Protein AF-A0A8M9PYA5-F1 (afdb_monomer_lite)

Foldseek 3Di:
DVVVLVVLVVLLVVLVVVLVVLVVPDDDDDDDDDDDDDDDDDDDDDDDDDDDDDDDDPPPDLAADALDPPDPDALVNSVVSLVVVVVRPPDDQLVSLVSNLVSYHHPLNVQCVVDDPVLSRGVVSSSVSCCVSRVDADALVNLVVCLLPQAADVVHDLVRSLVSNVVSLVSNCVNPPPPDPPSQLSSLVSSLVHYPDPVLSVVLVVVCVVPVPDGNVVSSVVSVVVVVVVVVVVPDDDDDDDDDDDDDDDDDDDDDDDDDDDPVVVVSVVVSVVSVVVSVVSVVVSVVPDDDDDDDDDDDDYDDDDDDAAPAPRHDDDHVVPDPDDHDDDDDDDDDDDDDDDDDDDDDDDDADDDDPPPPPDDDPDDDDDDDDPVVVVVVDDRFDWDWKAWAPRRIATAGEDAPDQAKEFEPVVCCVPVCVCPLVNFAADPPDWDADPVGHTFDFSHWFFHWMGDLNDIRGRGIYTHTYDDPDPVPVPDDDDRGIYDYCSVLVVVLVVQCVVQPPCSCVDPSLVVDDVSSVVSSVVNVVVVPDDPAQFQWFWWFADPAWDKAFAQKKFFTKTFAPPPADQQFKKWFDFDDCVPQVADPQKDFDTDTFGQHPRITGTIIGRNDNGMDIHHHGGTGGIIGGDDCPDDDDDDDDDQDPDDDSRMGRNDPDDDDDPDDDDPVLADPPPDDPVLVVLVVVLCNVLVLQAQPDLLRWFAFPPDADEFAFQDFAFQADDADDDDPVCVVLVVVVVSSCVVSQQKDADPANHAWYWDWDQDPVRRIDIDTRCVVSQVGTDADPADFDDPLLQQLLQPLFQWKKKWFFSQQQSNHAHDPQCFSVQWYDDPVHIMTGRGRDPPHRCSQVRQQVVVCVQQVVPDSPQWHDGRRIIMGTDNDSVVSSVSVSSVSVSCVVRRTHTHPSPMHGTDQWDDDPQWIRHSFAIGGRVVLLVCLLVPDDDFFLVSLVVNLVSLVVCQFQFQLSCVLCVLSVVLNVVVVVFFFDFDDGDTCVVPCDPSNVSSSVVSSVSNNVGDGAGHQDQVFAWEKQWAADLFWTWIFIWTDDPNDTGTNGTDIDTDDLVCNPCVVAPRVNRRLVNVLCCCQPNCVVRFQVHAYEYEYQDPVVQVLVPDPDDPVSVVSVVSCPRGNYRYDYDHLVRSVSHVVSHDDDDDDDDDDDDDPDFQFPDPDDDDDDDDDDDPRPDPADQDPVVNQLVLLCPAPQSVVLVVCVVVVHQDDPVRVVVDDPQNVVVSVQVVQWDQDPSFIWGFDDPPQDPDTQTAGAGGPVCLVVLCCFLAQLLLRDDLVFSVVVNVSHHDGPPSSVVSVVVSQQPVLNVWQDAPDWDPDDDFDQDDDQAWLQEKEWEKAFAPQALVRFGIWIKIATSQLRQIDIATDNDLALVRVLVCCVVPPCVPQNHHQEYEYAPDCSCVDPSVVVSCVVRNYHYYYDDPPPRSNSVSRVVVVLQLLSSLLSDDPVCNSVCNVCSVSNSVSQQQTQDQQQRHRSVCRRPVDHDDGSVCSRSVVPPDPPDPDDPVVVSVVSNVSSSVSSNVSNVVSVVVCVVPNPDDDDDDADDAQFKKWFADPVDDDSHRNHTGTDPFIWGFHAQDDPVRQWTWIATPVGDDIDIDGPSGIDTDDDDPPPDDDDDDDDDDDDDDDDDDDDDDDHDDDDDDDDDDDDDDDDDDDDDDDDDDDDDDDDDDDDDYDDDDDDDDDDDDDDDDDDDDDDPPPDDDDDDDDDDRTRDDDDDDPGGPRDDPDDDDDDDDD

InterPro domains:
  IPR000477 Reverse transcriptase domain [PF00078] (761-920)
  IPR000477 Reverse transcriptase domain [PS50878] (742-921)
  IPR001584 Integrase, catalytic core [PF00665] (1333-1430)
  IPR001584 Integrase, catalytic core [PS50994] (1331-1489)
  IPR001878 Zinc finger, CCHC-type [PS50158] (308-325)
  IPR001878 Zinc finger, CCHC-type [SM00343] (309-325)
  IPR012337 Ribonuclease H-like superfamily [SSF53098] (1330-1483)
  IPR021109 Aspartic peptidase domain superfamily [G3DSA:2.40.70.10] (374-501)
  IPR021109 Aspartic peptidase domain superfamily [SSF50630] (377-495)
  IPR036397 Ribonuclease H superfamily [G3DSA:3.30.420.10] (1329-1536)
  IPR041577 Reverse transcriptase/retrotransposon-derived protein, RNase H-like domain [PF17919] (996-1096)
  IPR041588 Integrase zinc-binding domain [PF17921] (1263-1317)
  IPR043128 Reverse transcriptase/Diguanylate cyclase domain [G3DSA:3.30.70.270] (786-921)
  IPR043128 Reverse transcriptase/Diguanylate cyclase domain [G3DSA:3.30.70.270] (930-1023)
  IPR043502 DNA/RNA polymerase superfamily [SSF56672] (686-1134)
  IPR048270 Paraneoplastic antigen Ma-like, C-terminal domain [PF14893] (73-217)

Secondary structure (DSSP, 8-state):
-HHHHHHHHHHHHHHHHHHHHHHHTPPP-----------------------------TT-PPPPB---TTSS--HHHHHHHHHHHHHTTT--HHHHHHHHHHHB-HHHHHHHHHS-GGGGSSHHHHHHHHHHHH-----HHHHHHHHHH--PPTT--HHHHHHHHHHHHHHHHHHSTTSSTTHHHHHHHHHHHH-S-HHHHHHHHHHHHH-TT--HHHHHHHHHHHHHHHHHHTT---------------------------HHHHHHHHHHHHHHHHHHHHHHHHHTT---------------------TTT--SSS-GGG--SPPP---------------------------S-SSSSSS--S-------HHHHHHHS----EEEEEETTTEEEEEEE-TT-SSEEEEHHHHHHHHTTT-GGGSBP-TTPPPB-TTS-B--EEEEEEEEEEETTEEEEEEEEEEEPPP--TTGGGTS----EEE-HHHHHHHHHHHHHHHGGGGGGSHHHHTS-HHHHHHHHHHHHHHSS--TTEEEEEEE--SS-EEE-TTEEEEEEEEPPTTSPTT-EEEEEEPPHHHH-PPTTEEE--EEEE-BTTEEEEEEEE-SSS-EEEPTT-EEEEEEE---SS----------SSS-TTEEE--SS---------GGG---BTB-HHHHHHHHHHHHHTGGGB-SSTT-----SS--B---BSS-S--BPPPP---GGGHHHHHHHHHHHHHTTSEEE---S-BEEEEEEE-TTS-EEEEE-THHHHTTBPP-------HHHHHHTTTT--EEEEEEBTTGGGGSBBPGGGGGGG-EEETTEEEEESB--TT-TTHHHHHHHHHHHHHTTTBTTTEEEETTEEEEEESSHHHHHHHHHHHHHHHHHTT--B-GGG-EEEESEEEETTEEEETTEEEE-HHHHHHHHTPPPP-BHHHHHHHHHHHHHTTTT-TTHHHHTHHHHHHHHHHHHH--SS----BGGGT--HHHHHHHHHHHHHHHT---BPPP-TTS-EEEEEEE-SSEEEEEEEEESSSSEEEEEEEEEEPPGGGG-TTT--HHHHHHHHHHHIIIIISHHHHTTS-EEEEES-GGGGGTTTS---HHHHHHHHHHTTS-EEEEE--TTT-HHHHHHH----------------TTS--S--------------SS-PPPHHHHHHHHHHSTTHHHHHHHHHTT----TTHHHHS-HHHHHHHHTGGGEEEETTEEEEEE--TT-SS-EEEEE--HHHHHHHHIIIIITTT---HHHHHHHHHTTEE-TTHHHHHHHHHHH-HHHHHHS---------------SSTTSEEEEEEEE-PPPTTS--EEEEEEETTT--EEEEEES---HHHHHHHHIIIIIHHH---SEEEE-S-TTTTSHHHHHHHHHTTPEEEEPPTT-GGGGHHHHHHHHHHHHHHTTS-HHHHTTHHHHHHHHHHHHHHS--TTTSS-TTHHHHSSPPPPHHHHHTT-------SS-HHHHHHHHHHHHHHHHHHHHHHHHHHHHHTTS-----PPPPTT-EEEEE-TT--SS-SSS-SEEEEEEEEEEE-STTS-EEEEEETT----EEEEGGGEEEPP---S-S-----------------------------------------------------------------------------------TT-PPPP--------------------------------

Radius of gyration: 47.09 Å; chains: 1; bounding box: 128×116×137 Å

Organism: Danio rerio (NCBI:txid7955)

Structure (mmCIF, N/CA/C/O backbone):
data_AF-A0A8M9PYA5-F1
#
_entry.id   AF-A0A8M9PYA5-F1
#
loop_
_atom_site.group_PDB
_atom_site.id
_atom_site.type_symbol
_atom_site.label_atom_id
_atom_site.label_alt_id
_atom_site.label_comp_id
_atom_site.label_asym_id
_atom_site.label_entity_id
_atom_site.label_seq_id
_atom_site.pdbx_PDB_ins_code
_atom_site.Cartn_x
_atom_site.Cartn_y
_atom_site.Cartn_z
_atom_site.occupancy
_atom_site.B_iso_or_equiv
_atom_site.auth_seq_id
_atom_site.auth_comp_id
_atom_site.auth_asym_id
_atom_site.auth_atom_id
_atom_site.pdbx_PDB_model_num
ATOM 1 N N . MET A 1 1 ? 59.463 -16.649 19.599 1.00 53.25 1 MET A N 1
ATOM 2 C CA . MET A 1 1 ? 58.040 -16.692 19.213 1.00 53.25 1 MET A CA 1
ATOM 3 C C . MET A 1 1 ? 57.135 -16.545 20.429 1.00 53.25 1 MET A C 1
ATOM 5 O O . MET A 1 1 ? 56.667 -15.442 20.633 1.00 53.25 1 MET A O 1
ATOM 9 N N . GLU A 1 2 ? 56.928 -17.559 21.285 1.00 64.25 2 GLU A N 1
ATOM 10 C CA . GLU A 1 2 ? 56.068 -17.398 22.484 1.00 64.25 2 GLU A CA 1
ATOM 11 C C . GLU A 1 2 ? 56.536 -16.262 23.406 1.00 64.25 2 GLU A C 1
ATOM 13 O O . GLU A 1 2 ? 55.723 -15.456 23.843 1.00 64.25 2 GLU A O 1
ATOM 18 N N . GLN A 1 3 ? 57.850 -16.139 23.613 1.00 70.94 3 GLN A N 1
ATOM 19 C CA . GLN A 1 3 ? 58.447 -15.059 24.404 1.00 70.94 3 GLN A CA 1
ATOM 20 C C . GLN A 1 3 ? 58.247 -13.672 23.758 1.00 70.94 3 GLN A C 1
ATOM 22 O O . GLN A 1 3 ? 57.854 -12.739 24.440 1.00 70.94 3 GLN A O 1
ATOM 27 N N . GLU A 1 4 ? 58.363 -13.554 22.428 1.00 71.25 4 GLU A N 1
ATOM 28 C CA . GLU A 1 4 ? 58.006 -12.322 21.691 1.00 71.25 4 GLU A CA 1
ATOM 29 C C . GLU A 1 4 ? 56.500 -12.014 21.772 1.00 71.25 4 GLU A C 1
ATOM 31 O O . GLU A 1 4 ? 56.096 -10.857 21.734 1.00 71.25 4 GLU A O 1
ATOM 36 N N . LEU A 1 5 ? 55.651 -13.041 21.877 1.00 75.00 5 LEU A N 1
ATOM 37 C CA . LEU A 1 5 ? 54.196 -12.910 21.979 1.00 75.00 5 LEU A CA 1
ATOM 38 C C . LEU A 1 5 ? 53.767 -12.532 23.413 1.00 75.00 5 LEU A C 1
ATOM 40 O O . LEU A 1 5 ? 52.750 -11.863 23.584 1.00 75.00 5 LEU A O 1
ATOM 44 N N . MET A 1 6 ? 54.568 -12.878 24.429 1.00 77.25 6 MET A N 1
ATOM 45 C CA . MET A 1 6 ? 54.513 -12.271 25.766 1.00 77.25 6 MET A CA 1
ATOM 46 C C . MET A 1 6 ? 54.970 -10.808 25.730 1.00 77.25 6 MET A C 1
ATOM 48 O O . MET A 1 6 ? 54.170 -9.941 26.075 1.00 77.25 6 MET A O 1
ATOM 52 N N . ASP A 1 7 ? 56.176 -10.519 25.225 1.00 78.12 7 ASP A N 1
ATOM 53 C CA . ASP A 1 7 ? 56.724 -9.156 25.139 1.00 78.12 7 ASP A CA 1
ATOM 54 C C . ASP A 1 7 ? 55.764 -8.197 24.411 1.00 78.12 7 ASP A C 1
ATOM 56 O O . ASP A 1 7 ? 55.517 -7.085 24.876 1.00 78.12 7 ASP A O 1
ATOM 60 N N . LEU A 1 8 ? 55.170 -8.624 23.287 1.00 78.62 8 LEU A N 1
ATOM 61 C CA . LEU A 1 8 ? 54.181 -7.838 22.540 1.00 78.62 8 LEU A CA 1
ATOM 62 C C . LEU A 1 8 ? 52.887 -7.605 23.335 1.00 78.62 8 LEU A C 1
ATOM 64 O O . LEU A 1 8 ? 52.313 -6.521 23.235 1.00 78.62 8 LEU A O 1
ATOM 68 N N . ARG A 1 9 ? 52.428 -8.577 24.135 1.00 79.69 9 ARG A N 1
ATOM 69 C CA . ARG A 1 9 ? 51.242 -8.414 24.995 1.00 79.69 9 ARG A CA 1
ATOM 70 C C . ARG A 1 9 ? 51.509 -7.452 26.149 1.00 79.69 9 ARG A C 1
ATOM 72 O O . ARG A 1 9 ? 50.686 -6.566 26.371 1.00 79.69 9 ARG A O 1
ATOM 79 N N . GLU A 1 10 ? 52.661 -7.553 26.811 1.00 84.44 10 GLU A N 1
ATOM 80 C CA . GLU A 1 10 ? 53.071 -6.575 27.827 1.00 84.44 10 GLU A CA 1
ATOM 81 C C . GLU A 1 10 ? 53.230 -5.174 27.221 1.00 84.44 10 GLU A C 1
ATOM 83 O O . GLU A 1 10 ? 52.773 -4.194 27.808 1.00 84.44 10 GLU A O 1
ATOM 88 N N . ARG A 1 11 ? 53.795 -5.053 26.008 1.00 81.81 11 ARG A N 1
ATOM 89 C CA . ARG A 1 11 ? 53.926 -3.757 25.316 1.00 81.81 11 ARG A CA 1
ATOM 90 C C . ARG A 1 11 ? 52.575 -3.122 24.989 1.00 81.81 11 ARG A C 1
ATOM 92 O O . ARG A 1 11 ? 52.420 -1.914 25.161 1.00 81.81 11 ARG A O 1
ATOM 99 N N . VAL A 1 12 ? 51.606 -3.923 24.542 1.00 82.94 12 VAL A N 1
ATOM 100 C CA . VAL A 1 12 ? 50.230 -3.479 24.266 1.00 82.94 12 VAL A CA 1
ATOM 101 C C . VAL A 1 12 ? 49.531 -3.036 25.555 1.00 82.94 12 VAL A C 1
ATOM 103 O O . VAL A 1 12 ? 48.982 -1.936 25.584 1.00 82.94 12 VAL A O 1
ATOM 106 N N . GLN A 1 13 ? 49.614 -3.818 26.637 1.00 79.81 13 GLN A N 1
ATOM 107 C CA . GLN A 1 13 ? 49.028 -3.448 27.933 1.00 79.81 13 GLN A CA 1
ATOM 108 C C . GLN A 1 13 ? 49.683 -2.193 28.536 1.00 79.81 13 GLN A C 1
ATOM 110 O O . GLN A 1 13 ? 48.985 -1.313 29.034 1.00 79.81 13 GLN A O 1
ATOM 115 N N . SER A 1 14 ? 51.009 -2.064 28.431 1.00 82.69 14 SER A N 1
ATOM 116 C CA . SER A 1 14 ? 51.759 -0.892 28.900 1.00 82.69 14 SER A CA 1
ATOM 117 C C . SER A 1 14 ? 51.347 0.396 28.174 1.00 82.69 14 SER A C 1
ATOM 119 O O . SER A 1 14 ? 51.109 1.412 28.826 1.00 82.69 14 SER A O 1
ATOM 121 N N . LEU A 1 15 ? 51.186 0.356 26.845 1.00 81.06 15 LEU A N 1
ATOM 122 C CA . LEU A 1 15 ? 50.718 1.510 26.065 1.00 81.06 15 LEU A CA 1
ATOM 123 C C . LEU A 1 15 ? 49.231 1.822 26.288 1.00 81.06 15 LEU A C 1
ATOM 125 O O . LEU A 1 15 ? 48.847 2.989 26.258 1.00 81.06 15 LEU A O 1
ATOM 129 N N . GLN A 1 16 ? 48.393 0.815 26.549 1.00 78.00 16 GLN A N 1
ATOM 130 C CA . GLN A 1 16 ? 46.995 1.033 26.939 1.00 78.00 16 GLN A CA 1
ATOM 131 C C . GLN A 1 16 ? 46.897 1.751 28.293 1.00 78.00 16 GLN A C 1
ATOM 133 O O . GLN A 1 16 ? 46.173 2.740 28.396 1.00 78.00 16 GLN A O 1
ATOM 138 N N . ALA A 1 17 ? 47.679 1.329 29.292 1.00 81.44 17 ALA A N 1
ATOM 139 C CA . ALA A 1 17 ? 47.738 1.992 30.595 1.00 81.44 17 ALA A CA 1
ATOM 140 C C . ALA A 1 17 ? 48.242 3.446 30.494 1.00 81.44 17 ALA A C 1
ATOM 142 O O . ALA A 1 17 ? 47.641 4.343 31.082 1.00 81.44 17 ALA A O 1
ATOM 143 N N . GLN A 1 18 ? 49.288 3.706 29.697 1.00 77.75 18 GLN A N 1
ATOM 144 C CA . GLN A 1 18 ? 49.803 5.067 29.482 1.00 77.75 18 GLN A CA 1
ATOM 145 C C . GLN A 1 18 ? 48.784 5.986 28.787 1.00 77.75 18 GLN A C 1
ATOM 147 O O . GLN A 1 18 ? 48.634 7.141 29.191 1.00 77.75 18 GLN A O 1
ATOM 152 N N . ASN A 1 19 ? 48.029 5.476 27.806 1.00 75.75 19 ASN A N 1
ATOM 153 C CA . ASN A 1 19 ? 46.940 6.228 27.178 1.00 75.75 19 ASN A CA 1
ATOM 154 C C . ASN A 1 19 ? 45.782 6.515 28.157 1.00 75.75 19 ASN A C 1
ATOM 156 O O . ASN A 1 19 ? 45.226 7.614 28.120 1.00 75.75 19 ASN A O 1
ATOM 160 N N . GLU A 1 20 ? 45.419 5.583 29.051 1.00 72.62 20 GLU A N 1
ATOM 161 C CA . GLU A 1 20 ? 44.433 5.865 30.110 1.00 72.62 20 GLU A CA 1
ATOM 162 C C . GLU A 1 20 ? 44.923 6.943 31.084 1.00 72.62 20 GLU A C 1
ATOM 164 O O . GLU A 1 20 ? 44.161 7.832 31.464 1.00 72.62 20 GLU A O 1
ATOM 169 N N . GLU A 1 21 ? 46.189 6.885 31.496 1.00 74.50 21 GLU A N 1
ATOM 170 C CA . GLU A 1 21 ? 46.758 7.825 32.461 1.00 74.50 21 GLU A CA 1
ATOM 171 C C . GLU A 1 21 ? 46.882 9.240 31.868 1.00 74.50 21 GLU A C 1
ATOM 173 O O . GLU A 1 21 ? 46.480 10.213 32.508 1.00 74.50 21 GLU A O 1
ATOM 178 N N . LEU A 1 22 ? 47.273 9.364 30.594 1.00 70.62 22 LEU A N 1
ATOM 179 C CA . LEU A 1 22 ? 47.239 10.635 29.856 1.00 70.62 22 LEU A CA 1
ATOM 180 C C . LEU A 1 22 ? 45.820 11.189 29.650 1.00 70.62 22 LEU A C 1
ATOM 182 O O . LEU A 1 22 ? 45.637 12.407 29.628 1.00 70.62 22 LEU A O 1
ATOM 186 N N . MET A 1 23 ? 44.800 10.332 29.550 1.00 65.25 23 MET A N 1
ATOM 187 C CA . MET A 1 23 ? 43.398 10.770 29.522 1.00 65.25 23 MET A CA 1
ATOM 188 C C . MET A 1 23 ? 42.895 11.261 30.891 1.00 65.25 23 MET A C 1
ATOM 190 O O . MET A 1 23 ? 42.013 12.121 30.936 1.00 65.25 23 MET A O 1
ATOM 194 N N . ARG A 1 24 ? 43.458 10.765 32.005 1.00 65.81 24 ARG A N 1
ATOM 195 C CA . ARG A 1 24 ? 43.106 11.188 33.378 1.00 65.81 24 ARG A CA 1
ATOM 196 C C . ARG A 1 24 ? 43.706 12.544 33.776 1.00 65.81 24 ARG A C 1
ATOM 198 O O . ARG A 1 24 ? 43.166 13.194 34.664 1.00 65.81 24 ARG A O 1
ATOM 205 N N . LEU A 1 25 ? 44.765 13.009 33.109 1.00 58.66 25 LEU A N 1
ATOM 206 C CA . LEU A 1 25 ? 45.502 14.242 33.443 1.00 58.66 25 LEU A CA 1
ATOM 207 C C . LEU A 1 25 ? 44.872 15.557 32.917 1.00 58.66 25 LEU A C 1
ATOM 209 O O . LEU A 1 25 ? 45.546 16.584 32.840 1.00 58.66 25 LEU A O 1
ATOM 213 N N . ARG A 1 26 ? 43.580 15.574 32.558 1.00 47.19 26 ARG A N 1
ATOM 214 C CA . ARG A 1 26 ? 42.886 16.807 32.128 1.00 47.19 26 ARG A CA 1
ATOM 215 C C . ARG A 1 26 ? 42.440 17.673 33.325 1.00 47.19 26 ARG A C 1
ATOM 217 O O . ARG A 1 26 ? 41.714 17.166 34.179 1.00 47.19 26 ARG A O 1
ATOM 224 N N . PRO A 1 27 ? 42.791 18.975 33.379 1.00 32.88 27 PRO A N 1
ATOM 225 C CA . PRO A 1 27 ? 42.443 19.847 34.504 1.00 32.88 27 PRO A CA 1
ATOM 226 C C . PRO A 1 27 ? 40.974 20.335 34.470 1.00 32.88 27 PRO A C 1
ATOM 228 O O . PRO A 1 27 ? 40.420 20.515 33.382 1.00 32.88 27 PRO A O 1
ATOM 231 N N . PRO A 1 28 ? 40.345 20.598 35.635 1.00 32.97 28 PRO A N 1
ATOM 232 C CA . PRO A 1 28 ? 38.976 21.117 35.732 1.00 32.97 28 PRO A CA 1
ATOM 233 C C . PRO A 1 28 ? 38.890 22.659 35.826 1.00 32.97 28 PRO A C 1
ATOM 235 O O . PRO A 1 28 ? 39.666 23.291 36.539 1.00 32.97 28 PRO A O 1
ATOM 238 N N . SER A 1 29 ? 37.880 23.254 35.180 1.00 32.00 29 SER A N 1
ATOM 239 C CA . SER A 1 29 ? 37.492 24.680 35.288 1.00 32.00 29 SER A CA 1
ATOM 240 C C . SER A 1 29 ? 35.992 24.827 34.945 1.00 32.00 29 SER A C 1
ATOM 242 O O . SER A 1 29 ? 35.605 24.470 33.835 1.00 32.00 29 SER A O 1
ATOM 244 N N . SER A 1 30 ? 35.082 25.107 35.894 1.00 27.50 30 SER A N 1
ATOM 245 C CA . SER A 1 30 ? 34.699 26.440 36.438 1.00 27.50 30 SER A CA 1
ATOM 246 C C . SER A 1 30 ? 33.971 27.351 35.424 1.00 27.50 30 SER A C 1
ATOM 248 O O . SER A 1 30 ? 34.506 27.548 34.337 1.00 27.50 30 SER A O 1
ATOM 250 N N . SER A 1 31 ? 32.835 28.007 35.712 1.00 26.12 31 SER A N 1
ATOM 251 C CA . SER A 1 31 ? 31.976 28.049 36.924 1.00 26.12 31 SER A CA 1
ATOM 252 C C . SER A 1 31 ? 30.607 28.718 36.627 1.00 26.12 31 SER A C 1
ATOM 254 O O . SER A 1 31 ? 30.425 29.294 35.557 1.00 26.12 31 SER A O 1
ATOM 256 N N . ASP A 1 32 ? 29.661 28.659 37.571 1.00 34.31 32 ASP A N 1
ATOM 257 C CA . ASP A 1 32 ? 28.237 29.035 37.435 1.00 34.31 32 ASP A CA 1
ATOM 258 C C . ASP A 1 32 ? 27.853 30.541 37.465 1.00 34.31 32 ASP A C 1
ATOM 260 O O . ASP A 1 32 ? 28.464 31.334 38.178 1.00 34.31 32 ASP A O 1
ATOM 264 N N . ALA A 1 33 ? 26.681 30.844 36.862 1.00 44.41 33 ALA A N 1
ATOM 265 C CA . ALA A 1 33 ? 25.664 31.828 37.325 1.00 44.41 33 ALA A CA 1
ATOM 266 C C . ALA A 1 33 ? 26.091 33.340 37.361 1.00 44.41 33 ALA A C 1
ATOM 268 O O . ALA A 1 33 ? 27.141 33.658 36.803 1.00 44.41 33 ALA A O 1
ATOM 269 N N . PRO A 1 34 ? 25.327 34.324 37.935 1.00 40.44 34 PRO A N 1
ATOM 270 C CA . PRO A 1 34 ? 23.993 34.270 38.579 1.00 40.44 34 PRO A CA 1
ATOM 271 C C . PRO A 1 34 ? 23.004 35.468 38.369 1.00 40.44 34 PRO A C 1
ATOM 273 O O . PRO A 1 34 ? 23.355 36.521 37.844 1.00 40.44 34 PRO A O 1
ATOM 276 N N . SER A 1 35 ? 21.822 35.360 39.017 1.00 33.59 35 SER A N 1
ATOM 277 C CA . SER A 1 35 ? 20.989 36.457 39.608 1.00 33.59 35 SER A CA 1
ATOM 278 C C . SER A 1 35 ? 20.074 37.293 38.659 1.00 33.59 35 SER A C 1
ATOM 280 O O . SER A 1 35 ? 20.223 37.190 37.449 1.00 33.59 35 SER A O 1
ATOM 282 N N . GLN A 1 36 ? 19.025 38.043 39.077 1.00 34.44 36 GLN A N 1
ATOM 283 C CA . GLN A 1 36 ? 18.753 38.836 40.309 1.00 34.44 36 GLN A CA 1
ATOM 284 C C . GLN A 1 36 ? 17.268 38.815 40.840 1.00 34.44 36 GLN A C 1
ATOM 286 O O . GLN A 1 36 ? 16.419 38.222 40.177 1.00 34.44 36 GLN A O 1
ATOM 291 N N . PRO A 1 37 ? 16.957 39.344 42.066 1.00 39.22 37 PRO A N 1
ATOM 292 C CA . PRO A 1 37 ? 16.018 38.673 43.007 1.00 39.22 37 PRO A CA 1
ATOM 293 C C . PRO A 1 37 ? 15.058 39.570 43.877 1.00 39.22 37 PRO A C 1
ATOM 295 O O . PRO A 1 37 ? 14.881 40.752 43.600 1.00 39.22 37 PRO A O 1
ATOM 298 N N . HIS A 1 38 ? 14.532 38.995 44.989 1.00 34.94 38 HIS A N 1
ATOM 299 C CA . HIS A 1 38 ? 13.952 39.612 46.229 1.00 34.94 38 HIS A CA 1
ATOM 300 C C . HIS A 1 38 ? 12.446 40.011 46.261 1.00 34.94 38 HIS A C 1
ATOM 302 O O . HIS A 1 38 ? 11.857 40.132 45.189 1.00 34.94 38 HIS A O 1
ATOM 308 N N . PRO A 1 39 ? 11.789 40.204 47.453 1.00 40.38 39 PRO A N 1
ATOM 309 C CA . PRO A 1 39 ? 12.310 40.251 48.849 1.00 40.38 39 PRO A CA 1
ATOM 310 C C . PRO A 1 39 ? 11.555 39.450 49.964 1.00 40.38 39 PRO A C 1
ATOM 312 O O . PRO A 1 39 ? 10.375 39.138 49.837 1.00 40.38 39 PRO A O 1
ATOM 315 N N . SER A 1 40 ? 12.205 39.242 51.129 1.00 28.19 40 SER A N 1
ATOM 316 C CA . SER A 1 40 ? 11.592 39.056 52.478 1.00 28.19 40 SER A CA 1
ATOM 317 C C . SER A 1 40 ? 12.643 39.244 53.608 1.00 28.19 40 SER A C 1
ATOM 319 O O . SER A 1 40 ? 13.829 39.340 53.299 1.00 28.19 40 SER A O 1
ATOM 321 N N . VAL A 1 41 ? 12.252 39.352 54.894 1.00 31.95 41 VAL A N 1
ATOM 322 C CA . VAL A 1 41 ? 12.995 40.140 55.923 1.00 31.95 41 VAL A CA 1
ATOM 323 C C . VAL A 1 41 ? 13.477 39.376 57.195 1.00 31.95 41 VAL A C 1
ATOM 325 O O . VAL A 1 41 ? 12.711 38.633 57.794 1.00 31.95 41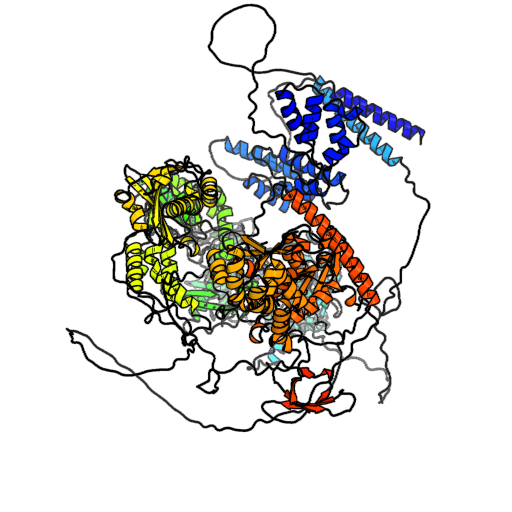 VAL A O 1
ATOM 328 N N . SER A 1 42 ? 14.732 39.673 57.599 1.00 30.12 42 SER A N 1
ATOM 329 C CA . SER A 1 42 ? 15.426 39.646 58.927 1.00 30.12 42 SER A CA 1
ATOM 330 C C . SER A 1 42 ? 15.629 38.387 59.821 1.00 30.12 42 SER A C 1
ATOM 332 O O . SER A 1 42 ? 14.686 37.882 60.418 1.00 30.12 42 SER A O 1
ATOM 334 N N . ASN A 1 43 ? 16.927 38.116 60.069 1.00 32.66 43 ASN A N 1
ATOM 335 C CA . ASN A 1 43 ? 17.664 37.892 61.345 1.00 32.66 43 ASN A CA 1
ATOM 336 C C . ASN A 1 43 ? 17.468 36.664 62.279 1.00 32.66 43 ASN A C 1
ATOM 338 O O . ASN A 1 43 ? 16.393 36.454 62.824 1.00 32.66 43 ASN A O 1
ATOM 342 N N . ASP A 1 44 ? 18.629 36.048 62.596 1.00 34.62 44 ASP A N 1
ATOM 343 C CA . ASP A 1 44 ? 19.062 35.303 63.811 1.00 34.62 44 ASP A CA 1
ATOM 344 C C . ASP A 1 44 ? 18.280 34.062 64.322 1.00 34.62 44 ASP A C 1
ATOM 346 O O . ASP A 1 44 ? 17.071 33.960 64.129 1.00 34.62 44 ASP A O 1
ATOM 350 N N . PRO A 1 45 ? 18.917 33.126 65.078 1.00 32.59 45 PRO A N 1
ATOM 351 C CA . PRO A 1 45 ? 20.349 32.885 65.314 1.00 32.59 45 PRO A CA 1
ATOM 352 C C . PRO A 1 45 ? 20.765 31.450 64.873 1.00 32.59 45 PRO A C 1
ATOM 354 O O . PRO A 1 45 ? 20.187 30.854 63.968 1.00 32.59 45 PRO A O 1
ATOM 357 N N . SER A 1 46 ? 21.782 30.864 65.513 1.00 33.75 46 SER A N 1
ATOM 358 C CA . SER A 1 46 ? 22.267 29.495 65.291 1.00 33.75 46 SER A CA 1
ATOM 359 C C . SER A 1 46 ? 21.299 28.387 65.751 1.00 33.75 46 SER A C 1
ATOM 361 O O . SER A 1 46 ? 20.848 28.399 66.893 1.00 33.75 46 SER A O 1
ATOM 363 N N . SER A 1 47 ? 21.050 27.366 64.911 1.00 24.25 47 SER A N 1
ATOM 364 C CA . SER A 1 47 ? 20.930 25.935 65.302 1.00 24.25 47 SER A CA 1
ATOM 365 C C . SER A 1 47 ? 20.468 24.990 64.168 1.00 24.25 47 SER A C 1
ATOM 367 O O . SER A 1 47 ? 19.769 25.380 63.243 1.00 24.25 47 SER A O 1
ATOM 369 N N . VAL A 1 48 ? 20.925 23.735 64.276 1.00 25.20 48 VAL A N 1
ATOM 370 C CA . VAL A 1 48 ? 20.257 22.435 64.016 1.00 25.20 48 VAL A CA 1
ATOM 371 C C . VAL A 1 48 ? 19.065 22.349 63.027 1.00 25.20 48 VAL A C 1
ATOM 373 O O . VAL A 1 48 ? 18.037 22.993 63.175 1.00 25.20 48 VAL A O 1
ATOM 376 N N . SER A 1 49 ? 19.193 21.394 62.095 1.00 30.77 49 SER A N 1
ATOM 377 C CA . SER A 1 49 ? 18.212 20.814 61.148 1.00 30.77 49 SER A CA 1
ATOM 378 C C . SER A 1 49 ? 16.697 20.956 61.412 1.00 30.77 49 SER A C 1
ATOM 380 O O . SER A 1 49 ? 16.242 20.570 62.485 1.00 30.77 49 SER A O 1
ATOM 382 N N . PHE A 1 50 ? 15.906 21.216 60.350 1.00 25.66 50 PHE A N 1
ATOM 383 C CA . PHE A 1 50 ? 14.849 20.286 59.877 1.00 25.66 50 PHE A CA 1
ATOM 384 C C . PHE A 1 50 ? 14.297 20.614 58.458 1.00 25.66 50 PHE A C 1
ATOM 386 O O . PHE A 1 50 ? 14.377 21.740 57.978 1.00 25.66 50 PHE A O 1
ATOM 393 N N . ASN A 1 51 ? 13.739 19.584 57.806 1.00 33.31 51 ASN A N 1
ATOM 394 C CA . ASN A 1 51 ? 13.121 19.486 56.464 1.00 33.31 51 ASN A CA 1
ATOM 395 C C . ASN A 1 51 ? 12.358 20.696 55.871 1.00 33.31 51 ASN A C 1
ATOM 397 O O . ASN A 1 51 ? 11.547 21.321 56.555 1.00 33.31 51 ASN A O 1
ATOM 401 N N . ARG A 1 52 ? 12.383 20.833 54.525 1.00 27.11 52 ARG A N 1
ATOM 402 C CA . ARG A 1 52 ? 11.268 21.457 53.770 1.00 27.11 52 ARG A CA 1
ATOM 403 C C . ARG A 1 52 ? 11.028 20.905 52.344 1.00 27.11 52 ARG A C 1
ATOM 405 O O . ARG A 1 52 ? 11.618 21.362 51.379 1.00 27.11 52 ARG A O 1
ATOM 412 N N . MET A 1 53 ? 10.104 19.941 52.263 1.00 25.53 53 MET A N 1
ATOM 413 C CA . MET A 1 53 ? 9.269 19.512 51.114 1.00 25.53 53 MET A CA 1
ATOM 414 C C . MET A 1 53 ? 9.775 19.680 49.661 1.00 25.53 53 MET A C 1
ATOM 416 O O . MET A 1 53 ? 9.637 20.737 49.052 1.00 25.53 53 MET A O 1
ATOM 420 N N . LEU A 1 54 ? 10.118 18.545 49.044 1.00 28.03 54 LEU A N 1
ATOM 421 C CA . LEU A 1 54 ? 10.014 18.314 47.596 1.00 28.03 54 LEU A CA 1
ATOM 422 C C . LEU A 1 54 ? 8.557 17.953 47.236 1.00 28.03 54 LEU A C 1
ATOM 424 O O . LEU A 1 54 ? 7.995 17.018 47.808 1.00 28.03 54 LEU A O 1
ATOM 428 N N . TYR A 1 55 ? 7.933 18.665 46.290 1.00 32.19 55 TYR A N 1
ATOM 429 C CA . TYR A 1 55 ? 6.597 18.316 45.786 1.00 32.19 55 TYR A CA 1
ATOM 430 C C . TYR A 1 55 ? 6.707 17.289 44.651 1.00 32.19 55 TYR A C 1
ATOM 432 O O . TYR A 1 55 ? 6.990 17.638 43.507 1.00 32.19 55 TYR A O 1
ATOM 440 N N . VAL A 1 56 ? 6.460 16.017 44.968 1.00 31.31 56 VAL A N 1
ATOM 441 C CA . VAL A 1 56 ? 6.308 14.946 43.972 1.00 31.31 56 VAL A CA 1
ATOM 442 C C . VAL A 1 56 ? 4.810 14.670 43.778 1.00 31.31 56 VAL A C 1
ATOM 444 O O . VAL A 1 56 ? 4.145 14.290 44.747 1.00 31.31 56 VAL A O 1
ATOM 447 N N . PRO A 1 57 ? 4.246 14.832 42.564 1.00 34.78 57 PRO A N 1
ATOM 448 C CA . PRO A 1 57 ? 2.852 14.488 42.295 1.00 34.78 57 PRO A CA 1
ATOM 449 C C . PRO A 1 57 ? 2.557 13.021 42.632 1.00 34.78 57 PRO A C 1
ATOM 451 O O . PRO A 1 57 ? 3.328 12.131 42.271 1.00 34.78 57 PRO A O 1
ATOM 454 N N . ARG A 1 58 ? 1.399 12.747 43.253 1.00 37.97 58 ARG A N 1
ATOM 455 C CA . ARG A 1 58 ? 0.958 11.388 43.649 1.00 37.97 58 ARG A CA 1
ATOM 456 C C . ARG A 1 58 ? 0.800 10.392 42.485 1.00 37.97 58 ARG A C 1
ATOM 458 O O . ARG A 1 58 ? 0.543 9.217 42.728 1.00 37.97 58 ARG A O 1
ATOM 465 N N . GLU A 1 59 ? 0.934 10.856 41.247 1.00 47.00 59 GLU A N 1
ATOM 466 C CA . GLU A 1 59 ? 0.523 10.151 40.030 1.00 47.00 59 GLU A CA 1
ATOM 467 C C . GLU A 1 59 ? 1.692 9.734 39.121 1.00 47.00 59 GLU A C 1
ATOM 469 O O . GLU A 1 59 ? 1.485 8.920 38.219 1.00 47.00 59 GLU A O 1
ATOM 474 N N . ARG A 1 60 ? 2.937 10.169 39.395 1.00 45.53 60 ARG A N 1
ATOM 475 C CA . ARG A 1 60 ? 4.125 9.527 38.800 1.00 45.53 60 ARG A CA 1
ATOM 476 C C . ARG A 1 60 ? 4.322 8.143 39.427 1.00 45.53 60 ARG A C 1
ATOM 478 O O . ARG A 1 60 ? 4.987 7.985 40.450 1.00 45.53 60 ARG A O 1
ATOM 485 N N . LYS A 1 61 ? 3.711 7.133 38.806 1.00 58.34 61 LYS A N 1
ATOM 486 C CA . LYS A 1 61 ? 4.028 5.721 39.037 1.00 58.34 61 LYS A CA 1
ATOM 487 C C . LYS A 1 61 ? 5.383 5.421 38.399 1.00 58.34 61 LYS A C 1
ATOM 489 O O . LYS A 1 61 ? 5.534 5.638 37.203 1.00 58.34 61 LYS A O 1
ATOM 494 N N . CYS A 1 62 ? 6.314 4.865 39.172 1.00 71.62 62 CYS A N 1
ATOM 495 C CA . CYS A 1 62 ? 7.462 4.169 38.595 1.00 71.62 62 CYS A CA 1
ATOM 496 C C . CYS A 1 62 ? 6.925 3.043 37.682 1.00 71.62 62 CYS A C 1
ATOM 498 O O . CYS A 1 62 ? 6.018 2.313 38.108 1.00 71.62 62 CYS A O 1
ATOM 500 N N . PRO A 1 63 ? 7.386 2.915 36.427 1.00 73.06 63 PRO A N 1
ATOM 501 C CA . PRO A 1 63 ? 6.926 1.855 35.539 1.00 73.06 63 PRO A CA 1
ATOM 502 C C . PRO A 1 63 ? 7.365 0.479 36.053 1.00 73.06 63 PRO A C 1
ATOM 504 O O . PRO A 1 63 ? 8.384 0.339 36.730 1.00 73.06 63 PRO A O 1
ATOM 507 N N . ARG A 1 64 ? 6.595 -0.567 35.728 1.00 83.19 64 ARG A N 1
ATOM 508 C CA . ARG A 1 64 ? 6.988 -1.940 36.066 1.00 83.19 64 ARG A CA 1
ATOM 509 C C . ARG A 1 64 ? 7.977 -2.493 35.047 1.00 83.19 64 ARG A C 1
ATOM 511 O O . ARG A 1 64 ? 7.644 -2.574 33.867 1.00 83.19 64 ARG A O 1
ATOM 518 N N . PHE A 1 65 ? 9.139 -2.941 35.511 1.00 84.00 65 PHE A N 1
ATOM 519 C CA . PHE A 1 65 ? 10.128 -3.621 34.677 1.00 84.00 65 PHE A CA 1
ATOM 520 C C . PHE A 1 65 ? 9.886 -5.135 34.691 1.00 84.00 65 PHE A C 1
ATOM 522 O O . PHE A 1 65 ? 9.904 -5.763 35.750 1.00 84.00 65 PHE A O 1
ATOM 529 N N . TYR A 1 66 ? 9.626 -5.722 33.519 1.00 80.31 66 TYR A N 1
ATOM 530 C CA . TYR A 1 66 ? 9.250 -7.138 33.377 1.00 80.31 66 TYR A CA 1
ATOM 531 C C . TYR A 1 66 ? 10.390 -8.055 32.899 1.00 80.31 66 TYR A C 1
ATOM 533 O O . TYR A 1 66 ? 10.229 -9.274 32.954 1.00 80.31 66 TYR A O 1
ATOM 541 N N . GLY A 1 67 ? 11.513 -7.489 32.441 1.00 66.81 67 GLY A N 1
ATOM 542 C CA . GLY A 1 67 ? 12.658 -8.224 31.883 1.00 66.81 67 GLY A CA 1
ATOM 543 C C . GLY A 1 67 ? 12.569 -8.568 30.388 1.00 66.81 67 GLY A C 1
ATOM 544 O O . GLY A 1 67 ? 13.525 -9.095 29.832 1.00 66.81 67 GLY A O 1
ATOM 545 N N . ASN A 1 68 ? 11.454 -8.261 29.717 1.00 58.81 68 ASN A N 1
ATOM 546 C CA . ASN A 1 68 ? 11.216 -8.676 28.331 1.00 58.81 68 ASN A CA 1
ATOM 547 C C . ASN A 1 68 ? 11.585 -7.581 27.302 1.00 58.81 68 ASN A C 1
ATOM 549 O O . ASN A 1 68 ? 11.329 -6.401 27.529 1.00 58.81 68 ASN A O 1
ATOM 553 N N . MET A 1 69 ? 12.127 -7.983 26.146 1.00 49.41 69 MET A N 1
ATOM 554 C CA . MET A 1 69 ? 12.726 -7.112 25.109 1.00 49.41 69 MET A CA 1
ATOM 555 C C . MET A 1 69 ? 11.752 -6.159 24.379 1.00 49.41 69 MET A C 1
ATOM 557 O O . MET A 1 69 ? 12.201 -5.322 23.595 1.00 49.41 69 MET A O 1
ATOM 561 N N . ASP A 1 70 ? 10.444 -6.276 24.624 1.00 46.03 70 ASP A N 1
ATOM 562 C CA . ASP A 1 70 ? 9.378 -5.556 23.906 1.00 46.03 70 ASP A CA 1
ATOM 563 C C . ASP A 1 70 ? 8.923 -4.241 24.587 1.00 46.03 70 ASP A C 1
ATOM 565 O O . ASP A 1 70 ? 7.992 -3.588 24.112 1.00 46.03 70 ASP A O 1
ATOM 569 N N . SER A 1 71 ? 9.531 -3.835 25.711 1.00 47.81 71 SER A N 1
ATOM 570 C CA . SER A 1 71 ? 9.199 -2.574 26.400 1.00 47.81 71 SER A CA 1
ATOM 571 C C . SER A 1 71 ? 10.155 -1.429 26.051 1.00 47.81 71 SER A C 1
ATOM 573 O O . SER A 1 71 ? 11.365 -1.578 26.172 1.00 47.81 71 SER A O 1
ATOM 575 N N . ASN A 1 72 ? 9.613 -0.248 25.730 1.00 52.66 72 ASN A N 1
ATOM 576 C CA . ASN A 1 72 ? 10.365 0.951 25.312 1.00 52.66 72 ASN A CA 1
ATOM 577 C C . ASN A 1 72 ? 11.254 1.624 26.393 1.00 52.66 72 ASN A C 1
ATOM 579 O O . ASN A 1 72 ? 11.778 2.704 26.134 1.00 52.66 72 ASN A O 1
ATOM 583 N N . LEU A 1 73 ? 11.421 1.030 27.580 1.00 62.88 73 LEU A N 1
ATOM 584 C CA . LEU A 1 73 ? 12.411 1.455 28.582 1.00 62.88 73 LEU A CA 1
ATOM 585 C C . LEU A 1 73 ? 13.594 0.486 28.561 1.00 62.88 73 LEU A C 1
ATOM 587 O O . LEU A 1 73 ? 13.389 -0.727 28.642 1.00 62.88 73 LEU A O 1
ATOM 591 N N . SER A 1 74 ? 14.821 1.006 28.534 1.00 71.38 74 SER A N 1
ATOM 592 C CA . SER A 1 74 ? 15.993 0.195 28.867 1.00 71.38 74 SER A CA 1
ATOM 593 C C . SER A 1 74 ? 16.081 -0.045 30.380 1.00 71.38 74 SER A C 1
ATOM 595 O O . SER A 1 74 ? 15.435 0.635 31.183 1.00 71.38 74 SER A O 1
ATOM 597 N N . ILE A 1 75 ? 16.922 -1.000 30.791 1.00 79.81 75 ILE A N 1
ATOM 598 C CA . ILE A 1 75 ? 17.248 -1.182 32.211 1.00 79.81 75 ILE A CA 1
ATOM 599 C C . ILE A 1 75 ? 17.965 0.050 32.796 1.00 79.81 75 ILE A C 1
ATOM 601 O O . ILE A 1 75 ? 17.843 0.326 33.985 1.00 79.81 75 ILE A O 1
ATOM 605 N N . GLU A 1 76 ? 18.670 0.822 31.967 1.00 77.94 76 GLU A N 1
ATOM 606 C CA . GLU A 1 76 ? 19.375 2.039 32.376 1.00 77.94 76 GLU A CA 1
ATOM 607 C C . GLU A 1 76 ? 18.365 3.157 32.694 1.00 77.94 76 GLU A C 1
ATOM 609 O O . GLU A 1 76 ? 18.383 3.687 33.805 1.00 77.94 76 GLU A O 1
ATOM 614 N N . ASP A 1 77 ? 17.401 3.400 31.793 1.00 75.88 77 ASP A N 1
ATOM 615 C CA . ASP A 1 77 ? 16.288 4.344 32.009 1.00 75.88 77 ASP A CA 1
ATOM 616 C C . ASP A 1 77 ? 15.480 3.984 33.271 1.00 75.88 77 ASP A C 1
ATOM 618 O O . ASP A 1 77 ? 15.140 4.850 34.081 1.00 75.88 77 ASP A O 1
ATOM 622 N N . TRP A 1 78 ? 15.185 2.690 33.462 1.00 87.88 78 TRP A N 1
ATOM 623 C CA . TRP A 1 78 ? 14.406 2.220 34.610 1.00 87.88 78 TRP A CA 1
ATOM 624 C C . TRP A 1 78 ? 15.139 2.399 35.942 1.00 87.88 78 TRP A C 1
ATOM 626 O O . TRP A 1 78 ? 14.514 2.758 36.940 1.00 87.88 78 TRP A O 1
ATOM 636 N N . ILE A 1 79 ? 16.456 2.167 35.979 1.00 87.50 79 ILE A N 1
ATOM 637 C CA . ILE A 1 79 ? 17.257 2.347 37.196 1.00 87.50 79 ILE A CA 1
ATOM 638 C C . ILE A 1 79 ? 17.249 3.813 37.637 1.00 87.50 79 ILE A C 1
ATOM 640 O O . ILE A 1 79 ? 17.091 4.082 38.830 1.00 87.50 79 ILE A O 1
ATOM 644 N N . ASP A 1 80 ? 17.366 4.762 36.710 1.00 81.56 80 ASP A N 1
ATOM 645 C CA . ASP A 1 80 ? 17.358 6.183 37.062 1.00 81.56 80 ASP A CA 1
ATOM 646 C C . ASP A 1 80 ? 15.954 6.675 37.461 1.00 81.56 80 ASP A C 1
ATOM 648 O O . ASP A 1 80 ? 15.817 7.379 38.466 1.00 81.56 80 ASP A O 1
ATOM 652 N N . GLU A 1 81 ? 14.883 6.222 36.796 1.00 80.94 81 GLU A N 1
ATOM 653 C CA . GLU A 1 81 ? 13.510 6.541 37.223 1.00 80.94 81 GLU A CA 1
ATOM 654 C C . GLU A 1 81 ? 13.146 5.893 38.580 1.00 80.94 81 GLU A C 1
ATOM 656 O O . GLU A 1 81 ? 12.444 6.498 39.401 1.00 80.94 81 GLU A O 1
ATOM 661 N N . ALA A 1 82 ? 13.696 4.711 38.886 1.00 84.75 82 ALA A N 1
ATOM 662 C CA . ALA A 1 82 ? 13.574 4.069 40.194 1.00 84.75 82 ALA A CA 1
ATOM 663 C C . ALA A 1 82 ? 14.336 4.823 41.302 1.00 84.75 82 ALA A C 1
ATOM 665 O O . ALA A 1 82 ? 13.774 5.010 42.386 1.00 84.75 82 ALA A O 1
ATOM 666 N N . LYS A 1 83 ? 15.564 5.306 41.046 1.00 85.88 83 LYS A N 1
ATOM 667 C CA . LYS A 1 83 ? 16.325 6.153 41.993 1.00 85.88 83 LYS A CA 1
ATOM 668 C C . LYS A 1 83 ? 15.571 7.435 42.332 1.00 85.88 83 LYS A C 1
ATOM 670 O O . LYS A 1 83 ? 15.361 7.712 43.511 1.00 85.88 83 LYS A O 1
ATOM 675 N N . VAL A 1 84 ? 15.074 8.158 41.323 1.00 79.81 84 VAL A N 1
ATOM 676 C CA . VAL A 1 84 ? 14.282 9.391 41.508 1.00 79.81 84 VAL A CA 1
ATOM 677 C C . VAL A 1 84 ? 13.056 9.143 42.400 1.00 79.81 84 VAL A C 1
ATOM 679 O O . VAL A 1 84 ? 12.706 9.977 43.238 1.00 79.81 84 VAL A O 1
ATOM 682 N N . CYS A 1 85 ? 12.422 7.971 42.284 1.00 78.50 85 CYS A N 1
ATOM 683 C CA . CYS A 1 85 ? 11.300 7.589 43.145 1.00 78.50 85 CYS A CA 1
ATOM 684 C C . CYS A 1 85 ? 11.698 7.226 44.590 1.00 78.50 85 CYS A C 1
ATOM 686 O O . CYS A 1 85 ? 10.847 7.318 45.478 1.00 78.50 85 CYS A O 1
ATOM 688 N N . ILE A 1 86 ? 12.947 6.817 44.828 1.00 83.62 86 ILE A N 1
ATOM 689 C CA . ILE A 1 86 ? 13.497 6.439 46.140 1.00 83.62 86 ILE A CA 1
ATOM 690 C C . ILE A 1 86 ? 14.032 7.666 46.892 1.00 83.62 86 ILE A C 1
ATOM 692 O O . ILE A 1 86 ? 13.682 7.879 48.055 1.00 83.62 86 ILE A O 1
ATOM 696 N N . GLU A 1 87 ? 14.850 8.489 46.233 1.00 71.06 87 GLU A N 1
ATOM 697 C CA . GLU A 1 87 ? 15.526 9.647 46.835 1.00 71.06 87 GLU A CA 1
ATOM 698 C C . GLU A 1 87 ? 14.525 10.686 47.361 1.00 71.06 87 GLU A C 1
ATOM 700 O O . GLU A 1 87 ? 14.698 11.229 48.451 1.00 71.06 87 GLU A O 1
ATOM 705 N N . GLY A 1 88 ? 13.402 10.876 46.661 1.00 62.88 88 GLY A N 1
ATOM 706 C CA . GLY A 1 88 ? 12.320 11.767 47.090 1.00 62.88 88 GLY A CA 1
ATOM 707 C C . GLY A 1 88 ? 11.477 11.281 48.282 1.00 62.88 88 GLY A C 1
ATOM 708 O O . GLY A 1 88 ? 10.477 11.931 48.590 1.00 62.88 88 GLY A O 1
ATOM 709 N N . ARG A 1 89 ? 11.795 10.139 48.919 1.00 68.50 89 ARG A N 1
ATOM 710 C CA . ARG A 1 89 ? 10.922 9.498 49.933 1.00 68.50 89 ARG A CA 1
ATOM 711 C C . ARG A 1 89 ? 11.568 9.159 51.280 1.00 68.50 89 ARG A C 1
ATOM 713 O O . ARG A 1 89 ? 10.832 8.833 52.206 1.00 68.50 89 ARG A O 1
ATOM 720 N N . GLY A 1 90 ? 12.892 9.261 51.424 1.00 69.69 90 GLY A N 1
ATOM 721 C CA . GLY A 1 90 ? 13.575 9.101 52.723 1.00 69.69 90 GLY A CA 1
ATOM 722 C C . GLY A 1 90 ? 13.487 7.701 53.354 1.00 69.69 90 GLY A C 1
ATOM 723 O O . GLY A 1 90 ? 13.625 7.565 54.566 1.00 69.69 90 GLY A O 1
ATOM 724 N N . TRP A 1 91 ? 13.232 6.676 52.541 1.00 80.00 91 TRP A N 1
ATOM 725 C CA . TRP A 1 91 ? 13.033 5.287 52.961 1.00 80.00 91 TRP A CA 1
ATOM 726 C C . TRP A 1 91 ? 14.296 4.606 53.511 1.00 80.00 91 TRP A C 1
ATOM 728 O O . TRP A 1 91 ? 15.400 4.824 53.009 1.00 80.00 91 TRP A O 1
ATOM 738 N N . ALA A 1 92 ? 14.121 3.700 54.477 1.00 80.12 92 ALA A N 1
ATOM 739 C CA . ALA A 1 92 ? 15.167 2.781 54.933 1.00 80.12 92 ALA A CA 1
ATOM 740 C C . ALA A 1 92 ? 15.457 1.696 53.877 1.00 80.12 92 ALA A C 1
ATOM 742 O O . ALA A 1 92 ? 14.582 1.349 53.088 1.00 80.12 92 ALA A O 1
ATOM 743 N N . ASP A 1 93 ? 16.649 1.087 53.867 1.00 82.06 93 ASP A N 1
ATOM 744 C CA . ASP A 1 93 ? 17.053 0.181 52.770 1.00 82.06 93 ASP A CA 1
ATOM 745 C C . ASP A 1 93 ? 16.124 -1.029 52.573 1.00 82.06 93 ASP A C 1
ATOM 747 O O . ASP A 1 93 ? 15.854 -1.417 51.437 1.00 82.06 93 ASP A O 1
ATOM 751 N N . LYS A 1 94 ? 15.521 -1.554 53.650 1.00 80.75 94 LYS A N 1
ATOM 752 C CA . LYS A 1 94 ? 14.445 -2.560 53.553 1.00 80.75 94 LYS A CA 1
ATOM 753 C C . LYS A 1 94 ? 13.233 -2.060 52.762 1.00 80.75 94 LYS A C 1
ATOM 755 O O . LYS A 1 94 ? 12.675 -2.809 51.968 1.00 80.75 94 LYS A O 1
ATOM 760 N N . GLU A 1 95 ? 12.819 -0.817 52.979 1.00 79.75 95 GLU A N 1
ATOM 761 C CA . GLU A 1 95 ? 11.678 -0.198 52.299 1.00 79.75 95 GLU A CA 1
ATOM 762 C C . GLU A 1 95 ? 12.021 0.115 50.835 1.00 79.75 95 GLU A C 1
ATOM 764 O O . GLU A 1 95 ? 11.204 -0.151 49.955 1.00 79.75 95 GLU A O 1
ATOM 769 N N . LYS A 1 96 ? 13.257 0.563 50.554 1.00 87.50 96 LYS A N 1
ATOM 770 C CA . LYS A 1 96 ? 13.783 0.715 49.184 1.00 87.50 96 LYS A CA 1
ATOM 771 C C . LYS A 1 96 ? 13.751 -0.619 48.424 1.00 87.50 96 LYS A C 1
ATOM 773 O O . LYS A 1 96 ? 13.259 -0.674 47.300 1.00 87.50 96 LYS A O 1
ATOM 778 N N . VAL A 1 97 ? 14.218 -1.708 49.043 1.00 87.69 97 VAL A N 1
ATOM 779 C CA . VAL A 1 97 ? 14.202 -3.058 48.449 1.00 87.69 97 VAL A CA 1
ATOM 780 C C . VAL A 1 97 ? 12.770 -3.574 48.250 1.00 87.69 97 VAL A C 1
ATOM 782 O O . VAL A 1 97 ? 12.477 -4.139 47.198 1.00 87.69 97 VAL A O 1
ATOM 785 N N . VAL A 1 98 ? 11.849 -3.344 49.195 1.00 85.31 98 VAL A N 1
ATOM 786 C CA . VAL A 1 98 ? 10.420 -3.681 49.020 1.00 85.31 98 VAL A CA 1
ATOM 787 C C . VAL A 1 98 ? 9.804 -2.899 47.855 1.00 85.31 98 VAL A C 1
ATOM 789 O O . VAL A 1 98 ? 9.140 -3.499 47.008 1.00 85.31 98 VAL A O 1
ATOM 792 N N . PHE A 1 99 ? 10.077 -1.595 47.751 1.00 88.94 99 PHE A N 1
ATOM 793 C CA . PHE A 1 99 ? 9.628 -0.764 46.633 1.00 88.94 99 PHE A CA 1
ATOM 794 C C . PHE A 1 99 ? 10.137 -1.290 45.285 1.00 88.94 99 PHE A C 1
ATOM 796 O O . PHE A 1 99 ? 9.332 -1.462 44.368 1.00 88.94 99 PHE A O 1
ATOM 803 N N . LEU A 1 100 ? 11.434 -1.600 45.168 1.00 89.31 100 LEU A N 1
ATOM 804 C CA . LEU A 1 100 ? 12.009 -2.186 43.952 1.00 89.31 100 LEU A CA 1
ATOM 805 C C . LEU A 1 100 ? 11.330 -3.519 43.608 1.00 89.31 100 LEU A C 1
ATOM 807 O O . LEU A 1 100 ? 10.898 -3.714 42.475 1.00 89.31 100 LEU A O 1
ATOM 811 N N . LEU A 1 101 ? 11.148 -4.409 44.589 1.00 87.31 101 LEU A N 1
ATOM 812 C CA . LEU A 1 101 ? 10.512 -5.710 44.376 1.00 87.31 101 LEU A CA 1
ATOM 813 C C . LEU A 1 101 ? 9.063 -5.611 43.873 1.00 87.31 101 LEU A C 1
ATOM 815 O O . LEU A 1 101 ? 8.653 -6.495 43.126 1.00 87.31 101 LEU A O 1
ATOM 819 N N . ASP A 1 102 ? 8.293 -4.577 44.231 1.00 84.31 102 ASP A N 1
ATOM 820 C CA . ASP A 1 102 ? 6.915 -4.386 43.738 1.00 84.31 102 ASP A CA 1
ATOM 821 C C . ASP A 1 102 ? 6.794 -3.676 42.380 1.00 84.31 102 ASP A C 1
ATOM 823 O O . ASP A 1 102 ? 5.766 -3.822 41.695 1.00 84.31 102 ASP A O 1
ATOM 827 N N . HIS A 1 103 ? 7.860 -2.989 41.961 1.00 87.69 103 HIS A N 1
ATOM 828 C CA . HIS A 1 103 ? 8.014 -2.423 40.618 1.00 87.69 103 HIS A CA 1
ATOM 829 C C . HIS A 1 103 ? 8.758 -3.364 39.654 1.00 87.69 103 HIS A C 1
ATOM 831 O O . HIS A 1 103 ? 8.778 -3.120 38.451 1.00 87.69 103 HIS A O 1
ATOM 837 N N . LEU A 1 104 ? 9.263 -4.500 40.135 1.00 86.94 104 LEU A N 1
ATOM 838 C CA . LEU A 1 104 ? 9.618 -5.637 39.290 1.00 86.94 104 LEU A CA 1
ATOM 839 C C . LEU A 1 104 ? 8.382 -6.495 38.976 1.00 86.94 104 LEU A C 1
ATOM 841 O O . LEU A 1 104 ? 7.531 -6.760 39.831 1.00 86.94 104 LEU A O 1
ATOM 845 N N . GLY A 1 105 ? 8.298 -6.961 37.734 1.00 80.00 105 GLY A N 1
ATOM 846 C CA . GLY A 1 105 ? 7.301 -7.905 37.235 1.00 80.00 105 GLY A CA 1
ATOM 847 C C . GLY A 1 105 ? 7.953 -9.099 36.537 1.00 80.00 105 GLY A C 1
ATOM 848 O O . GLY A 1 105 ? 9.164 -9.125 36.336 1.00 80.00 105 GLY A O 1
ATOM 849 N N . GLY A 1 106 ? 7.133 -10.088 36.168 1.00 79.75 106 GLY A N 1
ATOM 850 C CA . GLY A 1 106 ? 7.535 -11.195 35.294 1.00 79.75 106 GLY A CA 1
ATOM 851 C C . GLY A 1 106 ? 8.838 -11.896 35.695 1.00 79.75 106 GLY A C 1
ATOM 852 O O . GLY A 1 106 ? 9.034 -12.265 36.854 1.00 79.75 106 GLY A O 1
ATOM 853 N N . GLU A 1 107 ? 9.706 -12.068 34.703 1.00 76.88 107 GLU A N 1
ATOM 854 C CA . GLU A 1 107 ? 10.994 -12.762 34.779 1.00 76.88 107 GLU A CA 1
ATOM 855 C C . GLU A 1 107 ? 11.986 -12.004 35.677 1.00 76.88 107 GLU A C 1
ATOM 857 O O . GLU A 1 107 ? 12.599 -12.590 36.570 1.00 76.88 107 GLU A O 1
ATOM 862 N N . ALA A 1 108 ? 12.016 -10.670 35.581 1.00 80.38 108 ALA A N 1
ATOM 863 C CA . ALA A 1 108 ? 12.877 -9.827 36.410 1.00 80.38 108 ALA A CA 1
ATOM 864 C C . ALA A 1 108 ? 12.569 -9.929 37.919 1.00 80.38 108 ALA A C 1
ATOM 866 O O . ALA A 1 108 ? 13.485 -9.891 38.744 1.00 80.38 108 ALA A O 1
ATOM 867 N N . ARG A 1 109 ? 11.299 -10.134 38.313 1.00 87.81 109 ARG A N 1
ATOM 868 C CA . ARG A 1 109 ? 10.941 -10.403 39.724 1.00 87.81 109 ARG A CA 1
ATOM 869 C C . ARG A 1 109 ? 11.282 -11.833 40.168 1.00 87.81 109 ARG A C 1
ATOM 871 O O . ARG A 1 109 ? 11.407 -12.071 41.371 1.00 87.81 109 ARG A O 1
ATOM 878 N N . MET A 1 110 ? 11.399 -12.782 39.239 1.00 79.94 110 MET A N 1
ATOM 879 C CA . MET A 1 110 ? 11.769 -14.168 39.541 1.00 79.94 110 MET A CA 1
ATOM 880 C C . MET A 1 110 ? 13.277 -14.305 39.757 1.00 79.94 110 MET A C 1
ATOM 882 O O . MET A 1 110 ? 13.678 -14.831 40.791 1.00 79.94 110 MET A O 1
ATOM 886 N N . GLU A 1 111 ? 14.106 -13.750 38.875 1.00 78.88 111 GLU A N 1
ATOM 887 C CA . GLU A 1 111 ? 15.569 -13.847 38.998 1.00 78.88 111 GLU A CA 1
ATOM 888 C C . GLU A 1 111 ? 16.111 -13.191 40.280 1.00 78.88 111 GLU A C 1
ATOM 890 O O . GLU A 1 111 ? 16.839 -13.814 41.057 1.00 78.88 111 GLU A O 1
ATOM 895 N N . VAL A 1 112 ? 15.644 -11.980 40.611 1.00 83.62 112 VAL A N 1
ATOM 896 C CA . VAL A 1 112 ? 16.003 -11.300 41.875 1.00 83.62 112 VAL A CA 1
ATOM 897 C C . VAL A 1 112 ? 15.532 -12.093 43.113 1.00 83.62 112 VAL A C 1
ATOM 899 O O . VAL A 1 112 ? 16.096 -11.954 44.199 1.00 83.62 112 VAL A O 1
ATOM 902 N N . LYS A 1 113 ? 14.526 -12.974 42.980 1.00 83.44 113 LYS A N 1
ATOM 903 C CA . LYS A 1 113 ? 14.115 -13.915 44.040 1.00 83.44 113 LYS A CA 1
ATOM 904 C C . LYS A 1 113 ? 14.946 -15.204 44.086 1.00 83.44 113 LYS A C 1
ATOM 906 O O . LYS A 1 113 ? 14.966 -15.824 45.154 1.00 83.44 113 LYS A O 1
ATOM 911 N N . LEU A 1 114 ? 15.588 -15.601 42.988 1.00 79.50 114 LEU A N 1
ATOM 912 C CA . LEU A 1 114 ? 16.429 -16.799 42.881 1.00 79.50 114 LEU A CA 1
ATOM 913 C C . LEU A 1 114 ? 17.863 -16.549 43.377 1.00 79.50 114 LEU A C 1
ATOM 915 O O . LEU A 1 114 ? 18.445 -17.431 44.007 1.00 79.50 114 LEU A O 1
ATOM 919 N N . HIS A 1 115 ? 18.400 -15.339 43.188 1.00 79.94 115 HIS A N 1
ATOM 920 C CA . HIS A 1 115 ? 19.707 -14.948 43.732 1.00 79.94 115 HIS A CA 1
ATOM 921 C C . HIS A 1 115 ? 19.778 -15.024 45.281 1.00 79.94 115 HIS A C 1
ATOM 923 O O . HIS A 1 115 ? 18.752 -14.874 45.954 1.00 79.94 115 HIS A O 1
ATOM 929 N N . PRO A 1 116 ? 20.965 -15.229 45.895 1.00 79.19 116 PRO A N 1
ATOM 930 C CA . PRO A 1 116 ? 21.106 -15.435 47.343 1.00 79.19 116 PRO A CA 1
ATOM 931 C C . PRO A 1 116 ? 20.529 -14.302 48.220 1.00 79.19 116 PRO A C 1
ATOM 933 O O . PRO A 1 116 ? 20.522 -13.147 47.802 1.00 79.19 116 PRO A O 1
ATOM 936 N N . PRO A 1 117 ? 20.119 -14.560 49.481 1.00 74.44 117 PRO A N 1
ATOM 937 C CA . PRO A 1 117 ? 19.542 -13.531 50.364 1.00 74.44 117 PRO A CA 1
ATOM 938 C C . PRO A 1 117 ? 20.427 -12.296 50.619 1.00 74.44 117 PRO A C 1
ATOM 940 O O . PRO A 1 117 ? 19.921 -11.256 51.033 1.00 74.44 117 PRO A O 1
ATOM 943 N N . VAL A 1 118 ? 21.738 -12.400 50.377 1.00 75.06 118 VAL A N 1
ATOM 944 C CA . VAL A 1 118 ? 22.701 -11.293 50.493 1.00 75.06 118 VAL A CA 1
ATOM 945 C C . VAL A 1 118 ? 22.467 -10.220 49.419 1.00 75.06 118 VAL A C 1
ATOM 947 O O . VAL A 1 118 ? 22.558 -9.036 49.724 1.00 75.06 118 VAL A O 1
ATOM 950 N N . THR A 1 119 ? 22.053 -10.592 48.202 1.00 68.62 119 THR A N 1
ATOM 951 C CA . THR A 1 119 ? 21.809 -9.652 47.082 1.00 68.62 119 THR A CA 1
ATOM 952 C C . THR A 1 119 ? 20.451 -8.936 47.167 1.00 68.62 119 THR A C 1
ATOM 954 O O . THR A 1 119 ? 19.920 -8.444 46.173 1.00 68.62 119 THR A O 1
ATOM 957 N N . ARG A 1 120 ? 19.825 -8.963 48.347 1.00 79.81 120 ARG A N 1
ATOM 958 C CA . ARG A 1 120 ? 18.530 -8.339 48.657 1.00 79.81 120 ARG A CA 1
ATOM 959 C C . ARG A 1 120 ? 18.602 -7.512 49.947 1.00 79.81 120 ARG A C 1
ATOM 961 O O . ARG A 1 120 ? 17.585 -7.298 50.602 1.00 79.81 120 ARG A O 1
ATOM 968 N N . GLN A 1 121 ? 19.807 -7.085 50.332 1.00 78.38 121 GLN A N 1
ATOM 969 C CA . GLN A 1 121 ? 20.047 -6.291 51.543 1.00 78.38 121 GLN A CA 1
ATOM 970 C C . GLN A 1 121 ? 20.074 -4.782 51.268 1.00 78.38 121 GLN A C 1
ATOM 972 O O . GLN A 1 121 ? 19.586 -4.018 52.096 1.00 78.38 121 GLN A O 1
ATOM 977 N N . THR A 1 122 ? 20.579 -4.362 50.105 1.00 86.25 122 THR A N 1
ATOM 978 C CA . THR A 1 122 ? 20.644 -2.952 49.680 1.00 86.25 122 THR A CA 1
ATOM 979 C C . THR A 1 122 ? 20.024 -2.771 48.289 1.00 86.25 122 THR A C 1
ATOM 981 O O . THR A 1 122 ? 20.038 -3.722 47.497 1.00 86.25 122 THR A O 1
ATOM 984 N N . PRO A 1 123 ? 19.477 -1.591 47.940 1.00 87.31 123 PRO A N 1
ATOM 985 C CA . PRO A 1 123 ? 18.977 -1.344 46.585 1.00 87.31 123 PRO A CA 1
ATOM 986 C C . PRO A 1 123 ? 20.088 -1.444 45.526 1.00 87.31 123 PRO A C 1
ATOM 988 O O . PRO A 1 123 ? 19.830 -1.939 44.433 1.00 87.31 123 PRO A O 1
ATOM 991 N N . GLU A 1 124 ? 21.332 -1.092 45.862 1.00 86.56 124 GLU A N 1
ATOM 992 C CA . GLU A 1 124 ? 22.504 -1.256 44.991 1.00 86.56 124 GLU A CA 1
ATOM 993 C C . GLU A 1 124 ? 22.699 -2.727 44.602 1.00 86.56 124 GLU A C 1
ATOM 995 O O . GLU A 1 124 ? 22.879 -3.030 43.425 1.00 86.56 124 GLU A O 1
ATOM 1000 N N . SER A 1 125 ? 22.557 -3.657 45.557 1.00 87.06 125 SER A N 1
ATOM 1001 C CA . SER A 1 125 ? 22.667 -5.099 45.286 1.00 87.06 125 SER A CA 1
ATOM 1002 C C . SER A 1 125 ? 21.552 -5.649 44.381 1.00 87.06 125 SER A C 1
ATOM 1004 O O . SER A 1 125 ? 21.751 -6.659 43.707 1.00 87.06 125 SER A O 1
ATOM 1006 N N . VAL A 1 126 ? 20.403 -4.966 44.312 1.00 88.25 126 VAL A N 1
ATOM 1007 C CA . VAL A 1 126 ? 19.314 -5.283 43.372 1.00 88.25 126 VAL A CA 1
ATOM 1008 C C . VAL A 1 126 ? 19.591 -4.678 41.990 1.00 88.25 126 VAL A C 1
ATOM 1010 O O . VAL A 1 126 ? 19.344 -5.335 40.980 1.00 88.25 126 VAL A O 1
ATOM 1013 N N . PHE A 1 127 ? 20.138 -3.459 41.923 1.00 91.31 127 PHE A N 1
ATOM 1014 C CA . PHE A 1 127 ? 20.528 -2.825 40.660 1.00 91.31 127 PHE A CA 1
ATOM 1015 C C . PHE A 1 127 ? 21.683 -3.558 39.957 1.00 91.31 127 PHE A C 1
ATOM 1017 O O . PHE A 1 127 ? 21.636 -3.695 38.737 1.00 91.31 127 PHE A O 1
ATOM 1024 N N . GLU A 1 128 ? 22.668 -4.071 40.703 1.00 84.56 128 GLU A N 1
ATOM 1025 C CA . GLU A 1 128 ? 23.738 -4.945 40.188 1.00 84.56 128 GLU A CA 1
ATOM 1026 C C . GLU A 1 128 ? 23.156 -6.175 39.472 1.00 84.56 128 GLU A C 1
ATOM 1028 O O . GLU A 1 128 ? 23.396 -6.376 38.283 1.00 84.56 128 GLU A O 1
ATOM 1033 N N . VAL A 1 129 ? 22.311 -6.953 40.162 1.00 84.56 129 VAL A N 1
ATOM 1034 C CA . VAL A 1 129 ? 21.691 -8.173 39.611 1.00 84.56 129 VAL A CA 1
ATOM 1035 C C . VAL A 1 129 ? 20.847 -7.867 38.369 1.00 84.56 129 VAL A C 1
ATOM 1037 O O . VAL A 1 129 ? 20.912 -8.595 37.383 1.00 84.56 129 VAL A O 1
ATOM 1040 N N . LEU A 1 130 ? 20.083 -6.770 38.365 1.00 85.12 130 LEU A N 1
ATOM 1041 C CA . LEU A 1 130 ? 19.291 -6.389 37.191 1.00 85.12 130 LEU A CA 1
ATOM 1042 C C . LEU A 1 130 ? 20.155 -5.932 36.004 1.00 85.12 130 LEU A C 1
ATOM 1044 O O . LEU A 1 130 ? 19.783 -6.196 34.860 1.00 85.12 130 LEU A O 1
ATOM 1048 N N . LYS A 1 131 ? 21.302 -5.285 36.247 1.00 82.12 131 LYS A N 1
ATOM 1049 C CA . LYS A 1 131 ? 22.266 -4.942 35.191 1.00 82.12 131 LYS A CA 1
ATOM 1050 C C . LYS A 1 131 ? 22.946 -6.176 34.606 1.00 82.12 131 LYS A C 1
ATOM 1052 O O . LYS A 1 131 ? 23.085 -6.237 33.391 1.00 82.12 131 LYS A O 1
ATOM 1057 N N . ASP A 1 132 ? 23.324 -7.149 35.428 1.00 76.81 132 ASP A N 1
ATOM 1058 C CA . ASP A 1 132 ? 23.996 -8.369 34.961 1.00 76.81 132 ASP A CA 1
ATOM 1059 C C . ASP A 1 132 ? 23.054 -9.253 34.114 1.00 76.81 132 ASP A C 1
ATOM 1061 O O . ASP A 1 132 ? 23.434 -9.771 33.066 1.00 76.81 132 ASP A O 1
ATOM 1065 N N . LEU A 1 133 ? 21.777 -9.338 34.510 1.00 73.38 133 LEU A N 1
ATOM 1066 C CA . LEU A 1 133 ? 20.751 -10.121 33.807 1.00 73.38 133 LEU A CA 1
ATOM 1067 C C . LEU A 1 133 ? 20.183 -9.433 32.553 1.00 73.38 133 LEU A C 1
ATOM 1069 O O . LEU A 1 133 ? 19.938 -10.100 31.548 1.00 73.38 133 LEU A O 1
ATOM 1073 N N . TYR A 1 134 ? 19.931 -8.118 32.609 1.00 73.56 134 TYR A N 1
ATOM 1074 C CA . TYR A 1 134 ? 19.178 -7.391 31.571 1.00 73.56 134 TYR A CA 1
ATOM 1075 C C . TYR A 1 134 ? 19.978 -6.284 30.862 1.00 73.56 134 TYR A C 1
ATOM 1077 O O . TYR A 1 134 ? 19.526 -5.759 29.845 1.00 73.56 134 TYR A O 1
ATOM 1085 N N . GLY A 1 135 ? 21.197 -5.967 31.310 1.00 53.88 135 GLY A N 1
ATOM 1086 C CA . GLY A 1 135 ? 22.167 -5.109 30.608 1.00 53.88 135 GLY A CA 1
ATOM 1087 C C . GLY A 1 135 ? 22.857 -5.822 29.437 1.00 53.88 135 GLY A C 1
ATOM 1088 O O . GLY A 1 135 ? 24.067 -5.721 29.252 1.00 53.88 135 GLY A O 1
ATOM 1089 N N . GLY A 1 136 ? 22.095 -6.592 28.655 1.00 46.72 136 GLY A N 1
ATOM 1090 C CA . GLY A 1 136 ? 22.606 -7.657 27.792 1.00 46.72 136 GLY A CA 1
ATOM 1091 C C . GLY A 1 136 ? 22.335 -7.471 26.300 1.00 46.72 136 GLY A C 1
ATOM 1092 O O . GLY A 1 136 ? 21.546 -8.218 25.734 1.00 46.72 136 GLY A O 1
ATOM 1093 N N . LYS A 1 137 ? 23.069 -6.553 25.652 1.00 50.50 137 LYS A N 1
ATOM 1094 C CA . LYS A 1 137 ? 23.193 -6.387 24.181 1.00 50.50 137 LYS A CA 1
ATOM 1095 C C . LYS A 1 137 ? 21.883 -6.104 23.419 1.00 50.50 137 LYS A C 1
ATOM 1097 O O . LYS A 1 137 ? 21.067 -6.990 23.184 1.00 50.50 137 LYS A O 1
ATOM 1102 N N . GLN A 1 138 ? 21.773 -4.889 22.869 1.00 52.31 138 GLN A N 1
ATOM 1103 C CA . GLN A 1 138 ? 20.808 -4.589 21.801 1.00 52.31 138 GLN A CA 1
ATOM 1104 C C . GLN A 1 138 ? 20.967 -5.622 20.673 1.00 52.31 138 GLN A C 1
ATOM 1106 O O . GLN A 1 138 ? 22.066 -5.813 20.148 1.00 52.31 138 GLN A O 1
ATOM 1111 N N . THR A 1 139 ? 19.886 -6.315 20.323 1.00 58.22 139 THR A N 1
ATOM 1112 C CA . THR A 1 139 ? 19.920 -7.369 19.302 1.00 58.22 139 THR A CA 1
ATOM 1113 C C . THR A 1 139 ? 20.258 -6.788 17.929 1.00 58.22 139 THR A C 1
ATOM 1115 O O . THR A 1 139 ? 19.941 -5.634 17.638 1.00 58.22 139 THR A O 1
ATOM 1118 N N . PHE A 1 140 ? 20.827 -7.606 17.035 1.00 68.69 140 PHE A N 1
ATOM 1119 C CA . PHE A 1 140 ? 21.069 -7.223 15.636 1.00 68.69 140 PHE A CA 1
ATOM 1120 C C . PHE A 1 140 ? 19.827 -6.587 14.975 1.00 68.69 140 PHE A C 1
ATOM 1122 O O . PHE A 1 140 ? 19.955 -5.625 14.223 1.00 68.69 140 PHE A O 1
ATOM 1129 N N . VAL A 1 141 ? 18.623 -7.078 15.301 1.00 68.19 141 VAL A N 1
ATOM 1130 C CA . VAL A 1 141 ? 17.349 -6.551 14.788 1.00 68.19 141 VAL A CA 1
ATOM 1131 C C . VAL A 1 141 ? 17.036 -5.164 15.361 1.00 68.19 141 VAL A C 1
ATOM 1133 O O . VAL A 1 141 ? 16.761 -4.251 14.588 1.00 68.19 141 VAL A O 1
ATOM 1136 N N . GLN A 1 142 ? 17.138 -4.964 16.681 1.00 66.75 142 GLN A N 1
ATOM 1137 C CA . GLN A 1 142 ? 16.934 -3.649 17.315 1.00 66.75 142 GLN A CA 1
ATOM 1138 C C . GLN A 1 142 ? 17.963 -2.611 16.834 1.00 66.75 142 GLN A C 1
ATOM 1140 O O . GLN A 1 142 ? 17.618 -1.450 16.620 1.00 66.75 142 GLN A O 1
ATOM 1145 N N . LEU A 1 143 ? 19.215 -3.026 16.614 1.00 75.75 143 LEU A N 1
ATOM 1146 C CA . LEU A 1 143 ? 20.275 -2.181 16.058 1.00 75.75 143 LEU A CA 1
ATOM 1147 C C . LEU A 1 143 ? 19.992 -1.798 14.599 1.00 75.75 143 LEU A C 1
ATOM 1149 O O . LEU A 1 143 ? 20.070 -0.623 14.240 1.00 75.75 143 LEU A O 1
ATOM 1153 N N . GLN A 1 144 ? 19.598 -2.771 13.771 1.00 79.50 144 GLN A N 1
ATOM 1154 C CA . GLN A 1 144 ? 19.200 -2.546 12.382 1.00 79.50 144 GLN A CA 1
ATOM 1155 C C . GLN A 1 144 ? 17.966 -1.635 12.278 1.00 79.50 144 GLN A C 1
ATOM 1157 O O . GLN A 1 144 ? 17.931 -0.749 11.422 1.00 79.50 144 GLN A O 1
ATOM 1162 N N . GLN A 1 145 ? 16.987 -1.800 13.170 1.00 75.81 145 GLN A N 1
ATOM 1163 C CA . GLN A 1 145 ? 15.813 -0.934 13.257 1.00 75.81 145 GLN A CA 1
ATOM 1164 C C . GLN A 1 145 ? 16.202 0.496 13.659 1.00 75.81 145 GLN A C 1
ATOM 1166 O O . GLN A 1 145 ? 15.896 1.431 12.918 1.00 75.81 145 GLN A O 1
ATOM 1171 N N . ARG A 1 146 ? 16.971 0.670 14.747 1.00 82.06 146 ARG A N 1
ATOM 1172 C CA . ARG A 1 146 ? 17.485 1.985 15.174 1.00 82.06 146 ARG A CA 1
ATOM 1173 C C . ARG A 1 146 ? 18.265 2.695 14.067 1.00 82.06 146 ARG A C 1
ATOM 1175 O O . ARG A 1 146 ? 18.112 3.903 13.921 1.00 82.06 146 ARG A O 1
ATOM 1182 N N . PHE A 1 147 ? 19.064 1.977 13.274 1.00 91.44 147 PHE A N 1
ATOM 1183 C CA . PHE A 1 147 ? 19.779 2.555 12.132 1.00 91.44 147 PHE A CA 1
ATOM 1184 C C . PHE A 1 147 ? 18.827 3.101 11.056 1.00 91.44 147 PHE A C 1
ATOM 1186 O O . PHE A 1 147 ? 18.965 4.257 10.658 1.00 91.44 147 PHE A O 1
ATOM 1193 N N . TYR A 1 148 ? 17.846 2.312 10.602 1.00 87.50 148 TYR A N 1
ATOM 1194 C CA . TYR A 1 148 ? 16.936 2.745 9.532 1.00 87.50 148 TYR A CA 1
ATOM 1195 C C . TYR A 1 148 ? 15.906 3.793 9.982 1.00 87.50 148 TYR A C 1
ATOM 1197 O O . TYR A 1 148 ? 15.487 4.620 9.170 1.00 87.50 148 TYR A O 1
ATOM 1205 N N . GLU A 1 149 ? 15.534 3.810 11.263 1.00 83.56 149 GLU A N 1
ATOM 1206 C CA . GLU A 1 149 ? 14.658 4.831 11.851 1.00 83.56 149 GLU A CA 1
ATOM 1207 C C . GLU A 1 149 ? 15.385 6.156 12.147 1.00 83.56 149 GLU A C 1
ATOM 1209 O O . GLU A 1 149 ? 14.731 7.187 12.336 1.00 83.56 149 GLU A O 1
ATOM 1214 N N . ARG A 1 150 ? 16.728 6.171 12.157 1.00 90.44 150 ARG A N 1
ATOM 1215 C CA . ARG A 1 150 ? 17.526 7.357 12.491 1.00 90.44 150 ARG A CA 1
ATOM 1216 C C . ARG A 1 150 ? 17.488 8.411 11.382 1.00 90.44 150 ARG A C 1
ATOM 1218 O O . ARG A 1 150 ? 18.090 8.250 10.322 1.00 90.44 150 ARG A O 1
ATOM 1225 N N . LYS A 1 151 ? 16.844 9.535 11.699 1.00 91.69 151 LYS A N 1
ATOM 1226 C CA . LYS A 1 151 ? 16.795 10.781 10.912 1.00 91.69 151 LYS A CA 1
ATOM 1227 C C . LYS A 1 151 ? 17.502 11.904 11.671 1.00 91.69 151 LYS A C 1
ATOM 1229 O O . LYS A 1 151 ? 17.673 11.765 12.886 1.00 91.69 151 LYS A O 1
ATOM 1234 N N . GLN A 1 152 ? 17.889 12.988 10.998 1.00 92.31 152 GLN A N 1
ATOM 1235 C CA . GLN A 1 152 ? 18.376 14.197 11.674 1.00 92.31 152 GLN A CA 1
ATOM 1236 C C . GLN A 1 152 ? 17.278 14.743 12.602 1.00 92.31 152 GLN A C 1
ATOM 1238 O O . GLN A 1 152 ? 16.114 14.830 12.200 1.00 92.31 152 GLN A O 1
ATOM 1243 N N . LYS A 1 153 ? 17.629 15.057 13.852 1.00 84.94 153 LYS A N 1
ATOM 1244 C CA . LYS A 1 153 ? 16.711 15.684 14.814 1.00 84.94 153 LYS A CA 1
ATOM 1245 C C . LYS A 1 153 ? 16.661 17.198 14.606 1.00 84.94 153 LYS A C 1
ATOM 1247 O O . LYS A 1 153 ? 17.612 17.806 14.126 1.00 84.94 153 LYS A O 1
ATOM 1252 N N . GLU A 1 154 ? 15.566 17.811 15.029 1.00 73.56 154 GLU A N 1
ATOM 1253 C CA . GLU A 1 154 ? 15.444 19.267 15.049 1.00 73.56 154 GLU A CA 1
ATOM 1254 C C . GLU A 1 154 ? 16.473 19.875 16.021 1.00 73.56 154 GLU A C 1
ATOM 1256 O O . GLU A 1 154 ? 16.589 19.434 17.164 1.00 73.56 154 GLU A O 1
ATOM 1261 N N . GLY A 1 155 ? 17.267 20.834 15.535 1.00 76.31 155 GLY A N 1
ATOM 1262 C CA . GLY A 1 155 ? 18.388 21.433 16.274 1.00 76.31 155 GLY A CA 1
ATOM 1263 C C . GLY A 1 155 ? 19.703 20.634 16.265 1.00 76.31 155 GLY A C 1
ATOM 1264 O O . GLY A 1 155 ? 20.693 21.110 16.810 1.00 76.31 155 GLY A O 1
ATOM 1265 N N . GLU A 1 156 ? 19.752 19.451 15.645 1.00 86.50 156 GLU A N 1
ATOM 1266 C CA . GLU A 1 156 ? 20.950 18.599 15.600 1.00 86.50 156 GLU A CA 1
ATOM 1267 C C . GLU A 1 156 ? 21.848 18.922 14.398 1.00 86.50 156 GLU A C 1
ATOM 1269 O O . GLU A 1 156 ? 21.376 19.044 13.263 1.00 86.50 156 GLU A O 1
ATOM 1274 N N . SER A 1 157 ? 23.162 19.013 14.615 1.00 85.56 157 SER A N 1
ATOM 1275 C CA . SER A 1 157 ? 24.116 19.293 13.541 1.00 85.56 157 SER A CA 1
ATOM 1276 C C . SER A 1 157 ? 24.313 18.101 12.594 1.00 85.56 157 SER A C 1
ATOM 1278 O O . SER A 1 157 ? 24.192 16.930 12.966 1.00 85.56 157 SER A O 1
ATOM 1280 N N . LEU A 1 158 ? 24.733 18.391 11.356 1.00 89.25 158 LEU A N 1
ATOM 1281 C CA . LEU A 1 158 ? 25.148 17.368 10.383 1.00 89.25 158 LEU A CA 1
ATOM 1282 C C . LEU A 1 158 ? 26.264 16.459 10.932 1.00 89.25 158 LEU A C 1
ATOM 1284 O O . LEU A 1 158 ? 26.353 15.282 10.574 1.00 89.25 158 LEU A O 1
ATOM 1288 N N . THR A 1 159 ? 27.111 16.999 11.811 1.00 86.19 159 THR A N 1
ATOM 1289 C CA . THR A 1 159 ? 28.202 16.276 12.467 1.00 86.19 159 THR A CA 1
ATOM 1290 C C . THR A 1 159 ? 27.655 15.232 13.440 1.00 86.19 159 THR A C 1
ATOM 1292 O O . THR A 1 159 ? 28.003 14.056 13.322 1.00 86.19 159 THR A O 1
ATOM 1295 N N . GLU A 1 160 ? 26.742 15.618 14.333 1.00 86.31 160 GLU A N 1
ATOM 1296 C CA . GLU A 1 160 ? 26.098 14.722 15.306 1.00 86.31 160 GLU A CA 1
ATOM 1297 C C . GLU A 1 160 ? 25.242 13.653 14.620 1.00 86.31 160 GLU A C 1
ATOM 1299 O O . GLU A 1 160 ? 25.369 12.466 14.935 1.00 86.31 160 GLU A O 1
ATOM 1304 N N . PHE A 1 161 ? 24.448 14.039 13.614 1.00 93.75 161 PHE A N 1
ATOM 1305 C CA . PHE A 1 161 ? 23.670 13.093 12.811 1.00 93.75 161 PHE A CA 1
ATOM 1306 C C . PHE A 1 161 ? 24.577 12.051 12.129 1.00 93.75 161 PHE A C 1
ATOM 1308 O O . PHE A 1 161 ? 24.297 10.851 12.192 1.00 93.75 161 PHE A O 1
ATOM 1315 N N . SER A 1 162 ? 25.716 12.474 11.561 1.00 91.75 162 SER A N 1
ATOM 1316 C CA . SER A 1 162 ? 26.682 11.542 10.958 1.00 91.75 162 SER A CA 1
ATOM 1317 C C . SER A 1 162 ? 27.323 10.588 11.976 1.00 91.75 162 SER A C 1
ATOM 1319 O O . SER A 1 162 ? 27.456 9.399 11.691 1.00 91.75 162 SER A O 1
ATOM 1321 N N . HIS A 1 163 ? 27.675 11.071 13.175 1.00 87.06 163 HIS A N 1
ATOM 1322 C CA . HIS A 1 163 ? 28.279 10.240 14.221 1.00 87.06 163 HIS A CA 1
ATOM 1323 C C . HIS A 1 163 ? 27.283 9.214 14.771 1.00 87.06 163 HIS A C 1
ATOM 1325 O O . HIS A 1 163 ? 27.657 8.067 15.006 1.00 87.06 163 HIS A O 1
ATOM 1331 N N . ALA A 1 164 ? 26.006 9.582 14.910 1.00 87.56 164 ALA A N 1
ATOM 1332 C CA . ALA A 1 164 ? 24.972 8.650 15.344 1.00 87.56 164 ALA A CA 1
ATOM 1333 C C . ALA A 1 164 ? 24.706 7.533 14.319 1.00 87.56 164 ALA A C 1
ATOM 1335 O O . ALA A 1 164 ? 24.495 6.388 14.715 1.00 87.56 164 ALA A O 1
ATOM 1336 N N . LEU A 1 165 ? 24.754 7.832 13.014 1.00 92.88 165 LEU A N 1
ATOM 1337 C CA . LEU A 1 165 ? 24.658 6.803 11.971 1.00 92.88 165 LEU A CA 1
ATOM 1338 C C . LEU A 1 165 ? 25.868 5.857 11.976 1.00 92.88 165 LEU A C 1
ATOM 1340 O O . LEU A 1 165 ? 25.679 4.645 11.887 1.00 92.88 165 LEU A O 1
ATOM 1344 N N . MET A 1 166 ? 27.089 6.389 12.121 1.00 90.31 166 MET A N 1
ATOM 1345 C CA . MET A 1 166 ? 28.311 5.576 12.222 1.00 90.31 166 MET A CA 1
ATOM 1346 C C . MET A 1 166 ? 28.276 4.660 13.449 1.00 90.31 166 MET A C 1
ATOM 1348 O O . MET A 1 166 ? 28.405 3.450 13.301 1.00 90.31 166 MET A O 1
ATOM 1352 N N . SER A 1 167 ? 27.974 5.211 14.629 1.00 86.88 167 SER A N 1
ATOM 1353 C CA . SER A 1 167 ? 27.860 4.453 15.882 1.00 86.88 167 SER A CA 1
ATOM 1354 C C . SER A 1 167 ? 26.853 3.297 15.793 1.00 86.88 167 SER A C 1
ATOM 1356 O O . SER A 1 167 ? 27.130 2.192 16.260 1.00 86.88 167 SER A O 1
ATOM 1358 N N . LEU A 1 168 ? 25.705 3.511 15.138 1.00 88.06 168 LEU A N 1
ATOM 1359 C CA . LEU A 1 168 ? 24.718 2.453 14.910 1.00 88.06 168 LEU A CA 1
ATOM 1360 C C . LEU A 1 168 ? 25.208 1.388 13.914 1.00 88.06 168 LEU A C 1
ATOM 1362 O O . LEU A 1 168 ? 24.955 0.205 14.137 1.00 88.06 168 LEU A O 1
ATOM 1366 N N . MET A 1 169 ? 25.935 1.760 12.855 1.00 91.19 169 MET A N 1
ATOM 1367 C CA . MET A 1 169 ? 26.520 0.783 11.924 1.00 91.19 169 MET A CA 1
ATOM 1368 C C . MET A 1 169 ? 27.644 -0.037 12.575 1.00 91.19 169 MET A C 1
ATOM 1370 O O . MET A 1 169 ? 27.692 -1.248 12.369 1.00 91.19 169 MET A O 1
ATOM 1374 N N . ASP A 1 170 ? 28.494 0.571 13.405 1.00 83.50 170 ASP A N 1
ATOM 1375 C CA . ASP A 1 170 ? 29.537 -0.149 14.147 1.00 83.50 170 ASP A CA 1
ATOM 1376 C C . ASP A 1 170 ? 28.921 -1.180 15.102 1.00 83.50 170 ASP A C 1
ATOM 1378 O O . ASP A 1 170 ? 29.366 -2.326 15.157 1.00 83.50 170 ASP A O 1
ATOM 1382 N N . LEU A 1 171 ? 27.841 -0.824 15.807 1.00 82.75 171 LEU A N 1
ATOM 1383 C CA . LEU A 1 171 ? 27.090 -1.775 16.633 1.00 82.75 171 LEU A CA 1
ATOM 1384 C C . LEU A 1 171 ? 26.490 -2.917 15.791 1.00 82.75 171 LEU A C 1
ATOM 1386 O O . LEU A 1 171 ? 26.597 -4.080 16.183 1.00 82.75 171 LEU A O 1
ATOM 1390 N N . ILE A 1 172 ? 25.914 -2.624 14.617 1.00 83.25 172 ILE A N 1
ATOM 1391 C CA . ILE A 1 172 ? 25.401 -3.650 13.688 1.00 83.25 172 ILE A CA 1
ATOM 1392 C C . ILE A 1 172 ? 26.522 -4.609 13.262 1.00 83.25 172 ILE A C 1
ATOM 1394 O O . ILE A 1 172 ? 26.365 -5.825 13.404 1.00 83.25 172 ILE A O 1
ATOM 1398 N N . LEU A 1 173 ? 27.651 -4.082 12.782 1.00 82.69 173 LEU A N 1
ATOM 1399 C CA . LEU A 1 173 ? 28.778 -4.875 12.282 1.00 82.69 173 LEU A CA 1
ATOM 1400 C C . LEU A 1 173 ? 29.423 -5.723 13.386 1.00 82.69 173 LEU A C 1
ATOM 1402 O O . LEU A 1 173 ? 29.704 -6.897 13.149 1.00 82.69 173 LEU A O 1
ATOM 1406 N N . ASN A 1 174 ? 29.570 -5.177 14.596 1.00 76.06 174 ASN A N 1
ATOM 1407 C CA . ASN A 1 174 ? 30.058 -5.913 15.764 1.00 76.06 174 ASN A CA 1
ATOM 1408 C C . ASN A 1 174 ? 29.063 -6.982 16.255 1.00 76.06 174 ASN A C 1
ATOM 1410 O O . ASN A 1 174 ? 29.481 -8.016 16.773 1.00 76.06 174 ASN A O 1
ATOM 1414 N N . SER A 1 175 ? 27.751 -6.770 16.084 1.00 70.75 175 SER A N 1
ATOM 1415 C CA . SER A 1 175 ? 26.730 -7.754 16.475 1.00 70.75 175 SER A CA 1
ATOM 1416 C C . SER A 1 175 ? 26.604 -8.935 15.502 1.00 70.75 175 SER A C 1
ATOM 1418 O O . SER A 1 175 ? 26.236 -10.031 15.924 1.00 70.75 175 SER A O 1
ATOM 1420 N N . ASN A 1 176 ? 26.889 -8.731 14.208 1.00 73.88 176 ASN A N 1
ATOM 1421 C CA . ASN A 1 176 ? 26.780 -9.767 13.177 1.00 73.88 176 ASN A CA 1
ATOM 1422 C C . ASN A 1 176 ? 27.657 -9.445 11.940 1.00 73.88 176 ASN A C 1
ATOM 1424 O O . ASN A 1 176 ? 27.164 -8.845 10.973 1.00 73.88 176 ASN A O 1
ATOM 1428 N N . PRO A 1 177 ? 28.950 -9.824 11.935 1.00 71.62 177 PRO A N 1
ATOM 1429 C CA . PRO A 1 177 ? 29.870 -9.523 10.837 1.00 71.62 177 PRO A CA 1
ATOM 1430 C C . PRO A 1 177 ? 29.406 -10.079 9.480 1.00 71.62 177 PRO A C 1
ATOM 1432 O O . PRO A 1 177 ? 29.049 -11.248 9.352 1.00 71.62 177 PRO A O 1
ATOM 1435 N N . GLY A 1 178 ? 29.424 -9.239 8.440 1.00 69.75 178 GLY A N 1
ATOM 1436 C CA . GLY A 1 178 ? 29.016 -9.616 7.075 1.00 69.75 178 GLY A CA 1
ATOM 1437 C C . GLY A 1 178 ? 27.502 -9.602 6.804 1.00 69.75 178 GLY A C 1
ATOM 1438 O O . GLY A 1 178 ? 27.076 -9.919 5.694 1.00 69.75 178 GLY A O 1
ATOM 1439 N N . SER A 1 179 ? 26.684 -9.201 7.780 1.00 70.88 179 SER A N 1
ATOM 1440 C CA . SER A 1 179 ? 25.222 -9.079 7.649 1.00 70.88 179 SER A CA 1
ATOM 1441 C C . SER A 1 179 ? 24.751 -7.985 6.677 1.00 70.88 179 SER A C 1
ATOM 1443 O O . SER A 1 179 ? 23.724 -8.157 6.016 1.00 70.88 179 SER A O 1
ATOM 1445 N N . VAL A 1 180 ? 25.496 -6.878 6.565 1.00 74.69 180 VAL A N 1
ATOM 1446 C CA . VAL A 1 180 ? 25.186 -5.726 5.699 1.00 74.69 180 VAL A CA 1
ATOM 1447 C C . VAL A 1 180 ? 26.231 -5.615 4.577 1.00 74.69 180 VAL A C 1
ATOM 1449 O O . VAL A 1 180 ? 27.289 -5.018 4.781 1.00 74.69 180 VAL A O 1
ATOM 1452 N N . PRO A 1 181 ? 25.981 -6.176 3.378 1.00 74.62 181 PRO A N 1
ATOM 1453 C CA . PRO A 1 181 ? 26.887 -6.012 2.244 1.00 74.62 181 PRO A CA 1
ATOM 1454 C C . PRO A 1 181 ? 26.891 -4.556 1.750 1.00 74.62 181 PRO A C 1
ATOM 1456 O O . PRO A 1 181 ? 25.836 -3.982 1.483 1.00 74.62 181 PRO A O 1
ATOM 1459 N N . ASN A 1 182 ? 28.088 -3.986 1.566 1.00 82.38 182 ASN A N 1
ATOM 1460 C CA . ASN A 1 182 ? 28.328 -2.567 1.256 1.00 82.38 182 ASN A CA 1
ATOM 1461 C C . ASN A 1 182 ? 27.860 -1.596 2.365 1.00 82.38 182 ASN A C 1
ATOM 1463 O O . ASN A 1 182 ? 27.159 -0.621 2.084 1.00 82.38 182 ASN A O 1
ATOM 1467 N N . SER A 1 183 ? 28.264 -1.843 3.615 1.00 82.38 183 SER A N 1
ATOM 1468 C CA . SER A 1 183 ? 27.998 -0.985 4.786 1.00 82.38 183 SER A CA 1
ATOM 1469 C C . SER A 1 183 ? 28.250 0.509 4.538 1.00 82.38 183 SER A C 1
ATOM 1471 O O . SER A 1 183 ? 27.374 1.315 4.840 1.00 82.38 183 SER A O 1
ATOM 1473 N N . ASP A 1 184 ? 29.373 0.887 3.914 1.00 82.50 184 ASP A N 1
ATOM 1474 C CA . ASP A 1 184 ? 29.711 2.291 3.597 1.00 82.50 184 ASP A CA 1
ATOM 1475 C C . ASP A 1 184 ? 28.666 2.975 2.711 1.00 82.50 184 ASP A C 1
ATOM 1477 O O . ASP A 1 184 ? 28.320 4.145 2.901 1.00 82.50 184 ASP A O 1
ATOM 1481 N N . ARG A 1 185 ? 28.126 2.227 1.742 1.00 87.12 185 ARG A N 1
ATOM 1482 C CA . ARG A 1 185 ? 27.061 2.709 0.865 1.00 87.12 185 ARG A CA 1
ATOM 1483 C C . ARG A 1 185 ? 25.756 2.868 1.637 1.00 87.12 185 ARG A C 1
ATOM 1485 O O . ARG A 1 185 ? 25.076 3.867 1.446 1.00 87.12 185 ARG A O 1
ATOM 1492 N N . VAL A 1 186 ? 25.417 1.915 2.505 1.00 89.19 186 VAL A N 1
ATOM 1493 C CA . VAL A 1 186 ? 24.204 1.976 3.337 1.00 89.19 186 VAL A CA 1
ATOM 1494 C C . VAL A 1 186 ? 24.271 3.161 4.312 1.00 89.19 186 VAL A C 1
ATOM 1496 O O . VAL A 1 186 ? 23.309 3.916 4.410 1.00 89.19 186 VAL A O 1
ATOM 1499 N N . LEU A 1 187 ? 25.427 3.393 4.945 1.00 90.38 187 LEU A N 1
ATOM 1500 C CA . LEU A 1 187 ? 25.723 4.571 5.773 1.00 90.38 187 LEU A CA 1
ATOM 1501 C C . LEU A 1 187 ? 25.495 5.890 5.022 1.00 90.38 187 LEU A C 1
ATOM 1503 O O . LEU A 1 187 ? 24.780 6.774 5.497 1.00 90.38 187 LEU A O 1
ATOM 1507 N N . ARG A 1 188 ? 26.097 6.018 3.837 1.00 93.12 188 ARG A N 1
ATOM 1508 C CA . ARG A 1 188 ? 25.993 7.214 2.995 1.00 93.12 188 ARG A CA 1
ATOM 1509 C C . ARG A 1 188 ? 24.571 7.448 2.491 1.00 93.12 188 ARG A C 1
ATOM 1511 O O . ARG A 1 188 ? 24.071 8.566 2.590 1.00 93.12 188 ARG A O 1
ATOM 1518 N N . ASP A 1 189 ? 23.936 6.418 1.940 1.00 90.88 189 ASP A N 1
ATOM 1519 C CA . ASP A 1 189 ? 22.612 6.532 1.328 1.00 90.88 189 ASP A CA 1
ATOM 1520 C C . ASP A 1 189 ? 21.550 6.865 2.416 1.00 90.88 189 ASP A C 1
ATOM 1522 O O . ASP A 1 189 ? 20.659 7.675 2.159 1.00 90.88 189 ASP A O 1
ATOM 1526 N N . GLN A 1 190 ? 21.708 6.376 3.661 1.00 93.25 190 GLN A N 1
ATOM 1527 C CA . GLN A 1 190 ? 20.882 6.756 4.827 1.00 93.25 190 GLN A CA 1
ATOM 1528 C C . GLN A 1 190 ? 21.096 8.222 5.264 1.00 93.25 190 GLN A C 1
ATOM 1530 O O . GLN A 1 190 ? 20.118 8.923 5.529 1.00 93.25 190 GLN A O 1
ATOM 1535 N N . PHE A 1 191 ? 22.341 8.720 5.302 1.00 94.94 191 PHE A N 1
ATOM 1536 C CA . PHE A 1 191 ? 22.627 10.136 5.601 1.00 94.94 191 PHE A CA 1
ATOM 1537 C C . PHE A 1 191 ? 21.961 11.065 4.574 1.00 94.94 191 PHE A C 1
ATOM 1539 O O . PHE A 1 191 ? 21.245 11.994 4.942 1.00 94.94 191 PHE A O 1
ATOM 1546 N N . VAL A 1 192 ? 22.124 10.775 3.279 1.00 93.19 192 VAL A N 1
ATOM 1547 C CA . VAL A 1 192 ? 21.572 11.595 2.185 1.00 93.19 192 VAL A CA 1
ATOM 1548 C C . VAL A 1 192 ? 20.037 11.562 2.129 1.00 93.19 192 VAL A C 1
ATOM 1550 O O . VAL A 1 192 ? 19.417 12.529 1.683 1.00 93.19 192 VAL A O 1
ATOM 1553 N N . GLU A 1 193 ? 19.385 10.488 2.581 1.00 91.12 193 GLU A N 1
ATOM 1554 C CA . GLU A 1 193 ? 17.919 10.417 2.590 1.00 91.12 193 GLU A CA 1
ATOM 1555 C C . GLU A 1 193 ? 17.273 11.125 3.796 1.00 91.12 193 GLU A C 1
ATOM 1557 O O . GLU A 1 193 ? 16.110 11.514 3.693 1.00 91.12 193 GLU A O 1
ATOM 1562 N N . TYR A 1 194 ? 17.985 11.363 4.904 1.00 93.38 194 TYR A N 1
ATOM 1563 C CA . TYR A 1 194 ? 17.362 11.859 6.145 1.00 93.38 194 TYR A CA 1
ATOM 1564 C C . TYR A 1 194 ? 18.016 13.090 6.803 1.00 93.38 194 TYR A C 1
ATOM 1566 O O . TYR A 1 194 ? 17.766 13.359 7.980 1.00 93.38 194 TYR A O 1
ATOM 1574 N N . VAL A 1 195 ? 18.770 13.877 6.030 1.00 91.44 195 VAL A N 1
ATOM 1575 C CA . VAL A 1 195 ? 19.030 15.300 6.328 1.00 91.44 195 VAL A CA 1
ATOM 1576 C C . VAL A 1 195 ? 17.717 16.106 6.329 1.00 91.44 195 VAL A C 1
ATOM 1578 O O . VAL A 1 195 ? 16.833 15.855 5.505 1.00 91.44 195 VAL A O 1
ATOM 1581 N N . GLN A 1 196 ? 17.605 17.072 7.249 1.00 85.81 196 GLN A N 1
ATOM 1582 C CA . GLN A 1 196 ? 16.413 17.901 7.476 1.00 85.81 196 GLN A CA 1
ATOM 1583 C C . GLN A 1 196 ? 16.219 18.993 6.404 1.00 85.81 196 GLN A C 1
ATOM 1585 O O . GLN A 1 196 ? 15.089 19.222 5.974 1.00 85.81 196 GLN A O 1
ATOM 1590 N N . ASP A 1 197 ? 17.294 19.641 5.936 1.00 84.00 197 ASP A N 1
ATOM 1591 C CA . ASP A 1 197 ? 17.210 20.633 4.853 1.00 84.00 197 ASP A CA 1
ATOM 1592 C C . ASP A 1 197 ? 16.975 19.957 3.490 1.00 84.00 197 ASP A C 1
ATOM 1594 O O . ASP A 1 197 ? 17.790 19.178 2.987 1.00 84.00 197 ASP A O 1
ATOM 1598 N N . VAL A 1 198 ? 15.845 20.302 2.871 1.00 79.81 198 VAL A N 1
ATOM 1599 C CA . VAL A 1 198 ? 15.399 19.810 1.561 1.00 79.81 198 VAL A CA 1
ATOM 1600 C C . VAL A 1 198 ? 16.336 20.257 0.429 1.00 79.81 198 VAL A C 1
ATOM 1602 O O . VAL A 1 198 ? 16.474 19.536 -0.563 1.00 79.81 198 VAL A O 1
ATOM 1605 N N . THR A 1 199 ? 16.989 21.410 0.572 1.00 79.81 199 THR A N 1
ATOM 1606 C CA . THR A 1 199 ? 17.896 22.014 -0.417 1.00 79.81 199 THR A CA 1
ATOM 1607 C C . THR A 1 199 ? 19.216 21.256 -0.444 1.00 79.81 199 THR A C 1
ATOM 1609 O O . THR A 1 199 ? 19.548 20.625 -1.451 1.00 79.81 199 THR A O 1
ATOM 1612 N N . LEU A 1 200 ? 19.890 21.189 0.708 1.00 87.81 200 LEU A N 1
ATOM 1613 C CA . LEU A 1 200 ? 21.046 20.334 0.963 1.00 87.81 200 LEU A CA 1
ATOM 1614 C C . LEU A 1 200 ? 20.786 18.882 0.526 1.00 87.81 200 LEU A C 1
ATOM 1616 O O . LEU A 1 200 ? 21.584 18.290 -0.200 1.00 87.81 200 LEU A O 1
ATOM 1620 N N . LYS A 1 201 ? 19.623 18.316 0.868 1.00 91.94 201 LYS A N 1
ATOM 1621 C CA . LYS A 1 201 ? 19.222 16.964 0.451 1.00 91.94 201 LYS A CA 1
ATOM 1622 C C . LYS A 1 201 ? 19.113 16.784 -1.074 1.00 91.94 201 LYS A C 1
ATOM 1624 O O . LYS A 1 201 ? 19.416 15.692 -1.564 1.00 91.94 201 LYS A O 1
ATOM 1629 N N . ARG A 1 202 ? 18.699 17.798 -1.850 1.00 82.31 202 ARG A N 1
ATOM 1630 C CA . ARG A 1 202 ? 18.701 17.721 -3.329 1.00 82.31 202 ARG A CA 1
ATOM 1631 C C . ARG A 1 202 ? 20.126 17.656 -3.869 1.00 82.31 202 ARG A C 1
ATOM 1633 O O . ARG A 1 202 ? 20.444 16.725 -4.612 1.00 82.31 202 ARG A O 1
ATOM 1640 N N . GLU A 1 203 ? 20.984 18.586 -3.460 1.00 86.25 203 GLU A N 1
ATOM 1641 C CA . GLU A 1 203 ? 22.340 18.667 -4.003 1.00 86.25 203 GLU A CA 1
ATOM 1642 C C . GLU A 1 203 ? 23.228 17.501 -3.526 1.00 86.25 203 GLU A C 1
ATOM 1644 O O . GLU A 1 203 ? 24.032 16.997 -4.306 1.00 86.25 203 GLU A O 1
ATOM 1649 N N . LEU A 1 204 ? 23.011 16.933 -2.330 1.00 90.44 204 LEU A N 1
ATOM 1650 C CA . LEU A 1 204 ? 23.709 15.702 -1.916 1.00 90.44 204 LEU A CA 1
ATOM 1651 C C . LEU A 1 204 ? 23.290 14.480 -2.757 1.00 90.44 204 LEU A C 1
ATOM 1653 O O . LEU A 1 204 ? 24.132 13.648 -3.103 1.00 90.44 204 LEU A O 1
ATOM 1657 N N . LYS A 1 205 ? 22.014 14.378 -3.162 1.00 90.31 205 LYS A N 1
ATOM 1658 C CA . LYS A 1 205 ? 21.559 13.330 -4.101 1.00 90.31 205 LYS A CA 1
ATOM 1659 C C . LYS A 1 205 ? 22.127 13.512 -5.507 1.00 90.31 205 LYS A C 1
ATOM 1661 O O . LYS A 1 205 ? 22.352 12.521 -6.204 1.00 90.31 205 LYS A O 1
ATOM 1666 N N . ARG A 1 206 ? 22.370 14.754 -5.926 1.00 85.00 206 ARG A N 1
ATOM 1667 C CA . ARG A 1 206 ? 23.070 15.078 -7.173 1.00 85.00 206 ARG A CA 1
ATOM 1668 C C . ARG A 1 206 ? 24.551 14.699 -7.089 1.00 85.00 206 ARG A C 1
ATOM 1670 O O . ARG A 1 206 ? 25.020 13.948 -7.937 1.00 85.00 206 ARG A O 1
ATOM 1677 N N . LEU A 1 207 ? 25.245 15.107 -6.029 1.00 88.62 207 LEU A N 1
ATOM 1678 C CA . LEU A 1 207 ? 26.647 14.777 -5.759 1.00 88.62 207 LEU A CA 1
ATOM 1679 C C . LEU A 1 207 ? 26.907 13.259 -5.795 1.00 88.62 207 LEU A C 1
ATOM 1681 O O . LEU A 1 207 ? 27.850 12.808 -6.442 1.00 88.62 207 LEU A O 1
ATOM 1685 N N . VAL A 1 208 ? 26.039 12.455 -5.167 1.00 88.88 208 VAL A N 1
ATOM 1686 C CA . VAL A 1 208 ? 26.146 10.981 -5.175 1.00 88.88 208 VAL A CA 1
ATOM 1687 C C . VAL A 1 208 ? 25.773 10.358 -6.533 1.00 88.88 208 VAL A C 1
ATOM 1689 O O . VAL A 1 208 ? 26.262 9.275 -6.856 1.00 88.88 208 VAL A O 1
ATOM 1692 N N . ARG A 1 209 ? 24.966 11.028 -7.371 1.00 84.75 209 ARG A N 1
ATOM 1693 C CA . ARG A 1 209 ? 24.745 10.624 -8.776 1.00 84.75 209 ARG A CA 1
ATOM 1694 C C . ARG A 1 209 ? 25.959 10.913 -9.660 1.00 84.75 209 ARG A C 1
ATOM 1696 O O . ARG A 1 209 ? 26.311 10.070 -10.477 1.00 84.75 209 ARG A O 1
ATOM 1703 N N . GLU A 1 210 ? 26.577 12.082 -9.505 1.00 82.19 210 GLU A N 1
ATOM 1704 C CA . GLU A 1 210 ? 27.748 12.504 -10.285 1.00 82.19 210 GLU A CA 1
ATOM 1705 C C . GLU A 1 210 ? 29.018 11.734 -9.878 1.00 82.19 210 GLU A C 1
ATOM 1707 O O . GLU A 1 210 ? 29.853 11.421 -10.725 1.00 82.19 210 GLU A O 1
ATOM 1712 N N . LYS A 1 211 ? 29.158 11.389 -8.590 1.00 85.44 211 LYS A N 1
ATOM 1713 C CA . LYS A 1 211 ? 30.309 10.667 -8.026 1.00 85.44 211 LYS A CA 1
ATOM 1714 C C . LYS A 1 211 ? 29.839 9.492 -7.142 1.00 85.44 211 LYS A C 1
ATOM 1716 O O . LYS A 1 211 ? 29.899 9.572 -5.912 1.00 85.44 211 LYS A O 1
ATOM 1721 N N . PRO A 1 212 ? 29.398 8.362 -7.729 1.00 83.75 212 PRO A N 1
ATOM 1722 C CA . PRO A 1 212 ? 28.847 7.227 -6.975 1.00 83.75 212 PRO A CA 1
ATOM 1723 C C . PRO A 1 212 ? 29.859 6.496 -6.076 1.00 83.75 212 PRO A C 1
ATOM 1725 O O . PRO A 1 212 ? 29.449 5.681 -5.247 1.00 83.75 212 PRO A O 1
ATOM 1728 N N . SER A 1 213 ? 31.156 6.792 -6.214 1.00 84.25 213 SER A N 1
ATOM 1729 C CA . SER A 1 213 ? 32.257 6.272 -5.393 1.00 84.25 213 SER A CA 1
ATOM 1730 C C . SER A 1 213 ? 32.471 7.005 -4.063 1.00 84.25 213 SER A C 1
ATOM 1732 O O . SER A 1 213 ? 33.292 6.550 -3.274 1.00 84.25 213 SER A O 1
ATOM 1734 N N . LEU A 1 214 ? 31.784 8.127 -3.807 1.00 85.94 214 LEU A N 1
ATOM 1735 C CA . LEU A 1 214 ? 31.988 8.911 -2.582 1.00 85.94 214 LEU A CA 1
ATOM 1736 C C . LEU A 1 214 ? 31.607 8.135 -1.317 1.00 85.94 214 LEU A C 1
ATOM 1738 O O . LEU A 1 214 ? 30.588 7.438 -1.284 1.00 85.94 214 LEU A O 1
ATOM 1742 N N . THR A 1 215 ? 32.391 8.352 -0.265 1.00 87.56 215 THR A N 1
ATOM 1743 C CA . THR A 1 215 ? 32.182 7.882 1.110 1.00 87.56 215 THR A CA 1
ATOM 1744 C C . THR A 1 215 ? 31.316 8.851 1.927 1.00 87.56 215 THR A C 1
ATOM 1746 O O . THR A 1 215 ? 31.162 10.028 1.583 1.00 87.56 215 THR A O 1
ATOM 1749 N N . LEU A 1 216 ? 30.796 8.396 3.076 1.00 88.88 216 LEU A N 1
ATOM 1750 C CA . LEU A 1 216 ? 30.085 9.257 4.034 1.00 88.88 216 LEU A CA 1
ATOM 1751 C C . LEU A 1 216 ? 30.930 10.473 4.478 1.00 88.88 216 LEU A C 1
ATOM 1753 O O . LEU A 1 216 ? 30.397 11.570 4.614 1.00 88.88 216 LEU A O 1
ATOM 1757 N N . LEU A 1 217 ? 32.248 10.308 4.655 1.00 84.12 217 LEU A N 1
ATOM 1758 C CA . LEU A 1 217 ? 33.168 11.368 5.104 1.00 84.12 217 LEU A CA 1
ATOM 1759 C C . LEU A 1 217 ? 33.504 12.418 4.031 1.00 84.12 217 LEU A C 1
ATOM 1761 O O . LEU A 1 217 ? 34.096 13.454 4.350 1.00 84.12 217 LEU A O 1
ATOM 1765 N N . GLU A 1 218 ? 33.167 12.166 2.769 1.00 89.88 218 GLU A N 1
ATOM 1766 C CA . GLU A 1 218 ? 33.264 13.147 1.683 1.00 89.88 218 GLU A CA 1
ATOM 1767 C C . GLU A 1 218 ? 31.916 13.837 1.471 1.00 89.88 218 GLU A C 1
ATOM 1769 O O . GLU A 1 218 ? 31.860 15.063 1.430 1.00 89.88 218 GLU A O 1
ATOM 1774 N N . VAL A 1 219 ? 30.818 13.071 1.468 1.00 90.44 219 VAL A N 1
ATOM 1775 C CA . VAL A 1 219 ? 29.448 13.610 1.405 1.00 90.44 219 VAL A CA 1
ATOM 1776 C C . VAL A 1 219 ? 29.161 14.541 2.591 1.00 90.44 219 VAL A C 1
ATOM 1778 O O . VAL A 1 219 ? 28.629 15.628 2.389 1.00 90.44 219 VAL A O 1
ATOM 1781 N N . ARG A 1 220 ? 29.596 14.197 3.814 1.00 91.62 220 ARG A N 1
ATOM 1782 C CA . ARG A 1 220 ? 29.525 15.095 4.984 1.00 91.62 220 ARG A CA 1
ATOM 1783 C C . ARG A 1 220 ? 30.342 16.378 4.794 1.00 91.62 220 ARG A C 1
ATOM 1785 O O . ARG A 1 220 ? 29.986 17.409 5.352 1.00 91.62 220 ARG A O 1
ATOM 1792 N N . ARG A 1 221 ? 31.444 16.319 4.042 1.00 87.69 221 ARG A N 1
ATOM 1793 C CA . ARG A 1 221 ? 32.364 17.450 3.851 1.00 87.69 221 ARG A CA 1
ATOM 1794 C C . ARG A 1 221 ? 31.759 18.500 2.929 1.00 87.69 221 ARG A C 1
ATOM 1796 O O . ARG A 1 221 ? 31.731 19.662 3.304 1.00 87.69 221 ARG A O 1
ATOM 1803 N N . GLU A 1 222 ? 31.204 18.077 1.793 1.00 88.00 222 GLU A N 1
ATOM 1804 C CA . GLU A 1 222 ? 30.437 18.970 0.912 1.00 88.00 222 GLU A CA 1
ATOM 1805 C C . GLU A 1 222 ? 29.141 19.446 1.603 1.00 88.00 222 GLU A C 1
ATOM 1807 O O . GLU A 1 222 ? 28.754 20.598 1.448 1.00 88.00 222 GLU A O 1
ATOM 1812 N N . ALA A 1 223 ? 28.513 18.617 2.452 1.00 87.56 223 ALA A N 1
ATOM 1813 C CA . ALA A 1 223 ? 27.335 19.025 3.222 1.00 87.56 223 ALA A CA 1
ATOM 1814 C C . ALA A 1 223 ? 27.624 20.154 4.231 1.00 87.56 223 ALA A C 1
ATOM 1816 O O . ALA A 1 223 ? 26.899 21.143 4.273 1.00 87.56 223 ALA A O 1
ATOM 1817 N N . LEU A 1 224 ? 28.693 20.022 5.028 1.00 85.06 224 LEU A N 1
ATOM 1818 C CA . LEU A 1 224 ? 29.154 21.082 5.934 1.00 85.06 224 LEU A CA 1
ATOM 1819 C C . LEU A 1 224 ? 29.572 22.329 5.150 1.00 85.06 224 LEU A C 1
ATOM 1821 O O . LEU A 1 224 ? 29.213 23.440 5.527 1.00 85.06 224 LEU A O 1
ATOM 1825 N N . ARG A 1 225 ? 30.262 22.139 4.021 1.00 83.81 225 ARG A N 1
ATOM 1826 C CA . ARG A 1 225 ? 30.685 23.223 3.139 1.00 83.81 225 ARG A CA 1
ATOM 1827 C C . ARG A 1 225 ? 29.505 24.036 2.599 1.00 83.81 225 ARG A C 1
ATOM 1829 O O . ARG A 1 225 ? 29.568 25.254 2.672 1.00 83.81 225 ARG A O 1
ATOM 1836 N N . TRP A 1 226 ? 28.423 23.412 2.130 1.00 81.38 226 TRP A N 1
ATOM 1837 C CA . TRP A 1 226 ? 27.237 24.160 1.683 1.00 81.38 226 TRP A CA 1
ATOM 1838 C C . TRP A 1 226 ? 26.495 24.864 2.825 1.00 81.38 226 TRP A C 1
ATOM 1840 O O . TRP A 1 226 ? 25.912 25.920 2.596 1.00 81.38 226 TRP A O 1
ATOM 1850 N N . VAL A 1 227 ? 26.553 24.349 4.059 1.00 74.56 227 VAL A N 1
ATOM 1851 C CA . VAL A 1 227 ? 26.049 25.080 5.237 1.00 74.56 227 VAL A CA 1
ATOM 1852 C C . VAL A 1 227 ? 26.925 26.299 5.548 1.00 74.56 227 VAL A C 1
ATOM 1854 O O . VAL A 1 227 ? 26.389 27.363 5.854 1.00 74.56 227 VAL A O 1
ATOM 1857 N N . GLU A 1 228 ? 28.251 26.201 5.418 1.00 68.75 228 GLU A N 1
ATOM 1858 C CA . GLU A 1 228 ? 29.166 27.343 5.571 1.00 68.75 228 GLU A CA 1
ATOM 1859 C C . GLU A 1 228 ? 29.048 28.368 4.428 1.00 68.75 228 GLU A C 1
ATOM 1861 O O . GLU A 1 228 ? 29.077 29.572 4.682 1.00 68.75 228 GLU A O 1
ATOM 1866 N N . GLU A 1 229 ? 28.894 27.919 3.179 1.00 65.44 229 GLU A N 1
ATOM 1867 C CA . GLU A 1 229 ? 28.703 28.775 2.002 1.00 65.44 229 GLU A CA 1
ATOM 1868 C C . GLU A 1 229 ? 27.331 29.483 2.067 1.00 65.44 229 GLU A C 1
ATOM 1870 O O . GLU A 1 229 ? 27.283 30.713 2.026 1.00 65.44 229 GLU A O 1
ATOM 1875 N N . GLY A 1 230 ? 26.235 28.759 2.325 1.00 52.09 230 GLY A N 1
ATOM 1876 C CA . GLY A 1 230 ? 24.891 29.342 2.462 1.00 52.09 230 GLY A CA 1
ATOM 1877 C C . GLY A 1 230 ? 24.729 30.277 3.671 1.00 52.09 230 GLY A C 1
ATOM 1878 O O . GLY A 1 230 ? 24.057 31.304 3.577 1.00 52.09 230 GLY A O 1
ATOM 1879 N N . SER A 1 231 ? 25.403 29.994 4.794 1.00 42.12 231 SER A N 1
ATOM 1880 C CA . SER A 1 231 ? 25.424 30.909 5.954 1.00 42.12 231 SER A CA 1
ATOM 1881 C C . SER A 1 231 ? 26.197 32.205 5.673 1.00 42.12 231 SER A C 1
ATOM 1883 O O . SER A 1 231 ? 25.890 33.251 6.249 1.00 42.12 231 SER A O 1
ATOM 1885 N N . ARG A 1 232 ? 27.189 32.164 4.773 1.00 38.12 232 ARG A N 1
ATOM 1886 C CA . ARG A 1 232 ? 27.927 33.357 4.324 1.00 38.12 232 ARG A CA 1
ATOM 1887 C C . ARG A 1 232 ? 27.111 34.198 3.344 1.00 38.12 232 ARG A C 1
ATOM 1889 O O . ARG A 1 232 ? 27.096 35.419 3.490 1.00 38.12 232 ARG A O 1
ATOM 1896 N N . GLU A 1 233 ? 26.383 33.575 2.418 1.00 34.75 233 GLU A N 1
ATOM 1897 C CA . GLU A 1 233 ? 25.481 34.287 1.496 1.00 34.75 233 GLU A CA 1
ATOM 1898 C C . GLU A 1 233 ? 24.329 34.997 2.229 1.00 34.75 233 GLU A C 1
ATOM 1900 O O . GLU A 1 233 ? 23.962 36.111 1.862 1.00 34.75 233 GLU A O 1
ATOM 1905 N N . ALA A 1 234 ? 23.819 34.429 3.328 1.00 30.77 234 ALA A N 1
ATOM 1906 C CA . ALA A 1 234 ? 22.762 35.043 4.140 1.00 30.77 234 ALA A CA 1
ATOM 1907 C C . ALA A 1 234 ? 23.172 36.334 4.889 1.00 30.77 234 ALA A C 1
ATOM 1909 O O . ALA A 1 234 ? 22.307 37.018 5.436 1.00 30.77 234 ALA A O 1
ATOM 1910 N N . THR A 1 235 ? 24.469 36.673 4.932 1.00 30.98 235 THR A N 1
ATOM 1911 C CA . THR A 1 235 ? 25.006 37.777 5.757 1.00 30.98 235 THR A CA 1
ATOM 1912 C C . THR A 1 235 ? 25.571 38.944 4.927 1.00 30.98 235 THR A C 1
ATOM 1914 O O . THR A 1 235 ? 25.951 39.970 5.490 1.00 30.98 235 THR A O 1
ATOM 1917 N N . LEU A 1 236 ? 25.620 38.833 3.592 1.00 28.30 236 LEU A N 1
ATOM 1918 C CA . LEU A 1 236 ? 26.201 39.856 2.713 1.00 28.30 236 LEU A CA 1
ATOM 1919 C C . LEU A 1 236 ? 25.154 40.565 1.850 1.00 28.30 236 LEU A C 1
ATOM 1921 O O . LEU A 1 236 ? 24.374 39.959 1.121 1.00 28.30 236 LEU A O 1
ATOM 1925 N N . SER A 1 237 ? 25.164 41.891 1.932 1.00 26.48 237 SER A N 1
ATOM 1926 C CA . SER A 1 237 ? 24.296 42.778 1.171 1.00 26.48 237 SER A CA 1
ATOM 1927 C C . SER A 1 237 ? 24.915 43.185 -0.175 1.00 26.48 237 SER A C 1
ATOM 1929 O O . SER A 1 237 ? 26.126 43.333 -0.298 1.00 26.48 237 SER A O 1
ATOM 1931 N N . TYR A 1 238 ? 24.034 43.491 -1.138 1.00 27.81 238 TYR A N 1
ATOM 1932 C CA . TYR A 1 238 ? 24.293 44.241 -2.381 1.00 27.81 238 TYR A CA 1
ATOM 1933 C C . TYR A 1 238 ? 25.056 43.574 -3.558 1.00 27.81 238 TYR A C 1
ATOM 1935 O O . TYR A 1 238 ? 25.981 42.788 -3.411 1.00 27.81 238 TYR A O 1
ATOM 1943 N N . SER A 1 239 ? 24.649 44.002 -4.766 1.00 26.56 239 SER A N 1
ATOM 1944 C CA . SER A 1 239 ? 25.374 43.986 -6.060 1.00 26.56 239 SER A CA 1
ATOM 1945 C C . SER A 1 239 ? 25.914 42.665 -6.657 1.00 26.56 239 SER A C 1
ATOM 1947 O O . SER A 1 239 ? 27.106 42.408 -6.602 1.00 26.56 239 SER A O 1
ATOM 1949 N N . GLN A 1 240 ? 25.020 41.962 -7.371 1.00 31.19 240 GLN A N 1
ATOM 1950 C CA . GLN A 1 240 ? 25.107 41.449 -8.768 1.00 31.19 240 GLN A CA 1
ATOM 1951 C C . GLN A 1 240 ? 26.341 40.670 -9.341 1.00 31.19 240 GLN A C 1
ATOM 1953 O O . GLN A 1 240 ? 27.445 40.745 -8.820 1.00 31.19 240 GLN A O 1
ATOM 1958 N N . PRO A 1 241 ? 26.158 39.884 -10.438 1.00 36.75 241 PRO A N 1
ATOM 1959 C CA . PRO A 1 241 ? 27.048 38.759 -10.784 1.00 36.75 241 PRO A CA 1
ATOM 1960 C C . PRO A 1 241 ? 27.762 38.860 -12.153 1.00 36.75 241 PRO A C 1
ATOM 1962 O O . PRO A 1 241 ? 27.286 39.571 -13.033 1.00 36.75 241 PRO A O 1
ATOM 1965 N N . TRP A 1 242 ? 28.780 38.011 -12.395 1.00 26.50 242 TRP A N 1
ATOM 1966 C CA . TRP A 1 242 ? 28.759 37.012 -13.493 1.00 26.50 242 TRP A CA 1
ATOM 1967 C C . TRP A 1 242 ? 29.903 35.975 -13.412 1.00 26.50 242 TRP A C 1
ATOM 1969 O O . TRP A 1 242 ? 30.723 36.003 -12.499 1.00 26.50 242 TRP A O 1
ATOM 1979 N N . CYS A 1 243 ? 29.908 35.010 -14.337 1.00 30.09 243 CYS A N 1
ATOM 1980 C CA . CYS A 1 243 ? 30.836 33.872 -14.390 1.00 30.09 243 CYS A CA 1
ATOM 1981 C C . CYS A 1 243 ? 32.235 34.243 -14.921 1.00 30.09 243 CYS A C 1
ATOM 1983 O O . CYS A 1 243 ? 32.327 35.116 -15.781 1.00 30.09 243 CYS A O 1
ATOM 1985 N N . ASN A 1 244 ? 33.279 33.466 -14.574 1.00 28.02 244 ASN A N 1
ATOM 1986 C CA . ASN A 1 244 ? 34.156 32.884 -15.608 1.00 28.02 244 ASN A CA 1
ATOM 1987 C C . ASN A 1 244 ? 35.102 31.749 -15.157 1.00 28.02 244 ASN A C 1
ATOM 1989 O O . ASN A 1 244 ? 35.225 31.417 -13.982 1.00 28.02 244 ASN A O 1
ATOM 1993 N N . ALA A 1 245 ? 35.698 31.118 -16.168 1.00 28.70 245 ALA A N 1
ATOM 1994 C CA . ALA A 1 245 ? 36.358 29.819 -16.173 1.00 28.70 245 ALA A CA 1
ATOM 1995 C C . ALA A 1 245 ? 37.819 29.762 -15.646 1.00 28.70 245 ALA A C 1
ATOM 1997 O O . ALA A 1 245 ? 38.613 30.647 -15.927 1.00 28.70 245 ALA A O 1
ATOM 1998 N N . THR A 1 246 ? 38.155 28.616 -15.029 1.00 31.48 246 THR A N 1
ATOM 1999 C CA . THR A 1 246 ? 39.426 27.838 -15.093 1.00 31.48 246 THR A CA 1
ATOM 2000 C C . THR A 1 246 ? 40.799 28.456 -14.715 1.00 31.48 246 THR A C 1
ATOM 2002 O O . THR A 1 246 ? 41.159 29.550 -15.114 1.00 31.48 246 THR A O 1
ATOM 2005 N N . GLN A 1 247 ? 41.640 27.584 -14.126 1.00 29.33 247 GLN A N 1
ATOM 2006 C CA . GLN A 1 247 ? 43.123 27.563 -14.061 1.00 29.33 247 GLN A CA 1
ATOM 2007 C C . GLN A 1 247 ? 43.854 27.991 -12.762 1.00 29.33 247 GLN A C 1
ATOM 2009 O O . GLN A 1 247 ? 44.105 29.158 -12.502 1.00 29.33 247 GLN A O 1
ATOM 2014 N N . THR A 1 248 ? 44.406 26.952 -12.112 1.00 27.31 248 THR A N 1
ATOM 2015 C CA . THR A 1 248 ? 45.779 26.884 -11.556 1.00 27.31 248 THR A CA 1
ATOM 2016 C C . THR A 1 248 ? 46.064 27.470 -10.155 1.00 27.31 248 THR A C 1
ATOM 2018 O O . THR A 1 248 ? 45.423 28.386 -9.662 1.00 27.31 248 THR A O 1
ATOM 2021 N N . ARG A 1 249 ? 47.020 26.818 -9.470 1.00 33.69 249 ARG A N 1
ATOM 2022 C CA . ARG A 1 249 ? 47.462 27.011 -8.071 1.00 33.69 249 ARG A CA 1
ATOM 2023 C C . ARG A 1 249 ? 48.202 28.344 -7.849 1.00 33.69 249 ARG A C 1
ATOM 2025 O O . ARG A 1 249 ? 48.947 28.731 -8.742 1.00 33.69 249 ARG A O 1
ATOM 2032 N N . VAL A 1 250 ? 48.194 28.866 -6.608 1.00 26.97 250 VAL A N 1
ATOM 2033 C CA . VAL A 1 250 ? 49.380 28.942 -5.700 1.00 26.97 250 VAL A CA 1
ATOM 2034 C C . VAL A 1 250 ? 49.037 29.569 -4.319 1.00 26.97 250 VAL A C 1
ATOM 2036 O O . VAL A 1 250 ? 48.496 30.660 -4.258 1.00 26.97 250 VAL A O 1
ATOM 2039 N N . VAL A 1 251 ? 49.348 28.812 -3.252 1.00 28.33 251 VAL A N 1
ATOM 2040 C CA . VAL A 1 251 ? 49.887 29.146 -1.897 1.00 28.33 251 VAL A CA 1
ATOM 2041 C C . VAL A 1 251 ? 49.569 30.500 -1.206 1.00 28.33 251 VAL A C 1
ATOM 2043 O O . VAL A 1 251 ? 49.924 31.539 -1.740 1.00 28.33 251 VAL A O 1
ATOM 2046 N N . ASP A 1 252 ? 49.050 30.397 0.037 1.00 28.33 252 ASP A N 1
ATOM 2047 C CA . ASP A 1 252 ? 49.150 31.214 1.288 1.00 28.33 252 ASP A CA 1
ATOM 2048 C C . ASP A 1 252 ? 49.218 32.777 1.228 1.00 28.33 252 ASP A C 1
ATOM 2050 O O . ASP A 1 252 ? 49.781 33.363 0.317 1.00 28.33 252 ASP A O 1
ATOM 2054 N N . GLN A 1 253 ? 48.730 33.577 2.196 1.00 26.38 253 GLN A N 1
ATOM 2055 C CA . GLN A 1 253 ? 48.794 33.463 3.671 1.00 26.38 253 GLN A CA 1
ATOM 2056 C C . GLN A 1 253 ? 47.625 34.182 4.400 1.00 26.38 253 GLN A C 1
ATOM 2058 O O . GLN A 1 253 ? 47.018 35.112 3.874 1.00 26.38 253 GLN A O 1
ATOM 2063 N N . GLU A 1 254 ? 47.348 33.788 5.651 1.00 35.06 254 GLU A N 1
ATOM 2064 C CA . GLU A 1 254 ? 46.394 34.451 6.571 1.00 35.06 254 GLU A CA 1
ATOM 2065 C C . GLU A 1 254 ? 46.996 35.675 7.299 1.00 35.06 254 GLU A C 1
ATOM 2067 O O . GLU A 1 254 ? 48.213 35.753 7.482 1.00 35.06 254 GLU A O 1
ATOM 2072 N N . PRO A 1 255 ? 46.144 36.494 7.945 1.00 32.59 255 PRO A N 1
ATOM 2073 C CA . PRO A 1 255 ? 46.419 36.927 9.319 1.00 32.59 255 PRO A CA 1
ATOM 2074 C C . PRO A 1 255 ? 45.348 36.450 10.323 1.00 32.59 255 PRO A C 1
ATOM 2076 O O . PRO A 1 255 ? 44.147 36.511 10.071 1.00 32.59 255 PRO A O 1
ATOM 2079 N N . LYS A 1 256 ? 45.798 35.986 11.498 1.00 33.50 256 LYS A N 1
ATOM 2080 C CA . LYS A 1 256 ? 44.964 35.411 12.574 1.00 33.50 256 LYS A CA 1
ATOM 2081 C C . LYS A 1 256 ? 44.629 36.429 13.673 1.00 33.50 256 LYS A C 1
ATOM 2083 O O . LYS A 1 256 ? 45.460 37.272 13.999 1.00 33.50 256 LYS A O 1
ATOM 2088 N N . VAL A 1 257 ? 43.524 36.201 14.388 1.00 27.14 257 VAL A N 1
ATOM 2089 C CA . VAL A 1 257 ? 43.346 36.632 15.792 1.00 27.14 257 VAL A CA 1
ATOM 2090 C C . VAL A 1 257 ? 43.246 35.378 16.674 1.00 27.14 257 VAL A C 1
ATOM 2092 O O . VAL A 1 257 ? 42.727 34.353 16.237 1.00 27.14 257 VAL A O 1
ATOM 2095 N N . ARG A 1 258 ? 43.832 35.411 17.878 1.00 29.86 258 ARG A N 1
ATOM 2096 C CA . ARG A 1 258 ? 44.055 34.232 18.738 1.00 29.86 258 ARG A CA 1
ATOM 2097 C C . ARG A 1 258 ? 43.110 34.188 19.940 1.00 29.86 258 ARG A C 1
ATOM 2099 O O . ARG A 1 258 ? 42.913 35.209 20.583 1.00 29.86 258 ARG A O 1
ATOM 2106 N N . PHE A 1 259 ? 42.757 32.973 20.354 1.00 27.70 259 PHE A N 1
ATOM 2107 C CA . PHE A 1 259 ? 42.799 32.572 21.766 1.00 27.70 259 PHE A CA 1
ATOM 2108 C C . PHE A 1 259 ? 43.672 31.311 21.894 1.00 27.70 259 PHE A C 1
ATOM 2110 O O . PHE A 1 259 ? 43.862 30.585 20.916 1.00 27.70 259 PHE A O 1
ATOM 2117 N N . GLN A 1 260 ? 44.298 31.108 23.054 1.00 29.72 260 GLN A N 1
ATOM 2118 C CA . GLN A 1 260 ? 45.391 30.144 23.231 1.00 29.72 260 GLN A CA 1
ATOM 2119 C C . GLN A 1 260 ? 44.935 28.898 24.004 1.00 29.72 260 GLN A C 1
ATOM 2121 O O . GLN A 1 260 ? 44.770 28.959 25.217 1.00 29.72 260 GLN A O 1
ATOM 2126 N N . GLU A 1 261 ? 44.827 27.746 23.331 1.00 34.25 261 GLU A N 1
ATOM 2127 C CA . GLU A 1 261 ? 45.095 26.469 24.015 1.00 34.25 261 GLU A CA 1
ATOM 2128 C C . GLU A 1 261 ? 46.587 26.425 24.397 1.00 34.25 261 GLU A C 1
ATOM 2130 O O . GLU A 1 261 ? 47.431 26.872 23.611 1.00 34.25 261 GLU A O 1
ATOM 2135 N N . SER A 1 262 ? 46.918 25.904 25.584 1.00 40.28 262 SER A N 1
ATOM 2136 C CA . SER A 1 262 ? 48.304 25.852 26.069 1.00 40.28 262 SER A CA 1
ATOM 2137 C C . SER A 1 262 ? 49.189 24.927 25.222 1.00 40.28 262 SER A C 1
ATOM 2139 O O . SER A 1 262 ? 48.712 24.002 24.555 1.00 40.28 262 SER A O 1
ATOM 2141 N N . THR A 1 263 ? 50.502 25.174 25.254 1.00 51.66 263 THR A N 1
ATOM 2142 C CA . THR A 1 263 ? 51.521 24.293 24.654 1.00 51.66 263 THR A CA 1
ATOM 2143 C C . THR A 1 263 ? 51.396 22.869 25.181 1.00 51.66 263 THR A C 1
ATOM 2145 O O . THR A 1 263 ? 51.318 21.940 24.382 1.00 51.66 263 THR A O 1
ATOM 2148 N N . GLU A 1 264 ? 51.225 22.717 26.494 1.00 55.19 264 GLU A N 1
ATOM 2149 C CA . GLU A 1 264 ? 51.024 21.436 27.181 1.00 55.19 264 GLU A CA 1
ATOM 2150 C C . GLU A 1 264 ? 49.834 20.656 26.602 1.00 55.19 264 GLU A C 1
ATOM 2152 O O . GLU A 1 264 ? 49.940 19.463 26.331 1.00 55.19 264 GLU A O 1
ATOM 2157 N N . LEU A 1 265 ? 48.700 21.320 26.332 1.00 57.72 265 LEU A N 1
ATOM 2158 C CA . LEU A 1 265 ? 47.521 20.653 25.773 1.00 57.72 265 LEU A CA 1
ATOM 2159 C C . LEU A 1 265 ? 47.734 20.216 24.312 1.00 57.72 265 LEU A C 1
ATOM 2161 O O . LEU A 1 265 ? 47.141 19.228 23.877 1.00 57.72 265 LEU A O 1
ATOM 2165 N N . LYS A 1 266 ? 48.587 20.913 23.549 1.00 61.12 266 LYS A N 1
ATOM 2166 C CA . LYS A 1 266 ? 49.003 20.478 22.205 1.00 61.12 266 LYS A CA 1
ATOM 2167 C C . LYS A 1 266 ? 49.988 19.317 22.252 1.00 61.12 266 LYS A C 1
ATOM 2169 O O . LYS A 1 266 ? 49.803 18.354 21.514 1.00 61.12 266 LYS A O 1
ATOM 2174 N N . GLU A 1 267 ? 50.987 19.391 23.121 1.00 71.00 267 GLU A N 1
ATOM 2175 C CA . GLU A 1 267 ? 51.974 18.330 23.331 1.00 71.00 267 GLU A CA 1
ATOM 2176 C C . GLU A 1 267 ? 51.285 17.047 23.812 1.00 71.00 267 GLU A C 1
ATOM 2178 O O . GLU A 1 267 ? 51.496 15.987 23.230 1.00 71.00 267 GLU A O 1
ATOM 2183 N N . MET A 1 268 ? 50.346 17.147 24.758 1.00 66.88 268 MET A N 1
ATOM 2184 C CA . MET A 1 268 ? 49.559 16.010 25.240 1.00 66.88 268 MET A CA 1
ATOM 2185 C C . MET A 1 268 ? 48.652 15.413 24.149 1.00 66.88 268 MET A C 1
ATOM 2187 O O . MET A 1 268 ? 48.585 14.191 24.024 1.00 66.88 268 MET A O 1
ATOM 2191 N N . LYS A 1 269 ? 48.004 16.239 23.308 1.00 66.62 269 LYS A N 1
ATOM 2192 C CA . LYS A 1 269 ? 47.215 15.768 22.145 1.00 66.62 269 LYS A CA 1
ATOM 2193 C C . LYS A 1 269 ? 48.076 15.035 21.108 1.00 66.62 269 LYS A C 1
ATOM 2195 O O . LYS A 1 269 ? 47.622 14.043 20.539 1.00 66.62 269 LYS A O 1
ATOM 2200 N N . GLU A 1 270 ? 49.292 15.511 20.845 1.00 72.38 270 GLU A N 1
ATOM 2201 C CA . GLU A 1 270 ? 50.181 14.904 19.848 1.00 72.38 270 GLU A CA 1
ATOM 2202 C C . GLU A 1 270 ? 50.897 13.654 20.398 1.00 72.38 270 GLU A C 1
ATOM 2204 O O . GLU A 1 270 ? 51.076 12.675 19.674 1.00 72.38 270 GLU A O 1
ATOM 2209 N N . MET A 1 271 ? 51.203 13.615 21.698 1.00 74.56 271 MET A N 1
ATOM 2210 C CA . MET A 1 271 ? 51.764 12.443 22.377 1.00 74.56 271 MET A CA 1
ATOM 2211 C C . MET A 1 271 ? 50.765 11.273 22.436 1.00 74.56 271 MET A C 1
ATOM 2213 O O . MET A 1 271 ? 51.134 10.145 22.107 1.00 74.56 271 MET A O 1
ATOM 2217 N N . LEU A 1 272 ? 49.482 11.542 22.721 1.00 74.56 272 LEU A N 1
ATOM 2218 C CA . LEU A 1 272 ? 48.388 10.557 22.607 1.00 74.56 272 LEU A CA 1
ATOM 2219 C C . LEU A 1 272 ? 48.261 10.004 21.175 1.00 74.56 272 LEU A C 1
ATOM 2221 O O . LEU A 1 272 ? 48.036 8.812 20.970 1.00 74.56 272 LEU A O 1
ATOM 2225 N N . ARG A 1 273 ? 48.471 10.853 20.161 1.00 72.38 273 ARG A N 1
ATOM 2226 C CA . ARG A 1 273 ? 48.525 10.449 18.745 1.00 72.38 273 ARG A CA 1
ATOM 2227 C C . ARG A 1 273 ? 49.671 9.483 18.454 1.00 72.38 273 ARG A C 1
ATOM 2229 O O . ARG A 1 273 ? 49.462 8.487 17.763 1.00 72.38 273 ARG A O 1
ATOM 2236 N N . GLN A 1 274 ? 50.864 9.760 18.980 1.00 77.31 274 GLN A N 1
ATOM 2237 C CA . GLN A 1 274 ? 52.041 8.909 18.795 1.00 77.31 274 GLN A CA 1
ATOM 2238 C C . GLN A 1 274 ? 51.893 7.563 19.522 1.00 77.31 274 GLN A C 1
ATOM 2240 O O . GLN A 1 274 ? 52.173 6.522 18.925 1.00 77.31 274 GLN A O 1
ATOM 2245 N N . GLN A 1 275 ? 51.374 7.552 20.755 1.00 76.12 275 GLN A N 1
ATOM 2246 C CA . GLN A 1 275 ? 51.093 6.311 21.487 1.00 76.12 275 GLN A CA 1
ATOM 2247 C C . GLN A 1 275 ? 50.005 5.470 20.804 1.00 76.12 275 GLN A C 1
ATOM 2249 O O . GLN A 1 275 ? 50.182 4.263 20.632 1.00 76.12 275 GLN A O 1
ATOM 2254 N N . GLN A 1 276 ? 48.921 6.085 20.315 1.00 72.94 276 GLN A N 1
ATOM 2255 C CA . GLN A 1 276 ? 47.890 5.369 19.555 1.00 72.94 276 GLN A CA 1
ATOM 2256 C C . GLN A 1 276 ? 48.428 4.788 18.232 1.00 72.94 276 GLN A C 1
ATOM 2258 O O . GLN A 1 276 ? 48.030 3.693 17.834 1.00 72.94 276 GLN A O 1
ATOM 2263 N N . ALA A 1 277 ? 49.362 5.473 17.562 1.00 77.56 277 ALA A N 1
ATOM 2264 C CA . ALA A 1 277 ? 50.024 4.945 16.369 1.00 77.56 277 ALA A CA 1
ATOM 2265 C C . ALA A 1 277 ? 50.914 3.725 16.684 1.00 77.56 277 ALA A C 1
ATOM 2267 O O . ALA A 1 277 ? 50.859 2.731 15.958 1.00 77.56 277 ALA A O 1
ATOM 2268 N N . GLN A 1 278 ? 51.677 3.757 17.785 1.00 79.69 278 GLN A N 1
ATOM 2269 C CA . GLN A 1 278 ? 52.466 2.603 18.244 1.00 79.69 278 GLN A CA 1
ATOM 2270 C C . GLN A 1 278 ? 51.583 1.414 18.643 1.00 79.69 278 GLN A C 1
ATOM 2272 O O . GLN A 1 278 ? 51.886 0.277 18.280 1.00 79.69 278 GLN A O 1
ATOM 2277 N N . LEU A 1 279 ? 50.466 1.666 19.332 1.00 81.31 279 LEU A N 1
ATOM 2278 C CA . LEU A 1 279 ? 49.508 0.629 19.719 1.00 81.31 279 LEU A CA 1
ATOM 2279 C C . LEU A 1 279 ? 48.933 -0.101 18.490 1.00 81.31 279 LEU A C 1
ATOM 2281 O O . LEU A 1 279 ? 48.804 -1.327 18.500 1.00 81.31 279 LEU A O 1
ATOM 2285 N N . ASN A 1 280 ? 48.658 0.630 17.406 1.00 75.31 280 ASN A N 1
ATOM 2286 C CA . ASN A 1 280 ? 48.161 0.057 16.154 1.00 75.31 280 ASN A CA 1
ATOM 2287 C C . ASN A 1 280 ? 49.214 -0.824 15.435 1.00 75.31 280 ASN A C 1
ATOM 2289 O O . ASN A 1 280 ? 48.856 -1.888 14.927 1.00 75.31 280 ASN A O 1
ATOM 2293 N N . ASP A 1 281 ? 50.498 -0.434 15.412 1.00 79.88 281 ASP A N 1
ATOM 2294 C CA . ASP A 1 281 ? 51.587 -1.260 14.841 1.00 79.88 281 ASP A CA 1
ATOM 2295 C C . ASP A 1 281 ? 51.804 -2.554 15.640 1.00 79.88 281 ASP A C 1
ATOM 2297 O O . ASP A 1 281 ? 51.855 -3.648 15.073 1.00 79.88 281 ASP A O 1
ATOM 2301 N N . LEU A 1 282 ? 51.858 -2.445 16.971 1.00 79.75 282 LEU A N 1
ATOM 2302 C CA . LEU A 1 282 ? 52.030 -3.593 17.865 1.00 79.75 282 LEU A CA 1
ATOM 2303 C C . LEU A 1 282 ? 50.854 -4.574 17.770 1.00 79.75 282 LEU A C 1
ATOM 2305 O O . LEU A 1 282 ? 51.072 -5.784 17.758 1.00 79.75 282 LEU A O 1
ATOM 2309 N N . THR A 1 283 ? 49.625 -4.070 17.615 1.00 75.31 283 THR A N 1
ATOM 2310 C CA . THR A 1 283 ? 48.438 -4.917 17.406 1.00 75.31 283 THR A CA 1
ATOM 2311 C C . THR A 1 283 ? 48.508 -5.652 16.061 1.00 75.31 283 THR A C 1
ATOM 2313 O O . THR A 1 283 ? 48.331 -6.869 16.027 1.00 75.31 283 THR A O 1
ATOM 2316 N N . GLN A 1 284 ? 48.892 -4.979 14.963 1.00 73.19 284 GLN A N 1
ATOM 2317 C CA . GLN A 1 284 ? 49.115 -5.663 13.677 1.00 73.19 284 GLN A CA 1
ATOM 2318 C C . GLN A 1 284 ? 50.252 -6.693 13.723 1.00 73.19 284 GLN A C 1
ATOM 2320 O O . GLN A 1 284 ? 50.212 -7.681 12.988 1.00 73.19 284 GLN A O 1
ATOM 2325 N N . ARG A 1 285 ? 51.282 -6.478 14.549 1.00 76.75 285 ARG A N 1
ATOM 2326 C CA . ARG A 1 285 ? 52.351 -7.464 14.768 1.00 76.75 285 ARG A CA 1
ATOM 2327 C C . ARG A 1 285 ? 51.861 -8.676 15.555 1.00 76.75 285 ARG A C 1
ATOM 2329 O O . ARG A 1 285 ? 52.245 -9.791 15.211 1.00 76.75 285 ARG A O 1
ATOM 2336 N N . LEU A 1 286 ? 50.988 -8.476 16.543 1.00 75.88 286 LEU A N 1
ATOM 2337 C CA . LEU A 1 286 ? 50.381 -9.559 17.317 1.00 75.88 286 LEU A CA 1
ATOM 2338 C C . LEU A 1 286 ? 49.503 -10.463 16.431 1.00 75.88 286 LEU A C 1
ATOM 2340 O O . LEU A 1 286 ? 49.688 -11.679 16.439 1.00 75.88 286 LEU A O 1
ATOM 2344 N N . ASP A 1 287 ? 48.628 -9.880 15.602 1.00 65.19 287 ASP A N 1
ATOM 2345 C CA . ASP A 1 287 ? 47.755 -10.632 14.682 1.00 65.19 287 ASP A CA 1
ATOM 2346 C C . ASP A 1 287 ? 48.544 -11.478 13.667 1.00 65.19 287 ASP A C 1
ATOM 2348 O O . ASP A 1 287 ? 48.161 -12.604 13.350 1.00 65.19 287 ASP A O 1
ATOM 2352 N N . ARG A 1 288 ? 49.686 -10.973 13.178 1.00 69.50 288 ARG A N 1
ATOM 2353 C CA . ARG A 1 288 ? 50.548 -11.690 12.216 1.00 69.50 288 ARG A CA 1
ATOM 2354 C C . ARG A 1 288 ? 51.350 -12.844 12.831 1.00 69.50 288 ARG A C 1
ATOM 2356 O O . ARG A 1 288 ? 51.927 -13.627 12.079 1.00 69.50 288 ARG A O 1
ATOM 2363 N N . LEU A 1 289 ? 51.408 -12.948 14.160 1.00 68.81 289 LEU A N 1
ATOM 2364 C CA . LEU A 1 289 ? 52.169 -13.971 14.891 1.00 68.81 289 LEU A CA 1
ATOM 2365 C C . LEU A 1 289 ? 51.281 -15.038 15.559 1.00 68.81 289 LEU A C 1
ATOM 2367 O O . LEU A 1 289 ? 51.802 -15.925 16.230 1.00 68.81 289 LEU A O 1
ATOM 2371 N N . MET A 1 290 ? 49.960 -14.985 15.363 1.00 56.31 290 MET A N 1
ATOM 2372 C CA . MET A 1 290 ? 48.988 -15.943 15.908 1.00 56.31 290 MET A CA 1
ATOM 2373 C C . MET A 1 290 ? 48.786 -17.150 14.961 1.00 56.31 290 MET A C 1
ATOM 2375 O O . MET A 1 290 ? 48.186 -16.991 13.896 1.00 56.31 290 MET A O 1
ATOM 2379 N N . PRO A 1 291 ? 49.234 -18.376 15.308 1.00 41.62 291 PRO A N 1
ATOM 2380 C CA . PRO A 1 291 ? 49.081 -19.545 14.442 1.00 41.62 291 PRO A CA 1
ATOM 2381 C C . PRO A 1 291 ? 47.694 -20.195 14.585 1.00 41.62 291 PRO A C 1
ATOM 2383 O O . PRO A 1 291 ? 47.273 -20.576 15.678 1.00 41.62 291 PRO A O 1
ATOM 2386 N N . THR A 1 292 ? 46.993 -20.394 13.469 1.00 34.47 292 THR A N 1
ATOM 2387 C CA . THR A 1 292 ? 45.673 -21.048 13.439 1.00 34.47 292 THR A CA 1
ATOM 2388 C C . THR A 1 292 ? 45.762 -22.557 13.707 1.00 34.47 292 THR A C 1
ATOM 2390 O O . THR A 1 292 ? 46.511 -23.255 13.021 1.00 34.47 292 THR A O 1
ATOM 2393 N N . LYS A 1 293 ? 44.954 -23.080 14.644 1.00 34.22 293 LYS A N 1
ATOM 2394 C CA . LYS A 1 293 ? 44.844 -24.518 14.959 1.00 34.22 293 LYS A CA 1
ATOM 2395 C C . LYS A 1 293 ? 43.392 -25.016 15.006 1.00 34.22 293 LYS A C 1
ATOM 2397 O O . LYS A 1 293 ? 42.611 -24.560 15.829 1.00 34.22 293 LYS A O 1
ATOM 2402 N N . ASN A 1 294 ? 43.146 -26.045 14.201 1.00 33.19 294 ASN A N 1
ATOM 2403 C CA . ASN A 1 294 ? 42.049 -27.023 14.183 1.00 33.19 294 ASN A CA 1
ATOM 2404 C C . ASN A 1 294 ? 42.736 -28.375 13.851 1.00 33.19 294 ASN A C 1
ATOM 2406 O O . ASN A 1 294 ? 43.775 -28.350 13.188 1.00 33.19 294 ASN A O 1
ATOM 2410 N N . ASP A 1 295 ? 42.331 -29.585 14.246 1.00 34.88 295 ASP A N 1
ATOM 2411 C CA . ASP A 1 295 ? 41.201 -30.157 15.020 1.00 34.88 295 ASP A CA 1
ATOM 2412 C C . ASP A 1 295 ? 41.822 -31.141 16.086 1.00 34.88 295 ASP A C 1
ATOM 2414 O O . ASP A 1 295 ? 42.992 -30.903 16.413 1.00 34.88 295 ASP A O 1
ATOM 2418 N N . PRO A 1 296 ? 41.232 -32.255 16.626 1.00 34.44 296 PRO A N 1
ATOM 2419 C CA . PRO A 1 296 ? 39.883 -32.877 16.539 1.00 34.44 296 PRO A CA 1
ATOM 2420 C C . PRO A 1 296 ? 39.397 -33.430 17.931 1.00 34.44 296 PRO A C 1
ATOM 2422 O O . PRO A 1 296 ? 39.807 -32.851 18.935 1.00 34.44 296 PRO A O 1
ATOM 2425 N N . PRO A 1 297 ? 38.649 -34.562 18.105 1.00 33.03 297 PRO A N 1
ATOM 2426 C CA . PRO A 1 297 ? 37.640 -35.266 17.279 1.00 33.03 297 PRO A CA 1
ATOM 2427 C C . PRO A 1 297 ? 36.290 -35.615 17.991 1.00 33.03 297 PRO A C 1
ATOM 2429 O O . PRO A 1 297 ? 36.243 -35.804 19.202 1.00 33.03 297 PRO A O 1
ATOM 2432 N N . ALA A 1 298 ? 35.263 -35.939 17.175 1.00 30.83 298 ALA A N 1
ATOM 2433 C CA . ALA A 1 298 ? 34.054 -36.744 17.508 1.00 30.83 298 ALA A CA 1
ATOM 2434 C C . ALA A 1 298 ? 33.119 -36.184 18.621 1.00 30.83 298 ALA A C 1
ATOM 2436 O O . ALA A 1 298 ? 33.412 -35.153 19.207 1.00 30.83 298 ALA A O 1
ATOM 2437 N N . VAL A 1 299 ? 31.930 -36.724 18.949 1.00 32.66 299 VAL A N 1
ATOM 2438 C CA . VAL A 1 299 ? 30.995 -37.748 18.380 1.00 32.66 299 VAL A CA 1
ATOM 2439 C C . VAL A 1 299 ? 29.590 -37.063 18.296 1.00 32.66 299 VAL A C 1
ATOM 2441 O O . VAL A 1 299 ? 29.518 -35.877 18.590 1.00 32.66 299 VAL A O 1
ATOM 2444 N N . ALA A 1 300 ? 28.397 -37.578 17.949 1.00 32.56 300 ALA A N 1
ATOM 2445 C CA . ALA A 1 300 ? 27.710 -38.824 17.527 1.00 32.56 300 ALA A CA 1
ATOM 2446 C C . ALA A 1 300 ? 26.323 -38.356 16.949 1.00 32.56 300 ALA A C 1
ATOM 2448 O O . ALA A 1 300 ? 25.984 -37.193 17.137 1.00 32.56 300 ALA A O 1
ATOM 2449 N N . LEU A 1 301 ? 25.400 -39.071 16.278 1.00 30.03 301 LEU A N 1
ATOM 2450 C CA . LEU A 1 301 ? 25.187 -40.402 15.653 1.00 30.03 301 LEU A CA 1
ATOM 2451 C C . LEU A 1 301 ? 24.153 -40.162 14.473 1.00 30.03 301 LEU A C 1
ATOM 2453 O O . LEU A 1 301 ? 23.819 -39.001 14.237 1.00 30.03 301 LEU A O 1
ATOM 2457 N N . PRO A 1 302 ? 23.704 -41.117 13.611 1.00 32.22 302 PRO A N 1
ATOM 2458 C CA . PRO A 1 302 ? 23.888 -40.862 12.170 1.00 32.22 302 PRO A CA 1
ATOM 2459 C C . PRO A 1 302 ? 22.705 -41.135 11.195 1.00 32.22 302 PRO A C 1
ATOM 2461 O O . PRO A 1 302 ? 21.722 -41.786 11.533 1.00 32.22 302 PRO A O 1
ATOM 2464 N N . ARG A 1 303 ? 22.966 -40.815 9.906 1.00 26.84 303 ARG A N 1
ATOM 2465 C CA . ARG A 1 303 ? 22.304 -41.288 8.652 1.00 26.84 303 ARG A CA 1
ATOM 2466 C C . ARG A 1 303 ? 20.939 -40.634 8.311 1.00 26.84 303 ARG A C 1
ATOM 2468 O O . ARG A 1 303 ? 20.227 -40.177 9.185 1.00 26.84 303 ARG A O 1
ATOM 2475 N N . GLN A 1 304 ? 20.532 -40.516 7.036 1.00 32.12 304 GLN A N 1
ATOM 2476 C CA . GLN A 1 304 ? 21.078 -41.088 5.787 1.00 32.12 304 GLN A CA 1
ATOM 2477 C C . GLN A 1 304 ? 20.890 -40.141 4.576 1.00 32.12 304 GLN A C 1
ATOM 2479 O O . GLN A 1 304 ? 19.896 -39.426 4.494 1.00 32.12 304 GLN A O 1
ATOM 2484 N N . ASN A 1 305 ? 21.815 -40.162 3.606 1.00 29.89 305 ASN A N 1
ATOM 2485 C CA . ASN A 1 305 ? 21.809 -39.300 2.411 1.00 29.89 305 ASN A CA 1
ATOM 2486 C C . ASN A 1 305 ? 21.818 -40.158 1.126 1.00 29.89 305 ASN A C 1
ATOM 2488 O O . ASN A 1 305 ? 22.601 -41.102 1.041 1.00 29.89 305 ASN A O 1
ATOM 2492 N N . THR A 1 306 ? 20.965 -39.859 0.135 1.00 37.41 306 THR A N 1
ATOM 2493 C CA . THR A 1 306 ? 20.798 -40.676 -1.090 1.00 37.41 306 THR A CA 1
ATOM 2494 C C . THR A 1 306 ? 20.749 -39.858 -2.392 1.00 37.41 306 THR A C 1
ATOM 2496 O O . THR A 1 306 ? 19.702 -39.579 -2.973 1.00 37.41 306 THR A O 1
ATOM 2499 N N . LEU A 1 307 ? 21.949 -39.523 -2.875 1.00 35.06 307 LEU A N 1
ATOM 2500 C CA . LEU A 1 307 ? 22.388 -39.657 -4.277 1.00 35.06 307 LEU A CA 1
ATOM 2501 C C . LEU A 1 307 ? 21.307 -39.530 -5.377 1.00 35.06 307 LEU A C 1
ATOM 2503 O O . LEU A 1 307 ? 20.750 -40.525 -5.840 1.00 35.06 307 LEU A O 1
ATOM 2507 N N . ARG A 1 308 ? 21.122 -38.322 -5.927 1.00 44.50 308 ARG A N 1
ATOM 2508 C CA . ARG A 1 308 ? 20.447 -38.137 -7.226 1.00 44.50 308 ARG A CA 1
ATOM 2509 C C . ARG A 1 308 ? 21.468 -38.012 -8.357 1.00 44.50 308 ARG A C 1
ATOM 2511 O O . ARG A 1 308 ? 22.064 -36.955 -8.546 1.00 44.50 308 ARG A O 1
ATOM 2518 N N . ARG A 1 309 ? 21.640 -39.089 -9.132 1.00 57.38 309 ARG A N 1
ATOM 2519 C CA . ARG A 1 309 ? 22.307 -39.041 -10.445 1.00 57.38 309 ARG A CA 1
ATOM 2520 C C . ARG A 1 309 ? 21.476 -38.222 -11.438 1.00 57.38 309 ARG A C 1
ATOM 2522 O O . ARG A 1 309 ? 20.258 -38.096 -11.300 1.00 57.38 309 ARG A O 1
ATOM 2529 N N . CYS A 1 310 ? 22.117 -37.714 -12.484 1.00 66.00 310 CYS A N 1
ATOM 2530 C CA . CYS A 1 310 ? 21.416 -37.080 -13.587 1.00 66.00 310 CYS A CA 1
ATOM 2531 C C . CYS A 1 310 ? 20.587 -38.104 -14.384 1.00 66.00 310 CYS A C 1
ATOM 2533 O O . CYS A 1 310 ? 21.148 -38.953 -15.071 1.00 66.00 310 CYS A O 1
ATOM 2535 N N . LEU A 1 311 ? 19.255 -37.977 -14.379 1.00 63.59 311 LEU A N 1
ATOM 2536 C CA . LEU A 1 311 ? 18.331 -38.876 -15.099 1.00 63.59 311 LEU A CA 1
ATOM 2537 C C . LEU A 1 311 ? 18.476 -38.881 -16.638 1.00 63.59 311 LEU A C 1
ATOM 2539 O O . LEU A 1 311 ? 17.807 -39.666 -17.299 1.00 63.59 311 LEU A O 1
ATOM 2543 N N . ARG A 1 312 ? 19.318 -38.013 -17.217 1.00 67.38 312 ARG A N 1
ATOM 2544 C CA . ARG A 1 312 ? 19.539 -37.906 -18.672 1.00 67.38 312 ARG A CA 1
ATOM 2545 C C . ARG A 1 312 ? 20.860 -38.521 -19.142 1.00 67.38 312 ARG A C 1
ATOM 2547 O O . ARG A 1 312 ? 20.932 -39.028 -20.250 1.00 67.38 312 ARG A O 1
ATOM 2554 N N . CYS A 1 313 ? 21.900 -38.469 -18.308 1.00 83.31 313 CYS A N 1
ATOM 2555 C CA . CYS A 1 313 ? 23.250 -38.924 -18.664 1.00 83.31 313 CYS A CA 1
ATOM 2556 C C . CYS A 1 313 ? 23.968 -39.714 -17.556 1.00 83.31 313 CYS A C 1
ATOM 2558 O O . CYS A 1 313 ? 25.168 -39.951 -17.652 1.00 83.31 313 CYS A O 1
ATOM 2560 N N . ASN A 1 314 ? 23.253 -40.111 -16.497 1.00 63.31 314 ASN A N 1
ATOM 2561 C CA . ASN A 1 314 ? 23.683 -40.956 -15.368 1.00 63.31 314 ASN A CA 1
ATOM 2562 C C . ASN A 1 314 ? 24.896 -40.451 -14.541 1.00 63.31 314 ASN A C 1
ATOM 2564 O O . ASN A 1 314 ? 25.192 -41.000 -13.482 1.00 63.31 314 ASN A O 1
ATOM 2568 N N . LYS A 1 315 ? 25.572 -39.377 -14.967 1.00 72.75 315 LYS A N 1
ATOM 2569 C CA . LYS A 1 315 ? 26.664 -38.708 -14.242 1.00 72.75 315 LYS A CA 1
ATOM 2570 C C . LYS A 1 315 ? 26.149 -37.925 -13.025 1.00 72.75 315 LYS A C 1
ATOM 2572 O O . LYS A 1 315 ? 24.969 -37.580 -12.935 1.00 72.75 315 LYS A O 1
ATOM 2577 N N . MET A 1 316 ? 27.044 -37.653 -12.079 1.00 63.12 316 MET A N 1
ATOM 2578 C CA . MET A 1 316 ? 26.777 -36.838 -10.885 1.00 63.12 316 MET A CA 1
ATOM 2579 C C . MET A 1 316 ? 27.043 -35.340 -11.152 1.00 63.12 316 MET A C 1
ATOM 2581 O O . MET A 1 316 ? 27.393 -34.946 -12.266 1.00 63.12 316 MET A O 1
ATOM 2585 N N . GLY A 1 317 ? 26.825 -34.492 -10.143 1.00 55.00 317 GLY A N 1
ATOM 2586 C CA . GLY A 1 317 ? 27.134 -33.054 -10.182 1.00 55.00 317 GLY A CA 1
ATOM 2587 C C . GLY A 1 317 ? 26.079 -32.149 -10.832 1.00 55.00 317 GLY A C 1
ATOM 2588 O O . GLY A 1 317 ? 26.184 -30.934 -10.720 1.00 55.00 317 GLY A O 1
ATOM 2589 N N . HIS A 1 318 ? 25.046 -32.695 -11.481 1.00 77.06 318 HIS A N 1
ATOM 2590 C CA . HIS A 1 318 ? 23.968 -31.899 -12.079 1.00 77.06 318 HIS A CA 1
ATOM 2591 C C . HIS A 1 318 ? 22.660 -32.696 -12.226 1.00 77.06 318 HIS A C 1
ATOM 2593 O O . HIS A 1 318 ? 22.647 -33.926 -12.188 1.00 77.06 318 HIS A O 1
ATOM 2599 N N . ILE A 1 319 ? 21.543 -31.986 -12.417 1.00 63.50 319 ILE A N 1
ATOM 2600 C CA . ILE A 1 319 ? 20.215 -32.564 -12.690 1.00 63.50 319 ILE A CA 1
ATOM 2601 C C . ILE A 1 319 ? 19.891 -32.542 -14.191 1.00 63.50 319 ILE A C 1
ATOM 2603 O O . ILE A 1 319 ? 20.484 -31.775 -14.945 1.00 63.50 319 ILE A O 1
ATOM 2607 N N . ALA A 1 320 ? 18.901 -33.329 -14.629 1.00 68.81 320 ALA A N 1
ATOM 2608 C CA . ALA A 1 320 ? 18.566 -33.519 -16.050 1.00 68.81 320 ALA A CA 1
ATOM 2609 C C . ALA A 1 320 ? 18.309 -32.220 -16.846 1.00 68.81 320 ALA A C 1
ATOM 2611 O O . ALA A 1 320 ? 18.616 -32.178 -18.034 1.00 68.81 320 ALA A O 1
ATOM 2612 N N . ARG A 1 321 ? 17.830 -31.146 -16.194 1.00 53.69 321 ARG A N 1
ATOM 2613 C CA . ARG A 1 321 ? 17.651 -29.806 -16.795 1.00 53.69 321 ARG A CA 1
ATOM 2614 C C . ARG A 1 321 ? 18.965 -29.159 -17.270 1.00 53.69 321 ARG A C 1
ATOM 2616 O O . ARG A 1 321 ? 18.921 -28.293 -18.133 1.00 53.69 321 ARG A O 1
ATOM 2623 N N . PHE A 1 322 ? 20.107 -29.578 -16.725 1.00 65.06 322 PHE A N 1
ATOM 2624 C CA . PHE A 1 322 ? 21.438 -29.034 -17.019 1.00 65.06 322 PHE A CA 1
ATOM 2625 C C . PHE A 1 322 ? 22.383 -30.059 -17.682 1.00 65.06 322 PHE A C 1
ATOM 2627 O O . PHE A 1 322 ? 23.572 -29.792 -17.836 1.00 65.06 322 PHE A O 1
ATOM 2634 N N . CYS A 1 323 ? 21.884 -31.235 -18.087 1.00 74.06 323 CYS A N 1
ATOM 2635 C CA . CYS A 1 323 ? 22.691 -32.228 -18.801 1.00 74.06 323 CYS A CA 1
ATOM 2636 C C . CYS A 1 323 ? 22.800 -31.891 -20.292 1.00 74.06 323 CYS A C 1
ATOM 2638 O O . CYS A 1 323 ? 21.799 -31.913 -21.013 1.00 74.06 323 CYS A O 1
ATOM 2640 N N . ARG A 1 324 ? 24.034 -31.650 -20.754 1.00 70.19 324 ARG A N 1
ATOM 2641 C CA . ARG A 1 324 ? 24.354 -31.360 -22.164 1.00 70.19 324 ARG A CA 1
ATOM 2642 C C . ARG A 1 324 ? 24.258 -32.579 -23.101 1.00 70.19 324 ARG A C 1
ATOM 2644 O O . ARG A 1 324 ? 24.295 -32.395 -24.309 1.00 70.19 324 ARG A O 1
ATOM 2651 N N . SER A 1 325 ? 24.118 -33.803 -22.585 1.00 69.00 325 SER A N 1
ATOM 2652 C CA . SER A 1 325 ? 23.899 -35.001 -23.414 1.00 69.00 325 SER A CA 1
ATOM 2653 C C . SER A 1 325 ? 22.469 -35.067 -23.985 1.00 69.00 325 SER A C 1
ATOM 2655 O O . SER A 1 325 ? 21.539 -34.565 -23.341 1.00 69.00 325 SER A O 1
ATOM 2657 N N . PRO A 1 326 ? 22.264 -35.714 -25.150 1.00 60.53 326 PRO A N 1
ATOM 2658 C CA . PRO A 1 326 ? 20.934 -35.996 -25.695 1.00 60.53 326 PRO A CA 1
ATOM 2659 C C . PRO A 1 326 ? 20.139 -36.978 -24.816 1.00 60.53 326 PRO A C 1
ATOM 2661 O O . PRO A 1 326 ? 20.685 -37.630 -23.927 1.00 60.53 326 PRO A O 1
ATOM 2664 N N . TRP A 1 327 ? 18.831 -37.085 -25.068 1.00 52.41 327 TRP A N 1
ATOM 2665 C CA . TRP A 1 327 ? 18.012 -38.175 -24.524 1.00 52.41 327 TRP A CA 1
ATOM 2666 C C . TRP A 1 327 ? 18.274 -39.476 -25.304 1.00 52.41 327 TRP A C 1
ATOM 2668 O O . TRP A 1 327 ? 18.373 -39.409 -26.532 1.00 52.41 327 TRP A O 1
ATOM 2678 N N . PRO A 1 328 ? 18.302 -40.652 -24.648 1.00 43.06 328 PRO A N 1
ATOM 2679 C CA . PRO A 1 328 ? 18.174 -41.927 -25.346 1.00 43.06 328 PRO A CA 1
ATOM 2680 C C . PRO A 1 328 ? 16.844 -41.970 -26.104 1.00 43.06 328 PRO A C 1
ATOM 2682 O O . PRO A 1 328 ? 15.801 -41.619 -25.550 1.00 43.06 328 PRO A O 1
ATOM 2685 N N . THR A 1 329 ? 16.883 -42.381 -27.367 1.00 39.75 329 THR A N 1
ATOM 2686 C CA . THR A 1 329 ? 15.694 -42.604 -28.198 1.00 39.75 329 THR A CA 1
ATOM 2687 C C . THR A 1 329 ? 15.586 -44.097 -28.464 1.00 39.75 329 THR A C 1
ATOM 2689 O O . THR A 1 329 ? 16.386 -44.647 -29.214 1.00 39.75 329 THR A O 1
ATOM 2692 N N . GLU A 1 330 ? 14.617 -44.759 -27.831 1.00 34.53 330 GLU A N 1
ATOM 2693 C CA . GLU A 1 330 ? 14.276 -46.134 -28.193 1.00 34.53 330 GLU A CA 1
ATOM 2694 C C . GLU A 1 330 ? 13.572 -46.125 -29.550 1.00 34.53 330 GLU A C 1
ATOM 2696 O O . GLU A 1 330 ? 12.469 -45.599 -29.710 1.00 34.53 330 GLU A O 1
ATOM 2701 N N . SER A 1 331 ? 14.251 -46.686 -30.541 1.00 32.53 331 SER A N 1
ATOM 2702 C CA . SER A 1 331 ? 13.694 -47.037 -31.836 1.00 32.53 331 SER A CA 1
ATOM 2703 C C . SER A 1 331 ? 13.183 -48.478 -31.804 1.00 32.53 331 SER A C 1
ATOM 2705 O O . SER A 1 331 ? 13.756 -49.322 -31.116 1.00 32.53 331 SER A O 1
ATOM 2707 N N . ASN A 1 332 ? 12.183 -48.794 -32.635 1.00 34.22 332 ASN A N 1
ATOM 2708 C CA . ASN A 1 332 ? 12.372 -49.915 -33.558 1.00 34.22 332 ASN A CA 1
ATOM 2709 C C . ASN A 1 332 ? 11.411 -49.952 -34.759 1.00 34.22 332 ASN A C 1
ATOM 2711 O O . ASN A 1 332 ? 10.242 -49.599 -34.651 1.00 34.22 332 ASN A O 1
ATOM 2715 N N . SER A 1 333 ? 11.969 -50.451 -35.872 1.00 33.06 333 SER A N 1
ATOM 2716 C CA . SER A 1 333 ? 11.342 -51.098 -37.047 1.00 33.06 333 SER A CA 1
ATOM 2717 C C . SER A 1 333 ? 10.142 -50.442 -37.767 1.00 33.06 333 SER A C 1
ATOM 2719 O O . SER A 1 333 ? 9.039 -50.376 -37.231 1.00 33.06 333 SER A O 1
ATOM 2721 N N . GLY A 1 334 ? 10.329 -50.105 -39.056 1.00 31.31 334 GLY A N 1
ATOM 2722 C CA . GLY A 1 334 ? 9.249 -49.673 -39.966 1.00 31.31 334 GLY A CA 1
ATOM 2723 C C . GLY A 1 334 ? 9.685 -49.108 -41.335 1.00 31.31 334 GLY A C 1
ATOM 2724 O O . GLY A 1 334 ? 9.160 -48.076 -41.742 1.00 31.31 334 GLY A O 1
ATOM 2725 N N . SER A 1 335 ? 10.659 -49.720 -42.024 1.00 28.83 335 SER A N 1
ATOM 2726 C CA . SER A 1 335 ? 11.142 -49.343 -43.380 1.00 28.83 335 SER A CA 1
ATOM 2727 C C . SER A 1 335 ? 10.518 -50.239 -44.485 1.00 28.83 335 SER A C 1
ATOM 2729 O O . SER A 1 335 ? 9.863 -51.216 -44.112 1.00 28.83 335 SER A O 1
ATOM 2731 N N . PRO A 1 336 ? 10.596 -49.908 -45.807 1.00 34.03 336 PRO A N 1
ATOM 2732 C CA . PRO A 1 336 ? 11.818 -50.063 -46.644 1.00 34.03 336 PRO A CA 1
ATOM 2733 C C . PRO A 1 336 ? 12.060 -48.931 -47.702 1.00 34.03 336 PRO A C 1
ATOM 2735 O O . PRO A 1 336 ? 11.124 -48.292 -48.163 1.00 34.03 336 PRO A O 1
ATOM 2738 N N . GLN A 1 337 ? 13.302 -48.473 -47.938 1.00 29.78 337 GLN A N 1
ATOM 2739 C CA . GLN A 1 337 ? 14.293 -48.849 -48.991 1.00 29.78 337 GLN A CA 1
ATOM 2740 C C . GLN A 1 337 ? 14.032 -48.435 -50.466 1.00 29.78 337 GLN A C 1
ATOM 2742 O O . GLN A 1 337 ? 13.212 -49.035 -51.152 1.00 29.78 337 GLN A O 1
ATOM 2747 N N . ALA A 1 338 ? 14.883 -47.524 -50.968 1.00 32.72 338 ALA A N 1
ATOM 2748 C CA . ALA A 1 338 ? 15.482 -47.449 -52.320 1.00 32.72 338 ALA A CA 1
ATOM 2749 C C . ALA A 1 338 ? 16.677 -46.456 -52.214 1.00 32.72 338 ALA A C 1
ATOM 2751 O O . ALA A 1 338 ? 16.495 -45.383 -51.650 1.00 32.72 338 ALA A O 1
ATOM 2752 N N . ASN A 1 339 ? 17.942 -46.853 -52.413 1.00 32.81 339 ASN A N 1
ATOM 2753 C CA . ASN A 1 339 ? 18.690 -47.007 -53.682 1.00 32.81 339 ASN A CA 1
ATOM 2754 C C . ASN A 1 339 ? 19.013 -45.671 -54.406 1.00 32.81 339 ASN A C 1
ATOM 2756 O O . ASN A 1 339 ? 18.106 -44.872 -54.592 1.00 32.81 339 ASN A O 1
ATOM 2760 N N . VAL A 1 340 ? 20.235 -45.401 -54.909 1.00 28.58 340 VAL A N 1
ATOM 2761 C CA . VAL A 1 340 ? 21.560 -46.060 -54.735 1.00 28.58 340 VAL A CA 1
ATOM 2762 C C . VAL A 1 340 ? 22.700 -45.153 -55.290 1.00 28.58 340 VAL A C 1
ATOM 2764 O O . VAL A 1 340 ? 22.404 -44.155 -55.938 1.00 28.58 340 VAL A O 1
ATOM 2767 N N . ASN A 1 341 ? 23.965 -45.566 -55.106 1.00 31.52 341 ASN A N 1
ATOM 2768 C CA . ASN A 1 341 ? 25.220 -45.105 -55.747 1.00 31.52 341 ASN A CA 1
ATOM 2769 C C . ASN A 1 341 ? 25.923 -43.798 -55.320 1.00 31.52 341 ASN A C 1
ATOM 2771 O O . ASN A 1 341 ? 25.346 -42.724 -55.178 1.00 31.52 341 ASN A O 1
ATOM 2775 N N . GLU A 1 342 ? 27.247 -43.948 -55.230 1.00 25.31 342 GLU A N 1
ATOM 2776 C CA . GLU A 1 342 ? 28.293 -42.925 -55.276 1.00 25.31 342 GLU A CA 1
ATOM 2777 C C . GLU A 1 342 ? 28.595 -42.537 -56.740 1.00 25.31 342 GLU A C 1
ATOM 2779 O O . GLU A 1 342 ? 28.363 -43.343 -57.640 1.00 25.31 342 GLU A O 1
ATOM 2784 N N . ILE A 1 343 ? 29.183 -41.356 -56.971 1.00 29.98 343 ILE A N 1
ATOM 2785 C CA . ILE A 1 343 ? 30.183 -41.074 -58.026 1.00 29.98 343 ILE A CA 1
ATOM 2786 C C . ILE A 1 343 ? 30.811 -39.694 -57.753 1.00 29.98 343 ILE A C 1
ATOM 2788 O O . ILE A 1 343 ? 30.200 -38.840 -57.110 1.00 29.98 343 ILE A O 1
ATOM 2792 N N . SER A 1 344 ? 32.058 -39.503 -58.181 1.00 25.94 344 SER A N 1
ATOM 2793 C CA . SER A 1 344 ? 32.866 -38.292 -57.983 1.00 25.94 344 SER A CA 1
ATOM 2794 C C . SER A 1 344 ? 33.002 -37.452 -59.268 1.00 25.94 344 SER A C 1
ATOM 2796 O O . SER A 1 344 ? 32.574 -37.881 -60.335 1.00 25.94 344 SER A O 1
ATOM 2798 N N . VAL A 1 345 ? 33.688 -36.301 -59.159 1.00 25.98 345 VAL A N 1
ATOM 2799 C CA . VAL A 1 345 ? 34.059 -35.362 -60.248 1.00 25.98 345 VAL A CA 1
ATOM 2800 C C . VAL A 1 345 ? 32.910 -34.466 -60.748 1.00 25.98 345 VAL A C 1
ATOM 2802 O O . VAL A 1 345 ? 31.777 -34.906 -60.900 1.00 25.98 345 VAL A O 1
ATOM 2805 N N . GLY A 1 346 ? 33.219 -33.189 -61.015 1.00 27.62 346 GLY A N 1
ATOM 2806 C CA . GLY A 1 346 ? 32.294 -32.207 -61.598 1.00 27.62 346 GLY A CA 1
ATOM 2807 C C . GLY A 1 346 ? 32.498 -30.806 -61.018 1.00 27.62 346 GLY A C 1
ATOM 2808 O O . GLY A 1 346 ? 32.059 -30.525 -59.906 1.00 27.62 346 GLY A O 1
ATOM 2809 N N . GLU A 1 347 ? 33.206 -29.946 -61.747 1.00 25.58 347 GLU A N 1
ATOM 2810 C CA . GLU A 1 347 ? 33.561 -28.587 -61.321 1.00 25.58 347 GLU A CA 1
ATOM 2811 C C . GLU A 1 347 ? 32.391 -27.591 -61.423 1.00 25.58 347 GLU A C 1
ATOM 2813 O O . GLU A 1 347 ? 31.418 -27.823 -62.132 1.00 25.58 347 GLU A O 1
ATOM 2818 N N . SER A 1 348 ? 32.551 -26.455 -60.734 1.00 25.80 348 SER A N 1
ATOM 2819 C CA . SER A 1 348 ? 31.930 -25.149 -61.017 1.00 25.80 348 SER A CA 1
ATOM 2820 C C . SER A 1 348 ? 30.451 -25.098 -61.439 1.00 25.80 348 SER A C 1
ATOM 2822 O O . SER A 1 348 ? 30.128 -25.257 -62.612 1.00 25.80 348 SER A O 1
ATOM 2824 N N . ASP A 1 349 ? 29.610 -24.553 -60.554 1.00 29.92 349 ASP A N 1
ATOM 2825 C CA . ASP A 1 349 ? 29.012 -23.261 -60.914 1.00 29.92 349 ASP A CA 1
ATOM 2826 C C . ASP A 1 349 ? 28.757 -22.368 -59.687 1.00 29.92 349 ASP A C 1
ATOM 2828 O O . ASP A 1 349 ? 28.620 -22.843 -58.557 1.00 29.92 349 ASP A O 1
ATOM 2832 N N . THR A 1 350 ? 28.740 -21.053 -59.901 1.00 26.34 350 THR A N 1
ATOM 2833 C CA . THR A 1 350 ? 28.602 -20.036 -58.840 1.00 26.34 350 THR A CA 1
ATOM 2834 C C . THR A 1 350 ? 27.237 -19.351 -58.901 1.00 26.34 350 THR A C 1
ATOM 2836 O O . THR A 1 350 ? 26.752 -19.118 -59.999 1.00 26.34 350 THR A O 1
ATOM 2839 N N . VAL A 1 351 ? 26.644 -18.951 -57.757 1.00 28.42 351 VAL A N 1
ATOM 2840 C CA . VAL A 1 351 ? 25.862 -17.690 -57.626 1.00 28.42 351 VAL A CA 1
ATOM 2841 C C . VAL A 1 351 ? 25.377 -17.403 -56.183 1.00 28.42 351 VAL A C 1
ATOM 2843 O O . VAL A 1 351 ? 24.682 -18.196 -55.562 1.00 28.42 351 VAL A O 1
ATOM 2846 N N . ALA A 1 352 ? 25.736 -16.203 -55.707 1.00 27.78 352 ALA A N 1
ATOM 2847 C CA . ALA A 1 352 ? 25.129 -15.321 -54.687 1.00 27.78 352 ALA A CA 1
ATOM 2848 C C . ALA A 1 352 ? 24.352 -15.883 -53.453 1.00 27.78 352 ALA A C 1
ATOM 2850 O O . ALA A 1 352 ? 23.232 -16.381 -53.593 1.00 27.78 352 ALA A O 1
ATOM 2851 N N . PRO A 1 353 ? 24.805 -15.602 -52.208 1.00 26.95 353 PRO A N 1
ATOM 2852 C CA . PRO A 1 353 ? 24.006 -15.811 -50.997 1.00 26.95 353 PRO A CA 1
ATOM 2853 C C . PRO A 1 353 ? 22.970 -14.689 -50.777 1.00 26.95 353 PRO A C 1
ATOM 2855 O O . PRO A 1 353 ? 23.315 -13.520 -50.626 1.00 26.95 353 PRO A O 1
ATOM 2858 N N . THR A 1 354 ? 21.679 -15.024 -50.677 1.00 28.88 354 THR A N 1
ATOM 2859 C CA . THR A 1 354 ? 20.628 -14.051 -50.305 1.00 28.88 354 THR A CA 1
ATOM 2860 C C . THR A 1 354 ? 20.480 -13.984 -48.777 1.00 28.88 354 THR A C 1
ATOM 2862 O O . THR A 1 354 ? 20.117 -14.979 -48.143 1.00 28.88 354 THR A O 1
ATOM 2865 N N . ALA A 1 355 ? 20.808 -12.843 -48.150 1.00 28.77 355 ALA A N 1
ATOM 2866 C CA . ALA A 1 355 ? 21.045 -12.814 -46.698 1.00 28.77 355 ALA A CA 1
ATOM 2867 C C . ALA A 1 355 ? 20.549 -11.593 -45.890 1.00 28.77 355 ALA A C 1
ATOM 2869 O O . ALA A 1 355 ? 20.788 -11.586 -44.687 1.00 28.77 355 ALA A O 1
ATOM 2870 N N . ILE A 1 356 ? 19.820 -10.629 -46.471 1.00 28.84 356 ILE A N 1
ATOM 2871 C CA . ILE A 1 356 ? 19.364 -9.402 -45.767 1.00 28.84 356 ILE A CA 1
ATOM 2872 C C . ILE A 1 356 ? 17.824 -9.248 -45.829 1.00 28.84 356 ILE A C 1
ATOM 2874 O O . ILE A 1 356 ? 17.296 -8.220 -46.237 1.00 28.84 356 ILE A O 1
ATOM 2878 N N . LEU A 1 357 ? 17.069 -10.308 -45.498 1.00 28.48 357 LEU A N 1
ATOM 2879 C CA . LEU A 1 357 ? 15.609 -10.371 -45.729 1.00 28.48 357 LEU A CA 1
ATOM 2880 C C . LEU A 1 357 ? 14.810 -11.122 -44.633 1.00 28.48 357 LEU A C 1
ATOM 2882 O O . LEU A 1 357 ? 13.950 -11.945 -44.936 1.00 28.48 357 LEU A O 1
ATOM 2886 N N . SER A 1 358 ? 15.061 -10.849 -43.344 1.00 28.41 358 SER A N 1
ATOM 2887 C CA . SER A 1 358 ? 14.368 -11.543 -42.230 1.00 28.41 358 SER A CA 1
ATOM 2888 C C . SER A 1 358 ? 13.840 -10.659 -41.085 1.00 28.41 358 SER A C 1
ATOM 2890 O O . SER A 1 358 ? 13.677 -11.146 -39.972 1.00 28.41 358 SER A O 1
ATOM 2892 N N . GLN A 1 359 ? 13.525 -9.384 -41.344 1.00 30.33 359 GLN A N 1
ATOM 2893 C CA . GLN A 1 359 ? 12.669 -8.561 -40.459 1.00 30.33 359 GLN A CA 1
ATOM 2894 C C . GLN A 1 359 ? 11.486 -7.891 -41.193 1.00 30.33 359 GLN A C 1
ATOM 2896 O O . GLN A 1 359 ? 10.724 -7.141 -40.593 1.00 30.33 359 GLN A O 1
ATOM 2901 N N . ILE A 1 360 ? 11.292 -8.174 -42.489 1.00 31.89 360 ILE A N 1
ATOM 2902 C CA . ILE A 1 360 ? 10.301 -7.479 -43.337 1.00 31.89 360 ILE A CA 1
ATOM 2903 C C . ILE A 1 360 ? 8.970 -8.252 -43.478 1.00 31.89 360 ILE A C 1
ATOM 2905 O O . ILE A 1 360 ? 7.953 -7.649 -43.815 1.00 31.89 360 ILE A O 1
ATOM 2909 N N . VAL A 1 361 ? 8.923 -9.567 -43.198 1.00 28.66 361 VAL A N 1
ATOM 2910 C CA . VAL A 1 361 ? 7.711 -10.395 -43.414 1.00 28.66 361 VAL A CA 1
ATOM 2911 C C . VAL A 1 361 ? 7.468 -11.435 -42.306 1.00 28.66 361 VAL A C 1
ATOM 2913 O O . VAL A 1 361 ? 7.439 -12.632 -42.571 1.00 28.66 361 VAL A O 1
ATOM 2916 N N . GLU A 1 362 ? 7.225 -11.005 -41.061 1.00 27.25 362 GLU A N 1
ATOM 2917 C CA . GLU A 1 362 ? 6.640 -11.905 -40.042 1.00 27.25 362 GLU A CA 1
ATOM 2918 C C . GLU A 1 362 ? 5.742 -11.176 -39.015 1.00 27.25 362 GLU A C 1
ATOM 2920 O O . GLU A 1 362 ? 5.938 -11.243 -37.807 1.00 27.25 362 GLU A O 1
ATOM 2925 N N . GLY A 1 363 ? 4.723 -10.446 -39.503 1.00 28.41 363 GLY A N 1
ATOM 2926 C CA . GLY A 1 363 ? 3.810 -9.662 -38.644 1.00 28.41 363 GLY A CA 1
ATOM 2927 C C . GLY A 1 363 ? 2.354 -9.510 -39.117 1.00 28.41 363 GLY A C 1
ATOM 2928 O O . GLY A 1 363 ? 1.577 -8.792 -38.484 1.00 28.41 363 GLY A O 1
ATOM 2929 N N . THR A 1 364 ? 1.956 -10.151 -40.223 1.00 29.23 364 THR A N 1
ATOM 2930 C CA . THR A 1 364 ? 0.666 -9.901 -40.903 1.00 29.23 364 THR A CA 1
ATOM 2931 C C . THR A 1 364 ? -0.019 -11.180 -41.404 1.00 29.23 364 THR A C 1
ATOM 2933 O O . THR A 1 364 ? -0.056 -11.481 -42.596 1.00 29.23 364 THR A O 1
ATOM 2936 N N . ARG A 1 365 ? -0.664 -11.915 -40.489 1.00 30.59 365 ARG A N 1
ATOM 2937 C CA . ARG A 1 365 ? -1.680 -12.926 -40.837 1.00 30.59 365 ARG A CA 1
ATOM 2938 C C . ARG A 1 365 ? -3.002 -12.700 -40.103 1.00 30.59 365 ARG A C 1
ATOM 2940 O O . ARG A 1 365 ? -3.369 -13.476 -39.236 1.00 30.59 365 ARG A O 1
ATOM 2947 N N . GLU A 1 366 ? -3.733 -11.668 -40.526 1.00 31.22 366 GLU A N 1
ATOM 2948 C CA . GLU A 1 366 ? -5.205 -11.675 -40.581 1.00 31.22 366 GLU A CA 1
ATOM 2949 C C . GLU A 1 366 ? -5.736 -10.522 -41.468 1.00 31.22 366 GLU A C 1
ATOM 2951 O O . GLU A 1 366 ? -5.185 -9.426 -41.467 1.00 31.22 366 GLU A O 1
ATOM 2956 N N . ALA A 1 367 ? -6.819 -10.778 -42.217 1.00 31.53 367 ALA A N 1
ATOM 2957 C CA . ALA A 1 367 ? -7.672 -9.793 -42.915 1.00 31.53 367 ALA A CA 1
ATOM 2958 C C . ALA A 1 367 ? -7.123 -8.952 -44.114 1.00 31.53 367 ALA A C 1
ATOM 2960 O O . ALA A 1 367 ? -7.312 -7.742 -44.170 1.00 31.53 367 ALA A O 1
ATOM 2961 N N . SER A 1 368 ? -6.644 -9.639 -45.163 1.00 29.98 368 SER A N 1
ATOM 2962 C CA . SER A 1 368 ? -7.199 -9.582 -46.548 1.00 29.98 368 SER A CA 1
ATOM 2963 C C . SER A 1 368 ? -7.224 -8.301 -47.441 1.00 29.98 368 SER A C 1
ATOM 2965 O O . SER A 1 368 ? -7.792 -7.280 -47.072 1.00 29.98 368 SER A O 1
ATOM 2967 N N . LYS A 1 369 ? -6.878 -8.515 -48.733 1.00 28.92 369 LYS A N 1
ATOM 2968 C CA . LYS A 1 369 ? -7.288 -7.791 -49.977 1.00 28.92 369 LYS A CA 1
ATOM 2969 C C . LYS A 1 369 ? -6.571 -6.490 -50.423 1.00 28.92 369 LYS A C 1
ATOM 2971 O O . LYS A 1 369 ? -7.218 -5.471 -50.641 1.00 28.92 369 LYS A O 1
ATOM 2976 N N . SER A 1 370 ? -5.303 -6.608 -50.826 1.00 31.80 370 SER A N 1
ATOM 2977 C CA . SER A 1 370 ? -4.847 -6.208 -52.182 1.00 31.80 370 SER A CA 1
ATOM 2978 C C . SER A 1 370 ? -3.505 -6.895 -52.527 1.00 31.80 370 SER A C 1
ATOM 2980 O O . SER A 1 370 ? -2.747 -7.210 -51.607 1.00 31.80 370 SER A O 1
ATOM 2982 N N . PRO A 1 371 ? -3.202 -7.210 -53.805 1.00 33.59 371 PRO A N 1
ATOM 2983 C CA . PRO A 1 371 ? -1.951 -7.874 -54.178 1.00 33.59 371 PRO A CA 1
ATOM 2984 C C . PRO A 1 371 ? -0.862 -6.863 -54.576 1.00 33.59 371 PRO A C 1
ATOM 2986 O O . PRO A 1 371 ? -0.847 -6.363 -55.699 1.00 33.59 371 PRO A O 1
ATOM 2989 N N . VAL A 1 372 ? 0.094 -6.596 -53.682 1.00 32.16 372 VAL A N 1
ATOM 2990 C CA . VAL A 1 372 ? 1.353 -5.928 -54.066 1.00 32.16 372 VAL A CA 1
ATOM 2991 C C . VAL A 1 372 ? 2.225 -6.936 -54.821 1.00 32.16 372 VAL A C 1
ATOM 2993 O O . VAL A 1 372 ? 2.410 -8.064 -54.365 1.00 32.16 372 VAL A O 1
ATOM 2996 N N . CYS A 1 373 ? 2.731 -6.555 -55.996 1.00 29.05 373 CYS A N 1
ATOM 2997 C CA . CYS A 1 373 ? 3.391 -7.496 -56.900 1.00 29.05 373 CYS A CA 1
ATOM 2998 C C . CYS A 1 373 ? 4.775 -7.943 -56.365 1.00 29.05 373 CYS A C 1
ATOM 3000 O O . CYS A 1 373 ? 5.613 -7.075 -56.094 1.00 29.05 373 CYS A O 1
ATOM 3002 N N . PRO A 1 374 ? 5.071 -9.260 -56.261 1.00 35.38 374 PRO A N 1
ATOM 3003 C CA . PRO A 1 374 ? 6.342 -9.763 -55.715 1.00 35.38 374 PRO A CA 1
ATOM 3004 C C . PRO A 1 374 ? 7.603 -9.229 -56.413 1.00 35.38 374 PRO A C 1
ATOM 3006 O O . PRO A 1 374 ? 8.652 -9.083 -55.783 1.00 35.38 374 PRO A O 1
ATOM 3009 N N . THR A 1 375 ? 7.495 -8.875 -57.696 1.00 46.62 375 THR A N 1
ATOM 3010 C CA . THR A 1 375 ? 8.595 -8.334 -58.507 1.00 46.62 375 THR A CA 1
ATOM 3011 C C . THR A 1 375 ? 9.074 -6.947 -58.073 1.00 46.62 375 THR A C 1
ATOM 3013 O O . THR A 1 375 ? 10.152 -6.540 -58.494 1.00 46.62 375 THR A O 1
ATOM 3016 N N . ILE A 1 376 ? 8.316 -6.203 -57.255 1.00 44.62 376 ILE A N 1
ATOM 3017 C CA . ILE A 1 376 ? 8.769 -4.904 -56.725 1.00 44.62 376 ILE A CA 1
ATOM 3018 C C . ILE A 1 376 ? 9.777 -5.123 -55.589 1.00 44.62 376 ILE A C 1
ATOM 3020 O O . ILE A 1 376 ? 10.861 -4.548 -55.615 1.00 44.62 376 ILE A O 1
ATOM 3024 N N . LEU A 1 377 ? 9.486 -6.023 -54.643 1.00 37.72 377 LEU A N 1
ATOM 3025 C CA . LEU A 1 377 ? 10.421 -6.367 -53.562 1.00 37.72 377 LEU A CA 1
ATOM 3026 C C . LEU A 1 377 ? 11.714 -7.002 -54.100 1.00 37.72 377 LEU A C 1
ATOM 3028 O O . LEU A 1 377 ? 12.797 -6.662 -53.635 1.00 37.72 377 LEU A O 1
ATOM 3032 N N . GLN A 1 378 ? 11.622 -7.833 -55.144 1.00 42.44 378 GLN A N 1
ATOM 3033 C CA . GLN A 1 378 ? 12.794 -8.384 -55.845 1.00 42.44 378 GLN A CA 1
ATOM 3034 C C . GLN A 1 378 ? 13.603 -7.351 -56.656 1.00 42.44 37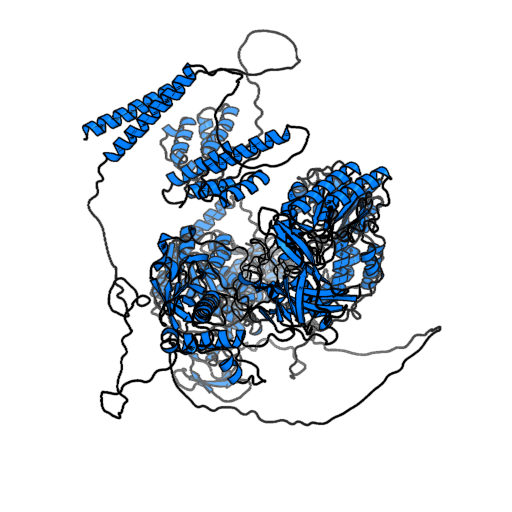8 GLN A C 1
ATOM 3036 O O . GLN A 1 378 ? 14.685 -7.682 -57.131 1.00 42.44 378 GLN A O 1
ATOM 3041 N N . ARG A 1 379 ? 13.102 -6.121 -56.838 1.00 43.91 379 ARG A N 1
ATOM 3042 C CA . ARG A 1 379 ? 13.837 -5.007 -57.470 1.00 43.91 379 ARG A CA 1
ATOM 3043 C C . ARG A 1 379 ? 14.406 -4.005 -56.464 1.00 43.91 379 ARG A C 1
ATOM 3045 O O . ARG A 1 379 ? 15.314 -3.267 -56.822 1.00 43.91 379 ARG A O 1
ATOM 3052 N N . LEU A 1 380 ? 13.886 -3.978 -55.236 1.00 40.31 380 LEU A N 1
ATOM 3053 C CA . LEU A 1 380 ? 14.357 -3.102 -54.155 1.00 40.31 380 LEU A CA 1
ATOM 3054 C C . LEU A 1 380 ? 15.500 -3.715 -53.330 1.00 40.31 380 LEU A C 1
ATOM 3056 O O . LEU A 1 380 ? 16.207 -2.986 -52.645 1.00 40.31 380 LEU A O 1
ATOM 3060 N N . VAL A 1 381 ? 15.698 -5.036 -53.399 1.00 45.75 381 VAL A N 1
ATOM 3061 C CA . VAL A 1 381 ? 16.840 -5.725 -52.780 1.00 45.75 381 VAL A CA 1
ATOM 3062 C C . VAL A 1 381 ? 17.787 -6.186 -53.882 1.00 45.75 381 VAL A C 1
ATOM 3064 O O . VAL A 1 381 ? 17.511 -7.161 -54.581 1.00 45.75 381 VAL A O 1
ATOM 3067 N N . GLY A 1 382 ? 18.895 -5.464 -54.053 1.00 53.78 382 GLY A N 1
ATOM 3068 C CA . GLY A 1 382 ? 19.945 -5.838 -54.998 1.00 53.78 382 GLY A CA 1
ATOM 3069 C C . GLY A 1 382 ? 20.660 -7.135 -54.604 1.00 53.78 382 GLY A C 1
ATOM 3070 O O . GLY A 1 382 ? 20.559 -7.618 -53.475 1.00 53.78 382 GLY A O 1
ATOM 3071 N N . LYS A 1 383 ? 21.455 -7.685 -55.530 1.00 58.81 383 LYS A N 1
ATOM 3072 C CA . LYS A 1 383 ? 22.551 -8.575 -55.126 1.00 58.81 383 LYS A CA 1
ATOM 3073 C C . LYS A 1 383 ? 23.532 -7.716 -54.326 1.00 58.81 383 LYS A C 1
ATOM 3075 O O . LYS A 1 383 ? 23.975 -6.703 -54.852 1.00 58.81 383 LYS A O 1
ATOM 3080 N N . CYS A 1 384 ? 23.875 -8.114 -53.105 1.00 62.53 384 CYS A N 1
ATOM 3081 C CA . CYS A 1 384 ? 24.915 -7.456 -52.314 1.00 62.53 384 CYS A CA 1
ATOM 3082 C C . CYS A 1 384 ? 26.226 -8.239 -52.496 1.00 62.53 384 CYS A C 1
ATOM 3084 O O . CYS A 1 384 ? 26.397 -9.268 -51.835 1.00 62.53 384 CYS A O 1
ATOM 3086 N N . PRO A 1 385 ? 27.118 -7.852 -53.428 1.00 76.31 385 PRO A N 1
ATOM 3087 C CA . PRO A 1 385 ? 28.400 -8.521 -53.578 1.00 76.31 385 PRO A CA 1
ATOM 3088 C C . PRO A 1 385 ? 29.266 -8.257 -52.345 1.00 76.31 385 PRO A C 1
ATOM 3090 O O . PRO A 1 385 ? 29.393 -7.123 -51.882 1.00 76.31 385 PRO A O 1
ATOM 3093 N N . VAL A 1 386 ? 29.863 -9.325 -51.824 1.00 82.69 386 VAL A N 1
ATOM 3094 C CA . VAL A 1 386 ? 30.912 -9.242 -50.811 1.00 82.69 386 VAL A CA 1
ATOM 3095 C C . VAL A 1 386 ? 32.248 -9.188 -51.543 1.00 82.69 386 VAL A C 1
ATOM 3097 O O . VAL A 1 386 ? 32.490 -10.013 -52.421 1.00 82.69 386 VAL A O 1
ATOM 3100 N N . VAL A 1 387 ? 33.076 -8.209 -51.195 1.00 86.12 387 VAL A N 1
ATOM 3101 C CA . VAL A 1 387 ? 34.388 -7.935 -51.795 1.00 86.12 387 VAL A CA 1
ATOM 3102 C C . VAL A 1 387 ? 35.442 -7.824 -50.697 1.00 86.12 387 VAL A C 1
ATOM 3104 O O . VAL A 1 387 ? 35.121 -7.499 -49.552 1.00 86.12 387 VAL A O 1
ATOM 3107 N N . ASN A 1 388 ? 36.709 -8.053 -51.032 1.00 87.44 388 ASN A N 1
ATOM 3108 C CA . ASN A 1 388 ? 37.810 -7.850 -50.087 1.00 87.44 388 ASN A CA 1
ATOM 3109 C C . ASN A 1 388 ? 38.441 -6.456 -50.250 1.00 87.44 388 ASN A C 1
ATOM 3111 O O . ASN A 1 388 ? 38.602 -5.957 -51.365 1.00 87.44 388 ASN A O 1
ATOM 3115 N N . ALA A 1 389 ? 38.822 -5.842 -49.131 1.00 88.44 389 ALA A N 1
ATOM 3116 C CA . ALA A 1 389 ? 39.569 -4.585 -49.067 1.00 88.44 389 ALA A CA 1
ATOM 3117 C C . ALA A 1 389 ? 40.633 -4.658 -47.962 1.00 88.44 389 ALA A C 1
ATOM 3119 O O . ALA A 1 389 ? 40.568 -5.539 -47.105 1.00 88.44 389 ALA A O 1
ATOM 3120 N N . GLN A 1 390 ? 41.593 -3.729 -47.951 1.00 90.88 390 GLN A N 1
ATOM 3121 C CA . GLN A 1 390 ? 42.537 -3.587 -46.832 1.00 90.88 390 GLN A CA 1
ATOM 3122 C C . GLN A 1 390 ? 42.329 -2.238 -46.142 1.00 90.88 390 GLN A C 1
ATOM 3124 O O . GLN A 1 390 ? 42.295 -1.209 -46.818 1.00 90.88 390 GLN A O 1
ATOM 3129 N N . ILE A 1 391 ? 42.200 -2.238 -44.814 1.00 88.56 391 ILE A N 1
ATOM 3130 C CA . ILE A 1 391 ? 42.013 -1.035 -43.988 1.00 88.56 391 ILE A CA 1
ATOM 3131 C C . ILE A 1 391 ? 43.265 -0.796 -43.131 1.00 88.56 391 ILE A C 1
ATOM 3133 O O . ILE A 1 391 ? 43.770 -1.705 -42.467 1.00 88.56 391 ILE A O 1
ATOM 3137 N N . GLY A 1 392 ? 43.756 0.443 -43.116 1.00 81.00 392 GLY A N 1
ATOM 3138 C CA . GLY A 1 392 ? 44.863 0.897 -42.278 1.00 81.00 392 GLY A CA 1
ATOM 3139 C C . GLY A 1 392 ? 46.176 0.168 -42.563 1.00 81.00 392 GLY A C 1
ATOM 3140 O O . GLY A 1 392 ? 46.656 0.144 -43.694 1.00 81.00 392 GLY A O 1
ATOM 3141 N N . MET A 1 393 ? 46.763 -0.444 -41.529 1.00 74.38 393 MET A N 1
ATOM 3142 C CA . MET A 1 393 ? 48.055 -1.155 -41.574 1.00 74.38 393 MET A CA 1
ATOM 3143 C C . MET A 1 393 ? 47.984 -2.518 -42.302 1.00 74.38 393 MET A C 1
ATOM 3145 O O . MET A 1 393 ? 48.585 -3.495 -41.865 1.00 74.38 393 MET A O 1
ATOM 3149 N N . GLY A 1 394 ? 47.234 -2.601 -43.405 1.00 80.62 394 GLY A N 1
ATOM 3150 C CA . GLY A 1 394 ? 47.067 -3.824 -44.194 1.00 80.62 394 GLY A CA 1
ATOM 3151 C C . GLY A 1 394 ? 46.117 -4.855 -43.578 1.00 80.62 394 GLY A C 1
ATOM 3152 O O . GLY A 1 394 ? 46.292 -6.044 -43.822 1.00 80.62 394 GLY A O 1
ATOM 3153 N N . VAL A 1 395 ? 45.127 -4.434 -42.780 1.00 87.94 395 VAL A N 1
ATOM 3154 C CA . VAL A 1 395 ? 44.121 -5.358 -42.230 1.00 87.94 395 VAL A CA 1
ATOM 3155 C C . VAL A 1 395 ? 43.149 -5.755 -43.339 1.00 87.94 395 VAL A C 1
ATOM 3157 O O . VAL A 1 395 ? 42.308 -4.948 -43.741 1.00 87.94 395 VAL A O 1
ATOM 3160 N N . ASP A 1 396 ? 43.252 -6.995 -43.819 1.00 89.50 396 ASP A N 1
ATOM 3161 C CA . ASP A 1 396 ? 42.276 -7.581 -44.738 1.00 89.50 396 ASP A CA 1
ATOM 3162 C C . ASP A 1 396 ? 40.884 -7.628 -44.086 1.00 89.50 396 ASP A C 1
ATOM 3164 O O . ASP A 1 396 ? 40.699 -8.152 -42.980 1.00 89.50 396 ASP A O 1
ATOM 3168 N N . ILE A 1 397 ? 39.890 -7.090 -44.789 1.00 89.62 397 ILE A N 1
ATOM 3169 C CA . ILE A 1 397 ? 38.490 -7.082 -44.380 1.00 89.62 397 ILE A CA 1
ATOM 3170 C C . ILE A 1 397 ? 37.600 -7.583 -45.521 1.00 89.62 397 ILE A C 1
ATOM 3172 O O . ILE A 1 397 ? 37.791 -7.246 -46.691 1.00 89.62 397 ILE A O 1
ATOM 3176 N N . SER A 1 398 ? 36.596 -8.378 -45.157 1.00 88.69 398 SER A N 1
ATOM 3177 C CA . SER A 1 398 ? 35.505 -8.758 -46.048 1.00 88.69 398 SER A CA 1
ATOM 3178 C C . SER A 1 398 ? 34.369 -7.747 -45.883 1.00 88.69 398 SER A C 1
ATOM 3180 O O . SER A 1 398 ? 33.866 -7.560 -44.770 1.00 88.69 398 SER A O 1
ATOM 3182 N N . CYS A 1 399 ? 33.990 -7.079 -46.971 1.00 88.81 399 CYS A N 1
ATOM 3183 C CA . CYS A 1 399 ? 33.027 -5.983 -46.970 1.00 88.81 399 CYS A CA 1
ATOM 3184 C C . CYS A 1 399 ? 31.850 -6.248 -47.908 1.00 88.81 399 CYS A C 1
ATOM 3186 O O . CYS A 1 399 ? 32.039 -6.674 -49.044 1.00 88.81 399 CYS A O 1
ATOM 3188 N N . LEU A 1 400 ? 30.638 -5.892 -47.484 1.00 88.25 400 LEU A N 1
ATOM 3189 C CA . LEU A 1 400 ? 29.515 -5.692 -48.401 1.00 88.25 400 LEU A CA 1
ATOM 3190 C C . LEU A 1 400 ? 29.771 -4.423 -49.227 1.00 88.25 400 LEU A C 1
ATOM 3192 O O . LEU A 1 400 ? 30.009 -3.363 -48.657 1.00 88.25 400 LEU A O 1
ATOM 3196 N N . LEU A 1 401 ? 29.737 -4.512 -50.554 1.00 88.12 401 LEU A N 1
ATOM 3197 C CA . LEU A 1 401 ? 29.832 -3.348 -51.436 1.00 88.12 401 LEU A CA 1
ATOM 3198 C C . LEU A 1 401 ? 28.415 -2.813 -51.695 1.00 88.12 401 LEU A C 1
ATOM 3200 O O . LEU A 1 401 ? 27.608 -3.500 -52.324 1.00 88.12 401 LEU A O 1
ATOM 3204 N N . ASP A 1 402 ? 28.107 -1.612 -51.200 1.00 85.81 402 ASP A N 1
ATOM 3205 C CA . ASP A 1 402 ? 26.757 -1.040 -51.245 1.00 85.81 402 ASP A CA 1
ATOM 3206 C C . ASP A 1 402 ? 26.757 0.390 -51.806 1.00 85.81 402 ASP A C 1
ATOM 3208 O O . ASP A 1 402 ? 27.072 1.363 -51.121 1.00 85.81 402 ASP A O 1
ATOM 3212 N N . THR A 1 403 ? 26.331 0.521 -53.065 1.00 84.31 403 THR A N 1
ATOM 3213 C CA . THR A 1 403 ? 26.142 1.811 -53.750 1.00 84.31 403 THR A CA 1
ATOM 3214 C C . THR A 1 403 ? 24.985 2.647 -53.186 1.00 84.31 403 THR A C 1
ATOM 3216 O O . THR A 1 403 ? 24.830 3.798 -53.584 1.00 84.31 403 THR A O 1
ATOM 3219 N N . GLY A 1 404 ? 24.132 2.075 -52.329 1.00 78.88 404 GLY A N 1
ATOM 3220 C CA . GLY A 1 404 ? 23.048 2.773 -51.634 1.00 78.88 404 GLY A CA 1
ATOM 3221 C C . GLY A 1 404 ? 23.463 3.388 -50.293 1.00 78.88 404 GLY A C 1
ATOM 3222 O O . GLY A 1 404 ? 22.775 4.282 -49.801 1.00 78.88 404 GLY A O 1
ATOM 3223 N N . SER A 1 405 ? 24.587 2.959 -49.710 1.00 84.00 405 SER A N 1
ATOM 3224 C CA . SER A 1 405 ? 25.160 3.602 -48.527 1.00 84.00 405 SER A CA 1
ATOM 3225 C C . SER A 1 405 ? 26.048 4.772 -48.932 1.00 84.00 405 SER A C 1
ATOM 3227 O O . SER A 1 405 ? 26.949 4.617 -49.751 1.00 84.00 405 SER A O 1
ATOM 3229 N N . MET A 1 406 ? 25.881 5.930 -48.293 1.00 85.81 406 MET A N 1
ATOM 3230 C CA . MET A 1 406 ? 26.799 7.062 -48.480 1.00 85.81 406 MET A CA 1
ATOM 3231 C C . MET A 1 406 ? 28.115 6.922 -47.700 1.00 85.81 406 MET A C 1
ATOM 3233 O O . MET A 1 406 ? 29.050 7.678 -47.955 1.00 85.81 406 MET A O 1
ATOM 3237 N N . VAL A 1 407 ? 28.209 5.975 -46.760 1.00 88.06 407 VAL A N 1
ATOM 3238 C CA . VAL A 1 407 ? 29.338 5.853 -45.825 1.00 88.06 407 VAL A CA 1
ATOM 3239 C C . VAL A 1 407 ? 29.883 4.432 -45.724 1.00 88.06 407 VAL A C 1
ATOM 3241 O O . VAL A 1 407 ? 29.155 3.450 -45.870 1.00 88.06 407 VAL A O 1
ATOM 3244 N N . THR A 1 408 ? 31.170 4.335 -45.407 1.00 92.00 408 THR A N 1
ATOM 3245 C CA . THR A 1 408 ? 31.851 3.079 -45.088 1.00 92.00 408 THR A CA 1
ATOM 3246 C C . THR A 1 408 ? 31.796 2.824 -43.583 1.00 92.00 408 THR A C 1
ATOM 3248 O O . THR A 1 408 ? 32.102 3.710 -42.780 1.00 92.00 408 THR A O 1
ATOM 3251 N N . THR A 1 409 ? 31.419 1.606 -43.195 1.00 91.50 409 THR A N 1
ATOM 3252 C CA . THR A 1 409 ? 31.229 1.210 -41.791 1.00 91.50 409 THR A CA 1
ATOM 3253 C C . THR A 1 409 ? 31.934 -0.101 -41.465 1.00 91.50 409 THR A C 1
ATOM 3255 O O . THR A 1 409 ? 31.993 -0.987 -42.316 1.00 91.50 409 THR A O 1
ATOM 3258 N N . ILE A 1 410 ? 32.373 -0.268 -40.216 1.00 91.19 410 ILE A N 1
ATOM 3259 C CA . ILE A 1 410 ? 32.804 -1.559 -39.651 1.00 91.19 410 ILE A CA 1
ATOM 3260 C C . ILE A 1 410 ? 32.107 -1.835 -38.314 1.00 91.19 410 ILE A C 1
ATOM 3262 O O . ILE A 1 410 ? 31.688 -0.892 -37.641 1.00 91.19 410 ILE A O 1
ATOM 3266 N N . THR A 1 411 ? 31.991 -3.102 -37.911 1.00 88.69 411 THR A N 1
ATOM 3267 C CA . THR A 1 411 ? 31.404 -3.467 -36.609 1.00 88.69 411 THR A CA 1
ATOM 3268 C C . THR A 1 411 ? 32.326 -3.149 -35.427 1.00 88.69 411 THR A C 1
ATOM 3270 O O . THR A 1 411 ? 33.553 -3.231 -35.529 1.00 88.69 411 THR A O 1
ATOM 3273 N N . GLU A 1 412 ? 31.721 -2.829 -34.281 1.00 87.31 412 GLU A N 1
ATOM 3274 C CA . GLU A 1 412 ? 32.365 -2.600 -32.978 1.00 87.31 412 GLU A CA 1
ATOM 3275 C C . GLU A 1 412 ? 33.315 -3.760 -32.617 1.00 87.31 412 GLU A C 1
ATOM 3277 O O . GLU A 1 412 ? 34.508 -3.533 -32.428 1.00 87.31 412 GLU A O 1
ATOM 3282 N N . SER A 1 413 ? 32.855 -5.009 -32.714 1.00 85.12 413 SER A N 1
ATOM 3283 C CA . SER A 1 413 ? 33.657 -6.235 -32.578 1.00 85.12 413 SER A CA 1
ATOM 3284 C C . SER A 1 413 ? 34.880 -6.336 -33.502 1.00 85.12 413 SER A C 1
ATOM 3286 O O . SER A 1 413 ? 35.914 -6.878 -33.100 1.00 85.12 413 SER A O 1
ATOM 3288 N N . PHE A 1 414 ? 34.806 -5.840 -34.742 1.00 88.19 414 PHE A N 1
ATOM 3289 C CA . PHE A 1 414 ? 35.945 -5.865 -35.667 1.00 88.19 414 PHE A CA 1
ATOM 3290 C C . PHE A 1 414 ? 36.936 -4.740 -35.360 1.00 88.19 414 PHE A C 1
ATOM 3292 O O . PHE A 1 414 ? 38.150 -4.962 -35.414 1.00 88.19 414 PHE A O 1
ATOM 3299 N N . PHE A 1 415 ? 36.424 -3.565 -34.982 1.00 89.25 415 PHE A N 1
ATOM 3300 C CA . PHE A 1 415 ? 37.229 -2.451 -34.494 1.00 89.25 415 PHE A CA 1
ATOM 3301 C C . PHE A 1 415 ? 37.991 -2.828 -33.216 1.00 89.25 415 PHE A C 1
ATOM 3303 O O . PHE A 1 415 ? 39.210 -2.682 -33.176 1.00 89.25 415 PHE A O 1
ATOM 3310 N N . GLU A 1 416 ? 37.323 -3.397 -32.210 1.00 85.44 416 GLU A N 1
ATOM 3311 C CA . GLU A 1 416 ? 37.986 -3.874 -30.991 1.00 85.44 416 GLU A CA 1
ATOM 3312 C C . GLU A 1 416 ? 39.030 -4.953 -31.295 1.00 85.44 416 GLU A C 1
ATOM 3314 O O . GLU A 1 416 ? 40.142 -4.900 -30.776 1.00 85.44 416 GLU A O 1
ATOM 3319 N N . LYS A 1 417 ? 38.736 -5.911 -32.181 1.00 86.19 417 LYS A N 1
ATOM 3320 C CA . LYS A 1 417 ? 39.689 -6.979 -32.508 1.00 86.19 417 LYS A CA 1
ATOM 3321 C C . LYS A 1 417 ? 40.968 -6.451 -33.174 1.00 86.19 417 LYS A C 1
ATOM 3323 O O . LYS A 1 417 ? 42.066 -6.809 -32.748 1.00 86.19 417 LYS A O 1
ATOM 3328 N N . HIS A 1 418 ? 40.840 -5.638 -34.224 1.00 86.31 418 HIS A N 1
ATOM 3329 C CA . HIS A 1 418 ? 41.971 -5.278 -35.096 1.00 86.31 418 HIS A CA 1
ATOM 3330 C C . HIS A 1 418 ? 42.556 -3.884 -34.846 1.00 86.31 418 HIS A C 1
ATOM 3332 O O . HIS A 1 418 ? 43.707 -3.643 -35.194 1.00 86.31 418 HIS A O 1
ATOM 3338 N N . PHE A 1 419 ? 41.808 -2.987 -34.201 1.00 86.06 419 PHE A N 1
ATOM 3339 C CA . PHE A 1 419 ? 42.182 -1.583 -33.990 1.00 86.06 419 PHE A CA 1
ATOM 3340 C C . PHE A 1 419 ? 42.165 -1.156 -32.505 1.00 86.06 419 PHE A C 1
ATOM 3342 O O . PHE A 1 419 ? 42.225 0.039 -32.214 1.00 86.06 419 PHE A O 1
ATOM 3349 N N . HIS A 1 420 ? 42.177 -2.106 -31.551 1.00 78.38 420 HIS A N 1
ATOM 3350 C CA . HIS A 1 420 ? 42.226 -1.844 -30.094 1.00 78.38 420 HIS A CA 1
ATOM 3351 C C . HIS A 1 420 ? 43.276 -0.811 -29.652 1.00 78.38 420 HIS A C 1
ATOM 3353 O O . HIS A 1 420 ? 43.084 -0.153 -28.634 1.00 78.38 420 HIS A O 1
ATOM 3359 N N . GLN A 1 421 ? 44.376 -0.663 -30.397 1.00 76.94 421 GLN A N 1
ATOM 3360 C CA . GLN A 1 421 ? 45.460 0.280 -30.100 1.00 76.94 421 GLN A CA 1
ATOM 3361 C C . GLN A 1 421 ? 45.025 1.753 -30.188 1.00 76.94 421 GLN A C 1
ATOM 3363 O O . GLN A 1 421 ? 45.597 2.590 -29.498 1.00 76.94 421 GLN A O 1
ATOM 3368 N N . LEU A 1 422 ? 43.997 2.068 -30.988 1.00 73.94 422 LEU A N 1
ATOM 3369 C CA . LEU A 1 422 ? 43.338 3.381 -30.977 1.00 73.94 422 LEU A CA 1
ATOM 3370 C C . LEU A 1 422 ? 42.428 3.535 -29.746 1.00 73.94 422 LEU A C 1
ATOM 3372 O O . LEU A 1 422 ? 42.307 4.620 -29.179 1.00 73.94 422 LEU A O 1
ATOM 3376 N N . GLY A 1 423 ? 41.797 2.433 -29.331 1.00 61.03 423 GLY A N 1
ATOM 3377 C CA . GLY A 1 423 ? 40.813 2.378 -28.256 1.00 61.03 423 GLY A CA 1
ATOM 3378 C C . GLY A 1 423 ? 39.513 3.125 -28.579 1.00 61.03 423 GLY A C 1
ATOM 3379 O O . GLY A 1 423 ? 39.443 3.971 -29.469 1.00 61.03 423 GLY A O 1
ATOM 3380 N N . VAL A 1 424 ? 38.461 2.861 -27.800 1.00 62.75 424 VAL A N 1
ATOM 3381 C CA . VAL A 1 424 ? 37.169 3.567 -27.940 1.00 62.75 424 VAL A CA 1
ATOM 3382 C C . VAL A 1 424 ? 37.318 5.082 -27.704 1.00 62.75 424 VAL A C 1
ATOM 3384 O O . VAL A 1 424 ? 36.594 5.880 -28.292 1.00 62.75 424 VAL A O 1
ATOM 3387 N N . ASN A 1 425 ? 38.309 5.492 -26.904 1.00 61.25 425 ASN A N 1
ATOM 3388 C CA . ASN A 1 425 ? 38.640 6.900 -26.657 1.00 61.25 425 ASN A CA 1
ATOM 3389 C C . ASN A 1 425 ? 39.375 7.587 -27.827 1.00 61.25 425 ASN A C 1
ATOM 3391 O O . ASN A 1 425 ? 39.413 8.814 -27.856 1.00 61.25 425 ASN A O 1
ATOM 3395 N N . GLY A 1 426 ? 39.960 6.832 -28.766 1.00 68.81 426 GLY A N 1
ATOM 3396 C CA . GLY A 1 426 ? 40.611 7.371 -29.966 1.00 68.81 426 GLY A CA 1
ATOM 3397 C C . GLY A 1 426 ? 39.652 7.633 -31.132 1.00 68.81 426 GLY A C 1
ATOM 3398 O O . GLY A 1 426 ? 40.043 8.261 -32.116 1.00 68.81 426 GLY A O 1
ATOM 3399 N N . LEU A 1 427 ? 38.396 7.182 -31.033 1.00 81.62 427 LEU A N 1
ATOM 3400 C CA . LEU A 1 427 ? 37.363 7.469 -32.026 1.00 81.62 427 LEU A CA 1
ATOM 3401 C C . LEU A 1 427 ? 36.910 8.932 -31.939 1.00 81.62 427 LEU A C 1
ATOM 3403 O O . LEU A 1 427 ? 36.473 9.415 -30.891 1.00 81.62 427 LEU A O 1
ATOM 3407 N N . LYS A 1 428 ? 36.942 9.627 -33.077 1.00 80.88 428 LYS A N 1
ATOM 3408 C CA . LYS A 1 428 ? 36.382 10.971 -33.223 1.00 80.88 428 LYS A CA 1
ATOM 3409 C C . LYS A 1 428 ? 34.852 10.897 -33.119 1.00 80.88 428 LYS A C 1
ATOM 3411 O O . LYS A 1 428 ? 34.219 10.001 -33.683 1.00 80.88 428 LYS A O 1
ATOM 3416 N N . LYS A 1 429 ? 34.234 11.848 -32.411 1.00 70.69 429 LYS A N 1
ATOM 3417 C CA . LYS A 1 429 ? 32.769 11.942 -32.262 1.00 70.69 429 LYS A CA 1
ATOM 3418 C C . LYS A 1 429 ? 32.201 13.029 -33.171 1.00 70.69 429 LYS A C 1
ATOM 3420 O O . LYS A 1 429 ? 32.606 14.182 -33.068 1.00 70.69 429 LYS A O 1
ATOM 3425 N N . CYS A 1 430 ? 31.219 12.678 -33.999 1.00 66.81 430 CYS A N 1
ATOM 3426 C CA . CYS A 1 430 ? 30.465 13.632 -34.820 1.00 66.81 430 CYS A CA 1
ATOM 3427 C C . CYS A 1 430 ? 29.058 13.844 -34.255 1.00 66.81 430 CYS A C 1
ATOM 3429 O O . CYS A 1 430 ? 28.106 13.268 -34.758 1.00 66.81 430 CYS A O 1
ATOM 3431 N N . ASN A 1 431 ? 28.905 14.698 -33.239 1.00 59.34 431 ASN A N 1
ATOM 3432 C CA . ASN A 1 431 ? 27.605 14.967 -32.594 1.00 59.34 431 ASN A CA 1
ATOM 3433 C C . ASN A 1 431 ? 26.526 15.563 -33.536 1.00 59.34 431 ASN A C 1
ATOM 3435 O O . ASN A 1 431 ? 25.388 15.747 -33.117 1.00 59.34 431 ASN A O 1
ATOM 3439 N N . TRP A 1 432 ? 26.887 15.896 -34.779 1.00 67.81 432 TRP A N 1
ATOM 3440 C CA . TRP A 1 432 ? 26.020 16.430 -35.833 1.00 67.81 432 TRP A CA 1
ATOM 3441 C C . TRP A 1 432 ? 25.605 15.387 -36.890 1.00 67.81 432 TRP A C 1
ATOM 3443 O O . TRP A 1 432 ? 24.752 15.682 -37.724 1.00 67.81 432 TRP A O 1
ATOM 3453 N N . LEU A 1 433 ? 26.194 14.185 -36.887 1.00 67.88 433 LEU A N 1
ATOM 3454 C CA . LEU A 1 433 ? 25.940 13.151 -37.894 1.00 67.88 433 LEU A CA 1
ATOM 3455 C C . LEU A 1 433 ? 24.870 12.163 -37.401 1.00 67.88 433 LEU A C 1
ATOM 3457 O O . LEU A 1 433 ? 25.093 11.427 -36.445 1.00 67.88 433 LEU A O 1
ATOM 3461 N N . GLN A 1 434 ? 23.730 12.092 -38.091 1.00 67.12 434 GLN A N 1
ATOM 3462 C CA . GLN A 1 434 ? 22.762 11.000 -37.926 1.00 67.12 434 GLN A CA 1
ATOM 3463 C C . GLN A 1 434 ? 22.932 9.976 -39.050 1.00 67.12 434 GLN A C 1
ATOM 3465 O O . GLN A 1 434 ? 22.748 10.309 -40.221 1.00 67.12 434 GLN A O 1
ATOM 3470 N N . LEU A 1 435 ? 23.220 8.721 -38.701 1.00 74.62 435 LEU A N 1
ATOM 3471 C CA . LEU A 1 435 ? 23.161 7.604 -39.643 1.00 74.62 435 LEU A CA 1
ATOM 3472 C C . LEU A 1 435 ? 21.758 7.003 -39.648 1.00 74.62 435 LEU A C 1
ATOM 3474 O O . LEU A 1 435 ? 21.225 6.662 -38.594 1.00 74.62 435 LEU A O 1
ATOM 3478 N N . LYS A 1 436 ? 21.172 6.835 -40.835 1.00 72.75 436 LYS A N 1
ATOM 3479 C CA . LYS A 1 436 ? 19.869 6.185 -41.022 1.00 72.75 436 LYS A CA 1
ATOM 3480 C C . LYS A 1 436 ? 19.952 5.167 -42.150 1.00 72.75 436 LYS A C 1
ATOM 3482 O O . LYS A 1 436 ? 20.532 5.444 -43.196 1.00 72.75 436 LYS A O 1
ATOM 3487 N N . ALA A 1 437 ? 19.356 4.000 -41.937 1.00 72.31 437 ALA A N 1
ATOM 3488 C CA . ALA A 1 437 ? 19.118 3.018 -42.984 1.00 72.31 437 ALA A CA 1
ATOM 3489 C C . ALA A 1 437 ? 18.057 3.533 -43.973 1.00 72.31 437 ALA A C 1
ATOM 3491 O O . ALA A 1 437 ? 17.265 4.421 -43.651 1.00 72.31 437 ALA A O 1
ATOM 3492 N N . ALA A 1 438 ? 17.972 2.921 -45.158 1.00 62.41 438 ALA A N 1
ATOM 3493 C CA . ALA A 1 438 ? 17.031 3.313 -46.216 1.00 62.41 438 ALA A CA 1
ATOM 3494 C C . ALA A 1 438 ? 15.533 3.220 -45.831 1.00 62.41 438 ALA A C 1
ATOM 3496 O O . ALA A 1 438 ? 14.679 3.717 -46.560 1.00 62.41 438 ALA A O 1
ATOM 3497 N N . ASN A 1 439 ? 15.199 2.601 -44.692 1.00 60.38 439 ASN A N 1
ATOM 3498 C CA . ASN A 1 439 ? 13.850 2.550 -44.116 1.00 60.38 439 ASN A CA 1
ATOM 3499 C C . ASN A 1 439 ? 13.633 3.535 -42.943 1.00 60.38 439 ASN A C 1
ATOM 3501 O O . ASN A 1 439 ? 12.640 3.414 -42.229 1.00 60.38 439 ASN A O 1
ATOM 3505 N N . GLY A 1 440 ? 14.564 4.464 -42.710 1.00 59.09 440 GLY A N 1
ATOM 3506 C CA . GLY A 1 440 ? 14.495 5.477 -41.652 1.00 59.09 440 GLY A CA 1
ATOM 3507 C C . GLY A 1 440 ? 15.013 5.043 -40.275 1.00 59.09 440 GLY A C 1
ATOM 3508 O O . GLY A 1 440 ? 15.140 5.903 -39.404 1.00 59.09 440 GLY A O 1
ATOM 3509 N N . LEU A 1 441 ? 15.348 3.761 -40.060 1.00 62.00 441 LEU A N 1
ATOM 3510 C CA . LEU A 1 441 ? 15.929 3.298 -38.791 1.00 62.00 441 LEU A CA 1
ATOM 3511 C C . LEU A 1 441 ? 17.286 3.961 -38.533 1.00 62.00 441 LEU A C 1
ATOM 3513 O O . LEU A 1 441 ? 18.174 3.907 -39.381 1.00 62.00 441 LEU A O 1
ATOM 3517 N N . GLU A 1 442 ? 17.462 4.539 -37.348 1.00 71.25 442 GLU A N 1
ATOM 3518 C CA . GLU A 1 442 ? 18.735 5.110 -36.906 1.00 71.25 442 GLU A CA 1
ATOM 3519 C C . GLU A 1 442 ? 19.770 3.997 -36.656 1.00 71.25 442 GLU A C 1
ATOM 3521 O O . GLU A 1 442 ? 19.480 3.008 -35.980 1.00 71.25 442 GLU A O 1
ATOM 3526 N N . ILE A 1 443 ? 20.970 4.139 -37.226 1.00 76.12 443 ILE A N 1
ATOM 3527 C CA . ILE A 1 443 ? 22.058 3.157 -37.113 1.00 76.12 443 ILE A CA 1
ATOM 3528 C C . ILE A 1 443 ? 23.008 3.618 -35.995 1.00 76.12 443 ILE A C 1
ATOM 3530 O O . ILE A 1 443 ? 23.722 4.609 -36.177 1.00 76.12 443 ILE A O 1
ATOM 3534 N N . PRO A 1 444 ? 23.053 2.935 -34.835 1.00 80.75 444 PRO A N 1
ATOM 3535 C CA . PRO A 1 444 ? 23.868 3.369 -33.708 1.00 80.75 444 PRO A CA 1
ATOM 3536 C C . PRO A 1 444 ? 25.359 3.136 -33.979 1.00 80.75 444 PRO A C 1
ATOM 3538 O O . PRO A 1 444 ? 25.798 2.007 -34.199 1.00 80.75 444 PRO A O 1
ATOM 3541 N N . TYR A 1 445 ? 26.152 4.202 -33.897 1.00 86.19 445 TYR A N 1
ATOM 3542 C CA . TYR A 1 445 ? 27.606 4.161 -34.047 1.00 86.19 445 TYR A CA 1
ATOM 3543 C C . TYR A 1 445 ? 28.315 4.714 -32.801 1.00 86.19 445 TYR A C 1
ATOM 3545 O O . TYR A 1 445 ? 27.736 5.449 -32.000 1.00 86.19 445 TYR A O 1
ATOM 3553 N N . VAL A 1 446 ? 29.566 4.303 -32.607 1.00 84.62 446 VAL A N 1
ATOM 3554 C CA . VAL A 1 446 ? 30.406 4.638 -31.443 1.00 84.62 446 VAL A CA 1
ATOM 3555 C C . VAL A 1 446 ? 31.201 5.924 -31.692 1.00 84.62 446 VAL A C 1
ATOM 3557 O O . VAL A 1 446 ? 31.369 6.761 -30.804 1.00 84.62 446 VAL A O 1
ATOM 3560 N N . GLY A 1 447 ? 31.669 6.078 -32.929 1.00 86.25 447 GLY A N 1
ATOM 3561 C CA . GLY A 1 447 ? 32.449 7.197 -33.442 1.00 86.25 447 GLY A CA 1
ATOM 3562 C C . GLY A 1 447 ? 33.011 6.846 -34.821 1.00 86.25 447 GLY A C 1
ATOM 3563 O O . GLY A 1 447 ? 32.579 5.870 -35.439 1.00 86.25 447 GLY A O 1
ATOM 3564 N N . TYR A 1 448 ? 33.973 7.626 -35.301 1.00 89.62 448 TYR A N 1
ATOM 3565 C CA . TYR A 1 448 ? 34.667 7.367 -36.561 1.00 89.62 448 TYR A CA 1
ATOM 3566 C C . TYR A 1 448 ? 36.183 7.531 -36.417 1.00 89.62 448 TYR A C 1
ATOM 3568 O O . TYR A 1 448 ? 36.672 8.145 -35.466 1.00 89.62 448 TYR A O 1
ATOM 3576 N N . PHE A 1 449 ? 36.929 6.987 -37.371 1.00 88.81 449 PHE A N 1
ATOM 3577 C CA . PHE A 1 449 ? 38.363 7.216 -37.520 1.00 88.81 449 PHE A CA 1
ATOM 3578 C C . PHE A 1 449 ? 38.711 7.411 -38.997 1.00 88.81 449 PHE A C 1
ATOM 3580 O O . PHE A 1 449 ? 37.968 6.984 -39.879 1.00 88.81 449 PHE A O 1
ATOM 3587 N N . GLU A 1 450 ? 39.819 8.096 -39.262 1.00 88.50 450 GLU A N 1
ATOM 3588 C CA . GLU A 1 450 ? 40.364 8.290 -40.608 1.00 88.50 450 GLU A CA 1
ATOM 3589 C C . GLU A 1 450 ? 41.534 7.327 -40.805 1.00 88.50 450 GLU A C 1
ATOM 3591 O O . GLU A 1 450 ? 42.397 7.208 -39.931 1.00 88.50 450 GLU A O 1
ATOM 3596 N N . THR A 1 451 ? 41.570 6.616 -41.930 1.00 89.25 451 THR A N 1
ATOM 3597 C CA . THR A 1 451 ? 42.655 5.677 -42.231 1.00 89.25 451 THR A CA 1
ATOM 3598 C C . THR A 1 451 ? 42.767 5.406 -43.730 1.00 89.25 451 THR A C 1
ATOM 3600 O O . THR A 1 451 ? 41.837 5.669 -44.488 1.00 89.25 451 THR A O 1
ATOM 3603 N N . ASP A 1 452 ? 43.905 4.886 -44.177 1.00 91.62 452 ASP A N 1
ATOM 3604 C CA . ASP A 1 452 ? 44.095 4.543 -45.587 1.00 91.62 452 ASP A CA 1
ATOM 3605 C C . ASP A 1 452 ? 43.312 3.265 -45.929 1.00 91.62 452 ASP A C 1
ATOM 3607 O O . ASP A 1 452 ? 43.340 2.289 -45.176 1.00 91.62 452 ASP A O 1
ATOM 3611 N N . VAL A 1 453 ? 42.615 3.250 -47.067 1.00 91.38 453 VAL A N 1
ATOM 3612 C CA . VAL A 1 453 ? 41.857 2.086 -47.548 1.00 91.38 453 VAL A CA 1
ATOM 3613 C C . VAL A 1 453 ? 42.309 1.712 -48.948 1.00 91.38 453 VAL A C 1
ATOM 3615 O O . VAL A 1 453 ? 42.325 2.534 -49.864 1.00 91.38 453 VAL A O 1
ATOM 3618 N N . LYS A 1 454 ? 42.674 0.444 -49.123 1.00 91.94 454 LYS A N 1
ATOM 3619 C CA . LYS A 1 454 ? 43.209 -0.078 -50.377 1.00 91.94 454 LYS A CA 1
ATOM 3620 C C . LYS A 1 454 ? 42.178 -0.949 -51.086 1.00 91.94 454 LYS A C 1
ATOM 3622 O O . LYS A 1 454 ? 41.748 -1.975 -50.554 1.00 91.94 454 LYS A O 1
ATOM 3627 N N . VAL A 1 455 ? 41.814 -0.537 -52.297 1.00 89.75 455 VAL A N 1
ATOM 3628 C CA . VAL A 1 455 ? 40.793 -1.156 -53.157 1.00 89.75 455 VAL A CA 1
ATOM 3629 C C . VAL A 1 455 ? 41.238 -1.082 -54.618 1.00 89.75 455 VAL A C 1
ATOM 3631 O O . VAL A 1 455 ? 41.851 -0.104 -55.036 1.00 89.75 455 VAL A O 1
ATOM 3634 N N . LEU A 1 456 ? 41.001 -2.145 -55.395 1.00 86.44 456 LEU A N 1
ATOM 3635 C CA . LEU A 1 456 ? 41.391 -2.257 -56.818 1.00 86.44 456 LEU A CA 1
ATOM 3636 C C . LEU A 1 456 ? 42.873 -1.937 -57.137 1.00 86.44 456 LEU A C 1
ATOM 3638 O O . LEU A 1 456 ? 43.225 -1.599 -58.265 1.00 86.44 456 LEU A O 1
ATOM 3642 N N . GLY A 1 457 ? 43.760 -2.063 -56.145 1.00 81.50 457 GLY A N 1
ATOM 3643 C CA . GLY A 1 457 ? 45.184 -1.728 -56.256 1.00 81.50 457 GLY A CA 1
ATOM 3644 C C . GLY A 1 457 ? 45.528 -0.252 -56.012 1.00 81.50 457 GLY A C 1
ATOM 3645 O O . GLY A 1 457 ? 46.712 0.064 -55.919 1.00 81.50 457 GLY A O 1
ATOM 3646 N N . GLN A 1 458 ? 44.532 0.622 -55.854 1.00 83.69 458 GLN A N 1
ATOM 3647 C CA . GLN A 1 458 ? 44.702 2.007 -55.410 1.00 83.69 458 GLN A CA 1
ATOM 3648 C C . GLN A 1 458 ? 44.700 2.078 -53.876 1.00 83.69 458 GLN A C 1
ATOM 3650 O O . GLN A 1 458 ? 44.047 1.265 -53.220 1.00 83.69 458 GLN A O 1
ATOM 3655 N N . THR A 1 459 ? 45.403 3.060 -53.304 1.00 89.44 459 THR A N 1
ATOM 3656 C CA . THR A 1 459 ? 45.388 3.354 -51.860 1.00 89.44 459 THR A CA 1
ATOM 3657 C C . THR A 1 459 ? 44.752 4.721 -51.640 1.00 89.44 459 THR A C 1
ATOM 3659 O O . THR A 1 459 ? 45.415 5.746 -51.793 1.00 89.44 459 THR A O 1
ATOM 3662 N N . LEU A 1 460 ? 43.474 4.724 -51.271 1.00 89.44 460 LEU A N 1
ATOM 3663 C CA . LEU A 1 460 ? 42.717 5.928 -50.944 1.00 89.44 460 LEU A CA 1
ATOM 3664 C C . LEU A 1 460 ? 43.126 6.383 -49.543 1.00 89.44 460 LEU A C 1
ATOM 3666 O O . LEU A 1 460 ? 42.959 5.637 -48.576 1.00 89.44 460 LEU A O 1
ATOM 3670 N N . ARG A 1 461 ? 43.693 7.582 -49.419 1.00 88.31 461 ARG A N 1
ATOM 3671 C CA . ARG A 1 461 ? 44.242 8.051 -48.140 1.00 88.31 461 ARG A CA 1
ATOM 3672 C C . ARG A 1 461 ? 43.188 8.681 -47.238 1.00 88.31 461 ARG A C 1
ATOM 3674 O O . ARG A 1 461 ? 42.229 9.270 -47.735 1.00 88.31 461 ARG A O 1
ATOM 3681 N N . GLY A 1 462 ? 43.394 8.580 -45.923 1.00 85.19 462 GLY A N 1
ATOM 3682 C CA . GLY A 1 462 ? 42.647 9.346 -44.911 1.00 85.19 462 GLY A CA 1
ATOM 3683 C C . GLY A 1 462 ? 41.121 9.177 -44.935 1.00 85.19 462 GLY A C 1
ATOM 3684 O O . GLY A 1 462 ? 40.396 10.099 -44.570 1.00 85.19 462 GLY A O 1
ATOM 3685 N N . GLN A 1 463 ? 40.618 8.026 -45.380 1.00 89.19 463 GLN A N 1
ATOM 3686 C CA . GLN A 1 463 ? 39.190 7.772 -45.545 1.00 89.19 463 GLN A CA 1
ATOM 3687 C C . GLN A 1 463 ? 38.487 7.619 -44.193 1.00 89.19 463 GLN A C 1
ATOM 3689 O O . GLN A 1 463 ? 38.942 6.879 -43.321 1.00 89.19 463 GLN A O 1
ATOM 3694 N N . GLY A 1 464 ? 37.355 8.308 -44.028 1.00 88.00 464 GLY A N 1
ATOM 3695 C CA . GLY A 1 464 ? 36.522 8.218 -42.830 1.00 88.00 464 GLY A CA 1
ATOM 3696 C C . GLY A 1 464 ? 35.737 6.905 -42.769 1.00 88.00 464 GLY A C 1
ATOM 3697 O O . GLY A 1 464 ? 34.966 6.595 -43.681 1.00 88.00 464 GLY A O 1
ATOM 3698 N N . ILE A 1 465 ? 35.905 6.159 -41.676 1.00 91.25 465 ILE A N 1
ATOM 3699 C CA . ILE A 1 465 ? 35.222 4.889 -41.398 1.00 91.25 465 ILE A CA 1
ATOM 3700 C C . ILE A 1 465 ? 34.479 4.991 -40.067 1.00 91.25 465 ILE A C 1
ATOM 3702 O O . ILE A 1 465 ? 35.059 5.344 -39.038 1.00 91.25 465 ILE A O 1
ATOM 3706 N N . LEU A 1 466 ? 33.188 4.664 -40.085 1.00 91.00 466 LEU A N 1
ATOM 3707 C CA . LEU A 1 466 ? 32.307 4.708 -38.917 1.00 91.00 466 LEU A CA 1
ATOM 3708 C C . LEU A 1 466 ? 32.234 3.343 -38.223 1.00 91.00 466 LEU A C 1
ATOM 3710 O O . LEU A 1 466 ? 32.002 2.319 -38.865 1.00 91.00 466 LEU A O 1
ATOM 3714 N N . VAL A 1 467 ? 32.403 3.329 -36.901 1.00 90.50 467 VAL A N 1
ATOM 3715 C CA . VAL A 1 467 ? 32.308 2.109 -36.086 1.00 90.50 467 VAL A CA 1
ATOM 3716 C C . VAL A 1 467 ? 30.869 1.944 -35.609 1.00 90.50 467 VAL A C 1
ATOM 3718 O O . VAL A 1 467 ? 30.424 2.658 -34.710 1.00 90.50 467 VAL A O 1
ATOM 3721 N N . VAL A 1 468 ? 30.130 1.032 -36.236 1.00 88.50 468 VAL A N 1
ATOM 3722 C CA . VAL A 1 468 ? 28.721 0.725 -35.946 1.00 88.50 468 VAL A CA 1
ATOM 3723 C C . VAL A 1 468 ? 28.636 -0.345 -34.860 1.00 88.50 468 VAL A C 1
ATOM 3725 O O . VAL A 1 468 ? 29.409 -1.302 -34.870 1.00 88.50 468 VAL A O 1
ATOM 3728 N N . LYS A 1 469 ? 27.699 -0.192 -33.920 1.00 82.88 469 LYS A N 1
ATOM 3729 C CA . LYS A 1 469 ? 27.532 -1.134 -32.807 1.00 82.88 469 LYS A CA 1
ATOM 3730 C C . LYS A 1 469 ? 27.137 -2.530 -33.269 1.00 82.88 469 LYS A C 1
ATOM 3732 O O . LYS A 1 469 ? 26.376 -2.678 -34.227 1.00 82.88 469 LYS A O 1
ATOM 3737 N N . ASP A 1 470 ? 27.605 -3.549 -32.553 1.00 78.75 470 ASP A N 1
ATOM 3738 C CA . ASP A 1 470 ? 27.178 -4.923 -32.820 1.00 78.75 470 ASP A CA 1
ATOM 3739 C C . ASP A 1 470 ? 25.670 -5.111 -32.547 1.00 78.75 470 ASP A C 1
ATOM 3741 O O . ASP A 1 470 ? 25.123 -4.535 -31.597 1.00 78.75 470 ASP A O 1
ATOM 3745 N N . PRO A 1 471 ? 24.963 -5.927 -33.352 1.00 64.88 471 PRO A N 1
ATOM 3746 C CA . PRO A 1 471 ? 23.548 -6.202 -33.139 1.00 64.88 471 PRO A CA 1
ATOM 3747 C C . PRO A 1 471 ? 23.331 -6.997 -31.843 1.00 64.88 471 PRO A C 1
ATOM 3749 O O . PRO A 1 471 ? 23.906 -8.061 -31.641 1.00 64.88 471 PRO A O 1
ATOM 3752 N N . VAL A 1 472 ? 22.434 -6.500 -30.986 1.00 56.47 472 VAL A N 1
ATOM 3753 C CA . VAL A 1 472 ? 22.221 -6.968 -29.598 1.00 56.47 472 VAL A CA 1
ATOM 3754 C C . VAL A 1 472 ? 21.630 -8.394 -29.497 1.00 56.47 472 VAL A C 1
ATOM 3756 O O . VAL A 1 472 ? 21.570 -8.973 -28.412 1.00 56.47 472 VAL A O 1
ATOM 3759 N N . ASP A 1 473 ? 21.176 -8.988 -30.605 1.00 48.31 473 ASP A N 1
ATOM 3760 C CA . ASP A 1 473 ? 20.439 -10.256 -30.594 1.00 48.31 473 ASP A CA 1
ATOM 3761 C C . ASP A 1 473 ? 21.353 -11.498 -30.610 1.00 48.31 473 ASP A C 1
ATOM 3763 O O . ASP A 1 473 ? 21.908 -11.914 -31.633 1.00 48.31 473 ASP A O 1
ATOM 3767 N N . VAL A 1 474 ? 21.428 -12.144 -29.443 1.00 41.56 474 VAL A N 1
ATOM 3768 C CA . VAL A 1 474 ? 22.236 -13.337 -29.141 1.00 41.56 474 VAL A CA 1
ATOM 3769 C C . VAL A 1 474 ? 21.958 -14.521 -30.088 1.00 41.56 474 VAL A C 1
ATOM 3771 O O . VAL A 1 474 ? 22.806 -15.407 -30.218 1.00 41.56 474 VAL A O 1
ATOM 3774 N N . PHE A 1 475 ? 20.816 -14.558 -30.789 1.00 43.00 475 PHE A N 1
ATOM 3775 C CA . PHE A 1 475 ? 20.514 -15.625 -31.752 1.00 43.00 475 PHE A CA 1
ATOM 3776 C C . PHE A 1 475 ? 21.326 -15.570 -33.060 1.00 43.00 475 PHE A C 1
ATOM 3778 O O . PHE A 1 475 ? 21.445 -16.603 -33.725 1.00 43.00 475 PHE A O 1
ATOM 3785 N N . PHE A 1 476 ? 21.920 -14.431 -33.437 1.00 43.94 476 PHE A N 1
ATOM 3786 C CA . PHE A 1 476 ? 22.631 -14.313 -34.722 1.00 43.94 476 PHE A CA 1
ATOM 3787 C C . PHE A 1 476 ? 24.045 -14.925 -34.734 1.00 43.94 476 PHE A C 1
ATOM 3789 O O . PHE A 1 476 ? 24.499 -15.389 -35.782 1.00 43.94 476 PHE A O 1
ATOM 3796 N N . HIS A 1 477 ? 24.724 -15.017 -33.586 1.00 43.34 477 HIS A N 1
ATOM 3797 C CA . HIS A 1 477 ? 26.140 -15.417 -33.485 1.00 43.34 477 HIS A CA 1
ATOM 3798 C C . HIS A 1 477 ? 26.484 -16.875 -33.868 1.00 43.34 477 HIS A C 1
ATOM 3800 O O . HIS A 1 477 ? 27.639 -17.274 -33.731 1.00 43.34 477 HIS A O 1
ATOM 3806 N N . GLN A 1 478 ? 25.532 -17.704 -34.316 1.00 40.81 478 GLN A N 1
ATOM 3807 C CA . GLN A 1 478 ? 25.771 -19.141 -34.538 1.00 40.81 478 GLN A CA 1
ATOM 3808 C C . GLN A 1 478 ? 25.537 -19.661 -35.966 1.00 40.81 478 GLN A C 1
ATOM 3810 O O . GLN A 1 478 ? 25.682 -20.870 -36.158 1.00 40.81 478 GLN A O 1
ATOM 3815 N N . LYS A 1 479 ? 25.146 -18.839 -36.963 1.00 34.97 479 LYS A N 1
ATOM 3816 C CA . LYS A 1 479 ? 24.698 -19.427 -38.251 1.00 34.97 479 LYS A CA 1
ATOM 3817 C C . LYS A 1 479 ? 24.912 -18.708 -39.589 1.00 34.97 479 LYS A C 1
ATOM 3819 O O . LYS A 1 479 ? 24.485 -19.270 -40.598 1.00 34.97 479 LYS A O 1
ATOM 3824 N N . LYS A 1 480 ? 25.580 -17.555 -39.652 1.00 34.62 480 LYS A N 1
ATOM 3825 C CA . LYS A 1 480 ? 26.141 -17.022 -40.910 1.00 34.62 480 LYS A CA 1
ATOM 3826 C C . LYS A 1 480 ? 27.502 -16.389 -40.649 1.00 34.62 480 LYS A C 1
ATOM 3828 O O . LYS A 1 480 ? 27.730 -15.849 -39.569 1.00 34.62 480 LYS A O 1
ATOM 3833 N N . GLU A 1 481 ? 28.389 -16.490 -41.631 1.00 47.84 481 GLU A N 1
ATOM 3834 C CA . GLU A 1 481 ? 29.699 -15.845 -41.610 1.00 47.84 481 GLU A CA 1
ATOM 3835 C C . GLU A 1 481 ? 29.497 -14.327 -41.554 1.00 47.84 481 GLU A C 1
ATOM 3837 O O . GLU A 1 481 ? 28.781 -13.754 -42.374 1.00 47.84 481 GLU A O 1
ATOM 3842 N N . PHE A 1 482 ? 30.057 -13.689 -40.527 1.00 57.75 482 PHE A N 1
ATOM 3843 C CA . PHE A 1 482 ? 29.928 -12.249 -40.325 1.00 57.75 482 PHE A CA 1
ATOM 3844 C C . PHE A 1 482 ? 30.774 -11.529 -41.380 1.00 57.75 482 PHE A C 1
ATOM 3846 O O . PHE A 1 482 ? 31.987 -11.726 -41.420 1.00 57.75 482 PHE A O 1
ATOM 3853 N N . THR A 1 483 ? 30.152 -10.687 -42.204 1.00 74.25 483 THR A N 1
ATOM 3854 C CA . THR A 1 483 ? 30.850 -9.718 -43.061 1.00 74.25 483 THR A CA 1
ATOM 3855 C C . THR A 1 483 ? 30.986 -8.420 -42.255 1.00 74.25 483 THR A C 1
ATOM 3857 O O . THR A 1 483 ? 29.994 -7.709 -42.106 1.00 74.25 483 THR A O 1
ATOM 3860 N N . PRO A 1 484 ? 32.149 -8.134 -41.638 1.00 84.44 484 PRO A N 1
ATOM 3861 C CA . PRO A 1 484 ? 32.269 -7.093 -40.613 1.00 84.44 484 PRO A CA 1
ATOM 3862 C C . PRO A 1 484 ? 32.327 -5.665 -41.164 1.00 84.44 484 PRO A C 1
ATOM 3864 O O . PRO A 1 484 ? 32.286 -4.722 -40.375 1.00 84.44 484 PRO A O 1
ATOM 3867 N N . GLY A 1 485 ? 32.476 -5.495 -42.480 1.00 87.50 485 GLY A N 1
ATOM 3868 C CA . GLY A 1 485 ? 32.534 -4.193 -43.133 1.00 87.50 485 GLY A CA 1
ATOM 3869 C C . GLY A 1 485 ? 31.433 -3.984 -44.168 1.00 87.50 485 GLY A C 1
ATOM 3870 O O . GLY A 1 485 ? 30.878 -4.930 -44.733 1.00 87.50 485 GLY A O 1
ATOM 3871 N N . LEU A 1 486 ? 31.164 -2.717 -44.460 1.00 90.69 486 LEU A N 1
ATOM 3872 C CA . LEU A 1 486 ? 30.382 -2.269 -45.606 1.00 90.69 486 LEU A CA 1
ATOM 3873 C C . LEU A 1 486 ? 31.114 -1.090 -46.248 1.00 90.69 486 LEU A C 1
ATOM 3875 O O . LEU A 1 486 ? 31.439 -0.123 -45.561 1.00 90.69 486 LEU A O 1
ATOM 3879 N N . LEU A 1 487 ? 31.384 -1.182 -47.550 1.00 92.12 487 LEU A N 1
ATOM 3880 C CA . LEU A 1 487 ? 31.964 -0.119 -48.368 1.00 92.12 487 LEU A CA 1
ATOM 3881 C C . LEU A 1 487 ? 30.833 0.697 -48.990 1.00 92.12 487 LEU A C 1
ATOM 3883 O O . LEU A 1 487 ? 30.060 0.168 -49.790 1.00 92.12 487 LEU A O 1
ATOM 3887 N N . GLY A 1 488 ? 30.761 1.971 -48.615 1.00 89.56 488 GLY A N 1
ATOM 3888 C CA . GLY A 1 488 ? 29.798 2.925 -49.153 1.00 89.56 488 GLY A CA 1
ATOM 3889 C C . GLY A 1 488 ? 30.392 3.846 -50.214 1.00 89.56 488 GLY A C 1
ATOM 3890 O O . GLY A 1 488 ? 31.581 3.801 -50.547 1.00 89.56 488 GLY A O 1
ATOM 3891 N N . MET A 1 489 ? 29.544 4.733 -50.725 1.00 89.81 489 MET A N 1
ATOM 3892 C CA . MET A 1 489 ? 29.839 5.615 -51.848 1.00 89.81 489 MET A CA 1
ATOM 3893 C C . MET A 1 489 ? 30.978 6.613 -51.579 1.00 89.81 489 MET A C 1
ATOM 3895 O O . MET A 1 489 ? 31.618 7.050 -52.530 1.00 89.81 489 MET A O 1
ATOM 3899 N N . ASN A 1 490 ? 31.321 6.898 -50.315 1.00 88.75 490 ASN A N 1
ATOM 3900 C CA . ASN A 1 490 ? 32.529 7.663 -49.984 1.00 88.75 490 ASN A CA 1
ATOM 3901 C C . ASN A 1 490 ? 33.827 6.996 -50.480 1.00 88.75 490 ASN A C 1
ATOM 3903 O O . ASN A 1 490 ? 34.752 7.696 -50.871 1.00 88.75 490 ASN A O 1
ATOM 3907 N N . ILE A 1 491 ? 33.884 5.659 -50.517 1.00 92.00 491 ILE A N 1
ATOM 3908 C CA . ILE A 1 491 ? 35.041 4.905 -51.023 1.00 92.00 491 ILE A CA 1
ATOM 3909 C C . ILE A 1 491 ? 34.835 4.453 -52.471 1.00 92.00 491 ILE A C 1
ATOM 3911 O O . ILE A 1 491 ? 35.771 4.515 -53.266 1.00 92.00 491 ILE A O 1
ATOM 3915 N N . ILE A 1 492 ? 33.619 4.039 -52.843 1.00 91.25 492 ILE A N 1
ATOM 3916 C CA . ILE A 1 492 ? 33.315 3.624 -54.224 1.00 91.25 492 ILE A CA 1
ATOM 3917 C C . ILE A 1 492 ? 33.482 4.810 -55.188 1.00 91.25 492 ILE A C 1
ATOM 3919 O O . ILE A 1 492 ? 34.127 4.665 -56.226 1.00 91.25 492 ILE A O 1
ATOM 3923 N N . GLY A 1 493 ? 32.962 5.986 -54.820 1.00 88.19 493 GLY A N 1
ATOM 3924 C CA . GLY A 1 493 ? 33.068 7.216 -55.602 1.00 88.19 493 GLY A CA 1
ATOM 3925 C C . GLY A 1 493 ? 34.504 7.711 -55.734 1.00 88.19 493 GLY A C 1
ATOM 3926 O O . GLY A 1 493 ? 34.947 7.962 -56.847 1.00 88.19 493 GLY A O 1
ATOM 3927 N N . GLN A 1 494 ? 35.270 7.763 -54.639 1.00 87.88 494 GLN A N 1
ATOM 3928 C CA . GLN A 1 494 ? 36.676 8.170 -54.716 1.00 87.88 494 GLN A CA 1
ATOM 3929 C C . GLN A 1 494 ? 37.505 7.186 -55.559 1.00 87.88 494 GLN A C 1
ATOM 3931 O O . GLN A 1 494 ? 38.283 7.609 -56.405 1.00 87.88 494 GLN A O 1
ATOM 3936 N N . CYS A 1 495 ? 37.288 5.873 -55.409 1.00 89.69 495 CYS A N 1
ATOM 3937 C CA . CYS A 1 495 ? 37.959 4.870 -56.240 1.00 89.69 495 CYS A CA 1
ATOM 3938 C C . CYS A 1 495 ? 37.631 5.039 -57.732 1.00 89.69 495 CYS A C 1
ATOM 3940 O O . CYS A 1 495 ? 38.524 4.921 -58.571 1.00 89.69 495 CYS A O 1
ATOM 3942 N N . TYR A 1 496 ? 36.372 5.343 -58.063 1.00 90.25 496 TYR A N 1
ATOM 3943 C CA . TYR A 1 496 ? 35.968 5.679 -59.424 1.00 90.25 496 TYR A CA 1
ATOM 3944 C C . TYR A 1 496 ? 36.668 6.954 -59.927 1.00 90.25 496 TYR A C 1
ATOM 3946 O O . TYR A 1 496 ? 37.279 6.902 -60.992 1.00 90.25 496 TYR A O 1
ATOM 3954 N N . ASN A 1 497 ? 36.652 8.046 -59.153 1.00 86.50 497 ASN A N 1
ATOM 3955 C CA . ASN A 1 497 ? 37.262 9.329 -59.519 1.00 86.50 497 ASN A CA 1
ATOM 3956 C C . ASN A 1 497 ? 38.770 9.181 -59.793 1.00 86.50 497 ASN A C 1
ATOM 3958 O O . ASN A 1 497 ? 39.223 9.505 -60.889 1.00 86.50 497 ASN A O 1
ATOM 3962 N N . ASP A 1 498 ? 39.527 8.611 -58.848 1.00 85.75 498 ASP A N 1
ATOM 3963 C CA . ASP A 1 498 ? 40.978 8.383 -58.952 1.00 85.75 498 ASP A CA 1
ATOM 3964 C C . ASP A 1 498 ? 41.353 7.529 -60.183 1.00 85.75 498 ASP A C 1
ATOM 3966 O O . ASP A 1 498 ? 42.420 7.687 -60.784 1.00 85.75 498 ASP A O 1
ATOM 3970 N N . LEU A 1 499 ? 40.493 6.574 -60.558 1.00 87.75 499 LEU A N 1
ATOM 3971 C CA . LEU A 1 499 ? 40.695 5.731 -61.736 1.00 87.75 499 LEU A CA 1
ATOM 3972 C C . LEU A 1 499 ? 40.269 6.435 -63.036 1.00 87.75 499 LEU A C 1
ATOM 3974 O O . LEU A 1 499 ? 40.926 6.241 -64.063 1.00 87.75 499 LEU A O 1
ATOM 3978 N N . PHE A 1 500 ? 39.206 7.242 -63.015 1.00 86.44 500 PHE A N 1
ATOM 3979 C CA . PHE A 1 500 ? 38.715 7.982 -64.178 1.00 86.44 500 PHE A CA 1
ATOM 3980 C C . PHE A 1 500 ? 39.607 9.182 -64.519 1.00 86.44 500 PHE A C 1
ATOM 3982 O O . PHE A 1 500 ? 39.900 9.387 -65.690 1.00 86.44 500 PHE A O 1
ATOM 3989 N N . GLU A 1 501 ? 40.153 9.907 -63.540 1.00 84.44 501 GLU A N 1
ATOM 3990 C CA . GLU A 1 501 ? 41.169 10.944 -63.787 1.00 84.44 501 GLU A CA 1
ATOM 3991 C C . GLU A 1 501 ? 42.405 10.347 -64.486 1.00 84.44 501 GLU A C 1
ATOM 3993 O O . GLU A 1 501 ? 42.926 10.892 -65.460 1.00 84.44 501 GLU A O 1
ATOM 3998 N N . LYS A 1 502 ? 42.838 9.165 -64.034 1.00 84.00 502 LYS A N 1
ATOM 3999 C CA . LYS A 1 502 ? 44.047 8.486 -64.516 1.00 84.00 502 LYS A CA 1
ATOM 4000 C C . LYS A 1 502 ? 43.907 7.828 -65.896 1.00 84.00 502 LYS A C 1
ATOM 4002 O O . LYS A 1 502 ? 44.918 7.600 -66.563 1.00 84.00 502 LYS A O 1
ATOM 4007 N N . HIS A 1 503 ? 42.688 7.476 -66.312 1.00 86.81 503 HIS A N 1
ATOM 4008 C CA . HIS A 1 503 ? 42.445 6.665 -67.516 1.00 86.81 503 HIS A CA 1
ATOM 4009 C C . HIS A 1 503 ? 41.350 7.202 -68.456 1.00 86.81 503 HIS A C 1
ATOM 4011 O O . HIS A 1 503 ? 41.200 6.693 -69.570 1.00 86.81 503 HIS A O 1
ATOM 4017 N N . GLY A 1 504 ? 40.603 8.227 -68.047 1.00 82.12 504 GLY A N 1
ATOM 4018 C CA . GLY A 1 504 ? 39.500 8.827 -68.794 1.00 82.12 504 GLY A CA 1
ATOM 4019 C C . GLY A 1 504 ? 38.445 7.804 -69.244 1.00 82.12 504 GLY A C 1
ATOM 4020 O O . GLY A 1 504 ? 38.263 6.764 -68.602 1.00 82.12 504 GLY A O 1
ATOM 4021 N N . PRO A 1 505 ? 37.805 8.019 -70.409 1.00 79.88 505 PRO A N 1
ATOM 4022 C CA . PRO A 1 505 ? 36.854 7.070 -70.998 1.00 79.88 505 PRO A CA 1
ATOM 4023 C C . PRO A 1 505 ? 37.411 5.654 -71.239 1.00 79.88 505 PRO A C 1
ATOM 4025 O O . PRO A 1 505 ? 36.643 4.711 -71.421 1.00 79.88 505 PRO A O 1
ATOM 4028 N N . ALA A 1 506 ? 38.737 5.464 -71.222 1.00 84.19 506 ALA A N 1
ATOM 4029 C CA . ALA A 1 506 ? 39.354 4.144 -71.345 1.00 84.19 506 ALA A CA 1
ATOM 4030 C C . ALA A 1 506 ? 39.328 3.325 -70.035 1.00 84.19 506 ALA A C 1
ATOM 4032 O O . ALA A 1 506 ? 39.744 2.164 -70.060 1.00 84.19 506 ALA A O 1
ATOM 4033 N N . LEU A 1 507 ? 38.815 3.874 -68.923 1.00 85.94 507 LEU A N 1
ATOM 4034 C CA . LEU A 1 507 ? 38.699 3.249 -67.596 1.00 85.94 507 LEU A CA 1
ATOM 4035 C C . LEU A 1 507 ? 38.334 1.752 -67.628 1.00 85.94 507 LEU A C 1
ATOM 4037 O O . LEU A 1 507 ? 39.048 0.915 -67.078 1.00 85.94 507 LEU A O 1
ATOM 4041 N N . PHE A 1 508 ? 37.253 1.387 -68.320 1.00 87.69 508 PHE A N 1
ATOM 4042 C CA . PHE A 1 508 ? 36.744 0.008 -68.346 1.00 87.69 508 PHE A CA 1
ATOM 4043 C C . PHE A 1 508 ? 37.592 -0.964 -69.192 1.00 87.69 508 PHE A C 1
ATOM 4045 O O . PHE A 1 508 ? 37.375 -2.176 -69.146 1.00 87.69 508 PHE A O 1
ATOM 4052 N N . SER A 1 509 ? 38.581 -0.458 -69.938 1.00 83.81 509 SER A N 1
ATOM 4053 C CA . SER A 1 509 ? 39.574 -1.273 -70.655 1.00 83.81 509 SER A CA 1
ATOM 4054 C C . SER A 1 509 ? 40.814 -1.607 -69.813 1.00 83.81 509 SER A C 1
ATOM 4056 O O . SER A 1 509 ? 41.523 -2.567 -70.130 1.00 83.81 509 SER A O 1
ATOM 4058 N N . VAL A 1 510 ? 41.061 -0.853 -68.732 1.00 84.94 510 VAL A N 1
ATOM 4059 C CA . VAL A 1 510 ? 42.245 -0.981 -67.869 1.00 84.94 510 VAL A CA 1
ATOM 4060 C C . VAL A 1 510 ? 42.267 -2.368 -67.211 1.00 84.94 510 VAL A C 1
ATOM 4062 O O . VAL A 1 510 ? 41.245 -2.778 -66.654 1.00 84.94 510 VAL A O 1
ATOM 4065 N N . PRO A 1 511 ? 43.408 -3.093 -67.194 1.00 82.38 511 PRO A N 1
ATOM 4066 C CA . PRO A 1 511 ? 43.485 -4.436 -66.612 1.00 82.38 511 PRO A CA 1
ATOM 4067 C C . PRO A 1 511 ? 42.950 -4.525 -65.178 1.00 82.38 511 PRO A C 1
ATOM 4069 O O . PRO A 1 511 ? 42.225 -5.463 -64.867 1.00 82.38 511 PRO A O 1
ATOM 4072 N N . GLN A 1 512 ? 43.229 -3.516 -64.346 1.00 82.88 512 GLN A N 1
ATOM 4073 C CA . GLN A 1 512 ? 42.793 -3.428 -62.946 1.00 82.88 512 GLN A CA 1
ATOM 4074 C C . GLN A 1 512 ? 41.263 -3.477 -62.796 1.00 82.88 512 GLN A C 1
ATOM 4076 O O . GLN A 1 512 ? 40.749 -4.246 -61.989 1.00 82.88 512 GLN A O 1
ATOM 4081 N N . VAL A 1 513 ? 40.526 -2.716 -63.613 1.00 84.69 513 VAL A N 1
ATOM 4082 C CA . VAL A 1 513 ? 39.051 -2.709 -63.609 1.00 84.69 513 VAL A CA 1
ATOM 4083 C C . VAL A 1 513 ? 38.497 -3.932 -64.336 1.00 84.69 513 VAL A C 1
ATOM 4085 O O . VAL A 1 513 ? 37.549 -4.561 -63.871 1.00 84.69 513 VAL A O 1
ATOM 4088 N N . ARG A 1 514 ? 39.111 -4.325 -65.457 1.00 83.62 514 ARG A N 1
ATOM 4089 C CA . ARG A 1 514 ? 38.676 -5.467 -66.274 1.00 83.62 514 ARG A CA 1
ATOM 4090 C C . ARG A 1 514 ? 38.799 -6.812 -65.544 1.00 83.62 514 ARG A C 1
ATOM 4092 O O . ARG A 1 514 ? 37.993 -7.704 -65.800 1.00 83.62 514 ARG A O 1
ATOM 4099 N N . GLN A 1 515 ? 39.778 -6.951 -64.650 1.00 83.31 515 GLN A N 1
ATOM 4100 C CA . GLN A 1 515 ? 40.009 -8.139 -63.817 1.00 83.31 515 GLN A CA 1
ATOM 4101 C C . GLN A 1 515 ? 39.300 -8.079 -62.452 1.00 83.31 515 GLN A C 1
ATOM 4103 O O . GLN A 1 515 ? 39.298 -9.076 -61.735 1.00 83.31 515 GLN A O 1
ATOM 4108 N N . ALA A 1 516 ? 38.684 -6.949 -62.088 1.00 82.38 516 ALA A N 1
ATOM 4109 C CA . ALA A 1 516 ? 38.011 -6.791 -60.802 1.00 82.38 516 ALA A CA 1
ATOM 4110 C C . ALA A 1 516 ? 36.810 -7.740 -60.634 1.00 82.38 516 ALA A C 1
ATOM 4112 O O . ALA A 1 516 ? 36.158 -8.143 -61.607 1.00 82.38 516 ALA A O 1
ATOM 4113 N N . GLU A 1 517 ? 36.469 -8.048 -59.381 1.00 82.38 517 GLU A N 1
ATOM 4114 C CA . GLU A 1 517 ? 35.241 -8.764 -59.021 1.00 82.38 517 GLU A CA 1
ATOM 4115 C C . GLU A 1 517 ? 34.007 -8.057 -59.605 1.00 82.38 517 GLU A C 1
ATOM 4117 O O . GLU A 1 517 ? 33.983 -6.832 -59.754 1.00 82.38 517 GLU A O 1
ATOM 4122 N N . GLN A 1 518 ? 32.968 -8.821 -59.958 1.00 83.12 518 GLN A N 1
ATOM 4123 C CA . GLN A 1 518 ? 31.834 -8.270 -60.707 1.00 83.12 518 GLN A CA 1
ATOM 4124 C C . GLN A 1 518 ? 31.140 -7.110 -59.973 1.00 83.12 518 GLN A C 1
ATOM 4126 O O . GLN A 1 518 ? 30.783 -6.130 -60.618 1.00 83.12 518 GLN A O 1
ATOM 4131 N N . GLY A 1 519 ? 31.038 -7.164 -58.639 1.00 83.75 519 GLY A N 1
ATOM 4132 C CA . GLY A 1 519 ? 30.465 -6.074 -57.845 1.00 83.75 519 GLY A CA 1
ATOM 4133 C C . GLY A 1 519 ? 31.164 -4.730 -58.059 1.00 83.75 519 GLY A C 1
ATOM 4134 O O . GLY A 1 519 ? 30.493 -3.719 -58.241 1.00 83.75 519 GLY A O 1
ATOM 4135 N N . TRP A 1 520 ? 32.499 -4.721 -58.124 1.00 89.75 520 TRP A N 1
ATOM 4136 C CA . TRP A 1 520 ? 33.266 -3.509 -58.416 1.00 89.75 520 TRP A CA 1
ATOM 4137 C C . TRP A 1 520 ? 33.001 -2.989 -59.830 1.00 89.75 520 TRP A C 1
ATOM 4139 O O . TRP A 1 520 ? 32.806 -1.791 -60.006 1.00 89.75 520 TRP A O 1
ATOM 4149 N N . ARG A 1 521 ? 32.938 -3.866 -60.841 1.00 87.31 521 ARG A N 1
ATOM 4150 C CA . ARG A 1 521 ? 32.619 -3.452 -62.220 1.00 87.31 521 ARG A CA 1
ATOM 4151 C C . ARG A 1 521 ? 31.201 -2.894 -62.350 1.00 87.31 521 ARG A C 1
ATOM 4153 O O . ARG A 1 521 ? 31.024 -1.863 -62.997 1.00 87.31 521 ARG A O 1
ATOM 4160 N N . ASP A 1 522 ? 30.223 -3.527 -61.707 1.00 86.31 522 ASP A N 1
ATOM 4161 C CA . ASP A 1 522 ? 28.829 -3.078 -61.700 1.00 86.31 522 ASP A CA 1
ATOM 4162 C C . ASP A 1 522 ? 28.693 -1.715 -60.985 1.00 86.31 522 ASP A C 1
ATOM 4164 O O . ASP A 1 522 ? 28.034 -0.811 -61.506 1.00 86.31 522 ASP A O 1
ATOM 4168 N N . ALA A 1 523 ? 29.387 -1.527 -59.853 1.00 86.62 523 ALA A N 1
ATOM 4169 C CA . ALA A 1 523 ? 29.417 -0.273 -59.099 1.00 86.62 523 ALA A CA 1
ATOM 4170 C C . ALA A 1 523 ? 30.105 0.869 -59.870 1.00 86.62 523 ALA A C 1
ATOM 4172 O O . ALA A 1 523 ? 29.486 1.909 -60.079 1.00 86.62 523 ALA A O 1
ATOM 4173 N N . LEU A 1 524 ? 31.327 0.668 -60.383 1.00 89.50 524 LEU A N 1
ATOM 4174 C CA . LEU A 1 524 ? 32.035 1.669 -61.199 1.00 89.50 524 LEU A CA 1
ATOM 4175 C C . LEU A 1 524 ? 31.235 2.043 -62.463 1.00 89.50 524 LEU A C 1
ATOM 4177 O O . LEU A 1 524 ? 31.184 3.208 -62.852 1.00 89.50 524 LEU A O 1
ATOM 4181 N N . SER A 1 525 ? 30.557 1.070 -63.085 1.00 86.69 525 SER A N 1
ATOM 4182 C CA . SER A 1 525 ? 29.642 1.316 -64.208 1.00 86.69 525 SER A CA 1
ATOM 4183 C C . SER A 1 525 ? 28.419 2.145 -63.803 1.00 86.69 525 SER A C 1
ATOM 4185 O O . SER A 1 525 ? 27.865 2.866 -64.634 1.00 86.69 525 SER A O 1
ATOM 4187 N N . GLN A 1 526 ? 27.955 2.040 -62.556 1.00 84.00 526 GLN A N 1
ATOM 4188 C CA . GLN A 1 526 ? 26.877 2.874 -62.032 1.00 84.00 526 GLN A CA 1
ATOM 4189 C C . GLN A 1 526 ? 27.358 4.301 -61.741 1.00 84.00 526 GLN A C 1
ATOM 4191 O O . GLN A 1 526 ? 26.646 5.229 -62.105 1.00 84.00 526 GLN A O 1
ATOM 4196 N N . CYS A 1 527 ? 28.565 4.486 -61.193 1.00 84.69 527 CYS A N 1
ATOM 4197 C CA . CYS A 1 527 ? 29.185 5.808 -61.029 1.00 84.69 527 CYS A CA 1
ATOM 4198 C C . CYS A 1 527 ? 29.298 6.539 -62.377 1.00 84.69 527 CYS A C 1
ATOM 4200 O O . CYS A 1 527 ? 28.758 7.630 -62.534 1.00 84.69 527 CYS A O 1
ATOM 4202 N N . HIS A 1 528 ? 29.883 5.881 -63.382 1.00 87.06 528 HIS A N 1
ATOM 4203 C CA . HIS A 1 528 ? 30.054 6.448 -64.723 1.00 87.06 528 HIS A CA 1
ATOM 4204 C C . HIS A 1 528 ? 28.723 6.856 -65.376 1.00 87.06 528 HIS A C 1
ATOM 4206 O O . HIS A 1 528 ? 28.594 7.954 -65.905 1.00 87.06 528 HIS A O 1
ATOM 4212 N N . ARG A 1 529 ? 27.684 6.012 -65.261 1.00 81.94 529 ARG A N 1
ATOM 4213 C CA . ARG A 1 529 ? 26.330 6.320 -65.764 1.00 81.94 529 ARG A CA 1
ATOM 4214 C C . ARG A 1 529 ? 25.618 7.447 -65.010 1.00 81.94 529 ARG A C 1
ATOM 4216 O O . ARG A 1 529 ? 24.621 7.946 -65.524 1.00 81.94 529 ARG A O 1
ATOM 4223 N N . VAL A 1 530 ? 26.068 7.808 -63.809 1.00 74.00 530 VAL A N 1
ATOM 4224 C CA . VAL A 1 530 ? 25.547 8.954 -63.046 1.00 74.00 530 VAL A CA 1
ATOM 4225 C C . VAL A 1 530 ? 26.274 10.246 -63.432 1.00 74.00 530 VAL A C 1
ATOM 4227 O O . VAL A 1 530 ? 25.629 11.287 -63.470 1.00 74.00 530 VAL A O 1
ATOM 4230 N N . GLU A 1 531 ? 27.561 10.190 -63.789 1.00 71.44 531 GLU A N 1
ATOM 4231 C CA . GLU A 1 531 ? 28.294 11.350 -64.325 1.00 71.44 531 GLU A CA 1
ATOM 4232 C C . GLU A 1 531 ? 27.920 11.700 -65.771 1.00 71.44 531 GLU A C 1
ATOM 4234 O O . GLU A 1 531 ? 27.677 12.866 -66.073 1.00 71.44 531 GLU A O 1
ATOM 4239 N N . ASP A 1 532 ? 27.823 10.702 -66.657 1.00 71.25 532 ASP A N 1
ATOM 4240 C CA . ASP A 1 532 ? 27.437 10.899 -68.065 1.00 71.25 532 ASP A CA 1
ATOM 4241 C C . ASP A 1 532 ? 25.961 11.326 -68.226 1.00 71.25 532 ASP A C 1
ATOM 4243 O O . ASP A 1 532 ? 25.526 11.706 -69.318 1.00 71.25 532 ASP A O 1
ATOM 4247 N N . ALA A 1 533 ? 25.156 11.256 -67.159 1.00 64.38 533 ALA A N 1
ATOM 4248 C CA . ALA A 1 533 ? 23.754 11.650 -67.192 1.00 64.38 533 ALA A CA 1
ATOM 4249 C C . ALA A 1 533 ? 23.614 13.188 -67.241 1.00 64.38 533 ALA A C 1
ATOM 4251 O O . ALA A 1 533 ? 24.004 13.873 -66.293 1.00 64.38 533 ALA A O 1
ATOM 4252 N N . PRO A 1 534 ? 22.999 13.772 -68.291 1.00 59.50 534 PRO A N 1
ATOM 4253 C CA . PRO A 1 534 ? 22.801 15.216 -68.359 1.00 59.50 534 PRO A CA 1
ATOM 4254 C C . PRO A 1 534 ? 21.851 15.669 -67.244 1.00 59.50 534 PRO A C 1
ATOM 4256 O O . PRO A 1 534 ? 20.670 15.319 -67.253 1.00 59.50 534 PRO A O 1
ATOM 4259 N N . VAL A 1 535 ? 22.374 16.449 -66.289 1.00 62.44 535 VAL A N 1
ATOM 4260 C CA . VAL A 1 535 ? 21.663 16.856 -65.064 1.00 62.44 535 VAL A CA 1
ATOM 4261 C C . VAL A 1 535 ? 20.330 17.543 -65.408 1.00 62.44 535 VAL A C 1
ATOM 4263 O O . VAL A 1 535 ? 20.341 18.649 -65.966 1.00 62.44 535 VAL A O 1
ATOM 4266 N N . PRO A 1 536 ? 19.170 16.929 -65.091 1.00 65.75 536 PRO A N 1
ATOM 4267 C CA . PRO A 1 536 ? 17.877 17.467 -65.495 1.00 65.75 536 PRO A CA 1
ATOM 4268 C C . PRO A 1 536 ? 17.625 18.859 -64.909 1.00 65.75 536 PRO A C 1
ATOM 4270 O O . PRO A 1 536 ? 17.840 19.104 -63.725 1.00 65.75 536 PRO A O 1
ATOM 4273 N N . GLY A 1 537 ? 17.155 19.781 -65.751 1.00 72.38 537 GLY A N 1
ATOM 4274 C CA . GLY A 1 537 ? 16.781 21.136 -65.338 1.00 72.38 537 GLY A CA 1
ATOM 4275 C C . GLY A 1 537 ? 17.927 22.148 -65.210 1.00 72.38 537 GLY A C 1
ATOM 4276 O O . GLY A 1 537 ? 17.645 23.296 -64.874 1.00 72.38 537 GLY A O 1
ATOM 4277 N N . PHE A 1 538 ? 19.191 21.799 -65.486 1.00 80.31 538 PHE A N 1
ATOM 4278 C CA . PHE A 1 538 ? 20.308 22.753 -65.388 1.00 80.31 538 PHE A CA 1
ATOM 4279 C C . PHE A 1 538 ? 20.108 24.010 -66.262 1.00 80.31 538 PHE A C 1
ATOM 4281 O O . PHE A 1 538 ? 20.026 23.930 -67.487 1.00 80.31 538 PHE A O 1
ATOM 4288 N N . VAL A 1 539 ? 20.064 25.186 -65.622 1.00 79.94 539 VAL A N 1
ATOM 4289 C CA . VAL A 1 539 ? 19.861 26.502 -66.268 1.00 79.94 539 VAL A CA 1
ATOM 4290 C C . VAL A 1 539 ? 21.117 27.380 -66.300 1.00 79.94 539 VAL A C 1
ATOM 4292 O O . VAL A 1 539 ? 21.154 28.344 -67.069 1.00 79.94 539 VAL A O 1
ATOM 4295 N N . GLY A 1 540 ? 22.155 27.056 -65.519 1.00 84.88 540 GLY A N 1
ATOM 4296 C CA . GLY A 1 540 ? 23.464 27.722 -65.542 1.00 84.88 540 GLY A CA 1
ATOM 4297 C C . GLY A 1 540 ? 24.106 27.852 -64.157 1.00 84.88 540 GLY A C 1
ATOM 4298 O O . GLY A 1 540 ? 23.890 27.011 -63.296 1.00 84.88 540 GLY A O 1
ATOM 4299 N N . TYR A 1 541 ? 24.905 28.902 -63.929 1.00 86.94 541 TYR A N 1
ATOM 4300 C CA . TYR A 1 541 ? 25.667 29.095 -62.682 1.00 86.94 541 TYR A CA 1
ATOM 4301 C C . TYR A 1 541 ? 25.305 30.397 -61.966 1.00 86.94 541 TYR A C 1
ATOM 4303 O O . TYR A 1 541 ? 25.230 31.446 -62.611 1.00 86.94 541 TYR A O 1
ATOM 4311 N N . ALA A 1 542 ? 25.205 30.347 -60.636 1.00 88.00 542 ALA A N 1
ATOM 4312 C CA . ALA A 1 542 ? 25.147 31.532 -59.782 1.00 88.00 542 ALA A CA 1
ATOM 4313 C C . ALA A 1 542 ? 26.555 32.129 -59.587 1.00 88.00 542 ALA A C 1
ATOM 4315 O O . ALA A 1 542 ? 27.508 31.395 -59.299 1.00 88.00 542 ALA A O 1
ATOM 4316 N N . ARG A 1 543 ? 26.703 33.455 -59.732 1.00 89.06 543 ARG A N 1
ATOM 4317 C CA . ARG A 1 543 ? 27.989 34.163 -59.546 1.00 89.06 543 ARG A CA 1
ATOM 4318 C C . ARG A 1 543 ? 27.848 35.417 -58.693 1.00 89.06 543 ARG A C 1
ATOM 4320 O O . ARG A 1 543 ? 26.931 36.191 -58.936 1.00 89.06 543 ARG A O 1
ATOM 4327 N N . VAL A 1 544 ? 28.774 35.665 -57.766 1.00 87.56 544 VAL A N 1
ATOM 4328 C CA . VAL A 1 544 ? 28.744 36.843 -56.870 1.00 87.56 544 VAL A CA 1
ATOM 4329 C C . VAL A 1 544 ? 28.568 38.149 -57.659 1.00 87.56 544 VAL A C 1
ATOM 4331 O O . VAL A 1 544 ? 29.348 38.439 -58.566 1.00 87.56 544 VAL A O 1
ATOM 4334 N N . GLN A 1 545 ? 27.546 38.940 -57.310 1.00 82.31 545 GLN A N 1
ATOM 4335 C CA . GLN A 1 545 ? 27.187 40.183 -58.011 1.00 82.31 545 GLN A CA 1
ATOM 4336 C C . GLN A 1 545 ? 28.248 41.286 -57.861 1.00 82.31 545 GLN A C 1
ATOM 4338 O O . GLN A 1 545 ? 28.440 42.090 -58.773 1.00 82.31 545 GLN A O 1
ATOM 4343 N N . SER A 1 546 ? 28.910 41.339 -56.703 1.00 74.50 546 SER A N 1
ATOM 4344 C CA . SER A 1 546 ? 29.810 42.428 -56.317 1.00 74.50 546 SER A CA 1
ATOM 4345 C C . SER A 1 546 ? 31.033 42.571 -57.232 1.00 74.50 546 SER A C 1
ATOM 4347 O O . SER A 1 546 ? 31.656 41.586 -57.633 1.00 74.50 546 SER A O 1
ATOM 4349 N N . CYS A 1 547 ? 31.426 43.824 -57.488 1.00 78.25 547 CYS A N 1
ATOM 4350 C CA . CYS A 1 547 ? 32.703 44.183 -58.113 1.00 78.25 547 CYS A CA 1
ATOM 4351 C C . CYS A 1 547 ? 33.875 44.254 -57.113 1.00 78.25 547 CYS A C 1
ATOM 4353 O O . CYS A 1 547 ? 35.021 44.343 -57.546 1.00 78.25 547 CYS A O 1
ATOM 4355 N N . GLN A 1 548 ? 33.610 44.209 -55.803 1.00 79.94 548 GLN A N 1
ATOM 4356 C CA . GLN A 1 548 ? 34.618 44.144 -54.734 1.00 79.94 548 GLN A CA 1
ATOM 4357 C C . GLN A 1 548 ? 34.509 42.827 -53.939 1.00 79.94 548 GLN A C 1
ATOM 4359 O O . GLN A 1 548 ? 33.428 42.230 -53.923 1.00 79.94 548 GLN A O 1
ATOM 4364 N N . PRO A 1 549 ? 35.589 42.352 -53.286 1.00 83.06 549 PRO A N 1
ATOM 4365 C CA . PRO A 1 549 ? 35.550 41.123 -52.496 1.00 83.06 549 PRO A CA 1
ATOM 4366 C C . PRO A 1 549 ? 34.487 41.166 -51.391 1.00 83.06 549 PRO A C 1
ATOM 4368 O O . PRO A 1 549 ? 34.377 42.154 -50.667 1.00 83.06 549 PRO A O 1
ATOM 4371 N N . VAL A 1 550 ? 33.712 40.090 -51.240 1.00 83.81 550 VAL A N 1
ATOM 4372 C CA . VAL A 1 550 ? 32.655 39.994 -50.221 1.00 83.81 550 VAL A CA 1
ATOM 4373 C C . VAL A 1 550 ? 33.196 39.257 -48.999 1.00 83.81 550 VAL A C 1
ATOM 4375 O O . VAL A 1 550 ? 33.460 38.059 -49.060 1.00 83.81 550 VAL A O 1
ATOM 4378 N N . GLN A 1 551 ? 33.363 39.976 -47.890 1.00 86.44 551 GLN A N 1
ATOM 4379 C CA . GLN A 1 551 ? 33.815 39.415 -46.614 1.00 86.44 551 GLN A CA 1
ATOM 4380 C C . GLN A 1 551 ? 32.711 38.579 -45.943 1.00 86.44 551 GLN A C 1
ATOM 4382 O O . GLN A 1 551 ? 31.551 38.991 -45.921 1.00 86.44 551 GLN A O 1
ATOM 4387 N N . ILE A 1 552 ? 33.064 37.446 -45.341 1.00 85.31 552 ILE A N 1
ATOM 4388 C CA . ILE A 1 552 ? 32.190 36.619 -44.499 1.00 85.31 552 ILE A CA 1
ATOM 4389 C C . ILE A 1 552 ? 32.893 36.443 -43.143 1.00 85.31 552 ILE A C 1
ATOM 4391 O O . ILE A 1 552 ? 33.894 35.723 -43.073 1.00 85.31 552 ILE A O 1
ATOM 4395 N N . PRO A 1 553 ? 32.438 37.121 -42.072 1.00 81.56 553 PRO A N 1
ATOM 4396 C CA . PRO A 1 553 ? 33.067 37.033 -40.754 1.00 81.56 553 PRO A CA 1
ATOM 4397 C C . PRO A 1 553 ? 33.130 35.605 -40.188 1.00 81.56 553 PRO A C 1
ATOM 4399 O O . PRO A 1 553 ? 32.315 34.749 -40.533 1.00 81.56 553 PRO A O 1
ATOM 4402 N N . ALA A 1 554 ? 34.105 35.356 -39.314 1.00 75.69 554 ALA A N 1
ATOM 4403 C CA . ALA A 1 554 ? 34.310 34.069 -38.646 1.00 75.69 554 ALA A CA 1
ATOM 4404 C C . ALA A 1 554 ? 33.058 33.605 -37.883 1.00 75.69 554 ALA A C 1
ATOM 4406 O O . ALA A 1 554 ? 32.462 34.395 -37.151 1.00 75.69 554 ALA A O 1
ATOM 4407 N N . GLY A 1 555 ? 32.659 32.339 -38.038 1.00 72.19 555 GLY A N 1
ATOM 4408 C CA . GLY A 1 555 ? 31.469 31.792 -37.374 1.00 72.19 555 GLY A CA 1
ATOM 4409 C C . GLY A 1 555 ? 30.148 32.468 -37.775 1.00 72.19 555 GLY A C 1
ATOM 4410 O O . GLY A 1 555 ? 29.213 32.513 -36.974 1.00 72.19 555 GLY A O 1
ATOM 4411 N N . THR A 1 556 ? 30.056 33.030 -38.986 1.00 76.50 556 THR A N 1
ATOM 4412 C CA . THR A 1 556 ? 28.835 33.688 -39.486 1.00 76.50 556 THR A CA 1
ATOM 4413 C C . THR A 1 556 ? 28.369 33.128 -40.824 1.00 76.50 556 THR A C 1
ATOM 4415 O O . THR A 1 556 ? 29.136 32.552 -41.596 1.00 76.50 556 THR A O 1
ATOM 4418 N N . MET A 1 557 ? 27.086 33.325 -41.101 1.00 80.88 557 MET A N 1
ATOM 4419 C CA . MET A 1 557 ? 26.451 33.120 -42.390 1.00 80.88 557 MET A CA 1
ATOM 4420 C C . MET A 1 557 ? 26.216 34.484 -43.033 1.00 80.88 557 MET A C 1
ATOM 4422 O O . MET A 1 557 ? 25.651 35.371 -42.395 1.00 80.88 557 MET A O 1
ATOM 4426 N N . ARG A 1 558 ? 26.596 34.651 -44.300 1.00 83.31 558 ARG A N 1
ATOM 4427 C CA . ARG A 1 558 ? 26.242 35.827 -45.098 1.00 83.31 558 ARG A CA 1
ATOM 4428 C C . ARG A 1 558 ? 25.333 35.426 -46.254 1.00 83.31 558 ARG A C 1
ATOM 4430 O O . ARG A 1 558 ? 25.639 34.486 -46.986 1.00 83.31 558 ARG A O 1
ATOM 4437 N N . LEU A 1 559 ? 24.236 36.156 -46.437 1.00 85.44 559 LEU A N 1
ATOM 4438 C CA . LEU A 1 559 ? 23.449 36.116 -47.668 1.00 85.44 559 LEU A CA 1
ATOM 4439 C C . LEU A 1 559 ? 24.206 36.909 -48.735 1.00 85.44 559 LEU A C 1
ATOM 4441 O O . LEU A 1 559 ? 24.339 38.128 -48.645 1.00 85.44 559 LEU A O 1
ATOM 4445 N N . VAL A 1 560 ? 24.746 36.213 -49.733 1.00 86.75 560 VAL A N 1
ATOM 4446 C CA . VAL A 1 560 ? 25.538 36.824 -50.804 1.00 86.75 560 VAL A CA 1
ATOM 4447 C C . VAL A 1 560 ? 24.693 36.896 -52.079 1.00 86.75 560 VAL A C 1
ATOM 4449 O O . VAL A 1 560 ? 24.280 35.851 -52.592 1.00 86.75 560 VAL A O 1
ATOM 4452 N N . PRO A 1 561 ? 24.414 38.099 -52.616 1.00 87.56 561 PRO A N 1
ATOM 4453 C CA . PRO A 1 561 ? 23.631 38.238 -53.835 1.00 87.56 561 PRO A CA 1
ATOM 4454 C C . PRO A 1 561 ? 24.439 37.761 -55.046 1.00 87.56 561 PRO A C 1
ATOM 4456 O O . PRO A 1 561 ? 25.594 38.152 -55.263 1.00 87.56 561 PRO A O 1
ATOM 4459 N N . ALA A 1 562 ? 23.818 36.900 -55.844 1.00 87.81 562 ALA A N 1
ATOM 4460 C CA . ALA A 1 562 ? 24.440 36.224 -56.966 1.00 87.81 562 ALA A CA 1
ATOM 4461 C C . ALA A 1 562 ? 23.616 36.381 -58.248 1.00 87.81 562 ALA A C 1
ATOM 4463 O O . ALA A 1 562 ? 22.423 36.085 -58.295 1.00 87.81 562 ALA A O 1
ATOM 4464 N N . LEU A 1 563 ? 24.283 36.828 -59.308 1.00 88.44 563 LEU A N 1
ATOM 4465 C CA . LEU A 1 563 ? 23.727 36.981 -60.644 1.00 88.44 563 LEU A CA 1
ATOM 4466 C C . LEU A 1 563 ? 23.371 35.617 -61.239 1.00 88.44 563 LEU A C 1
ATOM 4468 O O . LEU A 1 563 ? 24.206 34.708 -61.294 1.00 88.44 563 LEU A O 1
ATOM 4472 N N . CYS A 1 564 ? 22.143 35.526 -61.735 1.00 84.62 564 CYS A N 1
ATOM 4473 C CA . CYS A 1 564 ? 21.645 34.437 -62.560 1.00 84.62 564 CYS A CA 1
ATOM 4474 C C . CYS A 1 564 ? 21.979 34.667 -64.047 1.00 84.62 564 CYS A C 1
ATOM 4476 O O . CYS A 1 564 ? 22.174 35.807 -64.484 1.00 84.62 564 CYS A O 1
ATOM 4478 N N . PRO A 1 565 ? 22.013 33.605 -64.867 1.00 80.12 565 PRO A N 1
ATOM 4479 C CA . PRO A 1 565 ? 21.998 33.739 -66.320 1.00 80.12 565 PRO A CA 1
ATOM 4480 C C . PRO A 1 565 ? 20.641 34.287 -66.822 1.00 80.12 565 PRO A C 1
ATOM 4482 O O . PRO A 1 565 ? 19.601 34.125 -66.184 1.00 80.12 565 PRO A O 1
ATOM 4485 N N . LYS A 1 566 ? 20.652 34.967 -67.982 1.00 74.19 566 LYS A N 1
ATOM 4486 C CA . LYS A 1 566 ? 19.525 35.782 -68.506 1.00 74.19 566 LYS A CA 1
ATOM 4487 C C . LYS A 1 566 ? 18.244 35.005 -68.867 1.00 74.19 566 LYS A C 1
ATOM 4489 O O . LYS A 1 566 ? 17.240 35.620 -69.205 1.00 74.19 566 LYS A O 1
ATOM 4494 N N . ASN A 1 567 ? 18.299 33.678 -68.848 1.00 74.00 567 ASN A N 1
ATOM 4495 C CA . ASN A 1 567 ? 17.208 32.744 -69.130 1.00 74.00 567 ASN A CA 1
ATOM 4496 C C . ASN A 1 567 ? 16.306 32.461 -67.912 1.00 74.00 567 ASN A C 1
ATOM 4498 O O . ASN A 1 567 ? 15.289 31.795 -68.074 1.00 74.00 567 ASN A O 1
ATOM 4502 N N . ILE A 1 568 ? 16.650 32.944 -66.712 1.00 75.00 568 ILE A N 1
ATOM 4503 C CA . ILE A 1 568 ? 15.840 32.752 -65.500 1.00 75.00 568 ILE A CA 1
ATOM 4504 C C . ILE A 1 568 ? 14.966 33.993 -65.266 1.00 75.00 568 ILE A C 1
ATOM 4506 O O . ILE A 1 568 ? 15.474 35.099 -65.075 1.00 75.00 568 ILE A O 1
ATOM 4510 N N . HIS A 1 569 ? 13.642 33.822 -65.284 1.00 76.31 569 HIS A N 1
ATOM 4511 C CA . HIS A 1 569 ? 12.690 34.915 -65.065 1.00 76.31 569 HIS A CA 1
ATOM 4512 C C . HIS A 1 569 ? 12.521 35.239 -63.572 1.00 76.31 569 HIS A C 1
ATOM 4514 O O . HIS A 1 569 ? 12.607 34.356 -62.716 1.00 76.31 569 HIS A O 1
ATOM 4520 N N . SER A 1 570 ? 12.215 36.499 -63.250 1.00 77.00 570 SER A N 1
ATOM 4521 C CA . SER A 1 570 ? 11.884 36.899 -61.876 1.00 77.00 570 SER A CA 1
ATOM 4522 C C . SER A 1 570 ? 10.637 36.149 -61.391 1.00 77.00 570 SER A C 1
ATOM 4524 O O . SER A 1 570 ? 9.625 36.127 -62.085 1.00 77.00 570 SER A O 1
ATOM 4526 N N . GLY A 1 571 ? 10.717 35.538 -60.211 1.00 75.75 571 GLY A N 1
ATOM 4527 C CA . GLY A 1 571 ? 9.708 34.641 -59.645 1.00 75.75 571 GLY A CA 1
ATOM 4528 C C . GLY A 1 571 ? 10.027 33.148 -59.802 1.00 75.75 571 GLY A C 1
ATOM 4529 O O . GLY A 1 571 ? 9.499 32.355 -59.023 1.00 75.75 571 GLY A O 1
ATOM 4530 N N . THR A 1 572 ? 10.911 32.761 -60.734 1.00 81.88 572 THR A N 1
ATOM 4531 C CA . THR A 1 572 ? 11.315 31.353 -60.941 1.00 81.88 572 THR A CA 1
ATOM 4532 C C . THR A 1 572 ? 12.003 30.802 -59.694 1.00 81.88 572 THR A C 1
ATOM 4534 O O . THR A 1 572 ? 12.875 31.464 -59.125 1.00 81.88 572 THR A O 1
ATOM 4537 N N . VAL A 1 573 ? 11.643 29.583 -59.292 1.00 83.88 573 VAL A N 1
ATOM 4538 C CA . VAL A 1 573 ? 12.292 28.859 -58.194 1.00 83.88 573 VAL A CA 1
ATOM 4539 C C . VAL A 1 573 ? 13.316 27.884 -58.769 1.00 83.88 573 VAL A C 1
ATOM 4541 O O . VAL A 1 573 ? 13.019 27.136 -59.696 1.00 83.88 573 VAL A O 1
ATOM 4544 N N . VAL A 1 574 ? 14.530 27.912 -58.225 1.00 86.56 574 VAL A N 1
ATOM 4545 C CA . VAL A 1 574 ? 15.663 27.092 -58.663 1.00 86.56 574 VAL A CA 1
ATOM 4546 C C . VAL A 1 574 ? 16.364 26.475 -57.460 1.00 86.56 574 VAL A C 1
ATOM 4548 O O . VAL A 1 574 ? 16.490 27.114 -56.419 1.00 86.56 574 VAL A O 1
ATOM 4551 N N . VAL A 1 575 ? 16.857 25.248 -57.591 1.00 85.88 575 VAL A N 1
ATOM 4552 C CA . VAL A 1 575 ? 17.789 24.671 -56.616 1.00 85.88 575 VAL A CA 1
ATOM 4553 C C . VAL A 1 575 ? 19.205 25.084 -56.994 1.00 85.88 575 VAL A C 1
ATOM 4555 O O . VAL A 1 575 ? 19.652 24.852 -58.116 1.00 85.88 575 VAL A O 1
ATOM 4558 N N . LEU A 1 576 ? 19.905 25.709 -56.052 1.00 87.94 576 LEU A N 1
ATOM 4559 C CA . LEU A 1 576 ? 21.352 25.827 -56.079 1.00 87.94 576 LEU A CA 1
ATOM 4560 C C . LEU A 1 576 ? 21.951 24.499 -55.614 1.00 87.94 576 LEU A C 1
ATOM 4562 O O . LEU A 1 576 ? 21.702 24.095 -54.483 1.00 87.94 576 LEU A O 1
ATOM 4566 N N . GLU A 1 577 ? 22.770 23.878 -56.455 1.00 83.44 577 GLU A N 1
ATOM 4567 C CA . GLU A 1 577 ? 23.694 22.808 -56.075 1.00 83.44 577 GLU A CA 1
ATOM 4568 C C . GLU A 1 577 ? 25.109 23.401 -55.947 1.00 83.44 577 GLU A C 1
ATOM 4570 O O . GLU A 1 577 ? 25.609 23.981 -56.922 1.00 83.44 577 GLU A O 1
ATOM 4575 N N . PRO A 1 578 ? 25.770 23.320 -54.777 1.00 78.50 578 PRO A N 1
ATOM 4576 C CA . PRO A 1 578 ? 27.122 23.842 -54.600 1.00 78.50 578 PRO A CA 1
ATOM 4577 C C . PRO A 1 578 ? 28.116 23.064 -55.475 1.00 78.50 578 PRO A C 1
ATOM 4579 O O . PRO A 1 578 ? 28.022 21.847 -55.619 1.00 78.50 578 PRO A O 1
ATOM 4582 N N . GLN A 1 579 ? 29.097 23.749 -56.073 1.00 67.19 579 GLN A N 1
ATOM 4583 C CA . GLN A 1 579 ? 30.163 23.034 -56.786 1.00 67.19 579 GLN A CA 1
ATOM 4584 C C . GLN A 1 579 ? 31.121 22.379 -55.781 1.00 67.19 579 GLN A C 1
ATOM 4586 O O . GLN A 1 579 ? 31.496 23.011 -54.793 1.00 67.19 579 GLN A O 1
ATOM 4591 N N . ASN A 1 580 ? 31.555 21.145 -56.070 1.00 58.50 580 ASN A N 1
ATOM 4592 C CA . ASN A 1 580 ? 32.557 20.427 -55.273 1.00 58.50 580 ASN A CA 1
ATOM 4593 C C . ASN A 1 580 ? 33.784 21.331 -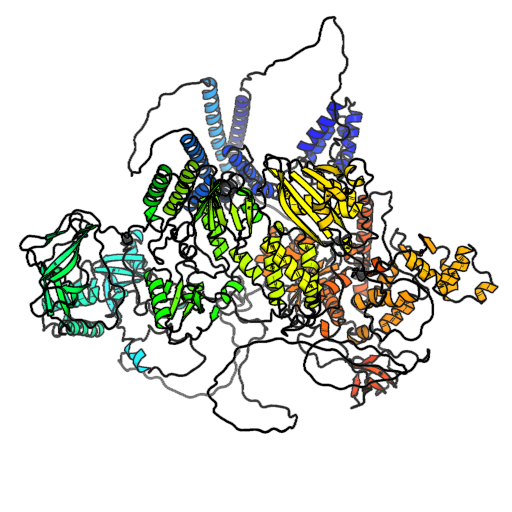55.022 1.00 58.50 580 ASN A C 1
ATOM 4595 O O . ASN A 1 580 ? 34.249 21.968 -55.976 1.00 58.50 580 ASN A O 1
ATOM 4599 N N . PRO A 1 581 ? 34.322 21.411 -53.788 1.00 53.38 581 PRO A N 1
ATOM 4600 C CA . PRO A 1 581 ? 35.282 22.452 -53.402 1.00 53.38 581 PRO A CA 1
ATOM 4601 C C . PRO A 1 581 ? 36.543 22.462 -54.277 1.00 53.38 581 PRO A C 1
ATOM 4603 O O . PRO A 1 581 ? 37.020 23.531 -54.655 1.00 53.38 581 PRO A O 1
ATOM 4606 N N . GLU A 1 582 ? 37.001 21.281 -54.693 1.00 52.47 582 GLU A N 1
ATOM 4607 C CA . GLU A 1 582 ? 38.161 21.062 -55.570 1.00 52.47 582 GLU A CA 1
ATOM 4608 C C . GLU A 1 582 ? 38.002 21.692 -56.969 1.00 52.47 582 GLU A C 1
ATOM 4610 O O . GLU A 1 582 ? 38.987 22.095 -57.580 1.00 52.47 582 GLU A O 1
ATOM 4615 N N . ASN A 1 583 ? 36.763 21.854 -57.450 1.00 54.19 583 ASN A N 1
ATOM 4616 C CA . ASN A 1 583 ? 36.431 22.464 -58.746 1.00 54.19 583 ASN A CA 1
ATOM 4617 C C . ASN A 1 583 ? 35.781 23.861 -58.628 1.00 54.19 583 ASN A C 1
ATOM 4619 O O . ASN A 1 583 ? 35.560 24.529 -59.641 1.00 54.19 583 ASN A O 1
ATOM 4623 N N . GLY A 1 584 ? 35.428 24.306 -57.416 1.00 54.88 584 GLY A N 1
ATOM 4624 C CA . GLY A 1 584 ? 34.682 25.549 -57.181 1.00 54.88 584 GLY A CA 1
ATOM 4625 C C . GLY A 1 584 ? 35.545 26.804 -57.002 1.00 54.88 584 GLY A C 1
ATOM 4626 O O . GLY A 1 584 ? 35.077 27.911 -57.267 1.00 54.88 584 GLY A O 1
ATOM 4627 N N . GLY A 1 585 ? 36.796 26.653 -56.547 1.00 64.81 585 GLY A N 1
ATOM 4628 C CA . GLY A 1 585 ? 37.688 27.779 -56.224 1.00 64.81 585 GLY A CA 1
ATOM 4629 C C . GLY A 1 585 ? 37.266 28.596 -54.991 1.00 64.81 585 GLY A C 1
ATOM 4630 O O . GLY A 1 585 ? 37.763 29.704 -54.788 1.00 64.81 585 GLY A O 1
ATOM 4631 N N . LEU A 1 586 ? 36.333 28.075 -54.187 1.00 74.38 586 LEU A N 1
ATOM 4632 C CA . LEU A 1 586 ? 35.858 28.699 -52.951 1.00 74.38 586 LEU A CA 1
ATOM 4633 C C . LEU A 1 586 ? 36.944 28.628 -51.854 1.00 74.38 586 LEU A C 1
ATOM 4635 O O . LEU A 1 586 ? 37.655 27.624 -51.778 1.00 74.38 586 LEU A O 1
ATOM 4639 N N . PRO A 1 587 ? 37.078 29.645 -50.979 1.00 74.69 587 PRO A N 1
ATOM 4640 C CA . PRO A 1 587 ? 38.016 29.595 -49.858 1.00 74.69 587 PRO A CA 1
ATOM 4641 C C . PRO A 1 587 ? 37.731 28.429 -48.899 1.00 74.69 587 PRO A C 1
ATOM 4643 O O . PRO A 1 587 ? 36.577 28.138 -48.583 1.00 74.69 587 PRO A O 1
ATOM 4646 N N . ALA A 1 588 ? 38.786 27.796 -48.379 1.00 70.19 588 ALA A N 1
ATOM 4647 C CA . ALA A 1 588 ? 38.654 26.759 -47.357 1.00 70.19 588 ALA A CA 1
ATOM 4648 C C . ALA A 1 588 ? 37.945 27.308 -46.103 1.00 70.19 588 ALA A C 1
ATOM 4650 O O . ALA A 1 588 ? 38.236 28.415 -45.657 1.00 70.19 588 ALA A O 1
ATOM 4651 N N . GLY A 1 589 ? 37.010 26.535 -45.544 1.00 71.31 589 GLY A N 1
ATOM 4652 C CA . GLY A 1 589 ? 36.139 26.979 -44.445 1.00 71.31 589 GLY A CA 1
ATOM 4653 C C . GLY A 1 589 ? 34.830 27.644 -44.891 1.00 71.31 589 GLY A C 1
ATOM 4654 O O . GLY A 1 589 ? 33.989 27.932 -44.040 1.00 71.31 589 GLY A O 1
ATOM 4655 N N . VAL A 1 590 ? 34.610 27.838 -46.198 1.00 78.88 590 VAL A N 1
ATOM 4656 C CA . VAL A 1 590 ? 33.289 28.177 -46.748 1.00 78.88 590 VAL A CA 1
ATOM 4657 C C . VAL A 1 590 ? 32.436 26.916 -46.911 1.00 78.88 590 VAL A C 1
ATOM 4659 O O . VAL A 1 590 ? 32.842 25.971 -47.584 1.00 78.88 590 VAL A O 1
ATOM 4662 N N . LEU A 1 591 ? 31.221 26.934 -46.360 1.00 79.44 591 LEU A N 1
ATOM 4663 C CA . LEU A 1 591 ? 30.153 25.983 -46.664 1.00 79.44 591 LEU A CA 1
ATOM 4664 C C . LEU A 1 591 ? 29.009 26.686 -47.402 1.00 79.44 591 LEU A C 1
ATOM 4666 O O . LEU A 1 591 ? 28.549 27.757 -47.003 1.00 79.44 591 LEU A O 1
ATOM 4670 N N . ILE A 1 592 ? 28.523 26.041 -48.460 1.00 84.88 592 ILE A N 1
ATOM 4671 C CA . ILE A 1 592 ? 27.298 26.395 -49.181 1.00 84.88 592 ILE A CA 1
ATOM 4672 C C . ILE A 1 592 ? 26.435 25.135 -49.187 1.00 84.88 592 ILE A C 1
ATOM 4674 O O . ILE A 1 592 ? 26.908 24.076 -49.594 1.00 84.88 592 ILE A O 1
ATOM 4678 N N . SER A 1 593 ? 25.194 25.239 -48.720 1.00 74.31 593 SER A N 1
ATOM 4679 C CA . SER A 1 593 ? 24.241 24.123 -48.730 1.00 74.31 593 SER A CA 1
ATOM 4680 C C . SER A 1 593 ? 23.421 24.124 -50.016 1.00 74.31 593 SER A C 1
ATOM 4682 O O . SER A 1 593 ? 23.101 25.197 -50.535 1.00 74.31 593 SER A O 1
ATOM 4684 N N . SER A 1 594 ? 23.003 22.944 -50.482 1.00 79.94 594 SER A N 1
ATOM 4685 C CA . SER A 1 594 ? 21.982 22.847 -51.528 1.00 79.94 594 SER A CA 1
ATOM 4686 C C . SER A 1 594 ? 20.700 23.543 -51.069 1.00 79.94 594 SER A C 1
ATOM 4688 O O . SER A 1 594 ? 20.179 23.247 -49.991 1.00 79.94 594 SER A O 1
ATOM 4690 N N . ALA A 1 595 ? 20.212 24.505 -51.851 1.00 79.62 595 ALA A N 1
ATOM 4691 C CA . ALA A 1 595 ? 19.183 25.441 -51.400 1.00 79.62 595 ALA A CA 1
ATOM 4692 C C . ALA A 1 595 ? 18.174 25.762 -52.504 1.00 79.62 595 ALA A C 1
ATOM 4694 O O . ALA A 1 595 ? 18.551 26.115 -53.618 1.00 79.62 595 ALA A O 1
ATOM 4695 N N . MET A 1 596 ? 16.881 25.701 -52.181 1.00 82.62 596 MET A N 1
ATOM 4696 C CA . MET A 1 596 ? 15.815 26.157 -53.072 1.00 82.62 596 MET A CA 1
ATOM 4697 C C . MET A 1 596 ? 15.670 27.682 -52.953 1.00 82.62 596 MET A C 1
ATOM 4699 O O . MET A 1 596 ? 15.205 28.190 -51.934 1.00 82.62 596 MET A O 1
ATOM 4703 N N . LEU A 1 597 ? 16.093 28.409 -53.986 1.00 85.19 597 LEU A N 1
ATOM 4704 C CA . LEU A 1 597 ? 16.157 29.869 -54.037 1.00 85.19 597 LEU A CA 1
ATOM 4705 C C . LEU A 1 597 ? 15.164 30.416 -55.070 1.00 85.19 597 LEU A C 1
ATOM 4707 O O . LEU A 1 597 ? 15.014 29.862 -56.158 1.00 85.19 597 LEU A O 1
ATOM 4711 N N . GLN A 1 598 ? 14.520 31.543 -54.767 1.00 84.94 598 GLN A N 1
ATOM 4712 C CA . GLN A 1 598 ? 13.710 32.268 -55.747 1.00 84.94 598 GLN A CA 1
ATOM 4713 C C . GLN A 1 598 ? 14.548 33.352 -56.433 1.00 84.94 598 GLN A C 1
ATOM 4715 O O . GLN A 1 598 ? 15.203 34.157 -55.770 1.00 84.94 598 GLN A O 1
ATOM 4720 N N . CYS A 1 599 ? 14.519 33.387 -57.765 1.00 84.62 599 CYS A N 1
ATOM 4721 C CA . CYS A 1 599 ? 15.167 34.436 -58.542 1.00 84.62 599 CYS A CA 1
ATOM 4722 C C . CYS A 1 599 ? 14.331 35.722 -58.499 1.00 84.62 599 CYS A C 1
ATOM 4724 O O . CYS A 1 599 ? 13.162 35.718 -58.883 1.00 84.62 599 CYS A O 1
ATOM 4726 N N . VAL A 1 600 ? 14.929 36.837 -58.084 1.00 81.62 600 VAL A N 1
ATOM 4727 C CA . VAL A 1 600 ? 14.302 38.166 -58.066 1.00 81.62 600 VAL A CA 1
ATOM 4728 C C . VAL A 1 600 ? 15.144 39.101 -58.926 1.00 81.62 600 VAL A C 1
ATOM 4730 O O . VAL A 1 600 ? 16.328 39.284 -58.668 1.00 81.62 600 VAL A O 1
ATOM 4733 N N . GLN A 1 601 ? 14.553 39.662 -59.985 1.00 80.19 601 GLN A N 1
ATOM 4734 C CA . GLN A 1 601 ? 15.223 40.573 -60.933 1.00 80.19 601 GLN A CA 1
ATOM 4735 C C . GLN A 1 601 ? 16.555 40.039 -61.523 1.00 80.19 601 GLN A C 1
ATOM 4737 O O . GLN A 1 601 ? 17.439 40.813 -61.884 1.00 80.19 601 GLN A O 1
ATOM 4742 N N . GLY A 1 602 ? 16.708 38.714 -61.650 1.00 82.12 602 GLY A N 1
ATOM 4743 C CA . GLY A 1 602 ? 17.943 38.082 -62.138 1.00 82.12 602 GLY A CA 1
ATOM 4744 C C . GLY A 1 602 ? 19.009 37.842 -61.059 1.00 82.12 602 GLY A C 1
ATOM 4745 O O . GLY A 1 602 ? 20.150 37.526 -61.396 1.00 82.12 602 GLY A O 1
ATOM 4746 N N . ILE A 1 603 ? 18.661 37.977 -59.777 1.00 86.44 603 ILE A N 1
ATOM 4747 C CA . ILE A 1 603 ? 19.531 37.737 -58.620 1.00 86.44 603 ILE A CA 1
ATOM 4748 C C . ILE A 1 603 ? 18.923 36.623 -57.752 1.00 86.44 603 ILE A C 1
ATOM 4750 O O . ILE A 1 603 ? 17.713 36.584 -57.539 1.00 86.44 603 ILE A O 1
ATOM 4754 N N . VAL A 1 604 ? 19.760 35.729 -57.224 1.00 87.75 604 VAL A N 1
ATOM 4755 C CA . VAL A 1 604 ? 19.427 34.839 -56.096 1.00 87.75 604 VAL A CA 1
ATOM 4756 C C . VAL A 1 604 ? 20.312 35.187 -54.903 1.00 87.75 604 VAL A C 1
ATOM 4758 O O . VAL A 1 604 ? 21.483 35.520 -55.076 1.00 87.75 604 VAL A O 1
ATOM 4761 N N . HIS A 1 605 ? 19.769 35.117 -53.690 1.00 87.88 605 HIS A N 1
ATOM 4762 C CA . HIS A 1 605 ? 20.530 35.351 -52.461 1.00 87.88 605 HIS A CA 1
ATOM 4763 C C . HIS A 1 605 ? 21.001 34.006 -51.914 1.00 87.88 605 HIS A C 1
ATOM 4765 O O . HIS A 1 605 ? 20.189 33.201 -51.464 1.00 87.88 605 HIS A O 1
ATOM 4771 N N . VAL A 1 606 ? 22.304 33.742 -52.002 1.00 87.69 606 VAL A N 1
ATOM 4772 C CA . VAL A 1 606 ? 22.892 32.461 -51.595 1.00 87.69 606 VAL A CA 1
ATOM 4773 C C . VAL A 1 606 ? 23.309 32.536 -50.122 1.00 87.69 606 VAL A C 1
ATOM 4775 O O . VAL A 1 606 ? 24.088 33.428 -49.784 1.00 87.69 606 VAL A O 1
ATOM 4778 N N . PRO A 1 607 ? 22.841 31.633 -49.240 1.00 85.94 607 PRO A N 1
ATOM 4779 C CA . PRO A 1 607 ? 23.357 31.529 -47.879 1.00 85.94 607 PRO A CA 1
ATOM 4780 C C . PRO A 1 607 ? 24.737 30.862 -47.893 1.00 85.94 607 PRO A C 1
ATOM 4782 O O . PRO A 1 607 ? 24.888 29.735 -48.366 1.00 85.94 607 PRO A O 1
ATOM 4785 N N . ILE A 1 608 ? 25.749 31.563 -47.380 1.00 86.81 608 ILE A N 1
ATOM 4786 C CA . ILE A 1 608 ? 27.138 31.092 -47.341 1.00 86.81 608 ILE A CA 1
ATOM 4787 C C . ILE A 1 608 ? 27.656 31.181 -45.908 1.00 86.81 608 ILE A C 1
ATOM 4789 O O . ILE A 1 608 ? 27.657 32.261 -45.323 1.00 86.81 608 ILE A O 1
ATOM 4793 N N . VAL A 1 609 ? 28.106 30.061 -45.345 1.00 84.62 609 VAL A N 1
ATOM 4794 C CA . VAL A 1 609 ? 28.598 29.965 -43.963 1.00 84.62 609 VAL A CA 1
ATOM 4795 C C . VAL A 1 609 ? 30.122 29.929 -43.946 1.00 84.62 609 VAL A C 1
ATOM 4797 O O . VAL A 1 609 ? 30.730 29.158 -44.682 1.00 84.62 609 VAL A O 1
ATOM 4800 N N . ASN A 1 610 ? 30.743 30.722 -43.077 1.00 85.25 610 ASN A N 1
ATOM 4801 C CA . ASN A 1 610 ? 32.152 30.595 -42.721 1.00 85.25 610 ASN A CA 1
ATOM 4802 C C . ASN A 1 610 ? 32.268 29.831 -41.393 1.00 85.25 610 ASN A C 1
ATOM 4804 O O . ASN A 1 610 ? 31.921 30.363 -40.337 1.00 85.25 610 ASN A O 1
ATOM 4808 N N . VAL A 1 611 ? 32.762 28.590 -41.447 1.00 77.12 611 VAL A N 1
ATOM 4809 C CA . VAL A 1 611 ? 33.019 27.751 -40.257 1.00 77.12 611 VAL A CA 1
ATOM 4810 C C . VAL A 1 611 ? 34.437 27.912 -39.691 1.00 77.12 611 VAL A C 1
ATOM 4812 O O . VAL A 1 611 ? 34.794 27.248 -38.720 1.00 77.12 611 VAL A O 1
ATOM 4815 N N . GLY A 1 612 ? 35.255 28.784 -40.286 1.00 70.25 612 GLY A N 1
ATOM 4816 C CA . GLY A 1 612 ? 36.580 29.144 -39.792 1.00 70.25 612 GLY A CA 1
ATOM 4817 C C . GLY A 1 612 ? 36.552 30.181 -38.664 1.00 70.25 612 GLY A C 1
ATOM 4818 O O . GLY A 1 612 ? 35.569 30.893 -38.451 1.00 70.25 612 GLY A O 1
ATOM 4819 N N . THR A 1 613 ? 37.680 30.288 -37.958 1.00 74.25 613 THR A N 1
ATOM 4820 C CA . THR A 1 613 ? 37.924 31.272 -36.887 1.00 74.25 613 THR A CA 1
ATOM 4821 C C . THR A 1 613 ? 38.379 32.644 -37.394 1.00 74.25 613 THR A C 1
ATOM 4823 O O . THR A 1 613 ? 38.497 33.572 -36.600 1.00 74.25 613 THR A O 1
ATOM 4826 N N . GLU A 1 614 ? 38.616 32.794 -38.700 1.00 76.94 614 GLU A N 1
ATOM 4827 C CA . GLU A 1 614 ? 39.035 34.045 -39.344 1.00 76.94 614 GLU A CA 1
ATOM 4828 C C . GLU A 1 614 ? 38.051 34.470 -40.453 1.00 76.94 614 GLU A C 1
ATOM 4830 O O . GLU A 1 614 ? 37.374 33.618 -41.035 1.00 76.94 614 GLU A O 1
ATOM 4835 N N . PRO A 1 615 ? 37.924 35.777 -40.756 1.00 81.75 615 PRO A N 1
ATOM 4836 C CA . PRO A 1 615 ? 37.041 36.263 -41.813 1.00 81.75 615 PRO A CA 1
ATOM 4837 C C . PRO A 1 615 ? 37.557 35.885 -43.211 1.00 81.75 615 PRO A C 1
ATOM 4839 O O . PRO A 1 615 ? 38.658 36.265 -43.604 1.00 81.75 615 PRO A O 1
ATOM 4842 N N . LEU A 1 616 ? 36.723 35.202 -43.994 1.00 84.44 616 LEU A N 1
ATOM 4843 C CA . LEU A 1 616 ? 37.029 34.806 -45.373 1.00 84.44 616 LEU A CA 1
ATOM 4844 C C . LEU A 1 616 ? 36.536 35.864 -46.372 1.00 84.44 616 LEU A C 1
ATOM 4846 O O . LEU A 1 616 ? 35.602 36.610 -46.083 1.00 84.44 616 LEU A O 1
ATOM 4850 N N . TYR A 1 617 ? 37.133 35.921 -47.565 1.00 87.62 617 TYR A N 1
ATOM 4851 C CA . TYR A 1 617 ? 36.745 36.855 -48.629 1.00 87.62 617 TYR A CA 1
ATOM 4852 C C . TYR A 1 617 ? 36.432 36.107 -49.928 1.00 87.62 617 TYR A C 1
ATOM 4854 O O . TYR A 1 617 ? 37.272 35.375 -50.447 1.00 87.62 617 TYR A O 1
ATOM 4862 N N . LEU A 1 618 ? 35.240 36.327 -50.484 1.00 86.00 618 LEU A N 1
ATOM 4863 C CA . LEU A 1 618 ? 34.851 35.819 -51.799 1.00 86.00 618 LEU A CA 1
ATOM 4864 C C . LEU A 1 618 ? 35.268 36.801 -52.908 1.00 86.00 618 LEU A C 1
ATOM 4866 O O . LEU A 1 618 ? 34.850 37.963 -52.860 1.00 86.00 618 LEU A O 1
ATOM 4870 N N . PRO A 1 619 ? 36.038 36.372 -53.926 1.00 82.50 619 PRO A N 1
ATOM 4871 C CA . PRO A 1 619 ? 36.401 37.222 -55.058 1.00 82.50 619 PRO A CA 1
ATOM 4872 C C . PRO A 1 619 ? 35.189 37.714 -55.877 1.00 82.50 619 PRO A C 1
ATOM 4874 O O . PRO A 1 619 ? 34.190 36.998 -55.996 1.00 82.50 619 PRO A O 1
ATOM 4877 N N . PRO A 1 620 ? 35.278 38.893 -56.523 1.00 82.19 620 PRO A N 1
ATOM 4878 C CA . PRO A 1 620 ? 34.277 39.357 -57.484 1.00 82.19 620 PRO A CA 1
ATOM 4879 C C . PRO A 1 620 ? 33.949 38.301 -58.549 1.00 82.19 620 PRO A C 1
ATOM 4881 O O . PRO A 1 620 ? 34.851 37.707 -59.141 1.00 82.19 620 PRO A O 1
ATOM 4884 N N . LYS A 1 621 ? 32.657 38.098 -58.840 1.00 82.62 621 LYS A N 1
ATOM 4885 C CA . LYS A 1 621 ? 32.149 37.178 -59.882 1.00 82.62 621 LYS A CA 1
ATOM 4886 C C . LYS A 1 621 ? 32.520 35.689 -59.725 1.00 82.62 621 LYS A C 1
ATOM 4888 O O . LYS A 1 621 ? 32.288 34.926 -60.670 1.00 82.62 621 LYS A O 1
ATOM 4893 N N . ILE A 1 622 ? 33.033 35.248 -58.569 1.00 86.38 622 ILE A N 1
ATOM 4894 C CA . ILE A 1 622 ? 33.261 33.818 -58.285 1.00 86.38 622 ILE A CA 1
ATOM 4895 C C . ILE A 1 622 ? 31.958 33.010 -58.428 1.00 86.38 622 ILE A C 1
ATOM 4897 O O . ILE A 1 622 ? 30.865 33.528 -58.173 1.00 86.38 622 ILE A O 1
ATOM 4901 N N . ARG A 1 623 ? 32.068 31.753 -58.877 1.00 86.81 623 ARG A N 1
ATOM 4902 C CA . ARG A 1 623 ? 30.938 30.816 -58.984 1.00 86.81 623 ARG A CA 1
ATOM 4903 C C . ARG A 1 623 ? 30.595 30.271 -57.598 1.00 86.81 623 ARG A C 1
ATOM 4905 O O . ARG A 1 623 ? 31.494 29.937 -56.839 1.00 86.81 623 ARG A O 1
ATOM 4912 N N . LEU A 1 624 ? 29.305 30.173 -57.292 1.00 86.69 624 LEU A N 1
ATOM 4913 C CA . LEU A 1 624 ? 28.819 29.648 -56.008 1.00 86.69 624 LEU A CA 1
ATOM 4914 C C . LEU A 1 624 ? 28.206 28.250 -56.140 1.00 86.69 624 LEU A C 1
ATOM 4916 O O . LEU A 1 624 ? 28.291 27.441 -55.224 1.00 86.69 624 LEU A O 1
ATOM 4920 N N . GLY A 1 625 ? 27.601 27.963 -57.291 1.00 85.31 625 GLY A N 1
ATOM 4921 C CA . GLY A 1 625 ? 26.930 26.698 -57.554 1.00 85.31 625 GLY A CA 1
ATOM 4922 C C . GLY A 1 625 ? 26.259 26.660 -58.924 1.00 85.31 625 GLY A C 1
ATOM 4923 O O . GLY A 1 625 ? 26.150 27.677 -59.623 1.00 85.31 625 GLY A O 1
ATOM 4924 N N . SER A 1 626 ? 25.819 25.464 -59.288 1.00 86.69 626 SER A N 1
ATOM 4925 C CA . SER A 1 626 ? 24.930 25.183 -60.413 1.00 86.69 626 SER A CA 1
ATOM 4926 C C . SER A 1 626 ? 23.488 25.524 -60.035 1.00 86.69 626 SER A C 1
ATOM 4928 O O . SER A 1 626 ? 23.084 25.310 -58.899 1.00 86.69 626 SER A O 1
ATOM 4930 N N . LEU A 1 627 ? 22.700 26.036 -60.978 1.00 87.12 627 LEU A N 1
ATOM 4931 C CA . LEU A 1 627 ? 21.271 26.299 -60.808 1.00 87.12 627 LEU A CA 1
ATOM 4932 C C . LEU A 1 627 ? 20.460 25.274 -61.604 1.00 87.12 627 LEU A C 1
ATOM 4934 O O . LEU A 1 627 ? 20.664 25.126 -62.813 1.00 87.12 627 LEU A O 1
ATOM 4938 N N . LEU A 1 628 ? 19.528 24.605 -60.929 1.00 85.06 628 LEU A N 1
ATOM 4939 C CA . LEU A 1 628 ? 18.596 23.625 -61.482 1.00 85.06 628 LEU A CA 1
ATOM 4940 C C . LEU A 1 628 ? 17.165 24.171 -61.393 1.00 85.06 628 LEU A C 1
ATOM 4942 O O . LEU A 1 628 ? 16.724 24.594 -60.327 1.00 85.06 628 LEU A O 1
ATOM 4946 N N . ASN A 1 629 ? 16.427 24.160 -62.498 1.00 81.44 629 ASN A N 1
ATOM 4947 C CA . ASN A 1 629 ? 14.998 24.464 -62.527 1.00 81.44 629 ASN A CA 1
ATOM 4948 C C . ASN A 1 629 ? 14.202 23.269 -61.976 1.00 81.44 629 ASN A C 1
ATOM 4950 O O . ASN A 1 629 ? 14.462 22.135 -62.380 1.00 81.44 629 ASN A O 1
ATOM 4954 N N . VAL A 1 630 ? 13.246 23.509 -61.072 1.00 74.38 630 VAL A N 1
ATOM 4955 C CA . VAL A 1 630 ? 12.545 22.445 -60.328 1.00 74.38 630 VAL A CA 1
ATOM 4956 C C . VAL A 1 630 ? 11.028 22.626 -60.307 1.00 74.38 630 VAL A C 1
ATOM 4958 O O . VAL A 1 630 ? 10.516 23.739 -60.206 1.00 74.38 630 VAL A O 1
ATOM 4961 N N . GLU A 1 631 ? 10.300 21.510 -60.352 1.00 69.88 631 GLU A N 1
ATOM 4962 C CA . GLU A 1 631 ? 8.846 21.472 -60.179 1.00 69.88 631 GLU A CA 1
ATOM 4963 C C . GLU A 1 631 ? 8.495 21.193 -58.708 1.00 69.88 631 GLU A C 1
ATOM 4965 O O . GLU A 1 631 ? 8.927 20.196 -58.125 1.00 69.88 631 GLU A O 1
ATOM 4970 N N . ILE A 1 632 ? 7.711 22.077 -58.082 1.00 65.38 632 ILE A N 1
ATOM 4971 C CA . ILE A 1 632 ? 7.365 21.975 -56.655 1.00 65.38 632 ILE A CA 1
ATOM 4972 C C . ILE A 1 632 ? 6.159 21.042 -56.482 1.00 65.38 632 ILE A C 1
ATOM 4974 O O . ILE A 1 632 ? 5.017 21.481 -56.369 1.00 65.38 632 ILE A O 1
ATOM 4978 N N . ILE A 1 633 ? 6.428 19.735 -56.429 1.00 63.22 633 ILE A N 1
ATOM 4979 C CA . ILE A 1 633 ? 5.410 18.679 -56.249 1.00 63.22 633 ILE A CA 1
ATOM 4980 C C . ILE A 1 633 ? 4.717 18.775 -54.869 1.00 63.22 633 ILE A C 1
ATOM 4982 O O . ILE A 1 633 ? 3.563 18.380 -54.712 1.00 63.22 633 ILE A O 1
ATOM 4986 N N . SER A 1 634 ? 5.404 19.311 -53.854 1.00 45.97 634 SER A N 1
ATOM 4987 C CA . SER A 1 634 ? 4.851 19.574 -52.520 1.00 45.97 634 SER A CA 1
ATOM 4988 C C . SER A 1 634 ? 5.603 20.721 -51.849 1.00 45.97 634 SER A C 1
ATOM 4990 O O . SER A 1 634 ? 6.831 20.725 -51.834 1.00 45.97 634 SER A O 1
ATOM 4992 N N . SER A 1 635 ? 4.878 21.662 -51.239 1.00 45.03 635 SER A N 1
ATOM 4993 C CA . SER A 1 635 ? 5.457 22.743 -50.433 1.00 45.03 635 SER A CA 1
ATOM 4994 C C . SER A 1 635 ? 5.371 22.417 -48.937 1.00 45.03 635 SER A C 1
ATOM 4996 O O . SER A 1 635 ? 4.304 22.084 -48.418 1.00 45.03 635 SER A O 1
ATOM 4998 N N . SER A 1 636 ? 6.507 22.525 -48.249 1.00 37.62 636 SER A N 1
ATOM 4999 C CA . SER A 1 636 ? 6.631 22.597 -46.788 1.00 37.62 636 SER A CA 1
ATOM 5000 C C . SER A 1 636 ? 7.177 23.972 -46.384 1.00 37.62 636 SER A C 1
ATOM 5002 O O . SER A 1 636 ? 7.635 24.730 -47.240 1.00 37.62 636 SER A O 1
ATOM 5004 N N . GLN A 1 637 ? 7.085 24.316 -45.095 1.00 37.16 637 GLN A N 1
ATOM 5005 C CA . GLN A 1 637 ? 7.322 25.677 -44.592 1.00 37.16 637 GLN A CA 1
ATOM 5006 C C . GLN A 1 637 ? 8.697 26.237 -45.012 1.00 37.16 637 GLN A C 1
ATOM 5008 O O . GLN A 1 637 ? 9.723 25.585 -44.825 1.00 37.16 637 GLN A O 1
ATOM 5013 N N . GLY A 1 638 ? 8.711 27.445 -45.584 1.00 38.75 638 GLY A N 1
ATOM 5014 C CA . GLY A 1 638 ? 9.936 28.126 -46.009 1.00 38.75 638 GLY A CA 1
ATOM 5015 C C . GLY A 1 638 ? 10.688 28.770 -44.841 1.00 38.75 638 GLY A C 1
ATOM 5016 O O . GLY A 1 638 ? 10.073 29.274 -43.903 1.00 38.75 638 GLY A O 1
ATOM 5017 N N . ILE A 1 639 ? 12.021 28.785 -44.915 1.00 36.97 639 ILE A N 1
ATOM 5018 C CA . ILE A 1 639 ? 12.880 29.440 -43.920 1.00 36.97 639 ILE A CA 1
ATOM 5019 C C . ILE A 1 639 ? 12.891 30.950 -44.190 1.00 36.97 639 ILE A C 1
ATOM 5021 O O . ILE A 1 639 ? 13.411 31.397 -45.212 1.00 36.97 639 ILE A O 1
ATOM 5025 N N . PHE A 1 640 ? 12.341 31.737 -43.264 1.00 36.03 640 PHE A N 1
ATOM 5026 C CA . PHE A 1 640 ? 12.389 33.201 -43.302 1.00 36.03 640 PHE A CA 1
ATOM 5027 C C . PHE A 1 640 ? 13.468 33.723 -42.347 1.00 36.03 640 PHE A C 1
ATOM 5029 O O . PHE A 1 640 ? 13.410 33.474 -41.144 1.00 36.03 640 PHE A O 1
ATOM 5036 N N . PHE A 1 641 ? 14.426 34.491 -42.867 1.00 40.41 641 PHE A N 1
ATOM 5037 C CA . PHE A 1 641 ? 15.423 35.182 -42.049 1.00 40.41 641 PHE A CA 1
ATOM 5038 C C . PHE A 1 641 ? 14.892 36.560 -41.627 1.00 40.41 641 PHE A C 1
ATOM 5040 O O . PHE A 1 641 ? 14.723 37.444 -42.466 1.00 40.41 641 PHE A O 1
ATOM 5047 N N . GLN A 1 642 ? 14.632 36.755 -40.331 1.00 35.03 642 GLN A N 1
ATOM 5048 C CA . GLN A 1 642 ? 14.456 38.092 -39.754 1.00 35.03 642 GLN A CA 1
ATOM 5049 C C . GLN A 1 642 ? 15.831 38.678 -39.415 1.00 35.03 642 GLN A C 1
ATOM 5051 O O . GLN A 1 642 ? 16.612 38.044 -38.708 1.00 35.03 642 GLN A O 1
ATOM 5056 N N . GLY A 1 643 ? 16.117 39.883 -39.911 1.00 35.16 643 GLY A N 1
ATOM 5057 C CA . GLY A 1 643 ? 17.334 40.616 -39.568 1.00 35.16 643 GLY A CA 1
ATOM 5058 C C . GLY A 1 643 ? 17.207 41.311 -38.213 1.00 35.16 643 GLY A C 1
ATOM 5059 O O . GLY A 1 643 ? 16.415 42.243 -38.072 1.00 35.16 643 GLY A O 1
ATOM 5060 N N . ASP A 1 644 ? 18.002 40.866 -37.242 1.00 33.72 644 ASP A N 1
ATOM 5061 C CA . ASP A 1 644 ? 18.226 41.568 -35.974 1.00 33.72 644 ASP A CA 1
ATOM 5062 C C . ASP A 1 644 ? 19.048 42.861 -36.206 1.00 33.72 644 ASP A C 1
ATOM 5064 O O . ASP A 1 644 ? 19.756 43.001 -37.208 1.00 33.72 644 ASP A O 1
ATOM 5068 N N . ARG A 1 645 ? 18.938 43.836 -35.297 1.00 36.75 645 ARG A N 1
ATOM 5069 C CA . ARG A 1 645 ? 19.394 45.234 -35.403 1.00 36.75 645 ARG A CA 1
ATOM 5070 C C . ARG A 1 645 ? 20.912 45.414 -35.237 1.00 36.75 645 ARG A C 1
ATOM 5072 O O . ARG A 1 645 ? 21.371 46.276 -34.489 1.00 36.75 645 ARG A O 1
ATOM 5079 N N . SER A 1 646 ? 21.691 44.637 -35.982 1.00 39.44 646 SER A N 1
ATOM 5080 C CA . SER A 1 646 ? 23.137 44.821 -36.159 1.00 39.44 646 SER A CA 1
ATOM 5081 C C . SER A 1 646 ? 23.463 45.440 -37.535 1.00 39.44 646 SER A C 1
ATOM 5083 O O . SER A 1 646 ? 22.585 45.620 -38.375 1.00 39.44 646 SER A O 1
ATOM 5085 N N . GLN A 1 647 ? 24.711 45.872 -37.750 1.00 49.22 647 GLN A N 1
ATOM 5086 C CA . GLN A 1 647 ? 25.038 46.915 -38.743 1.00 49.22 647 GLN A CA 1
ATOM 5087 C C . GLN A 1 647 ? 25.073 46.479 -40.228 1.00 49.22 647 GLN A C 1
ATOM 5089 O O . GLN A 1 647 ? 25.303 47.326 -41.088 1.00 49.22 647 GLN A O 1
ATOM 5094 N N . ASP A 1 648 ? 24.815 45.209 -40.555 1.00 56.84 648 ASP A N 1
ATOM 5095 C CA . ASP A 1 648 ? 24.621 44.745 -41.938 1.00 56.84 648 ASP A CA 1
ATOM 5096 C C . ASP A 1 648 ? 23.514 43.671 -41.991 1.00 56.84 648 ASP A C 1
ATOM 5098 O O . ASP A 1 648 ? 23.725 42.573 -41.471 1.00 56.84 648 ASP A O 1
ATOM 5102 N N . PRO A 1 649 ? 22.361 43.924 -42.648 1.00 54.31 649 PRO A N 1
ATOM 5103 C CA . PRO A 1 649 ? 21.243 42.976 -42.699 1.00 54.31 649 PRO A CA 1
ATOM 5104 C C . PRO A 1 649 ? 21.545 41.683 -43.477 1.00 54.31 649 PRO A C 1
ATOM 5106 O O . PRO A 1 649 ? 20.705 40.787 -43.517 1.00 54.31 649 PRO A O 1
ATOM 5109 N N . ASN A 1 650 ? 22.716 41.571 -44.113 1.00 60.53 650 ASN A N 1
ATOM 5110 C CA . ASN A 1 650 ? 23.125 40.378 -44.849 1.00 60.53 650 ASN A CA 1
ATOM 5111 C C . ASN A 1 650 ? 23.890 39.355 -43.990 1.00 60.53 650 ASN A C 1
ATOM 5113 O O . ASN A 1 650 ? 24.146 38.261 -44.491 1.00 60.53 650 ASN A O 1
ATOM 5117 N N . VAL A 1 651 ? 24.293 39.681 -42.752 1.00 54.56 651 VAL A N 1
ATOM 5118 C CA . VAL A 1 651 ? 25.163 38.836 -41.903 1.00 54.56 651 VAL A CA 1
ATOM 5119 C C . VAL A 1 651 ? 24.410 38.313 -40.674 1.00 54.56 651 VAL A C 1
ATOM 5121 O O . VAL A 1 651 ? 23.761 39.071 -39.962 1.00 54.56 651 VAL A O 1
ATOM 5124 N N . VAL A 1 652 ? 24.536 37.013 -40.397 1.00 55.06 652 VAL A N 1
ATOM 5125 C CA . VAL A 1 652 ? 23.897 36.304 -39.275 1.00 55.06 652 VAL A CA 1
ATOM 5126 C C . VAL A 1 652 ? 24.952 35.504 -38.508 1.00 55.06 652 VAL A C 1
ATOM 5128 O O . VAL A 1 652 ? 25.702 34.734 -39.106 1.00 55.06 652 VAL A O 1
ATOM 5131 N N . VAL A 1 653 ? 25.023 35.648 -37.183 1.00 44.41 653 VAL A N 1
ATOM 5132 C CA . VAL A 1 653 ? 25.973 34.887 -36.350 1.00 44.41 653 VAL A CA 1
ATOM 5133 C C . VAL A 1 653 ? 25.503 33.438 -36.195 1.00 44.41 653 VAL A C 1
ATOM 5135 O O . VAL A 1 653 ? 24.379 33.191 -35.763 1.00 44.41 653 VAL A O 1
ATOM 5138 N N . VAL A 1 654 ? 26.362 32.466 -36.515 1.00 40.66 654 VAL A N 1
ATOM 5139 C CA . VAL A 1 654 ? 26.037 31.031 -36.450 1.00 40.66 654 VAL A CA 1
ATOM 5140 C C . VAL A 1 654 ? 26.444 30.476 -35.086 1.00 40.66 654 VAL A C 1
ATOM 5142 O O . VAL A 1 654 ? 27.432 29.762 -34.932 1.00 40.66 654 VAL A O 1
ATOM 5145 N N . GLN A 1 655 ? 25.652 30.812 -34.069 1.00 33.59 655 GLN A N 1
ATOM 5146 C CA . GLN A 1 655 ? 25.624 30.050 -32.821 1.00 33.59 655 GLN A CA 1
ATOM 5147 C C . GLN A 1 655 ? 24.668 28.861 -32.971 1.00 33.59 655 GLN A C 1
ATOM 5149 O O . GLN A 1 655 ? 23.590 28.993 -33.547 1.00 33.59 655 GLN A O 1
ATOM 5154 N N . CYS A 1 656 ? 25.032 27.699 -32.419 1.00 29.50 656 CYS A N 1
ATOM 5155 C CA . CYS A 1 656 ? 24.166 26.513 -32.386 1.00 29.50 656 CYS A CA 1
ATOM 5156 C C . CYS A 1 656 ? 23.055 26.657 -31.331 1.00 29.50 656 CYS A C 1
ATOM 5158 O O . CYS A 1 656 ? 23.029 25.954 -30.317 1.00 29.50 656 CYS A O 1
ATOM 5160 N N . HIS A 1 657 ? 22.139 27.592 -31.569 1.00 27.95 657 HIS A N 1
ATOM 5161 C CA . HIS A 1 657 ? 20.952 27.861 -30.764 1.00 27.95 657 HIS A CA 1
ATOM 5162 C C . HIS A 1 657 ? 19.711 27.817 -31.664 1.00 27.95 657 HIS A C 1
ATOM 5164 O O . HIS A 1 657 ? 19.764 28.204 -32.830 1.00 27.95 657 HIS A O 1
ATOM 5170 N N . ALA A 1 658 ? 18.602 27.282 -31.149 1.00 27.78 658 ALA A N 1
ATOM 5171 C CA . ALA A 1 658 ? 17.382 27.122 -31.936 1.00 27.78 658 ALA A CA 1
ATOM 5172 C C . ALA A 1 658 ? 16.788 28.494 -32.293 1.00 27.78 658 ALA A C 1
ATOM 5174 O O . ALA A 1 658 ? 16.603 29.339 -31.418 1.00 27.78 658 ALA A O 1
ATOM 5175 N N . VAL A 1 659 ? 16.487 28.710 -33.576 1.00 29.33 659 VAL A N 1
ATOM 5176 C CA . VAL A 1 659 ? 15.990 29.995 -34.082 1.00 29.33 659 VAL A CA 1
ATOM 5177 C C . VAL A 1 659 ? 14.597 30.286 -33.517 1.00 29.33 659 VAL A C 1
ATOM 5179 O O . VAL A 1 659 ? 13.619 29.656 -33.913 1.00 29.33 659 VAL A O 1
ATOM 5182 N N . THR A 1 660 ? 14.492 31.281 -32.635 1.00 29.80 660 THR A N 1
ATOM 5183 C CA . THR A 1 660 ? 13.208 31.865 -32.219 1.00 29.80 660 THR A CA 1
ATOM 5184 C C . THR A 1 660 ? 13.072 33.273 -32.785 1.00 29.80 660 THR A C 1
ATOM 5186 O O . THR A 1 660 ? 13.737 34.192 -32.311 1.00 29.80 660 THR A O 1
ATOM 5189 N N . SER A 1 661 ? 12.184 33.447 -33.764 1.00 34.91 661 SER A N 1
ATOM 5190 C CA . SER A 1 661 ? 11.876 34.724 -34.425 1.00 34.91 661 SER A CA 1
ATOM 5191 C C . SER A 1 661 ? 11.661 35.882 -33.443 1.00 34.91 661 SER A C 1
ATOM 5193 O O . SER A 1 661 ? 10.933 35.742 -32.454 1.00 34.91 661 SER A O 1
ATOM 5195 N N . GLU A 1 662 ? 12.237 37.049 -33.727 1.00 33.28 662 GLU A N 1
ATOM 5196 C CA . GLU A 1 662 ? 12.053 38.286 -32.958 1.00 33.28 662 GLU A CA 1
ATOM 5197 C C . GLU A 1 662 ? 10.723 38.975 -33.309 1.00 33.28 662 GLU A C 1
ATOM 5199 O O . GLU A 1 662 ? 10.655 40.109 -33.781 1.00 33.28 662 GLU A O 1
ATOM 5204 N N . SER A 1 663 ? 9.613 38.282 -33.053 1.00 40.31 663 SER A N 1
ATOM 5205 C CA . SER A 1 663 ? 8.321 38.938 -32.884 1.00 40.31 663 SER A CA 1
ATOM 5206 C C . SER A 1 663 ? 8.296 39.620 -31.513 1.00 40.31 663 SER A C 1
ATOM 5208 O O . SER A 1 663 ? 8.244 38.944 -30.480 1.00 40.31 663 SER A O 1
ATOM 5210 N N . SER A 1 664 ? 8.331 40.952 -31.506 1.00 46.44 664 SER A N 1
ATOM 5211 C CA . SER A 1 664 ? 8.071 41.771 -30.319 1.00 46.44 664 SER A CA 1
ATOM 5212 C C . SER A 1 664 ? 6.726 41.393 -29.692 1.00 46.44 664 SER A C 1
ATOM 5214 O O . SER A 1 664 ? 5.739 41.259 -30.417 1.00 46.44 664 SER A O 1
ATOM 5216 N N . ILE A 1 665 ? 6.668 41.253 -28.365 1.00 52.66 665 ILE A N 1
ATOM 5217 C CA . ILE A 1 665 ? 5.414 40.965 -27.656 1.00 52.66 665 ILE A CA 1
ATOM 5218 C C . ILE A 1 665 ? 4.403 42.084 -27.897 1.00 52.66 665 ILE A C 1
ATOM 5220 O O . ILE A 1 665 ? 4.682 43.250 -27.612 1.00 52.66 665 ILE A O 1
ATOM 5224 N N . ASP A 1 666 ? 3.203 41.711 -28.338 1.00 56.97 666 ASP A N 1
ATOM 5225 C CA . ASP A 1 666 ? 2.064 42.618 -28.319 1.00 56.97 666 ASP A CA 1
ATOM 5226 C C . ASP A 1 666 ? 1.554 42.802 -26.881 1.00 56.97 666 ASP A C 1
ATOM 5228 O O . ASP A 1 666 ? 0.849 41.962 -26.318 1.00 56.97 666 ASP A O 1
ATOM 5232 N N . MET A 1 667 ? 1.952 43.920 -26.276 1.00 61.44 667 MET A N 1
ATOM 5233 C CA . MET A 1 667 ? 1.526 44.332 -24.939 1.00 61.44 667 MET A CA 1
ATOM 5234 C C . MET A 1 667 ? 0.092 44.892 -24.912 1.00 61.44 667 MET A C 1
ATOM 5236 O O . MET A 1 667 ? -0.447 45.079 -23.823 1.00 61.44 667 MET A O 1
ATOM 5240 N N . GLN A 1 668 ? -0.551 45.152 -26.063 1.00 55.62 668 GLN A N 1
ATOM 5241 C CA . GLN A 1 668 ? -1.867 45.815 -26.122 1.00 55.62 668 GLN A CA 1
ATOM 5242 C C . GLN A 1 668 ? -2.997 44.973 -25.506 1.00 55.62 668 GLN A C 1
ATOM 5244 O O . GLN A 1 668 ? -4.023 45.518 -25.107 1.00 55.62 668 GLN A O 1
ATOM 5249 N N . GLY A 1 669 ? -2.806 43.655 -25.376 1.00 59.84 669 GLY A N 1
ATOM 5250 C CA . GLY A 1 669 ? -3.748 42.755 -24.703 1.00 59.84 669 GLY A CA 1
ATOM 5251 C C . GLY A 1 669 ? -3.652 42.713 -23.170 1.00 59.84 669 GLY A C 1
ATOM 5252 O O . GLY A 1 669 ? -4.465 42.035 -22.543 1.00 59.84 669 GLY A O 1
ATOM 5253 N N . VAL A 1 670 ? -2.673 43.382 -22.543 1.00 67.06 670 VAL A N 1
ATOM 5254 C CA . VAL A 1 670 ? -2.451 43.309 -21.086 1.00 67.06 670 VAL A CA 1
ATOM 5255 C C . VAL A 1 670 ? -3.162 44.465 -20.374 1.00 67.06 670 VAL A C 1
ATOM 5257 O O . VAL A 1 670 ? -2.580 45.511 -20.104 1.00 67.06 670 VAL A O 1
ATOM 5260 N N . GLU A 1 671 ? -4.439 44.273 -20.041 1.00 68.75 671 GLU A N 1
ATOM 5261 C CA . GLU A 1 671 ? -5.213 45.249 -19.262 1.00 68.75 671 GLU A CA 1
ATOM 5262 C C . GLU A 1 671 ? -4.698 45.320 -17.803 1.00 68.75 671 GLU A C 1
ATOM 5264 O O . GLU A 1 671 ? -4.826 44.361 -17.034 1.00 68.75 671 GLU A O 1
ATOM 5269 N N . LEU A 1 672 ? -4.134 46.474 -17.425 1.00 75.12 672 LEU A N 1
ATOM 5270 C CA . LEU A 1 672 ? -3.560 46.791 -16.102 1.00 75.12 672 LEU A CA 1
ATOM 5271 C C . LEU A 1 672 ? -4.432 47.777 -15.290 1.00 75.12 672 LEU A C 1
ATOM 5273 O O . LEU A 1 672 ? -3.943 48.541 -14.458 1.00 75.12 672 LEU A O 1
ATOM 5277 N N . SER A 1 673 ? -5.743 47.775 -15.543 1.00 64.88 673 SER A N 1
ATOM 5278 C CA . SER A 1 673 ? -6.722 48.686 -14.937 1.00 64.88 673 SER A CA 1
ATOM 5279 C C . SER A 1 673 ? -6.707 48.637 -13.398 1.00 64.88 673 SER A C 1
ATOM 5281 O O . SER A 1 673 ? -7.136 47.641 -12.808 1.00 64.88 673 SER A O 1
ATOM 5283 N N . GLY A 1 674 ? -6.272 49.723 -12.750 1.00 70.00 674 GLY A N 1
ATOM 5284 C CA . GLY A 1 674 ? -6.261 49.869 -11.285 1.00 70.00 674 GLY A CA 1
ATOM 5285 C C . GLY A 1 674 ? -4.898 50.193 -10.658 1.00 70.00 674 GLY A C 1
ATOM 5286 O O . GLY A 1 674 ? -4.843 50.415 -9.450 1.00 70.00 674 GLY A O 1
ATOM 5287 N N . LEU A 1 675 ? -3.825 50.237 -11.453 1.00 80.19 675 LEU A N 1
ATOM 5288 C CA . LEU A 1 675 ? -2.511 50.762 -11.058 1.00 80.19 675 LEU A CA 1
ATOM 5289 C C . LEU A 1 675 ? -2.413 52.280 -11.310 1.00 80.19 675 LEU A C 1
ATOM 5291 O O . LEU A 1 675 ? -3.165 52.823 -12.120 1.00 80.19 675 LEU A O 1
ATOM 5295 N N . SER A 1 676 ? -1.473 52.963 -10.649 1.00 82.38 676 SER A N 1
ATOM 5296 C CA . SER A 1 676 ? -1.048 54.313 -11.059 1.00 82.38 676 SER A CA 1
ATOM 5297 C C . SER A 1 676 ? -0.091 54.264 -12.260 1.00 82.38 676 SER A C 1
ATOM 5299 O O . SER A 1 676 ? 0.543 53.239 -12.497 1.00 82.38 676 SER A O 1
ATOM 5301 N N . GLU A 1 677 ? 0.072 55.373 -12.993 1.00 79.69 677 GLU A N 1
ATOM 5302 C CA . GLU A 1 677 ? 0.944 55.447 -14.187 1.00 79.69 677 GLU A CA 1
ATOM 5303 C C . GLU A 1 677 ? 2.387 54.974 -13.914 1.00 79.69 677 GLU A C 1
ATOM 5305 O O . GLU A 1 677 ? 2.992 54.287 -14.736 1.00 79.69 677 GLU A O 1
ATOM 5310 N N . ILE A 1 678 ? 2.925 55.295 -12.730 1.00 84.25 678 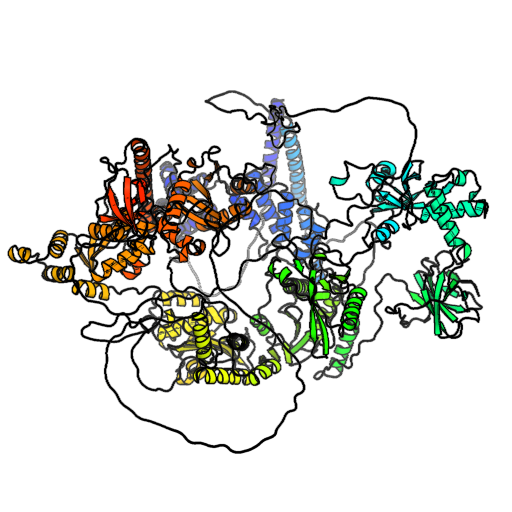ILE A N 1
ATOM 5311 C CA . ILE A 1 678 ? 4.273 54.891 -12.300 1.00 84.25 678 ILE A CA 1
ATOM 5312 C C . ILE A 1 678 ? 4.342 53.371 -12.096 1.00 84.25 678 ILE A C 1
ATOM 5314 O O . ILE A 1 678 ? 5.289 52.725 -12.542 1.00 84.25 678 ILE A O 1
ATOM 5318 N N . GLU A 1 679 ? 3.334 52.791 -11.444 1.00 84.25 679 GLU A N 1
ATOM 5319 C CA . GLU A 1 679 ? 3.259 51.351 -11.172 1.00 84.25 679 GLU A CA 1
ATOM 5320 C C . GLU A 1 679 ? 2.985 50.549 -12.451 1.00 84.25 679 GLU A C 1
ATOM 5322 O O . GLU A 1 679 ? 3.575 49.490 -12.650 1.00 84.25 679 GLU A O 1
ATOM 5327 N N . GLU A 1 680 ? 2.146 51.063 -13.352 1.00 82.81 680 GLU A N 1
ATOM 5328 C CA . GLU A 1 680 ? 1.898 50.471 -14.668 1.00 82.81 680 GLU A CA 1
ATOM 5329 C C . GLU A 1 680 ? 3.194 50.398 -15.494 1.00 82.81 680 GLU A C 1
ATOM 5331 O O . GLU A 1 680 ? 3.482 49.382 -16.128 1.00 82.81 680 GLU A O 1
ATOM 5336 N N . GLU A 1 681 ? 4.014 51.448 -15.445 1.00 82.62 681 GLU A N 1
ATOM 5337 C CA . GLU A 1 681 ? 5.302 51.536 -16.136 1.00 82.62 681 GLU A CA 1
ATOM 5338 C C . GLU A 1 681 ? 6.396 50.671 -15.465 1.00 82.62 681 GLU A C 1
ATOM 5340 O O . GLU A 1 681 ? 7.192 50.035 -16.158 1.00 82.62 681 GLU A O 1
ATOM 5345 N N . GLU A 1 682 ? 6.396 50.508 -14.134 1.00 86.00 682 GLU A N 1
ATOM 5346 C CA . GLU A 1 682 ? 7.208 49.466 -13.474 1.00 86.00 682 GLU A CA 1
ATOM 5347 C C . GLU A 1 682 ? 6.797 48.042 -13.900 1.00 86.00 682 GLU A C 1
ATOM 5349 O O . GLU A 1 682 ? 7.664 47.194 -14.143 1.00 86.00 682 GLU A O 1
ATOM 5354 N N . VAL A 1 683 ? 5.494 47.772 -14.042 1.00 85.25 683 VAL A N 1
ATOM 5355 C CA . VAL A 1 683 ? 4.973 46.464 -14.473 1.00 85.25 683 VAL A CA 1
ATOM 5356 C C . VAL A 1 683 ? 5.282 46.183 -15.945 1.00 85.25 683 VAL A C 1
ATOM 5358 O O . VAL A 1 683 ? 5.754 45.088 -16.260 1.00 85.25 683 VAL A O 1
ATOM 5361 N N . LYS A 1 684 ? 5.114 47.161 -16.845 1.00 85.44 684 LYS A N 1
ATOM 5362 C CA . LYS A 1 684 ? 5.531 47.054 -18.257 1.00 85.44 684 LYS A CA 1
ATOM 5363 C C . LYS A 1 684 ? 7.011 46.696 -18.363 1.00 85.44 684 LYS A C 1
ATOM 5365 O O . LYS A 1 684 ? 7.362 45.741 -19.056 1.00 85.44 684 LYS A O 1
ATOM 5370 N N . ARG A 1 685 ? 7.868 47.388 -17.608 1.00 86.62 685 ARG A N 1
ATOM 5371 C CA . ARG A 1 685 ? 9.316 47.134 -17.558 1.00 86.62 685 ARG A CA 1
ATOM 5372 C C . ARG A 1 685 ? 9.656 45.735 -17.038 1.00 86.62 685 ARG A C 1
ATOM 5374 O O . ARG A 1 685 ? 10.566 45.099 -17.570 1.00 86.62 685 ARG A O 1
ATOM 5381 N N . LEU A 1 686 ? 8.919 45.223 -16.046 1.00 87.69 686 LEU A N 1
ATOM 5382 C CA . LEU A 1 686 ? 9.074 43.844 -15.566 1.00 87.69 686 LEU A CA 1
ATOM 5383 C C . LEU A 1 686 ? 8.695 42.819 -16.647 1.00 87.69 686 LEU A C 1
ATOM 5385 O O . LEU A 1 686 ? 9.443 41.869 -16.867 1.00 87.69 686 LEU A O 1
ATOM 5389 N N . LEU A 1 687 ? 7.564 43.009 -17.332 1.00 87.25 687 LEU A N 1
ATOM 5390 C CA . LEU A 1 687 ? 7.096 42.092 -18.376 1.00 87.25 687 LEU A CA 1
ATOM 5391 C C . LEU A 1 687 ? 8.035 42.089 -19.595 1.00 87.25 687 LEU A C 1
ATOM 5393 O O . LEU A 1 687 ? 8.384 41.021 -20.091 1.00 87.25 687 LEU A O 1
ATOM 5397 N N . MET A 1 688 ? 8.535 43.256 -20.017 1.00 85.12 688 MET A N 1
ATOM 5398 C CA . MET A 1 688 ? 9.530 43.368 -21.094 1.00 85.12 688 MET A CA 1
ATOM 5399 C C . MET A 1 688 ? 10.862 42.681 -20.745 1.00 85.12 688 MET A C 1
ATOM 5401 O O . MET A 1 688 ? 11.453 42.025 -21.605 1.00 85.12 688 MET A O 1
ATOM 5405 N N . LYS A 1 689 ? 11.315 42.766 -19.483 1.00 88.50 689 LYS A N 1
ATOM 5406 C CA . LYS A 1 689 ? 12.539 42.100 -18.985 1.00 88.50 689 LYS A CA 1
ATOM 5407 C C . LYS A 1 689 ? 12.478 40.566 -19.088 1.00 88.50 689 LYS A C 1
ATOM 5409 O O . LYS A 1 689 ? 13.522 39.932 -19.219 1.00 88.50 689 LYS A O 1
ATOM 5414 N N . TYR A 1 690 ? 11.281 39.986 -19.016 1.00 88.94 690 TYR A N 1
ATOM 5415 C CA . TYR A 1 690 ? 11.025 38.541 -19.089 1.00 88.94 690 TYR A CA 1
ATOM 5416 C C . TYR A 1 690 ? 10.283 38.152 -20.379 1.00 88.94 690 TYR A C 1
ATOM 5418 O O . TYR A 1 690 ? 9.480 37.220 -20.401 1.00 88.94 690 TYR A O 1
ATOM 5426 N N . SER A 1 691 ? 10.534 38.887 -21.466 1.00 84.25 691 SER A N 1
ATOM 5427 C CA . SER A 1 691 ? 9.875 38.695 -22.763 1.00 84.25 691 SER A CA 1
ATOM 5428 C C . SER A 1 691 ? 10.158 37.332 -23.415 1.00 84.25 691 SER A C 1
ATOM 5430 O O . SER A 1 691 ? 9.333 36.811 -24.160 1.00 84.25 691 SER A O 1
ATOM 5432 N N . ASP A 1 692 ? 11.278 36.700 -23.082 1.00 84.75 692 ASP A N 1
ATOM 5433 C CA . ASP A 1 692 ? 11.638 35.343 -23.493 1.00 84.75 692 ASP A CA 1
ATOM 5434 C C . ASP A 1 692 ? 10.743 34.252 -22.869 1.00 84.75 692 ASP A C 1
ATOM 5436 O O . ASP A 1 692 ? 10.476 33.222 -23.500 1.00 84.75 692 ASP A O 1
ATOM 5440 N N . VAL A 1 693 ? 10.217 34.507 -21.665 1.00 89.75 693 VAL A N 1
ATOM 5441 C CA . VAL A 1 693 ? 9.328 33.607 -20.904 1.00 89.75 693 VAL A CA 1
ATOM 5442 C C . VAL A 1 693 ? 7.918 33.544 -21.502 1.00 89.75 693 VAL A C 1
ATOM 5444 O O . VAL A 1 693 ? 7.182 32.585 -21.267 1.00 89.75 693 VAL A O 1
ATOM 5447 N N . PHE A 1 694 ? 7.510 34.524 -22.306 1.00 89.38 694 PHE A N 1
ATOM 5448 C CA . PHE A 1 694 ? 6.199 34.501 -22.953 1.00 89.38 694 PHE A CA 1
ATOM 5449 C C . PHE A 1 694 ? 6.250 33.756 -24.295 1.00 89.38 694 PHE A C 1
ATOM 5451 O O . PHE A 1 694 ? 7.204 33.854 -25.065 1.00 89.38 694 PHE A O 1
ATOM 5458 N N . SER A 1 695 ? 5.211 32.963 -24.555 1.00 85.56 695 SER A N 1
ATOM 5459 C CA . SER A 1 695 ? 5.054 32.194 -25.790 1.00 85.56 695 SER A CA 1
ATOM 5460 C C . SER A 1 695 ? 4.586 33.107 -26.926 1.00 85.56 695 SER A C 1
ATOM 5462 O O . SER A 1 695 ? 3.498 33.683 -26.853 1.00 85.56 695 SER A O 1
ATOM 5464 N N . LYS A 1 696 ? 5.410 33.236 -27.972 1.00 81.31 696 LYS A N 1
ATOM 5465 C CA . LYS A 1 696 ? 5.181 34.105 -29.142 1.00 81.31 696 LYS A CA 1
ATOM 5466 C C . LYS A 1 696 ? 4.042 33.607 -30.045 1.00 81.31 696 LYS A C 1
ATOM 5468 O O . LYS A 1 696 ? 3.334 34.405 -30.651 1.00 81.31 696 LYS A O 1
ATOM 5473 N N . HIS A 1 697 ? 3.847 32.291 -30.122 1.00 79.31 697 HIS A N 1
ATOM 5474 C CA . HIS A 1 697 ? 2.779 31.617 -30.871 1.00 79.31 697 HIS A CA 1
ATOM 5475 C C . HIS A 1 697 ? 2.573 30.190 -30.334 1.00 79.31 697 HIS A C 1
ATOM 5477 O O . HIS A 1 697 ? 3.459 29.666 -29.672 1.00 79.31 697 HIS A O 1
ATOM 5483 N N . ASP A 1 698 ? 1.472 29.501 -30.663 1.00 73.25 698 ASP A N 1
ATOM 5484 C CA . ASP A 1 698 ? 1.118 28.190 -30.064 1.00 73.25 698 ASP A CA 1
ATOM 5485 C C . ASP A 1 698 ? 2.169 27.061 -30.220 1.00 73.25 698 ASP A C 1
ATOM 5487 O O . ASP A 1 698 ? 2.099 26.072 -29.489 1.00 73.25 698 ASP A O 1
ATOM 5491 N N . GLY A 1 699 ? 3.136 27.193 -31.139 1.00 73.06 699 GLY A N 1
ATOM 5492 C CA . GLY A 1 699 ? 4.297 26.295 -31.273 1.00 73.06 699 GLY A CA 1
ATOM 5493 C C . GLY A 1 699 ? 5.582 26.738 -30.547 1.00 73.06 699 GLY A C 1
ATOM 5494 O O . GLY A 1 699 ? 6.552 25.991 -30.549 1.00 73.06 699 GLY A O 1
ATOM 5495 N N . ASP A 1 700 ? 5.615 27.928 -29.935 1.00 83.94 700 ASP A N 1
ATOM 5496 C CA . ASP A 1 700 ? 6.768 28.460 -29.189 1.00 83.94 700 ASP A CA 1
ATOM 5497 C C . ASP A 1 700 ? 6.668 27.968 -27.745 1.00 83.94 700 ASP A C 1
ATOM 5499 O O . ASP A 1 700 ? 6.119 28.642 -26.867 1.00 83.94 700 ASP A O 1
ATOM 5503 N N . LEU A 1 701 ? 7.104 26.726 -27.536 1.00 84.62 701 LEU A N 1
ATOM 5504 C CA . LEU A 1 701 ? 6.985 26.010 -26.273 1.00 84.62 701 LEU A CA 1
ATOM 5505 C C . LEU A 1 701 ? 8.359 25.800 -25.635 1.00 84.62 701 LEU A C 1
ATOM 5507 O O . LEU A 1 701 ? 9.319 25.412 -26.299 1.00 84.62 701 LEU A O 1
ATOM 5511 N N . GLY A 1 702 ? 8.423 26.013 -24.322 1.00 85.50 702 GLY A N 1
ATOM 5512 C CA . GLY A 1 702 ? 9.589 25.660 -23.522 1.00 85.50 702 GLY A CA 1
ATOM 5513 C C . GLY A 1 702 ? 9.812 24.145 -23.456 1.00 85.50 702 GLY A C 1
ATOM 5514 O O . GLY A 1 702 ? 8.945 23.345 -23.817 1.00 85.50 702 GLY A O 1
ATOM 5515 N N . CYS A 1 703 ? 10.975 23.737 -22.960 1.00 88.56 703 CYS A N 1
ATOM 5516 C CA . CYS A 1 703 ? 11.236 22.363 -22.550 1.00 88.56 703 CYS A CA 1
ATOM 5517 C C . CYS A 1 703 ? 12.130 22.352 -21.315 1.00 88.56 703 CYS A C 1
ATOM 5519 O O . CYS A 1 703 ? 13.298 22.745 -21.393 1.00 88.56 703 CYS A O 1
ATOM 5521 N N . THR A 1 704 ? 11.608 21.839 -20.202 1.00 89.94 704 THR A N 1
ATOM 5522 C CA . THR A 1 704 ? 12.407 21.626 -18.993 1.00 89.94 704 THR A CA 1
ATOM 5523 C C . THR A 1 704 ? 13.240 20.348 -19.084 1.00 89.94 704 THR A C 1
ATOM 5525 O O . THR A 1 704 ? 12.826 19.362 -19.693 1.00 89.94 704 THR A O 1
ATOM 5528 N N . ASN A 1 705 ? 14.388 20.344 -18.406 1.00 85.50 705 ASN A N 1
ATOM 5529 C CA . ASN A 1 705 ? 15.212 19.154 -18.174 1.00 85.50 705 ASN A CA 1
ATOM 5530 C C . ASN A 1 705 ? 15.097 18.639 -16.720 1.00 85.50 705 ASN A C 1
ATOM 5532 O O . ASN A 1 705 ? 15.800 17.707 -16.333 1.00 85.50 705 ASN A O 1
ATOM 5536 N N . LEU A 1 706 ? 14.233 19.246 -15.892 1.00 87.56 706 LEU A N 1
ATOM 5537 C CA . LEU A 1 706 ? 14.153 18.986 -14.448 1.00 87.56 706 LEU A CA 1
ATOM 5538 C C . LEU A 1 706 ? 13.374 17.709 -14.085 1.00 87.56 706 LEU A C 1
ATOM 5540 O O . LEU A 1 706 ? 13.506 17.199 -12.967 1.00 87.56 706 LEU A O 1
ATOM 5544 N N . ILE A 1 707 ? 12.543 17.194 -14.996 1.00 90.94 707 ILE A N 1
ATOM 5545 C CA . ILE A 1 707 ? 11.818 15.926 -14.854 1.00 90.94 707 ILE A CA 1
ATOM 5546 C C . ILE A 1 707 ? 11.441 15.350 -16.224 1.00 90.94 707 ILE A C 1
ATOM 5548 O O . ILE A 1 707 ? 11.133 16.091 -17.154 1.00 90.94 707 ILE A O 1
ATOM 5552 N N . ASP A 1 708 ? 11.425 14.026 -16.316 1.00 92.12 708 ASP A N 1
ATOM 5553 C CA . ASP A 1 708 ? 10.911 13.233 -17.425 1.00 92.12 708 ASP A CA 1
ATOM 5554 C C . ASP A 1 708 ? 9.563 12.584 -17.062 1.00 92.12 708 ASP A C 1
ATOM 5556 O O . ASP A 1 708 ? 9.349 12.131 -15.935 1.00 92.12 708 ASP A O 1
ATOM 5560 N N . HIS A 1 709 ? 8.629 12.523 -18.015 1.00 95.69 709 HIS A N 1
ATOM 5561 C CA . HIS A 1 709 ? 7.390 11.770 -17.836 1.00 95.69 709 HIS A CA 1
ATOM 5562 C C . HIS A 1 709 ? 7.614 10.286 -18.120 1.00 95.69 709 HIS A C 1
ATOM 5564 O O . HIS A 1 709 ? 8.052 9.919 -19.214 1.00 95.69 709 HIS A O 1
ATOM 5570 N N . GLN A 1 710 ? 7.254 9.449 -17.145 1.00 93.69 710 GLN A N 1
ATOM 5571 C CA . GLN A 1 710 ? 7.385 7.997 -17.207 1.00 93.69 710 GLN A CA 1
ATOM 5572 C C . GLN A 1 710 ? 6.016 7.303 -17.164 1.00 93.69 710 GLN A C 1
ATOM 5574 O O . GLN A 1 710 ? 5.102 7.710 -16.438 1.00 93.69 710 GLN A O 1
ATOM 5579 N N . ILE A 1 711 ? 5.895 6.209 -17.915 1.00 94.31 711 ILE A N 1
ATOM 5580 C CA . ILE A 1 711 ? 4.684 5.402 -18.104 1.00 94.31 711 ILE A CA 1
ATOM 5581 C C . ILE A 1 711 ? 4.970 3.965 -17.611 1.00 94.31 711 ILE A C 1
ATOM 5583 O O . ILE A 1 711 ? 5.193 3.042 -18.410 1.00 94.31 711 ILE A O 1
ATOM 5587 N N . PRO A 1 712 ? 5.006 3.745 -16.278 1.00 91.38 712 PRO A N 1
ATOM 5588 C CA . PRO A 1 712 ? 5.248 2.433 -15.683 1.00 91.38 712 PRO A CA 1
ATOM 5589 C C . PRO A 1 712 ? 4.035 1.509 -15.864 1.00 91.38 712 PRO A C 1
ATOM 5591 O O . PRO A 1 712 ? 2.905 1.863 -15.527 1.00 91.38 712 PRO A O 1
ATOM 5594 N N . LEU A 1 713 ? 4.262 0.295 -16.369 1.00 90.94 713 LEU A N 1
ATOM 5595 C CA . LEU A 1 713 ? 3.200 -0.622 -16.804 1.00 90.94 713 LEU A CA 1
ATOM 5596 C C . LEU A 1 713 ? 2.859 -1.679 -15.740 1.00 90.94 713 LEU A C 1
ATOM 5598 O O . LEU A 1 713 ? 3.757 -2.158 -15.045 1.00 90.94 713 LEU A O 1
ATOM 5602 N N . VAL A 1 714 ? 1.579 -2.040 -15.568 1.00 85.50 714 VAL A N 1
ATOM 5603 C CA . VAL A 1 714 ? 1.177 -3.143 -14.667 1.00 85.50 714 VAL A CA 1
ATOM 5604 C C . VAL A 1 714 ? 1.575 -4.508 -15.234 1.00 85.50 714 VAL A C 1
ATOM 5606 O O . VAL A 1 714 ? 2.234 -5.254 -14.513 1.00 85.50 714 VAL A O 1
ATOM 5609 N N . ASP A 1 715 ? 1.173 -4.810 -16.474 1.00 83.25 715 ASP A N 1
ATOM 5610 C CA . ASP A 1 715 ? 1.339 -6.119 -17.131 1.00 83.25 715 ASP A CA 1
ATOM 5611 C C . ASP A 1 715 ? 1.667 -6.019 -18.639 1.00 83.25 715 ASP A C 1
ATOM 5613 O O . ASP A 1 715 ? 2.202 -4.997 -19.071 1.00 83.25 715 ASP A O 1
ATOM 5617 N N . ASP A 1 716 ? 1.348 -7.085 -19.402 1.00 78.81 716 ASP A N 1
ATOM 5618 C CA . ASP A 1 716 ? 2.061 -7.616 -20.557 1.00 78.81 716 ASP A CA 1
ATOM 5619 C C . ASP A 1 716 ? 1.151 -8.216 -21.705 1.00 78.81 716 ASP A C 1
ATOM 5621 O O . ASP A 1 716 ? 1.018 -9.430 -21.830 1.00 78.81 716 ASP A O 1
ATOM 5625 N N . THR A 1 717 ? 0.538 -7.408 -22.600 1.00 82.31 717 THR A N 1
ATOM 5626 C CA . THR A 1 717 ? 0.127 -7.679 -24.037 1.00 82.31 717 THR A CA 1
ATOM 5627 C C . THR A 1 717 ? -0.269 -6.352 -24.780 1.00 82.31 717 THR A C 1
ATOM 5629 O O . THR A 1 717 ? -0.920 -5.533 -24.153 1.00 82.31 717 THR A O 1
ATOM 5632 N N . PRO A 1 718 ? 0.106 -5.990 -26.029 1.00 84.38 718 PRO A N 1
ATOM 5633 C CA . PRO A 1 718 ? 0.124 -4.572 -26.512 1.00 84.38 718 PRO A CA 1
ATOM 5634 C C . PRO A 1 718 ? -1.191 -3.742 -26.427 1.00 84.38 718 PRO A C 1
ATOM 5636 O O . PRO A 1 718 ? -2.285 -4.288 -26.333 1.00 84.38 718 PRO A O 1
ATOM 5639 N N . VAL A 1 719 ? -1.138 -2.396 -26.482 1.00 86.62 719 VAL A N 1
ATOM 5640 C CA . VAL A 1 719 ? -2.337 -1.549 -26.773 1.00 86.62 719 VAL A CA 1
ATOM 5641 C C . VAL A 1 719 ? -2.427 -1.363 -28.288 1.00 86.62 719 VAL A C 1
ATOM 5643 O O . VAL A 1 719 ? -1.903 -0.386 -28.808 1.00 86.62 719 VAL A O 1
ATOM 5646 N N . ARG A 1 720 ? -3.081 -2.271 -29.020 1.00 87.94 720 ARG A N 1
ATOM 5647 C CA . ARG A 1 720 ? -3.182 -2.155 -30.487 1.00 87.94 720 ARG A CA 1
ATOM 5648 C C . ARG A 1 720 ? -4.612 -1.881 -30.947 1.00 87.94 720 ARG A C 1
ATOM 5650 O O . ARG A 1 720 ? -5.370 -2.795 -31.268 1.00 87.94 720 ARG A O 1
ATOM 5657 N N . GLN A 1 721 ? -4.988 -0.605 -30.996 1.00 89.62 721 GLN A N 1
ATOM 5658 C CA . GLN A 1 721 ? -6.284 -0.158 -31.506 1.00 89.62 721 GLN A CA 1
ATOM 5659 C C . GLN A 1 721 ? -6.176 0.293 -32.975 1.00 89.62 721 GLN A C 1
ATOM 5661 O O . GLN A 1 721 ? -5.147 0.792 -33.429 1.00 89.62 721 GLN A O 1
ATOM 5666 N N . ARG A 1 722 ? -7.261 0.128 -33.743 1.00 88.56 722 ARG A N 1
ATOM 5667 C CA . ARG A 1 722 ? -7.360 0.647 -35.121 1.00 88.56 722 ARG A CA 1
ATOM 5668 C C . ARG A 1 722 ? -7.682 2.144 -35.100 1.00 88.56 722 ARG A C 1
ATOM 5670 O O . ARG A 1 722 ? -8.449 2.581 -34.240 1.00 88.56 722 ARG A O 1
ATOM 5677 N N . TYR A 1 723 ? -7.162 2.900 -36.070 1.00 90.62 723 TYR A N 1
ATOM 5678 C CA . TYR A 1 723 ? -7.499 4.317 -36.232 1.00 90.62 723 TYR A CA 1
ATOM 5679 C C . TYR A 1 723 ? -9.013 4.502 -36.443 1.00 90.62 723 TYR A C 1
ATOM 5681 O O . TYR A 1 723 ? -9.696 3.641 -37.004 1.00 90.62 723 TYR A O 1
ATOM 5689 N N . ARG A 1 724 ? -9.559 5.637 -35.994 1.00 88.12 724 ARG A N 1
ATOM 5690 C CA . ARG A 1 724 ? -10.963 6.004 -36.246 1.00 88.12 724 ARG A CA 1
ATOM 5691 C C . ARG A 1 724 ? -11.081 6.627 -37.638 1.00 88.12 724 ARG A C 1
ATOM 5693 O O . ARG A 1 724 ? -10.223 7.415 -38.025 1.00 88.12 724 ARG A O 1
ATOM 5700 N N . ARG A 1 725 ? -12.140 6.299 -38.391 1.00 87.88 725 ARG A N 1
ATOM 5701 C CA . ARG A 1 725 ? -12.399 6.919 -39.703 1.00 87.88 725 ARG A CA 1
ATOM 5702 C C . ARG A 1 725 ? -12.625 8.423 -39.517 1.00 87.88 725 ARG A C 1
ATOM 5704 O O . ARG A 1 725 ? -13.607 8.822 -38.899 1.00 87.88 725 ARG A O 1
ATOM 5711 N N . ILE A 1 726 ? -11.726 9.226 -40.074 1.00 87.00 726 ILE A N 1
ATOM 5712 C CA . ILE A 1 726 ? -11.840 10.686 -40.139 1.00 87.00 726 ILE A CA 1
ATOM 5713 C C . ILE A 1 726 ? -12.765 11.051 -41.324 1.00 87.00 726 ILE A C 1
ATOM 5715 O O . ILE A 1 726 ? -12.737 10.345 -42.339 1.00 87.00 726 ILE A O 1
ATOM 5719 N N . PRO A 1 727 ? -13.594 12.109 -41.244 1.00 83.81 727 PRO A N 1
ATOM 5720 C CA . PRO A 1 727 ? -14.290 12.655 -42.411 1.00 83.81 727 PRO A CA 1
ATOM 5721 C C . PRO A 1 727 ? -13.285 13.196 -43.448 1.00 83.81 727 PRO A C 1
ATOM 5723 O O . PRO A 1 727 ? -12.380 13.930 -43.053 1.00 83.81 727 PRO A O 1
ATOM 5726 N N . PRO A 1 728 ? -13.430 12.917 -44.760 1.00 83.31 728 PRO A N 1
ATOM 5727 C CA . PRO A 1 728 ? -12.507 13.425 -45.785 1.00 83.31 728 PRO A CA 1
ATOM 5728 C C . PRO A 1 728 ? -12.311 14.949 -45.762 1.00 83.31 728 PRO A C 1
ATOM 5730 O O . PRO A 1 728 ? -11.205 15.428 -45.980 1.00 83.31 728 PRO A O 1
ATOM 5733 N N . SER A 1 729 ? -13.351 15.706 -45.401 1.00 84.88 729 SER A N 1
ATOM 5734 C CA . SER A 1 729 ? -13.310 17.168 -45.250 1.00 84.88 729 SER A CA 1
ATOM 5735 C C . SER A 1 729 ? -12.414 17.686 -44.118 1.00 84.88 729 SER A C 1
ATOM 5737 O O . SER A 1 729 ? -12.212 18.889 -44.034 1.00 84.88 729 SER A O 1
ATOM 5739 N N . GLN A 1 730 ? -11.888 16.810 -43.255 1.00 86.12 730 GLN A N 1
ATOM 5740 C CA . GLN A 1 730 ? -10.969 17.147 -42.157 1.00 86.12 730 GLN A CA 1
ATOM 5741 C C . GLN A 1 730 ? -9.557 16.577 -42.385 1.00 86.12 730 GLN A C 1
ATOM 5743 O O . GLN A 1 730 ? -8.717 16.616 -41.487 1.00 86.12 730 GLN A O 1
ATOM 5748 N N . PHE A 1 731 ? -9.282 15.993 -43.560 1.00 88.62 731 PHE A N 1
ATOM 5749 C CA . PHE A 1 731 ? -7.990 15.359 -43.838 1.00 88.62 731 PHE A CA 1
ATOM 5750 C C . PHE A 1 731 ? -6.842 16.371 -43.842 1.00 88.62 731 PHE A C 1
ATOM 5752 O O . PHE A 1 731 ? -5.818 16.114 -43.210 1.00 88.62 731 PHE A O 1
ATOM 5759 N N . GLU A 1 732 ? -7.013 17.521 -44.498 1.00 87.12 732 GLU A N 1
ATOM 5760 C CA . GLU A 1 732 ? -5.958 18.537 -44.557 1.00 87.12 732 GLU A CA 1
ATOM 5761 C C . GLU A 1 732 ? -5.770 19.258 -43.217 1.00 87.12 732 GLU A C 1
ATOM 5763 O O . GLU A 1 732 ? -4.624 19.467 -42.828 1.00 87.12 732 GLU A O 1
ATOM 5768 N N . ASP A 1 733 ? -6.838 19.511 -42.446 1.00 86.88 733 ASP A N 1
ATOM 5769 C CA . ASP A 1 733 ? -6.735 20.036 -41.071 1.00 86.88 733 ASP A CA 1
ATOM 5770 C C . ASP A 1 733 ? -5.856 19.131 -40.190 1.00 86.88 733 ASP A C 1
ATOM 5772 O O . ASP A 1 733 ? -4.965 19.587 -39.471 1.00 86.88 733 ASP A O 1
ATOM 5776 N N . VAL A 1 734 ? -6.096 17.816 -40.259 1.00 90.19 734 VAL A N 1
ATOM 5777 C CA . VAL A 1 734 ? -5.368 16.815 -39.469 1.00 90.19 734 VAL A CA 1
ATOM 5778 C C . VAL A 1 734 ? -3.926 16.684 -39.950 1.00 90.19 734 VAL A C 1
ATOM 5780 O O . VAL A 1 734 ? -3.022 16.651 -39.119 1.00 90.19 734 VAL A O 1
ATOM 5783 N N . LYS A 1 735 ? -3.677 16.660 -41.266 1.00 90.81 735 LYS A N 1
ATOM 5784 C CA . LYS A 1 735 ? -2.313 16.669 -41.821 1.00 90.81 735 LYS A CA 1
ATOM 5785 C C . LYS A 1 735 ? -1.547 17.930 -41.425 1.00 90.81 735 LYS A C 1
ATOM 5787 O O . LYS A 1 735 ? -0.387 17.824 -41.045 1.00 90.81 735 LYS A O 1
ATOM 5792 N N . ALA A 1 736 ? -2.173 19.104 -41.501 1.00 89.19 736 ALA A N 1
ATOM 5793 C CA . ALA A 1 736 ? -1.562 20.375 -41.123 1.00 89.19 736 ALA A CA 1
ATOM 5794 C C . ALA A 1 736 ? -1.191 20.392 -39.634 1.00 89.19 736 ALA A C 1
ATOM 5796 O O . ALA A 1 736 ? -0.077 20.772 -39.287 1.00 89.19 736 ALA A O 1
ATOM 5797 N N . HIS A 1 737 ? -2.073 19.897 -38.761 1.00 88.69 737 HIS A N 1
ATOM 5798 C CA . HIS A 1 737 ? -1.781 19.809 -37.333 1.00 88.69 737 HIS A CA 1
ATOM 5799 C C . HIS A 1 737 ? -0.717 18.745 -37.000 1.00 88.69 737 HIS A C 1
ATOM 5801 O O . HIS A 1 737 ? 0.126 18.978 -36.140 1.00 88.69 737 HIS A O 1
ATOM 5807 N N . ILE A 1 738 ? -0.688 17.604 -37.701 1.00 91.81 738 ILE A N 1
ATOM 5808 C CA . ILE A 1 738 ? 0.385 16.602 -37.554 1.00 91.81 738 ILE A CA 1
ATOM 5809 C C . ILE A 1 738 ? 1.734 17.177 -38.011 1.00 91.81 738 ILE A C 1
ATOM 5811 O O . ILE A 1 738 ? 2.711 17.044 -37.279 1.00 91.81 738 ILE A O 1
ATOM 5815 N N . ARG A 1 739 ? 1.782 17.877 -39.156 1.00 91.44 739 ARG A N 1
ATOM 5816 C CA . ARG A 1 739 ? 2.976 18.611 -39.620 1.00 91.44 739 ARG A CA 1
ATOM 5817 C C . ARG A 1 739 ? 3.444 19.611 -38.566 1.00 91.44 739 ARG A C 1
ATOM 5819 O O . ARG A 1 739 ? 4.558 19.481 -38.088 1.00 91.44 739 ARG A O 1
ATOM 5826 N N . GLN A 1 740 ? 2.561 20.485 -38.079 1.00 88.31 740 GLN A N 1
ATOM 5827 C CA . GLN A 1 740 ? 2.873 21.450 -37.015 1.00 88.31 740 GLN A CA 1
ATOM 5828 C C . GLN A 1 740 ? 3.511 20.798 -35.769 1.00 88.31 740 GLN A C 1
ATOM 5830 O O . GLN A 1 740 ? 4.413 21.377 -35.163 1.00 88.31 740 GLN A O 1
ATOM 5835 N N . LEU A 1 741 ? 3.066 19.600 -35.374 1.00 90.88 741 LEU A N 1
ATOM 5836 C CA . LEU A 1 741 ? 3.612 18.860 -34.229 1.00 90.88 741 LEU A CA 1
ATOM 5837 C C . LEU A 1 741 ? 4.953 18.154 -34.530 1.00 90.88 741 LEU A C 1
ATOM 5839 O O . LEU A 1 741 ? 5.739 17.955 -33.603 1.00 90.88 741 LEU A O 1
ATOM 5843 N N . LEU A 1 742 ? 5.219 17.780 -35.787 1.00 91.38 742 LEU A N 1
ATOM 5844 C CA . LEU A 1 742 ? 6.516 17.261 -36.257 1.00 91.38 742 LEU A CA 1
ATOM 5845 C C . LEU A 1 742 ? 7.546 18.395 -36.388 1.00 91.38 742 LEU A C 1
ATOM 5847 O O . LEU A 1 742 ? 8.663 18.281 -35.880 1.00 91.38 742 LEU A O 1
ATOM 5851 N N . ASP A 1 743 ? 7.133 19.507 -36.999 1.00 88.00 743 ASP A N 1
ATOM 5852 C CA . ASP A 1 743 ? 7.923 20.722 -37.224 1.00 88.00 743 ASP A CA 1
ATOM 5853 C C . ASP A 1 743 ? 8.377 21.344 -35.886 1.00 88.00 743 ASP A C 1
ATOM 5855 O O . ASP A 1 743 ? 9.509 21.795 -35.757 1.00 88.00 743 ASP A O 1
ATOM 5859 N N . SER A 1 744 ? 7.525 21.291 -34.851 1.00 85.00 744 SER A N 1
ATOM 5860 C CA . SER A 1 744 ? 7.854 21.693 -33.467 1.00 85.00 744 SER A CA 1
ATOM 5861 C C . SER A 1 744 ? 8.487 20.580 -32.611 1.00 85.00 744 SER A C 1
ATOM 5863 O O . SER A 1 744 ? 8.683 20.751 -31.406 1.00 85.00 744 SER A O 1
ATOM 5865 N N . HIS A 1 745 ? 8.792 19.423 -33.209 1.00 89.25 745 HIS A N 1
ATOM 5866 C CA . HIS A 1 745 ? 9.405 18.241 -32.581 1.00 89.25 745 HIS A CA 1
ATOM 5867 C C . HIS A 1 745 ? 8.656 17.668 -31.357 1.00 89.25 745 HIS A C 1
ATOM 5869 O O . HIS A 1 745 ? 9.205 16.859 -30.601 1.00 89.25 745 HIS A O 1
ATOM 5875 N N . ILE A 1 746 ? 7.385 18.035 -31.165 1.00 91.50 746 ILE A N 1
ATOM 5876 C CA . ILE A 1 746 ? 6.511 17.518 -30.100 1.00 91.50 746 ILE A CA 1
ATOM 5877 C C . ILE A 1 746 ? 6.229 16.025 -30.321 1.00 91.50 746 ILE A C 1
ATOM 5879 O O . ILE A 1 746 ? 6.181 15.257 -29.353 1.00 91.50 746 ILE A O 1
ATOM 5883 N N . ILE A 1 747 ? 6.105 15.613 -31.587 1.00 94.88 747 ILE A N 1
ATOM 5884 C CA . ILE A 1 747 ? 5.983 14.215 -32.019 1.00 94.88 747 ILE A CA 1
ATOM 5885 C C . ILE A 1 747 ? 7.105 13.830 -32.994 1.00 94.88 747 ILE A C 1
ATOM 5887 O O . ILE A 1 747 ? 7.775 14.692 -33.563 1.00 94.88 747 ILE A O 1
ATOM 5891 N N . ARG A 1 748 ? 7.282 12.525 -33.207 1.00 94.44 748 ARG A N 1
ATOM 5892 C CA . ARG A 1 748 ? 8.072 11.923 -34.292 1.00 94.44 748 ARG A CA 1
ATOM 5893 C C . ARG A 1 748 ? 7.282 10.794 -34.956 1.00 94.44 748 ARG A C 1
ATOM 5895 O O . ARG A 1 748 ? 6.300 10.312 -34.391 1.00 94.44 748 ARG A O 1
ATOM 5902 N N . GLU A 1 749 ? 7.697 10.365 -36.143 1.00 94.44 749 GLU A N 1
ATOM 5903 C CA . GLU A 1 749 ? 7.200 9.118 -36.742 1.00 94.44 749 GLU A CA 1
ATOM 5904 C C . GLU A 1 749 ? 7.585 7.912 -35.870 1.00 94.44 749 GLU A C 1
ATOM 5906 O O . GLU A 1 749 ? 8.593 7.947 -35.162 1.00 94.44 749 GLU A O 1
ATOM 5911 N N . SER A 1 750 ? 6.763 6.859 -35.882 1.00 92.00 750 SER A N 1
ATOM 5912 C CA . SER A 1 750 ? 6.910 5.714 -34.978 1.00 92.00 750 SER A CA 1
ATOM 5913 C C . SER A 1 750 ? 6.769 4.374 -35.697 1.00 92.00 750 SER A C 1
ATOM 5915 O O . SER A 1 750 ? 5.929 4.206 -36.581 1.00 92.00 750 SER A O 1
ATOM 5917 N N . SER A 1 751 ? 7.554 3.392 -35.251 1.00 89.88 751 SER A N 1
ATOM 5918 C CA . SER A 1 751 ? 7.435 1.968 -35.600 1.00 89.88 751 SER A CA 1
ATOM 5919 C C . SER A 1 751 ? 6.869 1.117 -34.449 1.00 89.88 751 SER A C 1
ATOM 5921 O O . SER A 1 751 ? 6.953 -0.110 -34.480 1.00 89.88 751 SER A O 1
ATOM 5923 N N . SER A 1 752 ? 6.287 1.761 -33.432 1.00 90.06 752 SER A N 1
ATOM 5924 C CA . SER A 1 752 ? 5.738 1.134 -32.228 1.00 90.06 752 SER A CA 1
ATOM 5925 C C . SER A 1 752 ? 4.588 0.146 -32.519 1.00 90.06 752 SER A C 1
ATOM 5927 O O . SER A 1 752 ? 3.652 0.450 -33.260 1.00 90.06 752 SER A O 1
ATOM 5929 N N . PRO A 1 753 ? 4.608 -1.056 -31.921 1.00 90.44 753 PRO A N 1
ATOM 5930 C CA . PRO A 1 753 ? 3.430 -1.921 -31.830 1.00 90.44 753 PRO A CA 1
ATOM 5931 C C . PRO A 1 753 ? 2.234 -1.366 -31.015 1.00 90.44 753 PRO A C 1
ATOM 5933 O O . PRO A 1 753 ? 1.121 -1.889 -31.185 1.00 90.44 753 PRO A O 1
ATOM 5936 N N . TYR A 1 754 ? 2.403 -0.318 -30.196 1.00 92.88 754 TYR A N 1
ATOM 5937 C CA . TYR A 1 754 ? 1.302 0.451 -29.607 1.00 92.88 754 TYR A CA 1
ATOM 5938 C C . TYR A 1 754 ? 0.615 1.326 -30.661 1.00 92.88 754 TYR A C 1
ATOM 5940 O O . TYR A 1 754 ? 1.221 1.888 -31.568 1.00 92.88 754 TYR A O 1
ATOM 5948 N N . ALA A 1 755 ? -0.701 1.469 -30.525 1.00 93.31 755 ALA A N 1
ATOM 5949 C CA . ALA A 1 755 ? -1.514 2.324 -31.371 1.00 93.31 755 ALA A CA 1
ATOM 5950 C C . ALA A 1 755 ? -2.778 2.761 -30.618 1.00 93.31 755 ALA A C 1
ATOM 5952 O O . ALA A 1 755 ? -3.716 1.975 -30.462 1.00 93.31 755 ALA A O 1
ATOM 5953 N N . SER A 1 756 ? -2.817 4.023 -30.185 1.00 95.31 756 SER A N 1
ATOM 5954 C CA . SER A 1 756 ? -4.021 4.693 -29.664 1.00 95.31 756 SER A CA 1
ATOM 5955 C C . SER A 1 756 ? -4.676 5.551 -30.764 1.00 95.31 756 SER A C 1
ATOM 5957 O O . SER A 1 756 ? -3.971 6.271 -31.465 1.00 95.31 756 SER A O 1
ATOM 5959 N N . PRO A 1 757 ? -6.004 5.536 -30.970 1.00 93.69 757 PRO A N 1
ATOM 5960 C CA . PRO A 1 757 ? -6.619 6.269 -32.071 1.00 93.69 757 PRO A CA 1
ATOM 5961 C C . PRO A 1 757 ? -6.863 7.736 -31.713 1.00 93.69 757 PRO A C 1
ATOM 5963 O O . PRO A 1 757 ? -7.222 8.058 -30.576 1.00 93.69 757 PRO A O 1
ATOM 5966 N N . ILE A 1 758 ? -6.772 8.618 -32.710 1.00 93.62 758 ILE A N 1
ATOM 5967 C CA . ILE A 1 758 ? -7.148 10.025 -32.535 1.00 93.62 758 ILE A CA 1
ATOM 5968 C C . ILE A 1 758 ? -8.670 10.232 -32.535 1.00 93.62 758 ILE A C 1
ATOM 5970 O O . ILE A 1 758 ? -9.433 9.492 -33.160 1.00 93.62 758 ILE A O 1
ATOM 5974 N N . VAL A 1 759 ? -9.102 11.272 -31.829 1.00 88.81 759 VAL A N 1
ATOM 5975 C CA . VAL A 1 759 ? -10.470 11.782 -31.715 1.00 88.81 759 VAL A CA 1
ATOM 5976 C C . VAL A 1 759 ? -10.408 13.290 -31.943 1.00 88.81 759 VAL A C 1
ATOM 5978 O O . VAL A 1 759 ? -9.639 13.984 -31.281 1.00 88.81 759 VAL A O 1
ATOM 5981 N N . LEU A 1 760 ? -11.206 13.799 -32.879 1.00 89.25 760 LEU A N 1
ATOM 5982 C CA . LEU A 1 760 ? -11.230 15.219 -33.230 1.00 89.25 760 LEU A CA 1
ATOM 5983 C C . LEU A 1 760 ? -12.375 15.921 -32.502 1.00 89.25 760 LEU A C 1
ATOM 5985 O O . LEU A 1 760 ? -13.518 15.466 -32.548 1.00 89.25 760 LEU A O 1
ATOM 5989 N N . VAL A 1 761 ? -12.064 17.028 -31.831 1.00 83.44 761 VAL A N 1
ATOM 5990 C CA . VAL A 1 761 ? -13.021 17.823 -31.049 1.00 83.44 761 VAL A CA 1
ATOM 5991 C C . VAL A 1 761 ? -12.948 19.273 -31.517 1.00 83.44 761 VAL A C 1
ATOM 5993 O O . VAL A 1 761 ? -11.869 19.859 -31.507 1.00 83.44 761 VAL A O 1
ATOM 5996 N N . LYS A 1 762 ? -14.072 19.880 -31.915 1.00 79.88 762 LYS A N 1
ATOM 5997 C CA . LYS A 1 762 ? -14.110 21.323 -32.211 1.00 79.88 762 LYS A CA 1
ATOM 5998 C C . LYS A 1 762 ? -13.947 22.127 -30.915 1.00 79.88 762 LYS A C 1
ATOM 6000 O O . LYS A 1 762 ? -14.644 21.859 -29.936 1.00 79.88 762 LYS A O 1
ATOM 6005 N N . LYS A 1 763 ? -13.040 23.105 -30.906 1.00 77.88 763 LYS A N 1
ATOM 6006 C CA . LYS A 1 763 ? -12.924 24.119 -29.845 1.00 77.88 763 LYS A CA 1
ATOM 6007 C C . LYS A 1 763 ? -14.057 25.154 -29.966 1.00 77.88 763 LYS A C 1
ATOM 6009 O O . LYS A 1 763 ? -14.776 25.184 -30.964 1.00 77.88 763 LYS A O 1
ATOM 6014 N N . LYS A 1 764 ? -14.181 26.048 -28.973 1.00 73.19 764 LYS A N 1
ATOM 6015 C CA . LYS A 1 764 ? -15.122 27.192 -29.009 1.00 73.19 764 LYS A CA 1
ATOM 6016 C C . LYS A 1 764 ? -14.857 28.147 -30.185 1.00 73.19 764 LYS A C 1
ATOM 6018 O O . LYS A 1 764 ? -15.801 28.705 -30.722 1.00 73.19 764 LYS A O 1
ATOM 6023 N N . ASP A 1 765 ? -13.595 28.294 -30.588 1.00 77.62 765 ASP A N 1
ATOM 6024 C CA . ASP A 1 765 ? -13.146 29.092 -31.744 1.00 77.62 765 ASP A CA 1
ATOM 6025 C C . ASP A 1 765 ? -13.385 28.409 -33.113 1.00 77.62 765 ASP A C 1
ATOM 6027 O O . ASP A 1 765 ? -13.011 28.943 -34.152 1.00 77.62 765 ASP A O 1
ATOM 6031 N N . GLY A 1 766 ? -13.994 27.217 -33.133 1.00 72.12 766 GLY A N 1
ATOM 6032 C CA . GLY A 1 766 ? -14.271 26.443 -34.345 1.00 72.12 766 GLY A CA 1
ATOM 6033 C C . GLY A 1 766 ? -13.119 25.556 -34.829 1.00 72.12 766 GLY A C 1
ATOM 6034 O O . GLY A 1 766 ? -13.388 24.569 -35.520 1.00 72.12 766 GLY A O 1
ATOM 6035 N N . SER A 1 767 ? -11.869 25.827 -34.431 1.00 77.94 767 SER A N 1
ATOM 6036 C CA . SER A 1 767 ? -10.709 25.019 -34.830 1.00 77.94 767 SER A CA 1
ATOM 6037 C C . SER A 1 767 ? -10.755 23.607 -34.234 1.00 77.94 767 SER A C 1
ATOM 6039 O O . SER A 1 767 ? -11.346 23.358 -33.177 1.00 77.94 767 SER A O 1
ATOM 6041 N N . LEU A 1 768 ? -10.127 22.649 -34.916 1.00 80.00 768 LEU A N 1
ATOM 6042 C CA . LEU A 1 768 ? -10.049 21.270 -34.441 1.00 80.00 768 LEU A CA 1
ATOM 6043 C C . LEU A 1 768 ? -8.949 21.113 -33.383 1.00 80.00 768 LEU A C 1
ATOM 6045 O O . LEU A 1 768 ? -7.840 21.625 -33.512 1.00 80.00 768 LEU A O 1
ATOM 6049 N N . ARG A 1 769 ? -9.261 20.361 -32.327 1.00 81.50 769 ARG A N 1
ATOM 6050 C CA . ARG A 1 769 ? -8.310 19.848 -31.342 1.00 81.50 769 ARG A CA 1
ATOM 6051 C C . ARG A 1 769 ? -8.167 18.347 -31.559 1.00 81.50 769 ARG A C 1
ATOM 6053 O O . ARG A 1 769 ? -9.154 17.613 -31.470 1.00 81.50 769 ARG A O 1
ATOM 6060 N N . MET A 1 770 ? -6.946 17.896 -31.831 1.00 88.44 770 MET A N 1
ATOM 6061 C CA . MET A 1 770 ? -6.625 16.474 -31.853 1.00 88.44 770 MET A CA 1
ATOM 6062 C C . MET A 1 770 ? -6.446 15.977 -30.415 1.00 88.44 770 MET A C 1
ATOM 6064 O O . MET A 1 770 ? -5.614 16.482 -29.665 1.00 88.44 770 MET A O 1
ATOM 6068 N N . CYS A 1 771 ? -7.249 14.995 -30.020 1.00 89.19 771 CYS A N 1
ATOM 6069 C CA . CYS A 1 771 ? -7.128 14.279 -28.754 1.00 89.19 771 CYS A CA 1
ATOM 6070 C C . CYS A 1 771 ? -6.827 12.804 -29.038 1.00 89.19 771 CYS A C 1
ATOM 6072 O O . CYS A 1 771 ? -7.225 12.286 -30.078 1.00 89.19 771 CYS A O 1
ATOM 6074 N N . ILE A 1 772 ? -6.144 12.109 -28.128 1.00 92.69 772 ILE A N 1
ATOM 6075 C CA . ILE A 1 772 ? -5.753 10.703 -28.317 1.00 92.69 772 ILE A CA 1
ATOM 6076 C C . ILE A 1 772 ? -6.437 9.841 -27.260 1.00 92.69 772 ILE A C 1
ATOM 6078 O O . ILE A 1 772 ? -6.501 10.198 -26.083 1.00 92.69 772 ILE A O 1
ATOM 6082 N N . ASP A 1 773 ? -6.992 8.708 -27.683 1.00 90.12 773 ASP A N 1
ATOM 6083 C CA . ASP A 1 773 ? -7.837 7.849 -26.851 1.00 90.12 773 ASP A CA 1
ATOM 6084 C C . ASP A 1 773 ? -7.021 6.903 -25.945 1.00 90.12 773 ASP A C 1
ATOM 6086 O O . ASP A 1 773 ? -7.223 5.688 -25.936 1.00 90.12 773 ASP A O 1
ATOM 6090 N N . TYR A 1 774 ? -6.120 7.464 -25.129 1.00 93.38 774 TYR A N 1
ATOM 6091 C CA . TYR A 1 774 ? -5.257 6.734 -24.185 1.00 93.38 774 TYR A CA 1
ATOM 6092 C C . TYR A 1 774 ? -6.009 5.963 -23.080 1.00 93.38 774 TYR A C 1
ATOM 6094 O O . TYR A 1 774 ? -5.386 5.427 -22.166 1.00 93.38 774 TYR A O 1
ATOM 6102 N N . ARG A 1 775 ? -7.345 5.844 -23.121 1.00 87.25 775 ARG A N 1
ATOM 6103 C CA . ARG A 1 775 ? -8.127 5.116 -22.103 1.00 87.25 775 ARG A CA 1
ATOM 6104 C C . ARG A 1 775 ? -7.698 3.654 -21.953 1.00 87.25 775 ARG A C 1
ATOM 6106 O O . ARG A 1 775 ? -7.760 3.140 -20.840 1.00 87.25 775 ARG A O 1
ATOM 6113 N N . GLN A 1 776 ? -7.253 2.994 -23.028 1.00 88.25 776 GLN A N 1
ATOM 6114 C CA . GLN A 1 776 ? -6.729 1.623 -22.938 1.00 88.25 776 GLN A CA 1
ATOM 6115 C C . GLN A 1 776 ? -5.293 1.539 -22.404 1.00 88.25 776 GLN A C 1
ATOM 6117 O O . GLN A 1 776 ? -4.957 0.515 -21.821 1.00 88.25 776 GLN A O 1
ATOM 6122 N N . LEU A 1 777 ? -4.484 2.592 -22.548 1.00 92.00 777 LEU A N 1
ATOM 6123 C CA . LEU A 1 777 ? -3.163 2.713 -21.923 1.00 92.00 777 LEU A CA 1
ATOM 6124 C C . LEU A 1 777 ? -3.337 2.991 -20.413 1.00 92.00 777 LEU A C 1
ATOM 6126 O O . LEU A 1 777 ? -2.974 2.181 -19.568 1.00 92.00 777 LEU A O 1
ATOM 6130 N N . ASN A 1 778 ? -4.066 4.057 -20.068 1.00 90.75 778 ASN A N 1
ATOM 6131 C CA . ASN A 1 778 ? -4.361 4.499 -18.697 1.00 90.75 778 ASN A CA 1
ATOM 6132 C C . ASN A 1 778 ? -5.056 3.461 -17.801 1.00 90.75 778 ASN A C 1
ATOM 6134 O O . ASN A 1 778 ? -4.945 3.525 -16.578 1.00 90.75 778 ASN A O 1
ATOM 6138 N N . ALA A 1 779 ? -5.826 2.536 -18.381 1.00 87.06 779 ALA A N 1
ATOM 6139 C CA . ALA A 1 779 ? -6.457 1.450 -17.628 1.00 87.06 779 ALA A CA 1
ATOM 6140 C C . ALA A 1 779 ? -5.440 0.428 -17.086 1.00 87.06 779 ALA A C 1
ATOM 6142 O O . ALA A 1 779 ? -5.803 -0.414 -16.264 1.00 87.06 779 ALA A O 1
ATOM 6143 N N . ARG A 1 780 ? -4.198 0.489 -17.577 1.00 88.31 780 ARG A N 1
ATOM 6144 C CA . ARG A 1 780 ? -3.152 -0.521 -17.422 1.00 88.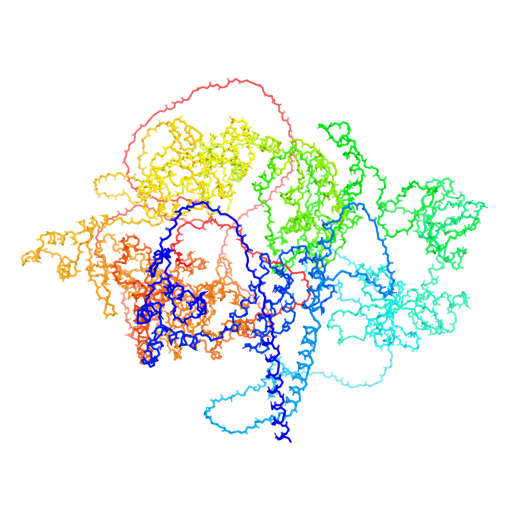31 780 ARG A CA 1
ATOM 6145 C C . ARG A 1 780 ? -1.849 0.085 -16.871 1.00 88.31 780 ARG A C 1
ATOM 6147 O O . ARG A 1 780 ? -1.080 -0.620 -16.221 1.00 88.31 780 ARG A O 1
ATOM 6154 N N . THR A 1 781 ? -1.608 1.387 -17.052 1.00 90.06 781 THR A N 1
ATOM 6155 C CA . THR A 1 781 ? -0.530 2.145 -16.387 1.00 90.06 781 THR A CA 1
ATOM 6156 C C . THR A 1 781 ? -0.663 2.088 -14.857 1.00 90.06 781 THR A C 1
ATOM 6158 O O . THR A 1 781 ? -1.764 2.195 -14.308 1.00 90.06 781 THR A O 1
ATOM 6161 N N . ARG A 1 782 ? 0.458 1.961 -14.133 1.00 89.12 782 ARG A N 1
ATOM 6162 C CA . ARG A 1 782 ? 0.491 2.076 -12.664 1.00 89.12 782 ARG A CA 1
ATOM 6163 C C . ARG A 1 782 ? 0.207 3.527 -12.280 1.00 89.12 782 ARG A C 1
ATOM 6165 O O . ARG A 1 782 ? 0.971 4.416 -12.646 1.00 89.12 782 ARG A O 1
ATOM 6172 N N . LYS A 1 783 ? -0.890 3.765 -11.562 1.00 87.44 783 LYS A N 1
ATOM 6173 C CA . LYS A 1 783 ? -1.363 5.115 -11.221 1.00 87.44 783 LYS A CA 1
ATOM 6174 C C . LYS A 1 783 ? -0.441 5.789 -10.205 1.00 87.44 783 LYS A C 1
ATOM 6176 O O . LYS A 1 783 ? -0.200 5.229 -9.139 1.00 87.44 783 LYS A O 1
ATOM 6181 N N . ASP A 1 784 ? 0.032 6.987 -10.530 1.00 84.75 784 ASP A N 1
ATOM 6182 C CA . ASP A 1 784 ? 0.863 7.815 -9.651 1.00 84.75 784 ASP A CA 1
ATOM 6183 C C . ASP A 1 784 ? -0.027 8.642 -8.705 1.00 84.75 784 ASP A C 1
ATOM 6185 O O . ASP A 1 784 ? -0.732 9.554 -9.141 1.00 84.75 784 ASP A O 1
ATOM 6189 N N . ALA A 1 785 ? 0.002 8.299 -7.415 1.00 77.81 785 ALA A N 1
ATOM 6190 C CA . ALA A 1 785 ? -0.819 8.888 -6.355 1.00 77.81 785 ALA A CA 1
ATOM 6191 C C . ALA A 1 785 ? -0.146 10.086 -5.651 1.00 77.81 785 ALA A C 1
ATOM 6193 O O . ALA A 1 785 ? -0.290 10.255 -4.440 1.00 77.81 785 ALA A O 1
ATOM 6194 N N . TYR A 1 786 ? 0.616 10.894 -6.393 1.00 84.06 786 TYR A N 1
ATOM 6195 C CA . TYR A 1 786 ? 1.180 12.149 -5.890 1.00 84.06 786 TYR A CA 1
ATOM 6196 C C . TYR A 1 786 ? 0.087 13.060 -5.296 1.00 84.06 786 TYR A C 1
ATOM 6198 O O . TYR A 1 786 ? -0.995 13.151 -5.887 1.00 84.06 786 TYR A O 1
ATOM 6206 N N . PRO A 1 787 ? 0.330 13.727 -4.152 1.00 76.69 787 PRO A N 1
ATOM 6207 C CA . PRO A 1 787 ? -0.649 14.632 -3.568 1.00 76.69 787 PRO A CA 1
ATOM 6208 C C . PRO A 1 787 ? -0.942 15.809 -4.507 1.00 76.69 787 PRO A C 1
ATOM 6210 O O . PRO A 1 787 ? -0.054 16.330 -5.176 1.00 76.69 787 PRO A O 1
ATOM 6213 N N . LEU A 1 788 ? -2.203 16.237 -4.522 1.00 78.88 788 LEU A N 1
ATOM 6214 C CA . LEU A 1 788 ? -2.625 17.527 -5.063 1.00 78.88 788 LEU A CA 1
ATOM 6215 C C . LEU A 1 788 ? -3.116 18.377 -3.878 1.00 78.88 788 LEU A C 1
ATOM 6217 O O . LEU A 1 788 ? -3.839 17.824 -3.040 1.00 78.88 788 LEU A O 1
ATOM 6221 N N . PRO A 1 789 ? -2.765 19.674 -3.786 1.00 76.56 789 PRO A N 1
ATOM 6222 C CA . PRO A 1 789 ? -3.242 20.555 -2.718 1.00 76.56 789 PRO A CA 1
ATOM 6223 C C . PRO A 1 789 ? -4.769 20.570 -2.614 1.00 76.56 789 PRO A C 1
ATOM 6225 O O . PRO A 1 789 ? -5.465 20.518 -3.638 1.00 76.56 789 PRO A O 1
ATOM 6228 N N . ARG A 1 790 ? -5.332 20.666 -1.399 1.00 78.81 790 ARG A N 1
ATOM 6229 C CA . ARG A 1 790 ? -6.787 20.830 -1.287 1.00 78.81 790 ARG A CA 1
ATOM 6230 C C . ARG A 1 790 ? -7.176 22.242 -1.709 1.00 78.81 790 ARG A C 1
ATOM 6232 O O . ARG A 1 790 ? -6.508 23.223 -1.391 1.00 78.81 790 ARG A O 1
ATOM 6239 N N . ILE A 1 791 ? -8.321 22.351 -2.376 1.00 81.38 791 ILE A N 1
ATOM 6240 C CA . ILE A 1 791 ? -8.880 23.642 -2.803 1.00 81.38 791 ILE A CA 1
ATOM 6241 C C . ILE A 1 791 ? -9.286 24.489 -1.582 1.00 81.38 791 ILE A C 1
ATOM 6243 O O . ILE A 1 791 ? -9.148 25.705 -1.619 1.00 81.38 791 ILE A O 1
ATOM 6247 N N . GLU A 1 792 ? -9.732 23.851 -0.492 1.00 78.12 792 GLU A N 1
ATOM 6248 C CA . GLU A 1 792 ? -10.040 24.519 0.784 1.00 78.12 792 GLU A CA 1
ATOM 6249 C C . GLU A 1 792 ? -8.749 25.151 1.375 1.00 78.12 792 GLU A C 1
ATOM 6251 O O . GLU A 1 792 ? -8.663 26.376 1.416 1.00 78.12 792 GLU A O 1
ATOM 6256 N N . GLU A 1 793 ? -7.696 24.359 1.643 1.00 78.38 793 GLU A N 1
ATOM 6257 C CA . GLU A 1 793 ? -6.354 24.824 2.082 1.00 78.38 793 GLU A CA 1
ATOM 6258 C C . GLU A 1 793 ? -5.770 25.943 1.192 1.00 78.38 793 GLU A C 1
ATOM 6260 O O . GLU A 1 793 ? -5.234 26.936 1.684 1.00 78.38 793 GLU A O 1
ATOM 6265 N N . SER A 1 794 ? -5.888 25.793 -0.133 1.00 82.50 794 SER A N 1
ATOM 6266 C CA . SER A 1 794 ? -5.375 26.763 -1.112 1.00 82.50 794 SER A CA 1
ATOM 6267 C C . SER A 1 794 ? -6.098 28.108 -1.013 1.00 82.50 794 SER A C 1
ATOM 6269 O O . SER A 1 794 ? -5.468 29.157 -1.068 1.00 82.50 794 SER A O 1
ATOM 6271 N N . LEU A 1 795 ? -7.423 28.105 -0.854 1.00 82.62 795 LEU A N 1
ATOM 6272 C CA . LEU A 1 795 ? -8.203 29.340 -0.738 1.00 82.62 795 LEU A CA 1
ATOM 6273 C C . LEU A 1 795 ? -7.978 30.050 0.603 1.00 82.62 795 LEU A C 1
ATOM 6275 O O . LEU A 1 795 ? -8.073 31.275 0.660 1.00 82.62 795 LEU A O 1
ATOM 6279 N N . ASP A 1 796 ? -7.657 29.305 1.659 1.00 80.06 796 ASP A N 1
ATOM 6280 C CA . ASP A 1 796 ? -7.425 29.864 2.991 1.00 80.06 796 ASP A CA 1
ATOM 6281 C C . ASP A 1 796 ? -6.015 30.484 3.119 1.00 80.06 796 ASP A C 1
ATOM 6283 O O . ASP A 1 796 ? -5.830 31.467 3.832 1.00 80.06 796 ASP A O 1
ATOM 6287 N N . ALA A 1 797 ? -5.031 30.008 2.345 1.00 83.38 797 ALA A N 1
ATOM 6288 C CA . ALA A 1 797 ? -3.692 30.610 2.253 1.00 83.38 797 ALA A CA 1
ATOM 6289 C C . ALA A 1 797 ? -3.658 32.007 1.586 1.00 83.38 797 ALA A C 1
ATOM 6291 O O . ALA A 1 797 ? -2.621 32.669 1.580 1.00 83.38 797 ALA A O 1
ATOM 6292 N N . LEU A 1 798 ? -4.786 32.477 1.039 1.00 84.69 798 LEU A N 1
ATOM 6293 C CA . LEU A 1 798 ? -4.930 33.801 0.420 1.00 84.69 798 LEU A CA 1
ATOM 6294 C C . LEU A 1 798 ? -5.334 34.904 1.424 1.00 84.69 798 LEU A C 1
ATOM 6296 O O . LEU A 1 798 ? -5.528 36.056 1.024 1.00 84.69 798 LEU A O 1
ATOM 6300 N N . THR A 1 799 ? -5.439 34.587 2.722 1.00 81.50 799 THR A N 1
ATOM 6301 C CA . THR A 1 799 ? -5.751 35.551 3.792 1.00 81.50 799 THR A CA 1
ATOM 6302 C C . THR A 1 799 ? -4.875 36.808 3.720 1.00 81.50 799 THR A C 1
ATOM 6304 O O . THR A 1 799 ? -3.647 36.753 3.708 1.00 81.50 799 THR A O 1
ATOM 6307 N N . GLY A 1 800 ? -5.523 37.977 3.702 1.00 80.44 800 GLY A N 1
ATOM 6308 C CA . GLY A 1 800 ? -4.863 39.288 3.700 1.00 80.44 800 GLY A CA 1
ATOM 6309 C C . GLY A 1 800 ? -4.345 39.767 2.337 1.00 80.44 800 GLY A C 1
ATOM 6310 O O . GLY A 1 800 ? -3.908 40.916 2.231 1.00 80.44 800 GLY A O 1
ATOM 6311 N N . ALA A 1 801 ? -4.417 38.943 1.287 1.00 86.69 801 ALA A N 1
ATOM 6312 C CA . ALA A 1 801 ? -4.050 39.354 -0.063 1.00 86.69 801 ALA A CA 1
ATOM 6313 C C . ALA A 1 801 ? -5.003 40.430 -0.620 1.00 86.69 801 ALA A C 1
ATOM 6315 O O . ALA A 1 801 ? -6.218 40.386 -0.425 1.00 86.69 801 ALA A O 1
ATOM 6316 N N . LYS A 1 802 ? -4.433 41.400 -1.342 1.00 87.88 802 LYS A N 1
ATOM 6317 C CA . LYS A 1 802 ? -5.163 42.471 -2.044 1.00 87.88 802 LYS A CA 1
ATOM 6318 C C . LYS A 1 802 ? -4.948 42.454 -3.553 1.00 87.88 802 LYS A C 1
ATOM 6320 O O . LYS A 1 802 ? -5.814 42.926 -4.280 1.00 87.88 802 LYS A O 1
ATOM 6325 N N . TRP A 1 803 ? -3.801 41.936 -3.988 1.00 90.56 803 TRP A N 1
ATOM 6326 C CA . TRP A 1 803 ? -3.356 41.916 -5.377 1.00 90.56 803 TRP A CA 1
ATOM 6327 C C . TRP A 1 803 ? -3.028 40.489 -5.790 1.00 90.56 803 TRP A C 1
ATOM 6329 O O . TRP A 1 803 ? -2.297 39.790 -5.080 1.00 90.56 803 TRP A O 1
ATOM 6339 N N . PHE A 1 804 ? -3.557 40.081 -6.939 1.00 91.62 804 PHE A N 1
ATOM 6340 C CA . PHE A 1 804 ? -3.457 38.733 -7.478 1.00 91.62 804 PHE A CA 1
ATOM 6341 C C . PHE A 1 804 ? -2.995 38.776 -8.940 1.00 91.62 804 PHE A C 1
ATOM 6343 O O . PHE A 1 804 ? -3.437 39.627 -9.715 1.00 91.62 804 PHE A O 1
ATOM 6350 N N . SER A 1 805 ? -2.147 37.821 -9.324 1.00 92.44 805 SER A N 1
ATOM 6351 C CA . SER A 1 805 ? -1.823 37.536 -10.724 1.00 92.44 805 SER A CA 1
ATOM 6352 C C . SER A 1 805 ? -1.941 36.037 -10.984 1.00 92.44 805 SER A C 1
ATOM 6354 O O . SER A 1 805 ? -1.482 35.239 -10.172 1.00 92.44 805 SER A O 1
ATOM 6356 N N . THR A 1 806 ? -2.538 35.650 -12.107 1.00 91.81 806 THR A N 1
ATOM 6357 C CA . THR A 1 806 ? -2.703 34.252 -12.541 1.00 91.81 806 THR A CA 1
ATOM 6358 C C . THR A 1 806 ? -1.904 34.004 -13.815 1.00 91.81 806 THR A C 1
ATOM 6360 O O . THR A 1 806 ? -1.898 34.845 -14.716 1.00 91.81 806 THR A O 1
ATOM 6363 N N . LEU A 1 807 ? -1.209 32.867 -13.878 1.00 91.25 807 LEU A N 1
ATOM 6364 C CA . LEU A 1 807 ? -0.309 32.494 -14.969 1.00 91.25 807 LEU A CA 1
ATOM 6365 C C . LEU A 1 807 ? -0.709 31.124 -15.535 1.00 91.25 807 LEU A C 1
ATOM 6367 O O . LEU A 1 807 ? -0.824 30.164 -14.779 1.00 91.25 807 LEU A O 1
ATOM 6371 N N . ASP A 1 808 ? -0.865 31.038 -16.859 1.00 89.25 808 ASP A N 1
ATOM 6372 C CA . ASP A 1 808 ? -1.168 29.801 -17.597 1.00 89.25 808 ASP A CA 1
ATOM 6373 C C . ASP A 1 808 ? 0.038 29.394 -18.456 1.00 89.25 808 ASP A C 1
ATOM 6375 O O . ASP A 1 808 ? 0.511 30.168 -19.298 1.00 89.25 808 ASP A O 1
ATOM 6379 N N . LEU A 1 809 ? 0.560 28.180 -18.255 1.00 86.94 809 LEU A N 1
ATOM 6380 C CA . LEU A 1 809 ? 1.686 27.684 -19.048 1.00 86.94 809 LEU A CA 1
ATOM 6381 C C . LEU A 1 809 ? 1.237 27.250 -20.447 1.00 86.94 809 LEU A C 1
ATOM 6383 O O . LEU A 1 809 ? 0.369 26.389 -20.609 1.00 86.94 809 LEU A O 1
ATOM 6387 N N . ALA A 1 810 ? 1.906 27.788 -21.470 1.00 82.06 810 ALA A N 1
ATOM 6388 C CA . ALA A 1 810 ? 1.588 27.556 -22.875 1.00 82.06 810 ALA A CA 1
ATOM 6389 C C . ALA A 1 810 ? 1.638 26.055 -23.207 1.00 82.06 810 ALA A C 1
ATOM 6391 O O . ALA A 1 810 ? 2.709 25.463 -23.313 1.00 82.06 810 ALA A O 1
ATOM 6392 N N . SER A 1 811 ? 0.473 25.411 -23.326 1.00 79.00 811 SER A N 1
ATOM 6393 C CA . SER A 1 811 ? 0.363 23.955 -23.509 1.00 79.00 811 SER A CA 1
ATOM 6394 C C . SER A 1 811 ? 1.197 23.142 -22.498 1.00 79.00 811 SER A C 1
ATOM 6396 O O . SER A 1 811 ? 1.803 22.151 -22.891 1.00 79.00 811 SER A O 1
ATOM 6398 N N . GLY A 1 812 ? 1.235 23.553 -21.219 1.00 81.19 812 GLY A N 1
ATOM 6399 C CA . GLY A 1 812 ? 2.215 23.134 -20.197 1.00 81.19 812 GLY A CA 1
ATOM 6400 C C . GLY A 1 812 ? 2.704 21.677 -20.234 1.00 81.19 812 GLY A C 1
ATOM 6401 O O . GLY A 1 812 ? 3.910 21.447 -20.201 1.00 81.19 812 GLY A O 1
ATOM 6402 N N . TYR A 1 813 ? 1.813 20.689 -20.381 1.00 89.00 813 TYR A N 1
ATOM 6403 C CA . TYR A 1 813 ? 2.190 19.272 -20.515 1.00 89.00 813 TYR A CA 1
ATOM 6404 C C . TYR A 1 813 ? 3.226 19.015 -21.633 1.00 89.00 813 TYR A C 1
ATOM 6406 O O . TYR A 1 813 ? 4.214 18.318 -21.406 1.00 89.00 813 TYR A O 1
ATOM 6414 N N . ASN A 1 814 ? 3.084 19.666 -22.792 1.00 90.38 814 ASN A N 1
ATOM 6415 C CA . ASN A 1 814 ? 4.013 19.565 -23.923 1.00 90.38 814 ASN A CA 1
ATOM 6416 C C . ASN A 1 814 ? 5.400 20.198 -23.648 1.00 90.38 814 ASN A C 1
ATOM 6418 O O . ASN A 1 814 ? 6.284 20.096 -24.496 1.00 90.38 814 ASN A O 1
ATOM 6422 N N . GLN A 1 815 ? 5.616 20.840 -22.495 1.00 91.50 815 GLN A N 1
ATOM 6423 C CA . GLN A 1 815 ? 6.919 21.386 -22.087 1.00 91.50 815 GLN A CA 1
ATOM 6424 C C . GLN A 1 815 ? 7.743 20.411 -21.228 1.00 91.50 815 GLN A C 1
ATOM 6426 O O . GLN A 1 815 ? 8.860 20.726 -20.815 1.00 91.50 815 GLN A O 1
ATOM 6431 N N . VAL A 1 816 ? 7.211 19.216 -20.957 1.00 93.06 816 VAL A N 1
ATOM 6432 C CA . VAL A 1 816 ? 7.898 18.146 -20.221 1.00 93.06 816 VAL A CA 1
ATOM 6433 C C . VAL A 1 816 ? 8.279 17.031 -21.199 1.00 93.06 816 VAL A C 1
ATOM 6435 O O . VAL A 1 816 ? 7.408 16.568 -21.938 1.00 93.06 816 VAL A O 1
ATOM 6438 N N . PRO A 1 817 ? 9.537 16.564 -21.250 1.00 94.50 817 PRO A N 1
ATOM 6439 C CA . PRO A 1 817 ? 9.922 15.450 -22.112 1.00 94.50 817 PRO A CA 1
ATOM 6440 C C . PRO A 1 817 ? 9.311 14.124 -21.633 1.00 94.50 817 PRO A C 1
ATOM 6442 O O . PRO A 1 817 ? 9.206 13.872 -20.434 1.00 94.50 817 PRO A O 1
ATOM 6445 N N . VAL A 1 818 ? 8.952 13.239 -22.566 1.00 95.69 818 VAL A N 1
ATOM 6446 C CA . VAL A 1 818 ? 8.695 11.820 -22.254 1.00 95.69 818 VAL A CA 1
ATOM 6447 C C . VAL A 1 818 ? 10.030 11.079 -22.238 1.00 95.69 818 VAL A C 1
ATOM 6449 O O . VAL A 1 818 ? 10.856 11.261 -23.145 1.00 95.69 818 VAL A O 1
ATOM 6452 N N . ALA A 1 819 ? 10.234 10.239 -21.220 1.00 93.88 819 ALA A N 1
ATOM 6453 C CA . ALA A 1 819 ? 11.408 9.382 -21.102 1.00 93.88 819 ALA A CA 1
ATOM 6454 C C . ALA A 1 819 ? 11.587 8.531 -22.371 1.00 93.88 819 ALA A C 1
ATOM 6456 O O . ALA A 1 819 ? 10.620 7.974 -22.888 1.00 93.88 819 ALA A O 1
ATOM 6457 N N . GLU A 1 820 ? 12.815 8.418 -22.886 1.00 91.12 820 GLU A N 1
ATOM 6458 C CA . GLU A 1 820 ? 13.090 7.739 -24.167 1.00 91.12 820 GLU A CA 1
ATOM 6459 C C . GLU A 1 820 ? 12.571 6.286 -24.176 1.00 91.12 820 GLU A C 1
ATOM 6461 O O . GLU A 1 820 ? 11.952 5.851 -25.144 1.00 91.12 820 GLU A O 1
ATOM 6466 N N . SER A 1 821 ? 12.704 5.583 -23.045 1.00 92.38 821 SER A N 1
ATOM 6467 C CA . SER A 1 821 ? 12.195 4.221 -22.815 1.00 92.38 821 SER A CA 1
ATOM 6468 C C . SER A 1 821 ? 10.666 4.095 -22.776 1.00 92.38 821 SER A C 1
ATOM 6470 O O . SER A 1 821 ? 10.154 2.982 -22.667 1.00 92.38 821 SER A O 1
ATOM 6472 N N . ASP A 1 822 ? 9.938 5.212 -22.825 1.00 94.75 822 ASP A N 1
ATOM 6473 C CA . ASP A 1 822 ? 8.482 5.264 -22.715 1.00 94.75 822 ASP A CA 1
ATOM 6474 C C . ASP A 1 822 ? 7.795 5.949 -23.908 1.00 94.75 822 ASP A C 1
ATOM 6476 O O . ASP A 1 822 ? 6.569 5.891 -24.000 1.00 94.75 822 ASP A O 1
ATOM 6480 N N . ARG A 1 823 ? 8.535 6.547 -24.857 1.00 95.44 823 ARG A N 1
ATOM 6481 C CA . ARG A 1 823 ? 7.931 7.276 -25.993 1.00 95.44 823 ARG A CA 1
ATOM 6482 C C . ARG A 1 823 ? 7.050 6.402 -26.870 1.00 95.44 823 ARG A C 1
ATOM 6484 O O . ARG A 1 823 ? 5.915 6.791 -27.136 1.00 95.44 823 ARG A O 1
ATOM 6491 N N . PHE A 1 824 ? 7.489 5.189 -27.204 1.00 94.19 824 PHE A N 1
ATOM 6492 C CA . PHE A 1 824 ? 6.688 4.232 -27.978 1.00 94.19 824 PHE A CA 1
ATOM 6493 C C . PHE A 1 824 ? 5.317 3.947 -27.332 1.00 94.19 824 PHE A C 1
ATOM 6495 O O . PHE A 1 824 ? 4.309 3.824 -28.018 1.00 94.19 824 PHE A O 1
ATOM 6502 N N . LYS A 1 825 ? 5.206 3.993 -25.997 1.00 95.06 825 LYS A N 1
ATOM 6503 C CA . LYS A 1 825 ? 3.930 3.821 -25.267 1.00 95.06 825 LYS A CA 1
ATOM 6504 C C . LYS A 1 825 ? 2.904 4.926 -25.550 1.00 95.06 825 LYS A C 1
ATOM 6506 O O . LYS A 1 825 ? 1.721 4.748 -25.267 1.00 95.06 825 LYS A O 1
ATOM 6511 N N . THR A 1 826 ? 3.335 6.052 -26.118 1.00 96.06 826 THR A N 1
ATOM 6512 C CA . THR A 1 826 ? 2.479 7.169 -26.551 1.00 96.06 826 THR A CA 1
ATOM 6513 C C . THR A 1 826 ? 2.074 7.096 -28.029 1.00 96.06 826 THR A C 1
ATOM 6515 O O . THR A 1 826 ? 1.441 8.023 -28.532 1.00 96.06 826 THR A O 1
ATOM 6518 N N . ALA A 1 827 ? 2.417 6.020 -28.745 1.00 96.19 827 ALA A N 1
ATOM 6519 C CA . ALA A 1 827 ? 2.157 5.926 -30.175 1.00 96.19 827 ALA A CA 1
ATOM 6520 C C . ALA A 1 827 ? 0.656 5.983 -30.519 1.00 96.19 827 ALA A C 1
ATOM 6522 O O . ALA A 1 827 ? -0.194 5.298 -29.929 1.00 96.19 827 ALA A O 1
ATOM 6523 N N . PHE A 1 828 ? 0.326 6.818 -31.505 1.00 95.75 828 PHE A N 1
ATOM 6524 C CA . PHE A 1 828 ? -1.029 7.090 -31.957 1.00 95.75 828 PHE A CA 1
ATOM 6525 C C . PHE A 1 828 ? -1.192 6.899 -33.465 1.00 95.75 828 PHE A C 1
ATOM 6527 O O . PHE A 1 828 ? -0.324 7.246 -34.267 1.00 95.75 828 PHE A O 1
ATOM 6534 N N . CYS A 1 829 ? -2.330 6.324 -33.855 1.00 93.12 829 CYS A N 1
ATOM 6535 C CA . CYS A 1 829 ? -2.592 5.879 -35.219 1.00 93.12 829 CYS A CA 1
ATOM 6536 C C . CYS A 1 829 ? -3.606 6.769 -35.950 1.00 93.12 829 CYS A C 1
ATOM 6538 O O . CYS A 1 829 ? -4.664 7.139 -35.426 1.00 93.12 829 CYS A O 1
ATOM 6540 N N . THR A 1 830 ? -3.282 7.077 -37.205 1.00 92.44 830 THR A N 1
ATOM 6541 C CA . THR A 1 830 ? -4.069 7.931 -38.103 1.00 92.44 830 THR A CA 1
ATOM 6542 C C . THR A 1 830 ? -4.176 7.280 -39.492 1.00 92.44 830 THR A C 1
ATOM 6544 O O . THR A 1 830 ? -3.434 6.337 -39.775 1.00 92.44 830 THR A O 1
ATOM 6547 N N . PRO A 1 831 ? -5.039 7.775 -40.399 1.00 89.19 831 PRO A N 1
ATOM 6548 C CA . PRO A 1 831 ? -5.031 7.356 -41.804 1.00 89.19 831 PRO A CA 1
ATOM 6549 C C . PRO A 1 831 ? -3.745 7.713 -42.575 1.00 89.19 831 PRO A C 1
ATOM 6551 O O . PRO A 1 831 ? -3.594 7.266 -43.707 1.00 89.19 831 PRO A O 1
ATOM 6554 N N . PHE A 1 832 ? -2.854 8.532 -41.999 1.00 90.69 832 PHE A N 1
ATOM 6555 C CA . PHE A 1 832 ? -1.668 9.087 -42.666 1.00 90.69 832 PHE A CA 1
ATOM 6556 C C . PHE A 1 832 ? -0.340 8.531 -42.133 1.00 90.69 832 PHE A C 1
ATOM 6558 O O . PHE A 1 832 ? 0.699 8.800 -42.722 1.00 90.69 832 PHE A O 1
ATOM 6565 N N . GLY A 1 833 ? -0.361 7.781 -41.027 1.00 89.94 833 GLY A N 1
ATOM 6566 C CA . GLY A 1 833 ? 0.843 7.275 -40.369 1.00 89.94 833 GLY A CA 1
ATOM 6567 C C . GLY A 1 833 ? 0.631 6.908 -38.899 1.00 89.94 833 GLY A C 1
ATOM 6568 O O . GLY A 1 833 ? -0.455 7.116 -38.332 1.00 89.94 833 GLY A O 1
ATOM 6569 N N . LEU A 1 834 ? 1.691 6.364 -38.299 1.00 94.69 834 LEU A N 1
ATOM 6570 C CA . LEU A 1 834 ? 1.843 6.133 -36.864 1.00 94.69 834 LEU A CA 1
ATOM 6571 C C . LEU A 1 834 ? 2.902 7.107 -36.329 1.00 94.69 834 LEU A C 1
ATOM 6573 O O . LEU A 1 834 ? 3.988 7.219 -36.896 1.00 94.69 834 LEU A O 1
ATOM 6577 N N . PHE A 1 835 ? 2.585 7.800 -35.240 1.00 96.50 835 PHE A N 1
ATOM 6578 C CA . PHE A 1 835 ? 3.438 8.833 -34.652 1.00 96.50 835 PHE A CA 1
ATOM 6579 C C . PHE A 1 835 ? 3.483 8.666 -33.131 1.00 96.50 835 PHE A C 1
ATOM 6581 O O . PHE A 1 835 ? 2.531 8.158 -32.547 1.00 96.50 835 PHE A O 1
ATOM 6588 N N . GLU A 1 836 ? 4.550 9.105 -32.472 1.00 96.19 836 GLU A N 1
ATOM 6589 C CA . GLU A 1 836 ? 4.715 9.050 -31.011 1.00 96.19 836 GLU A CA 1
ATOM 6590 C C . GLU A 1 836 ? 5.237 10.379 -30.453 1.00 96.19 836 GLU A C 1
ATOM 6592 O O . GLU A 1 836 ? 5.780 11.199 -31.189 1.00 96.19 836 GLU A O 1
ATOM 6597 N N . PHE A 1 837 ? 5.072 10.612 -29.152 1.00 96.50 837 PHE A N 1
ATOM 6598 C CA . PHE A 1 837 ? 5.410 11.881 -28.513 1.00 96.50 837 PHE A CA 1
ATOM 6599 C C . PHE A 1 837 ? 6.817 11.915 -27.915 1.00 96.50 837 PHE A C 1
ATOM 6601 O O . PHE A 1 837 ? 7.196 11.064 -27.112 1.00 96.50 837 PHE A O 1
ATOM 6608 N N . ASN A 1 838 ? 7.534 13.004 -28.198 1.00 94.75 838 ASN A N 1
ATOM 6609 C CA . ASN A 1 838 ? 8.744 13.400 -27.475 1.00 94.75 838 ASN A CA 1
ATOM 6610 C C . ASN A 1 838 ? 8.426 14.211 -26.204 1.00 94.75 838 ASN A C 1
ATOM 6612 O O . ASN A 1 838 ? 9.257 14.298 -25.296 1.00 94.75 838 ASN A O 1
ATOM 6616 N N . ARG A 1 839 ? 7.229 14.809 -26.132 1.00 93.88 839 ARG A N 1
ATOM 6617 C CA . ARG A 1 839 ? 6.752 15.674 -25.039 1.00 93.88 839 ARG A CA 1
ATOM 6618 C C . ARG A 1 839 ? 5.446 15.152 -24.441 1.00 93.88 839 ARG A C 1
ATOM 6620 O O . ARG A 1 839 ? 4.608 14.663 -25.184 1.00 93.88 839 ARG A O 1
ATOM 6627 N N . MET A 1 840 ? 5.258 15.249 -23.126 1.00 94.50 840 MET A N 1
ATOM 6628 C CA . MET A 1 840 ? 4.170 14.592 -22.391 1.00 94.50 840 MET A CA 1
ATOM 6629 C C . MET A 1 840 ? 2.781 14.973 -22.948 1.00 94.50 840 MET A C 1
ATOM 6631 O O . MET A 1 840 ? 2.342 16.108 -22.767 1.00 94.50 840 MET A O 1
ATOM 6635 N N . PRO A 1 841 ? 2.057 14.044 -23.606 1.00 92.50 841 PRO A N 1
ATOM 6636 C CA . PRO A 1 841 ? 0.798 14.374 -24.255 1.00 92.50 841 PRO A CA 1
ATOM 6637 C C . PRO A 1 841 ? -0.366 14.483 -23.268 1.00 92.50 841 PRO A C 1
ATOM 6639 O O . PRO A 1 841 ? -0.472 13.746 -22.283 1.00 92.50 841 PRO A O 1
ATOM 6642 N N . PHE A 1 842 ? -1.322 15.345 -23.613 1.00 89.06 842 PHE A N 1
ATOM 6643 C CA . PHE A 1 842 ? -2.619 15.418 -22.945 1.00 89.06 842 PHE A CA 1
ATOM 6644 C C . PHE A 1 842 ? -3.328 14.054 -22.952 1.00 89.06 842 PHE A C 1
ATOM 6646 O O . PHE A 1 842 ? -3.450 13.397 -23.988 1.00 89.06 842 PHE A O 1
ATOM 6653 N N . GLY A 1 843 ? -3.877 13.670 -21.797 1.00 87.06 843 GLY A N 1
ATOM 6654 C CA . GLY A 1 843 ? -4.728 12.488 -21.649 1.00 87.06 843 GLY A CA 1
ATOM 6655 C C . GLY A 1 843 ? -4.068 11.270 -21.001 1.00 87.06 843 GLY A C 1
ATOM 6656 O O . GLY A 1 843 ? -4.780 10.298 -20.765 1.00 87.06 843 GLY A O 1
ATOM 6657 N N . LEU A 1 844 ? -2.773 11.301 -20.665 1.00 92.12 844 LEU A N 1
ATOM 6658 C CA . LEU A 1 844 ? -2.126 10.260 -19.850 1.00 92.12 844 LEU A CA 1
ATOM 6659 C C . LEU A 1 844 ? -2.507 10.391 -18.364 1.00 92.12 844 LEU A C 1
ATOM 6661 O O . LEU A 1 844 ? -2.543 11.494 -17.822 1.00 92.12 844 LEU A O 1
ATOM 6665 N N . CYS A 1 845 ? -2.766 9.277 -17.671 1.00 89.75 845 CYS A N 1
ATOM 6666 C CA . CYS A 1 845 ? -3.306 9.314 -16.302 1.00 89.75 845 CYS A CA 1
ATOM 6667 C C . CYS A 1 845 ? -2.344 9.865 -15.239 1.00 89.75 845 CYS A C 1
ATOM 6669 O O . CYS A 1 845 ? -2.808 10.419 -14.248 1.00 89.75 845 CYS A O 1
ATOM 6671 N N . ASN A 1 846 ? -1.031 9.728 -15.444 1.00 92.56 846 ASN A N 1
ATOM 6672 C CA . ASN A 1 846 ? 0.001 10.200 -14.511 1.00 92.56 846 ASN A CA 1
ATOM 6673 C C . ASN A 1 846 ? 0.552 11.587 -14.892 1.00 92.56 846 ASN A C 1
ATOM 6675 O O . ASN A 1 846 ? 1.446 12.100 -14.216 1.00 92.56 846 ASN A O 1
ATOM 6679 N N . ALA A 1 847 ? 0.065 12.190 -15.983 1.00 91.25 847 ALA A N 1
ATOM 6680 C CA . ALA A 1 847 ? 0.546 13.489 -16.438 1.00 91.25 847 ALA A CA 1
ATOM 6681 C C . ALA A 1 847 ? 0.285 14.617 -15.417 1.00 91.25 847 ALA A C 1
ATOM 6683 O O . ALA A 1 847 ? 1.231 15.351 -15.131 1.00 91.25 847 ALA A O 1
ATOM 6684 N N . PRO A 1 848 ? -0.901 14.722 -14.771 1.00 89.69 848 PRO A N 1
ATOM 6685 C CA . PRO A 1 848 ? -1.127 15.704 -13.706 1.00 89.69 848 PRO A CA 1
ATOM 6686 C C . PRO A 1 848 ? -0.157 15.526 -12.528 1.00 89.69 848 PRO A C 1
ATOM 6688 O O . PRO A 1 848 ? 0.479 16.485 -12.103 1.00 89.69 848 PRO A O 1
ATOM 6691 N N . SER A 1 849 ? 0.048 14.285 -12.068 1.00 89.88 849 SER A N 1
ATOM 6692 C CA . SER A 1 849 ? 0.985 13.939 -10.986 1.00 89.88 849 SER A CA 1
ATOM 6693 C C . SER A 1 849 ? 2.440 14.304 -11.320 1.00 89.88 849 SER A C 1
ATOM 6695 O O . SER A 1 849 ? 3.200 14.723 -10.450 1.00 89.88 849 SER A O 1
ATOM 6697 N N . THR A 1 850 ? 2.831 14.172 -12.593 1.00 91.69 850 THR A N 1
ATOM 6698 C CA . THR A 1 850 ? 4.162 14.566 -13.089 1.00 91.69 850 THR A CA 1
ATOM 6699 C C . THR A 1 850 ? 4.304 16.087 -13.143 1.00 91.69 850 THR A C 1
ATOM 6701 O O . THR A 1 850 ? 5.347 16.621 -12.771 1.00 91.69 850 THR A O 1
ATOM 6704 N N . PHE A 1 851 ? 3.254 16.791 -13.574 1.00 91.19 851 PHE A N 1
ATOM 6705 C CA . PHE A 1 851 ? 3.262 18.243 -13.730 1.00 91.19 851 PHE A CA 1
ATOM 6706 C C . PHE A 1 851 ? 3.211 18.986 -12.384 1.00 91.19 851 PHE A C 1
ATOM 6708 O O . PHE A 1 851 ? 3.992 19.910 -12.174 1.00 91.19 851 PHE A O 1
ATOM 6715 N N . GLN A 1 852 ? 2.405 18.522 -11.421 1.00 89.88 852 GLN A N 1
ATOM 6716 C CA . GLN A 1 852 ? 2.435 19.036 -10.044 1.00 89.88 852 GLN A CA 1
ATOM 6717 C C . GLN A 1 852 ? 3.842 18.891 -9.436 1.00 89.88 852 GLN A C 1
ATOM 6719 O O . GLN A 1 852 ? 4.396 19.840 -8.885 1.00 89.88 852 GLN A O 1
ATOM 6724 N N . ARG A 1 853 ? 4.467 17.718 -9.617 1.00 90.62 853 ARG A N 1
ATOM 6725 C CA . ARG A 1 853 ? 5.836 17.432 -9.160 1.00 90.62 853 ARG A CA 1
ATOM 6726 C C . ARG A 1 853 ? 6.899 18.289 -9.858 1.00 90.62 853 ARG A C 1
ATOM 6728 O O . ARG A 1 853 ? 7.948 18.530 -9.266 1.00 90.62 853 ARG A O 1
ATOM 6735 N N . LEU A 1 854 ? 6.658 18.756 -11.086 1.00 92.00 854 LEU A N 1
ATOM 6736 C CA . LEU A 1 854 ? 7.496 19.774 -11.725 1.00 92.00 854 LEU A CA 1
ATOM 6737 C C . LEU A 1 854 ? 7.335 21.121 -11.015 1.00 92.00 854 LEU A C 1
ATOM 6739 O O . LEU A 1 854 ? 8.328 21.693 -10.578 1.00 92.00 854 LEU A O 1
ATOM 6743 N N . MET A 1 855 ? 6.103 21.598 -10.844 1.00 90.81 855 MET A N 1
ATOM 6744 C CA . MET A 1 855 ? 5.845 22.903 -10.229 1.00 90.81 855 MET A CA 1
ATOM 6745 C C . MET A 1 855 ? 6.368 22.984 -8.791 1.00 90.81 855 MET A C 1
ATOM 6747 O O . MET A 1 855 ? 7.061 23.938 -8.444 1.00 90.81 855 MET A O 1
ATOM 6751 N N . GLU A 1 856 ? 6.176 21.946 -7.980 1.00 89.12 856 GLU A N 1
ATOM 6752 C CA . GLU A 1 856 ? 6.745 21.863 -6.627 1.00 89.12 856 GLU A CA 1
ATOM 6753 C C . GLU A 1 856 ? 8.279 21.708 -6.618 1.00 89.12 856 GLU A C 1
ATOM 6755 O O . GLU A 1 856 ? 8.944 22.111 -5.659 1.00 89.12 856 GLU A O 1
ATOM 6760 N N . ARG A 1 857 ? 8.895 21.192 -7.692 1.00 88.81 857 ARG A N 1
ATOM 6761 C CA . ARG A 1 857 ? 10.361 21.239 -7.832 1.00 88.81 857 ARG A CA 1
ATOM 6762 C C . ARG A 1 857 ? 10.875 22.660 -8.071 1.00 88.81 857 ARG A C 1
ATOM 6764 O O . ARG A 1 857 ? 11.967 22.953 -7.586 1.00 88.81 857 ARG A O 1
ATOM 6771 N N . ILE A 1 858 ? 10.110 23.509 -8.760 1.00 89.56 858 ILE A N 1
ATOM 6772 C CA . ILE A 1 858 ? 10.488 24.886 -9.132 1.00 89.56 858 ILE A CA 1
ATOM 6773 C C . ILE A 1 858 ? 10.116 25.908 -8.043 1.00 89.56 858 ILE A C 1
ATOM 6775 O O . ILE A 1 858 ? 10.862 26.863 -7.824 1.00 89.56 858 ILE A O 1
ATOM 6779 N N . PHE A 1 859 ? 8.993 25.711 -7.347 1.00 90.62 859 PHE A N 1
ATOM 6780 C CA . PHE A 1 859 ? 8.409 26.692 -6.421 1.00 90.62 859 PHE A CA 1
ATOM 6781 C C . PHE A 1 859 ? 8.002 26.131 -5.047 1.00 90.62 859 PHE A C 1
ATOM 6783 O O . PHE A 1 859 ? 7.292 26.808 -4.306 1.00 90.62 859 PHE A O 1
ATOM 6790 N N . GLY A 1 860 ? 8.393 24.905 -4.684 1.00 81.94 860 GLY A N 1
ATOM 6791 C CA . GLY A 1 860 ? 7.963 24.274 -3.425 1.00 81.94 860 GLY A CA 1
ATOM 6792 C C . GLY A 1 860 ? 8.333 25.050 -2.150 1.00 81.94 860 GLY A C 1
ATOM 6793 O O . GLY A 1 860 ? 7.631 24.944 -1.154 1.00 81.94 860 GLY A O 1
ATOM 6794 N N . ASP A 1 861 ? 9.383 25.871 -2.199 1.00 84.38 861 ASP A N 1
ATOM 6795 C CA . ASP A 1 861 ? 9.813 26.813 -1.151 1.00 84.38 861 ASP A CA 1
ATOM 6796 C C . ASP A 1 861 ? 8.987 28.116 -1.095 1.00 84.38 861 ASP A C 1
ATOM 6798 O O . ASP A 1 861 ? 9.042 28.840 -0.107 1.00 84.38 861 ASP A O 1
ATOM 6802 N N . GLN A 1 862 ? 8.237 28.428 -2.157 1.00 83.06 862 GLN A N 1
ATOM 6803 C CA . GLN A 1 862 ? 7.395 29.625 -2.295 1.00 83.06 862 GLN A CA 1
ATOM 6804 C C . GLN A 1 862 ? 5.894 29.335 -2.127 1.00 83.06 862 GLN A C 1
ATOM 6806 O O . GLN A 1 862 ? 5.099 30.248 -1.864 1.00 83.06 862 GLN A O 1
ATOM 6811 N N . SER A 1 863 ? 5.502 28.067 -2.286 1.00 81.25 863 SER A N 1
ATOM 6812 C CA . SER A 1 863 ? 4.122 27.604 -2.149 1.00 81.25 863 SER A CA 1
ATOM 6813 C C . SER A 1 863 ? 3.550 27.956 -0.774 1.00 81.25 863 SER A C 1
ATOM 6815 O O . SER A 1 863 ? 4.227 27.825 0.243 1.00 81.25 863 SER A O 1
ATOM 6817 N N . PHE A 1 864 ? 2.295 28.406 -0.747 1.00 77.12 864 PHE A N 1
ATOM 6818 C CA . PHE A 1 864 ? 1.571 28.892 0.438 1.00 77.12 864 PHE A CA 1
ATOM 6819 C C . PHE A 1 864 ? 2.133 30.174 1.093 1.00 77.12 864 PHE A C 1
ATOM 6821 O O . PHE A 1 864 ? 1.506 30.693 2.011 1.00 77.12 864 PHE A O 1
ATOM 6828 N N . GLN A 1 865 ? 3.250 30.741 0.613 1.00 79.38 865 GLN A N 1
ATOM 6829 C CA . GLN A 1 865 ? 3.828 31.989 1.146 1.00 79.38 865 GLN A CA 1
ATOM 6830 C C . GLN A 1 865 ? 3.702 33.176 0.183 1.00 79.38 865 GLN A C 1
ATOM 6832 O O . GLN A 1 865 ? 3.362 34.294 0.592 1.00 79.38 865 GLN A O 1
ATOM 6837 N N . SER A 1 866 ? 4.025 32.954 -1.094 1.00 82.88 866 SER A N 1
ATOM 6838 C CA . SER A 1 866 ? 4.034 33.981 -2.145 1.00 82.88 866 SER A CA 1
ATOM 6839 C C . SER A 1 866 ? 3.205 33.623 -3.375 1.00 82.88 866 SER A C 1
ATOM 6841 O O . SER A 1 866 ? 2.767 34.521 -4.102 1.00 82.88 866 SER A O 1
ATOM 6843 N N . LEU A 1 867 ? 2.950 32.329 -3.566 1.00 90.19 867 LEU A N 1
ATOM 6844 C CA . LEU A 1 867 ? 2.156 31.771 -4.650 1.00 90.19 867 LEU A CA 1
ATOM 6845 C C . LEU A 1 867 ? 1.453 30.476 -4.221 1.00 90.19 867 LEU A C 1
ATOM 6847 O O . LEU A 1 867 ? 1.790 29.886 -3.193 1.00 90.19 867 LEU A O 1
ATOM 6851 N N . LEU A 1 868 ? 0.504 30.013 -5.032 1.00 88.94 868 LEU A N 1
ATOM 6852 C CA . LEU A 1 868 ? -0.097 28.681 -4.939 1.00 88.94 868 LEU A CA 1
ATOM 6853 C C . LEU A 1 868 ? -0.008 27.970 -6.290 1.00 88.94 868 LEU A C 1
ATOM 6855 O O . LEU A 1 868 ? -0.052 28.608 -7.346 1.00 88.94 868 LEU A O 1
ATOM 6859 N N . LEU A 1 869 ? 0.103 26.644 -6.230 1.00 88.38 869 LEU A N 1
ATOM 6860 C CA . LEU A 1 869 ? 0.282 25.753 -7.374 1.00 88.38 869 LEU A CA 1
ATOM 6861 C C . LEU A 1 869 ? -0.873 24.758 -7.432 1.00 88.38 869 LEU A C 1
ATOM 6863 O O . LEU A 1 869 ? -1.052 23.977 -6.496 1.00 88.38 869 LEU A O 1
ATOM 6867 N N . TYR A 1 870 ? -1.603 24.720 -8.543 1.00 85.44 870 TYR A N 1
ATOM 6868 C CA . TYR A 1 870 ? -2.555 23.647 -8.804 1.00 85.44 870 TYR A CA 1
ATOM 6869 C C . TYR A 1 870 ? -2.468 23.221 -10.269 1.00 85.44 870 TYR A C 1
ATOM 6871 O O . TYR A 1 870 ? -3.084 23.824 -11.143 1.00 85.44 870 TYR A O 1
ATOM 6879 N N . LEU A 1 871 ? -1.685 22.172 -10.537 1.00 83.06 871 LEU A N 1
ATOM 6880 C CA . LEU A 1 871 ? -1.347 21.727 -11.891 1.00 83.06 871 LEU A CA 1
ATOM 6881 C C . LEU A 1 871 ? -0.755 22.879 -12.729 1.00 83.06 871 LEU A C 1
ATOM 6883 O O . LEU A 1 871 ? 0.352 23.328 -12.439 1.00 83.06 871 LEU A O 1
ATOM 6887 N N . ASP A 1 872 ? -1.463 23.317 -13.768 1.00 83.50 872 ASP A N 1
ATOM 6888 C CA . ASP A 1 872 ? -1.127 24.413 -14.675 1.00 83.50 872 ASP A CA 1
ATOM 6889 C C . ASP A 1 872 ? -1.635 25.800 -14.228 1.00 83.50 872 ASP A C 1
ATOM 6891 O O . ASP A 1 872 ? -1.145 26.799 -14.755 1.00 83.50 872 ASP A O 1
ATOM 6895 N N . ASP A 1 873 ? -2.509 25.879 -13.215 1.00 83.94 873 ASP A N 1
ATOM 6896 C CA . ASP A 1 873 ? -2.975 27.137 -12.615 1.00 83.94 873 ASP A CA 1
ATOM 6897 C C . ASP A 1 873 ? -2.004 27.615 -11.508 1.00 83.94 873 ASP A C 1
ATOM 6899 O O . ASP A 1 873 ? -2.043 27.135 -10.365 1.00 83.94 873 ASP A O 1
ATOM 6903 N N . VAL A 1 874 ? -1.161 28.611 -11.813 1.00 89.62 874 VAL A N 1
ATOM 6904 C CA . VAL A 1 874 ? -0.309 29.300 -10.820 1.00 89.62 874 VAL A CA 1
ATOM 6905 C C . VAL A 1 874 ? -0.912 30.657 -10.460 1.00 89.62 874 VAL A C 1
ATOM 6907 O O . VAL A 1 874 ? -1.142 31.487 -11.340 1.00 89.62 874 VAL A O 1
ATOM 6910 N N . ILE A 1 875 ? -1.121 30.919 -9.165 1.00 92.00 875 ILE A N 1
ATOM 6911 C CA . ILE A 1 875 ? -1.565 32.227 -8.653 1.00 92.00 875 ILE A CA 1
ATOM 6912 C C . ILE A 1 875 ? -0.508 32.835 -7.727 1.00 92.00 875 ILE A C 1
ATOM 6914 O O . ILE A 1 875 ? -0.122 32.239 -6.726 1.00 92.00 875 ILE A O 1
ATOM 6918 N N . VAL A 1 876 ? -0.053 34.044 -8.051 1.00 93.06 876 VAL A N 1
ATOM 6919 C CA . VAL A 1 876 ? 0.800 34.894 -7.205 1.00 93.06 876 VAL A CA 1
ATOM 6920 C C . VAL A 1 876 ? -0.103 35.854 -6.432 1.00 93.06 876 VAL A C 1
ATOM 6922 O O . VAL A 1 876 ? -1.055 36.389 -7.001 1.00 93.06 876 VAL A O 1
ATOM 6925 N N . PHE A 1 877 ? 0.184 36.105 -5.152 1.00 92.12 877 PHE A N 1
ATOM 6926 C CA . PHE A 1 877 ? -0.643 36.967 -4.295 1.00 92.12 877 PHE A CA 1
ATOM 6927 C C . PHE A 1 877 ? 0.200 37.887 -3.396 1.00 92.12 877 PHE A C 1
ATOM 6929 O O . PHE A 1 877 ? 1.346 37.575 -3.054 1.00 92.12 877 PHE A O 1
ATOM 6936 N N . SER A 1 878 ? -0.302 39.080 -3.049 1.00 91.06 878 SER A N 1
ATOM 6937 C CA . SER A 1 878 ? 0.430 40.069 -2.223 1.00 91.06 878 SER A CA 1
ATOM 6938 C C . SER A 1 878 ? -0.470 41.078 -1.510 1.00 91.06 878 SER A C 1
ATOM 6940 O O . SER A 1 878 ? -1.621 41.291 -1.895 1.00 91.06 878 SER A O 1
ATOM 6942 N N . THR A 1 879 ? 0.083 41.753 -0.498 1.00 89.94 879 THR A N 1
ATOM 6943 C CA . THR A 1 879 ? -0.588 42.849 0.225 1.00 89.94 879 THR A CA 1
ATOM 6944 C C . THR A 1 879 ? -0.381 44.217 -0.438 1.00 89.94 879 THR A C 1
ATOM 6946 O O . THR A 1 879 ? -1.250 45.084 -0.329 1.00 89.94 879 THR A O 1
ATOM 6949 N N . THR A 1 880 ? 0.737 44.413 -1.150 1.00 89.00 880 THR A N 1
ATOM 6950 C CA . THR A 1 880 ? 1.114 45.665 -1.835 1.00 89.00 880 THR A CA 1
ATOM 6951 C C . THR A 1 880 ? 1.650 45.406 -3.246 1.00 89.00 880 THR A C 1
ATOM 6953 O O . THR A 1 880 ? 2.196 44.336 -3.519 1.00 89.00 880 THR A O 1
ATOM 6956 N N . ILE A 1 881 ? 1.532 46.400 -4.134 1.00 88.88 881 ILE A N 1
ATOM 6957 C CA . ILE A 1 881 ? 1.977 46.318 -5.538 1.00 88.88 881 ILE A CA 1
ATOM 6958 C C . ILE A 1 881 ? 3.492 46.085 -5.625 1.00 88.88 881 ILE A C 1
ATOM 6960 O O . ILE A 1 881 ? 3.927 45.160 -6.305 1.00 88.88 881 ILE A O 1
ATOM 6964 N N . LYS A 1 882 ? 4.300 46.818 -4.846 1.00 89.19 882 LYS A N 1
ATOM 6965 C CA . LYS A 1 882 ? 5.764 46.641 -4.787 1.00 89.19 882 LYS A CA 1
ATOM 6966 C C . LYS A 1 882 ? 6.187 45.219 -4.384 1.00 89.19 882 LYS A C 1
ATOM 6968 O O . LYS A 1 882 ? 7.098 44.656 -4.989 1.00 89.19 882 LYS A O 1
ATOM 6973 N N . GLN A 1 883 ? 5.504 44.611 -3.409 1.00 91.06 883 GLN A N 1
ATOM 6974 C CA . GLN A 1 883 ? 5.728 43.206 -3.038 1.00 91.06 883 GLN A CA 1
ATOM 6975 C C . GLN A 1 883 ? 5.312 42.251 -4.172 1.00 91.06 883 GLN A C 1
ATOM 6977 O O . GLN A 1 883 ? 5.975 41.240 -4.404 1.00 91.06 883 GLN A O 1
ATOM 6982 N N . HIS A 1 884 ? 4.244 42.580 -4.902 1.00 92.50 884 HIS A N 1
ATOM 6983 C CA . HIS A 1 884 ? 3.751 41.788 -6.027 1.00 92.50 884 HIS A CA 1
ATOM 6984 C C . HIS A 1 884 ? 4.715 41.808 -7.222 1.00 92.50 884 HIS A C 1
ATOM 6986 O O . HIS A 1 884 ? 5.002 40.752 -7.777 1.00 92.50 884 HIS A O 1
ATOM 6992 N N . ILE A 1 885 ? 5.300 42.968 -7.550 1.00 91.25 885 ILE A N 1
ATOM 6993 C CA . ILE A 1 885 ? 6.371 43.118 -8.555 1.00 91.25 885 ILE A CA 1
ATOM 6994 C C . ILE A 1 885 ? 7.570 42.221 -8.201 1.00 91.25 885 ILE A C 1
ATOM 6996 O O . ILE A 1 885 ? 8.068 41.488 -9.055 1.00 91.25 885 ILE A O 1
ATOM 7000 N N . GLN A 1 886 ? 7.999 42.216 -6.933 1.00 90.69 886 GLN A N 1
ATOM 7001 C CA . GLN A 1 886 ? 9.098 41.363 -6.461 1.00 90.69 886 GLN A CA 1
ATOM 7002 C C . GLN A 1 886 ? 8.766 39.864 -6.560 1.00 90.69 886 GLN A C 1
ATOM 7004 O O . GLN A 1 886 ? 9.566 39.092 -7.091 1.00 90.69 886 GLN A O 1
ATOM 7009 N N . ARG A 1 887 ? 7.582 39.446 -6.086 1.00 93.25 887 ARG A N 1
ATOM 7010 C CA . ARG A 1 887 ? 7.130 38.042 -6.126 1.00 93.25 887 ARG A CA 1
ATOM 7011 C C . ARG A 1 887 ? 6.951 37.540 -7.562 1.00 93.25 887 ARG A C 1
ATOM 7013 O O . ARG A 1 887 ? 7.449 36.468 -7.893 1.00 93.25 887 ARG A O 1
ATOM 7020 N N . LEU A 1 888 ? 6.317 38.328 -8.431 1.00 92.44 888 LEU A N 1
ATOM 7021 C CA . LEU A 1 888 ? 6.149 38.002 -9.848 1.00 92.44 888 LEU A CA 1
ATOM 7022 C C . LEU A 1 888 ? 7.501 37.933 -10.577 1.00 92.44 888 LEU A C 1
ATOM 7024 O O . LEU A 1 888 ? 7.719 37.011 -11.357 1.00 92.44 888 LEU A O 1
ATOM 7028 N N . GLY A 1 889 ? 8.432 38.845 -10.279 1.00 91.56 889 GLY A N 1
ATOM 7029 C CA . GLY A 1 889 ? 9.788 38.814 -10.832 1.00 91.56 889 GLY A CA 1
ATOM 7030 C C . GLY A 1 889 ? 10.556 37.535 -10.482 1.00 91.56 889 GLY A C 1
ATOM 7031 O O . GLY A 1 889 ? 11.175 36.948 -11.363 1.00 91.56 889 GLY A O 1
ATOM 7032 N N . LEU A 1 890 ? 10.460 37.057 -9.234 1.00 90.94 890 LEU A N 1
ATOM 7033 C CA . LEU A 1 890 ? 11.037 35.772 -8.812 1.00 90.94 890 LEU A CA 1
ATOM 7034 C C . LEU A 1 890 ? 10.414 34.593 -9.578 1.00 90.94 890 LEU A C 1
ATOM 7036 O O . LEU A 1 890 ? 11.131 33.693 -10.015 1.00 90.94 890 LEU A O 1
ATOM 7040 N N . VAL A 1 891 ? 9.091 34.604 -9.767 1.00 92.25 891 VAL A N 1
ATOM 7041 C CA . VAL A 1 891 ? 8.372 33.537 -10.481 1.00 92.25 891 VAL A CA 1
ATOM 7042 C C . VAL A 1 891 ? 8.763 33.478 -11.958 1.00 92.25 891 VAL A C 1
ATOM 7044 O O . VAL A 1 891 ? 9.097 32.401 -12.453 1.00 92.25 891 VAL A O 1
ATOM 7047 N N . LEU A 1 892 ? 8.789 34.624 -12.646 1.00 92.69 892 LEU A N 1
ATOM 7048 C CA . LEU A 1 892 ? 9.210 34.713 -14.047 1.00 92.69 892 LEU A CA 1
ATOM 7049 C C . LEU A 1 892 ? 10.677 34.291 -14.227 1.00 92.69 892 LEU A C 1
ATOM 7051 O O . LEU A 1 892 ? 10.988 33.559 -15.167 1.00 92.69 892 LEU A O 1
ATOM 7055 N N . ASP A 1 893 ? 11.568 34.667 -13.303 1.00 91.75 893 ASP A N 1
ATOM 7056 C CA . ASP A 1 893 ? 12.980 34.278 -13.371 1.00 91.75 893 ASP A CA 1
ATOM 7057 C C . ASP A 1 893 ? 13.181 32.762 -13.255 1.00 91.75 893 ASP A C 1
ATOM 7059 O O . ASP A 1 893 ? 13.942 32.179 -14.025 1.00 91.75 893 ASP A O 1
ATOM 7063 N N . ARG A 1 894 ? 12.447 32.086 -12.363 1.00 92.00 894 ARG A N 1
ATOM 7064 C CA . ARG A 1 894 ? 12.531 30.622 -12.239 1.00 92.00 894 ARG A CA 1
ATOM 7065 C C . ARG A 1 894 ? 11.925 29.877 -13.429 1.00 92.00 894 ARG A C 1
ATOM 7067 O O . ARG A 1 894 ? 12.457 28.837 -13.811 1.00 92.00 894 ARG A O 1
ATOM 7074 N N . LEU A 1 895 ? 10.865 30.401 -14.051 1.00 91.81 895 LEU A N 1
ATOM 7075 C CA . LEU A 1 895 ? 10.327 29.829 -15.295 1.00 91.81 895 LEU A CA 1
ATOM 7076 C C . LEU A 1 895 ? 11.337 29.957 -16.440 1.00 91.81 895 LEU A C 1
ATOM 7078 O O . LEU A 1 895 ? 11.570 28.980 -17.151 1.00 91.81 895 LEU A O 1
ATOM 7082 N N . ARG A 1 896 ? 12.027 31.102 -16.532 1.00 90.69 896 ARG A N 1
ATOM 7083 C CA . ARG A 1 896 ? 13.154 31.310 -17.450 1.00 90.69 896 ARG A CA 1
ATOM 7084 C C . ARG A 1 896 ? 14.286 30.306 -17.223 1.00 90.69 896 ARG A C 1
ATOM 7086 O O . ARG A 1 896 ? 14.677 29.612 -18.156 1.00 90.69 896 ARG A O 1
ATOM 7093 N N . GLN A 1 897 ? 14.768 30.173 -15.983 1.00 89.50 897 GLN A N 1
ATOM 7094 C CA . GLN A 1 897 ? 15.836 29.227 -15.615 1.00 89.50 897 GLN A CA 1
ATOM 7095 C C . GLN A 1 897 ? 15.507 27.771 -15.982 1.00 89.50 897 GLN A C 1
ATOM 7097 O O . GLN A 1 897 ? 16.406 26.989 -16.279 1.00 89.50 897 GLN A O 1
ATOM 7102 N N . GLN A 1 898 ? 14.225 27.398 -15.948 1.00 90.31 898 GLN A N 1
ATOM 7103 C CA . GLN A 1 898 ? 13.755 26.041 -16.242 1.00 90.31 898 GLN A CA 1
ATOM 7104 C C . GLN A 1 898 ? 13.239 25.868 -17.675 1.00 90.31 898 GLN A C 1
ATOM 7106 O O . GLN A 1 898 ? 12.712 24.799 -17.993 1.00 90.31 898 GLN A O 1
ATOM 7111 N N . ASN A 1 899 ? 13.418 26.888 -18.526 1.00 90.31 899 ASN A N 1
ATOM 7112 C CA . ASN A 1 899 ? 12.958 26.946 -19.911 1.00 90.31 899 ASN A CA 1
ATOM 7113 C C . ASN A 1 899 ? 11.471 26.567 -20.046 1.00 90.31 899 ASN A C 1
ATOM 7115 O O . ASN A 1 899 ? 11.110 25.661 -20.798 1.00 90.31 899 ASN A O 1
ATOM 7119 N N . LEU A 1 900 ? 10.614 27.243 -19.275 1.00 91.00 900 LEU A N 1
ATOM 7120 C CA . LEU A 1 900 ? 9.161 27.099 -19.316 1.00 91.00 900 LEU A CA 1
ATOM 7121 C C . LEU A 1 900 ? 8.495 28.393 -19.799 1.00 91.00 900 LEU A C 1
ATOM 7123 O O . LEU A 1 900 ? 8.807 29.476 -19.309 1.00 91.00 900 LEU A O 1
ATOM 7127 N N . LYS A 1 901 ? 7.549 28.269 -20.737 1.00 91.06 901 LYS A N 1
ATOM 7128 C CA . LYS A 1 901 ? 6.859 29.389 -21.393 1.00 91.06 901 LYS A CA 1
ATOM 7129 C C . LYS A 1 901 ? 5.402 29.559 -20.956 1.00 91.06 901 LYS A C 1
ATOM 7131 O O . LYS A 1 901 ? 4.661 28.589 -20.780 1.00 91.06 901 LYS A O 1
ATOM 7136 N N . ILE A 1 902 ? 4.978 30.814 -20.845 1.00 90.88 902 ILE A N 1
ATOM 7137 C CA . ILE A 1 902 ? 3.659 31.261 -20.375 1.00 90.88 902 ILE A CA 1
ATOM 7138 C C . ILE A 1 902 ? 2.837 31.791 -21.559 1.00 90.88 902 ILE A C 1
ATOM 7140 O O . ILE A 1 902 ? 3.371 32.511 -22.406 1.00 90.88 902 ILE A O 1
ATOM 7144 N N . LYS A 1 903 ? 1.531 31.501 -21.626 1.00 88.25 903 LYS A N 1
ATOM 7145 C CA . LYS A 1 903 ? 0.645 32.096 -22.641 1.00 88.25 903 LYS A CA 1
ATOM 7146 C C . LYS A 1 903 ? 0.067 33.425 -22.144 1.00 88.25 903 LYS A C 1
ATOM 7148 O O . LYS A 1 903 ? -0.997 33.454 -21.533 1.00 88.25 903 LYS A O 1
ATOM 7153 N N . LEU A 1 904 ? 0.753 34.526 -22.470 1.00 86.62 904 LEU A N 1
ATOM 7154 C CA . LEU A 1 904 ? 0.414 35.891 -22.032 1.00 86.62 904 LEU A CA 1
ATOM 7155 C C . LEU A 1 904 ? -1.077 36.236 -22.210 1.00 86.62 904 LEU A C 1
ATOM 7157 O O . LEU A 1 904 ? -1.685 36.783 -21.299 1.00 86.62 904 LEU A O 1
ATOM 7161 N N . SER A 1 905 ? -1.690 35.825 -23.329 1.00 82.38 905 SER A N 1
ATOM 7162 C CA . SER A 1 905 ? -3.100 36.089 -23.673 1.00 82.38 905 SER A CA 1
ATOM 7163 C C . SER A 1 905 ? -4.151 35.394 -22.783 1.00 82.38 905 SER A C 1
ATOM 7165 O O . SER A 1 905 ? -5.335 35.407 -23.118 1.00 82.38 905 SER A O 1
ATOM 7167 N N . LYS A 1 906 ? -3.733 34.690 -21.727 1.00 84.25 906 LYS A N 1
ATOM 7168 C CA . LYS A 1 906 ? -4.602 34.083 -20.707 1.00 84.25 906 LYS A CA 1
ATOM 7169 C C . LYS A 1 906 ? -4.286 34.567 -19.288 1.00 84.25 906 LYS A C 1
ATOM 7171 O O . LYS A 1 906 ? -5.069 34.310 -18.377 1.00 84.25 906 LYS A O 1
ATOM 7176 N N . CYS A 1 907 ? -3.137 35.204 -19.083 1.00 87.69 907 CYS A N 1
ATOM 7177 C CA . CYS A 1 907 ? -2.709 35.648 -17.766 1.00 87.69 907 CYS A CA 1
ATOM 7178 C C . CYS A 1 907 ? -3.490 36.893 -17.349 1.00 87.69 907 CYS A C 1
ATOM 7180 O O . CYS A 1 907 ? -3.656 37.816 -18.144 1.00 87.69 907 CYS A O 1
ATOM 7182 N N . CYS A 1 908 ? -3.908 36.957 -16.088 1.00 89.00 908 CYS A N 1
ATOM 7183 C CA . CYS A 1 908 ? -4.397 38.199 -15.491 1.00 89.00 908 CYS A CA 1
ATOM 7184 C C . CYS A 1 908 ? -3.323 38.714 -14.535 1.00 89.00 908 CYS A C 1
ATOM 7186 O O . CYS A 1 908 ? -2.905 37.965 -13.655 1.00 89.00 908 CYS A O 1
ATOM 7188 N N . PHE A 1 909 ? -2.895 39.967 -14.673 1.00 89.44 909 PHE A N 1
ATOM 7189 C CA . PHE A 1 909 ? -1.874 40.569 -13.811 1.00 89.44 909 PHE A CA 1
ATOM 7190 C C . PHE A 1 909 ? -2.459 41.700 -12.954 1.00 89.44 909 PHE A C 1
ATOM 7192 O O . PHE A 1 909 ? -3.332 42.433 -13.417 1.00 89.44 909 PHE A O 1
ATOM 7199 N N . PHE A 1 910 ? -1.960 41.839 -11.721 1.00 89.31 910 PHE A N 1
ATOM 7200 C CA . PHE A 1 910 ? -2.262 42.934 -10.781 1.00 89.31 910 PHE A CA 1
ATOM 7201 C C . PHE A 1 910 ? -3.760 43.244 -10.596 1.00 89.31 910 PHE A C 1
ATOM 7203 O O . PHE A 1 910 ? -4.157 44.405 -10.520 1.00 89.31 910 PHE A O 1
ATOM 7210 N N . ARG A 1 911 ? -4.616 42.221 -10.486 1.00 88.56 911 ARG A N 1
ATOM 7211 C CA . ARG A 1 911 ? -6.053 42.423 -10.234 1.00 88.56 911 ARG A CA 1
ATOM 7212 C C . ARG A 1 911 ? -6.398 42.330 -8.750 1.00 88.56 911 ARG A C 1
ATOM 7214 O O . ARG A 1 911 ? -5.759 41.605 -7.989 1.00 88.56 911 ARG A O 1
ATOM 7221 N N . SER A 1 912 ? -7.438 43.061 -8.357 1.00 86.94 912 SER A N 1
ATOM 7222 C CA . SER A 1 912 ? -8.062 43.026 -7.025 1.00 86.94 912 SER A CA 1
ATOM 7223 C C . SER A 1 912 ? -9.035 41.851 -6.845 1.00 86.94 912 SER A C 1
ATOM 7225 O O . SER A 1 912 ? -9.335 41.459 -5.711 1.00 86.94 912 SER A O 1
ATOM 7227 N N . GLU A 1 913 ? -9.493 41.278 -7.960 1.00 88.44 913 GLU A N 1
ATOM 7228 C CA . GLU A 1 913 ? -10.245 40.030 -8.051 1.00 88.44 913 GLU A CA 1
ATOM 7229 C C . GLU A 1 913 ? -9.760 39.176 -9.235 1.00 88.44 913 GLU A C 1
ATOM 7231 O O . GLU A 1 913 ? -9.405 39.699 -10.290 1.00 88.44 913 GLU A O 1
ATOM 7236 N N . VAL A 1 914 ? -9.727 37.853 -9.064 1.00 89.38 914 VAL A N 1
ATOM 7237 C CA . VAL A 1 914 ? -9.367 36.882 -10.112 1.00 89.38 914 VAL A CA 1
ATOM 7238 C C . VAL A 1 914 ? -10.236 35.634 -10.017 1.00 89.38 914 VAL A C 1
ATOM 7240 O O . VAL A 1 914 ? -10.725 35.273 -8.945 1.00 89.38 914 VAL A O 1
ATOM 7243 N N . ARG A 1 915 ? -10.394 34.921 -11.135 1.00 88.12 915 ARG A N 1
ATOM 7244 C CA . ARG A 1 915 ? -10.959 33.567 -11.123 1.00 88.12 915 ARG A CA 1
ATOM 7245 C C . ARG A 1 915 ? -9.842 32.552 -10.902 1.00 88.12 915 ARG A C 1
ATOM 7247 O O . ARG A 1 915 ? -8.883 32.527 -11.663 1.00 88.12 915 ARG A O 1
ATOM 7254 N N . TYR A 1 916 ? -9.986 31.701 -9.892 1.00 85.56 916 TYR A N 1
ATOM 7255 C CA . TYR A 1 916 ? -9.032 30.639 -9.564 1.00 85.56 916 TYR A CA 1
ATOM 7256 C C . TYR A 1 916 ? -9.797 29.391 -9.116 1.00 85.56 916 TYR A C 1
ATOM 7258 O O . TYR A 1 916 ? -10.722 29.486 -8.310 1.00 85.56 916 TYR A O 1
ATOM 7266 N N . LEU A 1 917 ? -9.479 28.219 -9.679 1.00 81.94 917 LEU A N 1
ATOM 7267 C CA . LEU A 1 917 ? -10.110 26.929 -9.340 1.00 81.94 917 LEU A CA 1
ATOM 7268 C C . LEU A 1 917 ? -11.656 26.959 -9.292 1.00 81.94 917 LEU A C 1
ATOM 7270 O O . LEU A 1 917 ? -12.298 26.337 -8.444 1.00 81.94 917 LEU A O 1
ATOM 7274 N N . GLY A 1 918 ? -12.297 27.699 -10.206 1.00 77.88 918 GLY A N 1
ATOM 7275 C CA . GLY A 1 918 ? -13.760 27.836 -10.247 1.00 77.88 918 GLY A CA 1
ATOM 7276 C C . GLY A 1 918 ? -14.382 28.657 -9.118 1.00 77.88 918 GLY A C 1
ATOM 7277 O O . GLY A 1 918 ? -15.571 28.493 -8.844 1.00 77.88 918 GLY A O 1
ATOM 7278 N N . HIS A 1 919 ? -13.598 29.507 -8.472 1.00 84.50 919 HIS A N 1
ATOM 7279 C CA . HIS A 1 919 ? -14.032 30.486 -7.485 1.00 84.50 919 HIS A CA 1
ATOM 7280 C C . HIS A 1 919 ? -13.598 31.880 -7.947 1.00 84.50 919 HIS A C 1
ATOM 7282 O O . HIS A 1 919 ? -12.610 32.008 -8.673 1.00 84.50 919 HIS A O 1
ATOM 7288 N N . VAL A 1 920 ? -14.309 32.923 -7.519 1.00 87.69 920 VAL A N 1
ATOM 7289 C CA . VAL A 1 920 ? -13.798 34.298 -7.587 1.00 87.69 920 VAL A CA 1
ATOM 7290 C C . VAL A 1 920 ? -13.105 34.595 -6.262 1.00 87.69 920 VAL A C 1
ATOM 7292 O O . VAL A 1 920 ? -13.728 34.575 -5.199 1.00 87.69 920 VAL A O 1
ATOM 7295 N N . VAL A 1 921 ? -11.803 34.834 -6.345 1.00 87.88 921 VAL A N 1
ATOM 7296 C CA . VAL A 1 921 ? -10.925 35.263 -5.256 1.00 87.88 921 VAL A CA 1
ATOM 7297 C C . VAL A 1 921 ? -10.865 36.785 -5.306 1.00 87.88 921 VAL A C 1
ATOM 7299 O O . VAL A 1 921 ? -10.521 37.341 -6.343 1.00 87.88 921 VAL A O 1
ATOM 7302 N N . SER A 1 922 ? -11.190 37.460 -4.205 1.00 88.88 922 SER A N 1
ATOM 7303 C CA . SER A 1 922 ? -11.138 38.925 -4.095 1.00 88.88 922 SER A CA 1
ATOM 7304 C C . SER A 1 922 ? -10.414 39.357 -2.824 1.00 88.88 922 SER A C 1
ATOM 7306 O O . SER A 1 922 ? -10.318 38.587 -1.869 1.00 88.88 922 SER A O 1
ATOM 7308 N N . SER A 1 923 ? -10.015 40.624 -2.737 1.00 83.81 923 SER A N 1
ATOM 7309 C CA . SER A 1 923 ? -9.553 41.228 -1.473 1.00 83.81 923 SER A CA 1
ATOM 7310 C C . SER A 1 923 ? -10.587 41.183 -0.327 1.00 83.81 923 SER A C 1
ATOM 7312 O O . SER A 1 923 ? -10.227 41.346 0.839 1.00 83.81 923 SER A O 1
ATOM 7314 N N . THR A 1 924 ? -11.872 40.941 -0.625 1.00 82.19 924 THR A N 1
ATOM 7315 C CA . THR A 1 924 ? -12.964 40.893 0.368 1.00 82.19 924 THR A CA 1
ATOM 7316 C C . THR A 1 924 ? -13.297 39.487 0.875 1.00 82.19 924 THR A C 1
ATOM 7318 O O . THR A 1 924 ? -14.080 39.356 1.825 1.00 82.19 924 THR A O 1
ATOM 7321 N N . GLY A 1 925 ? -12.747 38.443 0.250 1.00 84.19 925 GLY A N 1
ATOM 7322 C CA . GLY A 1 925 ? -13.145 37.053 0.468 1.00 84.19 925 GLY A CA 1
ATOM 7323 C C . GLY A 1 925 ? -13.300 36.254 -0.828 1.00 84.19 925 GLY A C 1
ATOM 7324 O O . GLY A 1 925 ? -12.954 36.726 -1.915 1.00 84.19 925 GLY A O 1
ATOM 7325 N N . VAL A 1 926 ? -13.867 35.054 -0.704 1.00 87.06 926 VAL A N 1
ATOM 7326 C CA . VAL A 1 926 ? -14.096 34.113 -1.813 1.00 87.06 926 VAL A CA 1
ATOM 7327 C C . VAL A 1 926 ? -15.586 34.040 -2.157 1.00 87.06 926 VAL A C 1
ATOM 7329 O O . VAL A 1 926 ? -16.440 34.068 -1.270 1.00 87.06 926 VAL A O 1
ATOM 7332 N N . SER A 1 927 ? -15.911 33.901 -3.442 1.00 86.00 927 SER A N 1
ATOM 7333 C CA . SER A 1 927 ? -17.278 33.675 -3.933 1.00 86.00 927 SER A CA 1
ATOM 7334 C C . SER A 1 927 ? -17.333 32.678 -5.101 1.00 86.00 927 SER A C 1
ATOM 7336 O O . SER A 1 927 ? -16.311 32.170 -5.573 1.00 86.00 927 SER A O 1
ATOM 7338 N N . THR A 1 928 ? -18.543 32.332 -5.536 1.00 83.50 928 THR A N 1
ATOM 7339 C CA . THR A 1 928 ? -18.809 31.363 -6.608 1.00 83.50 928 THR A CA 1
ATOM 7340 C C . THR A 1 928 ? -18.569 31.957 -8.001 1.00 83.50 928 THR A C 1
ATOM 7342 O O . THR A 1 928 ? -19.029 33.058 -8.282 1.00 83.50 928 THR A O 1
ATOM 7345 N N . ASP A 1 929 ? -17.921 31.211 -8.900 1.00 82.81 929 ASP A N 1
ATOM 7346 C CA . ASP A 1 929 ? -17.664 31.632 -10.290 1.00 82.81 929 ASP A CA 1
ATOM 7347 C C . ASP A 1 929 ? -18.973 31.881 -11.080 1.00 82.81 929 ASP A C 1
ATOM 7349 O O . ASP A 1 929 ? -19.724 30.928 -11.330 1.00 82.81 929 ASP A O 1
ATOM 7353 N N . PRO A 1 930 ? -19.261 33.130 -11.507 1.00 80.06 930 PRO A N 1
ATOM 7354 C CA . PRO A 1 930 ? -20.539 33.490 -12.115 1.00 80.06 930 PRO A CA 1
ATOM 7355 C C . PRO A 1 930 ? -20.791 32.799 -13.461 1.00 80.06 930 PRO A C 1
ATOM 7357 O O . PRO A 1 930 ? -21.948 32.564 -13.804 1.00 80.06 930 PRO A O 1
ATOM 7360 N N . GLU A 1 931 ? -19.759 32.397 -14.215 1.00 76.06 931 GLU A N 1
ATOM 7361 C CA . GLU A 1 931 ? -19.973 31.628 -15.449 1.00 76.06 931 GLU A CA 1
ATOM 7362 C C . GLU A 1 931 ? -20.458 30.211 -15.138 1.00 76.06 931 GLU A C 1
ATOM 7364 O O . GLU A 1 931 ? -21.421 29.736 -15.750 1.00 76.06 931 GLU A O 1
ATOM 7369 N N . LYS A 1 932 ? -19.861 29.558 -14.136 1.00 75.75 932 LYS A N 1
ATOM 7370 C CA . LYS A 1 932 ? -20.287 28.228 -13.674 1.00 75.75 932 LYS A CA 1
ATOM 7371 C C . LYS A 1 932 ? -21.684 28.278 -13.052 1.00 75.75 932 LYS A C 1
ATOM 7373 O O . LYS A 1 932 ? -22.504 27.404 -13.325 1.00 75.75 932 LYS A O 1
ATOM 7378 N N . ILE A 1 933 ? -21.995 29.329 -12.296 1.00 79.31 933 ILE A N 1
ATOM 7379 C CA . ILE A 1 933 ? -23.333 29.571 -11.741 1.00 79.31 933 ILE A CA 1
ATOM 7380 C C . ILE A 1 933 ? -24.368 29.916 -12.829 1.00 79.31 933 ILE A C 1
ATOM 7382 O O . ILE A 1 933 ? -25.518 29.487 -12.729 1.00 79.31 933 ILE A O 1
ATOM 7386 N N . SER A 1 934 ? -23.986 30.573 -13.930 1.00 76.56 934 SER A N 1
ATOM 7387 C CA . SER A 1 934 ? -24.903 30.815 -15.059 1.00 76.56 934 SER A CA 1
ATOM 7388 C C . SER A 1 934 ? -25.412 29.513 -15.701 1.00 76.56 934 SER A C 1
ATOM 7390 O O . SER A 1 934 ? -26.563 29.444 -16.144 1.00 76.56 934 SER A O 1
ATOM 7392 N N . ALA A 1 935 ? -24.591 28.454 -15.687 1.00 71.62 935 ALA A N 1
ATOM 7393 C CA . ALA A 1 935 ? -24.989 27.117 -16.117 1.00 71.62 935 ALA A CA 1
ATOM 7394 C C . ALA A 1 935 ? -25.942 26.437 -15.117 1.00 71.62 935 ALA A C 1
ATOM 7396 O O . ALA A 1 935 ? -26.804 25.675 -15.544 1.00 71.62 935 ALA A O 1
ATOM 7397 N N . VAL A 1 936 ? -25.850 26.743 -13.814 1.00 75.44 936 VAL A N 1
ATOM 7398 C CA . VAL A 1 936 ? -26.815 26.294 -12.789 1.00 75.44 936 VAL A CA 1
ATOM 7399 C C . VAL A 1 936 ? -28.167 26.975 -12.970 1.00 75.44 936 VAL A C 1
ATOM 7401 O O . VAL A 1 936 ? -29.194 26.300 -12.973 1.00 75.44 936 VAL A O 1
ATOM 7404 N N . ALA A 1 937 ? -28.189 28.296 -13.175 1.00 76.62 937 ALA A N 1
ATOM 7405 C CA . ALA A 1 937 ? -29.426 29.039 -13.421 1.00 76.62 937 ALA A CA 1
ATOM 7406 C C . ALA A 1 937 ? -30.193 28.457 -14.627 1.00 76.62 937 ALA A C 1
ATOM 7408 O O . ALA A 1 937 ? -31.391 28.175 -14.540 1.00 76.62 937 ALA A O 1
ATOM 7409 N N . LYS A 1 938 ? -29.461 28.172 -15.713 1.00 78.31 938 LYS A N 1
ATOM 7410 C CA . LYS A 1 938 ? -29.956 27.549 -16.952 1.00 78.31 938 LYS A CA 1
ATOM 7411 C C . LYS A 1 938 ? -30.030 26.010 -16.904 1.00 78.31 938 LYS A C 1
ATOM 7413 O O . LYS A 1 938 ? -30.268 25.389 -17.935 1.00 78.31 938 LYS A O 1
ATOM 7418 N N . TRP A 1 939 ? -29.824 25.377 -15.745 1.00 80.31 939 TRP A N 1
ATOM 7419 C CA . TRP A 1 939 ? -29.878 23.918 -15.620 1.00 80.31 939 TRP A CA 1
ATOM 7420 C C . TRP A 1 939 ? -31.337 23.446 -15.679 1.00 80.31 939 TRP A C 1
ATOM 7422 O O . TRP A 1 939 ? -32.153 23.834 -14.834 1.00 80.31 939 TRP A O 1
ATOM 7432 N N . ASN A 1 940 ? -31.658 22.619 -16.675 1.00 81.94 940 ASN A N 1
ATOM 7433 C CA . ASN A 1 940 ? -32.977 22.006 -16.852 1.00 81.94 940 ASN A CA 1
ATOM 7434 C C . ASN A 1 940 ? -33.213 20.896 -15.815 1.00 81.94 940 ASN A C 1
ATOM 7436 O O . ASN A 1 940 ? -32.264 20.238 -15.393 1.00 81.94 940 ASN A O 1
ATOM 7440 N N . GLN A 1 941 ? -34.472 20.653 -15.449 1.00 84.75 941 GLN A N 1
ATOM 7441 C CA . GLN A 1 941 ? -34.877 19.544 -14.576 1.00 84.75 941 GLN A CA 1
ATOM 7442 C C . GLN A 1 941 ? -34.255 18.209 -15.058 1.00 84.75 941 GLN A C 1
ATOM 7444 O O . GLN A 1 941 ? -34.518 17.811 -16.197 1.00 84.75 941 GLN A O 1
ATOM 7449 N N . PRO A 1 942 ? -33.427 17.519 -14.246 1.00 82.94 942 PRO A N 1
ATOM 7450 C CA . PRO A 1 942 ? -32.757 16.280 -14.642 1.00 82.94 942 PRO A CA 1
ATOM 7451 C C . PRO A 1 942 ? -33.727 15.174 -15.073 1.00 82.94 942 PRO A C 1
ATOM 7453 O O . PRO A 1 942 ? -34.545 14.715 -14.281 1.00 82.94 942 PRO A O 1
ATOM 7456 N N . GLN A 1 943 ? -33.594 14.699 -16.311 1.00 78.56 943 GLN A N 1
ATOM 7457 C CA . GLN A 1 943 ? -34.438 13.644 -16.881 1.00 78.56 943 GLN A CA 1
ATOM 7458 C C . GLN A 1 943 ? -33.827 12.248 -16.689 1.00 78.56 943 GLN A C 1
ATOM 7460 O O . GLN A 1 943 ? -34.544 11.248 -16.721 1.00 78.56 943 GLN A O 1
ATOM 7465 N N . SER A 1 944 ? -32.512 12.150 -16.451 1.00 77.56 944 SER A N 1
ATOM 7466 C CA . SER A 1 944 ? -31.828 10.882 -16.160 1.00 77.56 944 SER A CA 1
ATOM 7467 C C . SER A 1 944 ? -31.067 10.877 -14.829 1.00 77.56 944 SER A C 1
ATOM 7469 O O . SER A 1 944 ? -30.572 11.897 -14.345 1.00 77.56 944 SER A O 1
ATOM 7471 N N . LEU A 1 945 ? -30.879 9.679 -14.258 1.00 80.38 945 LEU A N 1
ATOM 7472 C CA . LEU A 1 945 ? -30.076 9.475 -13.042 1.00 80.38 945 LEU A CA 1
ATOM 7473 C C . LEU A 1 945 ? -28.618 9.952 -13.210 1.00 80.38 945 LEU A C 1
ATOM 7475 O O . LEU A 1 945 ? -27.957 10.286 -12.226 1.00 80.38 945 LEU A O 1
ATOM 7479 N N . GLN A 1 946 ? -28.107 9.999 -14.445 1.00 73.00 946 GLN A N 1
ATOM 7480 C CA . GLN A 1 946 ? -26.779 10.534 -14.742 1.00 73.00 946 GLN A CA 1
ATOM 7481 C C . GLN A 1 946 ? -26.756 12.068 -14.642 1.00 73.00 946 GLN A C 1
ATOM 7483 O O . GLN A 1 946 ? -25.833 12.613 -14.039 1.00 73.00 946 GLN A O 1
ATOM 7488 N N . GLU A 1 947 ? -27.777 12.759 -15.156 1.00 79.62 947 GLU A N 1
ATOM 7489 C CA . GLU A 1 947 ? -27.925 14.214 -15.006 1.00 79.62 947 GLU A CA 1
ATOM 7490 C C . GLU A 1 947 ? -28.127 14.614 -13.542 1.00 79.62 947 GLU A C 1
ATOM 7492 O O . GLU A 1 947 ? -27.463 15.536 -13.076 1.00 79.62 947 GLU A O 1
ATOM 7497 N N . LEU A 1 948 ? -28.965 13.892 -12.785 1.00 84.62 948 LEU A N 1
ATOM 7498 C CA . LEU A 1 948 ? -29.204 14.201 -11.370 1.00 84.62 948 LEU A CA 1
ATOM 7499 C C . LEU A 1 948 ? -27.927 14.039 -10.532 1.00 84.62 948 LEU A C 1
ATOM 7501 O O . LEU A 1 948 ? -27.604 14.895 -9.709 1.00 84.62 948 LEU A O 1
ATOM 7505 N N . ARG A 1 949 ? -27.144 12.981 -10.780 1.00 81.88 949 ARG A N 1
ATOM 7506 C CA . ARG A 1 949 ? -25.840 12.788 -10.119 1.00 81.88 949 ARG A CA 1
ATOM 7507 C C . ARG A 1 949 ? -24.806 13.825 -10.572 1.00 81.88 949 ARG A C 1
ATOM 7509 O O . ARG A 1 949 ? -23.969 14.213 -9.763 1.00 81.88 949 ARG A O 1
ATOM 7516 N N . SER A 1 950 ? -24.888 14.318 -11.810 1.00 76.56 950 SER A N 1
ATOM 7517 C CA . SER A 1 950 ? -24.059 15.431 -12.291 1.00 76.56 950 SER A CA 1
ATOM 7518 C C . SER A 1 950 ? -24.421 16.757 -11.611 1.00 76.56 950 SER A C 1
ATOM 7520 O O . SER A 1 950 ? -23.522 17.487 -11.200 1.00 76.56 950 SER A O 1
ATOM 7522 N N . PHE A 1 951 ? -25.715 17.051 -11.445 1.00 84.56 951 PHE A N 1
ATOM 7523 C CA . PHE A 1 951 ? -26.199 18.239 -10.737 1.00 84.56 951 PHE A CA 1
ATOM 7524 C C . PHE A 1 951 ? -25.806 18.208 -9.256 1.00 84.56 951 PHE A C 1
ATOM 7526 O O . PHE A 1 951 ? -25.209 19.158 -8.762 1.00 84.56 951 PHE A O 1
ATOM 7533 N N . LEU A 1 952 ? -26.056 17.095 -8.556 1.00 84.69 952 LEU A N 1
ATOM 7534 C CA . LEU A 1 952 ? -25.668 16.938 -7.149 1.00 84.69 952 LEU A CA 1
ATOM 7535 C C . LEU A 1 952 ? -24.145 16.985 -6.953 1.00 84.69 952 LEU A C 1
ATOM 7537 O O . LEU A 1 952 ? -23.678 17.552 -5.967 1.00 84.69 952 LEU A O 1
ATOM 7541 N N . GLY A 1 953 ? -23.367 16.447 -7.899 1.00 73.25 953 GLY A N 1
ATOM 7542 C CA . GLY A 1 953 ? -21.907 16.565 -7.906 1.00 73.25 953 GLY A CA 1
ATOM 7543 C C . GLY A 1 953 ? -21.433 18.015 -8.035 1.00 73.25 953 GLY A C 1
ATOM 7544 O O . GLY A 1 953 ? -20.594 18.451 -7.250 1.00 73.25 953 GLY A O 1
ATOM 7545 N N . PHE A 1 954 ? -22.016 18.782 -8.965 1.00 77.19 954 PHE A N 1
ATOM 7546 C CA . PHE A 1 954 ? -21.747 20.217 -9.103 1.00 77.19 954 PHE A CA 1
ATOM 7547 C C . PHE A 1 954 ? -22.152 20.984 -7.836 1.00 77.19 954 PHE A C 1
ATOM 7549 O O . PHE A 1 954 ? -21.358 21.737 -7.278 1.00 77.19 954 PHE A O 1
ATOM 7556 N N . ALA A 1 955 ? -23.375 20.778 -7.347 1.00 80.88 955 ALA A N 1
ATOM 7557 C CA . ALA A 1 955 ? -23.901 21.487 -6.187 1.00 80.88 955 ALA A CA 1
ATOM 7558 C C . ALA A 1 955 ? -23.060 21.200 -4.925 1.00 80.88 955 ALA A C 1
ATOM 7560 O O . ALA A 1 955 ? -22.773 22.109 -4.147 1.00 80.88 955 ALA A O 1
ATOM 7561 N N . SER A 1 956 ? -22.576 19.961 -4.767 1.00 77.88 956 SER A N 1
ATOM 7562 C CA . SER A 1 956 ? -21.692 19.569 -3.664 1.00 77.88 956 SER A CA 1
ATOM 7563 C C . SER A 1 956 ? -20.290 20.190 -3.730 1.00 77.88 956 SER A C 1
ATOM 7565 O O . SER A 1 956 ? -19.625 20.222 -2.693 1.00 77.88 956 SER A O 1
ATOM 7567 N N . TYR A 1 957 ? -19.830 20.679 -4.888 1.00 75.38 957 TYR A N 1
ATOM 7568 C CA . TYR A 1 957 ? -18.566 21.422 -4.999 1.00 75.38 957 TYR A CA 1
ATOM 7569 C C . TYR A 1 957 ? -18.659 22.759 -4.249 1.00 75.38 957 TYR A C 1
ATOM 7571 O O . TYR A 1 957 ? -17.786 23.101 -3.458 1.00 75.38 957 TYR A O 1
ATOM 7579 N N . TYR A 1 958 ? -19.786 23.460 -4.401 1.00 80.19 958 TYR A N 1
ATOM 7580 C CA . TYR A 1 958 ? -20.051 24.749 -3.756 1.00 80.19 958 TYR A CA 1
ATOM 7581 C C . TYR A 1 958 ? -20.749 24.637 -2.387 1.00 80.19 958 TYR A C 1
ATOM 7583 O O . TYR A 1 958 ? -21.219 25.640 -1.848 1.00 80.19 958 TYR A O 1
ATOM 7591 N N . ARG A 1 959 ? -20.772 23.446 -1.762 1.00 82.56 959 ARG A N 1
ATOM 7592 C CA . ARG A 1 959 ? -21.432 23.203 -0.458 1.00 82.56 959 ARG A CA 1
ATOM 7593 C C . ARG A 1 959 ? -21.041 24.207 0.642 1.00 82.56 959 ARG A C 1
ATOM 7595 O O . ARG A 1 959 ? -21.860 24.488 1.505 1.00 82.56 959 ARG A O 1
ATOM 7602 N N . ARG A 1 960 ? -19.803 24.736 0.615 1.00 78.81 960 ARG A N 1
ATOM 7603 C CA . ARG A 1 960 ? -19.243 25.655 1.633 1.00 78.81 960 ARG A CA 1
ATOM 7604 C C . ARG A 1 960 ? -19.944 27.021 1.632 1.00 78.81 960 ARG A C 1
ATOM 7606 O O . ARG A 1 960 ? -19.957 27.685 2.663 1.00 78.81 960 ARG A O 1
ATOM 7613 N N . PHE A 1 961 ? -20.549 27.400 0.502 1.00 83.31 961 PHE A N 1
ATOM 7614 C CA . PHE A 1 961 ? -21.325 28.632 0.309 1.00 83.31 961 PHE A CA 1
ATOM 7615 C C . PHE A 1 961 ? -22.813 28.455 0.640 1.00 83.31 961 PHE A C 1
ATOM 7617 O O . PHE A 1 961 ? -23.490 29.416 0.998 1.00 83.31 961 PHE A O 1
ATOM 7624 N N . VAL A 1 962 ? -23.327 27.228 0.528 1.00 80.06 962 VAL A N 1
ATOM 7625 C CA . VAL A 1 962 ? -24.753 26.924 0.671 1.00 80.06 962 VAL A CA 1
ATOM 7626 C C . VAL A 1 962 ? -25.070 26.541 2.118 1.00 80.06 962 VAL A C 1
ATOM 7628 O O . VAL A 1 962 ? -24.926 25.385 2.532 1.00 80.06 962 VAL A O 1
ATOM 7631 N N . LYS A 1 963 ? -25.582 27.515 2.882 1.00 76.19 963 LYS A N 1
ATOM 7632 C CA . LYS A 1 963 ? -26.365 27.239 4.098 1.00 76.19 963 LYS A CA 1
ATOM 7633 C C . LYS A 1 963 ? -27.425 26.171 3.774 1.00 76.19 963 LYS A C 1
ATOM 7635 O O . LYS A 1 963 ? -27.977 26.178 2.682 1.00 76.19 963 LYS A O 1
ATOM 7640 N N . ASP A 1 964 ? -27.706 25.252 4.700 1.00 69.62 964 ASP A N 1
ATOM 7641 C CA . ASP A 1 964 ? -28.739 24.209 4.547 1.00 69.62 964 ASP A CA 1
ATOM 7642 C C . ASP A 1 964 ? -28.506 23.161 3.429 1.00 69.62 964 ASP A C 1
ATOM 7644 O O . ASP A 1 964 ? -29.408 22.374 3.135 1.00 69.62 964 ASP A O 1
ATOM 7648 N N . PHE A 1 965 ? -27.302 23.063 2.838 1.00 82.31 965 PHE A N 1
ATOM 7649 C CA . PHE A 1 965 ? -27.032 22.170 1.693 1.00 82.31 965 PHE A CA 1
ATOM 7650 C C . PHE A 1 965 ? -27.566 20.732 1.845 1.00 82.31 965 PHE A C 1
ATOM 7652 O O . PHE A 1 965 ? -28.269 20.243 0.963 1.00 82.31 965 PHE A O 1
ATOM 7659 N N . SER A 1 966 ? -27.281 20.050 2.962 1.00 78.88 966 SER A N 1
ATOM 7660 C CA . SER A 1 966 ? -27.726 18.660 3.187 1.00 78.88 966 SER A CA 1
ATOM 7661 C C . SER A 1 966 ? -29.245 18.511 3.322 1.00 78.88 966 SER A C 1
ATOM 7663 O O . SER A 1 966 ? -29.772 17.432 3.061 1.00 78.88 966 SER A O 1
ATOM 7665 N N . LYS A 1 967 ? -29.941 19.574 3.741 1.00 73.50 967 LYS A N 1
ATOM 7666 C CA . LYS A 1 967 ? -31.395 19.613 3.930 1.00 73.50 967 LYS A CA 1
ATOM 7667 C C . LYS A 1 967 ? -32.090 19.877 2.597 1.00 73.50 967 LYS A C 1
ATOM 7669 O O . LYS A 1 967 ? -32.938 19.089 2.191 1.00 73.50 967 LYS A O 1
ATOM 7674 N N . MET A 1 968 ? -31.642 20.900 1.861 1.00 83.69 968 MET A N 1
ATOM 7675 C CA . MET A 1 968 ? -32.123 21.188 0.504 1.00 83.69 968 MET A CA 1
ATOM 7676 C C . MET A 1 968 ? -31.839 20.037 -0.467 1.00 83.69 968 MET A C 1
ATOM 7678 O O . MET A 1 968 ? -32.718 19.641 -1.219 1.00 83.69 968 MET A O 1
ATOM 7682 N N . ALA A 1 969 ? -30.654 19.424 -0.413 1.00 85.69 969 ALA A N 1
ATOM 7683 C CA . ALA A 1 969 ? -30.337 18.252 -1.229 1.00 85.69 969 ALA A CA 1
ATOM 7684 C C . ALA A 1 969 ? -30.987 16.946 -0.721 1.00 85.69 969 ALA A C 1
ATOM 7686 O O . ALA A 1 969 ? -30.776 15.896 -1.329 1.00 85.69 969 ALA A O 1
ATOM 7687 N N . GLY A 1 970 ? -31.748 16.970 0.380 1.00 83.69 970 GLY A N 1
ATOM 7688 C CA . GLY A 1 970 ? -32.337 15.787 1.014 1.00 83.69 970 GLY A CA 1
ATOM 7689 C C . GLY A 1 970 ? -33.223 14.959 0.071 1.00 83.69 970 GLY A C 1
ATOM 7690 O O . GLY A 1 970 ? -32.885 13.798 -0.174 1.00 83.69 970 GLY A O 1
ATOM 7691 N N . PRO A 1 971 ? -34.294 15.535 -0.517 1.00 86.19 971 PRO A N 1
ATOM 7692 C CA . PRO A 1 971 ? -35.192 14.823 -1.435 1.00 86.19 971 PRO A CA 1
ATOM 7693 C C . PRO A 1 971 ? -34.476 14.268 -2.674 1.00 86.19 971 PRO A C 1
ATOM 7695 O O . PRO A 1 971 ? -34.691 13.124 -3.065 1.00 86.19 971 PRO A O 1
ATOM 7698 N N . LEU A 1 972 ? -33.536 15.030 -3.242 1.00 88.62 972 LEU A N 1
ATOM 7699 C CA . LEU A 1 972 ? -32.757 14.596 -4.405 1.00 88.62 972 LEU A CA 1
ATOM 7700 C C . LEU A 1 972 ? -31.797 13.439 -4.080 1.00 88.62 972 LEU A C 1
ATOM 7702 O O . LEU A 1 972 ? -31.625 12.531 -4.892 1.00 88.62 972 LEU A O 1
ATOM 7706 N N . ASN A 1 973 ? -31.185 13.436 -2.891 1.00 85.69 973 ASN A N 1
ATOM 7707 C CA . ASN A 1 973 ? -30.362 12.313 -2.434 1.00 85.69 973 ASN A CA 1
ATOM 7708 C C . ASN A 1 973 ? -31.206 11.077 -2.078 1.00 85.69 973 ASN A C 1
ATOM 7710 O O . ASN A 1 973 ? -30.736 9.959 -2.290 1.00 85.69 973 ASN A O 1
ATOM 7714 N N . ALA A 1 974 ? -32.437 11.255 -1.582 1.00 83.25 974 ALA A N 1
ATOM 7715 C CA . ALA A 1 974 ? -33.388 10.160 -1.380 1.00 83.25 974 ALA A CA 1
ATOM 7716 C C . ALA A 1 974 ? -33.752 9.499 -2.720 1.00 83.25 974 ALA A C 1
ATOM 7718 O O . ALA A 1 974 ? -33.508 8.303 -2.883 1.00 83.25 974 ALA A O 1
ATOM 7719 N N . LEU A 1 975 ? -34.152 10.292 -3.721 1.00 84.88 975 LEU A N 1
ATOM 7720 C CA . LEU A 1 975 ? -34.435 9.821 -5.081 1.00 84.88 975 LEU A CA 1
ATOM 7721 C C . LEU A 1 975 ? -33.233 9.084 -5.708 1.00 84.88 975 LEU A C 1
ATOM 7723 O O . LEU A 1 975 ? -33.386 8.010 -6.290 1.00 84.88 975 LEU A O 1
ATOM 7727 N N . VAL A 1 976 ? -32.004 9.593 -5.544 1.00 83.81 976 VAL A N 1
ATOM 7728 C CA . VAL A 1 976 ? -30.790 8.875 -5.983 1.00 83.81 976 VAL A CA 1
ATOM 7729 C C . VAL A 1 976 ? -30.599 7.552 -5.230 1.00 83.81 976 VAL A C 1
ATOM 7731 O O . VAL A 1 976 ? -30.211 6.557 -5.845 1.00 83.81 976 VAL A O 1
ATOM 7734 N N . ALA A 1 977 ? -30.865 7.503 -3.923 1.00 77.50 977 ALA A N 1
ATOM 7735 C CA . ALA A 1 977 ? -30.739 6.282 -3.131 1.00 77.50 977 ALA A CA 1
ATOM 7736 C C . ALA A 1 977 ? -31.796 5.226 -3.504 1.00 77.50 977 ALA A C 1
ATOM 7738 O O . ALA A 1 977 ? -31.466 4.043 -3.564 1.00 77.50 977 ALA A O 1
ATOM 7739 N N . GLU A 1 978 ? -33.030 5.634 -3.790 1.00 76.12 978 GLU A N 1
ATOM 7740 C CA . GLU A 1 978 ? -34.116 4.770 -4.270 1.00 76.12 978 GLU A CA 1
ATOM 7741 C C . GLU A 1 978 ? -33.784 4.177 -5.644 1.00 76.12 978 GLU A C 1
ATOM 7743 O O . GLU A 1 978 ? -33.744 2.953 -5.806 1.00 76.12 978 GLU A O 1
ATOM 7748 N N . LEU A 1 979 ? -33.423 5.029 -6.610 1.00 73.12 979 LEU A N 1
ATOM 7749 C CA . LEU A 1 979 ? -33.063 4.608 -7.966 1.00 73.12 979 LEU A CA 1
ATOM 7750 C C . LEU A 1 979 ? -31.837 3.673 -7.989 1.00 73.12 979 LEU A C 1
ATOM 7752 O O . LEU A 1 979 ? -31.784 2.740 -8.792 1.00 73.12 979 LEU A O 1
ATOM 7756 N N . ILE A 1 980 ? -30.864 3.862 -7.088 1.00 68.00 980 ILE A N 1
ATOM 7757 C CA . ILE A 1 980 ? -29.697 2.968 -6.964 1.00 68.00 980 ILE A CA 1
ATOM 7758 C C . ILE A 1 980 ? -30.049 1.631 -6.293 1.00 68.00 980 ILE A C 1
ATOM 7760 O O . ILE A 1 980 ? -29.475 0.611 -6.676 1.00 68.00 980 ILE A O 1
ATOM 7764 N N . ARG A 1 981 ? -30.986 1.587 -5.331 1.00 58.06 981 ARG A N 1
ATOM 7765 C CA . ARG A 1 981 ? -31.452 0.311 -4.744 1.00 58.06 981 ARG A CA 1
ATOM 7766 C C . ARG A 1 981 ? -32.110 -0.582 -5.802 1.00 58.06 981 ARG A C 1
ATOM 7768 O O . ARG A 1 981 ? -31.892 -1.792 -5.774 1.00 58.06 981 ARG A O 1
ATOM 7775 N N . GLY A 1 982 ? -32.857 0.021 -6.733 1.00 51.88 982 GLY A N 1
ATOM 7776 C CA . GLY A 1 982 ? -33.543 -0.676 -7.825 1.00 51.88 982 GLY A CA 1
ATOM 7777 C C . GLY A 1 982 ? -32.642 -1.131 -8.980 1.00 51.88 982 GLY A C 1
ATOM 7778 O O . GLY A 1 982 ? -32.892 -2.190 -9.549 1.00 51.88 982 GLY A O 1
ATOM 7779 N N . GLN A 1 983 ? -31.576 -0.394 -9.333 1.00 46.69 983 GLN A N 1
ATOM 7780 C CA . GLN A 1 983 ? -30.703 -0.758 -10.464 1.00 46.69 983 GLN A CA 1
ATOM 7781 C C . GLN A 1 983 ? -29.879 -2.025 -10.187 1.00 46.69 983 GLN A C 1
ATOM 7783 O O . GLN A 1 983 ? -28.713 -1.968 -9.784 1.00 46.69 983 GLN A O 1
ATOM 7788 N N . LYS A 1 984 ? -30.484 -3.191 -10.451 1.00 40.03 984 LYS A N 1
ATOM 7789 C CA . LYS A 1 984 ? -29.872 -4.513 -10.278 1.00 40.03 984 LYS A CA 1
ATOM 7790 C C . LYS A 1 984 ? -29.646 -5.303 -11.588 1.00 40.03 984 LYS A C 1
ATOM 7792 O O . LYS A 1 984 ? -29.113 -6.397 -11.515 1.00 40.03 984 LYS A O 1
ATOM 7797 N N . SER A 1 985 ? -29.838 -4.708 -12.774 1.00 37.12 985 SER A N 1
ATOM 7798 C CA . SER A 1 985 ? -29.356 -5.257 -14.068 1.00 37.12 985 SER A CA 1
ATOM 7799 C C . SER A 1 985 ? -28.684 -4.201 -14.979 1.00 37.12 985 SER A C 1
ATOM 7801 O O . SER A 1 985 ? -28.509 -3.042 -14.592 1.00 37.12 985 SER A O 1
ATOM 7803 N N . LYS A 1 986 ? -28.204 -4.603 -16.166 1.00 38.78 986 LYS A N 1
ATOM 7804 C CA . LYS A 1 986 ? -27.408 -3.784 -17.105 1.00 38.78 986 LYS A CA 1
ATOM 7805 C C . LYS A 1 986 ? -28.266 -2.810 -17.936 1.00 38.78 986 LYS A C 1
ATOM 7807 O O . LYS A 1 986 ? -28.669 -3.133 -19.044 1.00 38.78 986 LYS A O 1
ATOM 7812 N N . ARG A 1 987 ? -28.377 -1.560 -17.470 1.00 35.22 987 ARG A N 1
ATOM 7813 C CA . ARG A 1 987 ? -28.774 -0.362 -18.254 1.00 35.22 987 ARG A CA 1
ATOM 7814 C C . ARG A 1 987 ? -30.085 -0.447 -19.082 1.00 35.22 987 ARG A C 1
ATOM 7816 O O . ARG A 1 987 ? -30.025 -0.450 -20.312 1.00 35.22 987 ARG A O 1
ATOM 7823 N N . PRO A 1 988 ? -31.246 -0.216 -18.460 1.00 41.00 988 PRO A N 1
ATOM 7824 C CA . PRO A 1 988 ? -32.271 0.643 -19.043 1.00 41.00 988 PRO A CA 1
ATOM 7825 C C . PRO A 1 988 ? -31.976 2.125 -18.726 1.00 41.00 988 PRO A C 1
ATOM 7827 O O . PRO A 1 988 ? -31.351 2.450 -17.709 1.00 41.00 988 PRO A O 1
ATOM 7830 N N . LYS A 1 989 ? -32.427 3.049 -19.588 1.00 49.06 989 LYS A N 1
ATOM 7831 C CA . LYS A 1 989 ? -32.467 4.489 -19.275 1.00 49.06 989 LYS A CA 1
ATOM 7832 C C . LYS A 1 989 ? -33.667 4.751 -18.360 1.00 49.06 989 LYS A C 1
ATOM 7834 O O . LYS A 1 989 ? -34.772 4.924 -18.863 1.00 49.06 989 LYS A O 1
ATOM 7839 N N . ILE A 1 990 ? -33.467 4.789 -17.042 1.00 55.50 990 ILE A N 1
ATOM 7840 C CA . ILE A 1 990 ? -34.543 5.224 -16.139 1.00 55.50 990 ILE A CA 1
ATOM 7841 C C . ILE A 1 990 ? -34.777 6.723 -16.356 1.00 55.50 990 ILE A C 1
ATOM 7843 O O . ILE A 1 990 ? -33.875 7.533 -16.123 1.00 55.50 990 ILE A O 1
ATOM 7847 N N . ASN A 1 991 ? -35.978 7.050 -16.827 1.00 61.31 991 ASN A N 1
ATOM 7848 C CA . ASN A 1 991 ? -36.496 8.407 -16.934 1.00 61.31 991 ASN A CA 1
ATOM 7849 C C . ASN A 1 991 ? -37.001 8.848 -15.549 1.00 61.31 991 ASN A C 1
ATOM 7851 O O . ASN A 1 991 ? -37.729 8.099 -14.904 1.00 61.31 991 ASN A O 1
ATOM 7855 N N . LEU A 1 992 ? -36.604 10.029 -15.074 1.00 69.69 992 LEU A N 1
ATOM 7856 C CA . LEU A 1 992 ? -36.950 10.501 -13.726 1.00 69.69 992 LEU A CA 1
ATOM 7857 C C . LEU A 1 992 ? -38.409 10.951 -13.587 1.00 69.69 992 LEU A C 1
ATOM 7859 O O . LEU A 1 992 ? -38.897 11.016 -12.460 1.00 69.69 992 LEU A O 1
ATOM 7863 N N . GLY A 1 993 ? -39.114 11.220 -14.692 1.00 63.59 993 GLY A N 1
ATOM 7864 C CA . GLY A 1 993 ? -40.444 11.842 -14.678 1.00 63.59 993 GLY A CA 1
ATOM 7865 C C . GLY A 1 993 ? -41.522 11.134 -13.843 1.00 63.59 993 GLY A C 1
ATOM 7866 O O . GLY A 1 993 ? -42.418 11.804 -13.347 1.00 63.59 993 GLY A O 1
ATOM 7867 N N . SER A 1 994 ? -41.438 9.815 -13.627 1.00 68.00 994 SER A N 1
ATOM 7868 C CA . SER A 1 994 ? -42.388 9.075 -12.771 1.00 68.00 994 SER A CA 1
ATOM 7869 C C . SER A 1 994 ? -42.099 9.174 -11.269 1.00 68.00 994 SER A C 1
ATOM 7871 O O . SER A 1 994 ? -42.974 8.880 -10.461 1.00 68.00 994 SER A O 1
ATOM 7873 N N . ASN A 1 995 ? -40.874 9.548 -10.889 1.00 73.19 995 ASN A N 1
ATOM 7874 C CA . ASN A 1 995 ? -40.390 9.531 -9.504 1.00 73.19 995 ASN A CA 1
ATOM 7875 C C . ASN A 1 995 ? -39.987 10.933 -9.006 1.00 73.19 995 ASN A C 1
ATOM 7877 O O . ASN A 1 995 ? -39.609 11.098 -7.847 1.00 73.19 995 ASN A O 1
ATOM 7881 N N . TRP A 1 996 ? -40.042 11.947 -9.871 1.00 83.81 996 TRP A N 1
ATOM 7882 C CA . TRP A 1 996 ? -39.725 13.328 -9.528 1.00 83.81 996 TRP A CA 1
ATOM 7883 C C . TRP A 1 996 ? -40.913 13.991 -8.825 1.00 83.81 996 TRP A C 1
ATOM 7885 O O . TRP A 1 996 ? -41.789 14.574 -9.457 1.00 83.81 996 TRP A O 1
ATOM 7895 N N . THR A 1 997 ? -40.954 13.871 -7.499 1.00 85.44 997 THR A N 1
ATOM 7896 C CA . THR A 1 997 ? -42.000 14.487 -6.669 1.00 85.44 997 THR A CA 1
ATOM 7897 C C . THR A 1 997 ? -41.876 16.012 -6.626 1.00 85.44 997 THR A C 1
ATOM 7899 O O . THR A 1 997 ? -40.793 16.562 -6.838 1.00 85.44 997 THR A O 1
ATOM 7902 N N . ASP A 1 998 ? -42.941 16.710 -6.222 1.00 85.31 998 ASP A N 1
ATOM 7903 C CA . ASP A 1 998 ? -42.887 18.160 -5.972 1.00 85.31 998 ASP A CA 1
ATOM 7904 C C . ASP A 1 998 ? -41.796 18.533 -4.957 1.00 85.31 998 ASP A C 1
ATOM 7906 O O . ASP A 1 998 ? -41.177 19.589 -5.064 1.00 85.31 998 ASP A O 1
ATOM 7910 N N . SER A 1 999 ? -41.499 17.648 -3.997 1.00 85.75 999 SER A N 1
ATOM 7911 C CA . SER A 1 999 ? -40.393 17.825 -3.049 1.00 85.75 999 SER A CA 1
ATOM 7912 C C . SER A 1 999 ? -39.017 17.772 -3.729 1.00 85.75 999 SER A C 1
ATOM 7914 O O . SER A 1 999 ? -38.108 18.494 -3.318 1.00 85.75 999 SER A O 1
ATOM 7916 N N . CYS A 1 1000 ? -38.862 16.983 -4.799 1.00 88.50 1000 CYS A N 1
ATOM 7917 C CA . CYS A 1 1000 ? -37.659 16.984 -5.634 1.00 88.50 1000 CYS A CA 1
ATOM 7918 C C . CYS A 1 1000 ? -37.547 18.274 -6.457 1.00 88.50 1000 CYS A C 1
ATOM 7920 O O . CYS A 1 1000 ? -36.460 18.846 -6.523 1.00 88.50 1000 CYS A O 1
ATOM 7922 N N . GLU A 1 1001 ? -38.651 18.781 -7.014 1.00 89.94 1001 GLU A N 1
ATOM 7923 C CA . GLU A 1 1001 ? -38.639 20.044 -7.765 1.00 89.94 1001 GLU A CA 1
ATOM 7924 C C . GLU A 1 1001 ? -38.325 21.244 -6.861 1.00 89.94 1001 GLU A C 1
ATOM 7926 O O . GLU A 1 1001 ? -37.422 22.027 -7.157 1.00 89.94 1001 GLU A O 1
ATOM 7931 N N . HIS A 1 1002 ? -38.980 21.344 -5.699 1.00 89.56 1002 HIS A N 1
ATOM 7932 C CA . HIS A 1 1002 ? -38.681 22.383 -4.711 1.00 89.56 1002 HIS A CA 1
ATOM 7933 C C . HIS A 1 1002 ? -37.227 22.297 -4.222 1.00 89.56 1002 HIS A C 1
ATOM 7935 O O . HIS A 1 1002 ? -36.561 23.325 -4.120 1.00 89.56 1002 HIS A O 1
ATOM 7941 N N . ALA A 1 1003 ? -36.696 21.093 -3.979 1.00 89.44 1003 ALA A N 1
ATOM 7942 C CA . ALA A 1 1003 ? -35.287 20.886 -3.632 1.00 89.44 1003 ALA A CA 1
ATOM 7943 C C . ALA A 1 1003 ? -34.324 21.335 -4.747 1.00 89.44 1003 ALA A C 1
ATOM 7945 O O . ALA A 1 1003 ? -33.307 21.978 -4.475 1.00 89.44 1003 ALA A O 1
ATOM 7946 N N . PHE A 1 1004 ? -34.644 21.023 -6.004 1.00 90.19 1004 PHE A N 1
ATOM 7947 C CA . PHE A 1 1004 ? -33.857 21.402 -7.175 1.00 90.19 1004 PHE A CA 1
ATOM 7948 C C . PHE A 1 1004 ? -33.823 22.922 -7.373 1.00 90.19 1004 PHE A C 1
ATOM 7950 O O . PHE A 1 1004 ? -32.738 23.500 -7.463 1.00 90.19 1004 PHE A O 1
ATOM 7957 N N . GLN A 1 1005 ? -34.980 23.589 -7.352 1.00 90.19 1005 GLN A N 1
ATOM 7958 C CA . GLN A 1 1005 ? -35.051 25.045 -7.499 1.00 90.19 1005 GLN A CA 1
ATOM 7959 C C . GLN A 1 1005 ? -34.470 25.781 -6.280 1.00 90.19 1005 GLN A C 1
ATOM 7961 O O . GLN A 1 1005 ? -33.783 26.787 -6.454 1.00 90.19 1005 GLN A O 1
ATOM 7966 N N . ALA A 1 1006 ? -34.646 25.264 -5.057 1.00 88.56 1006 ALA A N 1
ATOM 7967 C CA . ALA A 1 1006 ? -34.019 25.830 -3.860 1.00 88.56 1006 ALA A CA 1
ATOM 7968 C C . ALA A 1 1006 ? -32.484 25.768 -3.930 1.00 88.56 1006 ALA A C 1
ATOM 7970 O O . ALA A 1 1006 ? -31.825 26.777 -3.681 1.00 88.56 1006 ALA A O 1
ATOM 7971 N N . LEU A 1 1007 ? -31.904 24.635 -4.352 1.00 87.75 1007 LEU A N 1
ATOM 7972 C CA . LEU A 1 1007 ? -30.459 24.535 -4.587 1.00 87.75 1007 LEU A CA 1
ATOM 7973 C C . LEU A 1 1007 ? -29.987 25.466 -5.709 1.00 87.75 1007 LEU A C 1
ATOM 7975 O O . LEU A 1 1007 ? -28.941 26.094 -5.557 1.00 87.75 1007 LEU A O 1
ATOM 7979 N N . LYS A 1 1008 ? -30.745 25.601 -6.807 1.00 87.62 1008 LYS A N 1
ATOM 7980 C CA . LYS A 1 1008 ? -30.428 26.568 -7.870 1.00 87.62 1008 LYS A CA 1
ATOM 7981 C C . LYS A 1 1008 ? -30.380 27.997 -7.322 1.00 87.62 1008 LYS A C 1
ATOM 7983 O O . LYS A 1 1008 ? -29.368 28.665 -7.507 1.00 87.62 1008 LYS A O 1
ATOM 7988 N N . MET A 1 1009 ? -31.410 28.435 -6.593 1.00 87.12 1009 MET A N 1
ATOM 7989 C CA . MET A 1 1009 ? -31.469 29.774 -5.989 1.00 87.12 1009 MET A CA 1
ATOM 7990 C C . MET A 1 1009 ? -30.374 30.009 -4.938 1.00 87.12 1009 MET A C 1
ATOM 7992 O O . MET A 1 1009 ? -29.791 31.090 -4.884 1.00 87.12 1009 MET A O 1
ATOM 7996 N N . ALA A 1 1010 ? -30.058 29.009 -4.112 1.00 85.81 1010 ALA A N 1
ATOM 7997 C CA . ALA A 1 1010 ? -29.002 29.116 -3.105 1.00 85.81 1010 ALA A CA 1
ATOM 7998 C C . ALA A 1 1010 ? -27.593 29.194 -3.724 1.00 85.81 1010 ALA A C 1
ATOM 8000 O O . ALA A 1 1010 ? -26.705 29.821 -3.151 1.00 85.81 1010 ALA A O 1
ATOM 8001 N N . LEU A 1 1011 ? -27.395 28.586 -4.899 1.00 83.25 1011 LEU A N 1
ATOM 8002 C CA . LEU A 1 1011 ? -26.158 28.680 -5.674 1.00 83.25 1011 LEU A CA 1
ATOM 8003 C C . LEU A 1 1011 ? -26.054 29.992 -6.469 1.00 83.25 1011 LEU A C 1
ATOM 8005 O O . LEU A 1 1011 ? -24.951 30.509 -6.609 1.00 83.25 1011 LEU A O 1
ATOM 8009 N N . THR A 1 1012 ? -27.164 30.559 -6.963 1.00 83.88 1012 THR A N 1
ATOM 8010 C CA . THR A 1 1012 ? -27.145 31.882 -7.622 1.00 83.88 1012 THR A CA 1
ATOM 8011 C C . THR A 1 1012 ? -26.996 33.039 -6.641 1.00 83.88 1012 THR A C 1
ATOM 8013 O O . THR A 1 1012 ? -26.399 34.051 -6.991 1.00 83.88 1012 THR A O 1
ATOM 8016 N N . ASN A 1 1013 ? -27.499 32.884 -5.414 1.00 82.62 1013 ASN A N 1
ATOM 8017 C CA . ASN A 1 1013 ? -27.504 33.923 -4.379 1.00 82.62 1013 ASN A CA 1
ATOM 8018 C C . ASN A 1 1013 ? -26.451 33.648 -3.283 1.00 82.62 1013 ASN A C 1
ATOM 8020 O O . ASN A 1 1013 ? -26.657 33.972 -2.112 1.00 82.62 1013 ASN A O 1
ATOM 8024 N N . ALA A 1 1014 ? -25.344 32.998 -3.652 1.00 79.56 1014 ALA A N 1
ATOM 8025 C CA . ALA A 1 1014 ? -24.291 32.578 -2.734 1.00 79.56 1014 ALA A CA 1
ATOM 8026 C C . ALA A 1 1014 ? -23.559 33.784 -2.089 1.00 79.56 1014 ALA A C 1
ATOM 8028 O O . ALA A 1 1014 ? -23.142 34.700 -2.801 1.00 79.56 1014 ALA A O 1
ATOM 8029 N N . PRO A 1 1015 ? -23.354 33.804 -0.757 1.00 79.38 1015 PRO A N 1
ATOM 8030 C CA . PRO A 1 1015 ? -22.674 34.905 -0.073 1.00 79.38 1015 PRO A CA 1
ATOM 8031 C C . PRO A 1 1015 ? -21.148 34.865 -0.256 1.00 79.38 1015 PRO A C 1
ATOM 8033 O O . PRO A 1 1015 ? -20.548 33.795 -0.359 1.00 79.38 1015 PRO A O 1
ATOM 8036 N N . VAL A 1 1016 ? -20.500 36.036 -0.197 1.00 80.69 1016 VAL A N 1
ATOM 8037 C CA . VAL A 1 1016 ? -19.029 36.152 -0.179 1.00 80.69 1016 VAL A CA 1
ATOM 8038 C C . VAL A 1 1016 ? -18.486 35.747 1.197 1.00 80.69 1016 VAL A C 1
ATOM 8040 O O . VAL A 1 1016 ? -18.611 36.497 2.177 1.00 80.69 1016 VAL A O 1
ATOM 8043 N N . LEU A 1 1017 ? -17.860 34.572 1.263 1.00 85.19 1017 LEU A N 1
ATOM 8044 C CA . LEU A 1 1017 ? -17.236 34.034 2.473 1.00 85.19 1017 LEU A CA 1
ATOM 8045 C C . LEU A 1 1017 ? -15.961 34.811 2.812 1.00 85.19 1017 LEU A C 1
ATOM 8047 O O . LEU A 1 1017 ? -15.191 35.168 1.920 1.00 85.19 1017 LEU A O 1
ATOM 8051 N N . ALA A 1 1018 ? -15.733 35.076 4.096 1.00 84.44 1018 ALA A N 1
ATOM 8052 C CA . ALA A 1 1018 ? -14.492 35.684 4.571 1.00 84.44 1018 ALA A CA 1
ATOM 8053 C C . ALA A 1 1018 ? -13.345 34.658 4.608 1.00 84.44 1018 ALA A C 1
ATOM 8055 O O . ALA A 1 1018 ? -13.579 33.469 4.817 1.00 84.44 1018 ALA A O 1
ATOM 8056 N N . TYR A 1 1019 ? -12.107 35.126 4.435 1.00 85.94 1019 TYR A N 1
ATOM 8057 C CA . TYR A 1 1019 ? -10.915 34.311 4.683 1.00 85.94 1019 TYR A CA 1
ATOM 8058 C C . TYR A 1 1019 ? -10.720 34.061 6.185 1.00 85.94 1019 TYR A C 1
ATOM 8060 O O . TYR A 1 1019 ? -11.043 34.931 6.996 1.00 85.94 1019 TYR A O 1
ATOM 8068 N N . ALA A 1 1020 ? -10.141 32.911 6.538 1.00 84.69 1020 ALA A N 1
ATOM 8069 C CA . ALA A 1 1020 ? -9.799 32.572 7.916 1.00 84.69 1020 ALA A CA 1
ATOM 8070 C C . ALA A 1 1020 ? -8.610 33.411 8.420 1.00 84.69 1020 ALA A C 1
ATOM 8072 O O . ALA A 1 1020 ? -7.499 33.341 7.890 1.00 84.69 1020 ALA A O 1
ATOM 8073 N N . ASP A 1 1021 ? -8.846 34.200 9.462 1.00 82.25 1021 ASP A N 1
ATOM 8074 C CA . ASP A 1 1021 ? -7.866 35.060 10.117 1.00 82.25 1021 ASP A CA 1
ATOM 8075 C C . ASP A 1 1021 ? -7.393 34.404 11.421 1.00 82.25 1021 ASP A C 1
ATOM 8077 O O . ASP A 1 1021 ? -7.982 34.590 12.485 1.00 82.25 1021 ASP A O 1
ATOM 8081 N N . PHE A 1 1022 ? -6.314 33.625 11.341 1.00 84.56 1022 PHE A N 1
ATOM 8082 C CA . PHE A 1 1022 ? -5.731 32.888 12.471 1.00 84.56 1022 PHE A CA 1
ATOM 8083 C C . PHE A 1 1022 ? -5.108 33.783 13.569 1.00 84.56 1022 PHE A C 1
ATOM 8085 O O . PHE A 1 1022 ? -4.514 33.264 14.512 1.00 84.56 1022 PHE A O 1
ATOM 8092 N N . SER A 1 1023 ? -5.225 35.115 13.471 1.00 82.12 1023 SER A N 1
ATOM 8093 C CA . SER A 1 1023 ? -4.910 36.044 14.569 1.00 82.12 1023 SER A CA 1
ATOM 8094 C C . SER A 1 1023 ? -6.108 36.337 15.487 1.00 82.12 1023 SER A C 1
ATOM 8096 O O . SER A 1 1023 ? -5.949 37.007 16.508 1.00 82.12 1023 SER A O 1
ATOM 8098 N N . LYS A 1 1024 ? -7.309 35.848 15.141 1.00 85.06 1024 LYS A N 1
ATOM 8099 C CA . LYS A 1 1024 ? -8.571 36.129 15.841 1.00 85.06 1024 LYS A CA 1
ATOM 8100 C C . LYS A 1 1024 ? -9.289 34.857 16.291 1.00 85.06 1024 LYS A C 1
ATOM 8102 O O . LYS A 1 1024 ? -9.266 33.860 15.570 1.00 85.06 1024 LYS A O 1
ATOM 8107 N N . PRO A 1 1025 ? -10.027 34.904 17.415 1.00 90.00 1025 PRO A N 1
ATOM 8108 C CA . PRO A 1 1025 ? -10.844 33.778 17.845 1.00 90.00 1025 PRO A CA 1
ATOM 8109 C C . PRO A 1 1025 ? -11.938 33.451 16.820 1.00 90.00 1025 PRO A C 1
ATOM 8111 O O . PRO A 1 1025 ? -12.520 34.340 16.192 1.00 90.00 1025 PRO A O 1
ATOM 8114 N N . PHE A 1 1026 ? -12.244 32.164 16.676 1.00 93.06 1026 PHE A N 1
ATOM 8115 C CA . PHE A 1 1026 ? -13.329 31.683 15.822 1.00 93.06 1026 PHE A CA 1
ATOM 8116 C C . PHE A 1 1026 ? -14.667 31.672 16.567 1.00 93.06 1026 PHE A C 1
ATOM 8118 O O . PHE A 1 1026 ? -14.729 31.377 17.759 1.00 93.06 1026 PHE A O 1
ATOM 8125 N N . ILE A 1 1027 ? -15.757 31.944 15.851 1.00 91.81 1027 ILE A N 1
ATOM 8126 C CA . ILE A 1 1027 ? -17.132 31.872 16.351 1.00 91.81 1027 ILE A CA 1
ATOM 8127 C C . ILE A 1 1027 ? -17.855 30.747 15.608 1.00 91.81 1027 ILE A C 1
ATOM 8129 O O . ILE A 1 1027 ? -18.032 30.813 14.388 1.00 91.81 1027 ILE A O 1
ATOM 8133 N N . LEU A 1 1028 ? -18.280 29.725 16.349 1.00 92.00 1028 LEU A N 1
ATOM 8134 C CA . LEU A 1 1028 ? -18.936 28.531 15.827 1.00 92.00 1028 LEU A CA 1
ATOM 8135 C C . LEU A 1 1028 ? -20.382 28.448 16.343 1.00 92.00 1028 LEU A C 1
ATOM 8137 O O . LEU A 1 1028 ? -20.612 28.035 17.478 1.00 92.00 1028 LEU A O 1
ATOM 8141 N N . ASP A 1 1029 ? -21.355 28.812 15.505 1.00 88.94 1029 ASP A N 1
ATOM 8142 C CA . ASP A 1 1029 ? -22.774 28.532 15.771 1.00 88.94 1029 ASP A CA 1
ATOM 8143 C C . ASP A 1 1029 ? -23.060 27.058 15.414 1.00 88.94 1029 ASP A C 1
ATOM 8145 O O . ASP A 1 1029 ? -22.832 26.656 14.269 1.00 88.94 1029 ASP A O 1
ATOM 8149 N N . ILE A 1 1030 ? -23.568 26.256 16.358 1.00 89.94 1030 ILE A N 1
ATOM 8150 C CA . ILE A 1 1030 ? -24.035 24.871 16.138 1.00 89.94 1030 ILE A CA 1
ATOM 8151 C C . ILE A 1 1030 ? -25.518 24.710 16.486 1.00 89.94 1030 ILE A C 1
ATOM 8153 O O . ILE A 1 1030 ? -26.064 25.486 17.274 1.00 89.94 1030 ILE A O 1
ATOM 8157 N N . ASP A 1 1031 ? -26.150 23.700 15.884 1.00 82.94 1031 ASP A N 1
ATOM 8158 C CA . ASP A 1 1031 ? -27.535 23.290 16.153 1.00 82.94 1031 ASP A CA 1
ATOM 8159 C C . ASP A 1 1031 ? -27.823 21.896 15.554 1.00 82.94 1031 ASP A C 1
ATOM 8161 O O . ASP A 1 1031 ? -27.201 21.482 14.564 1.00 82.94 1031 ASP A O 1
ATOM 8165 N N . ALA A 1 1032 ? -28.773 21.163 16.129 1.00 83.69 1032 ALA A N 1
ATOM 8166 C CA . ALA A 1 1032 ? -29.142 19.811 15.729 1.00 83.69 1032 ALA A CA 1
ATOM 8167 C C . ALA A 1 1032 ? -30.659 19.560 15.771 1.00 83.69 1032 ALA A C 1
ATOM 8169 O O . ALA A 1 1032 ? -31.411 20.116 16.569 1.00 83.69 1032 ALA A O 1
ATOM 8170 N N . SER A 1 1033 ? -31.125 18.627 14.941 1.00 76.81 1033 SER A N 1
ATOM 8171 C CA . SER A 1 1033 ? -32.484 18.082 14.998 1.00 76.81 1033 SER A CA 1
ATOM 8172 C C . SER A 1 1033 ? -32.495 16.595 14.693 1.00 76.81 1033 SER A C 1
ATOM 8174 O O . SER A 1 1033 ? -31.508 16.013 14.250 1.00 76.81 1033 SER A O 1
ATOM 8176 N N . HIS A 1 1034 ? -33.673 15.991 14.829 1.00 74.25 1034 HIS A N 1
ATOM 8177 C CA . HIS A 1 1034 ? -33.949 14.618 14.411 1.00 74.25 1034 HIS A CA 1
ATOM 8178 C C . HIS A 1 1034 ? -33.808 14.374 12.887 1.00 74.25 1034 HIS A C 1
ATOM 8180 O O . HIS A 1 1034 ? -33.979 13.243 12.438 1.00 74.25 1034 HIS A O 1
ATOM 8186 N N . GLN A 1 1035 ? -33.488 15.399 12.080 1.00 67.25 1035 GLN A N 1
ATOM 8187 C CA . GLN A 1 1035 ? -33.187 15.267 10.647 1.00 67.25 1035 GLN A CA 1
ATOM 8188 C C . GLN A 1 1035 ? -31.684 15.401 10.333 1.00 67.25 1035 GLN A C 1
ATOM 8190 O O . GLN A 1 1035 ? -31.158 14.666 9.486 1.00 67.25 1035 GLN A O 1
ATOM 8195 N N . GLY A 1 1036 ? -30.969 16.313 11.001 1.00 74.56 1036 GLY A N 1
ATOM 8196 C CA . GLY A 1 1036 ? -29.578 16.629 10.670 1.00 74.56 1036 GLY A CA 1
ATOM 8197 C C . GLY A 1 1036 ? -28.868 17.546 11.664 1.00 74.56 1036 GLY A C 1
ATOM 8198 O O . GLY A 1 1036 ? -29.453 18.031 12.628 1.00 74.56 1036 GLY A O 1
ATOM 8199 N N . LEU A 1 1037 ? -27.583 17.765 11.389 1.00 84.25 1037 LEU A N 1
ATOM 8200 C CA . LEU A 1 1037 ? -26.661 18.627 12.126 1.00 84.25 1037 LEU A CA 1
ATOM 8201 C C . LEU A 1 1037 ? -26.317 19.851 11.267 1.00 84.25 1037 LEU A C 1
ATOM 8203 O O . LEU A 1 1037 ? -26.029 19.705 10.069 1.00 84.25 1037 LEU A O 1
ATOM 8207 N N . GLY A 1 1038 ? -26.294 21.031 11.881 1.00 81.50 1038 GLY A N 1
ATOM 8208 C CA . GLY A 1 1038 ? -25.873 22.290 11.276 1.00 81.50 1038 GLY A CA 1
ATOM 8209 C C . GLY A 1 1038 ? -24.695 22.916 12.019 1.00 81.50 1038 GLY A C 1
ATOM 8210 O O . GLY A 1 1038 ? -24.609 22.829 13.242 1.00 81.50 1038 GLY A O 1
ATOM 8211 N N . ALA A 1 1039 ? -23.784 23.553 11.282 1.00 86.56 1039 ALA A N 1
ATOM 8212 C CA . ALA A 1 1039 ? -22.738 24.384 11.868 1.00 86.56 1039 ALA A CA 1
ATOM 8213 C C . ALA A 1 1039 ? -22.336 25.543 10.939 1.00 86.56 1039 ALA A C 1
ATOM 8215 O O . ALA A 1 1039 ? -22.251 25.382 9.717 1.00 86.56 1039 ALA A O 1
ATOM 8216 N N . VAL A 1 1040 ? -22.048 26.707 11.524 1.00 87.38 1040 VAL A N 1
ATOM 8217 C CA . VAL A 1 1040 ? -21.539 27.894 10.823 1.00 87.38 1040 VAL A CA 1
ATOM 8218 C C . VAL A 1 1040 ? -20.250 28.351 11.493 1.00 87.38 1040 VAL A C 1
ATOM 8220 O O . VAL A 1 1040 ? -20.274 28.786 12.642 1.00 87.38 1040 VAL A O 1
ATOM 8223 N N . LEU A 1 1041 ? -19.133 28.278 10.766 1.00 90.31 1041 LEU A N 1
ATOM 8224 C CA . LEU A 1 1041 ? -17.871 28.879 11.190 1.00 90.31 1041 LEU A CA 1
ATOM 8225 C C . LEU A 1 1041 ? -17.832 30.337 10.722 1.00 90.31 1041 LEU A C 1
ATOM 8227 O O . LEU A 1 1041 ? -18.057 30.626 9.544 1.00 90.31 1041 LEU A O 1
ATOM 8231 N N . SER A 1 1042 ? -17.547 31.254 11.638 1.00 90.38 1042 SER A N 1
ATOM 8232 C CA . SER A 1 1042 ? -17.533 32.698 11.403 1.00 90.38 1042 SER A CA 1
ATOM 8233 C C . SER A 1 1042 ? -16.448 33.398 12.223 1.00 90.38 1042 SER A C 1
ATOM 8235 O O . SER A 1 1042 ? -15.934 32.841 13.190 1.00 90.38 1042 SER A O 1
ATOM 8237 N N . GLN A 1 1043 ? -16.097 34.620 11.832 1.00 89.06 1043 GLN A N 1
ATOM 8238 C CA . GLN A 1 1043 ? -15.151 35.482 12.546 1.00 89.06 1043 GLN A CA 1
ATOM 8239 C C . GLN A 1 1043 ? -15.594 36.946 12.468 1.00 89.06 1043 GLN A C 1
ATOM 8241 O O . GLN A 1 1043 ? -16.410 37.320 11.618 1.00 89.06 1043 GLN A O 1
ATOM 8246 N N . GLU A 1 1044 ? -15.071 37.788 13.360 1.00 85.56 1044 GLU A N 1
ATOM 8247 C CA . GLU A 1 1044 ? -15.366 39.220 13.361 1.00 85.56 1044 GLU A CA 1
ATOM 8248 C C . GLU A 1 1044 ? -14.414 39.989 12.426 1.00 85.56 1044 GLU A C 1
ATOM 8250 O O . GLU A 1 1044 ? -13.197 40.051 12.630 1.00 85.56 1044 GLU A O 1
ATOM 8255 N N . HIS A 1 1045 ? -14.980 40.620 11.394 1.00 79.31 1045 HIS A N 1
ATOM 8256 C CA . HIS A 1 1045 ? -14.244 41.475 10.463 1.00 79.31 1045 HIS A CA 1
ATOM 8257 C C . HIS A 1 1045 ? -14.952 42.831 10.354 1.00 79.31 1045 HIS A C 1
ATOM 8259 O O . HIS A 1 1045 ? -16.022 42.936 9.755 1.00 79.31 1045 HIS A O 1
ATOM 8265 N N . GLY A 1 1046 ? -14.349 43.876 10.931 1.00 69.88 1046 GLY A N 1
ATOM 8266 C CA . GLY A 1 1046 ? -14.878 45.245 10.873 1.00 69.88 1046 GLY A CA 1
ATOM 8267 C C . GLY A 1 1046 ? -16.194 45.436 11.637 1.00 69.88 1046 GLY A C 1
ATOM 8268 O O . GLY A 1 1046 ? -17.129 46.019 11.091 1.00 69.88 1046 GLY A O 1
ATOM 8269 N N . GLY A 1 1047 ? -16.294 44.907 12.864 1.00 73.69 1047 GLY A N 1
ATOM 8270 C CA . GLY A 1 1047 ? -17.497 45.028 13.700 1.00 73.69 1047 GLY A CA 1
ATOM 8271 C C . GLY A 1 1047 ? -18.687 44.183 13.231 1.00 73.69 1047 GLY A C 1
ATOM 8272 O O . GLY A 1 1047 ? -19.824 44.445 13.622 1.00 73.69 1047 GLY A O 1
ATOM 8273 N N . LYS A 1 1048 ? -18.461 43.211 12.336 1.00 77.88 1048 LYS A N 1
ATOM 8274 C CA . LYS A 1 1048 ? -19.494 42.324 11.785 1.00 77.88 1048 LYS A CA 1
ATOM 8275 C C . LYS A 1 1048 ? -19.000 40.882 11.748 1.00 77.88 1048 LYS A C 1
ATOM 8277 O O . LYS A 1 1048 ? -17.930 40.603 11.205 1.00 77.88 1048 LYS A O 1
ATOM 8282 N N . ASN A 1 1049 ? -19.820 39.961 12.249 1.00 81.69 1049 ASN A N 1
ATOM 8283 C CA . ASN A 1 1049 ? -19.574 38.527 12.117 1.00 81.69 1049 ASN A CA 1
ATOM 8284 C C . ASN A 1 1049 ? -19.797 38.122 10.655 1.00 81.69 1049 ASN A C 1
ATOM 8286 O O . ASN A 1 1049 ? -20.913 38.234 10.142 1.00 81.69 1049 ASN A O 1
ATOM 8290 N N . ARG A 1 1050 ? -18.745 37.653 9.978 1.00 83.94 1050 ARG A N 1
ATOM 8291 C CA . ARG A 1 1050 ? -18.819 37.132 8.607 1.00 83.94 1050 ARG A CA 1
ATOM 8292 C C . ARG A 1 1050 ? -18.617 35.614 8.606 1.00 83.94 1050 ARG A C 1
ATOM 8294 O O . ARG A 1 1050 ? -17.752 35.131 9.336 1.00 83.94 1050 ARG A O 1
ATOM 8301 N N . PRO A 1 1051 ? -19.382 34.852 7.803 1.00 84.88 1051 PRO A N 1
ATOM 8302 C CA . PRO A 1 1051 ? -19.168 33.418 7.665 1.00 84.88 1051 PRO A CA 1
ATOM 8303 C C . PRO A 1 1051 ? -17.859 33.146 6.914 1.00 84.88 1051 PRO A C 1
ATOM 8305 O O . PRO A 1 1051 ? -17.603 33.734 5.863 1.00 84.88 1051 PRO A O 1
ATOM 8308 N N . VAL A 1 1052 ? -17.065 32.225 7.454 1.00 85.69 1052 VAL A N 1
ATOM 8309 C CA . VAL A 1 1052 ? -15.888 31.624 6.810 1.00 85.69 1052 VAL A CA 1
ATOM 8310 C C . VAL A 1 1052 ? -16.312 30.349 6.074 1.00 85.69 1052 VAL A C 1
ATOM 8312 O O . VAL A 1 1052 ? -15.914 30.123 4.934 1.00 85.69 1052 VAL A O 1
ATOM 8315 N N . ALA A 1 1053 ? -17.181 29.531 6.684 1.00 85.88 1053 ALA A N 1
ATOM 8316 C CA . ALA A 1 1053 ? -17.680 28.299 6.075 1.00 85.88 1053 ALA A CA 1
ATOM 8317 C C . ALA A 1 1053 ? -19.042 27.857 6.636 1.00 85.88 1053 ALA A C 1
ATOM 8319 O O . ALA A 1 1053 ? -19.253 27.832 7.851 1.00 85.88 1053 ALA A O 1
ATOM 8320 N N . PHE A 1 1054 ? -19.941 27.412 5.752 1.00 83.88 1054 PHE A N 1
ATOM 8321 C CA . PHE A 1 1054 ? -21.152 26.678 6.129 1.00 83.88 1054 PHE A CA 1
ATOM 8322 C C . PHE A 1 1054 ? -20.915 25.163 6.089 1.00 83.88 1054 PHE A C 1
ATOM 8324 O O . PHE A 1 1054 ? -20.313 24.640 5.149 1.00 83.88 1054 PHE A O 1
ATOM 8331 N N . ALA A 1 1055 ? -21.441 24.443 7.083 1.00 82.50 1055 ALA A N 1
ATOM 8332 C CA . ALA A 1 1055 ? -21.471 22.986 7.106 1.00 82.50 1055 ALA A CA 1
ATOM 8333 C C . ALA A 1 1055 ? -22.863 22.465 7.500 1.00 82.50 1055 ALA A C 1
ATOM 8335 O O . ALA A 1 1055 ? -23.534 22.986 8.387 1.00 82.50 1055 ALA A O 1
ATOM 8336 N N . SER A 1 1056 ? -23.291 21.380 6.857 1.00 79.81 1056 SER A N 1
ATOM 8337 C CA . SER A 1 1056 ? -24.489 20.625 7.238 1.00 79.81 1056 SER A CA 1
ATOM 8338 C C . SER A 1 1056 ? -24.277 19.135 6.976 1.00 79.81 1056 SER A C 1
ATOM 8340 O O . SER A 1 1056 ? -23.521 18.771 6.070 1.00 79.81 1056 SER A O 1
ATOM 8342 N N . ARG A 1 1057 ? -24.939 18.267 7.748 1.00 79.94 1057 ARG A N 1
ATOM 8343 C CA . ARG A 1 1057 ? -24.917 16.810 7.545 1.00 79.94 1057 ARG A CA 1
ATOM 8344 C C . ARG A 1 1057 ? -26.215 16.161 8.024 1.00 79.94 1057 ARG A C 1
ATOM 8346 O O . ARG A 1 1057 ? -26.595 16.323 9.176 1.00 79.94 1057 ARG A O 1
ATOM 8353 N N . GLY A 1 1058 ? -26.854 15.353 7.177 1.00 78.38 1058 GLY A N 1
ATOM 8354 C CA . GLY A 1 1058 ? -27.975 14.503 7.601 1.00 78.38 1058 GLY A CA 1
ATOM 8355 C C . GLY A 1 1058 ? -27.541 13.394 8.571 1.00 78.38 1058 GLY A C 1
ATOM 8356 O O . GLY A 1 1058 ? -26.426 12.868 8.471 1.00 78.38 1058 GLY A O 1
ATOM 8357 N N . LEU A 1 1059 ? -28.424 13.008 9.496 1.00 79.44 1059 LEU A N 1
ATOM 8358 C CA . LEU A 1 1059 ? -28.146 11.925 10.446 1.00 79.44 1059 LEU A CA 1
ATOM 8359 C C . LEU A 1 1059 ? -27.976 10.571 9.727 1.00 79.44 1059 LEU A C 1
ATOM 8361 O O . LEU A 1 1059 ? -28.776 10.210 8.852 1.00 79.44 1059 LEU A O 1
ATOM 8365 N N . ARG A 1 1060 ? -26.947 9.809 10.121 1.00 78.06 1060 ARG A N 1
ATOM 8366 C CA . ARG A 1 1060 ? -26.716 8.398 9.749 1.00 78.06 1060 ARG A CA 1
ATOM 8367 C C . ARG A 1 1060 ? -27.808 7.519 10.386 1.00 78.06 1060 ARG A C 1
ATOM 8369 O O . ARG A 1 1060 ? -28.346 7.913 11.416 1.00 78.06 1060 ARG A O 1
ATOM 8376 N N . PRO A 1 1061 ? -28.113 6.315 9.863 1.00 70.31 1061 PRO A N 1
ATOM 8377 C CA . PRO A 1 1061 ? -29.179 5.474 10.417 1.00 70.31 1061 PRO A CA 1
ATOM 8378 C C . PRO A 1 1061 ? -29.111 5.225 11.942 1.00 70.31 1061 PRO A C 1
ATOM 8380 O O . PRO A 1 1061 ? -30.154 5.361 12.571 1.00 70.31 1061 PRO A O 1
ATOM 8383 N N . PRO A 1 1062 ? -27.939 4.982 12.577 1.00 71.75 1062 PRO A N 1
ATOM 8384 C CA . PRO A 1 1062 ? -27.865 4.837 14.039 1.00 71.75 1062 PRO A CA 1
ATOM 8385 C C . PRO A 1 1062 ? -28.097 6.146 14.809 1.00 71.75 1062 PRO A C 1
ATOM 8387 O O . PRO A 1 1062 ? -28.637 6.129 15.908 1.00 71.75 1062 PRO A O 1
ATOM 8390 N N . GLU A 1 1063 ? -27.717 7.287 14.224 1.00 79.12 1063 GLU A N 1
ATOM 8391 C CA . GLU A 1 1063 ? -27.879 8.622 14.824 1.00 79.12 1063 GLU A CA 1
ATOM 8392 C C . GLU A 1 1063 ? -29.346 9.093 14.791 1.00 79.12 1063 GLU A C 1
ATOM 8394 O O . GLU A 1 1063 ? -29.717 9.995 15.533 1.00 79.12 1063 GLU A O 1
ATOM 8399 N N . ARG A 1 1064 ? -30.191 8.480 13.944 1.00 72.19 1064 ARG A N 1
ATOM 8400 C CA . ARG A 1 1064 ? -31.639 8.754 13.861 1.00 72.19 1064 ARG A CA 1
ATOM 8401 C C . ARG A 1 1064 ? -32.459 8.074 14.957 1.00 72.19 1064 ARG A C 1
ATOM 8403 O O . ARG A 1 1064 ? -33.636 8.400 15.093 1.00 72.19 1064 ARG A O 1
ATOM 8410 N N . ASN A 1 1065 ? -31.892 7.130 15.714 1.00 69.62 1065 ASN A N 1
ATOM 8411 C CA . ASN A 1 1065 ? -32.646 6.443 16.758 1.00 69.62 1065 ASN A CA 1
ATOM 8412 C C . ASN A 1 1065 ? -32.882 7.379 17.959 1.00 69.62 1065 ASN A C 1
ATOM 8414 O O . ASN A 1 1065 ? -32.012 7.531 18.819 1.00 69.62 1065 ASN A O 1
ATOM 8418 N N . MET A 1 1066 ? -34.087 7.954 18.030 1.00 62.91 1066 MET A N 1
ATOM 8419 C CA . MET A 1 1066 ? -34.551 8.829 19.115 1.00 62.91 1066 MET A CA 1
ATOM 8420 C C . MET A 1 1066 ? -34.428 8.212 20.518 1.00 62.91 1066 MET A C 1
ATOM 8422 O O . MET A 1 1066 ? -34.253 8.959 21.476 1.00 62.91 1066 MET A O 1
ATOM 8426 N N . GLN A 1 1067 ? -34.482 6.881 20.657 1.00 58.91 1067 GLN A N 1
ATOM 8427 C CA . GLN A 1 1067 ? -34.313 6.206 21.952 1.00 58.91 1067 GLN A CA 1
ATOM 8428 C C . GLN A 1 1067 ? -32.870 6.336 22.471 1.00 58.91 1067 GLN A C 1
ATOM 8430 O O . GLN A 1 1067 ? -32.649 6.519 23.665 1.00 58.91 1067 GLN A O 1
ATOM 8435 N N . ASN A 1 1068 ? -31.885 6.307 21.564 1.00 65.75 1068 ASN A N 1
ATOM 8436 C CA . ASN A 1 1068 ? -30.456 6.322 21.899 1.00 65.75 1068 ASN A CA 1
ATOM 8437 C C . ASN A 1 1068 ? -29.806 7.713 21.770 1.00 65.75 1068 ASN A C 1
ATOM 8439 O O . ASN A 1 1068 ? -28.705 7.922 22.289 1.00 65.75 1068 ASN A O 1
ATOM 8443 N N . TYR A 1 1069 ? -30.470 8.657 21.092 1.00 73.81 1069 TYR A N 1
ATOM 8444 C CA . TYR A 1 1069 ? -30.012 10.025 20.836 1.00 73.81 1069 TYR A CA 1
ATOM 8445 C C . TYR A 1 1069 ? -31.059 11.060 21.286 1.00 73.81 1069 TYR A C 1
ATOM 8447 O O . TYR A 1 1069 ? -31.897 11.517 20.508 1.00 73.81 1069 TYR A O 1
ATOM 8455 N N . SER A 1 1070 ? -30.969 11.460 22.559 1.00 80.38 1070 SER A N 1
ATOM 8456 C CA . SER A 1 1070 ? -31.711 12.600 23.116 1.00 80.38 1070 SER A CA 1
ATOM 8457 C C . SER A 1 1070 ? -31.293 13.932 22.472 1.00 80.38 1070 SER A C 1
ATOM 8459 O O . SER A 1 1070 ? -30.249 14.021 21.827 1.00 80.38 1070 SER A O 1
ATOM 8461 N N . SER A 1 1071 ? -32.065 15.003 22.687 1.00 80.88 1071 SER A N 1
ATOM 8462 C CA . SER A 1 1071 ? -31.751 16.346 22.165 1.00 80.88 1071 SER A CA 1
ATOM 8463 C C . SER A 1 1071 ? -30.349 16.827 22.562 1.00 80.88 1071 SER A C 1
ATOM 8465 O O . SER A 1 1071 ? -29.552 17.154 21.691 1.00 80.88 1071 SER A O 1
ATOM 8467 N N . MET A 1 1072 ? -29.995 16.763 23.852 1.00 85.12 1072 MET A N 1
ATOM 8468 C CA . MET A 1 1072 ? -28.642 17.077 24.348 1.00 85.12 1072 MET A CA 1
ATOM 8469 C C . MET A 1 1072 ? -27.550 16.240 23.659 1.00 85.12 1072 MET A C 1
ATOM 8471 O O . MET A 1 1072 ? -26.460 16.736 23.385 1.00 85.12 1072 MET A O 1
ATOM 8475 N N . LYS A 1 1073 ? -27.842 14.980 23.326 1.00 87.75 1073 LYS A N 1
ATOM 8476 C CA . LYS A 1 1073 ? -26.900 14.067 22.671 1.00 87.75 1073 LYS A CA 1
ATOM 8477 C C . LYS A 1 1073 ? -26.773 14.308 21.163 1.00 87.75 1073 LYS A C 1
ATOM 8479 O O . LYS A 1 1073 ? -25.701 14.073 20.611 1.00 87.75 1073 LYS A O 1
ATOM 8484 N N . LEU A 1 1074 ? -27.818 14.813 20.504 1.00 88.44 1074 LEU A N 1
ATOM 8485 C CA . LEU A 1 1074 ? -27.755 15.309 19.124 1.00 88.44 1074 LEU A CA 1
ATOM 8486 C C . LEU A 1 1074 ? -26.984 16.636 19.040 1.00 88.44 1074 LEU A C 1
ATOM 8488 O O . LEU A 1 1074 ? -26.150 16.787 18.153 1.00 88.44 1074 LEU A O 1
ATOM 8492 N N . GLU A 1 1075 ? -27.178 17.546 19.996 1.00 89.00 1075 GLU A N 1
ATOM 8493 C CA . GLU A 1 1075 ? -26.404 18.793 20.118 1.00 89.00 1075 GLU A CA 1
ATOM 8494 C C . GLU A 1 1075 ? -24.922 18.515 20.411 1.00 89.00 1075 GLU A C 1
ATOM 8496 O O . GLU A 1 1075 ? -24.031 19.062 19.760 1.00 89.00 1075 GLU A O 1
ATOM 8501 N N . PHE A 1 1076 ? -24.624 17.573 21.312 1.00 91.38 1076 PHE A N 1
ATOM 8502 C CA . PHE A 1 1076 ? -23.245 17.153 21.566 1.00 91.38 1076 PHE A CA 1
ATOM 8503 C C . PHE A 1 1076 ? -22.631 16.423 20.352 1.00 91.38 1076 PHE A C 1
ATOM 8505 O O . PHE A 1 1076 ? -21.450 16.605 20.051 1.00 91.38 1076 PHE A O 1
ATOM 8512 N N . LEU A 1 1077 ? -23.427 15.668 19.583 1.00 91.25 1077 LEU A N 1
ATOM 8513 C CA . LEU A 1 1077 ? -22.996 15.112 18.297 1.00 91.25 1077 LEU A CA 1
ATOM 8514 C C . LEU A 1 1077 ? -22.709 16.218 17.263 1.00 91.25 1077 LEU A C 1
ATOM 8516 O O . LEU A 1 1077 ? -21.730 16.091 16.527 1.00 91.25 1077 LEU A O 1
ATOM 8520 N N . ALA A 1 1078 ? -23.506 17.293 17.213 1.00 90.19 1078 ALA A N 1
ATOM 8521 C CA . ALA A 1 1078 ? -23.258 18.454 16.354 1.00 90.19 1078 ALA A CA 1
ATOM 8522 C C . ALA A 1 1078 ? -21.938 19.142 16.724 1.00 90.19 1078 ALA A C 1
ATOM 8524 O O . ALA A 1 1078 ? -21.096 19.327 15.846 1.00 90.19 1078 ALA A O 1
ATOM 8525 N N . LEU A 1 1079 ? -21.707 19.412 18.016 1.00 92.50 1079 LEU A N 1
ATOM 8526 C CA . LEU A 1 1079 ? -20.444 19.943 18.542 1.00 92.50 1079 LEU A CA 1
ATOM 8527 C C . LEU A 1 1079 ? -19.250 19.064 18.150 1.00 92.50 1079 LEU A C 1
ATOM 8529 O O . LEU A 1 1079 ? -18.302 19.535 17.516 1.00 92.50 1079 LEU A O 1
ATOM 8533 N N . LYS A 1 1080 ? -19.317 17.766 18.475 1.00 92.25 1080 LYS A N 1
ATOM 8534 C CA . LYS A 1 1080 ? -18.262 16.796 18.165 1.00 92.25 1080 LYS A CA 1
ATOM 8535 C C . LYS A 1 1080 ? -17.973 16.773 16.669 1.00 92.25 1080 LYS A C 1
ATOM 8537 O O . LYS A 1 1080 ? -16.811 16.813 16.273 1.00 92.25 1080 LYS A O 1
ATOM 8542 N N . TRP A 1 1081 ? -18.998 16.696 15.825 1.00 92.62 1081 TRP A N 1
ATOM 8543 C CA . TRP A 1 1081 ? -18.846 16.644 14.370 1.00 92.62 1081 TRP A CA 1
ATOM 8544 C C . TRP A 1 1081 ? -18.282 17.954 13.794 1.00 92.62 1081 TRP A C 1
ATOM 8546 O O . TRP A 1 1081 ? -17.382 17.908 12.952 1.00 92.62 1081 TRP A O 1
ATOM 8556 N N . ALA A 1 1082 ? -18.750 19.109 14.270 1.00 91.31 1082 ALA A N 1
ATOM 8557 C CA . ALA A 1 1082 ? -18.275 20.412 13.822 1.00 91.31 1082 ALA A CA 1
ATOM 8558 C C . ALA A 1 1082 ? -16.784 20.606 14.145 1.00 91.31 1082 ALA A C 1
ATOM 8560 O O . ALA A 1 1082 ? -15.998 20.889 13.242 1.00 91.31 1082 ALA A O 1
ATOM 8561 N N . VAL A 1 1083 ? -16.373 20.371 15.395 1.00 91.88 1083 VAL A N 1
ATOM 8562 C CA . VAL A 1 1083 ? -14.981 20.573 15.826 1.00 91.88 1083 VAL A CA 1
ATOM 8563 C C . VAL A 1 1083 ? -14.059 19.463 15.315 1.00 91.88 1083 VAL A C 1
ATOM 8565 O O . VAL A 1 1083 ? -13.068 19.751 14.656 1.00 91.88 1083 VAL A O 1
ATOM 8568 N N . THR A 1 1084 ? -14.382 18.187 15.552 1.00 88.44 1084 THR A N 1
ATOM 8569 C CA . THR A 1 1084 ? -13.429 17.082 15.304 1.00 88.44 1084 THR A CA 1
ATOM 8570 C C . THR A 1 1084 ? -13.396 16.578 13.855 1.00 88.44 1084 THR A C 1
ATOM 8572 O O . THR A 1 1084 ? -12.400 15.981 13.455 1.00 88.44 1084 THR A O 1
ATOM 8575 N N . GLU A 1 1085 ? -14.452 16.800 13.053 1.00 87.00 1085 GLU A N 1
ATOM 8576 C CA . GLU A 1 1085 ? -14.573 16.258 11.680 1.00 87.00 1085 GLU A CA 1
ATOM 8577 C C . GLU A 1 1085 ? -14.736 17.315 10.570 1.00 87.00 1085 GLU A C 1
ATOM 8579 O O . GLU A 1 1085 ? -14.605 16.969 9.390 1.00 87.00 1085 GLU A O 1
ATOM 8584 N N . LYS A 1 1086 ? -15.094 18.570 10.879 1.00 87.38 1086 LYS A N 1
ATOM 8585 C CA . LYS A 1 1086 ? -15.388 19.601 9.856 1.00 87.38 1086 LYS A CA 1
ATOM 8586 C C . LYS A 1 1086 ? -14.455 20.799 9.901 1.00 87.38 1086 LYS A C 1
ATOM 8588 O O . LYS A 1 1086 ? -13.941 21.167 8.855 1.00 87.38 1086 LYS A O 1
ATOM 8593 N N . PHE A 1 1087 ? -14.237 21.372 11.078 1.00 89.81 1087 PHE A N 1
ATOM 8594 C CA . PHE A 1 1087 ? -13.445 22.587 11.257 1.00 89.81 1087 PHE A CA 1
ATOM 8595 C C . PHE A 1 1087 ? -12.159 22.350 12.060 1.00 89.81 1087 PHE A C 1
ATOM 8597 O O . PHE A 1 1087 ? -11.494 23.309 12.436 1.00 89.81 1087 PHE A O 1
ATOM 8604 N N . ARG A 1 1088 ? -11.763 21.084 12.270 1.00 89.06 1088 ARG A N 1
ATOM 8605 C CA . ARG A 1 1088 ? -10.535 20.695 12.989 1.00 89.06 1088 ARG A CA 1
ATOM 8606 C C . ARG A 1 1088 ? -9.303 21.464 12.516 1.00 89.06 1088 ARG A C 1
ATOM 8608 O O . ARG A 1 1088 ? -8.503 21.886 13.337 1.00 89.06 1088 ARG A O 1
ATOM 8615 N N . GLU A 1 1089 ? -9.169 21.638 11.205 1.00 84.00 1089 GLU A N 1
ATOM 8616 C CA . GLU A 1 1089 ? -8.024 22.299 10.568 1.00 84.00 1089 GLU A CA 1
ATOM 8617 C C . GLU A 1 1089 ? -8.024 23.835 10.780 1.00 84.00 1089 GLU A C 1
ATOM 8619 O O . GLU A 1 1089 ? -6.967 24.445 10.687 1.00 84.00 1089 GLU A O 1
ATOM 8624 N N . TYR A 1 1090 ? -9.158 24.448 11.161 1.00 86.94 1090 TYR A N 1
ATOM 8625 C CA . TYR A 1 1090 ? -9.237 25.859 11.587 1.00 86.94 1090 TYR A CA 1
ATOM 8626 C C . TYR A 1 1090 ? -9.103 26.052 13.107 1.00 86.94 1090 TYR A C 1
ATOM 8628 O O . TYR A 1 1090 ? -8.595 27.075 13.553 1.00 86.94 1090 TYR A O 1
ATOM 8636 N N . LEU A 1 1091 ? -9.610 25.102 13.903 1.00 89.44 1091 LEU A N 1
ATOM 8637 C CA . LEU A 1 1091 ? -9.789 25.261 15.354 1.00 89.44 1091 LEU A CA 1
ATOM 8638 C C . LEU A 1 1091 ? -8.642 24.687 16.203 1.00 89.44 1091 LEU A C 1
ATOM 8640 O O . LEU A 1 1091 ? -8.551 24.989 17.390 1.00 89.44 1091 LEU A O 1
ATOM 8644 N N . LEU A 1 1092 ? -7.781 23.835 15.640 1.00 84.88 1092 LEU A N 1
ATOM 8645 C CA . LEU A 1 1092 ? -6.675 23.232 16.387 1.00 84.88 1092 LEU A CA 1
ATOM 8646 C C . LEU A 1 1092 ? -5.652 24.305 16.800 1.00 84.88 1092 LEU A C 1
ATOM 8648 O O . LEU A 1 1092 ? -5.094 24.994 15.950 1.00 84.88 1092 LEU A O 1
ATOM 8652 N N . GLY A 1 1093 ? -5.404 24.439 18.106 1.00 82.12 1093 GLY A N 1
ATOM 8653 C CA . GLY A 1 1093 ? -4.511 25.468 18.655 1.00 82.12 1093 GLY A CA 1
ATOM 8654 C C . GLY A 1 1093 ? -5.063 26.901 18.603 1.00 82.12 1093 GLY A C 1
ATOM 8655 O O . GLY A 1 1093 ? -4.303 27.841 18.809 1.00 82.12 1093 GLY A O 1
ATOM 8656 N N . GLN A 1 1094 ? -6.360 27.080 18.327 1.00 86.75 1094 GLN A N 1
ATOM 8657 C CA . GLN A 1 1094 ? -7.012 28.385 18.194 1.00 86.75 1094 GLN A CA 1
ATOM 8658 C C . GLN A 1 1094 ? -8.212 28.505 19.131 1.00 86.75 1094 GLN A C 1
ATOM 8660 O O . GLN A 1 1094 ? -9.003 27.569 19.263 1.00 86.75 1094 GLN A O 1
ATOM 8665 N N . LYS A 1 1095 ? -8.387 29.678 19.752 1.00 88.62 1095 LYS A N 1
ATOM 8666 C CA . LYS A 1 1095 ? -9.518 29.913 20.656 1.00 88.62 1095 LYS A CA 1
ATOM 8667 C C . LYS A 1 1095 ? -10.836 29.979 19.887 1.00 88.62 1095 LYS A C 1
ATOM 8669 O O . LYS A 1 1095 ? -10.973 30.758 18.940 1.00 88.62 1095 LYS A O 1
ATOM 8674 N N . CYS A 1 1096 ? -11.834 29.218 20.331 1.00 91.88 1096 CYS A N 1
ATOM 8675 C CA . CYS A 1 1096 ? -13.154 29.179 19.714 1.00 91.88 1096 CYS A CA 1
ATOM 8676 C C . CYS A 1 1096 ? -14.286 29.438 20.715 1.00 91.88 1096 CYS A C 1
ATOM 8678 O O . CYS A 1 1096 ? -14.407 28.762 21.736 1.00 91.88 1096 CYS A O 1
ATOM 8680 N N . PHE A 1 1097 ? -15.168 30.382 20.386 1.00 92.69 1097 PHE A N 1
ATOM 8681 C CA . PHE A 1 1097 ? -16.451 30.559 21.059 1.00 92.69 1097 PHE A CA 1
ATOM 8682 C C . PHE A 1 1097 ? -17.509 29.703 20.361 1.00 92.69 1097 PHE A C 1
ATOM 8684 O O . PHE A 1 1097 ? -17.849 29.949 19.201 1.00 92.69 1097 PHE A O 1
ATOM 8691 N N . VAL A 1 1098 ? -18.041 28.711 21.072 1.00 91.56 1098 VAL A N 1
ATOM 8692 C CA . VAL A 1 1098 ? -19.083 27.811 20.562 1.00 91.56 1098 VAL A CA 1
ATOM 8693 C C . VAL A 1 1098 ? -20.438 28.283 21.074 1.00 91.56 1098 VAL A C 1
ATOM 8695 O O . VAL A 1 1098 ? -20.613 28.420 22.281 1.00 91.56 1098 VAL A O 1
ATOM 8698 N N . TYR A 1 1099 ? -21.410 28.476 20.186 1.00 90.12 1099 TYR A N 1
ATOM 8699 C CA . TYR A 1 1099 ? -22.782 28.829 20.548 1.00 90.12 1099 TYR A CA 1
ATOM 8700 C C . TYR A 1 1099 ? -23.767 27.706 20.208 1.00 90.12 1099 TYR A C 1
ATOM 8702 O O . TYR A 1 1099 ? -23.769 27.198 19.091 1.00 90.12 1099 TYR A O 1
ATOM 8710 N N . THR A 1 1100 ? -24.625 27.349 21.166 1.00 87.12 1100 THR A N 1
ATOM 8711 C CA . THR A 1 1100 ? -25.644 26.284 21.053 1.00 87.12 1100 THR A CA 1
ATOM 8712 C C . THR A 1 1100 ? -26.937 26.697 21.764 1.00 87.12 1100 THR A C 1
ATOM 8714 O O . THR A 1 1100 ? -26.895 27.461 22.734 1.00 87.12 1100 THR A O 1
ATOM 8717 N N . ASP A 1 1101 ? -28.085 26.167 21.327 1.00 84.50 1101 ASP A N 1
ATOM 8718 C CA . ASP A 1 1101 ? -29.358 26.297 22.054 1.00 84.50 1101 ASP A CA 1
ATOM 8719 C C . ASP A 1 1101 ? -29.420 25.406 23.317 1.00 84.50 1101 ASP A C 1
ATOM 8721 O O . ASP A 1 1101 ? -30.334 25.522 24.137 1.00 84.50 1101 ASP A O 1
ATOM 8725 N N . ASN A 1 1102 ? -28.422 24.541 23.516 1.00 84.81 1102 ASN A N 1
ATOM 8726 C CA . ASN A 1 1102 ? -28.425 23.529 24.557 1.00 84.81 1102 ASN A CA 1
ATOM 8727 C C . ASN A 1 1102 ? -27.738 24.014 25.841 1.00 84.81 1102 ASN A C 1
ATOM 8729 O O . ASN A 1 1102 ? -26.540 23.819 26.038 1.00 84.81 1102 ASN A O 1
ATOM 8733 N N . ASN A 1 1103 ? -28.507 24.606 26.757 1.00 83.88 1103 ASN A N 1
ATOM 8734 C CA . ASN A 1 1103 ? -27.988 25.062 28.055 1.00 83.88 1103 ASN A CA 1
ATOM 8735 C C . ASN A 1 1103 ? -27.223 23.971 28.863 1.00 83.88 1103 ASN A C 1
ATOM 8737 O O . ASN A 1 1103 ? -26.161 24.275 29.411 1.00 83.88 1103 ASN A O 1
ATOM 8741 N N . PRO A 1 1104 ? -27.651 22.687 28.902 1.00 82.81 1104 PRO A N 1
ATOM 8742 C CA . PRO A 1 1104 ? -26.845 21.619 29.507 1.00 82.81 1104 PRO A CA 1
ATOM 8743 C C . PRO A 1 1104 ? -25.444 21.451 28.894 1.00 82.81 1104 PRO A C 1
ATOM 8745 O O . PRO A 1 1104 ? -24.510 21.096 29.610 1.00 82.81 1104 PRO A O 1
ATOM 8748 N N . LEU A 1 1105 ? -25.271 21.726 27.596 1.00 83.31 1105 LEU A N 1
ATOM 8749 C CA . LEU A 1 1105 ? -23.992 21.568 26.899 1.00 83.31 1105 LEU A CA 1
ATOM 8750 C C . LEU A 1 1105 ? -22.979 22.672 27.255 1.00 83.31 1105 LEU A C 1
ATOM 8752 O O . LEU A 1 1105 ? -21.780 22.405 27.251 1.00 83.31 1105 LEU A O 1
ATOM 8756 N N . SER A 1 1106 ? -23.417 23.870 27.668 1.00 83.81 1106 SER A N 1
ATOM 8757 C CA . SER A 1 1106 ? -22.513 24.879 28.261 1.00 83.81 1106 SER A CA 1
ATOM 8758 C C . SER A 1 1106 ? -21.984 24.505 29.654 1.00 83.81 1106 SER A C 1
ATOM 8760 O O . SER A 1 1106 ? -21.042 25.126 30.135 1.00 83.81 1106 SER A O 1
ATOM 8762 N N . HIS A 1 1107 ? -22.518 23.455 30.286 1.00 81.12 1107 HIS A N 1
ATOM 8763 C CA . HIS A 1 1107 ? -22.015 22.907 31.552 1.00 81.12 1107 HIS A CA 1
ATOM 8764 C C . HIS A 1 1107 ? -21.216 21.601 31.367 1.00 81.12 1107 HIS A C 1
ATOM 8766 O O . HIS A 1 1107 ? -21.091 20.807 32.297 1.00 81.12 1107 HIS A O 1
ATOM 8772 N N . LEU A 1 1108 ? -20.638 21.372 30.178 1.00 81.38 1108 LEU A N 1
ATOM 8773 C CA . LEU A 1 1108 ? -19.936 20.129 29.825 1.00 81.38 1108 LEU A CA 1
ATOM 8774 C C . LEU A 1 1108 ? -18.852 19.706 30.838 1.00 81.38 1108 LEU A C 1
ATOM 8776 O O . LEU A 1 1108 ? -18.719 18.518 31.114 1.00 81.38 1108 LEU A O 1
ATOM 8780 N N . GLN A 1 1109 ? -18.122 20.661 31.428 1.00 72.69 1109 GLN A N 1
ATOM 8781 C CA . GLN A 1 1109 ? -17.064 20.397 32.418 1.00 72.69 1109 GLN A CA 1
ATOM 8782 C C . GLN A 1 1109 ? -17.579 19.885 33.779 1.00 72.69 1109 GLN A C 1
ATOM 8784 O O . GLN A 1 1109 ? -16.812 19.288 34.530 1.00 72.69 1109 GLN A O 1
ATOM 8789 N N . THR A 1 1110 ? -18.854 20.106 34.116 1.00 75.69 1110 THR A N 1
ATOM 8790 C CA . THR A 1 1110 ? -19.471 19.662 35.385 1.00 75.69 1110 THR A CA 1
ATOM 8791 C C . THR A 1 1110 ? -20.562 18.603 35.189 1.00 75.69 1110 THR A C 1
ATOM 8793 O O . THR A 1 1110 ? -21.111 18.082 36.163 1.00 75.69 1110 THR A O 1
ATOM 8796 N N . ALA A 1 1111 ? -20.877 18.252 33.940 1.00 72.50 1111 ALA A N 1
ATOM 8797 C CA . ALA A 1 1111 ? -21.901 17.278 33.590 1.00 72.50 1111 ALA A CA 1
ATOM 8798 C C . ALA A 1 1111 ? -21.462 15.825 33.864 1.00 72.50 1111 ALA A C 1
ATOM 8800 O O . ALA A 1 1111 ? -20.340 15.413 33.570 1.00 72.50 1111 ALA A O 1
ATOM 8801 N N . LYS A 1 1112 ? -22.390 14.994 34.356 1.00 75.88 1112 LYS A N 1
ATOM 8802 C CA . LYS A 1 1112 ? -22.192 13.539 34.466 1.00 75.88 1112 LYS A CA 1
ATOM 8803 C C . LYS A 1 1112 ? -22.436 12.876 33.107 1.00 75.88 1112 LYS A C 1
ATOM 8805 O O . LYS A 1 1112 ? -23.567 12.536 32.773 1.00 75.88 1112 LYS A O 1
ATOM 8810 N N . LEU A 1 1113 ? -21.373 12.729 32.319 1.00 81.12 1113 LEU A N 1
ATOM 8811 C CA . LEU A 1 1113 ? -21.413 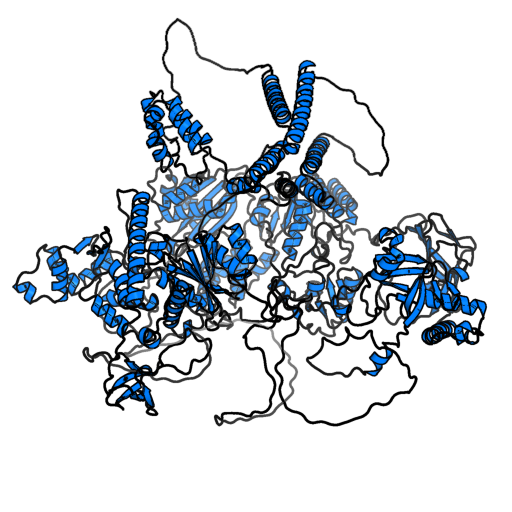12.165 30.965 1.00 81.12 1113 LEU A CA 1
ATOM 8812 C C . LEU A 1 1113 ? -21.316 10.628 30.961 1.00 81.12 1113 LEU A C 1
ATOM 8814 O O . LEU A 1 1113 ? -20.551 10.047 31.732 1.00 81.12 1113 LEU A O 1
ATOM 8818 N N . GLY A 1 1114 ? -22.056 9.983 30.052 1.00 81.06 1114 GLY A N 1
ATOM 8819 C CA . GLY A 1 1114 ? -21.990 8.540 29.790 1.00 81.06 1114 GLY A CA 1
ATOM 8820 C C . GLY A 1 1114 ? -20.776 8.118 28.950 1.00 81.06 1114 GLY A C 1
ATOM 8821 O O . GLY A 1 1114 ? -19.988 8.940 28.490 1.00 81.06 1114 GLY A O 1
ATOM 8822 N N . ALA A 1 1115 ? -20.600 6.812 28.728 1.00 81.06 1115 ALA A N 1
ATOM 8823 C CA . ALA A 1 1115 ? -19.388 6.268 28.103 1.00 81.06 1115 ALA A CA 1
ATOM 8824 C C . ALA A 1 1115 ? -19.188 6.652 26.620 1.00 81.06 1115 ALA A C 1
ATOM 8826 O O . ALA A 1 1115 ? -18.078 6.533 26.099 1.00 81.06 1115 ALA A O 1
ATOM 8827 N N . LEU A 1 1116 ? -20.224 7.084 25.894 1.00 82.06 1116 LEU A N 1
ATOM 8828 C CA . LEU A 1 1116 ? -20.069 7.609 24.529 1.00 82.06 1116 LEU A CA 1
ATOM 8829 C C . LEU A 1 1116 ? -19.720 9.103 24.562 1.00 82.06 1116 LEU A C 1
ATOM 8831 O O . LEU A 1 1116 ? -18.830 9.560 23.853 1.00 82.06 1116 LEU A O 1
ATOM 8835 N N . GLU A 1 1117 ? -20.381 9.819 25.458 1.00 84.81 1117 GLU A N 1
ATOM 8836 C CA . GLU A 1 1117 ? -20.297 11.249 25.703 1.00 84.81 1117 GLU A CA 1
ATOM 8837 C C . GLU A 1 1117 ? -18.918 11.633 26.279 1.00 84.81 1117 GLU A C 1
ATOM 8839 O O . GLU A 1 1117 ? -18.307 12.592 25.819 1.00 84.81 1117 GLU A O 1
ATOM 8844 N N . GLN A 1 1118 ? -18.359 10.821 27.185 1.00 83.12 1118 GLN A N 1
ATOM 8845 C CA . GLN A 1 1118 ? -16.972 10.925 27.669 1.00 83.12 1118 GLN A CA 1
ATOM 8846 C C . GLN A 1 1118 ? -15.948 10.745 26.536 1.00 83.12 1118 GLN A C 1
ATOM 8848 O O . GLN A 1 1118 ? -14.969 11.481 26.448 1.00 83.12 1118 GLN A O 1
ATOM 8853 N N . ARG A 1 1119 ? -16.179 9.801 25.609 1.00 84.06 1119 ARG A N 1
ATOM 8854 C CA . ARG A 1 1119 ? -15.300 9.615 24.437 1.00 84.06 1119 ARG A CA 1
ATOM 8855 C C . ARG A 1 1119 ? -15.376 10.791 23.461 1.00 84.06 1119 ARG A C 1
ATOM 8857 O O . ARG A 1 1119 ? -14.394 11.047 22.771 1.00 84.06 1119 ARG A O 1
ATOM 8864 N N . TRP A 1 1120 ? -16.493 11.517 23.408 1.00 89.25 1120 TRP A N 1
ATOM 8865 C CA . TRP A 1 1120 ? -16.589 12.775 22.661 1.00 89.25 1120 TRP A CA 1
ATOM 8866 C C . TRP A 1 1120 ? -15.913 13.933 23.400 1.00 89.25 1120 TRP A C 1
ATOM 8868 O O . TRP A 1 1120 ? -15.180 14.679 22.763 1.00 89.25 1120 TRP A O 1
ATOM 8878 N N . ALA A 1 1121 ? -16.076 14.042 24.723 1.00 84.31 1121 ALA A N 1
ATOM 8879 C CA . ALA A 1 1121 ? -15.380 15.039 25.541 1.00 84.31 1121 ALA A CA 1
ATOM 8880 C C . ALA A 1 1121 ? -13.850 14.908 25.417 1.00 84.31 1121 ALA A C 1
ATOM 8882 O O . ALA A 1 1121 ? -13.174 15.887 25.115 1.00 84.31 1121 ALA A O 1
ATOM 8883 N N . ASN A 1 1122 ? -13.315 13.686 25.511 1.00 83.25 1122 ASN A N 1
ATOM 8884 C CA . ASN A 1 1122 ? -11.886 13.420 25.319 1.00 83.25 1122 ASN A CA 1
ATOM 8885 C C . ASN A 1 1122 ? -11.389 13.782 23.906 1.00 83.25 1122 ASN A C 1
ATOM 8887 O O . ASN A 1 1122 ? -10.237 14.165 23.756 1.00 83.25 1122 ASN A O 1
ATOM 8891 N N . GLN A 1 1123 ? -12.237 13.703 22.872 1.00 84.88 1123 GLN A N 1
ATOM 8892 C CA . GLN A 1 1123 ? -11.892 14.141 21.507 1.00 84.88 1123 GLN A CA 1
ATOM 8893 C C . GLN A 1 1123 ? -11.997 15.663 21.303 1.00 84.88 1123 GLN A C 1
ATOM 8895 O O . GLN A 1 1123 ? -11.579 16.159 20.259 1.00 84.88 1123 GLN A O 1
ATOM 8900 N N . LEU A 1 1124 ? -12.559 16.401 22.265 1.00 87.31 1124 LEU A N 1
ATOM 8901 C CA . LEU A 1 1124 ? -12.603 17.866 22.277 1.00 87.31 1124 LEU A CA 1
ATOM 8902 C C . LEU A 1 1124 ? -11.525 18.487 23.180 1.00 87.31 1124 LEU A C 1
ATOM 8904 O O . LEU A 1 1124 ? -11.314 19.692 23.104 1.00 87.31 1124 LEU A O 1
ATOM 8908 N N . ALA A 1 1125 ? -10.827 17.687 23.993 1.00 83.12 1125 ALA A N 1
ATOM 8909 C CA . ALA A 1 1125 ? -9.779 18.157 24.902 1.00 83.12 1125 ALA A CA 1
ATOM 8910 C C . ALA A 1 1125 ? -8.552 18.762 24.183 1.00 83.12 1125 ALA A C 1
ATOM 8912 O O . ALA A 1 1125 ? -7.836 19.561 24.778 1.00 83.12 1125 ALA A O 1
ATOM 8913 N N . ASP A 1 1126 ? -8.349 18.439 22.900 1.00 82.19 1126 ASP A N 1
ATOM 8914 C CA . ASP A 1 1126 ? -7.294 19.001 22.036 1.00 82.19 1126 ASP A CA 1
ATOM 8915 C C . ASP A 1 1126 ? -7.540 20.479 21.620 1.00 82.19 1126 ASP A C 1
ATOM 8917 O O . ASP A 1 1126 ? -6.744 21.043 20.864 1.00 82.19 1126 ASP A O 1
ATOM 8921 N N . PHE A 1 1127 ? -8.652 21.107 22.033 1.00 88.12 1127 PHE A N 1
ATOM 8922 C CA . PHE A 1 1127 ? -9.126 22.399 21.511 1.00 88.12 1127 PHE A CA 1
ATOM 8923 C C . PHE A 1 1127 ? -9.502 23.397 22.628 1.00 88.12 1127 PHE A C 1
ATOM 8925 O O . PHE A 1 1127 ? -10.168 23.033 23.596 1.00 88.12 1127 PHE A O 1
ATOM 8932 N N . ASP A 1 1128 ? -9.163 24.684 22.460 1.00 86.88 1128 ASP A N 1
ATOM 8933 C CA . ASP A 1 1128 ? -9.589 25.771 23.366 1.00 86.88 1128 ASP A CA 1
ATOM 8934 C C . ASP A 1 1128 ? -11.021 26.228 23.028 1.00 86.88 1128 ASP A C 1
ATOM 8936 O O . ASP A 1 1128 ? -11.242 27.125 22.207 1.00 86.88 1128 ASP A O 1
ATOM 8940 N N . LEU A 1 1129 ? -12.009 25.551 23.623 1.00 89.50 1129 LEU A N 1
ATOM 8941 C CA . LEU A 1 1129 ? -13.438 25.759 23.369 1.00 89.50 1129 LEU A CA 1
ATOM 8942 C C . LEU A 1 1129 ? -14.144 26.421 24.559 1.00 89.50 1129 LEU A C 1
ATOM 8944 O O . LEU A 1 1129 ? -14.285 25.830 25.629 1.00 89.50 1129 LEU A O 1
ATOM 8948 N N . GLU A 1 1130 ? -14.707 27.606 24.337 1.00 88.50 1130 GLU A N 1
ATOM 8949 C CA . GLU A 1 1130 ? -15.539 28.315 25.311 1.00 88.50 1130 GLU A CA 1
ATOM 8950 C C . GLU A 1 1130 ? -17.020 28.207 24.899 1.00 88.50 1130 GLU A C 1
ATOM 8952 O O . GLU A 1 1130 ? -17.511 28.972 24.062 1.00 88.50 1130 GLU A O 1
ATOM 8957 N N . ILE A 1 1131 ? -17.723 27.209 25.451 1.00 89.12 1131 ILE A N 1
ATOM 8958 C CA . ILE A 1 1131 ? -19.115 26.873 25.097 1.00 89.12 1131 ILE A CA 1
ATOM 8959 C C . ILE A 1 1131 ? -20.102 27.804 25.812 1.00 89.12 1131 ILE A C 1
ATOM 8961 O O . ILE A 1 1131 ? -20.114 27.898 27.038 1.00 89.12 1131 ILE A O 1
ATOM 8965 N N . LYS A 1 1132 ? -20.974 28.460 25.041 1.00 87.94 1132 LYS A N 1
ATOM 8966 C CA . LYS A 1 1132 ? -21.945 29.459 25.500 1.00 87.94 1132 LYS A CA 1
ATOM 8967 C C . LYS A 1 1132 ? -23.358 29.111 25.040 1.00 87.94 1132 LYS A C 1
ATOM 8969 O O . LYS A 1 1132 ? -23.607 28.882 23.857 1.00 87.94 1132 LYS A O 1
ATOM 8974 N N . TYR A 1 1133 ? -24.305 29.144 25.972 1.00 87.19 1133 TYR A N 1
ATOM 8975 C CA . TYR A 1 1133 ? -25.725 29.066 25.646 1.00 87.19 1133 TYR A CA 1
ATOM 8976 C C . TYR A 1 1133 ? -26.187 30.323 24.889 1.00 87.19 1133 TYR A C 1
ATOM 8978 O O . TYR A 1 1133 ? -25.903 31.454 25.290 1.00 87.19 1133 TYR A O 1
ATOM 8986 N N . LYS A 1 1134 ? -26.928 30.115 23.800 1.00 81.06 1134 LYS A N 1
ATOM 8987 C CA . LYS A 1 1134 ? -27.531 31.141 22.944 1.00 81.06 1134 LYS A CA 1
ATOM 8988 C C . LYS A 1 1134 ? -28.969 30.701 22.643 1.00 81.06 1134 LYS A C 1
ATOM 8990 O O . LYS A 1 1134 ? -29.139 29.716 21.930 1.00 81.06 1134 LYS A O 1
ATOM 8995 N N . PRO A 1 1135 ? -30.009 31.374 23.175 1.00 75.62 1135 PRO A N 1
ATOM 8996 C CA . PRO A 1 1135 ? -31.396 30.942 22.996 1.00 75.62 1135 PRO A CA 1
ATOM 8997 C C . PRO A 1 1135 ? -31.745 30.688 21.524 1.00 75.62 1135 PRO A C 1
ATOM 8999 O O . PRO A 1 1135 ? -31.397 31.504 20.675 1.00 75.62 1135 PRO A O 1
ATOM 9002 N N . GLY A 1 1136 ? -32.491 29.624 21.204 1.00 63.06 1136 GLY A N 1
ATOM 9003 C CA . GLY A 1 1136 ? -32.799 29.256 19.807 1.00 63.06 1136 GLY A CA 1
ATOM 9004 C C . GLY A 1 1136 ? -33.363 30.408 18.954 1.00 63.06 1136 GLY A C 1
ATOM 9005 O O . GLY A 1 1136 ? -32.991 30.574 17.796 1.00 63.06 1136 GLY A O 1
ATOM 9006 N N . ARG A 1 1137 ? -34.149 31.311 19.567 1.00 55.47 1137 ARG A N 1
ATOM 9007 C CA . ARG A 1 1137 ? -34.667 32.546 18.935 1.00 55.47 1137 ARG A CA 1
ATOM 9008 C C . ARG A 1 1137 ? -33.588 33.523 18.439 1.00 55.47 1137 ARG A C 1
ATOM 9010 O O . ARG A 1 1137 ? -33.887 34.329 17.566 1.00 55.47 1137 ARG A O 1
ATOM 9017 N N . SER A 1 1138 ? -32.373 33.490 18.989 1.00 61.31 1138 SER A N 1
ATOM 9018 C CA . SER A 1 1138 ? -31.202 34.239 18.508 1.00 61.31 1138 SER A CA 1
ATOM 9019 C C . SER A 1 1138 ? -30.148 33.347 17.839 1.00 61.31 1138 SER A C 1
ATOM 9021 O O . SER A 1 1138 ? -29.274 33.866 17.145 1.00 61.31 1138 SER A O 1
ATOM 9023 N N . ASN A 1 1139 ? -30.262 32.016 17.935 1.00 65.25 1139 ASN A N 1
ATOM 9024 C CA . ASN A 1 1139 ? -29.463 31.053 17.168 1.00 65.25 1139 ASN A CA 1
ATOM 9025 C C . ASN A 1 1139 ? -29.999 30.806 15.737 1.00 65.25 1139 ASN A C 1
ATOM 9027 O O . ASN A 1 1139 ? -29.707 29.779 15.138 1.00 65.25 1139 ASN A O 1
ATOM 9031 N N . VAL A 1 1140 ? -30.755 31.747 15.148 1.00 59.41 1140 VAL A N 1
ATOM 9032 C CA . VAL A 1 1140 ? -31.447 31.626 13.836 1.00 59.41 1140 VAL A CA 1
ATOM 9033 C C . VAL A 1 1140 ? -30.527 31.190 12.678 1.00 59.41 1140 VAL A C 1
ATOM 9035 O O . VAL A 1 1140 ? -30.971 30.600 11.687 1.00 59.41 1140 VAL A O 1
ATOM 9038 N N . ASN A 1 1141 ? -29.223 31.457 12.789 1.00 56.03 1141 ASN A N 1
ATOM 9039 C CA . ASN A 1 1141 ? -28.233 30.960 11.839 1.00 56.03 1141 ASN A CA 1
ATOM 9040 C C . ASN A 1 1141 ? -28.165 29.432 11.814 1.00 56.03 1141 ASN A C 1
ATOM 9042 O O . ASN A 1 1141 ? -28.128 28.877 10.716 1.00 56.03 1141 ASN A O 1
ATOM 9046 N N . ALA A 1 1142 ? -28.203 28.780 12.974 1.00 49.47 1142 ALA A N 1
ATOM 9047 C CA . ALA A 1 1142 ? -28.098 27.337 13.106 1.00 49.47 1142 ALA A CA 1
ATOM 9048 C C . ALA A 1 1142 ? -29.460 26.648 13.356 1.00 49.47 1142 ALA A C 1
ATOM 9050 O O . ALA A 1 1142 ? -29.705 25.646 12.702 1.00 49.47 1142 ALA A O 1
ATOM 9051 N N . ASP A 1 1143 ? -30.404 27.229 14.113 1.00 48.53 1143 ASP A N 1
ATOM 9052 C CA . ASP A 1 1143 ? -31.794 26.719 14.267 1.00 48.53 1143 ASP A CA 1
ATOM 9053 C C . ASP A 1 1143 ? -32.448 26.406 12.905 1.00 48.53 1143 ASP A C 1
ATOM 9055 O O . ASP A 1 1143 ? -32.996 25.327 12.669 1.00 48.53 1143 ASP A O 1
ATOM 9059 N N . ALA A 1 1144 ? -32.288 27.314 11.936 1.00 43.97 1144 ALA A N 1
ATOM 9060 C CA . ALA A 1 1144 ? -32.777 27.101 10.577 1.00 43.97 1144 ALA A CA 1
ATOM 9061 C C . ALA A 1 1144 ? -32.096 25.920 9.849 1.00 43.97 1144 ALA A C 1
ATOM 9063 O O . ALA A 1 1144 ? -32.766 25.278 9.036 1.00 43.97 1144 ALA A O 1
ATOM 9064 N N . LEU A 1 1145 ? -30.829 25.595 10.166 1.00 45.88 1145 LEU A N 1
ATOM 9065 C CA . LEU A 1 1145 ? -30.106 24.442 9.604 1.00 45.88 1145 LEU A CA 1
ATOM 9066 C C . LEU A 1 1145 ? -30.733 23.103 10.017 1.00 45.88 1145 LEU A C 1
ATOM 9068 O O . LEU A 1 1145 ? -30.564 22.112 9.304 1.00 45.88 1145 LEU A O 1
ATOM 9072 N N . SER A 1 1146 ? -31.474 23.047 11.132 1.00 47.44 1146 SER A N 1
ATOM 9073 C CA . SER A 1 1146 ? -32.039 21.791 11.636 1.00 47.44 1146 SER A CA 1
ATOM 9074 C C . SER A 1 1146 ? -33.573 21.750 11.706 1.00 47.44 1146 SER A C 1
ATOM 9076 O O . SER A 1 1146 ? -34.145 20.689 11.440 1.00 47.44 1146 SER A O 1
ATOM 9078 N N . ARG A 1 1147 ? -34.269 22.866 11.981 1.00 44.62 1147 ARG A N 1
ATOM 9079 C CA . ARG A 1 1147 ? -35.714 22.892 12.304 1.00 44.62 1147 ARG A CA 1
ATOM 9080 C C . ARG A 1 1147 ? -36.512 23.855 11.414 1.00 44.62 1147 ARG A C 1
ATOM 9082 O O . ARG A 1 1147 ? -36.266 25.055 11.414 1.00 44.62 1147 ARG A O 1
ATOM 9089 N N . LYS A 1 1148 ? -37.481 23.320 10.648 1.00 41.34 1148 LYS A N 1
ATOM 9090 C CA . LYS A 1 1148 ? -38.738 23.981 10.199 1.00 41.34 1148 LYS A CA 1
ATOM 9091 C C . LYS A 1 1148 ? -39.538 23.096 9.234 1.00 41.34 1148 LYS A C 1
ATOM 9093 O O . LYS A 1 1148 ? -38.991 22.643 8.233 1.00 41.34 1148 LYS A O 1
ATOM 9098 N N . THR A 1 1149 ? -40.835 22.951 9.514 1.00 30.22 1149 THR A N 1
ATOM 9099 C CA . THR A 1 1149 ? -41.855 22.263 8.696 1.00 30.22 1149 THR A CA 1
ATOM 9100 C C . THR A 1 1149 ? -43.247 22.790 9.091 1.00 30.22 1149 THR A C 1
ATOM 9102 O O . THR A 1 1149 ? -43.418 23.138 10.260 1.00 30.22 1149 THR A O 1
ATOM 9105 N N . PRO A 1 1150 ? -44.255 22.801 8.198 1.00 32.50 1150 PRO A N 1
ATOM 9106 C CA . PRO A 1 1150 ? -45.674 22.804 8.566 1.00 32.50 1150 PRO A CA 1
ATOM 9107 C C . PRO A 1 1150 ? -46.328 21.417 8.379 1.00 32.50 1150 PRO A C 1
ATOM 9109 O O . PRO A 1 1150 ? -45.831 20.574 7.636 1.00 32.50 1150 PRO A O 1
ATOM 9112 N N . SER A 1 1151 ? -47.437 21.172 9.077 1.00 27.69 1151 SER A N 1
ATOM 9113 C CA . SER A 1 1151 ? -48.078 19.859 9.265 1.00 27.69 1151 SER A CA 1
ATOM 9114 C C . SER A 1 1151 ? -49.203 19.521 8.276 1.00 27.69 1151 SER A C 1
ATOM 9116 O O . SER A 1 1151 ? -50.081 20.359 8.079 1.00 27.69 1151 SER A O 1
ATOM 9118 N N . VAL A 1 1152 ? -49.287 18.255 7.836 1.00 30.77 1152 VAL A N 1
ATOM 9119 C CA . VAL A 1 1152 ? -50.547 17.577 7.445 1.00 30.77 1152 VAL A CA 1
ATOM 9120 C C . VAL A 1 1152 ? -50.514 16.088 7.861 1.00 30.77 1152 VAL A C 1
ATOM 9122 O O . VAL A 1 1152 ? -49.677 15.335 7.384 1.00 30.77 1152 VAL A O 1
ATOM 9125 N N . VAL A 1 1153 ? -51.430 15.718 8.767 1.00 30.06 1153 VAL A N 1
ATOM 9126 C CA . VAL A 1 1153 ? -52.160 14.432 8.937 1.00 30.06 1153 VAL A CA 1
ATOM 9127 C C . VAL A 1 1153 ? -51.448 13.084 8.650 1.00 30.06 1153 VAL A C 1
ATOM 9129 O O . VAL A 1 1153 ? -51.355 12.625 7.519 1.00 30.06 1153 VAL A O 1
ATOM 9132 N N . GLU A 1 1154 ? -51.062 12.400 9.733 1.00 24.98 1154 GLU A N 1
ATOM 9133 C CA . GLU A 1 1154 ? -51.636 11.106 10.176 1.00 24.98 1154 GLU A CA 1
ATOM 9134 C C . GLU A 1 1154 ? -51.971 9.998 9.133 1.00 24.98 1154 GLU A C 1
ATOM 9136 O O . GLU A 1 1154 ? -53.100 9.888 8.667 1.00 24.98 1154 GLU A O 1
ATOM 9141 N N . LEU A 1 1155 ? -51.014 9.091 8.871 1.00 28.70 1155 LEU A N 1
ATOM 9142 C CA . LEU A 1 1155 ? -51.212 7.666 8.504 1.00 28.70 1155 LEU A CA 1
ATOM 9143 C C . LEU A 1 1155 ? -49.841 6.962 8.690 1.00 28.70 1155 LEU A C 1
ATOM 9145 O O . LEU A 1 1155 ? -48.862 7.385 8.087 1.00 28.70 1155 LEU A O 1
ATOM 9149 N N . ALA A 1 1156 ? -49.582 6.051 9.632 1.00 25.50 1156 ALA A N 1
ATOM 9150 C CA . ALA A 1 1156 ? -50.227 4.783 9.994 1.00 25.50 1156 ALA A CA 1
ATOM 9151 C C . ALA A 1 1156 ? -49.973 3.627 8.993 1.00 25.50 1156 ALA A C 1
ATOM 9153 O O . ALA A 1 1156 ? -50.677 3.490 7.999 1.00 25.50 1156 ALA A O 1
ATOM 9154 N N . LEU A 1 1157 ? -49.048 2.730 9.385 1.00 24.33 1157 LEU A N 1
ATOM 9155 C CA . LEU A 1 1157 ? -48.891 1.325 8.950 1.00 24.33 1157 LEU A CA 1
ATOM 9156 C C . LEU A 1 1157 ? -48.326 1.021 7.539 1.00 24.33 1157 LEU A C 1
ATOM 9158 O O . LEU A 1 1157 ? -48.274 1.845 6.636 1.00 24.33 1157 LEU A O 1
ATOM 9162 N N . THR A 1 1158 ? -47.950 -0.256 7.378 1.00 28.00 1158 THR A N 1
ATOM 9163 C CA . THR A 1 1158 ? -47.591 -0.981 6.138 1.00 28.00 1158 THR A CA 1
ATOM 9164 C C . THR A 1 1158 ? -46.213 -0.745 5.506 1.00 28.00 1158 THR A C 1
ATOM 9166 O O . THR A 1 1158 ? -46.069 -0.217 4.407 1.00 28.00 1158 THR A O 1
ATOM 9169 N N . THR A 1 1159 ? -45.209 -1.376 6.122 1.00 25.89 1159 THR A N 1
ATOM 9170 C CA . THR A 1 1159 ? -44.173 -2.112 5.378 1.00 25.89 1159 THR A CA 1
ATOM 9171 C C . THR A 1 1159 ? -44.799 -2.921 4.234 1.00 25.89 1159 THR A C 1
ATOM 9173 O O . THR A 1 1159 ? -45.812 -3.590 4.471 1.00 25.89 1159 THR A O 1
ATOM 9176 N N . PRO A 1 1160 ? -44.202 -2.969 3.026 1.00 28.73 1160 PRO A N 1
ATOM 9177 C CA . PRO A 1 1160 ? -44.600 -3.898 1.972 1.00 28.73 1160 PRO A CA 1
ATOM 9178 C C . PRO A 1 1160 ? -44.123 -5.324 2.299 1.00 28.73 1160 PRO A C 1
ATOM 9180 O O . PRO A 1 1160 ? -43.279 -5.903 1.613 1.00 28.73 1160 PRO A O 1
ATOM 9183 N N . VAL A 1 1161 ? -44.686 -5.902 3.364 1.00 28.47 1161 VAL A N 1
ATOM 9184 C CA . VAL A 1 1161 ? -44.699 -7.350 3.581 1.00 28.47 1161 VAL A CA 1
ATOM 9185 C C . VAL A 1 1161 ? -45.346 -7.980 2.341 1.00 28.47 1161 VAL A C 1
ATOM 9187 O O . VAL A 1 1161 ? -46.401 -7.497 1.911 1.00 28.47 1161 VAL A O 1
ATOM 9190 N N . PRO A 1 1162 ? -44.768 -9.041 1.748 1.00 30.78 1162 PRO A N 1
ATOM 9191 C CA . PRO A 1 1162 ? -45.462 -9.815 0.731 1.00 30.78 1162 PRO A CA 1
ATOM 9192 C C . PRO A 1 1162 ? -46.824 -10.256 1.275 1.00 30.78 1162 PRO A C 1
ATOM 9194 O O . PRO A 1 1162 ? -46.914 -10.945 2.290 1.00 30.78 1162 PRO A O 1
ATOM 9197 N N . LYS A 1 1163 ? -47.897 -9.860 0.587 1.00 33.88 1163 LYS A N 1
ATOM 9198 C CA . LYS A 1 1163 ? -49.316 -10.068 0.943 1.00 33.88 1163 LYS A CA 1
ATOM 9199 C C . LYS A 1 1163 ? -49.746 -11.550 0.872 1.00 33.88 1163 LYS A C 1
ATOM 9201 O O . LYS A 1 1163 ? -50.929 -11.832 0.808 1.00 33.88 1163 LYS A O 1
ATOM 9206 N N . GLU A 1 1164 ? -48.774 -12.461 0.860 1.00 34.97 1164 GLU A N 1
ATOM 9207 C CA . GLU A 1 1164 ? -48.850 -13.928 0.826 1.00 34.97 1164 GLU A CA 1
ATOM 9208 C C . GLU A 1 1164 ? -49.029 -14.551 2.225 1.00 34.97 1164 GLU A C 1
ATOM 9210 O O . GLU A 1 1164 ? -49.282 -15.743 2.352 1.00 34.97 1164 GLU A O 1
ATOM 9215 N N . LEU A 1 1165 ? -48.830 -13.754 3.284 1.00 35.25 1165 LEU A N 1
ATOM 9216 C CA . LEU A 1 1165 ? -48.576 -14.214 4.658 1.00 35.25 1165 LEU A CA 1
ATOM 9217 C C . LEU A 1 1165 ? -49.485 -13.534 5.703 1.00 35.25 1165 LEU A C 1
ATOM 9219 O O . LEU A 1 1165 ? -49.058 -13.277 6.827 1.00 35.25 1165 LEU A O 1
ATOM 9223 N N . HIS A 1 1166 ? -50.716 -13.168 5.330 1.00 34.25 1166 HIS A N 1
ATOM 9224 C CA . HIS A 1 1166 ? -51.633 -12.369 6.167 1.00 34.25 1166 HIS A CA 1
ATOM 9225 C C . HIS A 1 1166 ? -53.090 -12.879 6.166 1.00 34.25 1166 HIS A C 1
ATOM 9227 O O . HIS A 1 1166 ? -54.039 -12.094 6.168 1.00 34.25 1166 HIS A O 1
ATOM 9233 N N . GLN A 1 1167 ? -53.286 -14.200 6.187 1.00 31.66 1167 GLN A N 1
ATOM 9234 C CA . GLN A 1 1167 ? -54.595 -14.810 6.453 1.00 31.66 1167 GLN A CA 1
ATOM 9235 C C . GLN A 1 1167 ? -54.536 -15.747 7.664 1.00 31.66 1167 GLN A C 1
ATOM 9237 O O . GLN A 1 1167 ? -53.507 -16.367 7.911 1.00 31.66 1167 GLN A O 1
ATOM 9242 N N . TYR A 1 1168 ? -55.658 -15.817 8.391 1.00 33.47 1168 TYR A N 1
ATOM 9243 C CA . TYR A 1 1168 ? -55.834 -16.421 9.722 1.00 33.47 1168 TYR A CA 1
ATOM 9244 C C . TYR A 1 1168 ? -55.076 -15.692 10.858 1.00 33.47 1168 TYR A C 1
ATOM 9246 O O . TYR A 1 1168 ? -53.872 -15.833 11.035 1.00 33.47 1168 TYR A O 1
ATOM 9254 N N . GLY A 1 1169 ? -55.820 -14.880 11.626 1.00 28.98 1169 GLY A N 1
ATOM 9255 C CA . GLY A 1 1169 ? -55.363 -14.211 12.860 1.00 28.98 1169 GLY A CA 1
ATOM 9256 C C . GLY A 1 1169 ? -55.656 -15.047 14.129 1.00 28.98 1169 GLY A C 1
ATOM 9257 O O . GLY A 1 1169 ? -55.566 -16.270 14.024 1.00 28.98 1169 GLY A O 1
ATOM 9258 N N . PRO A 1 1170 ? -56.056 -14.471 15.296 1.00 31.94 1170 PRO A N 1
ATOM 9259 C CA . PRO A 1 1170 ? -56.645 -13.132 15.484 1.00 31.94 1170 PRO A CA 1
ATOM 9260 C C . PRO A 1 1170 ? -56.118 -12.279 16.676 1.00 31.94 1170 PRO A C 1
ATOM 9262 O O . PRO A 1 1170 ? -55.501 -12.774 17.610 1.00 31.94 1170 PRO A O 1
ATOM 9265 N N . ASN A 1 1171 ? -56.550 -11.009 16.681 1.00 29.12 1171 ASN A N 1
ATOM 9266 C CA . ASN A 1 1171 ? -56.707 -10.078 17.818 1.00 29.12 1171 ASN A CA 1
ATOM 9267 C C . ASN A 1 1171 ? -55.489 -9.421 18.525 1.00 29.12 1171 ASN A C 1
ATOM 9269 O O . ASN A 1 1171 ? -54.610 -10.060 19.087 1.00 29.12 1171 ASN A O 1
ATOM 9273 N N . SER A 1 1172 ? -55.644 -8.095 18.684 1.00 29.52 1172 SER A N 1
ATOM 9274 C CA . SER A 1 1172 ? -55.050 -7.161 19.668 1.00 29.52 1172 SER A CA 1
ATOM 9275 C C . SER A 1 1172 ? -53.669 -6.499 19.427 1.00 29.52 1172 SER A C 1
ATOM 9277 O O . SER A 1 1172 ? -52.614 -7.087 19.602 1.00 29.52 1172 SER A O 1
ATOM 9279 N N . CYS A 1 1173 ? -53.761 -5.180 19.192 1.00 23.86 1173 CYS A N 1
ATOM 9280 C CA . CYS A 1 1173 ? -52.939 -4.082 19.735 1.00 23.86 1173 CYS A CA 1
ATOM 9281 C C . CYS A 1 1173 ? -51.511 -3.721 19.237 1.00 23.86 1173 CYS A C 1
ATOM 9283 O O . CYS A 1 1173 ? -50.541 -4.442 19.405 1.00 23.86 1173 CYS A O 1
ATOM 9285 N N . HIS A 1 1174 ? -51.425 -2.432 18.859 1.00 28.73 1174 HIS A N 1
ATOM 9286 C CA . HIS A 1 1174 ? -50.326 -1.459 19.027 1.00 28.73 1174 HIS A CA 1
ATOM 9287 C C . HIS A 1 1174 ? -49.100 -1.408 18.076 1.00 28.73 1174 HIS A C 1
ATOM 9289 O O . HIS A 1 1174 ? -48.117 -2.120 18.210 1.00 28.73 1174 HIS A O 1
ATOM 9295 N N . THR A 1 1175 ? -49.121 -0.341 17.259 1.00 28.61 1175 THR A N 1
ATOM 9296 C CA . THR A 1 1175 ? -48.007 0.612 17.038 1.00 28.61 1175 THR A CA 1
ATOM 9297 C C . THR A 1 1175 ? -46.761 0.121 16.281 1.00 28.61 1175 THR A C 1
ATOM 9299 O O . THR A 1 1175 ? -45.742 -0.225 16.868 1.00 28.61 1175 THR A O 1
ATOM 9302 N N . VAL A 1 1176 ? -46.789 0.228 14.945 1.00 29.31 1176 VAL A N 1
ATOM 9303 C CA . VAL A 1 1176 ? -45.616 -0.006 14.075 1.00 29.31 1176 VAL A CA 1
ATOM 9304 C C . VAL A 1 1176 ? -44.673 1.202 14.060 1.00 29.31 1176 VAL A C 1
ATOM 9306 O O . VAL A 1 1176 ? -45.104 2.325 13.799 1.00 29.31 1176 VAL A O 1
ATOM 9309 N N . ALA A 1 1177 ? -43.377 0.958 14.279 1.00 31.08 1177 ALA A N 1
ATOM 9310 C CA . ALA A 1 1177 ? -42.335 1.981 14.336 1.00 31.08 1177 ALA A CA 1
ATOM 9311 C C . ALA A 1 1177 ? -41.147 1.697 13.393 1.00 31.08 1177 ALA A C 1
ATOM 9313 O O . ALA A 1 1177 ? -40.692 0.567 13.261 1.00 31.08 1177 ALA A O 1
ATOM 9314 N N . SER A 1 1178 ? -40.600 2.778 12.825 1.00 30.03 1178 SER A N 1
ATOM 9315 C CA . SER A 1 1178 ? -39.231 2.926 12.296 1.00 30.03 1178 SER A CA 1
ATOM 9316 C C . SER A 1 1178 ? -38.700 1.893 11.282 1.00 30.03 1178 SER A C 1
ATOM 9318 O O . SER A 1 1178 ? -37.904 1.018 11.623 1.00 30.03 1178 SER A O 1
ATOM 9320 N N . GLU A 1 1179 ? -38.952 2.118 9.984 1.00 29.55 1179 GLU A N 1
ATOM 9321 C CA . GLU A 1 1179 ? -38.206 1.466 8.886 1.00 29.55 1179 GLU A CA 1
ATOM 9322 C C . GLU A 1 1179 ? -36.776 2.019 8.705 1.00 29.55 1179 GLU A C 1
ATOM 9324 O O . GLU A 1 1179 ? -36.361 2.514 7.654 1.00 29.55 1179 GLU A O 1
ATOM 9329 N N . THR A 1 1180 ? -35.970 1.894 9.751 1.00 31.06 1180 THR A N 1
ATOM 9330 C CA . THR A 1 1180 ? -34.508 1.886 9.658 1.00 31.06 1180 THR A CA 1
ATOM 9331 C C . THR A 1 1180 ? -34.046 0.440 9.642 1.00 31.06 1180 THR A C 1
ATOM 9333 O O . THR A 1 1180 ? -34.353 -0.290 10.577 1.00 31.06 1180 THR A O 1
ATOM 9336 N N . MET A 1 1181 ? -33.274 0.025 8.630 1.00 25.95 1181 MET A N 1
ATOM 9337 C CA . MET A 1 1181 ? -32.682 -1.319 8.610 1.00 25.95 1181 MET A CA 1
ATOM 9338 C C . MET A 1 1181 ? -31.680 -1.473 9.763 1.00 25.95 1181 MET A C 1
ATOM 9340 O O . MET A 1 1181 ? -30.504 -1.126 9.623 1.00 25.95 1181 MET A O 1
ATOM 9344 N N . SER A 1 1182 ? -32.150 -1.994 10.894 1.00 28.94 1182 SER A N 1
ATOM 9345 C CA . SER A 1 1182 ? -31.314 -2.486 11.979 1.00 28.94 1182 SER A CA 1
ATOM 9346 C C . SER A 1 1182 ? -30.505 -3.672 11.457 1.00 28.94 1182 SER A C 1
ATOM 9348 O O . SER A 1 1182 ? -31.037 -4.691 11.010 1.00 28.94 1182 SER A O 1
ATOM 9350 N N . VAL A 1 1183 ? -29.182 -3.505 11.434 1.00 32.88 1183 VAL A N 1
ATOM 9351 C CA . VAL A 1 1183 ? -28.259 -4.580 11.069 1.00 32.88 1183 VAL A CA 1
ATOM 9352 C C . VAL A 1 1183 ? -28.207 -5.519 12.269 1.00 32.88 1183 VAL A C 1
ATOM 9354 O O . VAL A 1 1183 ? -27.435 -5.291 13.191 1.00 32.88 1183 VAL A O 1
ATOM 9357 N N . PHE A 1 1184 ? -29.074 -6.532 12.209 1.00 34.53 1184 PHE A N 1
ATOM 9358 C CA . PHE A 1 1184 ? -29.624 -7.315 13.320 1.00 34.53 1184 PHE A CA 1
ATOM 9359 C C . PHE A 1 1184 ? -30.686 -6.575 14.149 1.00 34.53 1184 PHE A C 1
ATOM 9361 O O . PHE A 1 1184 ? -30.412 -5.500 14.682 1.00 34.53 1184 PHE A O 1
ATOM 9368 N N . PRO A 1 1185 ? -31.894 -7.153 14.299 1.00 41.31 1185 PRO A N 1
ATOM 9369 C CA . PRO A 1 1185 ? -32.767 -6.825 15.410 1.00 41.31 1185 PRO A CA 1
ATOM 9370 C C . PRO A 1 1185 ? -32.236 -7.542 16.656 1.00 41.31 1185 PRO A C 1
ATOM 9372 O O . PRO A 1 1185 ? -32.376 -8.759 16.790 1.00 41.31 1185 PRO A O 1
ATOM 9375 N N . GLU A 1 1186 ? -31.623 -6.782 17.557 1.00 47.91 1186 GLU A N 1
ATOM 9376 C CA . GLU A 1 1186 ? -31.524 -7.179 18.960 1.00 47.91 1186 GLU A CA 1
ATOM 9377 C C . GLU A 1 1186 ? -32.958 -7.353 19.478 1.00 47.91 1186 GLU A C 1
ATOM 9379 O O . GLU A 1 1186 ? -33.747 -6.408 19.419 1.00 47.91 1186 GLU A O 1
ATOM 9384 N N . GLN A 1 1187 ? -33.326 -8.552 19.940 1.00 53.72 1187 GLN A N 1
ATOM 9385 C CA . GLN A 1 1187 ? -34.546 -8.685 20.736 1.00 53.72 1187 GLN A CA 1
ATOM 9386 C C . GLN A 1 1187 ? -34.200 -8.235 22.160 1.00 53.72 1187 GLN A C 1
ATOM 9388 O O . GLN A 1 1187 ? -33.302 -8.834 22.764 1.00 53.72 1187 GLN A O 1
ATOM 9393 N N . PRO A 1 1188 ? -34.852 -7.195 22.715 1.00 60.12 1188 PRO A N 1
ATOM 9394 C CA . PRO A 1 1188 ? -34.634 -6.822 24.105 1.00 60.12 1188 PRO A CA 1
ATOM 9395 C C . PRO A 1 1188 ? -34.973 -8.006 25.019 1.00 60.12 1188 PRO A C 1
ATOM 9397 O O . PRO A 1 1188 ? -35.820 -8.843 24.700 1.00 60.12 1188 PRO A O 1
ATOM 9400 N N . ARG A 1 1189 ? -34.323 -8.086 26.186 1.00 67.12 1189 ARG A N 1
ATOM 9401 C CA . ARG A 1 1189 ? -34.548 -9.188 27.144 1.00 67.12 1189 ARG A CA 1
ATOM 9402 C C . ARG A 1 1189 ? -36.017 -9.287 27.582 1.00 67.12 1189 ARG A C 1
ATOM 9404 O O . ARG A 1 1189 ? -36.507 -10.383 27.832 1.00 67.12 1189 ARG A O 1
ATOM 9411 N N . GLU A 1 1190 ? -36.733 -8.167 27.562 1.00 64.06 1190 GLU A N 1
ATOM 9412 C CA . GLU A 1 1190 ? -38.177 -8.074 27.798 1.00 64.06 1190 GLU A CA 1
ATOM 9413 C C . GLU A 1 1190 ? -39.002 -8.886 26.774 1.00 64.06 1190 GLU A C 1
ATOM 9415 O O . GLU A 1 1190 ? -39.854 -9.674 27.186 1.00 64.06 1190 GLU A O 1
ATOM 9420 N N . ASP A 1 1191 ? -38.689 -8.812 25.471 1.00 78.50 1191 ASP A N 1
ATOM 9421 C CA . ASP A 1 1191 ? -39.335 -9.629 24.425 1.00 78.50 1191 ASP A CA 1
ATOM 9422 C C . ASP A 1 1191 ? -39.099 -11.126 24.661 1.00 78.50 1191 ASP A C 1
ATOM 9424 O O . ASP A 1 1191 ? -40.010 -11.942 24.521 1.00 78.50 1191 ASP A O 1
ATOM 9428 N N . LEU A 1 1192 ? -37.871 -11.509 25.026 1.00 82.81 1192 LEU A N 1
ATOM 9429 C CA . LEU A 1 1192 ? -37.534 -12.906 25.316 1.00 82.81 1192 LEU A CA 1
ATOM 9430 C C . LEU A 1 1192 ? -38.263 -13.417 26.567 1.00 82.81 1192 LEU A C 1
ATOM 9432 O O . LEU A 1 1192 ? -38.697 -14.568 26.579 1.00 82.81 1192 LEU A O 1
ATOM 9436 N N . GLY A 1 1193 ? -38.454 -12.566 27.580 1.00 85.25 1193 GLY A N 1
ATOM 9437 C CA . GLY A 1 1193 ? -39.284 -12.862 28.749 1.00 85.25 1193 GLY A CA 1
ATOM 9438 C C . GLY A 1 1193 ? -40.756 -13.058 28.376 1.00 85.25 1193 GLY A C 1
ATOM 9439 O O . GLY A 1 1193 ? -41.350 -14.074 28.736 1.00 85.25 1193 GLY A O 1
ATOM 9440 N N . ALA A 1 1194 ? -41.326 -12.152 27.576 1.00 86.75 1194 ALA A N 1
ATOM 9441 C CA . ALA A 1 1194 ? -42.703 -12.257 27.091 1.00 86.75 1194 ALA A CA 1
ATOM 9442 C C . ALA A 1 1194 ? -42.927 -13.520 26.236 1.00 86.75 1194 ALA A C 1
ATOM 9444 O O . ALA A 1 1194 ? -43.911 -14.235 26.427 1.00 86.75 1194 ALA A O 1
ATOM 9445 N N . LEU A 1 1195 ? -41.987 -13.858 25.345 1.00 88.25 1195 LEU A N 1
ATOM 9446 C CA . LEU A 1 1195 ? -42.037 -15.085 24.541 1.00 88.25 1195 LEU A CA 1
ATOM 9447 C C . LEU A 1 1195 ? -41.866 -16.364 25.379 1.00 88.25 1195 LEU A C 1
ATOM 9449 O O . LEU A 1 1195 ? -42.381 -17.410 24.993 1.00 88.25 1195 LEU A O 1
ATOM 9453 N N . GLN A 1 1196 ? -41.172 -16.307 26.520 1.00 91.69 1196 GLN A N 1
ATOM 9454 C CA . GLN A 1 1196 ? -41.109 -17.417 27.477 1.00 91.69 1196 GLN A CA 1
ATOM 9455 C C . GLN A 1 1196 ? -42.391 -17.559 28.304 1.00 91.69 1196 GLN A C 1
ATOM 9457 O O . GLN A 1 1196 ? -42.784 -18.682 28.608 1.00 91.69 1196 GLN A O 1
ATOM 9462 N N . GLU A 1 1197 ? -43.054 -16.458 28.658 1.00 89.38 1197 GLU A N 1
ATOM 9463 C CA . GLU A 1 1197 ? -44.325 -16.487 29.392 1.00 89.38 1197 GLU A CA 1
ATOM 9464 C C . GLU A 1 1197 ? -45.513 -16.877 28.493 1.00 89.38 1197 GLU A C 1
ATOM 9466 O O . GLU A 1 1197 ? -46.454 -17.508 28.973 1.00 89.38 1197 GLU A O 1
ATOM 9471 N N . ALA A 1 1198 ? -45.427 -16.612 27.184 1.00 88.81 1198 ALA A N 1
ATOM 9472 C CA . ALA A 1 1198 ? -46.384 -17.069 26.172 1.00 88.81 1198 ALA A CA 1
ATOM 9473 C C . ALA A 1 1198 ? -46.152 -18.512 25.664 1.00 88.81 1198 ALA A C 1
ATOM 9475 O O . ALA A 1 1198 ? -47.046 -19.092 25.046 1.00 88.81 1198 ALA A O 1
ATOM 9476 N N . ASP A 1 1199 ? -44.976 -19.112 25.888 1.00 90.44 1199 ASP A N 1
ATOM 9477 C CA . ASP A 1 1199 ? -44.687 -20.482 25.442 1.00 90.44 1199 ASP A CA 1
ATOM 9478 C C . ASP A 1 1199 ? -45.475 -21.524 26.271 1.00 90.44 1199 ASP A C 1
ATOM 9480 O O . ASP A 1 1199 ? -45.405 -21.492 27.504 1.00 90.44 1199 ASP A O 1
ATOM 9484 N N . PRO A 1 1200 ? -46.175 -22.498 25.651 1.00 88.12 1200 PRO A N 1
ATOM 9485 C CA . PRO A 1 1200 ? -47.023 -23.445 26.383 1.00 88.12 1200 PRO A CA 1
ATOM 9486 C C . PRO A 1 1200 ? -46.307 -24.291 27.445 1.00 88.12 1200 PRO A C 1
ATOM 9488 O O . PRO A 1 1200 ? -46.939 -24.695 28.421 1.00 88.12 1200 PRO A O 1
ATOM 9491 N N . ALA A 1 1201 ? -45.009 -24.572 27.284 1.00 90.69 1201 ALA A N 1
ATOM 9492 C CA . ALA A 1 1201 ? -44.234 -25.359 28.240 1.00 90.69 1201 ALA A CA 1
ATOM 9493 C C . ALA A 1 1201 ? -43.472 -24.468 29.233 1.00 90.69 1201 ALA A C 1
ATOM 9495 O O . ALA A 1 1201 ? -43.469 -24.750 30.434 1.00 90.69 1201 ALA A O 1
ATOM 9496 N N . ILE A 1 1202 ? -42.841 -23.385 28.764 1.00 91.94 1202 ILE A N 1
ATOM 9497 C CA . ILE A 1 1202 ? -42.065 -22.486 29.631 1.00 91.94 1202 ILE A CA 1
ATOM 9498 C C . ILE A 1 1202 ? -43.001 -21.624 30.487 1.00 91.94 1202 ILE A C 1
ATOM 9500 O O . ILE A 1 1202 ? -42.793 -21.549 31.694 1.00 91.94 1202 ILE A O 1
ATOM 9504 N N . GLY A 1 1203 ? -44.077 -21.067 29.927 1.00 90.00 1203 GLY A N 1
ATOM 9505 C CA . GLY A 1 1203 ? -45.078 -20.292 30.665 1.00 90.00 1203 GLY A CA 1
ATOM 9506 C C . GLY A 1 1203 ? -45.784 -21.133 31.730 1.00 90.00 1203 GLY A C 1
ATOM 9507 O O . GLY A 1 1203 ? -45.925 -20.711 32.880 1.00 90.00 1203 GLY A O 1
ATOM 9508 N N . ARG A 1 1204 ? -46.128 -22.388 31.405 1.00 91.44 1204 ARG A N 1
ATOM 9509 C CA . ARG A 1 1204 ? -46.703 -23.332 32.377 1.00 91.44 1204 ARG A CA 1
ATOM 9510 C C . ARG A 1 1204 ? -45.704 -23.730 33.467 1.00 91.44 1204 ARG A C 1
ATOM 9512 O O . ARG A 1 1204 ? -46.073 -23.755 34.640 1.00 91.44 1204 ARG A O 1
ATOM 9519 N N . PHE A 1 1205 ? -44.433 -23.949 33.125 1.00 92.88 1205 PHE A N 1
ATOM 9520 C CA . PHE A 1 1205 ? -43.359 -24.106 34.112 1.00 92.88 1205 PHE A CA 1
ATOM 9521 C C . PHE A 1 1205 ? -43.196 -22.853 34.997 1.00 92.88 1205 PHE A C 1
ATOM 9523 O O . PHE A 1 1205 ? -43.013 -22.977 36.210 1.00 92.88 1205 PHE A O 1
ATOM 9530 N N . LEU A 1 1206 ? -43.318 -21.650 34.428 1.00 91.75 1206 LEU A N 1
ATOM 9531 C CA . LEU A 1 1206 ? -43.197 -20.387 35.156 1.00 91.75 1206 LEU A CA 1
ATOM 9532 C C . LEU A 1 1206 ? -44.316 -20.184 36.190 1.00 91.75 1206 LEU A C 1
ATOM 9534 O O . LEU A 1 1206 ? -44.060 -19.562 37.218 1.00 91.75 1206 LEU A O 1
ATOM 9538 N N . VAL A 1 1207 ? -45.503 -20.785 36.019 1.00 90.25 1207 VAL A N 1
ATOM 9539 C CA . VAL A 1 1207 ? -46.531 -20.835 37.083 1.00 90.25 1207 VAL A CA 1
ATOM 9540 C C . VAL A 1 1207 ? -45.993 -21.532 38.339 1.00 90.25 1207 VAL A C 1
ATOM 9542 O O . VAL A 1 1207 ? -46.179 -21.029 39.447 1.00 90.25 1207 VAL A O 1
ATOM 9545 N N . TYR A 1 1208 ? -45.293 -22.658 38.186 1.00 92.06 1208 TYR A N 1
ATOM 9546 C CA . TYR A 1 1208 ? -44.664 -23.367 39.304 1.00 92.06 1208 TYR A CA 1
ATOM 9547 C C . TYR A 1 1208 ? -43.472 -22.591 39.868 1.00 92.06 1208 TYR A C 1
ATOM 9549 O O . TYR A 1 1208 ? -43.370 -22.413 41.083 1.00 92.06 1208 TYR A O 1
ATOM 9557 N N . TRP A 1 1209 ? -42.611 -22.071 38.988 1.00 90.88 1209 TRP A N 1
ATOM 9558 C CA . TRP A 1 1209 ? -41.437 -21.275 39.356 1.00 90.88 1209 TRP A CA 1
ATOM 9559 C C . TRP A 1 1209 ? -41.804 -20.046 40.199 1.00 90.88 1209 TRP A C 1
ATOM 9561 O O . TRP A 1 1209 ? -41.247 -19.842 41.276 1.00 90.88 1209 TRP A O 1
ATOM 9571 N N . ASN A 1 1210 ? -42.802 -19.273 39.761 1.00 89.31 1210 ASN A N 1
ATOM 9572 C CA . ASN A 1 1210 ? -43.277 -18.073 40.454 1.00 89.31 1210 ASN A CA 1
ATOM 9573 C C . ASN A 1 1210 ? -43.973 -18.409 41.790 1.00 89.31 1210 ASN A C 1
ATOM 9575 O O . ASN A 1 1210 ? -43.925 -17.609 42.721 1.00 89.31 1210 ASN A O 1
ATOM 9579 N N . ARG A 1 1211 ? -44.566 -19.607 41.922 1.00 90.81 1211 ARG A N 1
ATOM 9580 C CA . ARG A 1 1211 ? -45.076 -20.158 43.198 1.00 90.81 1211 ARG A CA 1
ATOM 9581 C C . ARG A 1 1211 ? -43.975 -20.723 44.110 1.00 90.81 1211 ARG A C 1
ATOM 9583 O O . ARG A 1 1211 ? -44.285 -21.157 45.216 1.00 90.81 1211 ARG A O 1
ATOM 9590 N N . GLN A 1 1212 ? -42.724 -20.787 43.641 1.00 86.12 1212 GLN A N 1
ATOM 9591 C CA . GLN A 1 1212 ? -41.569 -21.411 44.307 1.00 86.12 1212 GLN A CA 1
ATOM 9592 C C . GLN A 1 1212 ? -41.792 -22.870 44.763 1.00 86.12 1212 GLN A C 1
ATOM 9594 O O . GLN A 1 1212 ? -41.086 -23.377 45.634 1.00 86.12 1212 GLN A O 1
ATOM 9599 N N . LYS A 1 1213 ? -42.751 -23.578 44.151 1.00 88.44 1213 LYS A N 1
ATOM 9600 C CA . LYS A 1 1213 ? -43.149 -24.941 44.526 1.00 88.44 1213 LYS A CA 1
ATOM 9601 C C . LYS A 1 1213 ? -43.215 -25.822 43.280 1.00 88.44 1213 LYS A C 1
ATOM 9603 O O . LYS A 1 1213 ? -43.937 -25.513 42.336 1.00 88.44 1213 LYS A O 1
ATOM 9608 N N . THR A 1 1214 ? -42.475 -26.931 43.290 1.00 87.56 1214 THR A N 1
ATOM 9609 C CA . THR A 1 1214 ? -42.589 -27.965 42.245 1.00 87.56 1214 THR A CA 1
ATOM 9610 C C . THR A 1 1214 ? -43.985 -28.602 42.271 1.00 87.56 1214 THR A C 1
ATOM 9612 O O . THR A 1 1214 ? -44.555 -28.722 43.361 1.00 87.56 1214 THR A O 1
ATOM 9615 N N . PRO A 1 1215 ? -44.535 -29.035 41.119 1.00 86.56 1215 PRO A N 1
ATOM 9616 C CA . PRO A 1 1215 ? -45.844 -29.680 41.078 1.00 86.56 1215 PRO A CA 1
ATOM 9617 C C . PRO A 1 1215 ? -45.905 -30.904 41.999 1.00 86.56 1215 PRO A C 1
ATOM 9619 O O . PRO A 1 1215 ? -44.914 -31.635 42.136 1.00 86.56 1215 PRO A O 1
ATOM 9622 N N . ASP A 1 1216 ? -47.059 -31.143 42.619 1.00 87.06 1216 ASP A N 1
ATOM 9623 C CA . ASP A 1 1216 ? -47.312 -32.349 43.416 1.00 87.06 1216 ASP A CA 1
ATOM 9624 C C . ASP A 1 1216 ? -47.594 -33.600 42.552 1.00 87.06 1216 ASP A C 1
ATOM 9626 O O . ASP A 1 1216 ? -47.375 -33.605 41.341 1.00 87.06 1216 ASP A O 1
ATOM 9630 N N . ALA A 1 1217 ? -47.997 -34.713 43.173 1.00 85.12 1217 ALA A N 1
ATOM 9631 C CA . ALA A 1 1217 ? -48.226 -35.975 42.466 1.00 85.12 1217 ALA A CA 1
ATOM 9632 C C . ALA A 1 1217 ? -49.446 -35.952 41.523 1.00 85.12 1217 ALA A C 1
ATOM 9634 O O . ALA A 1 1217 ? -49.432 -36.668 40.522 1.00 85.12 1217 ALA A O 1
ATOM 9635 N N . GLN A 1 1218 ? -50.473 -35.147 41.816 1.00 84.69 1218 GLN A N 1
ATOM 9636 C CA . GLN A 1 1218 ? -51.642 -34.979 40.950 1.00 84.69 1218 GLN A CA 1
ATOM 9637 C C . GLN A 1 1218 ? -51.332 -33.981 39.835 1.00 84.69 1218 GLN A C 1
ATOM 9639 O O . GLN A 1 1218 ? -51.575 -34.280 38.668 1.00 84.69 1218 GLN A O 1
ATOM 9644 N N . GLU A 1 1219 ? -50.702 -32.850 40.169 1.00 87.50 1219 GLU A N 1
ATOM 9645 C CA . GLU A 1 1219 ? -50.259 -31.865 39.176 1.00 87.50 1219 GLU A CA 1
ATOM 9646 C C . GLU A 1 1219 ? -49.309 -32.508 38.146 1.00 87.50 1219 GLU A C 1
ATOM 9648 O O . GLU A 1 1219 ? -49.545 -32.413 36.944 1.00 87.50 1219 GLU A O 1
ATOM 9653 N N . ARG A 1 1220 ? -48.298 -33.277 38.584 1.00 86.69 1220 ARG A N 1
ATOM 9654 C CA . ARG A 1 1220 ? -47.371 -33.994 37.677 1.00 86.69 1220 ARG A CA 1
ATOM 9655 C C . ARG A 1 1220 ? -48.045 -34.981 36.725 1.00 86.69 1220 ARG A C 1
ATOM 9657 O O . ARG A 1 1220 ? -47.444 -35.299 35.705 1.00 86.69 1220 ARG A O 1
ATOM 9664 N N . ALA A 1 1221 ? -49.226 -35.498 37.060 1.00 84.62 1221 ALA A N 1
ATOM 9665 C CA . ALA A 1 1221 ? -49.969 -36.412 36.194 1.00 84.62 1221 ALA A CA 1
ATOM 9666 C C . ALA A 1 1221 ? -50.768 -35.678 35.098 1.00 84.62 1221 ALA A C 1
ATOM 9668 O O . ALA A 1 1221 ? -51.195 -36.313 34.137 1.00 84.62 1221 ALA A O 1
ATOM 9669 N N . MET A 1 1222 ? -50.960 -34.361 35.238 1.00 85.81 1222 MET A N 1
ATOM 9670 C CA . MET A 1 1222 ? -51.657 -33.499 34.274 1.00 85.81 1222 MET A CA 1
ATOM 9671 C C . MET A 1 1222 ? -50.694 -32.703 33.375 1.00 85.81 1222 MET A C 1
ATOM 9673 O O . MET A 1 1222 ? -51.078 -32.289 32.284 1.00 85.81 1222 MET A O 1
ATOM 9677 N N . GLU A 1 1223 ? -49.452 -32.480 33.818 1.00 88.44 1223 GLU A N 1
ATOM 9678 C CA . GLU A 1 1223 ? -48.450 -31.699 33.081 1.00 88.44 1223 GLU A CA 1
ATOM 9679 C C . GLU A 1 1223 ? -47.803 -32.442 31.899 1.00 88.44 1223 GLU A C 1
ATOM 9681 O O . GLU A 1 1223 ? -47.621 -33.660 31.908 1.00 88.44 1223 GLU A O 1
ATOM 9686 N N . SER A 1 1224 ? -47.381 -31.682 30.881 1.00 89.62 1224 SER A N 1
ATOM 9687 C CA . SER A 1 1224 ? -46.725 -32.244 29.694 1.00 89.62 1224 SER A CA 1
ATOM 9688 C C . SER A 1 1224 ? -45.315 -32.770 29.993 1.00 89.62 1224 SER A C 1
ATOM 9690 O O . SER A 1 1224 ? -44.624 -32.312 30.907 1.00 89.62 1224 SER A O 1
ATOM 9692 N N . SER A 1 1225 ? -44.820 -33.687 29.157 1.00 88.56 1225 SER A N 1
ATOM 9693 C CA . SER A 1 1225 ? -43.446 -34.197 29.266 1.00 88.56 1225 SER A CA 1
ATOM 9694 C C . SER A 1 1225 ? -42.370 -33.113 29.118 1.00 88.56 1225 SER A C 1
ATOM 9696 O O . SER A 1 1225 ? -41.273 -33.281 29.647 1.00 88.56 1225 SER A O 1
ATOM 9698 N N . GLU A 1 1226 ? -42.661 -32.006 28.421 1.00 89.62 1226 GLU A N 1
ATOM 9699 C CA . GLU A 1 1226 ? -41.749 -30.858 28.325 1.00 89.62 1226 GLU A CA 1
ATOM 9700 C C . GLU A 1 1226 ? -41.709 -30.068 29.645 1.00 89.62 1226 GLU A C 1
ATOM 9702 O O . GLU A 1 1226 ? -40.618 -29.775 30.138 1.00 89.62 1226 GLU A O 1
ATOM 9707 N N . VAL A 1 1227 ? -42.868 -29.802 30.267 1.00 90.56 1227 VAL A N 1
ATOM 9708 C CA . VAL A 1 1227 ? -42.953 -29.151 31.591 1.00 90.56 1227 VAL A CA 1
ATOM 9709 C C . VAL A 1 1227 ? -42.261 -30.008 32.653 1.00 90.56 1227 VAL A C 1
ATOM 9711 O O . VAL A 1 1227 ? -41.448 -29.503 33.426 1.00 90.56 1227 VAL A O 1
ATOM 9714 N N . LEU A 1 1228 ? -42.510 -31.321 32.659 1.00 91.19 1228 LEU A N 1
ATOM 9715 C CA . LEU A 1 1228 ? -41.870 -32.256 33.589 1.00 91.19 1228 LEU A CA 1
ATOM 9716 C C . LEU A 1 1228 ? -40.346 -32.328 33.405 1.00 91.19 1228 LEU A C 1
ATOM 9718 O O . LEU A 1 1228 ? -39.624 -32.480 34.392 1.00 91.19 1228 LEU A O 1
ATOM 9722 N N . GLU A 1 1229 ? -39.829 -32.186 32.181 1.00 89.88 1229 GLU A N 1
ATOM 9723 C CA . GLU A 1 1229 ? -38.383 -32.102 31.951 1.00 89.88 1229 GLU A CA 1
ATOM 9724 C C . GLU A 1 1229 ? -37.802 -30.768 32.447 1.00 89.88 1229 GLU A C 1
ATOM 9726 O O . GLU A 1 1229 ? -36.758 -30.780 33.094 1.00 89.88 1229 GLU A O 1
ATOM 9731 N N . LEU A 1 1230 ? -38.495 -29.635 32.271 1.00 91.56 1230 LEU A N 1
ATOM 9732 C CA . LEU A 1 1230 ? -38.088 -28.367 32.897 1.00 91.56 1230 LEU A CA 1
ATOM 9733 C C . LEU A 1 1230 ? -38.079 -28.469 34.436 1.00 91.56 1230 LEU A C 1
ATOM 9735 O O . LEU A 1 1230 ? -37.112 -28.045 35.071 1.00 91.56 1230 LEU A O 1
ATOM 9739 N N . VAL A 1 1231 ? -39.074 -29.130 35.042 1.00 91.25 1231 VAL A N 1
ATOM 9740 C CA . VAL A 1 1231 ? -39.111 -29.415 36.492 1.00 91.25 1231 VAL A CA 1
ATOM 9741 C C . VAL A 1 1231 ? -37.937 -30.301 36.938 1.00 91.25 1231 VAL A C 1
ATOM 9743 O O . VAL A 1 1231 ? -37.366 -30.053 37.998 1.00 91.25 1231 VAL A O 1
ATOM 9746 N N . ARG A 1 1232 ? -37.481 -31.270 36.130 1.00 91.50 1232 ARG A N 1
ATOM 9747 C CA . ARG A 1 1232 ? -36.244 -32.033 36.421 1.00 91.50 1232 ARG A CA 1
ATOM 9748 C C . ARG A 1 1232 ? -34.979 -31.170 36.369 1.00 91.50 1232 ARG A C 1
ATOM 9750 O O . ARG A 1 1232 ? -34.006 -31.483 37.054 1.00 91.50 1232 ARG A O 1
ATOM 9757 N N . GLN A 1 1233 ? -34.970 -30.090 35.585 1.00 89.69 1233 GLN A N 1
ATOM 9758 C CA . GLN A 1 1233 ? -33.849 -29.145 35.524 1.00 89.69 1233 GLN A CA 1
ATOM 9759 C C . GLN A 1 1233 ? -33.930 -28.024 36.583 1.00 89.69 1233 GLN A C 1
ATOM 9761 O O . GLN A 1 1233 ? -33.018 -27.204 36.616 1.00 89.69 1233 GLN A O 1
ATOM 9766 N N . TRP A 1 1234 ? -34.947 -27.982 37.462 1.00 90.25 1234 TRP A N 1
ATOM 9767 C CA . TRP A 1 1234 ? -35.223 -26.871 38.400 1.00 90.25 1234 TRP A CA 1
ATOM 9768 C C . TRP A 1 1234 ? -33.985 -26.330 39.131 1.00 90.25 1234 TRP A C 1
ATOM 9770 O O . TRP A 1 1234 ? -33.709 -25.138 39.067 1.00 90.25 1234 TRP A O 1
ATOM 9780 N N . GLY A 1 1235 ? -33.180 -27.198 39.756 1.00 87.94 1235 GLY A N 1
ATOM 9781 C CA . GLY A 1 1235 ? -31.953 -26.808 40.477 1.00 87.94 1235 GLY A CA 1
ATOM 9782 C C . GLY A 1 1235 ? -30.803 -26.279 39.600 1.00 87.94 1235 GLY A C 1
ATOM 9783 O O . GLY A 1 1235 ? -29.723 -26.000 40.111 1.00 87.94 1235 GLY A O 1
ATOM 9784 N N . LYS A 1 1236 ? -31.007 -26.175 38.283 1.00 90.12 1236 LYS A N 1
ATOM 9785 C CA . LYS A 1 1236 ? -30.088 -25.588 37.295 1.00 90.12 1236 LYS A CA 1
ATOM 9786 C C . LYS A 1 1236 ? -30.709 -24.393 36.567 1.00 90.12 1236 LYS A C 1
ATOM 9788 O O . LYS A 1 1236 ? -30.034 -23.795 35.736 1.00 90.12 1236 LYS A O 1
ATOM 9793 N N . LEU A 1 1237 ? -31.971 -24.061 36.825 1.00 91.31 1237 LEU A N 1
ATOM 9794 C CA . LEU A 1 1237 ? -32.662 -22.934 36.204 1.00 91.31 1237 LEU A CA 1
ATOM 9795 C C . LEU A 1 1237 ? -32.527 -21.682 37.081 1.00 91.31 1237 LEU A C 1
ATOM 9797 O O . LEU A 1 1237 ? -32.496 -21.785 38.304 1.00 91.31 1237 LEU A O 1
ATOM 9801 N N . VAL A 1 1238 ? -32.421 -20.505 36.463 1.00 89.94 1238 VAL A N 1
ATOM 9802 C CA . VAL A 1 1238 ? -32.429 -19.191 37.133 1.00 89.94 1238 VAL A CA 1
ATOM 9803 C C . VAL A 1 1238 ? -33.104 -18.170 36.220 1.00 89.94 1238 VAL A C 1
ATOM 9805 O O . VAL A 1 1238 ? -32.778 -18.099 35.037 1.00 89.94 1238 VAL A O 1
ATOM 9808 N N . LYS A 1 1239 ? -34.019 -17.357 36.763 1.00 88.25 1239 LYS A N 1
ATOM 9809 C CA . LYS A 1 1239 ? -34.601 -16.201 36.062 1.00 88.25 1239 LYS A CA 1
ATOM 9810 C C . LYS A 1 1239 ? -33.728 -14.966 36.336 1.00 88.25 1239 LYS A C 1
ATOM 9812 O O . LYS A 1 1239 ? -33.511 -14.632 37.497 1.00 88.25 1239 LYS A O 1
ATOM 9817 N N . MET A 1 1240 ? -33.206 -14.324 35.293 1.00 82.56 1240 MET A N 1
ATOM 9818 C CA . MET A 1 1240 ? -32.397 -13.098 35.347 1.00 82.56 1240 MET A CA 1
ATOM 9819 C C . MET A 1 1240 ? -33.010 -12.071 34.394 1.00 82.56 1240 MET A C 1
ATOM 9821 O O . MET A 1 1240 ? -33.279 -12.414 33.249 1.00 82.56 1240 MET A O 1
ATOM 9825 N N . GLU A 1 1241 ? -33.248 -10.838 34.855 1.00 77.38 1241 GLU A N 1
ATOM 9826 C CA . GLU A 1 1241 ? -33.813 -9.751 34.021 1.00 77.38 1241 GLU A CA 1
ATOM 9827 C C . GLU A 1 1241 ? -35.080 -10.175 33.243 1.00 77.38 1241 GLU A C 1
ATOM 9829 O O . GLU A 1 1241 ? -35.236 -9.908 32.058 1.00 77.38 1241 GLU A O 1
ATOM 9834 N N . GLY A 1 1242 ? -35.976 -10.917 33.905 1.00 83.06 1242 GLY A N 1
ATOM 9835 C CA . GLY A 1 1242 ? -37.199 -11.455 33.295 1.00 83.06 1242 GLY A CA 1
ATOM 9836 C C . GLY A 1 1242 ? -37.016 -12.741 32.474 1.00 83.06 1242 GLY A C 1
ATOM 9837 O O . GLY A 1 1242 ? -37.975 -13.495 32.341 1.00 83.06 1242 GLY A O 1
ATOM 9838 N N . VAL A 1 1243 ? -35.807 -13.068 32.013 1.00 87.88 1243 VAL A N 1
ATOM 9839 C CA . VAL A 1 1243 ? -35.532 -14.239 31.161 1.00 87.88 1243 VAL A CA 1
ATOM 9840 C C . VAL A 1 1243 ? -35.067 -15.444 31.986 1.00 87.88 1243 VAL A C 1
ATOM 9842 O O . VAL A 1 1243 ? -34.227 -15.340 32.879 1.00 87.88 1243 VAL A O 1
ATOM 9845 N N . LEU A 1 1244 ? -35.604 -16.625 31.689 1.00 90.94 1244 LEU A N 1
ATOM 9846 C CA . LEU A 1 1244 ? -35.214 -17.911 32.259 1.00 90.94 1244 LEU A CA 1
ATOM 9847 C C . LEU A 1 1244 ? -33.994 -18.492 31.523 1.00 90.94 1244 LEU A C 1
ATOM 9849 O O . LEU A 1 1244 ? -34.038 -18.760 30.318 1.00 90.94 1244 LEU A O 1
ATOM 9853 N N . TYR A 1 1245 ? -32.928 -18.750 32.278 1.00 90.31 1245 TYR A N 1
ATOM 9854 C CA . TYR A 1 1245 ? -31.692 -19.386 31.828 1.00 90.31 1245 TYR A CA 1
ATOM 9855 C C . TYR A 1 1245 ? -31.478 -20.734 32.522 1.00 90.31 1245 TYR A C 1
ATOM 9857 O O . TYR A 1 1245 ? -31.931 -20.959 33.645 1.00 90.31 1245 TYR A O 1
ATOM 9865 N N . ARG A 1 1246 ? -30.708 -21.615 31.881 1.00 90.88 1246 ARG A N 1
ATOM 9866 C CA . ARG A 1 1246 ? -30.191 -22.866 32.437 1.00 90.88 1246 ARG A CA 1
ATOM 9867 C C . ARG A 1 1246 ? -28.676 -22.785 32.608 1.00 90.88 1246 ARG A C 1
ATOM 9869 O O . ARG A 1 1246 ? -27.936 -22.668 31.633 1.00 90.88 1246 ARG A O 1
ATOM 9876 N N . LYS A 1 1247 ? -28.220 -22.915 33.851 1.00 88.25 1247 LYS A N 1
ATOM 9877 C CA . LYS A 1 1247 ? -26.815 -23.059 34.236 1.00 88.25 1247 LYS A CA 1
ATOM 9878 C C . LYS A 1 1247 ? -26.284 -24.410 33.757 1.00 88.25 1247 LYS A C 1
ATOM 9880 O O . LYS A 1 1247 ? -26.751 -25.472 34.182 1.00 88.25 1247 LYS A O 1
ATOM 9885 N N . PHE A 1 1248 ? -25.292 -24.378 32.878 1.00 83.75 1248 PHE A N 1
ATOM 9886 C CA . PHE A 1 1248 ? -24.596 -25.548 32.361 1.00 83.75 1248 PHE A CA 1
ATOM 9887 C C . PHE A 1 1248 ? -23.095 -25.422 32.622 1.00 83.75 1248 PHE A C 1
ATOM 9889 O O . PHE A 1 1248 ? -22.495 -24.389 32.357 1.00 83.75 1248 PHE A O 1
ATOM 9896 N N . HIS A 1 1249 ? -22.498 -26.496 33.130 1.00 80.88 1249 HIS A N 1
ATOM 9897 C CA . HIS A 1 1249 ? -21.059 -26.607 33.342 1.00 80.88 1249 HIS A CA 1
ATOM 9898 C C . HIS A 1 1249 ? -20.531 -27.657 32.352 1.00 80.88 1249 HIS A C 1
ATOM 9900 O O . HIS A 1 1249 ? -20.864 -28.840 32.509 1.00 80.88 1249 HIS A O 1
ATOM 9906 N N . PRO A 1 1250 ? -19.786 -27.265 31.301 1.00 70.56 1250 PRO A N 1
ATOM 9907 C CA . PRO A 1 1250 ? -19.138 -28.211 30.398 1.00 70.56 1250 PRO A CA 1
ATOM 9908 C C . PRO A 1 1250 ? -18.120 -29.067 31.161 1.00 70.56 1250 PRO A C 1
ATOM 9910 O O . PRO A 1 1250 ? -17.420 -28.570 32.038 1.00 70.56 1250 PRO A O 1
ATOM 9913 N N . GLN A 1 1251 ? -17.991 -30.353 30.820 1.00 60.19 1251 GLN A N 1
ATOM 9914 C CA . GLN A 1 1251 ? -17.180 -31.301 31.608 1.00 60.19 1251 GLN A CA 1
ATOM 9915 C C . GLN A 1 1251 ? -15.654 -31.061 31.568 1.00 60.19 1251 GLN A C 1
ATOM 9917 O O . GLN A 1 1251 ? -14.915 -31.807 32.201 1.00 60.19 1251 GLN A O 1
ATOM 9922 N N . GLU A 1 1252 ? -15.182 -30.027 30.867 1.00 59.75 1252 GLU A N 1
ATOM 9923 C CA . GLU A 1 1252 ? -13.769 -29.618 30.809 1.00 59.75 1252 GLU A CA 1
ATOM 9924 C C . GLU A 1 1252 ? -13.567 -28.109 31.083 1.00 59.75 1252 GLU A C 1
ATOM 9926 O O . GLU A 1 1252 ? -12.460 -27.595 30.925 1.00 59.75 1252 GLU A O 1
ATOM 9931 N N . GLU A 1 1253 ? -14.609 -27.380 31.516 1.00 58.81 1253 GLU A N 1
ATOM 9932 C CA . GLU A 1 1253 ? -14.547 -25.929 31.736 1.00 58.81 1253 GLU A CA 1
ATOM 9933 C C . GLU A 1 1253 ? -15.117 -25.516 33.098 1.00 58.81 1253 GLU A C 1
ATOM 9935 O O . GLU A 1 1253 ? -16.286 -25.727 33.405 1.00 58.81 1253 GLU A O 1
ATOM 9940 N N . HIS A 1 1254 ? -14.308 -24.817 33.897 1.00 58.59 1254 HIS A N 1
ATOM 9941 C CA . HIS A 1 1254 ? -14.735 -24.192 35.160 1.00 58.59 1254 HIS A CA 1
ATOM 9942 C C . HIS A 1 1254 ? -15.579 -22.913 34.957 1.00 58.59 1254 HIS A C 1
ATOM 9944 O O . HIS A 1 1254 ? -15.553 -22.023 35.803 1.00 58.59 1254 HIS A O 1
ATOM 9950 N N . ARG A 1 1255 ? -16.279 -22.776 33.821 1.00 67.81 1255 ARG A N 1
ATOM 9951 C CA . ARG A 1 1255 ? -17.160 -21.639 33.525 1.00 67.81 1255 ARG A CA 1
ATOM 9952 C C . ARG A 1 1255 ? -18.613 -22.104 33.555 1.00 67.81 1255 ARG A C 1
ATOM 9954 O O . ARG A 1 1255 ? -18.976 -23.076 32.898 1.00 67.81 1255 ARG A O 1
ATOM 9961 N N . GLU A 1 1256 ? -19.447 -21.385 34.295 1.00 73.00 1256 GLU A N 1
ATOM 9962 C CA . GLU A 1 1256 ? -20.897 -21.531 34.207 1.00 73.00 1256 GLU A CA 1
ATOM 9963 C C . GLU A 1 1256 ? -21.393 -20.867 32.915 1.00 73.00 1256 GLU A C 1
ATOM 9965 O O . GLU A 1 1256 ? -21.399 -19.642 32.805 1.00 73.00 1256 GLU A O 1
ATOM 9970 N N . ILE A 1 1257 ? -21.831 -21.668 31.944 1.00 79.00 1257 ILE A N 1
ATOM 9971 C CA . ILE A 1 1257 ? -22.519 -21.185 30.743 1.00 79.00 1257 ILE A CA 1
ATOM 9972 C C . ILE A 1 1257 ? -24.009 -21.026 31.063 1.00 79.00 1257 ILE A C 1
ATOM 9974 O O . ILE A 1 1257 ? -24.642 -21.939 31.601 1.00 79.00 1257 ILE A O 1
ATOM 9978 N N . ARG A 1 1258 ? -24.591 -19.873 30.717 1.00 85.38 1258 ARG A N 1
ATOM 9979 C CA . ARG A 1 1258 ? -26.014 -19.564 30.927 1.00 85.38 1258 ARG A CA 1
ATOM 9980 C C . ARG A 1 1258 ? -26.782 -19.722 29.616 1.00 85.38 1258 ARG A C 1
ATOM 9982 O O . ARG A 1 1258 ? -26.849 -18.808 28.806 1.00 85.38 1258 ARG A O 1
ATOM 9989 N N . GLN A 1 1259 ? -27.363 -20.898 29.411 1.00 89.31 1259 GLN A N 1
ATOM 9990 C CA . GLN A 1 1259 ? -28.147 -21.223 28.218 1.00 89.31 1259 GLN A CA 1
ATOM 9991 C C . GLN A 1 1259 ? -29.534 -20.569 28.306 1.00 89.31 1259 GLN A C 1
ATOM 9993 O O . GLN A 1 1259 ? -30.241 -20.818 29.281 1.00 89.31 1259 GLN A O 1
ATOM 9998 N N . VAL A 1 1260 ? -29.979 -19.800 27.310 1.00 89.75 1260 VAL A N 1
ATOM 9999 C CA . VAL A 1 1260 ? -31.375 -19.311 27.262 1.00 89.75 1260 VAL A CA 1
ATOM 10000 C C . VAL A 1 1260 ? -32.326 -20.505 27.123 1.00 89.75 1260 VAL A C 1
ATOM 10002 O O . VAL A 1 1260 ? -32.119 -21.362 26.258 1.00 89.75 1260 VAL A O 1
ATOM 10005 N N . VAL A 1 1261 ? -33.378 -20.578 27.947 1.00 92.88 1261 VAL A N 1
ATOM 10006 C CA . VAL A 1 1261 ? -34.439 -21.583 27.762 1.00 92.88 1261 VAL A CA 1
ATOM 10007 C C . VAL A 1 1261 ? -35.318 -21.130 26.595 1.00 92.88 1261 VAL A C 1
ATOM 10009 O O . VAL A 1 1261 ? -36.057 -20.160 26.719 1.00 92.88 1261 VAL A O 1
ATOM 10012 N N . LEU A 1 1262 ? -35.179 -21.764 25.432 1.00 91.44 1262 LEU A N 1
ATOM 10013 C CA . LEU A 1 1262 ? -35.632 -21.181 24.166 1.00 91.44 1262 LEU A CA 1
ATOM 10014 C C . LEU A 1 1262 ? -37.133 -21.440 23.896 1.00 91.44 1262 LEU A C 1
ATOM 10016 O O . LEU A 1 1262 ? -37.519 -22.611 23.767 1.00 91.44 1262 LEU A O 1
ATOM 10020 N N . PRO A 1 1263 ? -37.965 -20.387 23.733 1.00 90.38 1263 PRO A N 1
ATOM 10021 C CA . PRO A 1 1263 ? -39.356 -20.518 23.299 1.00 90.38 1263 PRO A CA 1
ATOM 10022 C C . PRO A 1 1263 ? -39.494 -21.301 21.993 1.00 90.38 1263 PRO A C 1
ATOM 10024 O O . PRO A 1 1263 ? -38.681 -21.156 21.075 1.00 90.38 1263 PRO A O 1
ATOM 10027 N N . SER A 1 1264 ? -40.550 -22.106 21.895 1.00 90.31 1264 SER A N 1
ATOM 10028 C CA . SER A 1 1264 ? -40.906 -22.922 20.725 1.00 90.31 1264 SER A CA 1
ATOM 10029 C C . SER A 1 1264 ? -40.822 -22.156 19.404 1.00 90.31 1264 SER A C 1
ATOM 10031 O O . SER A 1 1264 ? -40.147 -22.613 18.480 1.00 90.31 1264 SER A O 1
ATOM 10033 N N . VAL A 1 1265 ? -41.396 -20.953 19.355 1.00 88.25 1265 VAL A N 1
ATOM 10034 C CA . VAL A 1 1265 ? -41.418 -20.069 18.175 1.00 88.25 1265 VAL A CA 1
ATOM 10035 C C . VAL A 1 1265 ? -40.037 -19.606 17.685 1.00 88.25 1265 VAL A C 1
ATOM 10037 O O . VAL A 1 1265 ? -39.898 -19.230 16.524 1.00 88.25 1265 VAL A O 1
ATOM 10040 N N . LEU A 1 1266 ? -38.993 -19.660 18.523 1.00 88.56 1266 LEU A N 1
ATOM 10041 C CA . LEU A 1 1266 ? -37.622 -19.305 18.130 1.00 88.56 1266 LEU A CA 1
ATOM 10042 C C . LEU A 1 1266 ? -36.765 -20.522 17.735 1.00 88.56 1266 LEU A C 1
ATOM 10044 O O . LEU A 1 1266 ? -35.708 -20.335 17.127 1.00 88.56 1266 LEU A O 1
ATOM 10048 N N . ARG A 1 1267 ? -37.206 -21.760 18.023 1.00 91.56 1267 ARG A N 1
ATOM 10049 C CA . ARG A 1 1267 ? -36.424 -22.995 17.788 1.00 91.56 1267 ARG A CA 1
ATOM 10050 C C . ARG A 1 1267 ? -35.993 -23.132 16.322 1.00 91.56 1267 ARG A C 1
ATOM 10052 O O . ARG A 1 1267 ? -34.812 -23.344 16.057 1.00 91.56 1267 ARG A O 1
ATOM 10059 N N . GLU A 1 1268 ? -36.907 -22.959 15.365 1.00 90.38 1268 GLU A N 1
ATOM 10060 C CA . GLU A 1 1268 ? -36.577 -23.087 13.934 1.00 90.38 1268 GLU A CA 1
ATOM 10061 C C . GLU A 1 1268 ? -35.728 -21.910 13.413 1.00 90.38 1268 GLU A C 1
ATOM 10063 O O . GLU A 1 1268 ? -34.812 -22.125 12.623 1.00 90.38 1268 GLU A O 1
ATOM 10068 N N . ARG A 1 1269 ? -35.923 -20.681 13.921 1.00 86.75 1269 ARG A N 1
ATOM 10069 C CA . ARG A 1 1269 ? -35.117 -19.500 13.538 1.00 86.75 1269 ARG A CA 1
ATOM 10070 C C . ARG A 1 1269 ? -33.661 -19.605 14.007 1.00 86.75 1269 ARG A C 1
ATOM 10072 O O . ARG A 1 1269 ? -32.744 -19.276 13.255 1.00 86.75 1269 ARG A O 1
ATOM 10079 N N . VAL A 1 1270 ? -33.437 -20.109 15.223 1.00 89.44 1270 VAL A N 1
ATOM 10080 C CA . VAL A 1 1270 ? -32.089 -20.395 15.749 1.00 89.44 1270 VAL A CA 1
ATOM 10081 C C . VAL A 1 1270 ? -31.407 -21.504 14.940 1.00 89.44 1270 VAL A C 1
ATOM 10083 O O . VAL A 1 1270 ? -30.200 -21.428 14.709 1.00 89.44 1270 VAL A O 1
ATOM 10086 N N . LEU A 1 1271 ? -32.153 -22.501 14.450 1.00 91.69 1271 LEU A N 1
ATOM 10087 C CA . LEU A 1 1271 ? -31.591 -23.568 13.614 1.00 91.69 1271 LEU A CA 1
ATOM 10088 C C . LEU A 1 1271 ? -31.359 -23.161 12.160 1.00 91.69 1271 LEU A C 1
ATOM 10090 O O . LEU A 1 1271 ? -30.332 -23.557 11.621 1.00 91.69 1271 LEU A O 1
ATOM 10094 N N . ALA A 1 1272 ? -32.185 -22.306 11.558 1.00 88.75 1272 ALA A N 1
ATOM 10095 C CA . ALA A 1 1272 ? -31.845 -21.681 10.279 1.00 88.75 1272 ALA A CA 1
ATOM 10096 C C . ALA A 1 1272 ? -30.494 -20.941 10.377 1.00 88.75 1272 ALA A C 1
ATOM 10098 O O . ALA A 1 1272 ? -29.604 -21.159 9.557 1.00 88.75 1272 ALA A O 1
ATOM 10099 N N . SER A 1 1273 ? -30.286 -20.176 11.458 1.00 88.12 1273 SER A N 1
ATOM 10100 C CA . SER A 1 1273 ? -29.041 -19.430 11.678 1.00 88.12 1273 SER A CA 1
ATOM 10101 C C . SER A 1 1273 ? -27.822 -20.318 12.000 1.00 88.12 1273 SER A C 1
ATOM 10103 O O . SER A 1 1273 ? -26.748 -20.098 11.445 1.00 88.12 1273 SER A O 1
ATOM 10105 N N . LEU A 1 1274 ? -27.956 -21.332 12.870 1.00 90.56 1274 LEU A N 1
ATOM 10106 C CA . LEU A 1 1274 ? -26.841 -22.189 13.336 1.00 90.56 1274 LEU A CA 1
ATOM 10107 C C . LEU A 1 1274 ? -26.667 -23.513 12.568 1.00 90.56 1274 LEU A C 1
ATOM 10109 O O . LEU A 1 1274 ? -25.689 -24.241 12.784 1.00 90.56 1274 LEU A O 1
ATOM 10113 N N . HIS A 1 1275 ? -27.596 -23.855 11.679 1.00 91.38 1275 HIS A N 1
ATOM 10114 C CA . HIS A 1 1275 ? -27.443 -24.938 10.717 1.00 91.38 1275 HIS A CA 1
ATOM 10115 C C . HIS A 1 1275 ? -27.252 -24.374 9.315 1.00 91.38 1275 HIS A C 1
ATOM 10117 O O . HIS A 1 1275 ? -26.146 -24.483 8.794 1.00 91.38 1275 HIS A O 1
ATOM 10123 N N . ASP A 1 1276 ? -28.288 -23.796 8.711 1.00 88.06 1276 ASP A N 1
ATOM 10124 C CA . ASP A 1 1276 ? -28.319 -23.530 7.273 1.00 88.06 1276 ASP A CA 1
ATOM 10125 C C . ASP A 1 1276 ? -27.402 -22.354 6.880 1.00 88.06 1276 ASP A C 1
ATOM 10127 O O . ASP A 1 1276 ? -26.434 -22.567 6.143 1.00 88.06 1276 ASP A O 1
ATOM 10131 N N . ASP A 1 1277 ? -27.578 -21.170 7.480 1.00 85.25 1277 ASP A N 1
ATOM 10132 C CA . ASP A 1 1277 ? -26.717 -19.992 7.247 1.00 85.25 1277 ASP A CA 1
ATOM 10133 C C . ASP A 1 1277 ? -25.255 -20.220 7.690 1.00 85.25 1277 ASP A C 1
ATOM 10135 O O . ASP A 1 1277 ? -24.318 -19.639 7.131 1.00 85.25 1277 ASP A O 1
ATOM 10139 N N . HIS A 1 1278 ? -25.039 -21.109 8.668 1.00 87.25 1278 HIS A N 1
ATOM 10140 C CA . HIS A 1 1278 ? -23.718 -21.505 9.178 1.00 87.25 1278 HIS A CA 1
ATOM 10141 C C . HIS A 1 1278 ? -23.065 -22.658 8.375 1.00 87.25 1278 HIS A C 1
ATOM 10143 O O . HIS A 1 1278 ? -22.215 -23.409 8.876 1.00 87.25 1278 HIS A O 1
ATOM 10149 N N . GLY A 1 1279 ? -23.455 -22.807 7.103 1.00 83.75 1279 GLY A N 1
ATOM 10150 C CA . GLY A 1 1279 ? -22.837 -23.707 6.123 1.00 83.75 1279 GLY A CA 1
ATOM 10151 C C . GLY A 1 1279 ? -23.354 -25.149 6.138 1.00 83.75 1279 GLY A C 1
ATOM 10152 O O . GLY A 1 1279 ? -22.744 -26.027 5.523 1.00 83.75 1279 GLY A O 1
ATOM 10153 N N . HIS A 1 1280 ? -24.469 -25.416 6.817 1.00 89.06 1280 HIS A N 1
ATOM 10154 C CA . HIS A 1 1280 ? -25.049 -26.739 7.050 1.00 89.06 1280 HIS A CA 1
ATOM 10155 C C . HIS A 1 1280 ? -24.053 -27.714 7.704 1.00 89.06 1280 HIS A C 1
ATOM 10157 O O . HIS A 1 1280 ? -23.590 -28.680 7.085 1.00 89.06 1280 HIS A O 1
ATOM 10163 N N . GLN A 1 1281 ? -23.718 -27.494 8.979 1.00 84.88 1281 GLN A N 1
ATOM 10164 C CA . GLN A 1 1281 ? -22.794 -28.353 9.741 1.00 84.88 1281 GLN A CA 1
ATOM 10165 C C . GLN A 1 1281 ? -23.318 -29.801 9.943 1.00 84.88 1281 GLN A C 1
ATOM 10167 O O . GLN A 1 1281 ? -24.363 -30.208 9.431 1.00 84.88 1281 GLN A O 1
ATOM 10172 N N . GLY A 1 1282 ? -22.545 -30.655 10.621 1.00 84.56 1282 GLY A N 1
ATOM 10173 C CA . GLY A 1 1282 ? -23.016 -31.977 11.071 1.00 84.56 1282 GLY A CA 1
ATOM 10174 C C . GLY A 1 1282 ? -23.866 -31.880 12.345 1.00 84.56 1282 GLY A C 1
ATOM 10175 O O . GLY A 1 1282 ? -23.700 -30.924 13.095 1.00 84.56 1282 GLY A O 1
ATOM 10176 N N . ILE A 1 1283 ? -24.711 -32.884 12.619 1.00 89.44 1283 ILE A N 1
ATOM 10177 C CA . ILE A 1 1283 ? -25.629 -32.913 13.782 1.00 89.44 1283 ILE A CA 1
ATOM 10178 C C . ILE A 1 1283 ? -24.891 -32.593 15.092 1.00 89.44 1283 ILE A C 1
ATOM 10180 O O . ILE A 1 1283 ? -25.286 -31.677 15.801 1.00 89.44 1283 ILE A O 1
ATOM 10184 N N . GLU A 1 1284 ? -23.772 -33.273 15.367 1.00 88.19 1284 GLU A N 1
ATOM 10185 C CA . GLU A 1 1284 ? -22.918 -33.036 16.546 1.00 88.19 1284 GLU A CA 1
ATOM 10186 C C . GLU A 1 1284 ? -22.466 -31.571 16.682 1.00 88.19 1284 GLU A C 1
ATOM 10188 O O . GLU A 1 1284 ? -22.453 -31.020 17.778 1.00 88.19 1284 GLU A O 1
ATOM 10193 N N . ARG A 1 1285 ? -22.116 -30.935 15.557 1.00 89.12 1285 ARG A N 1
ATOM 10194 C CA . ARG A 1 1285 ? -21.572 -29.572 15.490 1.00 89.12 1285 ARG A CA 1
ATOM 10195 C C . ARG A 1 1285 ? -22.651 -28.512 15.654 1.00 89.12 1285 ARG A C 1
ATOM 10197 O O . ARG A 1 1285 ? -22.469 -27.610 16.461 1.00 89.12 1285 ARG A O 1
ATOM 10204 N N . THR A 1 1286 ? -23.780 -28.645 14.953 1.00 91.31 1286 THR A N 1
ATOM 10205 C CA . THR A 1 1286 ? -24.957 -27.792 15.186 1.00 91.31 1286 THR A CA 1
ATOM 10206 C C . THR A 1 1286 ? -25.440 -27.961 16.632 1.00 91.31 1286 THR A C 1
ATOM 10208 O O . THR A 1 1286 ? -25.694 -26.971 17.305 1.00 91.31 1286 THR A O 1
ATOM 10211 N N . ALA A 1 1287 ? -25.450 -29.186 17.171 1.00 91.88 1287 ALA A N 1
ATOM 10212 C CA . ALA A 1 1287 ? -25.767 -29.430 18.577 1.00 91.88 1287 ALA A CA 1
ATOM 10213 C C . ALA A 1 1287 ? -24.744 -28.837 19.562 1.00 91.88 1287 ALA A C 1
ATOM 10215 O O . ALA A 1 1287 ? -25.128 -28.546 20.690 1.00 91.88 1287 ALA A O 1
ATOM 10216 N N . SER A 1 1288 ? -23.478 -28.637 19.176 1.00 88.50 1288 SER A N 1
ATOM 10217 C CA . SER A 1 1288 ? -22.494 -27.925 20.007 1.00 88.50 1288 SER A CA 1
ATOM 10218 C C . SER A 1 1288 ? -22.701 -26.409 19.959 1.00 88.50 1288 SER A C 1
ATOM 10220 O O . SER A 1 1288 ? -22.873 -25.794 21.009 1.00 88.50 1288 SER A O 1
ATOM 10222 N N . LEU A 1 1289 ? -22.828 -25.832 18.756 1.00 89.88 1289 LEU A N 1
ATOM 10223 C CA . LEU A 1 1289 ? -23.115 -24.405 18.546 1.00 89.88 1289 LEU A CA 1
ATOM 10224 C C . LEU A 1 1289 ? -24.390 -23.942 19.266 1.00 89.88 1289 LEU A C 1
ATOM 10226 O O . LEU A 1 1289 ? -24.396 -22.874 19.871 1.00 89.88 1289 LEU A O 1
ATOM 10230 N N . VAL A 1 1290 ? -25.456 -24.753 19.229 1.00 91.88 1290 VAL A N 1
ATOM 10231 C CA . VAL A 1 1290 ? -26.699 -24.483 19.968 1.00 91.88 1290 VAL A CA 1
ATOM 10232 C C . VAL A 1 1290 ? -26.489 -24.656 21.476 1.00 91.88 1290 VAL A C 1
ATOM 10234 O O . VAL A 1 1290 ? -27.000 -23.852 22.248 1.00 91.88 1290 VAL A O 1
ATOM 10237 N N . ARG A 1 1291 ? -25.719 -25.657 21.929 1.00 89.12 1291 ARG A N 1
ATOM 10238 C CA . ARG A 1 1291 ? -25.521 -25.940 23.364 1.00 89.12 1291 ARG A CA 1
ATOM 10239 C C . ARG A 1 1291 ? -24.765 -24.837 24.106 1.00 89.12 1291 ARG A C 1
ATOM 10241 O O . ARG A 1 1291 ? -25.018 -24.689 25.299 1.00 89.12 1291 ARG A O 1
ATOM 10248 N N . THR A 1 1292 ? -23.884 -24.060 23.474 1.00 84.44 1292 THR A N 1
ATOM 10249 C CA . THR A 1 1292 ? -23.256 -22.918 24.174 1.00 84.44 1292 THR A CA 1
ATOM 10250 C C . THR A 1 1292 ? -24.208 -21.725 24.357 1.00 84.44 1292 THR A C 1
ATOM 10252 O O . THR A 1 1292 ? -23.891 -20.818 25.117 1.00 84.44 1292 THR A O 1
ATOM 10255 N N . ARG A 1 1293 ? -25.403 -21.751 23.740 1.00 87.56 1293 ARG A N 1
ATOM 10256 C CA . ARG A 1 1293 ? -26.345 -20.614 23.655 1.00 87.56 1293 ARG A CA 1
ATOM 10257 C C . ARG A 1 1293 ? -27.726 -20.891 24.256 1.00 87.56 1293 ARG A C 1
ATOM 10259 O O . ARG A 1 1293 ? -28.277 -20.055 24.969 1.00 87.56 1293 ARG A O 1
ATOM 10266 N N . CYS A 1 1294 ? -28.299 -22.062 23.981 1.00 90.50 1294 CYS A N 1
ATOM 10267 C CA . CYS A 1 1294 ? -29.709 -22.373 24.222 1.00 90.50 1294 CYS A CA 1
ATOM 10268 C C . CYS A 1 1294 ? -29.926 -23.756 24.852 1.00 90.50 1294 CYS A C 1
ATOM 10270 O O . CYS A 1 1294 ? -29.087 -24.656 24.765 1.00 90.50 1294 CYS A O 1
ATOM 10272 N N . TYR A 1 1295 ? -31.109 -23.940 25.437 1.00 92.81 1295 TYR A N 1
ATOM 10273 C CA . TYR A 1 1295 ? -31.630 -25.232 25.875 1.00 92.81 1295 TYR A CA 1
ATOM 10274 C C . TYR A 1 1295 ? -33.151 -25.308 25.686 1.00 92.81 1295 TYR A C 1
ATOM 10276 O O . TYR A 1 1295 ? -33.861 -24.336 25.930 1.00 92.81 1295 TYR A O 1
ATOM 10284 N N . TRP A 1 1296 ? -33.661 -26.482 25.311 1.00 92.56 1296 TRP A N 1
ATOM 10285 C CA . TRP A 1 1296 ? -35.077 -26.839 25.436 1.00 92.56 1296 TRP A CA 1
ATOM 10286 C C . TRP A 1 1296 ? -35.236 -28.362 25.630 1.00 92.56 1296 TRP A C 1
ATOM 10288 O O . TRP A 1 1296 ? -34.329 -29.125 25.267 1.00 92.56 1296 TRP A O 1
ATOM 10298 N N . PRO A 1 1297 ? -36.358 -28.845 26.198 1.00 90.00 1297 PRO A N 1
ATOM 10299 C CA . PRO A 1 1297 ? -36.661 -30.274 26.251 1.00 90.00 1297 PRO A CA 1
ATOM 10300 C C . PRO A 1 1297 ? -36.573 -30.924 24.860 1.00 90.00 1297 PRO A C 1
ATOM 10302 O O . PRO A 1 1297 ? -37.046 -30.379 23.868 1.00 90.00 1297 PRO A O 1
ATOM 10305 N N . GLY A 1 1298 ? -35.914 -32.081 24.756 1.00 89.06 1298 GLY A N 1
ATOM 10306 C CA . GLY A 1 1298 ? -35.765 -32.798 23.480 1.00 89.06 1298 GLY A CA 1
ATOM 10307 C C . GLY A 1 1298 ? -34.810 -32.174 22.443 1.00 89.06 1298 GLY A C 1
ATOM 10308 O O . GLY A 1 1298 ? -34.686 -32.735 21.355 1.00 89.06 1298 GLY A O 1
ATOM 10309 N N . MET A 1 1299 ? -34.093 -31.083 22.763 1.00 92.31 1299 MET A N 1
ATOM 10310 C CA . MET A 1 1299 ? -33.228 -30.309 21.846 1.00 92.31 1299 MET A CA 1
ATOM 10311 C C . MET A 1 1299 ? -32.428 -31.136 20.825 1.00 92.31 1299 MET A C 1
ATOM 10313 O O . MET A 1 1299 ? -32.475 -30.848 19.632 1.00 92.31 1299 MET A O 1
ATOM 10317 N N . PHE A 1 1300 ? -31.716 -32.184 21.256 1.00 92.19 1300 PHE A N 1
ATOM 10318 C CA . PHE A 1 1300 ? -30.888 -32.990 20.348 1.00 92.19 1300 PHE A CA 1
ATOM 10319 C C . PHE A 1 1300 ? -31.705 -33.708 19.259 1.00 92.19 1300 PHE A C 1
ATOM 10321 O O . PHE A 1 1300 ? -31.280 -33.729 18.107 1.00 92.19 1300 PHE A O 1
ATOM 10328 N N . LYS A 1 1301 ? -32.890 -34.239 19.596 1.00 90.81 1301 LYS A N 1
ATOM 10329 C CA . LYS A 1 1301 ? -33.787 -34.918 18.644 1.00 90.81 1301 LYS A CA 1
ATOM 10330 C C . LYS A 1 1301 ? -34.294 -33.938 17.585 1.00 90.81 1301 LYS A C 1
ATOM 10332 O O . LYS A 1 1301 ? -34.245 -34.248 16.401 1.00 90.81 1301 LYS A O 1
ATOM 10337 N N . PHE A 1 1302 ? -34.683 -32.733 18.004 1.00 91.38 1302 PHE A N 1
ATOM 10338 C CA . PHE A 1 1302 ? -35.149 -31.680 17.097 1.00 91.38 1302 PHE A CA 1
ATOM 10339 C C . PHE A 1 1302 ? -34.035 -31.207 16.140 1.00 91.38 1302 PHE A C 1
ATOM 10341 O O . PHE A 1 1302 ? -34.275 -31.024 14.949 1.00 91.38 1302 PHE A O 1
ATOM 10348 N N . ILE A 1 1303 ? -32.793 -31.080 16.629 1.00 92.25 1303 ILE A N 1
ATOM 10349 C CA . ILE A 1 1303 ? -31.614 -30.763 15.798 1.00 92.25 1303 ILE A CA 1
ATOM 10350 C C . ILE A 1 1303 ? -31.315 -31.896 14.808 1.00 92.25 1303 ILE A C 1
ATOM 10352 O O . ILE A 1 1303 ? -31.075 -31.642 13.628 1.00 92.25 1303 ILE A O 1
ATOM 10356 N N . GLU A 1 1304 ? -31.347 -33.149 15.262 1.00 91.38 1304 GLU A N 1
ATOM 10357 C CA . GLU A 1 1304 ? -31.163 -34.315 14.399 1.00 91.38 1304 GLU A CA 1
ATOM 10358 C C . GLU A 1 1304 ? -32.236 -34.384 13.298 1.00 91.38 1304 GLU A C 1
ATOM 10360 O O . GLU A 1 1304 ? -31.911 -34.640 12.136 1.00 91.38 1304 GLU A O 1
ATOM 10365 N N . GLU A 1 1305 ? -33.494 -34.107 13.637 1.00 90.00 1305 GLU A N 1
ATOM 10366 C CA . GLU A 1 1305 ? -34.612 -34.047 12.696 1.00 90.00 1305 GLU A CA 1
ATOM 10367 C C . GLU A 1 1305 ? -34.464 -32.881 11.706 1.00 90.00 1305 GLU A C 1
ATOM 10369 O O . GLU A 1 1305 ? -34.615 -33.110 10.508 1.00 90.00 1305 GLU A O 1
ATOM 10374 N N . TRP A 1 1306 ? -34.067 -31.678 12.139 1.00 90.75 1306 TRP A N 1
ATOM 10375 C CA . TRP A 1 1306 ? -33.761 -30.545 11.245 1.00 90.75 1306 TRP A CA 1
ATOM 10376 C C . TRP A 1 1306 ? -32.657 -30.896 10.233 1.00 90.75 1306 TRP A C 1
ATOM 10378 O O . TRP A 1 1306 ? -32.848 -30.798 9.019 1.00 90.75 1306 TRP A O 1
ATOM 10388 N N . CYS A 1 1307 ? -31.522 -31.417 10.711 1.00 88.69 1307 CYS A N 1
ATOM 10389 C CA . CYS A 1 1307 ? -30.406 -31.829 9.855 1.00 88.69 1307 CYS A CA 1
ATOM 10390 C C . CYS A 1 1307 ? -30.758 -32.981 8.889 1.00 88.69 1307 CYS A C 1
ATOM 10392 O O . CYS A 1 1307 ? -30.124 -33.099 7.836 1.00 88.69 1307 CYS A O 1
ATOM 10394 N N . LYS A 1 1308 ? -31.732 -33.839 9.235 1.00 85.62 1308 LYS A N 1
ATOM 10395 C CA . LYS A 1 1308 ? -32.259 -34.909 8.364 1.00 85.62 1308 LYS A CA 1
ATOM 10396 C C . LYS A 1 1308 ? -33.300 -34.397 7.360 1.00 85.62 1308 LYS A C 1
ATOM 10398 O O . LYS A 1 1308 ? -33.280 -34.855 6.219 1.00 85.62 1308 LYS A O 1
ATOM 10403 N N . ARG A 1 1309 ? -34.163 -33.448 7.754 1.00 85.81 1309 ARG A N 1
ATOM 10404 C CA . ARG A 1 1309 ? -35.131 -32.761 6.876 1.00 85.81 1309 ARG A CA 1
ATOM 10405 C C . ARG A 1 1309 ? -34.434 -31.918 5.805 1.00 85.81 1309 ARG A C 1
ATOM 10407 O O . ARG A 1 1309 ? -34.922 -31.835 4.683 1.00 85.81 1309 ARG A O 1
ATOM 10414 N N . CYS A 1 1310 ? -33.285 -31.321 6.129 1.00 86.12 1310 CYS A N 1
ATOM 10415 C CA . CYS A 1 1310 ? -32.541 -30.433 5.237 1.00 86.12 1310 CYS A CA 1
ATOM 10416 C C . CYS A 1 1310 ? -32.189 -31.099 3.882 1.00 86.12 1310 CYS A C 1
ATOM 10418 O O . CYS A 1 1310 ? -31.248 -31.896 3.754 1.00 86.12 1310 CYS A O 1
ATOM 10420 N N . GLN A 1 1311 ? -32.922 -30.726 2.824 1.00 83.75 1311 GLN A N 1
ATOM 10421 C CA . GLN A 1 1311 ? -32.698 -31.211 1.455 1.00 83.75 1311 GLN A CA 1
ATOM 10422 C C . GLN A 1 1311 ? -31.280 -30.870 0.970 1.00 83.75 1311 GLN A C 1
ATOM 10424 O O . GLN A 1 1311 ? -30.618 -31.689 0.329 1.00 83.75 1311 GLN A O 1
ATOM 10429 N N . ARG A 1 1312 ? -30.761 -29.698 1.355 1.00 84.62 1312 ARG A N 1
ATOM 10430 C CA . ARG A 1 1312 ? -29.417 -29.227 1.002 1.00 84.62 1312 ARG A CA 1
ATOM 10431 C C . ARG A 1 1312 ? -28.314 -30.127 1.571 1.00 84.62 1312 ARG A C 1
ATOM 10433 O O . ARG A 1 1312 ? -27.429 -30.553 0.829 1.00 84.62 1312 ARG A O 1
ATOM 10440 N N . CYS A 1 1313 ? -28.429 -30.547 2.836 1.00 84.00 1313 CYS A N 1
ATOM 10441 C CA . CYS A 1 1313 ? -27.599 -31.605 3.433 1.00 84.00 1313 CYS A CA 1
ATOM 10442 C C . CYS A 1 1313 ? -27.681 -32.942 2.676 1.00 84.00 1313 CYS A C 1
ATOM 10444 O O . CYS A 1 1313 ? -26.714 -33.719 2.652 1.00 84.00 1313 CYS A O 1
ATOM 10446 N N . THR A 1 1314 ? -28.838 -33.228 2.082 1.00 82.44 1314 THR A N 1
ATOM 10447 C CA . THR A 1 1314 ? -29.121 -34.491 1.396 1.00 82.44 1314 THR A CA 1
ATOM 10448 C C . THR A 1 1314 ? -28.553 -34.536 -0.028 1.00 82.44 1314 THR A C 1
ATOM 10450 O O . THR A 1 1314 ? -28.029 -35.576 -0.428 1.00 82.44 1314 THR A O 1
ATOM 10453 N N . LEU A 1 1315 ? -28.519 -33.409 -0.743 1.00 82.81 1315 LEU A N 1
ATOM 10454 C CA . LEU A 1 1315 ? -27.953 -33.315 -2.097 1.00 82.81 1315 LEU A CA 1
ATOM 10455 C C . LEU A 1 1315 ? -26.440 -33.007 -2.123 1.00 82.81 1315 LEU A C 1
ATOM 10457 O O . LEU A 1 1315 ? -25.695 -33.558 -2.940 1.00 82.81 1315 LEU A O 1
ATOM 10461 N N . ALA A 1 1316 ? -25.949 -32.188 -1.187 1.00 79.94 1316 ALA A N 1
ATOM 10462 C CA . ALA A 1 1316 ? -24.551 -31.750 -1.160 1.00 79.94 1316 ALA A CA 1
ATOM 10463 C C . ALA A 1 1316 ? -23.571 -32.808 -0.613 1.00 79.94 1316 ALA A C 1
ATOM 10465 O O . ALA A 1 1316 ? -22.518 -33.058 -1.203 1.00 79.94 1316 ALA A O 1
ATOM 10466 N N . LYS A 1 1317 ? -23.886 -33.416 0.540 1.00 73.44 1317 LYS A N 1
ATOM 10467 C CA . LYS A 1 1317 ? -22.926 -34.236 1.304 1.00 73.44 1317 LYS A CA 1
ATOM 10468 C C . LYS A 1 1317 ? -22.775 -35.637 0.696 1.00 73.44 1317 LYS A C 1
ATOM 10470 O O . LYS A 1 1317 ? -23.759 -36.343 0.471 1.00 73.44 1317 LYS A O 1
ATOM 10475 N N . VAL A 1 1318 ? -21.539 -36.087 0.471 1.00 65.75 1318 VAL A N 1
ATOM 10476 C CA . VAL A 1 1318 ? -21.279 -37.440 -0.052 1.00 65.75 1318 VAL A CA 1
ATOM 10477 C C . VAL A 1 1318 ? -21.205 -38.455 1.092 1.00 65.75 1318 VAL A C 1
ATOM 10479 O O . VAL A 1 1318 ? -20.288 -38.399 1.910 1.00 65.75 1318 VAL A O 1
ATOM 10482 N N . VAL A 1 1319 ? -22.093 -39.453 1.107 1.00 60.19 1319 VAL A N 1
ATOM 10483 C CA . VAL A 1 1319 ? -21.977 -40.616 2.008 1.00 60.19 1319 VAL A CA 1
ATOM 10484 C C . VAL A 1 1319 ? -20.905 -41.571 1.459 1.00 60.19 1319 VAL A C 1
ATOM 10486 O O . VAL A 1 1319 ? -21.209 -42.587 0.841 1.00 60.19 1319 VAL A O 1
ATOM 10489 N N . ARG A 1 1320 ? -19.620 -41.210 1.601 1.00 53.00 1320 ARG A N 1
ATOM 10490 C CA . ARG A 1 1320 ? -18.503 -42.069 1.165 1.00 53.00 1320 ARG A CA 1
ATOM 10491 C C . ARG A 1 1320 ? -18.155 -43.106 2.240 1.00 53.00 1320 ARG A C 1
ATOM 10493 O O . ARG A 1 1320 ? -17.970 -42.710 3.393 1.00 53.00 1320 ARG A O 1
ATOM 10500 N N . PRO A 1 1321 ? -17.925 -44.385 1.881 1.00 48.09 1321 PRO A N 1
ATOM 10501 C CA . PRO A 1 1321 ? -17.129 -45.264 2.732 1.00 48.09 1321 PRO A CA 1
ATOM 10502 C C . PRO A 1 1321 ? -15.739 -44.639 2.936 1.00 48.09 1321 PRO A C 1
ATOM 10504 O O . PRO A 1 1321 ? -15.150 -44.070 2.010 1.00 48.09 1321 PRO A O 1
ATOM 10507 N N . ARG A 1 1322 ? -15.233 -44.688 4.172 1.00 47.41 1322 ARG A N 1
ATOM 10508 C CA . ARG A 1 1322 ? -14.019 -43.974 4.600 1.00 47.41 1322 ARG A CA 1
ATOM 10509 C C . ARG A 1 1322 ? -12.741 -44.682 4.132 1.00 47.41 1322 ARG A C 1
ATOM 10511 O O . ARG A 1 1322 ? -12.023 -45.248 4.946 1.00 47.41 1322 ARG A O 1
ATOM 10518 N N . VAL A 1 1323 ? -12.416 -44.594 2.842 1.00 36.06 1323 VAL A N 1
ATOM 10519 C CA . VAL A 1 1323 ? -11.055 -44.906 2.369 1.00 36.06 1323 VAL A CA 1
ATOM 10520 C C . VAL A 1 1323 ? -10.083 -43.936 3.051 1.00 36.06 1323 VAL A C 1
ATOM 10522 O O . VAL A 1 1323 ? -10.184 -42.721 2.862 1.00 36.06 1323 VAL A O 1
ATOM 10525 N N . ARG A 1 1324 ? -9.175 -44.466 3.876 1.00 44.53 1324 ARG A N 1
ATOM 10526 C CA . ARG A 1 1324 ? -8.168 -43.711 4.633 1.00 44.53 1324 ARG A CA 1
ATOM 10527 C C . ARG A 1 1324 ? -6.776 -44.266 4.346 1.00 44.53 1324 ARG A C 1
ATOM 10529 O O . ARG A 1 1324 ? -6.507 -45.437 4.587 1.00 44.53 1324 ARG A O 1
ATOM 10536 N N . SER A 1 1325 ? -5.888 -43.408 3.860 1.00 33.72 1325 SER A N 1
ATOM 10537 C CA . SER A 1 1325 ? -4.448 -43.667 3.794 1.00 33.72 1325 SER A CA 1
ATOM 10538 C C . SER A 1 1325 ? -3.780 -43.314 5.125 1.00 33.72 1325 SER A C 1
ATOM 10540 O O . SER A 1 1325 ? -4.216 -42.384 5.802 1.00 33.72 1325 SER A O 1
ATOM 10542 N N . PHE A 1 1326 ? -2.692 -44.004 5.470 1.00 35.97 1326 PHE A N 1
ATOM 10543 C CA . PHE A 1 1326 ? -1.846 -43.653 6.614 1.00 35.97 1326 PHE A CA 1
ATOM 10544 C C . PHE A 1 1326 ? -1.270 -42.235 6.441 1.00 35.97 1326 PHE A C 1
ATOM 10546 O O . PHE A 1 1326 ? -0.662 -41.932 5.413 1.00 35.97 1326 PHE A O 1
ATOM 10553 N N . MET A 1 1327 ? -1.466 -41.364 7.432 1.00 51.34 1327 MET A N 1
ATOM 10554 C CA . MET A 1 1327 ? -1.024 -39.964 7.408 1.00 51.34 1327 MET A CA 1
ATOM 10555 C C . MET A 1 1327 ? -0.008 -39.742 8.527 1.00 51.34 1327 MET A C 1
ATOM 10557 O O . MET A 1 1327 ? -0.298 -40.043 9.679 1.00 51.34 1327 MET A O 1
ATOM 10561 N N . GLY A 1 1328 ? 1.165 -39.192 8.206 1.00 52.72 1328 GLY A N 1
ATOM 10562 C CA . GLY A 1 1328 ? 2.115 -38.738 9.225 1.00 52.72 1328 GLY A CA 1
ATOM 10563 C C . GLY A 1 1328 ? 1.557 -37.525 9.973 1.00 52.72 1328 GLY A C 1
ATOM 10564 O O . GLY A 1 1328 ? 1.011 -36.610 9.354 1.00 52.72 1328 GLY A O 1
ATOM 10565 N N . HIS A 1 1329 ? 1.666 -37.511 11.300 1.00 59.47 1329 HIS A N 1
ATOM 10566 C CA . HIS A 1 1329 ? 1.091 -36.449 12.121 1.00 59.47 1329 HIS A CA 1
ATOM 10567 C C . HIS A 1 1329 ? 2.085 -35.297 12.297 1.00 59.47 1329 HIS A C 1
ATOM 10569 O O . HIS A 1 1329 ? 2.959 -35.350 13.155 1.00 59.47 1329 HIS A O 1
ATOM 10575 N N . LEU A 1 1330 ? 1.916 -34.230 11.507 1.00 70.44 1330 LEU A N 1
ATOM 10576 C CA . LEU A 1 1330 ? 2.513 -32.932 11.827 1.00 70.44 1330 LEU A CA 1
ATOM 10577 C C . LEU A 1 1330 ? 1.904 -32.442 13.152 1.00 70.44 1330 LEU A C 1
ATOM 10579 O O . LEU A 1 1330 ? 0.687 -32.226 13.221 1.00 70.44 1330 LEU A O 1
ATOM 10583 N N . MET A 1 1331 ? 2.738 -32.314 14.184 1.00 73.31 1331 MET A N 1
ATOM 10584 C CA . MET A 1 1331 ? 2.366 -31.809 15.507 1.00 73.31 1331 MET A CA 1
ATOM 10585 C C . MET A 1 1331 ? 2.989 -30.427 15.732 1.00 73.31 1331 MET A C 1
ATOM 10587 O O . MET A 1 1331 ? 4.045 -30.125 15.187 1.00 73.31 1331 MET A O 1
ATOM 10591 N N . ALA A 1 1332 ? 2.298 -29.608 16.515 1.00 82.94 1332 ALA A N 1
ATOM 10592 C CA . ALA A 1 1332 ? 2.676 -28.268 16.955 1.00 82.94 1332 ALA A CA 1
ATOM 10593 C C . ALA A 1 1332 ? 2.227 -28.132 18.421 1.00 82.94 1332 ALA A C 1
ATOM 10595 O O . ALA A 1 1332 ? 1.340 -28.883 18.844 1.00 82.94 1332 ALA A O 1
ATOM 10596 N N . GLU A 1 1333 ? 2.824 -27.231 19.199 1.00 81.50 1333 GLU A N 1
ATOM 10597 C CA . GLU A 1 1333 ? 2.641 -27.189 20.660 1.00 81.50 1333 GLU A CA 1
ATOM 10598 C C . GLU A 1 1333 ? 1.764 -26.020 21.124 1.00 81.50 1333 GLU A C 1
ATOM 10600 O O . GLU A 1 1333 ? 1.136 -26.117 22.185 1.00 81.50 1333 GLU A O 1
ATOM 10605 N N . ARG A 1 1334 ? 1.703 -24.965 20.304 1.00 86.38 1334 ARG A N 1
ATOM 10606 C CA . ARG A 1 1334 ? 0.899 -23.737 20.426 1.00 86.38 1334 ARG A CA 1
ATOM 10607 C C . ARG A 1 1334 ? 0.582 -23.176 19.018 1.00 86.38 1334 ARG A C 1
ATOM 10609 O O . ARG A 1 1334 ? 1.144 -23.671 18.034 1.00 86.38 1334 ARG A O 1
ATOM 10616 N N . PRO A 1 1335 ? -0.302 -22.167 18.871 1.00 90.56 1335 PRO A N 1
ATOM 10617 C CA . PRO A 1 1335 ? -0.535 -21.512 17.581 1.00 90.56 1335 PRO A CA 1
ATOM 10618 C C . PRO A 1 1335 ? 0.748 -20.911 16.989 1.00 90.56 1335 PRO A C 1
ATOM 10620 O O . PRO A 1 1335 ? 1.662 -20.546 17.726 1.00 90.56 1335 PRO A O 1
ATOM 10623 N N . LEU A 1 1336 ? 0.801 -20.788 15.660 1.00 91.44 1336 LEU A N 1
ATOM 10624 C CA . LEU A 1 1336 ? 1.888 -20.178 14.874 1.00 91.44 1336 LEU A CA 1
ATOM 10625 C C . LEU A 1 1336 ? 3.238 -20.921 14.901 1.00 91.44 1336 LEU A C 1
ATOM 10627 O O . LEU A 1 1336 ? 4.144 -20.545 14.155 1.00 91.44 1336 LEU A O 1
ATOM 10631 N N . ASP A 1 1337 ? 3.386 -22.018 15.651 1.00 90.38 1337 ASP A N 1
ATOM 10632 C CA . ASP A 1 1337 ? 4.582 -22.870 15.561 1.00 90.38 1337 ASP A CA 1
ATOM 10633 C C . ASP A 1 1337 ? 4.781 -23.412 14.134 1.00 90.38 1337 ASP A C 1
ATOM 10635 O O . ASP A 1 1337 ? 5.900 -23.416 13.619 1.00 90.38 1337 ASP A O 1
ATOM 10639 N N . ILE A 1 1338 ? 3.704 -23.876 13.482 1.00 92.81 1338 ILE A N 1
ATOM 10640 C CA . ILE A 1 1338 ? 3.748 -24.388 12.108 1.00 92.81 1338 ILE A CA 1
ATOM 10641 C C . ILE A 1 1338 ? 2.503 -23.951 11.329 1.00 92.81 1338 ILE A C 1
ATOM 10643 O O . ILE A 1 1338 ? 1.385 -24.359 11.642 1.00 92.81 1338 ILE A O 1
ATOM 10647 N N . LEU A 1 1339 ? 2.714 -23.203 10.246 1.00 94.69 1339 LEU A N 1
ATOM 10648 C CA . LEU A 1 1339 ? 1.701 -22.862 9.252 1.00 94.69 1339 LEU A CA 1
ATOM 10649 C C . LEU A 1 1339 ? 1.778 -23.827 8.060 1.00 94.69 1339 LEU A C 1
ATOM 10651 O O . LEU A 1 1339 ? 2.774 -23.865 7.337 1.00 94.69 1339 LEU A O 1
ATOM 10655 N N . ALA A 1 1340 ? 0.720 -24.598 7.830 1.00 93.19 1340 ALA A N 1
ATOM 10656 C CA . ALA A 1 1340 ? 0.575 -25.432 6.642 1.00 93.19 1340 ALA A CA 1
ATOM 10657 C C . ALA A 1 1340 ? -0.052 -24.623 5.491 1.00 93.19 1340 ALA A C 1
ATOM 10659 O O . ALA A 1 1340 ? -1.038 -23.924 5.713 1.00 93.19 1340 ALA A O 1
ATOM 10660 N N . ILE A 1 1341 ? 0.490 -24.709 4.269 1.00 94.25 1341 ILE A N 1
ATOM 10661 C CA . ILE A 1 1341 ? -0.017 -23.991 3.084 1.00 94.25 1341 ILE A CA 1
ATOM 10662 C C . ILE A 1 1341 ? -0.152 -24.903 1.855 1.00 94.25 1341 ILE A C 1
ATOM 10664 O O . ILE A 1 1341 ? 0.682 -25.782 1.633 1.00 94.25 1341 ILE A O 1
ATOM 10668 N N . ASP A 1 1342 ? -1.203 -24.704 1.057 1.00 93.25 1342 ASP A N 1
ATOM 10669 C CA . ASP A 1 1342 ? -1.546 -25.530 -0.114 1.00 93.25 1342 ASP A CA 1
ATOM 10670 C C . ASP A 1 1342 ? -2.368 -24.742 -1.155 1.00 93.25 1342 ASP A C 1
ATOM 10672 O O . ASP A 1 1342 ? -3.013 -23.750 -0.820 1.00 93.25 1342 ASP A O 1
ATOM 10676 N N . PHE A 1 1343 ? -2.399 -25.198 -2.411 1.00 92.44 1343 PHE A N 1
ATOM 10677 C CA . PHE A 1 1343 ? -3.255 -24.634 -3.463 1.00 92.44 1343 PHE A CA 1
ATOM 10678 C C . PHE A 1 1343 ? -4.366 -25.604 -3.868 1.00 92.44 1343 PHE A C 1
ATOM 10680 O O . PHE A 1 1343 ? -4.109 -26.730 -4.292 1.00 92.44 1343 PHE A O 1
ATOM 10687 N N . THR A 1 1344 ? -5.616 -25.134 -3.868 1.00 90.88 1344 THR A N 1
ATOM 10688 C CA . THR A 1 1344 ? -6.740 -25.897 -4.425 1.00 90.88 1344 THR A CA 1
ATOM 10689 C C . THR A 1 1344 ? -7.393 -25.161 -5.592 1.00 90.88 1344 THR A C 1
ATOM 10691 O O . THR A 1 1344 ? -7.851 -24.029 -5.473 1.00 90.88 1344 THR A O 1
ATOM 10694 N N . LEU A 1 1345 ? -7.423 -25.830 -6.747 1.00 89.56 1345 LEU A N 1
ATOM 10695 C CA . LEU A 1 1345 ? -8.200 -25.418 -7.919 1.00 89.56 1345 LEU A CA 1
ATOM 10696 C C . LEU A 1 1345 ? -9.683 -25.741 -7.707 1.00 89.56 1345 LEU A C 1
ATOM 10698 O O . LEU A 1 1345 ? -10.001 -26.895 -7.410 1.00 89.56 1345 LEU A O 1
ATOM 10702 N N . LEU A 1 1346 ? -10.572 -24.770 -7.870 1.00 89.19 1346 LEU A N 1
ATOM 10703 C CA . LEU A 1 1346 ? -12.026 -24.942 -7.872 1.00 89.19 1346 LEU A CA 1
ATOM 10704 C C . LEU A 1 1346 ? -12.577 -24.859 -9.308 1.00 89.19 1346 LEU A C 1
ATOM 10706 O O . LEU A 1 1346 ? -11.834 -24.925 -10.286 1.00 89.19 1346 LEU A O 1
ATOM 10710 N N . GLU A 1 1347 ? -13.896 -24.763 -9.430 1.00 84.25 1347 GLU A N 1
ATOM 10711 C CA . GLU A 1 1347 ? -14.567 -24.421 -10.686 1.00 84.25 1347 GLU A CA 1
ATOM 10712 C C . GLU A 1 1347 ? -14.357 -22.929 -10.991 1.00 84.25 1347 GLU A C 1
ATOM 10714 O O . GLU A 1 1347 ? -14.386 -22.133 -10.050 1.00 84.25 1347 GLU A O 1
ATOM 10719 N N . PRO A 1 1348 ? -14.172 -22.513 -12.257 1.00 84.44 1348 PRO A N 1
ATOM 10720 C CA . PRO A 1 1348 ? -14.084 -21.097 -12.598 1.00 84.44 1348 PRO A CA 1
ATOM 10721 C C . PRO A 1 1348 ? -15.337 -20.335 -12.151 1.00 84.44 1348 PRO A C 1
ATOM 10723 O O . PRO A 1 1348 ? -16.454 -20.654 -12.563 1.00 84.44 1348 PRO A O 1
ATOM 10726 N N . ALA A 1 1349 ? -15.148 -19.333 -11.297 1.00 85.38 1349 ALA A N 1
ATOM 10727 C CA . ALA A 1 1349 ? -16.212 -18.437 -10.860 1.00 85.38 1349 ALA A CA 1
ATOM 10728 C C . ALA A 1 1349 ? -16.651 -17.478 -11.983 1.00 85.38 1349 ALA A C 1
ATOM 10730 O O . ALA A 1 1349 ? -15.961 -17.307 -12.989 1.00 85.38 1349 ALA A O 1
ATOM 10731 N N . SER A 1 1350 ? -17.763 -16.771 -11.778 1.00 81.00 1350 SER A N 1
ATOM 10732 C CA . SER A 1 1350 ? -18.295 -15.744 -12.691 1.00 81.00 1350 SER A CA 1
ATOM 10733 C C . SER A 1 1350 ? -17.318 -14.596 -12.999 1.00 81.00 1350 SER A C 1
ATOM 10735 O O . SER A 1 1350 ? -17.464 -13.913 -14.011 1.00 81.00 1350 SER A O 1
ATOM 10737 N N . ASN A 1 1351 ? -16.298 -14.401 -12.156 1.00 80.62 1351 ASN A N 1
ATOM 10738 C CA . ASN A 1 1351 ? -15.205 -13.440 -12.332 1.00 80.62 1351 ASN A CA 1
ATOM 10739 C C . ASN A 1 1351 ? -13.902 -14.062 -12.892 1.00 80.62 1351 ASN A C 1
ATOM 10741 O O . ASN A 1 1351 ? -12.879 -13.382 -12.952 1.00 80.62 1351 ASN A O 1
ATOM 10745 N N . GLY A 1 1352 ? -13.924 -15.338 -13.291 1.00 82.25 1352 GLY A N 1
ATOM 10746 C CA . GLY A 1 1352 ? -12.793 -16.063 -13.880 1.00 82.25 1352 GLY A CA 1
ATOM 10747 C C . GLY A 1 1352 ? -11.773 -16.635 -12.887 1.00 82.25 1352 GLY A C 1
ATOM 10748 O O . GLY A 1 1352 ? -10.815 -17.274 -13.318 1.00 82.25 1352 GLY A O 1
ATOM 10749 N N . LEU A 1 1353 ? -11.947 -16.443 -11.574 1.00 86.94 1353 LEU A N 1
ATOM 10750 C CA . LEU A 1 1353 ? -11.049 -17.024 -10.571 1.00 86.94 1353 LEU A CA 1
ATOM 10751 C C . LEU A 1 1353 ? -11.293 -18.535 -10.426 1.00 86.94 1353 LEU A C 1
ATOM 10753 O O . LEU A 1 1353 ? -12.431 -18.971 -10.265 1.00 86.94 1353 LEU A O 1
ATOM 10757 N N . GLU A 1 1354 ? -10.216 -19.326 -10.434 1.00 89.94 1354 GLU A N 1
ATOM 10758 C CA . GLU A 1 1354 ? -10.252 -20.772 -10.146 1.00 89.94 1354 GLU A CA 1
ATOM 10759 C C . GLU A 1 1354 ? -9.251 -21.224 -9.068 1.00 89.94 1354 GLU A C 1
ATOM 10761 O O . GLU A 1 1354 ? -9.324 -22.362 -8.609 1.00 89.94 1354 GLU A O 1
ATOM 10766 N N . ASN A 1 1355 ? -8.316 -20.368 -8.642 1.00 92.00 1355 ASN A N 1
ATOM 10767 C CA . ASN A 1 1355 ? -7.277 -20.721 -7.672 1.00 92.00 1355 ASN A CA 1
ATOM 10768 C C . ASN A 1 1355 ? -7.648 -20.242 -6.263 1.00 92.00 1355 ASN A C 1
ATOM 10770 O O . ASN A 1 1355 ? -8.114 -19.117 -6.089 1.00 92.00 1355 ASN A O 1
ATOM 10774 N N . VAL A 1 1356 ? -7.384 -21.070 -5.249 1.00 94.06 1356 VAL A N 1
ATOM 10775 C CA . VAL A 1 1356 ? -7.476 -20.690 -3.833 1.00 94.06 1356 VAL A CA 1
ATOM 10776 C C . VAL A 1 1356 ? -6.197 -21.108 -3.114 1.00 94.06 1356 VAL A C 1
ATOM 10778 O O . VAL A 1 1356 ? -5.871 -22.298 -3.084 1.00 94.06 1356 VAL A O 1
ATOM 10781 N N . LEU A 1 1357 ? -5.489 -20.137 -2.532 1.00 96.12 1357 LEU A N 1
ATOM 10782 C CA . LEU A 1 1357 ? -4.401 -20.389 -1.589 1.00 96.12 1357 LEU A CA 1
ATOM 10783 C C . LEU A 1 1357 ? -5.012 -20.640 -0.209 1.00 96.12 1357 LEU A C 1
ATOM 10785 O O . LEU A 1 1357 ? -5.729 -19.791 0.322 1.00 96.12 1357 LEU A O 1
ATOM 10789 N N . VAL A 1 1358 ? -4.727 -21.805 0.357 1.00 95.69 1358 VAL A N 1
ATOM 10790 C CA . VAL A 1 1358 ? -5.185 -22.227 1.680 1.00 95.69 1358 VAL A CA 1
ATOM 10791 C C . VAL A 1 1358 ? -4.012 -22.213 2.647 1.00 95.69 1358 VAL A C 1
ATOM 10793 O O . VAL A 1 1358 ? -2.925 -22.684 2.320 1.00 95.69 1358 VAL A O 1
ATOM 10796 N N . MET A 1 1359 ? -4.249 -21.666 3.835 1.00 95.50 1359 MET A N 1
ATOM 10797 C CA . MET A 1 1359 ? -3.271 -21.498 4.906 1.00 95.50 1359 MET A CA 1
ATOM 10798 C C . MET A 1 1359 ? -3.927 -21.949 6.217 1.00 95.50 1359 MET A C 1
ATOM 10800 O O . MET A 1 1359 ? -4.982 -21.433 6.572 1.00 95.50 1359 MET A O 1
ATOM 10804 N N . THR A 1 1360 ? -3.354 -22.927 6.914 1.00 94.69 1360 THR A N 1
ATOM 10805 C CA . THR A 1 1360 ? -3.931 -23.560 8.111 1.00 94.69 1360 THR A CA 1
ATOM 10806 C C . THR A 1 1360 ? -2.877 -23.681 9.206 1.00 94.69 1360 THR A C 1
ATOM 10808 O O . THR A 1 1360 ? -1.879 -24.381 9.030 1.00 94.69 1360 THR A O 1
ATOM 10811 N N . ASP A 1 1361 ? -3.112 -23.058 10.359 1.00 94.25 1361 ASP A N 1
ATOM 10812 C CA . ASP A 1 1361 ? -2.285 -23.271 11.547 1.00 94.25 1361 ASP A CA 1
ATOM 10813 C C . ASP A 1 1361 ? -2.425 -24.717 12.053 1.00 94.25 1361 ASP A C 1
ATOM 10815 O O . ASP A 1 1361 ? -3.524 -25.271 12.173 1.00 94.25 1361 ASP A O 1
ATOM 10819 N N . VAL A 1 1362 ? -1.292 -25.359 12.335 1.00 90.75 1362 VAL A N 1
ATOM 10820 C CA . VAL A 1 1362 ? -1.242 -26.796 12.630 1.00 90.75 1362 VAL A CA 1
ATOM 10821 C C . VAL A 1 1362 ? -1.719 -27.115 14.047 1.00 90.75 1362 VAL A C 1
ATOM 10823 O O . VAL A 1 1362 ? -2.183 -28.238 14.259 1.00 90.75 1362 VAL A O 1
ATOM 10826 N N . PHE A 1 1363 ? -1.681 -26.178 14.997 1.00 91.19 1363 PHE A N 1
ATOM 10827 C CA . PHE A 1 1363 ? -2.168 -26.402 16.362 1.00 91.19 1363 PHE A CA 1
ATOM 10828 C C . PHE A 1 1363 ? -3.673 -26.119 16.478 1.00 91.19 1363 PHE A C 1
ATOM 10830 O O . PHE A 1 1363 ? -4.471 -27.054 16.599 1.00 91.19 1363 PHE A O 1
ATOM 10837 N N . SER A 1 1364 ? -4.058 -24.846 16.349 1.00 91.62 1364 SER A N 1
ATOM 10838 C CA . SER A 1 1364 ? -5.430 -24.334 16.496 1.00 91.62 1364 SER A CA 1
ATOM 10839 C C . SER A 1 1364 ? -6.402 -24.870 15.441 1.00 91.62 1364 SER A C 1
ATOM 10841 O O . SER A 1 1364 ? -7.608 -24.922 15.671 1.00 91.62 1364 SER A O 1
ATOM 10843 N N . LYS A 1 1365 ? -5.876 -25.295 14.281 1.00 92.38 1365 LYS A N 1
ATOM 10844 C CA . LYS A 1 1365 ? -6.620 -25.604 13.043 1.00 92.38 1365 LYS A CA 1
ATOM 10845 C C . LYS A 1 1365 ? -7.240 -24.380 12.369 1.00 92.38 1365 LYS A C 1
ATOM 10847 O O . LYS A 1 1365 ? -7.988 -24.557 11.400 1.00 92.38 1365 LYS A O 1
ATOM 10852 N N . PHE A 1 1366 ? -6.924 -23.170 12.840 1.00 94.56 1366 PHE A N 1
ATOM 10853 C CA . PHE A 1 1366 ? -7.420 -21.921 12.274 1.00 94.56 1366 PHE A CA 1
ATOM 10854 C C . PHE A 1 1366 ? -6.962 -21.801 10.823 1.00 94.56 1366 PHE A C 1
ATOM 10856 O O . PHE A 1 1366 ? -5.787 -21.999 10.511 1.00 94.56 1366 PHE A O 1
ATOM 10863 N N . SER A 1 1367 ? -7.912 -21.574 9.921 1.00 94.94 1367 SER A N 1
ATOM 10864 C CA . SER A 1 1367 ? -7.685 -21.666 8.479 1.00 94.94 1367 SER A CA 1
ATOM 10865 C C . SER A 1 1367 ? -8.125 -20.401 7.756 1.00 94.94 1367 SER A C 1
ATOM 10867 O O . SER A 1 1367 ? -9.143 -19.805 8.088 1.00 94.94 1367 SER A O 1
ATOM 10869 N N . GLN A 1 1368 ? -7.372 -20.018 6.732 1.00 94.81 1368 GLN A N 1
ATOM 10870 C CA . GLN A 1 1368 ? -7.679 -18.950 5.789 1.00 94.81 1368 GLN A CA 1
ATOM 10871 C C . GLN A 1 1368 ? -7.668 -19.517 4.371 1.00 94.81 1368 GLN A C 1
ATOM 10873 O O . GLN A 1 1368 ? -6.824 -20.348 4.030 1.00 94.81 1368 GLN A O 1
ATOM 10878 N N . ALA A 1 1369 ? -8.599 -19.060 3.537 1.00 95.69 1369 ALA A N 1
ATOM 10879 C CA . ALA A 1 1369 ? -8.701 -19.458 2.139 1.00 95.69 1369 ALA A CA 1
ATOM 10880 C C . ALA A 1 1369 ? -8.881 -18.205 1.278 1.00 95.69 1369 ALA A C 1
ATOM 10882 O O . ALA A 1 1369 ? -9.920 -17.549 1.329 1.00 95.69 1369 ALA A O 1
ATOM 10883 N N . ILE A 1 1370 ? -7.847 -17.855 0.516 1.00 94.94 1370 ILE A N 1
ATOM 10884 C CA . ILE A 1 1370 ? -7.778 -16.609 -0.250 1.00 94.94 1370 ILE A CA 1
ATOM 10885 C C . ILE A 1 1370 ? -7.871 -16.943 -1.745 1.00 94.94 1370 ILE A C 1
ATOM 10887 O O . ILE A 1 1370 ? -7.023 -17.688 -2.246 1.00 94.94 1370 ILE A O 1
ATOM 10891 N N . PRO A 1 1371 ? -8.865 -16.416 -2.485 1.00 94.12 1371 PRO A N 1
ATOM 10892 C CA . PRO A 1 1371 ? -8.964 -16.646 -3.919 1.00 94.12 1371 PRO A CA 1
ATOM 10893 C C . PRO A 1 1371 ? -7.876 -15.844 -4.645 1.00 94.12 1371 PRO A C 1
ATOM 10895 O O . PRO A 1 1371 ? -7.713 -14.644 -4.415 1.00 94.12 1371 PRO A O 1
ATOM 10898 N N . THR A 1 1372 ? -7.122 -16.494 -5.530 1.00 92.19 1372 THR A N 1
ATOM 10899 C CA . THR A 1 1372 ? -6.020 -15.874 -6.277 1.00 92.19 1372 THR A CA 1
ATOM 10900 C C . THR A 1 1372 ? -6.268 -15.926 -7.783 1.00 92.19 1372 THR A C 1
ATOM 10902 O O . THR A 1 1372 ? -6.957 -16.807 -8.298 1.00 92.19 1372 THR A O 1
ATOM 10905 N N . LYS A 1 1373 ? -5.690 -14.971 -8.523 1.00 88.56 1373 LYS A N 1
ATOM 10906 C CA . LYS A 1 1373 ? -5.681 -15.017 -9.995 1.00 88.56 1373 LYS A CA 1
ATOM 10907 C C . LYS A 1 1373 ? -4.818 -16.180 -10.493 1.00 88.56 1373 LYS A C 1
ATOM 10909 O O . LYS A 1 1373 ? -5.200 -16.911 -11.399 1.00 88.56 1373 LYS A O 1
ATOM 10914 N N . ASP A 1 1374 ? -3.672 -16.364 -9.850 1.00 89.56 1374 ASP A N 1
ATOM 10915 C CA . ASP A 1 1374 ? -2.582 -17.231 -10.279 1.00 89.56 1374 ASP A CA 1
ATOM 10916 C C . ASP A 1 1374 ? -1.970 -18.017 -9.102 1.00 89.56 1374 ASP A C 1
ATOM 10918 O O . ASP A 1 1374 ? -2.285 -17.775 -7.934 1.00 89.56 1374 ASP A O 1
ATOM 10922 N N . GLN A 1 1375 ? -1.066 -18.947 -9.425 1.00 92.00 1375 GLN A N 1
ATOM 10923 C CA . GLN A 1 1375 ? -0.251 -19.701 -8.463 1.00 92.00 1375 GLN A CA 1
ATOM 10924 C C . GLN A 1 1375 ? 1.237 -19.297 -8.537 1.00 92.00 1375 GLN A C 1
ATOM 10926 O O . GLN A 1 1375 ? 2.121 -20.151 -8.472 1.00 92.00 1375 GLN A O 1
ATOM 10931 N N . THR A 1 1376 ? 1.558 -18.016 -8.747 1.00 92.50 1376 THR A N 1
ATOM 10932 C CA . THR A 1 1376 ? 2.955 -17.548 -8.788 1.00 92.50 1376 THR A CA 1
ATOM 10933 C C . THR A 1 1376 ? 3.544 -17.374 -7.390 1.00 92.50 1376 THR A C 1
ATOM 10935 O O . THR A 1 1376 ? 2.844 -17.103 -6.414 1.00 92.50 1376 THR A O 1
ATOM 10938 N N . ALA A 1 1377 ? 4.873 -17.453 -7.302 1.00 93.12 1377 ALA A N 1
ATOM 10939 C CA . ALA A 1 1377 ? 5.614 -17.125 -6.086 1.00 93.12 1377 ALA A CA 1
ATOM 10940 C C . ALA A 1 1377 ? 5.337 -15.697 -5.577 1.00 93.12 1377 ALA A C 1
ATOM 10942 O O . ALA A 1 1377 ? 5.271 -15.489 -4.371 1.00 93.12 1377 ALA A O 1
ATOM 10943 N N . VAL A 1 1378 ? 5.148 -14.729 -6.484 1.00 94.06 1378 VAL A N 1
ATOM 10944 C CA . VAL A 1 1378 ? 4.877 -13.321 -6.139 1.00 94.06 1378 VAL A CA 1
ATOM 10945 C C . VAL A 1 1378 ? 3.504 -13.180 -5.485 1.00 94.06 1378 VAL A C 1
ATOM 10947 O O . VAL A 1 1378 ? 3.378 -12.525 -4.453 1.00 94.06 1378 VAL A O 1
ATOM 10950 N N . THR A 1 1379 ? 2.479 -13.835 -6.037 1.00 94.12 1379 THR A N 1
ATOM 10951 C CA . THR A 1 1379 ? 1.139 -13.850 -5.439 1.00 94.12 1379 THR A CA 1
ATOM 10952 C C . THR A 1 1379 ? 1.115 -14.598 -4.103 1.00 94.12 1379 THR A C 1
ATOM 10954 O O . THR A 1 1379 ? 0.484 -14.106 -3.172 1.00 94.12 1379 THR A O 1
ATOM 10957 N N . VAL A 1 1380 ? 1.850 -15.708 -3.947 1.00 95.69 1380 VAL A N 1
ATOM 10958 C CA . VAL A 1 1380 ? 1.988 -16.387 -2.641 1.00 95.69 1380 VAL A CA 1
ATOM 10959 C C . VAL A 1 1380 ? 2.691 -15.499 -1.611 1.00 95.69 1380 VAL A C 1
ATOM 10961 O O . VAL A 1 1380 ? 2.175 -15.344 -0.509 1.00 95.69 1380 VAL A O 1
ATOM 10964 N N . ALA A 1 1381 ? 3.829 -14.889 -1.959 1.00 95.31 1381 ALA A N 1
ATOM 10965 C CA . ALA A 1 1381 ? 4.583 -14.018 -1.056 1.00 95.31 1381 ALA A CA 1
ATOM 10966 C C . ALA A 1 1381 ? 3.732 -12.833 -0.576 1.00 95.31 1381 ALA A C 1
ATOM 10968 O O . ALA A 1 1381 ? 3.649 -12.572 0.622 1.00 95.31 1381 ALA A O 1
ATOM 10969 N N . ARG A 1 1382 ? 3.035 -12.171 -1.509 1.00 95.00 1382 ARG A N 1
ATOM 10970 C CA . ARG A 1 1382 ? 2.123 -11.064 -1.209 1.00 95.00 1382 ARG A CA 1
ATOM 10971 C C . ARG A 1 1382 ? 0.981 -11.495 -0.286 1.00 95.00 1382 ARG A C 1
ATOM 10973 O O . ARG A 1 1382 ? 0.726 -10.816 0.698 1.00 95.00 1382 ARG A O 1
ATOM 10980 N N . VAL A 1 1383 ? 0.324 -12.628 -0.556 1.00 95.25 1383 VAL A N 1
ATOM 10981 C CA . VAL A 1 1383 ? -0.795 -13.106 0.278 1.00 95.25 1383 VAL A CA 1
ATOM 10982 C C . VAL A 1 1383 ? -0.328 -13.565 1.665 1.00 95.25 1383 VAL A C 1
ATOM 10984 O O . VAL A 1 1383 ? -1.022 -13.282 2.636 1.00 95.25 1383 VAL A O 1
ATOM 10987 N N . LEU A 1 1384 ? 0.844 -14.199 1.797 1.00 95.44 1384 LEU A N 1
ATOM 10988 C CA . LEU A 1 1384 ? 1.419 -14.536 3.108 1.00 95.44 1384 LEU A CA 1
ATOM 10989 C C . LEU A 1 1384 ? 1.636 -13.283 3.967 1.00 95.44 1384 LEU A C 1
ATOM 10991 O O . LEU A 1 1384 ? 1.230 -13.260 5.126 1.00 95.44 1384 LEU A O 1
ATOM 10995 N N . VAL A 1 1385 ? 2.216 -12.228 3.390 1.00 94.19 1385 VAL A N 1
ATOM 10996 C CA . VAL A 1 1385 ? 2.463 -10.964 4.098 1.00 94.19 1385 VAL A CA 1
ATOM 10997 C C . VAL A 1 1385 ? 1.144 -10.239 4.413 1.00 94.19 1385 VAL A C 1
ATOM 10999 O O . VAL A 1 1385 ? 0.824 -10.031 5.582 1.00 94.19 1385 VAL A O 1
ATOM 11002 N N . GLU A 1 1386 ? 0.334 -9.931 3.393 1.00 93.62 1386 GLU A N 1
ATOM 11003 C CA . GLU A 1 1386 ? -0.904 -9.141 3.524 1.00 93.62 1386 GLU A CA 1
ATOM 11004 C C . GLU A 1 1386 ? -2.021 -9.833 4.322 1.00 93.62 1386 GLU A C 1
ATOM 11006 O O . GLU A 1 1386 ? -2.868 -9.150 4.895 1.00 93.62 1386 GLU A O 1
ATOM 11011 N N . ARG A 1 1387 ? -2.103 -11.172 4.284 1.00 93.69 1387 ARG A N 1
ATOM 11012 C CA . ARG A 1 1387 ? -3.256 -11.949 4.791 1.00 93.69 1387 ARG A CA 1
ATOM 11013 C C . ARG A 1 1387 ? -2.906 -12.970 5.866 1.00 93.69 1387 ARG A C 1
ATOM 11015 O O . ARG A 1 1387 ? -3.815 -13.640 6.352 1.00 93.69 1387 ARG A O 1
ATOM 11022 N N . TRP A 1 1388 ? -1.633 -13.086 6.244 1.00 94.44 1388 TRP A N 1
ATOM 11023 C CA . TRP A 1 1388 ? -1.237 -13.824 7.441 1.00 94.44 1388 TRP A CA 1
ATOM 11024 C C . TRP A 1 1388 ? -0.337 -12.993 8.354 1.00 94.44 1388 TRP A C 1
ATOM 11026 O O . TRP A 1 1388 ? -0.737 -12.708 9.478 1.00 94.44 1388 TRP A O 1
ATOM 11036 N N . PHE A 1 1389 ? 0.835 -12.552 7.887 1.00 94.56 1389 PHE A N 1
ATOM 11037 C CA . PHE A 1 1389 ? 1.844 -11.949 8.770 1.00 94.56 1389 PHE A CA 1
ATOM 11038 C C . PHE A 1 1389 ? 1.351 -10.650 9.427 1.00 94.56 1389 PHE A C 1
ATOM 11040 O O . PHE A 1 1389 ? 1.577 -10.460 10.617 1.00 94.56 1389 PHE A O 1
ATOM 11047 N N . TYR A 1 1390 ? 0.622 -9.799 8.696 1.00 90.88 1390 TYR A N 1
ATOM 11048 C CA . TYR A 1 1390 ? 0.041 -8.563 9.246 1.00 90.88 1390 TYR A CA 1
ATOM 11049 C C . TYR A 1 1390 ? -1.211 -8.762 10.123 1.00 90.88 1390 TYR A C 1
ATOM 11051 O O . TYR A 1 1390 ? -1.613 -7.819 10.792 1.00 90.88 1390 TYR A O 1
ATOM 11059 N N . LEU A 1 1391 ? -1.844 -9.944 10.112 1.00 89.62 1391 LEU A N 1
ATOM 11060 C CA . LEU A 1 1391 ? -3.101 -10.204 10.841 1.00 89.62 1391 LEU A CA 1
ATOM 11061 C C . LEU A 1 1391 ? -2.927 -11.144 12.040 1.00 89.62 1391 LEU A C 1
ATOM 11063 O O . LEU A 1 1391 ? -3.695 -11.075 12.995 1.00 89.62 1391 LEU A O 1
ATOM 11067 N N . PHE A 1 1392 ? -1.940 -12.040 11.978 1.00 92.19 1392 PHE A N 1
ATOM 11068 C CA . PHE A 1 1392 ? -1.707 -13.093 12.971 1.00 92.19 1392 PHE A CA 1
ATOM 11069 C C . PHE A 1 1392 ? -0.244 -13.180 13.420 1.00 92.19 1392 PHE A C 1
ATOM 11071 O O . PHE A 1 1392 ? 0.072 -13.996 14.277 1.00 92.19 1392 PHE A O 1
ATOM 11078 N N . GLY A 1 1393 ? 0.663 -12.392 12.837 1.00 90.62 1393 GLY A N 1
ATOM 11079 C CA . GLY A 1 1393 ? 2.100 -12.518 13.068 1.00 90.62 1393 GLY A CA 1
ATOM 11080 C C . GLY A 1 1393 ? 2.780 -13.594 12.212 1.00 90.62 1393 GLY A C 1
ATOM 11081 O O . GLY A 1 1393 ? 2.173 -14.280 11.383 1.00 90.62 1393 GLY A O 1
ATOM 11082 N N . VAL A 1 1394 ? 4.096 -13.701 12.387 1.00 93.81 1394 VAL A N 1
ATOM 11083 C CA . VAL A 1 1394 ? 4.979 -14.565 11.593 1.00 93.81 1394 VAL A CA 1
ATOM 11084 C C . VAL A 1 1394 ? 5.050 -15.970 12.212 1.00 93.81 1394 VAL A C 1
ATOM 11086 O O . VAL A 1 1394 ? 5.365 -16.087 13.396 1.00 93.81 1394 VAL A O 1
ATOM 11089 N N . PRO A 1 1395 ? 4.800 -17.052 11.450 1.00 93.94 1395 PRO A N 1
ATOM 11090 C CA . PRO A 1 1395 ? 4.913 -18.412 11.966 1.00 93.94 1395 PRO A CA 1
ATOM 11091 C C . PRO A 1 1395 ? 6.376 -18.873 12.056 1.00 93.94 1395 PRO A C 1
ATOM 11093 O O . PRO A 1 1395 ? 7.180 -18.590 11.168 1.00 93.94 1395 PRO A O 1
ATOM 11096 N N . ARG A 1 1396 ? 6.713 -19.676 13.073 1.00 92.12 1396 ARG A N 1
ATOM 11097 C CA . ARG A 1 1396 ? 8.072 -20.228 13.270 1.00 92.12 1396 ARG A CA 1
ATOM 11098 C C . ARG A 1 1396 ? 8.489 -21.170 12.131 1.00 92.12 1396 ARG A C 1
ATOM 11100 O O . ARG A 1 1396 ? 9.661 -21.215 11.749 1.00 92.12 1396 ARG A O 1
ATOM 11107 N N . GLN A 1 1397 ? 7.537 -21.916 11.573 1.00 92.38 1397 GLN A N 1
ATOM 11108 C CA . GLN A 1 1397 ? 7.755 -22.848 10.469 1.00 92.38 1397 GLN A CA 1
ATOM 11109 C C . GLN A 1 1397 ? 6.636 -22.747 9.422 1.00 92.38 1397 GLN A C 1
ATOM 11111 O O . GLN A 1 1397 ? 5.460 -22.676 9.766 1.00 92.38 1397 GLN A O 1
ATOM 11116 N N . ILE A 1 1398 ? 6.982 -22.833 8.135 1.00 93.88 1398 ILE A N 1
ATOM 11117 C CA . ILE A 1 1398 ? 6.022 -23.044 7.039 1.00 93.88 1398 ILE A CA 1
ATOM 11118 C C . ILE A 1 1398 ? 6.177 -24.468 6.491 1.00 93.88 1398 ILE A C 1
ATOM 11120 O O . ILE A 1 1398 ? 7.292 -24.949 6.274 1.00 93.88 1398 ILE A O 1
ATOM 11124 N N . HIS A 1 1399 ? 5.058 -25.144 6.235 1.00 91.06 1399 HIS A N 1
ATOM 11125 C CA . HIS A 1 1399 ? 4.989 -26.466 5.612 1.00 91.06 1399 HIS A CA 1
ATOM 11126 C C . HIS A 1 1399 ? 4.135 -26.416 4.341 1.00 91.06 1399 HIS A C 1
ATOM 11128 O O . HIS A 1 1399 ? 3.022 -25.905 4.374 1.00 91.06 1399 HIS A O 1
ATOM 11134 N N . SER A 1 1400 ? 4.623 -26.956 3.224 1.00 90.62 1400 SER A N 1
ATOM 11135 C CA . SER A 1 1400 ? 3.879 -26.994 1.952 1.00 90.62 1400 SER A CA 1
ATOM 11136 C C . SER A 1 1400 ? 4.098 -28.302 1.196 1.00 90.62 1400 SER A C 1
ATOM 11138 O O . SER A 1 1400 ? 4.912 -29.135 1.596 1.00 90.62 1400 SER A O 1
ATOM 11140 N N . ASP A 1 1401 ? 3.443 -28.469 0.048 1.00 85.88 1401 ASP A N 1
ATOM 11141 C CA . ASP A 1 1401 ? 3.899 -29.434 -0.955 1.00 85.88 1401 ASP A CA 1
ATOM 11142 C C . ASP A 1 1401 ? 5.199 -28.949 -1.655 1.00 85.88 1401 ASP A C 1
ATOM 11144 O O . ASP A 1 1401 ? 5.787 -27.932 -1.271 1.00 85.88 1401 ASP A O 1
ATOM 11148 N N . GLN A 1 1402 ? 5.671 -29.668 -2.680 1.00 82.62 1402 GLN A N 1
ATOM 11149 C CA . GLN A 1 1402 ? 6.840 -29.269 -3.486 1.00 82.62 1402 GLN A CA 1
ATOM 11150 C C . GLN A 1 1402 ? 6.472 -28.386 -4.700 1.00 82.62 1402 GLN A C 1
ATOM 11152 O O . GLN A 1 1402 ? 7.162 -28.399 -5.725 1.00 82.62 1402 GLN A O 1
ATOM 11157 N N . GLY A 1 1403 ? 5.377 -27.626 -4.607 1.00 83.12 1403 GLY A N 1
ATOM 11158 C CA . GLY A 1 1403 ? 4.921 -26.689 -5.624 1.00 83.12 1403 GLY A CA 1
ATOM 11159 C C . GLY A 1 1403 ? 5.965 -25.614 -5.935 1.00 83.12 1403 GLY A C 1
ATOM 11160 O O . GLY A 1 1403 ? 6.568 -25.014 -5.044 1.00 83.12 1403 GLY A O 1
ATOM 11161 N N . ARG A 1 1404 ? 6.170 -25.330 -7.229 1.00 85.44 1404 ARG A N 1
ATOM 11162 C CA . ARG A 1 1404 ? 7.215 -24.397 -7.711 1.00 85.44 1404 ARG A CA 1
ATOM 11163 C C . ARG A 1 1404 ? 7.075 -22.966 -7.174 1.00 85.44 1404 ARG A C 1
ATOM 11165 O O . ARG A 1 1404 ? 8.044 -22.216 -7.208 1.00 85.44 1404 ARG A O 1
ATOM 11172 N N . CYS A 1 1405 ? 5.885 -22.584 -6.719 1.00 89.44 1405 CYS A N 1
ATOM 11173 C CA . CYS A 1 1405 ? 5.620 -21.321 -6.040 1.00 89.44 1405 CYS A CA 1
ATOM 11174 C C . CYS A 1 1405 ? 6.252 -21.283 -4.641 1.00 89.44 1405 CYS A C 1
ATOM 11176 O O . CYS A 1 1405 ? 7.029 -20.371 -4.356 1.00 89.44 1405 CYS A O 1
ATOM 11178 N N . PHE A 1 1406 ? 5.982 -22.295 -3.811 1.00 91.19 1406 PHE A N 1
ATOM 11179 C CA . PHE A 1 1406 ? 6.490 -22.428 -2.441 1.00 91.19 1406 PHE A CA 1
ATOM 11180 C C . PHE A 1 1406 ? 7.993 -22.734 -2.378 1.00 91.19 1406 PHE A C 1
ATOM 11182 O O . PHE A 1 1406 ? 8.664 -22.340 -1.431 1.00 91.19 1406 PHE A O 1
ATOM 11189 N N . GLU A 1 1407 ? 8.525 -23.407 -3.398 1.00 89.50 1407 GLU A N 1
ATOM 11190 C CA . GLU A 1 1407 ? 9.939 -23.800 -3.516 1.00 89.50 1407 GLU A CA 1
ATOM 11191 C C . GLU A 1 1407 ? 10.764 -22.807 -4.370 1.00 89.50 1407 GLU A C 1
ATOM 11193 O O . GLU A 1 1407 ? 11.801 -23.154 -4.940 1.00 89.50 1407 GLU A O 1
ATOM 11198 N N . SER A 1 1408 ? 10.286 -21.567 -4.512 1.00 89.88 1408 SER A N 1
ATOM 11199 C CA . SER A 1 1408 ? 10.945 -20.505 -5.283 1.00 89.88 1408 SER A CA 1
ATOM 11200 C C . SER A 1 1408 ? 11.997 -19.745 -4.466 1.00 89.88 1408 SER A C 1
ATOM 11202 O O . SER A 1 1408 ? 11.897 -19.649 -3.242 1.00 89.88 1408 SER A O 1
ATOM 11204 N N . LYS A 1 1409 ? 12.968 -19.103 -5.143 1.00 90.75 1409 LYS A N 1
ATOM 11205 C CA . LYS A 1 1409 ? 13.935 -18.219 -4.464 1.00 90.75 1409 LYS A CA 1
ATOM 11206 C C . LYS A 1 1409 ? 13.233 -17.085 -3.702 1.00 90.75 1409 LYS A C 1
ATOM 11208 O O . LYS A 1 1409 ? 13.656 -16.763 -2.604 1.00 90.75 1409 LYS A O 1
ATOM 11213 N N . LEU A 1 1410 ? 12.145 -16.523 -4.238 1.00 92.94 1410 LEU A N 1
ATOM 11214 C CA . LEU A 1 1410 ? 11.401 -15.454 -3.563 1.00 92.94 1410 LEU A CA 1
ATOM 11215 C C . LEU A 1 1410 ? 10.829 -15.910 -2.212 1.00 92.94 1410 LEU A C 1
ATOM 11217 O O . LEU A 1 1410 ? 10.988 -15.202 -1.226 1.00 92.94 1410 LEU A O 1
ATOM 11221 N N . ILE A 1 1411 ? 10.218 -17.099 -2.144 1.00 93.25 1411 ILE A N 1
ATOM 11222 C CA . ILE A 1 1411 ? 9.713 -17.643 -0.874 1.00 93.25 1411 ILE A CA 1
ATOM 11223 C C . ILE A 1 1411 ? 10.863 -18.044 0.061 1.00 93.25 1411 ILE A C 1
ATOM 11225 O O . ILE A 1 1411 ? 10.738 -17.865 1.268 1.00 93.25 1411 ILE A O 1
ATOM 11229 N N . TYR A 1 1412 ? 11.998 -18.512 -0.468 1.00 91.50 1412 TYR A N 1
ATOM 11230 C CA . TYR A 1 1412 ? 13.191 -18.784 0.339 1.00 91.50 1412 TYR A CA 1
ATOM 11231 C C . TYR A 1 1412 ? 13.761 -17.516 0.997 1.00 91.50 1412 TYR A C 1
ATOM 11233 O O . TYR A 1 1412 ? 13.960 -17.505 2.208 1.00 91.50 1412 TYR A O 1
ATOM 11241 N N . GLU A 1 1413 ? 13.976 -16.436 0.237 1.00 91.75 1413 GLU A N 1
ATOM 11242 C CA . GLU A 1 1413 ? 14.479 -15.170 0.796 1.00 91.75 1413 GLU A CA 1
ATOM 11243 C C . GLU A 1 1413 ? 13.435 -14.513 1.720 1.00 91.75 1413 GLU A C 1
ATOM 11245 O O . GLU A 1 1413 ? 13.812 -13.960 2.747 1.00 91.75 1413 GLU A O 1
ATOM 11250 N N . LEU A 1 1414 ? 12.129 -14.641 1.433 1.00 93.50 1414 LEU A N 1
ATOM 11251 C CA . LEU A 1 1414 ? 11.056 -14.213 2.344 1.00 93.50 1414 LEU A CA 1
ATOM 11252 C C . LEU A 1 1414 ? 11.123 -14.963 3.684 1.00 93.50 1414 LEU A C 1
ATOM 11254 O O . LEU A 1 1414 ? 11.087 -14.337 4.739 1.00 93.50 1414 LEU A O 1
ATOM 11258 N N . CYS A 1 1415 ? 11.260 -16.293 3.653 1.00 93.75 1415 CYS A N 1
ATOM 11259 C CA . CYS A 1 1415 ? 11.419 -17.092 4.869 1.00 93.75 1415 CYS A CA 1
ATOM 11260 C C . CYS A 1 1415 ? 12.696 -16.703 5.626 1.00 93.75 1415 CYS A C 1
ATOM 11262 O O . CYS A 1 1415 ? 12.655 -16.552 6.841 1.00 93.75 1415 CYS A O 1
ATOM 11264 N N . LYS A 1 1416 ? 13.808 -16.474 4.916 1.00 91.56 1416 LYS A N 1
ATOM 11265 C CA . LYS A 1 1416 ? 15.085 -16.041 5.499 1.00 91.56 1416 LYS A CA 1
ATOM 11266 C C . LYS A 1 1416 ? 14.987 -14.667 6.178 1.00 91.56 1416 LYS A C 1
ATOM 11268 O O . LYS A 1 1416 ? 15.495 -14.519 7.282 1.00 91.56 1416 LYS A O 1
ATOM 11273 N N . LEU A 1 1417 ? 14.331 -13.690 5.545 1.00 92.19 1417 LEU A N 1
ATOM 11274 C CA . LEU A 1 1417 ? 14.119 -12.341 6.091 1.00 92.19 1417 LEU A CA 1
ATOM 11275 C C . LEU A 1 1417 ? 13.273 -12.354 7.372 1.00 92.19 1417 LEU A C 1
ATOM 11277 O O . LEU A 1 1417 ? 13.556 -11.599 8.293 1.00 92.19 1417 LEU A O 1
ATOM 11281 N N . TYR A 1 1418 ? 12.266 -13.226 7.435 1.00 92.25 1418 TYR A N 1
ATOM 11282 C CA . TYR A 1 1418 ? 11.350 -13.350 8.574 1.00 92.25 1418 TYR A CA 1
ATOM 11283 C C . TYR A 1 1418 ? 11.728 -14.469 9.573 1.00 92.25 1418 TYR A C 1
ATOM 11285 O O . TYR A 1 1418 ? 10.930 -14.804 10.442 1.00 92.25 1418 TYR A O 1
ATOM 11293 N N . GLY A 1 1419 ? 12.915 -15.083 9.461 1.00 90.75 1419 GLY A N 1
ATOM 11294 C CA . GLY A 1 1419 ? 13.380 -16.142 10.378 1.00 90.75 1419 GLY A CA 1
ATOM 11295 C C . GLY A 1 1419 ? 12.610 -17.476 10.312 1.00 90.75 1419 GLY A C 1
ATOM 11296 O O . GLY A 1 1419 ? 12.748 -18.320 11.196 1.00 90.75 1419 GLY A O 1
ATOM 11297 N N . ILE A 1 1420 ? 11.800 -17.687 9.272 1.00 94.00 1420 ILE A N 1
ATOM 11298 C CA . ILE A 1 1420 ? 10.871 -18.817 9.134 1.00 94.00 1420 ILE A CA 1
ATOM 11299 C C . ILE A 1 1420 ? 11.606 -20.081 8.672 1.00 94.00 1420 ILE A C 1
ATOM 11301 O O . ILE A 1 1420 ? 12.227 -20.115 7.607 1.00 94.00 1420 ILE A O 1
ATOM 11305 N N . SER A 1 1421 ? 11.429 -21.187 9.395 1.00 89.62 1421 SER A N 1
ATOM 11306 C CA . SER A 1 1421 ? 11.890 -22.506 8.942 1.00 89.62 1421 SER A CA 1
ATOM 11307 C C . SER A 1 1421 ? 10.995 -23.056 7.820 1.00 89.62 1421 SER A C 1
ATOM 11309 O O . SER A 1 1421 ? 9.811 -23.318 8.029 1.00 89.62 1421 SER A O 1
ATOM 11311 N N . LYS A 1 1422 ? 11.530 -23.278 6.611 1.00 89.94 1422 LYS A N 1
ATOM 11312 C CA . LYS A 1 1422 ? 10.759 -23.845 5.485 1.00 89.94 1422 LYS A CA 1
ATOM 11313 C C . LYS A 1 1422 ? 10.883 -25.370 5.418 1.00 89.94 1422 LYS A C 1
ATOM 11315 O O . LYS A 1 1422 ? 11.963 -25.916 5.211 1.00 89.94 1422 LYS A O 1
ATOM 11320 N N . THR A 1 1423 ? 9.748 -26.061 5.499 1.00 87.19 1423 THR A N 1
ATOM 11321 C CA . THR A 1 1423 ? 9.619 -27.518 5.331 1.00 87.19 1423 THR A CA 1
ATOM 11322 C C . THR A 1 1423 ? 8.696 -27.866 4.156 1.00 87.19 1423 THR A C 1
ATOM 11324 O O . THR A 1 1423 ? 8.033 -26.992 3.586 1.00 87.19 1423 THR A O 1
ATOM 11327 N N . ARG A 1 1424 ? 8.686 -29.139 3.737 1.00 82.38 1424 ARG A N 1
ATOM 11328 C CA . ARG A 1 1424 ? 7.919 -29.620 2.574 1.00 82.38 1424 ARG A CA 1
ATOM 11329 C C . ARG A 1 1424 ? 7.550 -31.102 2.676 1.00 82.38 1424 ARG A C 1
ATOM 11331 O O . ARG A 1 1424 ? 8.259 -31.861 3.337 1.00 82.38 1424 ARG A O 1
ATOM 11338 N N . THR A 1 1425 ? 6.491 -31.524 1.987 1.00 76.19 1425 THR A N 1
ATOM 11339 C CA . THR A 1 1425 ? 6.125 -32.946 1.846 1.00 76.19 1425 THR A CA 1
ATOM 11340 C C . THR A 1 1425 ? 7.159 -33.744 1.042 1.00 76.19 1425 THR A C 1
ATOM 11342 O O . THR A 1 1425 ? 8.056 -33.193 0.397 1.00 76.19 1425 THR A O 1
ATOM 11345 N N . THR A 1 1426 ? 7.020 -35.074 1.025 1.00 62.81 1426 THR A N 1
ATOM 11346 C CA . THR A 1 1426 ? 7.728 -35.929 0.060 1.00 62.81 1426 THR A CA 1
ATOM 11347 C C . THR A 1 1426 ? 7.076 -35.856 -1.335 1.00 62.81 1426 THR A C 1
ATOM 11349 O O . THR A 1 1426 ? 5.863 -35.640 -1.436 1.00 62.81 1426 THR A O 1
ATOM 11352 N N . PRO A 1 1427 ? 7.847 -36.022 -2.434 1.00 56.41 1427 PRO A N 1
ATOM 11353 C CA . PRO A 1 1427 ? 7.316 -35.898 -3.792 1.00 56.41 1427 PRO A CA 1
ATOM 11354 C C . PRO A 1 1427 ? 6.165 -36.876 -4.046 1.00 56.41 1427 PRO A C 1
ATOM 11356 O O . PRO A 1 1427 ? 6.231 -38.033 -3.634 1.00 56.41 1427 PRO A O 1
ATOM 11359 N N . TYR A 1 1428 ? 5.124 -36.413 -4.742 1.00 51.31 1428 TYR A N 1
ATOM 11360 C CA . TYR A 1 1428 ? 3.910 -37.183 -5.061 1.00 51.31 1428 TYR A CA 1
ATOM 11361 C C . TYR A 1 1428 ? 3.126 -37.727 -3.846 1.00 51.31 1428 TYR A C 1
ATOM 11363 O O . TYR A 1 1428 ? 2.218 -38.537 -4.021 1.00 51.31 1428 TYR A O 1
ATOM 11371 N N . ARG A 1 1429 ? 3.409 -37.252 -2.623 1.00 56.06 1429 ARG A N 1
ATOM 11372 C CA . ARG A 1 1429 ? 2.621 -37.537 -1.411 1.00 56.06 1429 ARG A CA 1
ATOM 11373 C C . ARG A 1 1429 ? 2.007 -36.249 -0.833 1.00 56.06 1429 ARG A C 1
ATOM 11375 O O . ARG A 1 1429 ? 2.452 -35.791 0.222 1.00 56.06 1429 ARG A O 1
ATOM 11382 N N . PRO A 1 1430 ? 0.977 -35.660 -1.480 1.00 53.81 1430 PRO A N 1
ATOM 11383 C CA . PRO A 1 1430 ? 0.269 -34.486 -0.944 1.00 53.81 1430 PRO A CA 1
ATOM 11384 C C . PRO A 1 1430 ? -0.349 -34.758 0.438 1.00 53.81 1430 PRO A C 1
ATOM 11386 O O . PRO A 1 1430 ? -0.401 -33.859 1.266 1.00 53.81 1430 PRO A O 1
ATOM 11389 N N . GLN A 1 1431 ? -0.666 -36.026 0.728 1.00 56.41 1431 GLN A N 1
ATOM 11390 C CA . GLN A 1 1431 ? -1.077 -36.563 2.035 1.00 56.41 1431 GLN A CA 1
ATOM 11391 C C . GLN A 1 1431 ? -0.136 -36.205 3.204 1.00 56.41 1431 GLN A C 1
ATOM 11393 O O . GLN A 1 1431 ? -0.549 -36.271 4.361 1.00 56.41 1431 GLN A O 1
ATOM 11398 N N . GLY A 1 1432 ? 1.121 -35.827 2.929 1.00 58.19 1432 GLY A N 1
ATOM 11399 C CA . GLY A 1 1432 ? 2.025 -35.272 3.940 1.00 58.19 1432 GLY A CA 1
ATOM 11400 C C . GLY A 1 1432 ? 1.542 -33.926 4.496 1.00 58.19 1432 GLY A C 1
ATOM 11401 O O . GLY A 1 1432 ? 1.674 -33.681 5.690 1.00 58.19 1432 GLY A O 1
ATOM 11402 N N . ASN A 1 1433 ? 0.888 -33.101 3.672 1.00 77.00 1433 ASN A N 1
ATOM 11403 C CA . ASN A 1 1433 ? 0.269 -31.838 4.077 1.00 77.00 1433 ASN A CA 1
ATOM 11404 C C . ASN A 1 1433 ? -1.180 -32.055 4.559 1.00 77.00 1433 ASN A C 1
ATOM 11406 O O . ASN A 1 1433 ? -2.138 -31.395 4.146 1.00 77.00 1433 ASN A O 1
ATOM 11410 N N . GLY A 1 1434 ? -1.352 -33.052 5.429 1.00 73.25 1434 GLY A N 1
ATOM 11411 C CA . GLY A 1 1434 ? -2.653 -33.615 5.781 1.00 73.25 1434 GLY A CA 1
ATOM 11412 C C . GLY A 1 1434 ? -3.618 -32.671 6.511 1.00 73.25 1434 GLY A C 1
ATOM 11413 O O . GLY A 1 1434 ? -4.813 -32.968 6.579 1.00 73.25 1434 GLY A O 1
ATOM 11414 N N . GLN A 1 1435 ? -3.136 -31.544 7.049 1.00 82.44 1435 GLN A N 1
ATOM 11415 C CA . GLN A 1 1435 ? -3.995 -30.520 7.657 1.00 82.44 1435 GLN A CA 1
ATOM 11416 C C . GLN A 1 1435 ? -4.721 -29.723 6.557 1.00 82.44 1435 GLN A C 1
ATOM 11418 O O . GLN A 1 1435 ? -5.954 -29.684 6.555 1.00 82.44 1435 GLN A O 1
ATOM 11423 N N . CYS A 1 1436 ? -3.987 -29.196 5.567 1.00 85.12 1436 CYS A N 1
ATOM 11424 C CA . CYS A 1 1436 ? -4.572 -28.503 4.417 1.00 85.12 1436 CYS A CA 1
ATOM 11425 C C . CYS A 1 1436 ? -5.465 -29.426 3.582 1.00 85.12 1436 CYS A C 1
ATOM 11427 O O . CYS A 1 1436 ? -6.558 -29.014 3.214 1.00 85.12 1436 CYS A O 1
ATOM 11429 N N . GLU A 1 1437 ? -5.089 -30.690 3.345 1.00 82.31 1437 GLU A N 1
ATOM 11430 C CA . GLU A 1 1437 ? -5.958 -31.636 2.618 1.00 82.31 1437 GLU A CA 1
ATOM 11431 C C . GLU A 1 1437 ? -7.297 -31.870 3.355 1.00 82.31 1437 GLU A C 1
ATOM 11433 O O . GLU A 1 1437 ? -8.371 -31.900 2.740 1.00 82.31 1437 GLU A O 1
ATOM 11438 N N . ARG A 1 1438 ? -7.263 -31.975 4.694 1.00 84.12 1438 ARG A N 1
ATOM 11439 C CA . ARG A 1 1438 ? -8.467 -32.118 5.530 1.00 84.12 1438 ARG A CA 1
ATOM 11440 C C . ARG A 1 1438 ? -9.334 -30.857 5.509 1.00 84.12 1438 ARG A C 1
ATOM 11442 O O . ARG A 1 1438 ? -10.559 -30.989 5.408 1.00 84.12 1438 ARG A O 1
ATOM 11449 N N . PHE A 1 1439 ? -8.734 -29.669 5.597 1.00 90.06 1439 PHE A N 1
ATOM 11450 C CA . PHE A 1 1439 ? -9.471 -28.411 5.483 1.00 90.06 1439 PHE A CA 1
ATOM 11451 C C . PHE A 1 1439 ? -10.054 -28.243 4.076 1.00 90.06 1439 PHE A C 1
ATOM 11453 O O . PHE A 1 1439 ? -11.260 -28.067 3.960 1.00 90.06 1439 PHE A O 1
ATOM 11460 N N . ASN A 1 1440 ? -9.258 -28.429 3.017 1.00 88.94 1440 ASN A N 1
ATOM 11461 C CA . ASN A 1 1440 ? -9.686 -28.384 1.615 1.00 88.94 1440 ASN A CA 1
ATOM 11462 C C . ASN A 1 1440 ? -10.943 -29.223 1.370 1.00 88.94 1440 ASN A C 1
ATOM 11464 O O . ASN A 1 1440 ? -11.921 -28.713 0.830 1.00 88.94 1440 ASN A O 1
ATOM 11468 N N . ARG A 1 1441 ? -10.962 -30.486 1.822 1.00 84.88 1441 ARG A N 1
ATOM 11469 C CA . ARG A 1 1441 ? -12.157 -31.339 1.709 1.00 84.88 1441 ARG A CA 1
ATOM 11470 C C . ARG A 1 1441 ? -13.366 -30.742 2.436 1.00 84.88 1441 ARG A C 1
ATOM 11472 O O . ARG A 1 1441 ? -14.453 -30.728 1.871 1.00 84.88 1441 ARG A O 1
ATOM 11479 N N . THR A 1 1442 ? -13.167 -30.240 3.654 1.00 87.75 1442 THR A N 1
ATOM 11480 C CA . THR A 1 1442 ? -14.231 -29.632 4.474 1.00 87.75 1442 THR A CA 1
ATOM 11481 C C . THR A 1 1442 ? -14.776 -28.361 3.815 1.00 87.75 1442 THR A C 1
ATOM 11483 O O . THR A 1 1442 ? -15.984 -28.207 3.692 1.00 87.75 1442 THR A O 1
ATOM 11486 N N . MET A 1 1443 ? -13.897 -27.499 3.305 1.00 91.06 1443 MET A N 1
ATOM 11487 C CA . MET A 1 1443 ? -14.235 -26.304 2.535 1.00 91.06 1443 MET A CA 1
ATOM 11488 C C . MET A 1 1443 ? -15.002 -26.655 1.252 1.00 91.06 1443 MET A C 1
ATOM 11490 O O . MET A 1 1443 ? -15.979 -25.988 0.934 1.00 91.06 1443 MET A O 1
ATOM 11494 N N . HIS A 1 1444 ? -14.627 -27.722 0.534 1.00 89.25 1444 HIS A N 1
ATOM 11495 C CA . HIS A 1 1444 ? -15.400 -28.195 -0.624 1.00 89.25 1444 HIS A CA 1
ATOM 11496 C C . HIS A 1 1444 ? -16.779 -28.724 -0.216 1.00 89.25 1444 HIS A C 1
ATOM 11498 O O . HIS A 1 1444 ? -17.741 -28.466 -0.925 1.00 89.25 1444 HIS A O 1
ATOM 11504 N N . ASP A 1 1445 ? -16.901 -29.437 0.908 1.00 85.56 1445 ASP A N 1
ATOM 11505 C CA . ASP A 1 1445 ? -18.195 -29.915 1.419 1.00 85.56 1445 ASP A CA 1
ATOM 11506 C C . ASP A 1 1445 ? -19.118 -28.768 1.882 1.00 85.56 1445 ASP A C 1
ATOM 11508 O O . ASP A 1 1445 ? -20.327 -28.870 1.694 1.00 85.56 1445 ASP A O 1
ATOM 11512 N N . LEU A 1 1446 ? -18.569 -27.666 2.409 1.00 89.00 1446 LEU A N 1
ATOM 11513 C CA . LEU A 1 1446 ? -19.321 -26.449 2.756 1.00 89.00 1446 LEU A CA 1
ATOM 11514 C C . LEU A 1 1446 ? -19.663 -25.602 1.511 1.00 89.00 1446 LEU A C 1
ATOM 11516 O O . LEU A 1 1446 ? -20.791 -25.157 1.349 1.00 89.00 1446 LEU A O 1
ATOM 11520 N N . LEU A 1 1447 ? -18.749 -25.442 0.549 1.00 89.69 1447 LEU A N 1
ATOM 11521 C CA . LEU A 1 1447 ? -19.073 -24.789 -0.732 1.00 89.69 1447 LEU A CA 1
ATOM 11522 C C . LEU A 1 1447 ? -20.089 -25.598 -1.561 1.00 89.69 1447 LEU A C 1
ATOM 11524 O O . LEU A 1 1447 ? -20.833 -25.027 -2.358 1.00 89.69 1447 LEU A O 1
ATOM 11528 N N . ARG A 1 1448 ? -20.177 -26.923 -1.358 1.00 87.75 1448 ARG A N 1
ATOM 11529 C CA . ARG A 1 1448 ? -21.257 -27.743 -1.928 1.00 87.75 1448 ARG A CA 1
ATOM 11530 C C . ARG A 1 1448 ? -22.625 -27.409 -1.344 1.00 87.75 1448 ARG A C 1
ATOM 11532 O O . ARG A 1 1448 ? -23.603 -27.636 -2.055 1.00 87.75 1448 ARG A O 1
ATOM 11539 N N . THR A 1 1449 ? -22.738 -26.934 -0.104 1.00 86.81 1449 THR A N 1
ATOM 11540 C CA . THR A 1 1449 ? -24.051 -26.677 0.508 1.00 86.81 1449 THR A CA 1
ATOM 11541 C C . THR A 1 1449 ? -24.659 -25.343 0.069 1.00 86.81 1449 THR A C 1
ATOM 11543 O O . THR A 1 1449 ? -25.880 -25.256 0.055 1.00 86.81 1449 THR A O 1
ATOM 11546 N N . LEU A 1 1450 ? -23.876 -24.390 -0.457 1.00 84.75 1450 LEU A N 1
ATOM 11547 C CA . LEU A 1 1450 ? -24.409 -23.188 -1.126 1.00 84.75 1450 LEU A CA 1
ATOM 11548 C C . LEU A 1 1450 ? -25.486 -23.527 -2.190 1.00 84.75 1450 LEU A C 1
ATOM 11550 O O . LEU A 1 1450 ? -25.359 -24.550 -2.882 1.00 84.75 1450 LEU A O 1
ATOM 11554 N N . PRO A 1 1451 ? -26.523 -22.687 -2.373 1.00 82.19 1451 PRO A N 1
ATOM 11555 C CA . PRO A 1 1451 ? -27.486 -22.822 -3.466 1.00 82.19 1451 PRO A CA 1
ATOM 11556 C C . PRO A 1 1451 ? -26.831 -22.728 -4.860 1.00 82.19 1451 PRO A C 1
ATOM 11558 O O . PRO A 1 1451 ? -25.818 -22.041 -5.023 1.00 82.19 1451 PRO A O 1
ATOM 11561 N N . PRO A 1 1452 ? -27.394 -23.361 -5.912 1.00 75.69 1452 PRO A N 1
ATOM 11562 C CA . PRO A 1 1452 ? -26.766 -23.406 -7.240 1.00 75.69 1452 PRO A CA 1
ATOM 11563 C C . PRO A 1 1452 ? -26.418 -22.035 -7.847 1.00 75.69 1452 PRO A C 1
ATOM 11565 O O . PRO A 1 1452 ? -25.372 -21.906 -8.481 1.00 75.69 1452 PRO A O 1
ATOM 11568 N N . LYS A 1 1453 ? -27.245 -21.005 -7.602 1.00 79.00 1453 LYS A N 1
ATOM 11569 C CA . LYS A 1 1453 ? -27.021 -19.619 -8.067 1.00 79.00 1453 LYS A CA 1
ATOM 11570 C C . LYS A 1 1453 ? -25.840 -18.913 -7.376 1.00 79.00 1453 LYS A C 1
ATOM 11572 O O . LYS A 1 1453 ? -25.337 -17.922 -7.895 1.00 79.00 1453 LYS A O 1
ATOM 11577 N N . GLU A 1 1454 ? -25.379 -19.421 -6.234 1.00 83.06 1454 GLU A N 1
ATOM 11578 C CA . GLU A 1 1454 ? -24.272 -18.856 -5.446 1.00 83.06 1454 GLU A CA 1
ATOM 11579 C C . GLU A 1 1454 ? -22.963 -19.625 -5.647 1.00 83.06 1454 GLU A C 1
ATOM 11581 O O . GLU A 1 1454 ? -21.879 -19.061 -5.505 1.00 83.06 1454 GLU A O 1
ATOM 11586 N N . LYS A 1 1455 ? -23.027 -20.890 -6.082 1.00 83.69 1455 LYS A N 1
ATOM 11587 C CA . LYS A 1 1455 ? -21.834 -21.691 -6.408 1.00 83.69 1455 LYS A CA 1
ATOM 11588 C C . LYS A 1 1455 ? -20.972 -21.071 -7.500 1.00 83.69 1455 LYS A C 1
ATOM 11590 O O . LYS A 1 1455 ? -19.752 -21.074 -7.382 1.00 83.69 1455 LYS A O 1
ATOM 11595 N N . CYS A 1 1456 ? -21.574 -20.485 -8.536 1.00 83.25 1456 CYS A N 1
ATOM 11596 C CA . CYS A 1 1456 ? -20.826 -19.748 -9.561 1.00 83.25 1456 CYS A CA 1
ATOM 11597 C C . CYS A 1 1456 ? -20.219 -18.429 -9.035 1.00 83.25 1456 CYS A C 1
ATOM 11599 O O . CYS A 1 1456 ? -19.337 -17.863 -9.678 1.00 83.25 1456 CYS A O 1
ATOM 11601 N N . ARG A 1 1457 ? -20.644 -17.968 -7.851 1.00 86.62 1457 ARG A N 1
ATOM 11602 C CA . ARG A 1 1457 ? -20.122 -16.811 -7.111 1.00 86.62 1457 ARG A CA 1
ATOM 11603 C C . ARG A 1 1457 ? -19.303 -17.219 -5.878 1.00 86.62 1457 ARG A C 1
ATOM 11605 O O . ARG A 1 1457 ? -19.097 -16.394 -4.993 1.00 86.62 1457 ARG A O 1
ATOM 11612 N N . TRP A 1 1458 ? -18.787 -18.453 -5.809 1.00 89.62 1458 TRP A N 1
ATOM 11613 C CA . TRP A 1 1458 ? -18.073 -18.960 -4.625 1.00 89.62 1458 TRP A CA 1
ATOM 11614 C C . TRP A 1 1458 ? -16.980 -18.039 -4.030 1.00 89.62 1458 TRP A C 1
ATOM 11616 O O . TRP A 1 1458 ? -16.818 -18.104 -2.810 1.00 89.62 1458 TRP A O 1
ATOM 11626 N N . PRO A 1 1459 ? -16.254 -17.166 -4.774 1.00 90.19 1459 PRO A N 1
ATOM 11627 C CA . PRO A 1 1459 ? -15.293 -16.245 -4.162 1.00 90.19 1459 PRO A CA 1
ATOM 11628 C C . PRO A 1 1459 ? -15.942 -15.229 -3.211 1.00 90.19 1459 PRO A C 1
ATOM 11630 O O . PRO A 1 1459 ? -15.309 -14.847 -2.230 1.00 90.19 1459 PRO A O 1
ATOM 11633 N N . ASP A 1 1460 ? -17.196 -14.837 -3.466 1.00 88.38 1460 ASP A N 1
ATOM 11634 C CA . ASP A 1 1460 ? -17.958 -13.904 -2.625 1.00 88.38 1460 ASP A CA 1
ATOM 11635 C C . ASP A 1 1460 ? -18.321 -14.555 -1.272 1.00 88.38 1460 ASP A C 1
ATOM 11637 O O . ASP A 1 1460 ? -18.279 -13.906 -0.228 1.00 88.38 1460 ASP A O 1
ATOM 11641 N N . HIS A 1 1461 ? -18.617 -15.861 -1.283 1.00 88.75 1461 HIS A N 1
ATOM 11642 C CA . HIS A 1 1461 ? -19.058 -16.641 -0.116 1.00 88.75 1461 HIS A CA 1
ATOM 11643 C C . HIS A 1 1461 ? -17.915 -17.347 0.634 1.00 88.75 1461 HIS A C 1
ATOM 11645 O O . HIS A 1 1461 ? -18.118 -17.879 1.728 1.00 88.75 1461 HIS A O 1
ATOM 11651 N N . LEU A 1 1462 ? -16.698 -17.374 0.078 1.00 91.31 1462 LEU A N 1
ATOM 11652 C CA . LEU A 1 1462 ? -15.584 -18.137 0.648 1.00 91.31 1462 LEU A CA 1
ATOM 11653 C C . LEU A 1 1462 ? -15.229 -17.682 2.074 1.00 91.31 1462 LEU A C 1
ATOM 11655 O O . LEU A 1 1462 ? -14.978 -18.521 2.937 1.00 91.31 1462 LEU A O 1
ATOM 11659 N N . ALA A 1 1463 ? -15.277 -16.376 2.350 1.00 89.62 1463 ALA A N 1
ATOM 11660 C CA . ALA A 1 1463 ? -15.020 -15.832 3.685 1.00 89.62 1463 ALA A CA 1
ATOM 11661 C C . ALA A 1 1463 ? -16.078 -16.266 4.722 1.00 89.62 1463 ALA A C 1
ATOM 11663 O O . ALA A 1 1463 ? -15.720 -16.591 5.853 1.00 89.62 1463 ALA A O 1
ATOM 11664 N N . GLN A 1 1464 ? -17.356 -16.344 4.328 1.00 87.38 1464 GLN A N 1
ATOM 11665 C CA . GLN A 1 1464 ? -18.457 -16.842 5.166 1.00 87.38 1464 GLN A CA 1
ATOM 11666 C C . GLN A 1 1464 ? -18.237 -18.324 5.524 1.00 87.38 1464 GLN A C 1
ATOM 11668 O O . GLN A 1 1464 ? -18.324 -18.707 6.689 1.00 87.38 1464 GLN A O 1
ATOM 11673 N N . VAL A 1 1465 ? -17.859 -19.146 4.538 1.00 89.81 1465 VAL A N 1
ATOM 11674 C CA . VAL A 1 1465 ? -17.543 -20.575 4.724 1.00 89.81 1465 VAL A CA 1
ATOM 11675 C C . VAL A 1 1465 ? -16.312 -20.794 5.614 1.00 89.81 1465 VAL A C 1
ATOM 11677 O O . VAL A 1 1465 ? -16.324 -21.671 6.481 1.00 89.81 1465 VAL A O 1
ATOM 11680 N N . VAL A 1 1466 ? -15.259 -19.990 5.437 1.00 93.25 1466 VAL A N 1
ATOM 11681 C CA . VAL A 1 1466 ? -14.059 -20.007 6.293 1.00 93.25 1466 VAL A CA 1
ATOM 11682 C C . VAL A 1 1466 ? -14.410 -19.623 7.732 1.00 93.25 1466 VAL A C 1
ATOM 11684 O O . VAL A 1 1466 ? -13.990 -20.308 8.666 1.00 93.25 1466 VAL A O 1
ATOM 11687 N N . PHE A 1 1467 ? -15.214 -18.574 7.926 1.00 91.50 1467 PHE A N 1
ATOM 11688 C CA . PHE A 1 1467 ? -15.656 -18.147 9.251 1.00 91.50 1467 PHE A CA 1
ATOM 11689 C C . PHE A 1 1467 ? -16.499 -19.227 9.946 1.00 91.50 1467 PHE A C 1
ATOM 11691 O O . PHE A 1 1467 ? -16.201 -19.590 11.084 1.00 91.50 1467 PHE A O 1
ATOM 11698 N N . ALA A 1 1468 ? -17.488 -19.808 9.259 1.00 90.94 1468 ALA A N 1
ATOM 11699 C CA . ALA A 1 1468 ? -18.319 -20.881 9.808 1.00 90.94 1468 ALA A CA 1
ATOM 11700 C C . ALA A 1 1468 ? -17.494 -22.123 10.201 1.00 90.94 1468 ALA A C 1
ATOM 11702 O O . ALA A 1 1468 ? -17.762 -22.767 11.214 1.00 90.94 1468 ALA A O 1
ATOM 11703 N N . TYR A 1 1469 ? -16.432 -22.448 9.452 1.00 92.81 1469 TYR A N 1
ATOM 11704 C CA . TYR A 1 1469 ? -15.479 -23.481 9.867 1.00 92.81 1469 TYR A CA 1
ATOM 11705 C C . TYR A 1 1469 ? -14.674 -23.074 11.115 1.00 92.81 1469 TYR A C 1
ATOM 11707 O O . TYR A 1 1469 ? -14.566 -23.874 12.041 1.00 92.81 1469 TYR A O 1
ATOM 11715 N N . ASN A 1 1470 ? -14.111 -21.860 11.153 1.00 93.94 1470 ASN A N 1
ATOM 11716 C CA . ASN A 1 1470 ? -13.247 -21.415 12.254 1.00 93.94 1470 ASN A CA 1
ATOM 11717 C C . ASN A 1 1470 ? -14.006 -21.198 13.573 1.00 93.94 1470 ASN A C 1
ATOM 11719 O O . ASN A 1 1470 ? -13.392 -21.224 14.636 1.00 93.94 1470 ASN A O 1
ATOM 11723 N N . THR A 1 1471 ? -15.319 -20.985 13.519 1.00 91.88 1471 THR A N 1
ATOM 11724 C CA . THR A 1 1471 ? -16.171 -20.769 14.700 1.00 91.88 1471 THR A CA 1
ATOM 11725 C C . THR A 1 1471 ? -16.905 -22.029 15.163 1.00 91.88 1471 THR A C 1
ATOM 11727 O O . THR A 1 1471 ? -17.304 -22.115 16.321 1.00 91.88 1471 THR A O 1
ATOM 11730 N N . THR A 1 1472 ? -16.978 -23.067 14.324 1.00 90.56 1472 THR A N 1
ATOM 11731 C CA . THR A 1 1472 ? -17.490 -24.390 14.706 1.00 90.56 1472 THR A CA 1
ATOM 11732 C C . THR A 1 1472 ? -16.431 -25.233 15.433 1.00 90.56 1472 THR A C 1
ATOM 11734 O O . THR A 1 1472 ? -15.268 -25.287 15.036 1.00 90.56 1472 THR A O 1
ATOM 11737 N N . GLU A 1 1473 ? -16.845 -25.980 16.459 1.00 89.38 1473 GLU A N 1
ATOM 11738 C CA . GLU A 1 1473 ? -15.992 -26.922 17.195 1.00 89.38 1473 GLU A CA 1
ATOM 11739 C C . GLU A 1 1473 ? -15.326 -27.982 16.283 1.00 89.38 1473 GLU A C 1
ATOM 11741 O O . GLU A 1 1473 ? -15.972 -28.668 15.471 1.00 89.38 1473 GLU A O 1
ATOM 11746 N N . HIS A 1 1474 ? -14.007 -28.158 16.421 1.00 88.06 1474 HIS A N 1
ATOM 11747 C CA . HIS A 1 1474 ? -13.246 -29.113 15.622 1.00 88.06 1474 HIS A CA 1
ATOM 11748 C C . HIS A 1 1474 ? -12.916 -30.401 16.403 1.00 88.06 1474 HIS A C 1
ATOM 11750 O O . HIS A 1 1474 ? -12.001 -30.434 17.218 1.00 88.06 1474 HIS A O 1
ATOM 11756 N N . GLN A 1 1475 ? -13.592 -31.507 16.060 1.00 83.38 1475 GLN A N 1
ATOM 11757 C CA . GLN A 1 1475 ? -13.534 -32.861 16.667 1.00 83.38 1475 GLN A CA 1
ATOM 11758 C C . GLN A 1 1475 ? -12.167 -33.451 17.115 1.00 83.38 1475 GLN A C 1
ATOM 11760 O O . GLN A 1 1475 ? -12.168 -34.480 17.779 1.00 83.38 1475 GLN A O 1
ATOM 11765 N N . SER A 1 1476 ? -11.001 -32.920 16.717 1.00 82.38 1476 SER A N 1
ATOM 11766 C CA . SER A 1 1476 ? -9.693 -33.404 17.224 1.00 82.38 1476 SER A CA 1
ATOM 11767 C C . SER A 1 1476 ? -9.005 -32.476 18.226 1.00 82.38 1476 SER A C 1
ATOM 11769 O O . SER A 1 1476 ? -7.919 -32.805 18.683 1.00 82.38 1476 SER A O 1
ATOM 11771 N N . THR A 1 1477 ? -9.587 -31.313 18.496 1.00 86.56 1477 THR A N 1
ATOM 11772 C CA . THR A 1 1477 ? -9.202 -30.375 19.561 1.00 86.56 1477 THR A CA 1
ATOM 11773 C C . THR A 1 1477 ? -10.358 -30.170 20.544 1.00 86.56 1477 THR A C 1
ATOM 11775 O O . THR A 1 1477 ? -10.118 -29.883 21.711 1.00 86.56 1477 THR A O 1
ATOM 11778 N N . GLY A 1 1478 ? -11.604 -30.338 20.079 1.00 85.12 1478 GLY A N 1
ATOM 11779 C CA . GLY A 1 1478 ? -12.838 -30.170 20.855 1.00 85.12 1478 GLY A CA 1
ATOM 11780 C C . GLY A 1 1478 ? -13.077 -28.732 21.338 1.00 85.12 1478 GLY A C 1
ATOM 11781 O O . GLY A 1 1478 ? -13.785 -28.511 22.313 1.00 85.12 1478 GLY A O 1
ATOM 11782 N N . TYR A 1 1479 ? -12.455 -27.777 20.649 1.00 88.19 1479 TYR A N 1
ATOM 11783 C CA . TYR A 1 1479 ? -12.664 -26.334 20.745 1.00 88.19 1479 TYR A CA 1
ATOM 11784 C C . TYR A 1 1479 ? -12.840 -25.796 19.317 1.00 88.19 1479 TYR A C 1
ATOM 11786 O O . TYR A 1 1479 ? -12.463 -26.475 18.347 1.00 88.19 1479 TYR A O 1
ATOM 11794 N N . SER A 1 1480 ? -13.405 -24.599 19.150 1.00 90.69 1480 SER A N 1
ATOM 11795 C CA . SER A 1 1480 ? -13.405 -23.944 17.837 1.00 90.69 1480 SER A CA 1
ATOM 11796 C C . SER A 1 1480 ? -11.992 -23.443 17.487 1.00 90.69 1480 SER A C 1
ATOM 11798 O O . SER A 1 1480 ? -11.233 -23.053 18.382 1.00 90.69 1480 SER A O 1
ATOM 11800 N N . PRO A 1 1481 ? -11.601 -23.439 16.200 1.00 93.44 1481 PRO A N 1
ATOM 11801 C CA . PRO A 1 1481 ? -10.318 -22.875 15.790 1.00 93.44 1481 PRO A CA 1
ATOM 11802 C C . PRO A 1 1481 ? -10.110 -21.405 16.187 1.00 93.44 1481 PRO A C 1
ATOM 11804 O O . PRO A 1 1481 ? -8.977 -21.003 16.424 1.00 93.44 1481 PRO A O 1
ATOM 11807 N N . HIS A 1 1482 ? -11.182 -20.612 16.289 1.00 92.25 1482 HIS A N 1
ATOM 11808 C CA . HIS A 1 1482 ? -11.140 -19.223 16.752 1.00 92.25 1482 HIS A CA 1
ATOM 11809 C C . HIS A 1 1482 ? -10.757 -19.128 18.240 1.00 92.25 1482 HIS A C 1
ATOM 11811 O O . HIS A 1 1482 ? -9.833 -18.392 18.576 1.00 92.25 1482 HIS A O 1
ATOM 11817 N N . VAL A 1 1483 ? -11.368 -19.940 19.116 1.00 89.94 1483 VAL A N 1
ATOM 11818 C CA . VAL A 1 1483 ? -11.011 -20.004 20.551 1.00 89.94 1483 VAL A CA 1
ATOM 11819 C C . VAL A 1 1483 ? -9.541 -20.385 20.743 1.00 89.94 1483 VAL A C 1
ATOM 11821 O O . VAL A 1 1483 ? -8.855 -19.805 21.579 1.00 89.94 1483 VAL A O 1
ATOM 11824 N N . LEU A 1 1484 ? -9.019 -21.310 19.933 1.00 91.50 1484 LEU A N 1
ATOM 11825 C CA . LEU A 1 1484 ? -7.608 -21.713 19.993 1.00 91.50 1484 LEU A CA 1
ATOM 11826 C C . LEU A 1 1484 ? -6.627 -20.697 19.393 1.00 91.50 1484 LEU A C 1
ATOM 11828 O O . LEU A 1 1484 ? -5.425 -20.872 19.565 1.00 91.50 1484 LEU A O 1
ATOM 11832 N N . MET A 1 1485 ? -7.114 -19.678 18.684 1.00 91.12 1485 MET A N 1
ATOM 11833 C CA . MET A 1 1485 ? -6.288 -18.638 18.067 1.00 91.12 1485 MET A CA 1
ATOM 11834 C C . MET A 1 1485 ? -6.309 -17.327 18.872 1.00 91.12 1485 MET A C 1
ATOM 11836 O O . MET A 1 1485 ? -5.285 -16.656 18.952 1.00 91.12 1485 MET A O 1
ATOM 11840 N N . PHE A 1 1486 ? -7.448 -16.986 19.491 1.00 88.69 1486 PHE A N 1
ATOM 11841 C CA . PHE A 1 1486 ? -7.673 -15.700 20.175 1.00 88.69 1486 PHE A CA 1
ATOM 11842 C C . PHE A 1 1486 ? -8.124 -15.829 21.643 1.00 88.69 1486 PHE A C 1
ATOM 11844 O O . PHE A 1 1486 ? -8.389 -14.823 22.289 1.00 88.69 1486 PHE A O 1
ATOM 11851 N N . GLY A 1 1487 ? -8.253 -17.046 22.187 1.00 83.31 1487 GLY A N 1
ATOM 11852 C CA . GLY A 1 1487 ? -8.571 -17.293 23.603 1.00 83.31 1487 GLY A CA 1
ATOM 11853 C C . GLY A 1 1487 ? -9.990 -16.928 24.062 1.00 83.31 1487 GLY A C 1
ATOM 11854 O O . GLY A 1 1487 ? -10.253 -16.938 25.266 1.00 83.31 1487 GLY A O 1
ATOM 11855 N N . GLN A 1 1488 ? -10.894 -16.603 23.133 1.00 80.12 1488 GLN A N 1
ATOM 11856 C CA . GLN A 1 1488 ? -12.287 -16.205 23.383 1.00 80.12 1488 GLN A CA 1
ATOM 11857 C C . GLN A 1 1488 ? -13.244 -16.847 22.365 1.00 80.12 1488 GLN A C 1
ATOM 11859 O O . GLN A 1 1488 ? -12.824 -17.214 21.264 1.00 80.12 1488 GLN A O 1
ATOM 11864 N N . GLU A 1 1489 ? -14.529 -16.991 22.714 1.00 79.88 1489 GLU A N 1
ATOM 11865 C CA . GLU A 1 1489 ? -15.561 -17.341 21.727 1.00 79.88 1489 GLU A CA 1
ATOM 11866 C C . GLU A 1 1489 ? -15.954 -16.111 20.883 1.00 79.88 1489 GLU A C 1
ATOM 11868 O O . GLU A 1 1489 ? -16.049 -15.006 21.413 1.00 79.88 1489 GLU A O 1
ATOM 11873 N N . PRO A 1 1490 ? -16.204 -16.282 19.573 1.00 81.31 1490 PRO A N 1
ATOM 11874 C CA . PRO A 1 1490 ? -16.661 -15.204 18.706 1.00 81.31 1490 PRO A CA 1
ATOM 11875 C C . PRO A 1 1490 ? -18.175 -15.004 18.823 1.00 81.31 1490 PRO A C 1
ATOM 11877 O O . PRO A 1 1490 ? -18.940 -15.947 18.606 1.00 81.31 1490 PRO A O 1
ATOM 11880 N N . HIS A 1 1491 ? -18.614 -13.764 19.051 1.00 80.19 1491 HIS A N 1
ATOM 11881 C CA . HIS A 1 1491 ? -20.031 -13.403 18.964 1.00 80.19 1491 HIS A CA 1
ATOM 11882 C C . HIS A 1 1491 ? -20.570 -13.659 17.546 1.00 80.19 1491 HIS A C 1
ATOM 11884 O O . HIS A 1 1491 ? -20.051 -13.142 16.551 1.00 80.19 1491 HIS A O 1
ATOM 11890 N N . LEU A 1 1492 ? -21.624 -14.465 17.454 1.00 84.44 1492 LEU A N 1
ATOM 11891 C CA . LEU A 1 1492 ? -22.323 -14.802 16.220 1.00 84.44 1492 LEU A CA 1
ATOM 11892 C C . LEU A 1 1492 ? -23.578 -13.922 16.045 1.00 84.44 1492 LEU A C 1
ATOM 11894 O O . LEU A 1 1492 ? -24.157 -13.471 17.028 1.00 84.44 1492 LEU A O 1
ATOM 11898 N N . PRO A 1 1493 ? -24.083 -13.753 14.807 1.00 79.25 1493 PRO A N 1
ATOM 11899 C CA . PRO A 1 1493 ? -25.392 -13.172 14.485 1.00 79.25 1493 PRO A CA 1
ATOM 11900 C C . PRO A 1 1493 ? -26.554 -13.561 15.411 1.00 79.25 1493 PRO A C 1
ATOM 11902 O O . PRO A 1 1493 ? -27.414 -12.738 15.713 1.00 79.25 1493 PRO A O 1
ATOM 11905 N N . VAL A 1 1494 ? -26.579 -14.816 15.865 1.00 82.94 1494 VAL A N 1
ATOM 11906 C CA . VAL A 1 1494 ? -27.630 -15.344 16.742 1.00 82.94 1494 VAL A CA 1
ATOM 11907 C C . VAL A 1 1494 ? -27.484 -14.886 18.200 1.00 82.94 1494 VAL A C 1
ATOM 11909 O O . VAL A 1 1494 ? -28.469 -14.873 18.925 1.00 82.94 1494 VAL A O 1
ATOM 11912 N N . ASP A 1 1495 ? -26.294 -14.467 18.635 1.00 83.75 1495 ASP A N 1
ATOM 11913 C CA . ASP A 1 1495 ? -26.052 -14.035 20.018 1.00 83.75 1495 ASP A CA 1
ATOM 11914 C C . ASP A 1 1495 ? -26.683 -12.663 20.281 1.00 83.75 1495 ASP A C 1
ATOM 11916 O O . ASP A 1 1495 ? -27.333 -12.466 21.307 1.00 83.75 1495 ASP A O 1
ATOM 11920 N N . PHE A 1 1496 ? -26.615 -11.769 19.288 1.00 76.75 1496 PHE A N 1
ATOM 11921 C CA . PHE A 1 1496 ? -27.353 -10.502 19.266 1.00 76.75 1496 PHE A CA 1
ATOM 11922 C C . PHE A 1 1496 ? -28.876 -10.723 19.229 1.00 76.75 1496 PHE A C 1
ATOM 11924 O O . PHE A 1 1496 ? -29.615 -10.046 19.938 1.00 76.75 1496 PHE A O 1
ATOM 11931 N N . LEU A 1 1497 ? -29.355 -11.716 18.465 1.00 77.50 1497 LEU A N 1
ATOM 11932 C CA . LEU A 1 1497 ? -30.778 -12.089 18.430 1.00 77.50 1497 LEU A CA 1
ATOM 11933 C C . LEU A 1 1497 ? -31.284 -12.625 19.787 1.00 77.50 1497 LEU A C 1
ATOM 11935 O O . LEU A 1 1497 ? -32.462 -12.484 20.097 1.00 77.50 1497 LEU A O 1
ATOM 11939 N N . LEU A 1 1498 ? -30.405 -13.242 20.583 1.00 79.19 1498 LEU A N 1
ATOM 11940 C CA . LEU A 1 1498 ? -30.723 -13.872 21.871 1.00 79.19 1498 LEU A CA 1
ATOM 11941 C C . LEU A 1 1498 ? -30.383 -13.002 23.098 1.00 79.19 1498 LEU A C 1
ATOM 11943 O O . LEU A 1 1498 ? -30.516 -13.476 24.227 1.00 79.19 1498 LEU A O 1
ATOM 11947 N N . GLY A 1 1499 ? -29.914 -11.762 22.911 1.00 69.38 1499 GLY A N 1
ATOM 11948 C CA . GLY A 1 1499 ? -29.512 -10.877 24.013 1.00 69.38 1499 GLY A CA 1
ATOM 11949 C C . GLY A 1 1499 ? -28.341 -11.412 24.856 1.00 69.38 1499 GLY A C 1
ATOM 11950 O O . GLY A 1 1499 ? -28.217 -11.062 26.040 1.00 69.38 1499 GLY A O 1
ATOM 11951 N N . LEU A 1 1500 ? -27.505 -12.279 24.266 1.00 68.38 1500 LEU A N 1
ATOM 11952 C CA . LEU A 1 1500 ? -26.355 -12.949 24.887 1.00 68.38 1500 LEU A CA 1
ATOM 11953 C C . LEU A 1 1500 ? -25.140 -12.010 24.982 1.00 68.38 1500 LEU A C 1
ATOM 11955 O O . LEU A 1 1500 ? -24.079 -12.257 24.409 1.00 68.38 1500 LEU A O 1
ATOM 11959 N N . ASP A 1 1501 ? -25.319 -10.919 25.723 1.00 56.75 1501 ASP A N 1
ATOM 11960 C CA . ASP A 1 1501 ? -24.236 -10.024 26.122 1.00 56.75 1501 ASP A CA 1
ATOM 11961 C C . ASP A 1 1501 ? -23.457 -10.657 27.286 1.00 56.75 1501 ASP A C 1
ATOM 11963 O O . ASP A 1 1501 ? -23.962 -10.780 28.408 1.00 56.75 1501 ASP A O 1
ATOM 11967 N N . ASP A 1 1502 ? -22.250 -11.138 26.985 1.00 53.47 1502 ASP A N 1
ATOM 11968 C CA . ASP A 1 1502 ? -21.459 -12.034 27.835 1.00 53.47 1502 ASP A CA 1
ATOM 11969 C C . ASP A 1 1502 ? -20.641 -11.241 28.874 1.00 53.47 1502 ASP A C 1
ATOM 11971 O O . ASP A 1 1502 ? -19.409 -11.282 28.926 1.00 53.47 1502 ASP A O 1
ATOM 11975 N N . GLY A 1 1503 ? -21.365 -10.452 29.676 1.00 45.06 1503 GLY A N 1
ATOM 11976 C CA . GLY A 1 1503 ? -20.833 -9.453 30.600 1.00 45.06 1503 GLY A CA 1
ATOM 11977 C C . GLY A 1 1503 ? -19.789 -10.019 31.563 1.00 45.06 1503 GLY A C 1
ATOM 11978 O O . GLY A 1 1503 ? -20.113 -10.765 32.491 1.00 45.06 1503 GLY A O 1
ATOM 11979 N N . PHE A 1 1504 ? -18.532 -9.616 31.365 1.00 49.25 1504 PHE A N 1
ATOM 11980 C CA . PHE A 1 1504 ? -17.357 -10.135 32.069 1.00 49.25 1504 PHE A CA 1
ATOM 11981 C C . PHE A 1 1504 ? -17.215 -9.570 33.498 1.00 49.25 1504 PHE A C 1
ATOM 11983 O O . PHE A 1 1504 ? -16.229 -8.926 33.851 1.00 49.25 1504 PHE A O 1
ATOM 11990 N N . GLN A 1 1505 ? -18.223 -9.813 34.339 1.00 45.59 1505 GLN A N 1
ATOM 11991 C CA . GLN A 1 1505 ? -18.193 -9.527 35.774 1.00 45.59 1505 GLN A CA 1
ATOM 11992 C C . GLN A 1 1505 ? -17.301 -10.552 36.489 1.00 45.59 1505 GLN A C 1
ATOM 11994 O O . GLN A 1 1505 ? -17.762 -11.574 36.994 1.00 45.59 1505 GLN A O 1
ATOM 11999 N N . SER A 1 1506 ? -16.001 -10.268 36.479 1.00 50.22 1506 SER A N 1
ATOM 12000 C CA . SER A 1 1506 ? -14.947 -10.999 37.177 1.00 50.22 1506 SER A CA 1
ATOM 12001 C C . SER A 1 1506 ? -14.166 -10.016 38.043 1.00 50.22 1506 SER A C 1
ATOM 12003 O O . SER A 1 1506 ? -13.577 -9.079 37.510 1.00 50.22 1506 SER A O 1
ATOM 12005 N N . ASP A 1 1507 ? -14.103 -10.258 39.355 1.00 54.91 1507 ASP A N 1
ATOM 12006 C CA . ASP A 1 1507 ? -13.214 -9.511 40.263 1.00 54.91 1507 ASP A CA 1
ATOM 12007 C C . ASP A 1 1507 ? -11.722 -9.835 40.019 1.00 54.91 1507 ASP A C 1
ATOM 12009 O O . ASP A 1 1507 ? -10.832 -9.147 40.518 1.00 54.91 1507 ASP A O 1
ATOM 12013 N N . VAL A 1 1508 ? -11.435 -10.888 39.243 1.00 63.62 1508 VAL A N 1
ATOM 12014 C CA . VAL A 1 1508 ? -10.086 -11.252 38.788 1.00 63.62 1508 VAL A CA 1
ATOM 12015 C C . VAL A 1 1508 ? -9.752 -10.493 37.505 1.00 63.62 1508 VAL A C 1
ATOM 12017 O O . VAL A 1 1508 ? -10.549 -10.499 36.563 1.00 63.62 1508 VAL A O 1
ATOM 12020 N N . ASP A 1 1509 ? -8.549 -9.908 37.458 1.00 73.12 1509 ASP A N 1
ATOM 12021 C CA . ASP A 1 1509 ? -7.958 -9.258 36.281 1.00 73.12 1509 ASP A CA 1
ATOM 12022 C C . ASP A 1 1509 ? -8.139 -10.117 35.018 1.00 73.12 1509 ASP A C 1
ATOM 12024 O O . ASP A 1 1509 ? -7.718 -11.278 34.963 1.00 73.12 1509 ASP A O 1
ATOM 12028 N N . TRP A 1 1510 ? -8.748 -9.522 33.989 1.00 74.81 1510 TRP A N 1
ATOM 12029 C CA . TRP A 1 1510 ? -8.995 -10.163 32.701 1.00 74.81 1510 TRP A CA 1
ATOM 12030 C C . TRP A 1 1510 ? -7.712 -10.722 32.073 1.00 74.81 1510 TRP A C 1
ATOM 12032 O O . TRP A 1 1510 ? -7.772 -11.786 31.465 1.00 74.81 1510 TRP A O 1
ATOM 12042 N N . MET A 1 1511 ? -6.548 -10.083 32.251 1.00 77.12 1511 MET A N 1
ATOM 12043 C CA . MET A 1 1511 ? -5.279 -10.597 31.717 1.00 77.12 1511 MET A CA 1
ATOM 12044 C C . MET A 1 1511 ? -4.851 -11.898 32.404 1.00 77.12 1511 MET A C 1
ATOM 12046 O O . MET A 1 1511 ? -4.390 -12.821 31.733 1.00 77.12 1511 MET A O 1
ATOM 12050 N N . VAL A 1 1512 ? -5.041 -11.994 33.725 1.00 79.56 1512 VAL A N 1
ATOM 12051 C CA . VAL A 1 1512 ? -4.755 -13.212 34.502 1.00 79.56 1512 VAL A CA 1
ATOM 12052 C C . VAL A 1 1512 ? -5.735 -14.313 34.106 1.00 79.56 1512 VAL A C 1
ATOM 12054 O O . VAL A 1 1512 ? -5.307 -15.392 33.703 1.00 79.56 1512 VAL A O 1
ATOM 12057 N N . TYR A 1 1513 ? -7.040 -14.014 34.097 1.00 75.12 1513 TYR A N 1
ATOM 12058 C CA . TYR A 1 1513 ? -8.065 -14.962 33.650 1.00 75.12 1513 TYR A CA 1
ATOM 12059 C C . TYR A 1 1513 ? -7.793 -15.469 32.227 1.00 75.12 1513 TYR A C 1
ATOM 12061 O O . TYR A 1 1513 ? -7.864 -16.668 31.966 1.00 75.12 1513 TYR A O 1
ATOM 12069 N N . HIS A 1 1514 ? -7.497 -14.566 31.290 1.00 80.62 1514 HIS A N 1
ATOM 12070 C CA . HIS A 1 1514 ? -7.297 -14.900 29.883 1.00 80.62 1514 HIS A CA 1
ATOM 12071 C C . HIS A 1 1514 ? -6.042 -15.754 29.680 1.00 80.62 1514 HIS A C 1
ATOM 12073 O O . HIS A 1 1514 ? -6.098 -16.729 28.929 1.00 80.62 1514 HIS A O 1
ATOM 12079 N N . LYS A 1 1515 ? -4.951 -15.458 30.401 1.00 83.88 1515 LYS A N 1
ATOM 12080 C CA . LYS A 1 1515 ? -3.742 -16.287 30.411 1.00 83.88 1515 LYS A CA 1
ATOM 12081 C C . LYS A 1 1515 ? -4.031 -17.695 30.947 1.00 83.88 1515 LYS A C 1
ATOM 12083 O O . LYS A 1 1515 ? -3.758 -18.669 30.248 1.00 83.88 1515 LYS A O 1
ATOM 12088 N N . ASP A 1 1516 ? -4.612 -17.809 32.139 1.00 80.25 1516 ASP A N 1
ATOM 12089 C CA . ASP A 1 1516 ? -4.885 -19.103 32.779 1.00 80.25 1516 ASP A CA 1
ATOM 12090 C C . ASP A 1 1516 ? -5.878 -19.938 31.947 1.00 80.25 1516 ASP A C 1
ATOM 12092 O O . ASP A 1 1516 ? -5.736 -21.156 31.797 1.00 80.25 1516 ASP A O 1
ATOM 12096 N N . ASN A 1 1517 ? -6.861 -19.274 31.327 1.00 79.50 1517 ASN A N 1
ATOM 12097 C CA . ASN A 1 1517 ? -7.795 -19.895 30.394 1.00 79.50 1517 ASN A CA 1
ATOM 12098 C C . ASN A 1 1517 ? -7.092 -20.404 29.124 1.00 79.50 1517 ASN A C 1
ATOM 12100 O O . ASN A 1 1517 ? -7.353 -21.535 28.712 1.00 79.50 1517 ASN A O 1
ATOM 12104 N N . LEU A 1 1518 ? -6.190 -19.615 28.528 1.00 85.00 1518 LEU A N 1
ATOM 12105 C CA . LEU A 1 1518 ? -5.388 -20.020 27.369 1.00 85.00 1518 LEU A CA 1
ATOM 12106 C C . LEU A 1 1518 ? -4.484 -21.215 27.687 1.00 85.00 1518 LEU A C 1
ATOM 12108 O O . LEU A 1 1518 ? -4.509 -22.197 26.946 1.00 85.00 1518 LEU A O 1
ATOM 12112 N N . GLU A 1 1519 ? -3.735 -21.183 28.794 1.00 85.38 1519 GLU A N 1
ATOM 12113 C CA . GLU A 1 1519 ? -2.866 -22.298 29.198 1.00 85.38 1519 GLU A CA 1
ATOM 12114 C C . GLU A 1 1519 ? -3.676 -23.589 29.406 1.00 85.38 1519 GLU A C 1
ATOM 12116 O O . GLU A 1 1519 ? -3.314 -24.644 28.873 1.00 85.38 1519 GLU A O 1
ATOM 12121 N N . ARG A 1 1520 ? -4.828 -23.507 30.088 1.00 83.88 1520 ARG A N 1
ATOM 12122 C CA . ARG A 1 1520 ? -5.758 -24.635 30.259 1.00 83.88 1520 ARG A CA 1
ATOM 12123 C C . ARG A 1 1520 ? -6.286 -25.163 28.922 1.00 83.88 1520 ARG A C 1
ATOM 12125 O O . ARG A 1 1520 ? -6.196 -26.364 28.666 1.00 83.88 1520 ARG A O 1
ATOM 12132 N N . ILE A 1 1521 ? -6.822 -24.291 28.065 1.00 86.38 1521 ILE A N 1
ATOM 12133 C CA . ILE A 1 1521 ? -7.392 -24.673 26.763 1.00 86.38 1521 ILE A CA 1
ATOM 12134 C C . ILE A 1 1521 ? -6.314 -25.298 25.867 1.00 86.38 1521 ILE A C 1
ATOM 12136 O O . ILE A 1 1521 ? -6.570 -26.315 25.221 1.00 86.38 1521 ILE A O 1
ATOM 12140 N N . PHE A 1 1522 ? -5.094 -24.755 25.856 1.00 89.75 1522 PHE A N 1
ATOM 12141 C CA . PHE A 1 1522 ? -3.981 -25.300 25.079 1.00 89.75 1522 PHE A CA 1
ATOM 12142 C C . PHE A 1 1522 ? -3.530 -26.669 25.598 1.00 89.75 1522 PHE A C 1
ATOM 12144 O O . PHE A 1 1522 ? -3.290 -27.570 24.792 1.00 89.75 1522 PHE A O 1
ATOM 12151 N N . ASN A 1 1523 ? -3.469 -26.869 26.918 1.00 87.38 1523 ASN A N 1
ATOM 12152 C CA . ASN A 1 1523 ? -3.144 -28.167 27.513 1.00 87.38 1523 ASN A CA 1
ATOM 12153 C C . ASN A 1 1523 ? -4.224 -29.222 27.199 1.00 87.38 1523 ASN A C 1
ATOM 12155 O O . ASN A 1 1523 ? -3.890 -30.308 26.714 1.00 87.38 1523 ASN A O 1
ATOM 12159 N N . ASN A 1 1524 ? -5.510 -28.881 27.350 1.00 86.81 1524 ASN A N 1
ATOM 12160 C CA . ASN A 1 1524 ? -6.636 -29.748 26.976 1.00 86.81 1524 ASN A CA 1
ATOM 12161 C C . ASN A 1 1524 ? -6.616 -30.089 25.475 1.00 86.81 1524 ASN A C 1
ATOM 12163 O O . ASN A 1 1524 ? -6.748 -31.253 25.089 1.00 86.81 1524 ASN A O 1
ATOM 12167 N N . ALA A 1 1525 ? -6.394 -29.095 24.609 1.00 87.31 1525 ALA A N 1
ATOM 12168 C CA . ALA A 1 1525 ? -6.305 -29.291 23.164 1.00 87.31 1525 ALA A CA 1
ATOM 12169 C C . ALA A 1 1525 ? -5.102 -30.160 22.761 1.00 87.31 1525 ALA A C 1
ATOM 12171 O O . ALA A 1 1525 ? -5.236 -30.985 21.856 1.00 87.31 1525 ALA A O 1
ATOM 12172 N N . ARG A 1 1526 ? -3.952 -30.034 23.441 1.00 86.00 1526 ARG A N 1
ATOM 12173 C CA . ARG A 1 1526 ? -2.760 -30.870 23.213 1.00 86.00 1526 ARG A CA 1
ATOM 12174 C C . ARG A 1 1526 ? -3.032 -32.334 23.570 1.00 86.00 1526 ARG A C 1
ATOM 12176 O O . ARG A 1 1526 ? -2.790 -33.207 22.734 1.00 86.00 1526 ARG A O 1
ATOM 12183 N N . ALA A 1 1527 ? -3.621 -32.594 24.740 1.00 86.00 1527 ALA A N 1
ATOM 12184 C CA . ALA A 1 1527 ? -4.027 -33.937 25.161 1.00 86.00 1527 ALA A CA 1
ATOM 12185 C C . ALA A 1 1527 ? -5.065 -34.546 24.198 1.00 86.00 1527 ALA A C 1
ATOM 12187 O O . ALA A 1 1527 ? -4.875 -35.648 23.679 1.00 86.00 1527 ALA A O 1
ATOM 12188 N N . ARG A 1 1528 ? -6.117 -33.793 23.845 1.00 86.06 1528 ARG A N 1
ATOM 12189 C CA . ARG A 1 1528 ? -7.123 -34.217 22.856 1.00 86.06 1528 ARG A CA 1
ATOM 12190 C C . ARG A 1 1528 ? -6.516 -34.471 21.470 1.00 86.06 1528 ARG A C 1
ATOM 12192 O O . ARG A 1 1528 ? -6.902 -35.442 20.821 1.00 86.06 1528 ARG A O 1
ATOM 12199 N N . LEU A 1 1529 ? -5.531 -33.685 21.021 1.00 82.69 1529 LEU A N 1
ATOM 12200 C CA . LEU A 1 1529 ? -4.820 -33.908 19.752 1.00 82.69 1529 LEU A CA 1
ATOM 12201 C C . LEU A 1 1529 ? -3.965 -35.183 19.759 1.00 82.69 1529 LEU A C 1
ATOM 12203 O O . LEU A 1 1529 ? -3.882 -35.846 18.718 1.00 82.69 1529 LEU A O 1
ATOM 12207 N N . GLN A 1 1530 ? -3.364 -35.542 20.896 1.00 82.44 1530 GLN A N 1
ATOM 12208 C CA . GLN A 1 1530 ? -2.643 -36.805 21.095 1.00 82.44 1530 GLN A CA 1
ATOM 12209 C C . GLN A 1 1530 ? -3.619 -37.993 21.111 1.00 82.44 1530 GLN A C 1
ATOM 12211 O O . GLN A 1 1530 ? -3.515 -38.877 20.257 1.00 82.44 1530 GLN A O 1
ATOM 12216 N N . CYS A 1 1531 ? -4.661 -37.965 21.949 1.00 83.44 1531 CYS A N 1
ATOM 12217 C CA . CYS A 1 1531 ? -5.681 -39.020 21.997 1.00 83.44 1531 CYS A CA 1
ATOM 12218 C C . CYS A 1 1531 ? -6.390 -39.209 20.643 1.00 83.44 1531 CYS A C 1
ATOM 12220 O O . CYS A 1 1531 ? -6.554 -40.331 20.164 1.00 83.44 1531 CYS A O 1
ATOM 12222 N N . ALA A 1 1532 ? -6.744 -38.118 19.955 1.00 77.56 1532 ALA A N 1
ATOM 12223 C CA . ALA A 1 1532 ? -7.327 -38.161 18.615 1.00 77.56 1532 ALA A CA 1
ATOM 12224 C C . ALA A 1 1532 ? -6.313 -38.545 17.523 1.00 77.56 1532 ALA A C 1
ATOM 12226 O O . ALA A 1 1532 ? -6.710 -38.719 16.368 1.00 77.56 1532 ALA A O 1
ATOM 12227 N N . THR A 1 1533 ? -5.017 -38.627 17.831 1.00 73.00 1533 THR A N 1
ATOM 12228 C CA . THR A 1 1533 ? -3.965 -39.171 16.958 1.00 73.00 1533 THR A CA 1
ATOM 12229 C C . THR A 1 1533 ? -3.849 -40.679 17.152 1.00 73.00 1533 THR A C 1
ATOM 12231 O O . THR A 1 1533 ? -4.009 -41.417 16.182 1.00 73.00 1533 THR A O 1
ATOM 12234 N N . GLU A 1 1534 ? -3.731 -41.146 18.395 1.00 75.62 1534 GLU A N 1
ATOM 12235 C CA . GLU A 1 1534 ? -3.762 -42.576 18.724 1.00 75.62 1534 GLU A CA 1
ATOM 12236 C C . GLU A 1 1534 ? -5.051 -43.258 18.263 1.00 75.62 1534 GLU A C 1
ATOM 12238 O O . GLU A 1 1534 ? -5.009 -44.299 17.610 1.00 75.62 1534 GLU A O 1
ATOM 12243 N N . HIS A 1 1535 ? -6.213 -42.660 18.539 1.00 75.19 1535 HIS A N 1
ATOM 12244 C CA . HIS A 1 1535 ? -7.493 -43.193 18.084 1.00 75.19 1535 HIS A CA 1
ATOM 12245 C C . HIS A 1 1535 ? -7.552 -43.254 16.550 1.00 75.19 1535 HIS A C 1
ATOM 12247 O O . HIS A 1 1535 ? -8.056 -44.222 15.995 1.00 75.19 1535 HIS A O 1
ATOM 12253 N N . ARG A 1 1536 ? -6.955 -42.293 15.827 1.00 67.69 1536 ARG A N 1
ATOM 12254 C CA . ARG A 1 1536 ? -6.858 -42.366 14.357 1.00 67.69 1536 ARG A CA 1
ATOM 12255 C C . ARG A 1 1536 ? -5.986 -43.522 13.868 1.00 67.69 1536 ARG A C 1
ATOM 12257 O O . ARG A 1 1536 ? -6.338 -44.095 12.842 1.00 67.69 1536 ARG A O 1
ATOM 12264 N N . ALA A 1 1537 ? -4.918 -43.871 14.585 1.00 65.88 1537 ALA A N 1
ATOM 12265 C CA . ALA A 1 1537 ? -4.129 -45.064 14.290 1.00 65.88 1537 ALA A CA 1
ATOM 12266 C C . ALA A 1 1537 ? -4.950 -46.345 14.535 1.00 65.88 1537 ALA A C 1
ATOM 12268 O O . ALA A 1 1537 ? -5.040 -47.185 13.647 1.00 65.88 1537 ALA A O 1
ATOM 12269 N N . ARG A 1 1538 ? -5.631 -46.455 15.687 1.00 69.25 1538 ARG A N 1
ATOM 12270 C CA . ARG A 1 1538 ? -6.433 -47.640 16.061 1.00 69.25 1538 ARG A CA 1
ATOM 12271 C C . ARG A 1 1538 ? -7.685 -47.841 15.185 1.00 69.25 1538 ARG A C 1
ATOM 12273 O O . ARG A 1 1538 ? -8.041 -48.968 14.868 1.00 69.25 1538 ARG A O 1
ATOM 12280 N N . THR A 1 1539 ? -8.378 -46.772 14.781 1.00 64.50 1539 THR A N 1
ATOM 12281 C CA . THR A 1 1539 ? -9.627 -46.843 13.983 1.00 64.50 1539 THR A CA 1
ATOM 12282 C C . THR A 1 1539 ? -9.385 -46.789 12.469 1.00 64.50 1539 THR A C 1
ATOM 12284 O O . THR A 1 1539 ? -10.275 -46.385 11.714 1.00 64.50 1539 THR A O 1
ATOM 12287 N N . ASN A 1 1540 ? -8.183 -47.123 11.994 1.00 56.78 1540 ASN A N 1
ATOM 12288 C CA . ASN A 1 1540 ? -7.928 -47.203 10.555 1.00 56.78 1540 ASN A CA 1
ATOM 12289 C C . ASN A 1 1540 ? -8.325 -48.567 9.953 1.00 56.78 1540 ASN A C 1
ATOM 12291 O O . ASN A 1 1540 ? -8.561 -48.644 8.749 1.00 56.78 1540 ASN A O 1
ATOM 12295 N N . ASP A 1 1541 ? -8.495 -49.589 10.800 1.00 50.66 1541 ASP A N 1
ATOM 12296 C CA . ASP A 1 1541 ? -8.581 -50.999 10.391 1.00 50.66 1541 ASP A CA 1
ATOM 12297 C C . ASP A 1 1541 ? -9.993 -51.616 10.513 1.00 50.66 1541 ASP A C 1
ATOM 12299 O O . ASP A 1 1541 ? -10.154 -52.827 10.367 1.00 50.66 1541 ASP A O 1
ATOM 12303 N N . GLN A 1 1542 ? -11.036 -50.823 10.809 1.00 51.75 1542 GLN A N 1
ATOM 12304 C CA . GLN A 1 1542 ? -12.383 -51.342 11.115 1.00 51.75 1542 GLN A CA 1
ATOM 12305 C C . GLN A 1 1542 ? -13.514 -50.799 10.216 1.00 51.75 1542 GLN A C 1
ATOM 12307 O O . GLN A 1 1542 ? -13.441 -49.717 9.632 1.00 51.75 1542 GLN A O 1
ATOM 12312 N N . LEU A 1 1543 ? -14.548 -51.636 10.071 1.00 46.09 1543 LEU A N 1
ATOM 12313 C CA . LEU A 1 1543 ? -15.491 -51.698 8.944 1.00 46.09 1543 LEU A CA 1
ATOM 12314 C C . LEU A 1 1543 ? -16.608 -50.636 8.934 1.00 46.09 1543 LEU A C 1
ATOM 12316 O O . LEU A 1 1543 ? -16.938 -50.017 9.941 1.00 46.09 1543 LEU A O 1
ATOM 12320 N N . VAL A 1 1544 ? -17.280 -50.519 7.779 1.00 45.56 1544 VAL A N 1
ATOM 12321 C CA . VAL A 1 1544 ? -18.566 -49.817 7.612 1.00 45.56 1544 VAL A CA 1
ATOM 12322 C C . VAL A 1 1544 ? -19.573 -50.759 6.940 1.00 45.56 1544 VAL A C 1
ATOM 12324 O O . VAL A 1 1544 ? -19.337 -51.212 5.821 1.00 45.56 1544 VAL A O 1
ATOM 12327 N N . ARG A 1 1545 ? -20.700 -51.044 7.607 1.00 47.59 1545 ARG A N 1
ATOM 12328 C CA . ARG A 1 1545 ? -21.854 -51.772 7.036 1.00 47.59 1545 ARG A CA 1
ATOM 12329 C C . ARG A 1 1545 ? -22.783 -50.810 6.273 1.00 47.59 1545 ARG A C 1
ATOM 12331 O O . ARG A 1 1545 ? -22.755 -49.607 6.520 1.00 47.59 1545 ARG A O 1
ATOM 12338 N N . GLN A 1 1546 ? -23.610 -51.333 5.364 1.00 50.53 1546 GLN A N 1
ATOM 12339 C CA . GLN A 1 1546 ? -24.656 -50.576 4.655 1.00 50.53 1546 GLN A CA 1
ATOM 12340 C C . GLN A 1 1546 ? -26.042 -51.156 4.971 1.00 50.53 1546 GLN A C 1
ATOM 12342 O O . GLN A 1 1546 ? -26.190 -52.370 5.080 1.00 50.53 1546 GLN A O 1
ATOM 12347 N N . GLU A 1 1547 ? -27.054 -50.297 5.096 1.00 62.69 1547 GLU A N 1
ATOM 12348 C CA . GLU A 1 1547 ? -28.449 -50.692 5.345 1.00 62.69 1547 GLU A CA 1
ATOM 12349 C C . GLU A 1 1547 ? -29.219 -50.916 4.035 1.00 62.69 1547 GLU A C 1
ATOM 12351 O O . GLU A 1 1547 ? -29.061 -50.137 3.086 1.00 62.69 1547 GLU A O 1
ATOM 12356 N N . LYS A 1 1548 ? -30.097 -51.929 3.996 1.00 68.25 1548 LYS A N 1
ATOM 12357 C CA . LYS A 1 1548 ? -31.036 -52.157 2.881 1.00 68.25 1548 LYS A CA 1
ATOM 12358 C C . LYS A 1 1548 ? -32.066 -51.025 2.760 1.00 68.25 1548 LYS A C 1
ATOM 12360 O O . LYS A 1 1548 ? -32.434 -50.399 3.750 1.00 68.25 1548 LYS A O 1
ATOM 12365 N N . LEU A 1 1549 ? -32.544 -50.795 1.538 1.00 75.06 1549 LEU A N 1
ATOM 12366 C CA . LEU A 1 1549 ? -33.651 -49.877 1.238 1.00 75.06 1549 LEU A CA 1
ATOM 12367 C C . LEU A 1 1549 ? -34.969 -50.661 1.152 1.00 75.06 1549 LEU A C 1
ATOM 12369 O O . LEU A 1 1549 ? -34.958 -51.836 0.781 1.00 75.06 1549 LEU A O 1
ATOM 12373 N N . LYS A 1 1550 ? -36.097 -50.021 1.474 1.00 79.56 1550 LYS A N 1
ATOM 12374 C CA . LYS A 1 1550 ? -37.435 -50.619 1.325 1.00 79.56 1550 LYS A CA 1
ATOM 12375 C C . LYS A 1 1550 ? -38.024 -50.321 -0.055 1.00 79.56 1550 LYS A C 1
ATOM 12377 O O . LYS A 1 1550 ? -37.738 -49.286 -0.655 1.00 79.56 1550 LYS A O 1
ATOM 12382 N N . GLU A 1 1551 ? -38.885 -51.207 -0.539 1.00 80.62 1551 GLU A N 1
ATOM 12383 C CA . GLU A 1 1551 ? -39.679 -50.949 -1.743 1.00 80.62 1551 GLU A CA 1
ATOM 12384 C C . GLU A 1 1551 ? -40.671 -49.805 -1.486 1.00 80.62 1551 GLU A C 1
ATOM 12386 O O . GLU A 1 1551 ? -41.119 -49.587 -0.359 1.00 80.62 1551 GLU A O 1
ATOM 12391 N N . GLY A 1 1552 ? -40.932 -48.992 -2.508 1.00 77.62 1552 GLY A N 1
ATOM 12392 C CA . GLY A 1 1552 ? -41.699 -47.751 -2.396 1.00 77.62 1552 GLY A CA 1
ATOM 12393 C C . GLY A 1 1552 ? -40.957 -46.559 -1.771 1.00 77.62 1552 GLY A C 1
ATOM 12394 O O . GLY A 1 1552 ? -41.443 -45.437 -1.903 1.00 77.62 1552 GLY A O 1
ATOM 12395 N N . GLN A 1 1553 ? -39.788 -46.754 -1.147 1.00 82.38 1553 GLN A N 1
ATOM 12396 C CA . GLN A 1 1553 ? -39.011 -45.680 -0.517 1.00 82.38 1553 GLN A CA 1
ATOM 12397 C C . GLN A 1 1553 ? -38.464 -44.686 -1.557 1.00 82.38 1553 GLN A C 1
ATOM 12399 O O . GLN A 1 1553 ? -37.987 -45.090 -2.620 1.00 82.38 1553 GLN A O 1
ATOM 12404 N N . LEU A 1 1554 ? -38.492 -43.384 -1.247 1.00 85.44 1554 LEU A N 1
ATOM 12405 C CA . LEU A 1 1554 ? -37.887 -42.357 -2.099 1.00 85.44 1554 LEU A CA 1
ATOM 12406 C C . LEU A 1 1554 ? -36.367 -42.267 -1.890 1.00 85.44 1554 LEU A C 1
ATOM 12408 O O . LEU A 1 1554 ? -35.866 -42.337 -0.764 1.00 85.44 1554 LEU A O 1
ATOM 12412 N N . VAL A 1 1555 ? -35.630 -42.089 -2.985 1.00 84.44 1555 VAL A N 1
ATOM 12413 C CA . VAL A 1 1555 ? -34.167 -42.013 -3.045 1.00 84.44 1555 VAL A CA 1
ATOM 12414 C C . VAL A 1 1555 ? -33.690 -40.997 -4.088 1.00 84.44 1555 VAL A C 1
ATOM 12416 O O . VAL A 1 1555 ? -34.279 -40.856 -5.156 1.00 84.44 1555 VAL A O 1
ATOM 12419 N N . TYR A 1 1556 ? -32.570 -40.336 -3.815 1.00 84.75 1556 TYR A N 1
ATOM 12420 C CA . TYR A 1 1556 ? -31.816 -39.551 -4.791 1.00 84.75 1556 TYR A CA 1
ATOM 12421 C C . TYR A 1 1556 ? -30.716 -40.404 -5.438 1.00 84.75 1556 TYR A C 1
ATOM 12423 O O . TYR A 1 1556 ? -30.095 -41.254 -4.788 1.00 84.75 1556 TYR A O 1
ATOM 12431 N N . ARG A 1 1557 ? -30.456 -40.162 -6.728 1.00 83.81 1557 ARG A N 1
ATOM 12432 C CA . ARG A 1 1557 ? -29.431 -40.849 -7.534 1.00 83.81 1557 ARG A CA 1
ATOM 12433 C C . ARG A 1 1557 ? -28.094 -40.113 -7.460 1.00 83.81 1557 ARG A C 1
ATOM 12435 O O . ARG A 1 1557 ? -28.071 -38.892 -7.458 1.00 83.81 1557 ARG A O 1
ATOM 12442 N N . ARG A 1 1558 ? -26.957 -40.808 -7.483 1.00 80.19 1558 ARG A N 1
ATOM 12443 C CA . ARG A 1 1558 ? -25.633 -40.161 -7.578 1.00 80.19 1558 ARG A CA 1
ATOM 12444 C C . ARG A 1 1558 ? -25.395 -39.468 -8.935 1.00 80.19 1558 ARG A C 1
ATOM 12446 O O . ARG A 1 1558 ? -25.706 -40.025 -9.990 1.00 80.19 1558 ARG A O 1
ATOM 12453 N N . ALA A 1 1559 ? -24.799 -38.275 -8.924 1.00 75.19 1559 ALA A N 1
ATOM 12454 C CA . ALA A 1 1559 ? -24.592 -37.451 -10.121 1.00 75.19 1559 ALA A CA 1
ATOM 12455 C C . ALA A 1 1559 ? -23.287 -37.795 -10.883 1.00 75.19 1559 ALA A C 1
ATOM 12457 O O . ALA A 1 1559 ? -22.214 -37.270 -10.596 1.00 75.19 1559 ALA A O 1
ATOM 12458 N N . HIS A 1 1560 ? -23.373 -38.666 -11.898 1.00 70.56 1560 HIS A N 1
ATOM 12459 C CA . HIS A 1 1560 ? -22.211 -39.137 -12.691 1.00 70.56 1560 HIS A CA 1
ATOM 12460 C C . HIS A 1 1560 ? -21.804 -38.258 -13.883 1.00 70.56 1560 HIS A C 1
ATOM 12462 O O . HIS A 1 1560 ? -20.740 -38.465 -14.469 1.00 70.56 1560 HIS A O 1
ATOM 12468 N N . ASN A 1 1561 ? -22.622 -37.272 -14.256 1.00 58.16 1561 ASN A N 1
ATOM 12469 C CA . ASN A 1 1561 ? -22.371 -36.413 -15.426 1.00 58.16 1561 ASN A CA 1
ATOM 12470 C C . ASN A 1 1561 ? -21.189 -35.439 -15.219 1.00 58.16 1561 ASN A C 1
ATOM 12472 O O . ASN A 1 1561 ? -20.737 -34.786 -16.156 1.00 58.16 1561 ASN A O 1
ATOM 12476 N N . ILE A 1 1562 ? -20.691 -35.344 -13.986 1.00 57.81 1562 ILE A N 1
ATOM 12477 C CA . ILE A 1 1562 ? -19.745 -34.341 -13.507 1.00 57.81 1562 ILE A CA 1
ATOM 12478 C C . ILE A 1 1562 ? -18.316 -34.903 -13.623 1.00 57.81 1562 ILE A C 1
ATOM 12480 O O . ILE A 1 1562 ? -17.784 -35.513 -12.696 1.00 57.81 1562 ILE A O 1
ATOM 12484 N N . LYS A 1 1563 ? -17.684 -34.715 -14.789 1.00 50.31 1563 LYS A N 1
ATOM 12485 C CA . LYS A 1 1563 ? -16.270 -35.056 -15.043 1.00 50.31 1563 LYS A CA 1
ATOM 12486 C C . LYS A 1 1563 ? -15.457 -33.784 -15.290 1.00 50.31 1563 LYS A C 1
ATOM 12488 O O . LYS A 1 1563 ? -15.805 -33.015 -16.178 1.00 50.31 1563 LYS A O 1
ATOM 12493 N N . GLY A 1 1564 ? -14.357 -33.588 -14.560 1.00 57.53 1564 GLY A N 1
ATOM 12494 C CA . GLY A 1 1564 ? -13.461 -32.437 -14.740 1.00 57.53 1564 GLY A CA 1
ATOM 12495 C C . GLY A 1 1564 ? -13.029 -31.798 -13.420 1.00 57.53 1564 GLY A C 1
ATOM 12496 O O . GLY A 1 1564 ? -12.916 -32.483 -12.405 1.00 57.53 1564 GLY A O 1
ATOM 12497 N N . ARG A 1 1565 ? -12.810 -30.475 -13.426 1.00 60.53 1565 ARG A N 1
ATOM 12498 C CA . ARG A 1 1565 ? -12.387 -29.660 -12.262 1.00 60.53 1565 ARG A CA 1
ATOM 12499 C C . ARG A 1 1565 ? -13.507 -29.415 -11.230 1.00 60.53 1565 ARG A C 1
ATOM 12501 O O . ARG A 1 1565 ? -13.382 -28.554 -10.366 1.00 60.53 1565 ARG A O 1
ATOM 12508 N N . ASN A 1 1566 ? -14.589 -30.184 -11.299 1.00 70.25 1566 ASN A N 1
ATOM 12509 C CA . ASN A 1 1566 ? -15.865 -29.856 -10.679 1.00 70.25 1566 ASN A CA 1
ATOM 12510 C C . ASN A 1 1566 ? -15.918 -30.347 -9.222 1.00 70.25 1566 ASN A C 1
ATOM 12512 O O . ASN A 1 1566 ? -16.419 -31.435 -8.930 1.00 70.25 1566 ASN A O 1
ATOM 12516 N N . LYS A 1 1567 ? -15.317 -29.572 -8.310 1.00 78.25 1567 LYS A N 1
ATOM 12517 C CA . LYS A 1 1567 ? -15.203 -29.910 -6.884 1.00 78.25 1567 LYS A CA 1
ATOM 12518 C C . LYS A 1 1567 ? -16.400 -29.488 -6.028 1.00 78.25 1567 LYS A C 1
ATOM 12520 O O . LYS A 1 1567 ? -16.594 -30.125 -4.997 1.00 78.25 1567 LYS A O 1
ATOM 12525 N N . ILE A 1 1568 ? -17.177 -28.469 -6.391 1.00 82.94 1568 ILE A N 1
ATOM 12526 C CA . ILE A 1 1568 ? -18.253 -27.896 -5.555 1.00 82.94 1568 ILE A CA 1
ATOM 12527 C C . ILE A 1 1568 ? -19.672 -28.182 -6.075 1.00 82.94 1568 ILE A C 1
ATOM 12529 O O . ILE A 1 1568 ? -20.646 -27.840 -5.406 1.00 82.94 1568 ILE A O 1
ATOM 12533 N N . GLN A 1 1569 ? -19.815 -28.871 -7.208 1.00 78.31 1569 GLN A N 1
ATOM 12534 C CA . GLN A 1 1569 ? -21.101 -29.413 -7.676 1.00 78.31 1569 GLN A CA 1
ATOM 12535 C C . GLN A 1 1569 ? -21.710 -30.474 -6.734 1.00 78.31 1569 GLN A C 1
ATOM 12537 O O . GLN A 1 1569 ? -21.019 -31.069 -5.901 1.00 78.31 1569 GLN A O 1
ATOM 12542 N N . ASP A 1 1570 ? -23.023 -30.693 -6.863 1.00 78.94 1570 ASP A N 1
ATOM 12543 C CA . ASP A 1 1570 ? -23.793 -31.632 -6.033 1.00 78.94 1570 ASP A CA 1
ATOM 12544 C C . ASP A 1 1570 ? -23.381 -33.092 -6.260 1.00 78.94 1570 ASP A C 1
ATOM 12546 O O . ASP A 1 1570 ? -23.007 -33.513 -7.356 1.00 78.94 1570 ASP A O 1
ATOM 12550 N N . ALA A 1 1571 ? -23.451 -33.880 -5.187 1.00 77.19 1571 ALA A N 1
ATOM 12551 C CA . ALA A 1 1571 ? -23.094 -35.295 -5.202 1.00 77.19 1571 ALA A CA 1
ATOM 12552 C C . ALA A 1 1571 ? -24.254 -36.188 -5.661 1.00 77.19 1571 ALA A C 1
ATOM 12554 O O . ALA A 1 1571 ? -24.039 -37.273 -6.214 1.00 77.19 1571 ALA A O 1
ATOM 12555 N N . TRP A 1 1572 ? -25.473 -35.717 -5.408 1.00 81.19 1572 TRP A N 1
ATOM 12556 C CA . TRP A 1 1572 ? -26.724 -36.381 -5.720 1.00 81.19 1572 TRP A CA 1
ATOM 12557 C C . TRP A 1 1572 ? -27.549 -35.493 -6.652 1.00 81.19 1572 TRP A C 1
ATOM 12559 O O . TRP A 1 1572 ? -27.550 -34.271 -6.547 1.00 81.19 1572 TRP A O 1
ATOM 12569 N N . ASP A 1 1573 ? -28.215 -36.147 -7.587 1.00 79.44 1573 ASP A N 1
ATOM 12570 C CA . ASP A 1 1573 ? -29.212 -35.603 -8.492 1.00 79.44 1573 ASP A CA 1
ATOM 12571 C C . ASP A 1 1573 ? -30.401 -35.060 -7.687 1.00 79.44 1573 ASP A C 1
ATOM 12573 O O . ASP A 1 1573 ? -30.859 -35.730 -6.760 1.00 79.44 1573 ASP A O 1
ATOM 12577 N N . SER A 1 1574 ? -30.896 -33.868 -8.027 1.00 79.00 1574 SER A N 1
ATOM 12578 C CA . SER A 1 1574 ? -32.055 -33.254 -7.367 1.00 79.00 1574 SER A CA 1
ATOM 12579 C C . SER A 1 1574 ? -33.374 -33.962 -7.677 1.00 79.00 1574 SER A C 1
ATOM 12581 O O . SER A 1 1574 ? -34.335 -33.784 -6.935 1.00 79.00 1574 SER A O 1
ATOM 12583 N N . THR A 1 1575 ? -33.427 -34.773 -8.738 1.00 81.31 1575 THR A N 1
ATOM 12584 C CA . THR A 1 1575 ? -34.615 -35.552 -9.107 1.00 81.31 1575 THR A CA 1
ATOM 12585 C C . THR A 1 1575 ? -34.857 -36.660 -8.069 1.00 81.31 1575 THR A C 1
ATOM 12587 O O . THR A 1 1575 ? -33.964 -37.495 -7.870 1.00 81.31 1575 THR A O 1
ATOM 12590 N N . PRO A 1 1576 ? -36.030 -36.737 -7.417 1.00 82.31 1576 PRO A N 1
ATOM 12591 C CA . PRO A 1 1576 ? -36.379 -37.866 -6.567 1.00 82.31 1576 PRO A CA 1
ATOM 12592 C C . PRO A 1 1576 ? -36.780 -39.085 -7.414 1.00 82.31 1576 PRO A C 1
ATOM 12594 O O . PRO A 1 1576 ? -37.465 -38.979 -8.433 1.00 82.31 1576 PRO A O 1
ATOM 12597 N N . TYR A 1 1577 ? -36.383 -40.272 -6.962 1.00 84.00 1577 TYR A N 1
ATOM 12598 C CA . TYR A 1 1577 ? -36.743 -41.556 -7.560 1.00 84.00 1577 TYR A CA 1
ATOM 12599 C C . TYR A 1 1577 ? -37.414 -42.447 -6.510 1.00 84.00 1577 TYR A C 1
ATOM 12601 O O . TYR A 1 1577 ? -37.029 -42.437 -5.345 1.00 84.00 1577 TYR A O 1
ATOM 12609 N N . LYS A 1 1578 ? -38.384 -43.265 -6.911 1.00 85.06 1578 LYS A N 1
ATOM 12610 C CA . LYS A 1 1578 ? -39.006 -44.296 -6.074 1.00 85.06 1578 LYS A CA 1
ATOM 12611 C C . LYS A 1 1578 ? -38.298 -45.634 -6.289 1.00 85.06 1578 LYS A C 1
ATOM 12613 O O . LYS A 1 1578 ? -38.072 -46.030 -7.434 1.00 85.06 1578 LYS A O 1
ATOM 12618 N N . VAL A 1 1579 ? -37.961 -46.344 -5.210 1.00 82.00 1579 VAL A N 1
ATOM 12619 C CA . VAL A 1 1579 ? -37.523 -47.748 -5.283 1.00 82.00 1579 VAL A CA 1
ATOM 12620 C C . VAL A 1 1579 ? -38.711 -48.593 -5.739 1.00 82.00 1579 VAL A C 1
ATOM 12622 O O . VAL A 1 1579 ? -39.719 -48.678 -5.042 1.00 82.00 1579 VAL A O 1
ATOM 12625 N N . VAL A 1 1580 ? -38.592 -49.202 -6.917 1.00 81.44 1580 VAL A N 1
ATOM 12626 C CA . VAL A 1 1580 ? -39.604 -50.100 -7.490 1.00 81.44 1580 VAL A CA 1
ATOM 12627 C C . VAL A 1 1580 ? -39.496 -51.470 -6.839 1.00 81.44 1580 VAL A C 1
ATOM 12629 O O . VAL A 1 1580 ? -40.487 -51.975 -6.332 1.00 81.44 1580 VAL A O 1
ATOM 12632 N N . ARG A 1 1581 ? -38.288 -52.048 -6.843 1.00 81.88 1581 ARG A N 1
ATOM 12633 C CA . ARG A 1 1581 ? -37.981 -53.313 -6.169 1.00 81.88 1581 ARG A CA 1
ATOM 12634 C C . ARG A 1 1581 ? -36.496 -53.487 -5.887 1.00 81.88 1581 ARG A C 1
ATOM 12636 O O . ARG A 1 1581 ? -35.660 -52.856 -6.543 1.00 81.88 1581 ARG A O 1
ATOM 12643 N N . CYS A 1 1582 ? -36.162 -54.382 -4.967 1.00 78.00 1582 CYS A N 1
ATOM 12644 C CA . CYS A 1 1582 ? -34.811 -54.937 -4.896 1.00 78.00 1582 CYS A CA 1
ATOM 12645 C C . CYS A 1 1582 ? -34.595 -55.977 -6.018 1.00 78.00 1582 CYS A C 1
ATOM 12647 O O . CYS A 1 1582 ? -35.556 -56.569 -6.508 1.00 78.00 1582 CYS A O 1
ATOM 12649 N N . LEU A 1 1583 ? -33.354 -56.158 -6.484 1.00 71.25 1583 LEU A N 1
ATOM 12650 C CA . LEU A 1 1583 ? -33.023 -57.072 -7.592 1.00 71.25 1583 LEU A CA 1
ATOM 12651 C C . LEU A 1 1583 ? -32.125 -58.247 -7.182 1.00 71.25 1583 LEU A C 1
ATOM 12653 O O . LEU A 1 1583 ? -31.883 -59.132 -7.999 1.00 71.25 1583 LEU A O 1
ATOM 12657 N N . ASP A 1 1584 ? -31.644 -58.264 -5.942 1.00 66.00 1584 ASP A N 1
ATOM 12658 C CA . ASP A 1 1584 ? -30.799 -59.313 -5.383 1.00 66.00 1584 ASP A CA 1
ATOM 12659 C C . ASP A 1 1584 ? -31.096 -59.517 -3.890 1.00 66.00 1584 ASP A C 1
ATOM 12661 O O . ASP A 1 1584 ? -31.386 -58.572 -3.155 1.00 66.00 1584 ASP A O 1
ATOM 12665 N N . GLU A 1 1585 ? -30.976 -60.751 -3.405 1.00 65.75 1585 GLU A N 1
ATOM 12666 C CA . GLU A 1 1585 ? -31.288 -61.083 -2.009 1.00 65.75 1585 GLU A CA 1
ATOM 12667 C C . GLU A 1 1585 ? -30.351 -60.409 -0.994 1.00 65.75 1585 GLU A C 1
ATOM 12669 O O . GLU A 1 1585 ? -30.719 -60.244 0.172 1.00 65.75 1585 GLU A O 1
ATOM 12674 N N . LEU A 1 1586 ? -29.164 -59.956 -1.412 1.00 64.44 1586 LEU A N 1
ATOM 12675 C CA . LEU A 1 1586 ? -28.200 -59.266 -0.550 1.00 64.44 1586 LEU A CA 1
ATOM 12676 C C . LEU A 1 1586 ? -28.519 -57.769 -0.391 1.00 64.44 1586 LEU A C 1
ATOM 12678 O O . LEU A 1 1586 ? -28.104 -57.156 0.594 1.00 64.44 1586 LEU A O 1
ATOM 12682 N N . GLY A 1 1587 ? -29.336 -57.185 -1.272 1.00 64.38 1587 GLY A N 1
ATOM 12683 C CA . GLY A 1 1587 ? -29.697 -55.767 -1.246 1.00 64.38 1587 GLY A CA 1
ATOM 12684 C C . GLY A 1 1587 ? -28.628 -54.838 -1.814 1.00 64.38 1587 GLY A C 1
ATOM 12685 O O . GLY A 1 1587 ? -28.530 -53.685 -1.376 1.00 64.38 1587 GLY A O 1
ATOM 12686 N N . ALA A 1 1588 ? -27.821 -55.334 -2.751 1.00 66.94 1588 ALA A N 1
ATOM 12687 C CA . ALA A 1 1588 ? -26.778 -54.592 -3.437 1.00 66.94 1588 ALA A CA 1
ATOM 12688 C C . ALA A 1 1588 ? -27.304 -53.764 -4.623 1.00 66.94 1588 ALA A C 1
ATOM 12690 O O . ALA A 1 1588 ? -26.683 -52.760 -4.956 1.00 66.94 1588 ALA A O 1
ATOM 12691 N N . VAL A 1 1589 ? -28.425 -54.120 -5.257 1.00 74.50 1589 VAL A N 1
ATOM 12692 C CA . VAL A 1 1589 ? -28.960 -53.488 -6.474 1.00 74.50 1589 VAL A CA 1
ATOM 12693 C C . VAL A 1 1589 ? -30.478 -53.293 -6.373 1.00 74.50 1589 VAL A C 1
ATOM 12695 O O . VAL A 1 1589 ? -31.226 -54.187 -5.983 1.00 74.50 1589 VAL A O 1
ATOM 12698 N N . TYR A 1 1590 ? -30.956 -52.113 -6.770 1.00 81.00 1590 TYR A N 1
ATOM 12699 C CA . TYR A 1 1590 ? -32.378 -51.762 -6.758 1.00 81.00 1590 TYR A CA 1
ATOM 12700 C C . TYR A 1 1590 ? -32.810 -51.237 -8.125 1.00 81.00 1590 TYR A C 1
ATOM 12702 O O . TYR A 1 1590 ? -32.070 -50.500 -8.783 1.00 81.00 1590 TYR A O 1
ATOM 12710 N N . ALA A 1 1591 ? -34.026 -51.590 -8.531 1.00 81.44 1591 ALA A N 1
ATOM 12711 C CA . ALA A 1 1591 ? -34.733 -50.927 -9.616 1.00 81.44 1591 ALA A CA 1
ATOM 12712 C C . ALA A 1 1591 ? -35.364 -49.635 -9.077 1.00 81.44 1591 ALA A C 1
ATOM 12714 O O . ALA A 1 1591 ? -36.091 -49.671 -8.084 1.00 81.44 1591 ALA A O 1
ATOM 12715 N N . ILE A 1 1592 ? -35.107 -48.505 -9.733 1.00 85.06 1592 ILE A N 1
ATOM 12716 C CA . ILE A 1 1592 ? -35.662 -47.192 -9.382 1.00 85.06 1592 ILE A CA 1
ATOM 12717 C C . ILE A 1 1592 ? -36.351 -46.535 -10.584 1.00 85.06 1592 ILE A C 1
ATOM 12719 O O . ILE A 1 1592 ? -35.946 -46.755 -11.725 1.00 85.06 1592 ILE A O 1
ATOM 12723 N N . VAL A 1 1593 ? -37.352 -45.692 -10.335 1.00 85.75 1593 VAL A N 1
ATOM 12724 C CA . VAL A 1 1593 ? -38.078 -44.898 -11.348 1.00 85.75 1593 VAL A CA 1
ATOM 12725 C C . VAL A 1 1593 ? -38.178 -43.439 -10.877 1.00 85.75 1593 VAL A C 1
ATOM 12727 O O . VAL A 1 1593 ? -38.311 -43.246 -9.670 1.00 85.75 1593 VAL A O 1
ATOM 12730 N N . PRO A 1 1594 ? -38.073 -42.402 -11.734 1.00 82.81 1594 PRO A N 1
ATOM 12731 C CA . PRO A 1 1594 ? -38.310 -41.021 -11.296 1.00 82.81 1594 PRO A CA 1
ATOM 12732 C C . PRO A 1 1594 ? -39.742 -40.861 -10.766 1.00 82.81 1594 PRO A C 1
ATOM 12734 O O . PRO A 1 1594 ? -40.645 -41.542 -11.252 1.00 82.81 1594 PRO A O 1
ATOM 12737 N N . VAL A 1 1595 ? -39.967 -39.970 -9.795 1.00 80.19 1595 VAL A N 1
ATOM 12738 C CA . VAL A 1 1595 ? -41.329 -39.714 -9.274 1.00 80.19 1595 VAL A CA 1
ATOM 12739 C C . VAL A 1 1595 ? -42.234 -39.098 -10.351 1.00 80.19 1595 VAL A C 1
ATOM 12741 O O . VAL A 1 1595 ? -43.389 -39.490 -10.466 1.00 80.19 1595 VAL A O 1
ATOM 12744 N N . GLU A 1 1596 ? -41.675 -38.239 -11.205 1.00 73.31 1596 GLU A N 1
ATOM 12745 C CA . GLU A 1 1596 ? -42.315 -37.654 -12.400 1.00 73.31 1596 GLU A CA 1
ATOM 12746 C C . GLU A 1 1596 ? -42.495 -38.658 -13.566 1.00 73.31 1596 GLU A C 1
ATOM 12748 O O . GLU A 1 1596 ? -42.994 -38.308 -14.632 1.00 73.31 1596 GLU A O 1
ATOM 12753 N N . GLY A 1 1597 ? -42.089 -39.921 -13.385 1.00 68.81 1597 GLY A N 1
ATOM 12754 C CA . GLY A 1 1597 ? -42.137 -40.963 -14.411 1.00 68.81 1597 GLY A CA 1
ATOM 12755 C C . GLY A 1 1597 ? -40.897 -41.030 -15.315 1.00 68.81 1597 GLY A C 1
ATOM 12756 O O . GLY A 1 1597 ? -39.976 -40.220 -15.249 1.00 68.81 1597 GLY A O 1
ATOM 12757 N N . GLY A 1 1598 ? -40.841 -42.070 -16.151 1.00 72.38 1598 GLY A N 1
ATOM 12758 C CA . GLY A 1 1598 ? -39.735 -42.337 -17.078 1.00 72.38 1598 GLY A CA 1
ATOM 12759 C C . GLY A 1 1598 ? -39.110 -43.724 -16.906 1.00 72.38 1598 GLY A C 1
ATOM 12760 O O . GLY A 1 1598 ? -39.616 -44.575 -16.178 1.00 72.38 1598 GLY A O 1
ATOM 12761 N N . ASN A 1 1599 ? -38.000 -43.977 -17.603 1.00 75.44 1599 ASN A N 1
ATOM 12762 C CA . ASN A 1 1599 ? -37.407 -45.317 -17.670 1.00 75.44 1599 ASN A CA 1
ATOM 12763 C C . ASN A 1 1599 ? -36.882 -45.800 -16.308 1.00 75.44 1599 ASN A C 1
ATOM 12765 O O . ASN A 1 1599 ? -36.044 -45.133 -15.691 1.00 75.44 1599 ASN A O 1
ATOM 12769 N N . ILE A 1 1600 ? -37.286 -47.015 -15.919 1.00 79.25 1600 ILE A N 1
ATOM 12770 C CA . ILE A 1 1600 ? -36.718 -47.752 -14.783 1.00 79.25 1600 ILE A CA 1
ATOM 12771 C C . ILE A 1 1600 ? -35.204 -47.920 -14.985 1.00 79.25 1600 ILE A C 1
ATOM 12773 O O . ILE A 1 1600 ? -34.739 -48.228 -16.086 1.00 79.25 1600 ILE A O 1
ATOM 12777 N N . ARG A 1 1601 ? -34.420 -47.724 -13.920 1.00 76.38 1601 ARG A N 1
ATOM 12778 C CA . ARG A 1 1601 ? -32.964 -47.926 -13.911 1.00 76.38 1601 ARG A CA 1
ATOM 12779 C C . ARG A 1 1601 ? -32.554 -48.835 -12.764 1.00 76.38 1601 ARG A C 1
ATOM 12781 O O . ARG A 1 1601 ? -32.989 -48.637 -11.635 1.00 76.38 1601 ARG A O 1
ATOM 12788 N N . ASN A 1 1602 ? -31.656 -49.769 -13.048 1.00 83.50 1602 ASN A N 1
ATOM 12789 C CA . ASN A 1 1602 ? -31.085 -50.668 -12.051 1.00 83.50 1602 ASN A CA 1
ATOM 12790 C C . ASN A 1 1602 ? -29.768 -50.058 -11.556 1.00 83.50 1602 ASN A C 1
ATOM 12792 O O . ASN A 1 1602 ? -28.883 -49.789 -12.371 1.00 83.50 1602 ASN A O 1
ATOM 12796 N N . LEU A 1 1603 ? -29.640 -49.801 -10.253 1.00 76.50 1603 LEU A N 1
ATOM 12797 C CA . LEU A 1 1603 ? -28.471 -49.138 -9.666 1.00 76.50 1603 LEU A CA 1
ATOM 12798 C C . LEU A 1 1603 ? -28.013 -49.812 -8.373 1.00 76.50 1603 LEU A C 1
ATOM 12800 O O . LEU A 1 1603 ? -28.822 -50.276 -7.572 1.00 76.50 1603 LEU A O 1
ATOM 12804 N N . HIS A 1 1604 ? -26.695 -49.823 -8.169 1.00 78.94 1604 HIS A N 1
ATOM 12805 C CA . HIS A 1 1604 ? -26.071 -50.365 -6.968 1.00 78.94 1604 HIS A CA 1
ATOM 12806 C C . HIS A 1 1604 ? -26.352 -49.486 -5.734 1.00 78.94 1604 HIS A C 1
ATOM 12808 O O . HIS A 1 1604 ? -26.505 -48.269 -5.844 1.00 78.94 1604 HIS A O 1
ATOM 12814 N N . ARG A 1 1605 ? -26.362 -50.080 -4.536 1.00 76.12 1605 ARG A N 1
ATOM 12815 C CA . ARG A 1 1605 ? -26.708 -49.444 -3.254 1.00 76.12 1605 ARG A CA 1
ATOM 12816 C C . ARG A 1 1605 ? -25.861 -48.212 -2.920 1.00 76.12 1605 ARG A C 1
ATOM 12818 O O . ARG A 1 1605 ? -26.360 -47.302 -2.258 1.00 76.12 1605 ARG A O 1
ATOM 12825 N N . SER A 1 1606 ? -24.618 -48.161 -3.407 1.00 72.06 1606 SER A N 1
ATOM 12826 C CA . SER A 1 1606 ? -23.705 -47.009 -3.285 1.00 72.06 1606 SER A CA 1
ATOM 12827 C C . SER A 1 1606 ? -24.111 -45.786 -4.116 1.00 72.06 1606 SER A C 1
ATOM 12829 O O . SER A 1 1606 ? -23.604 -44.690 -3.886 1.00 72.06 1606 SER A O 1
ATOM 12831 N N . GLU A 1 1607 ? -25.009 -45.971 -5.084 1.00 79.62 1607 GLU A N 1
ATOM 12832 C CA . GLU A 1 1607 ? -25.444 -44.959 -6.050 1.00 79.62 1607 GLU A CA 1
ATOM 12833 C C . GLU A 1 1607 ? -26.811 -44.354 -5.696 1.00 79.62 1607 GLU A C 1
ATOM 12835 O O . GLU A 1 1607 ? -27.330 -43.524 -6.447 1.00 79.62 1607 GLU A O 1
ATOM 12840 N N . LEU A 1 1608 ? -27.364 -44.747 -4.539 1.00 79.44 1608 LEU A N 1
ATOM 12841 C CA . LEU A 1 1608 ? -28.676 -44.367 -4.017 1.00 79.44 1608 LEU A CA 1
ATOM 12842 C C . LEU A 1 1608 ? -28.567 -43.822 -2.583 1.00 79.44 1608 LEU A C 1
ATOM 12844 O O . LEU A 1 1608 ? -27.900 -44.413 -1.728 1.00 79.44 1608 LEU A O 1
ATOM 12848 N N . ARG A 1 1609 ? -29.283 -42.734 -2.288 1.00 78.81 1609 ARG A N 1
ATOM 12849 C CA . ARG A 1 1609 ? -29.419 -42.165 -0.936 1.00 78.81 1609 ARG A CA 1
ATOM 12850 C C . ARG A 1 1609 ? -30.897 -41.951 -0.600 1.00 78.81 1609 ARG A C 1
ATOM 12852 O O . ARG A 1 1609 ? -31.567 -41.337 -1.420 1.00 78.81 1609 ARG A O 1
ATOM 12859 N N . PRO A 1 1610 ? -31.409 -42.377 0.572 1.00 80.31 1610 PRO A N 1
ATOM 12860 C CA . PRO A 1 1610 ? -32.773 -42.056 0.999 1.00 80.31 1610 PRO A CA 1
ATOM 12861 C C . PRO A 1 1610 ? -33.082 -40.558 0.917 1.00 80.31 1610 PRO A C 1
ATOM 12863 O O . PRO A 1 1610 ? -32.286 -39.734 1.374 1.00 80.31 1610 PRO A O 1
ATOM 12866 N N . ALA A 1 1611 ? -34.245 -40.227 0.364 1.00 75.06 1611 ALA A N 1
ATOM 12867 C CA . ALA A 1 1611 ? -34.872 -38.924 0.524 1.00 75.06 1611 ALA A CA 1
ATOM 12868 C C . ALA A 1 1611 ? -35.728 -38.933 1.801 1.00 75.06 1611 ALA A C 1
ATOM 12870 O O . ALA A 1 1611 ? -36.309 -39.962 2.157 1.00 75.06 1611 ALA A O 1
ATOM 12871 N N . TYR A 1 1612 ? -35.806 -37.800 2.498 1.00 69.88 1612 TYR A N 1
ATOM 12872 C CA . TYR A 1 1612 ? -36.689 -37.664 3.653 1.00 69.88 1612 TYR A CA 1
ATOM 12873 C C . TYR A 1 1612 ? -38.136 -37.493 3.175 1.00 69.88 1612 TYR A C 1
ATOM 12875 O O . TYR A 1 1612 ? -38.430 -36.581 2.407 1.00 69.88 1612 TYR A O 1
ATOM 12883 N N . THR A 1 1613 ? -39.026 -38.366 3.642 1.00 58.12 1613 THR A N 1
ATOM 12884 C CA . THR A 1 1613 ? -40.483 -38.188 3.560 1.00 58.12 1613 THR A CA 1
ATOM 12885 C C . THR A 1 1613 ? -40.978 -37.853 4.967 1.00 58.12 1613 THR A C 1
ATOM 12887 O O . THR A 1 1613 ? -40.583 -38.554 5.904 1.00 58.12 1613 THR A O 1
ATOM 12890 N N . PRO A 1 1614 ? -41.771 -36.784 5.160 1.00 47.38 1614 PRO A N 1
ATOM 12891 C CA . PRO A 1 1614 ? -42.372 -36.511 6.460 1.00 47.38 1614 PRO A CA 1
ATOM 12892 C C . PRO A 1 1614 ? -43.371 -37.623 6.829 1.00 47.38 1614 PRO A C 1
ATOM 12894 O O . PRO A 1 1614 ? -43.994 -38.200 5.934 1.00 47.38 1614 PRO A O 1
ATOM 12897 N N . PRO A 1 1615 ? -43.551 -37.935 8.123 1.00 46.28 1615 PRO A N 1
ATOM 12898 C CA . PRO A 1 1615 ? -44.699 -38.710 8.576 1.00 46.28 1615 PRO A CA 1
ATOM 12899 C C . PRO A 1 1615 ? -45.993 -37.933 8.298 1.00 46.28 1615 PRO A C 1
ATOM 12901 O O . PRO A 1 1615 ? -46.077 -36.749 8.623 1.00 46.28 1615 PRO A O 1
ATOM 12904 N N . ASN A 1 1616 ? -47.005 -38.597 7.737 1.00 30.59 1616 ASN A N 1
ATOM 12905 C CA . ASN A 1 1616 ? -48.348 -38.029 7.607 1.00 30.59 1616 ASN A CA 1
ATOM 12906 C C . ASN A 1 1616 ? -49.063 -38.068 8.966 1.00 30.59 1616 ASN A C 1
ATOM 12908 O O . ASN A 1 1616 ? -49.859 -38.968 9.203 1.00 30.59 1616 ASN A O 1
ATOM 12912 N N . ASP A 1 1617 ? -48.765 -37.106 9.838 1.00 33.31 1617 ASP A N 1
ATOM 12913 C CA . ASP A 1 1617 ? -49.535 -36.825 11.058 1.00 33.31 1617 ASP A CA 1
ATOM 12914 C C . ASP A 1 1617 ? -49.339 -35.358 11.486 1.00 33.31 1617 ASP A C 1
ATOM 12916 O O . ASP A 1 1617 ? -48.584 -35.051 12.401 1.00 33.31 1617 ASP A O 1
ATOM 12920 N N . PHE A 1 1618 ? -49.972 -34.443 10.746 1.00 30.11 1618 PHE A N 1
ATOM 12921 C CA . PHE A 1 1618 ? -50.607 -33.204 11.229 1.00 30.11 1618 PHE A CA 1
ATOM 12922 C C . PHE A 1 1618 ? -51.399 -32.614 10.052 1.00 30.11 1618 PHE A C 1
ATOM 12924 O O . PHE A 1 1618 ? -50.856 -32.422 8.965 1.00 30.11 1618 PHE A O 1
ATOM 12931 N N . GLY A 1 1619 ? -52.709 -32.433 10.228 1.00 30.47 1619 GLY A N 1
ATOM 12932 C CA . GLY A 1 1619 ? -53.638 -32.237 9.113 1.00 30.47 1619 GLY A CA 1
ATOM 12933 C C . GLY A 1 1619 ? -53.912 -30.781 8.727 1.00 30.47 1619 GLY A C 1
ATOM 12934 O O . GLY A 1 1619 ? -53.997 -29.919 9.592 1.00 30.47 1619 GLY A O 1
ATOM 12935 N N . LEU A 1 1620 ? -54.161 -30.597 7.425 1.00 27.91 1620 LEU A N 1
ATOM 12936 C CA . LEU A 1 1620 ? -55.082 -29.627 6.810 1.00 27.91 1620 LEU A CA 1
ATOM 12937 C C . LEU A 1 1620 ? -54.965 -28.140 7.201 1.00 27.91 1620 LEU A C 1
ATOM 12939 O O . LEU A 1 1620 ? -55.499 -27.709 8.217 1.00 27.91 1620 LEU A O 1
ATOM 12943 N N . LEU A 1 1621 ? -54.496 -27.335 6.243 1.00 27.16 1621 LEU A N 1
ATOM 12944 C CA . LEU A 1 1621 ? -55.380 -26.407 5.518 1.00 27.16 1621 LEU A CA 1
ATOM 12945 C C . LEU A 1 1621 ? -54.953 -26.367 4.032 1.00 27.16 1621 LEU A C 1
ATOM 12947 O O . LEU A 1 1621 ? -53.761 -26.332 3.733 1.00 27.16 1621 LEU A O 1
ATOM 12951 N N . ASP A 1 1622 ? -55.928 -26.431 3.123 1.00 33.56 1622 ASP A N 1
ATOM 12952 C CA . ASP A 1 1622 ? -55.775 -26.541 1.656 1.00 33.56 1622 ASP A CA 1
ATOM 12953 C C . ASP A 1 1622 ? -55.677 -25.149 0.980 1.00 33.56 1622 ASP A C 1
ATOM 12955 O O . ASP A 1 1622 ? -56.256 -24.189 1.482 1.00 33.56 1622 ASP A O 1
ATOM 12959 N N . GLN A 1 1623 ? -54.769 -24.922 0.015 1.00 29.55 1623 GLN A N 1
ATOM 12960 C CA . GLN A 1 1623 ? -54.843 -25.128 -1.458 1.00 29.55 1623 GLN A CA 1
ATOM 12961 C C . GLN A 1 1623 ? -55.709 -24.127 -2.265 1.00 29.55 1623 GLN A C 1
ATOM 12963 O O . GLN A 1 1623 ? -56.754 -23.679 -1.806 1.00 29.55 1623 GLN A O 1
ATOM 12968 N N . ALA A 1 1624 ? -55.257 -23.894 -3.514 1.00 31.23 1624 ALA A N 1
ATOM 12969 C CA . ALA A 1 1624 ? -55.716 -22.981 -4.585 1.00 31.23 1624 ALA A CA 1
ATOM 12970 C C . ALA A 1 1624 ? -55.032 -21.590 -4.619 1.00 31.23 1624 ALA A C 1
ATOM 12972 O O . ALA A 1 1624 ? -54.946 -20.907 -3.604 1.00 31.23 1624 ALA A O 1
ATOM 12973 N N . ASP A 1 1625 ? -54.541 -21.076 -5.755 1.00 30.27 1625 ASP A N 1
ATOM 12974 C CA . ASP A 1 1625 ? -54.300 -21.683 -7.081 1.00 30.27 1625 ASP A CA 1
ATOM 12975 C C . ASP A 1 1625 ? -53.282 -20.825 -7.866 1.00 30.27 1625 ASP A C 1
ATOM 12977 O O . ASP A 1 1625 ? -53.253 -19.613 -7.665 1.00 30.27 1625 ASP A O 1
ATOM 12981 N N . TYR A 1 1626 ? -52.478 -21.439 -8.751 1.00 26.80 1626 TYR A N 1
ATOM 12982 C CA . TYR A 1 1626 ? -52.131 -21.006 -10.131 1.00 26.80 1626 TYR A CA 1
ATOM 12983 C C . TYR A 1 1626 ? -50.896 -21.747 -10.683 1.00 26.80 1626 TYR A C 1
ATOM 12985 O O . TYR A 1 1626 ? -49.974 -22.098 -9.950 1.00 26.80 1626 TYR A O 1
ATOM 12993 N N . GLN A 1 1627 ? -50.896 -22.000 -11.997 1.00 29.72 1627 GLN A N 1
ATOM 12994 C CA . GLN A 1 1627 ? -49.945 -22.888 -12.681 1.00 29.72 1627 GLN A CA 1
ATOM 12995 C C . GLN A 1 1627 ? -48.844 -22.152 -13.471 1.00 29.72 1627 GLN A C 1
ATOM 12997 O O . GLN A 1 1627 ? -48.869 -20.938 -13.664 1.00 29.72 1627 GLN A O 1
ATOM 13002 N N . GLU A 1 1628 ? -47.869 -22.938 -13.927 1.00 26.17 1628 GLU A N 1
ATOM 13003 C CA . GLU A 1 1628 ? -46.673 -22.557 -14.685 1.00 26.17 1628 GLU A CA 1
ATOM 13004 C C . GLU A 1 1628 ? -46.975 -21.950 -16.071 1.00 26.17 1628 GLU A C 1
ATOM 13006 O O . GLU A 1 1628 ? -47.980 -22.296 -16.693 1.00 26.17 1628 GLU A O 1
ATOM 13011 N N . ASN A 1 1629 ? -46.033 -21.167 -16.623 1.00 29.41 1629 ASN A N 1
ATOM 13012 C CA . ASN A 1 1629 ? -45.440 -21.439 -17.948 1.00 29.41 1629 ASN A CA 1
ATOM 13013 C C . ASN A 1 1629 ? -44.175 -20.592 -18.234 1.00 29.41 1629 ASN A C 1
ATOM 13015 O O . ASN A 1 1629 ? -43.908 -19.600 -17.559 1.00 29.41 1629 ASN A O 1
ATOM 13019 N N . PHE A 1 1630 ? -43.373 -21.025 -19.215 1.00 26.88 1630 PHE A N 1
ATOM 13020 C CA . PHE A 1 1630 ? -42.037 -20.493 -19.548 1.00 26.88 1630 PHE A CA 1
ATOM 13021 C C . PHE A 1 1630 ? -42.045 -19.452 -20.683 1.00 26.88 1630 PHE A C 1
ATOM 13023 O O . PHE A 1 1630 ? -42.747 -19.656 -21.666 1.00 26.88 1630 PHE A O 1
ATOM 13030 N N . THR A 1 1631 ? -41.116 -18.483 -20.632 1.00 27.55 1631 THR A N 1
ATOM 13031 C CA . THR A 1 1631 ? -40.232 -18.080 -21.761 1.00 27.55 1631 THR A CA 1
ATOM 13032 C C . THR A 1 1631 ? -39.027 -17.276 -21.244 1.00 27.55 1631 THR A C 1
ATOM 13034 O O . THR A 1 1631 ? -39.132 -16.612 -20.215 1.00 27.55 1631 THR A O 1
ATOM 13037 N N . ASP A 1 1632 ? -37.893 -17.324 -21.950 1.00 26.88 1632 ASP A N 1
ATOM 13038 C CA . ASP A 1 1632 ? -36.674 -16.565 -21.623 1.00 26.88 1632 ASP A CA 1
ATOM 13039 C C . ASP A 1 1632 ? -36.747 -15.086 -22.060 1.00 26.88 1632 ASP A C 1
ATOM 13041 O O . ASP A 1 1632 ? -37.006 -14.823 -23.229 1.00 26.88 1632 ASP A O 1
ATOM 13045 N N . GLU A 1 1633 ? -36.430 -14.144 -21.158 1.00 31.59 1633 GLU A N 1
ATOM 13046 C CA . GLU A 1 1633 ? -35.618 -12.922 -21.389 1.00 31.59 1633 GLU A CA 1
ATOM 13047 C C . GLU A 1 1633 ? -35.453 -12.153 -20.049 1.00 31.59 1633 GLU A C 1
ATOM 13049 O O . GLU A 1 1633 ? -36.430 -11.797 -19.395 1.00 31.59 1633 GLU A O 1
ATOM 13054 N N . GLU A 1 1634 ? -34.217 -11.946 -19.564 1.00 27.83 1634 GLU A N 1
ATOM 13055 C CA . GLU A 1 1634 ? -33.968 -11.543 -18.160 1.00 27.83 1634 GLU A CA 1
ATOM 13056 C C . GLU A 1 1634 ? -34.154 -10.031 -17.876 1.00 27.83 1634 GLU A C 1
ATOM 13058 O O . GLU A 1 1634 ? -33.229 -9.233 -18.069 1.00 27.83 1634 GLU A O 1
ATOM 13063 N N . GLY A 1 1635 ? -35.307 -9.645 -17.306 1.00 27.67 1635 GLY A N 1
ATOM 13064 C CA . GLY A 1 1635 ? -35.587 -8.277 -16.838 1.00 27.67 1635 GLY A CA 1
ATOM 13065 C C . GLY A 1 1635 ? -36.537 -8.167 -15.627 1.00 27.67 1635 GLY A C 1
ATOM 13066 O O . GLY A 1 1635 ? -37.540 -8.857 -15.549 1.00 27.67 1635 GLY A O 1
ATOM 13067 N N . ASP A 1 1636 ? -36.174 -7.274 -14.699 1.00 26.58 1636 ASP A N 1
ATOM 13068 C CA . ASP A 1 1636 ? -36.970 -6.518 -13.709 1.00 26.58 1636 ASP A CA 1
ATOM 13069 C C . ASP A 1 1636 ? -38.213 -7.100 -12.961 1.00 26.58 1636 ASP A C 1
ATOM 13071 O O . ASP A 1 1636 ? -39.324 -7.116 -13.475 1.00 26.58 1636 ASP A O 1
ATOM 13075 N N . ILE A 1 1637 ? -38.042 -7.227 -11.626 1.00 25.61 1637 ILE A N 1
ATOM 13076 C CA . ILE A 1 1637 ? -38.986 -6.787 -10.553 1.00 25.61 1637 ILE A CA 1
ATOM 13077 C C . ILE A 1 1637 ? -40.270 -7.653 -10.330 1.00 25.61 1637 ILE A C 1
ATOM 13079 O O . ILE A 1 1637 ? -40.576 -8.562 -11.084 1.00 25.61 1637 ILE A O 1
ATOM 13083 N N . VAL A 1 1638 ? -41.007 -7.353 -9.239 1.00 26.06 1638 VAL A N 1
ATOM 13084 C CA . VAL A 1 1638 ? -42.340 -7.867 -8.813 1.00 26.06 1638 VAL A CA 1
ATOM 13085 C C . VAL A 1 1638 ? -42.290 -9.283 -8.191 1.00 26.06 1638 VAL A C 1
ATOM 13087 O O . VAL A 1 1638 ? -41.982 -10.268 -8.841 1.00 26.06 1638 VAL A O 1
ATOM 13090 N N . MET A 1 1639 ? -42.348 -9.412 -6.857 1.00 25.31 1639 MET A N 1
ATOM 13091 C CA . MET A 1 1639 ? -43.566 -9.679 -6.056 1.00 25.31 1639 MET A CA 1
ATOM 13092 C C . MET A 1 1639 ? -44.511 -10.760 -6.620 1.00 25.31 1639 MET A C 1
ATOM 13094 O O . MET A 1 1639 ? -45.136 -10.563 -7.653 1.00 25.31 1639 MET A O 1
ATOM 13098 N N . MET A 1 1640 ? -44.788 -11.795 -5.827 1.00 29.36 1640 MET A N 1
ATOM 13099 C CA . MET A 1 1640 ? -46.135 -12.374 -5.758 1.00 29.36 1640 MET A CA 1
ATOM 13100 C C . MET A 1 1640 ? -46.601 -12.418 -4.305 1.00 29.36 1640 MET A C 1
ATOM 13102 O O . MET A 1 1640 ? -45.806 -12.154 -3.397 1.00 29.36 1640 MET A O 1
ATOM 13106 N N . SER A 1 1641 ? -47.921 -12.491 -4.120 1.00 26.47 1641 SER A N 1
ATOM 13107 C CA . SER A 1 1641 ? -48.583 -12.278 -2.830 1.00 26.47 1641 SER A CA 1
ATOM 13108 C C . SER A 1 1641 ? -50.058 -12.716 -2.836 1.00 26.47 1641 SER A C 1
ATOM 13110 O O . SER A 1 1641 ? -50.943 -11.912 -3.154 1.00 26.47 1641 SER A O 1
ATOM 13112 N N . LEU A 1 1642 ? -50.314 -13.977 -2.483 1.00 29.81 1642 LEU A N 1
ATOM 13113 C CA . LEU A 1 1642 ? -51.639 -14.620 -2.439 1.00 29.81 1642 LEU A CA 1
ATOM 13114 C C . LEU A 1 1642 ? -52.690 -13.901 -1.561 1.00 29.81 1642 LEU A C 1
ATOM 13116 O O . LEU A 1 1642 ? -52.645 -13.937 -0.334 1.00 29.81 1642 LEU A O 1
ATOM 13120 N N . ARG A 1 1643 ? -53.723 -13.346 -2.215 1.00 29.23 1643 ARG A N 1
ATOM 13121 C CA . ARG A 1 1643 ? -55.061 -13.120 -1.616 1.00 29.23 1643 ARG A CA 1
ATOM 13122 C C . ARG A 1 1643 ? -55.851 -14.446 -1.624 1.00 29.23 1643 ARG A C 1
ATOM 13124 O O . ARG A 1 1643 ? -55.493 -15.319 -2.411 1.00 29.23 1643 ARG A O 1
ATOM 13131 N N . PRO A 1 1644 ? -56.992 -14.558 -0.914 1.00 31.61 1644 PRO A N 1
ATOM 13132 C CA . PRO A 1 1644 ? -58.278 -14.393 -1.625 1.00 31.61 1644 PRO A CA 1
ATOM 13133 C C . PRO A 1 1644 ? -59.381 -13.628 -0.846 1.00 31.61 1644 PRO A C 1
ATOM 13135 O O . PRO A 1 1644 ? -59.242 -13.355 0.343 1.00 31.61 1644 PRO A O 1
ATOM 13138 N N . GLY A 1 1645 ? -60.490 -13.315 -1.547 1.00 30.86 1645 GLY A N 1
ATOM 13139 C CA . GLY A 1 1645 ? -61.702 -12.619 -1.049 1.00 30.86 1645 GLY A CA 1
ATOM 13140 C C . GLY A 1 1645 ? -61.552 -11.086 -0.961 1.00 30.86 1645 GLY A C 1
ATOM 13141 O O . GLY A 1 1645 ? -60.503 -10.602 -0.556 1.00 30.86 1645 GLY A O 1
ATOM 13142 N N . GLY A 1 1646 ? -62.495 -10.217 -1.356 1.00 29.69 1646 GLY A N 1
ATOM 13143 C CA . GLY A 1 1646 ? -63.921 -10.358 -1.716 1.00 29.69 1646 GLY A CA 1
ATOM 13144 C C . GLY A 1 1646 ? -64.759 -9.421 -0.813 1.00 29.69 1646 GLY A C 1
ATOM 13145 O O . GLY A 1 1646 ? -64.444 -9.345 0.366 1.00 29.69 1646 GLY A O 1
ATOM 13146 N N . VAL A 1 1647 ? -65.788 -8.660 -1.223 1.00 28.94 1647 VAL A N 1
ATOM 13147 C CA . VAL A 1 1647 ? -66.626 -8.567 -2.447 1.00 28.94 1647 VAL A CA 1
ATOM 13148 C C . VAL A 1 1647 ? -67.311 -7.156 -2.478 1.00 28.94 1647 VAL A C 1
ATOM 13150 O O . VAL A 1 1647 ? -67.438 -6.566 -1.414 1.00 28.94 1647 VAL A O 1
ATOM 13153 N N . LEU A 1 1648 ? -67.802 -6.664 -3.644 1.00 29.03 1648 LEU A N 1
ATOM 13154 C CA . LEU A 1 1648 ? -68.692 -5.470 -3.862 1.00 29.03 1648 LEU A CA 1
ATOM 13155 C C . LEU A 1 1648 ? -68.094 -4.055 -3.550 1.00 29.03 1648 LEU A C 1
ATOM 13157 O O . LEU A 1 1648 ? -67.627 -3.803 -2.452 1.00 29.03 1648 LEU A O 1
ATOM 13161 N N . SER A 1 1649 ? -67.901 -3.153 -4.538 1.00 29.22 1649 SER A N 1
ATOM 13162 C CA . SER A 1 1649 ? -68.829 -2.121 -5.114 1.00 29.22 1649 SER A CA 1
ATOM 13163 C C . SER A 1 1649 ? -68.827 -0.766 -4.353 1.00 29.22 1649 SER A C 1
ATOM 13165 O O . SER A 1 1649 ? -68.668 -0.792 -3.143 1.00 29.22 1649 SER A O 1
ATOM 13167 N N . GLN A 1 1650 ? -69.020 0.439 -4.926 1.00 30.66 1650 GLN A N 1
ATOM 13168 C CA . GLN A 1 1650 ? -69.558 0.866 -6.239 1.00 30.66 1650 GLN A CA 1
ATOM 13169 C C . GLN A 1 1650 ? -69.217 2.371 -6.517 1.00 30.66 1650 GLN A C 1
ATOM 13171 O O . GLN A 1 1650 ? -69.310 3.150 -5.579 1.00 30.66 1650 GLN A O 1
ATOM 13176 N N . GLU A 1 1651 ? -68.956 2.789 -7.780 1.00 30.33 1651 GLU A N 1
ATOM 13177 C CA . GLU A 1 1651 ? -69.135 4.187 -8.320 1.00 30.33 1651 GLU A CA 1
ATOM 13178 C C . GLU A 1 1651 ? -68.332 5.374 -7.668 1.00 30.33 1651 GLU A C 1
ATOM 13180 O O . GLU A 1 1651 ? -67.633 5.147 -6.692 1.00 30.33 1651 GLU A O 1
ATOM 13185 N N . LYS A 1 1652 ? -68.255 6.663 -8.105 1.00 33.03 1652 LYS A N 1
ATOM 13186 C CA . LYS A 1 1652 ? -68.612 7.524 -9.292 1.00 33.03 1652 LYS A CA 1
ATOM 13187 C C . LYS A 1 1652 ? -67.771 8.859 -9.213 1.00 33.03 1652 LYS A C 1
ATOM 13189 O O . LYS A 1 1652 ? -67.258 9.139 -8.139 1.00 33.03 1652 LYS A O 1
ATOM 13194 N N . VAL A 1 1653 ? -67.697 9.815 -10.173 1.00 29.44 1653 VAL A N 1
ATOM 13195 C CA . VAL A 1 1653 ? -67.239 9.782 -11.597 1.00 29.44 1653 VAL A CA 1
ATOM 13196 C C . VAL A 1 1653 ? -67.072 11.229 -12.209 1.00 29.44 1653 VAL A C 1
ATOM 13198 O O . VAL A 1 1653 ? -68.037 11.980 -12.168 1.00 29.44 1653 VAL A O 1
ATOM 13201 N N . ILE A 1 1654 ? -65.924 11.578 -12.858 1.00 29.33 1654 ILE A N 1
ATOM 13202 C CA . ILE A 1 1654 ? -65.745 12.624 -13.947 1.00 29.33 1654 ILE A CA 1
ATOM 13203 C C . ILE A 1 1654 ? -65.887 14.146 -13.488 1.00 29.33 1654 ILE A C 1
ATOM 13205 O O . ILE A 1 1654 ? -66.412 14.364 -12.403 1.00 29.33 1654 ILE A O 1
ATOM 13209 N N . PRO A 1 1655 ? -65.444 15.243 -14.193 1.00 35.12 1655 PRO A N 1
ATOM 13210 C CA . PRO A 1 1655 ? -64.095 15.680 -14.654 1.00 35.12 1655 PRO A CA 1
ATOM 13211 C C . PRO A 1 1655 ? -63.738 17.207 -14.405 1.00 35.12 1655 PRO A C 1
ATOM 13213 O O . PRO A 1 1655 ? -64.322 17.873 -13.558 1.00 35.12 1655 PRO A O 1
ATOM 13216 N N . GLN A 1 1656 ? -62.794 17.777 -15.190 1.00 34.56 1656 GLN A N 1
ATOM 13217 C CA . GLN A 1 1656 ? -62.312 19.191 -15.239 1.00 34.56 1656 GLN A CA 1
ATOM 13218 C C . GLN A 1 1656 ? -63.074 20.125 -16.225 1.00 34.56 1656 GLN A C 1
ATOM 13220 O O . GLN A 1 1656 ? -63.755 19.622 -17.122 1.00 34.56 1656 GLN A O 1
ATOM 13225 N N . PRO A 1 1657 ? -62.894 21.470 -16.141 1.00 35.75 1657 PRO A N 1
ATOM 13226 C CA . PRO A 1 1657 ? -62.312 22.266 -17.267 1.00 35.75 1657 PRO A CA 1
ATOM 13227 C C . PRO A 1 1657 ? -61.503 23.543 -16.835 1.00 35.75 1657 PRO A C 1
ATOM 13229 O O . PRO A 1 1657 ? -61.452 23.830 -15.645 1.00 35.75 1657 PRO A O 1
ATOM 13232 N N . ARG A 1 1658 ? -60.963 24.456 -17.686 1.00 30.36 1658 ARG A N 1
ATOM 13233 C CA . ARG A 1 1658 ? -60.169 24.404 -18.959 1.00 30.36 1658 ARG A CA 1
ATOM 13234 C C . ARG A 1 1658 ? -59.949 25.830 -19.566 1.00 30.36 1658 ARG A C 1
ATOM 13236 O O . ARG A 1 1658 ? -60.937 26.449 -19.938 1.00 30.36 1658 ARG A O 1
ATOM 13243 N N . THR A 1 1659 ? -58.698 26.273 -19.797 1.00 33.38 1659 THR A N 1
ATOM 13244 C CA . THR A 1 1659 ? -58.227 27.400 -20.683 1.00 33.38 1659 THR A CA 1
ATOM 13245 C C . THR A 1 1659 ? -56.684 27.315 -20.828 1.00 33.38 1659 THR A C 1
ATOM 13247 O O . THR A 1 1659 ? -56.065 26.737 -19.941 1.00 33.38 1659 THR A O 1
ATOM 13250 N N . GLN A 1 1660 ? -55.925 27.755 -21.855 1.00 31.89 1660 GLN A N 1
ATOM 13251 C CA . GLN A 1 1660 ? -56.118 28.292 -23.231 1.00 31.89 1660 GLN A CA 1
ATOM 13252 C C . GLN A 1 1660 ? -56.320 29.821 -23.478 1.00 31.89 1660 GLN A C 1
ATOM 13254 O O . GLN A 1 1660 ? -57.460 30.270 -23.476 1.00 31.89 1660 GLN A O 1
ATOM 13259 N N . ILE A 1 1661 ? -55.223 30.544 -23.815 1.00 34.94 1661 ILE A N 1
ATOM 13260 C CA . ILE A 1 1661 ? -55.058 31.810 -24.608 1.00 34.94 1661 ILE A CA 1
ATOM 13261 C C . ILE A 1 1661 ? -53.650 31.707 -25.294 1.00 34.94 1661 ILE A C 1
ATOM 13263 O O . ILE A 1 1661 ? -52.698 31.421 -24.573 1.00 34.94 1661 ILE A O 1
ATOM 13267 N N . ILE A 1 1662 ? -53.541 31.564 -26.639 1.00 34.59 1662 ILE A N 1
ATOM 13268 C CA . ILE A 1 1662 ? -53.079 32.556 -27.674 1.00 34.59 1662 ILE A CA 1
ATOM 13269 C C . ILE A 1 1662 ? -51.584 32.979 -27.532 1.00 34.59 1662 ILE A C 1
ATOM 13271 O O . ILE A 1 1662 ? -51.217 33.377 -26.432 1.00 34.59 1662 ILE A O 1
ATOM 13275 N N . GLU A 1 1663 ? -50.662 33.045 -28.523 1.00 33.38 1663 GLU A N 1
ATOM 13276 C CA . GLU A 1 1663 ? -50.432 32.581 -29.938 1.00 33.38 1663 GLU A CA 1
ATOM 13277 C C . GLU A 1 1663 ? -49.002 33.072 -30.358 1.00 33.38 1663 GLU A C 1
ATOM 13279 O O . GLU A 1 1663 ? -48.493 33.985 -29.709 1.00 33.38 1663 GLU A O 1
ATOM 13284 N N . ASP A 1 1664 ? -48.254 32.636 -31.392 1.00 32.59 1664 ASP A N 1
ATOM 13285 C CA . ASP A 1 1664 ? -48.188 31.406 -32.230 1.00 32.59 1664 ASP A CA 1
ATOM 13286 C C . ASP A 1 1664 ? -46.670 31.006 -32.366 1.00 32.59 1664 ASP A C 1
ATOM 13288 O O . ASP A 1 1664 ? -46.053 30.874 -31.311 1.00 32.59 1664 ASP A O 1
ATOM 13292 N N . MET A 1 1665 ? -45.893 30.812 -33.458 1.00 35.62 1665 MET A N 1
ATOM 13293 C CA . MET A 1 1665 ? -45.991 30.826 -34.940 1.00 35.62 1665 MET A CA 1
ATOM 13294 C C . MET A 1 1665 ? -45.297 29.581 -35.554 1.00 35.62 1665 MET A C 1
ATOM 13296 O O . MET A 1 1665 ? -44.416 28.985 -34.933 1.00 35.62 1665 MET A O 1
ATOM 13300 N N . SER A 1 1666 ? -45.673 29.207 -36.788 1.00 34.72 1666 SER A N 1
ATOM 13301 C CA . SER A 1 1666 ? -45.413 27.876 -37.395 1.00 34.72 1666 SER A CA 1
ATOM 13302 C C . SER A 1 1666 ? -44.471 27.893 -38.659 1.00 34.72 1666 SER A C 1
ATOM 13304 O O . SER A 1 1666 ? -43.615 28.771 -38.731 1.00 34.72 1666 SER A O 1
ATOM 13306 N N . PRO A 1 1667 ? -44.483 26.928 -39.622 1.00 38.72 1667 PRO A N 1
ATOM 13307 C CA . PRO A 1 1667 ? -43.693 25.681 -39.532 1.00 38.72 1667 PRO A CA 1
ATOM 13308 C C . PRO A 1 1667 ? -42.918 25.225 -40.814 1.00 38.72 1667 PRO A C 1
ATOM 13310 O O . PRO A 1 1667 ? -43.099 25.759 -41.899 1.00 38.72 1667 PRO A O 1
ATOM 13313 N N . SER A 1 1668 ? -42.163 24.114 -40.678 1.00 31.14 1668 SER A N 1
ATOM 13314 C CA . SER A 1 1668 ? -41.950 22.993 -41.646 1.00 31.14 1668 SER A CA 1
ATOM 13315 C C . SER A 1 1668 ? -41.446 23.188 -43.097 1.00 31.14 1668 SER A C 1
ATOM 13317 O O . SER A 1 1668 ? -41.994 23.981 -43.848 1.00 31.14 1668 SER A O 1
ATOM 13319 N N . LEU A 1 1669 ? -40.584 22.257 -43.558 1.00 31.19 1669 LEU A N 1
ATOM 13320 C CA . LEU A 1 1669 ? -40.703 21.562 -44.867 1.00 31.19 1669 LEU A CA 1
ATOM 13321 C C . LEU A 1 1669 ? -39.764 20.316 -44.954 1.00 31.19 1669 LEU A C 1
ATOM 13323 O O . LEU A 1 1669 ? -38.588 20.456 -44.617 1.00 31.19 1669 LEU A O 1
ATOM 13327 N N . PRO A 1 1670 ? -40.229 19.113 -45.381 1.00 35.34 1670 PRO A N 1
ATOM 13328 C CA . PRO A 1 1670 ? -39.397 17.896 -45.502 1.00 35.34 1670 PRO A CA 1
ATOM 13329 C C . PRO A 1 1670 ? -39.263 17.310 -46.934 1.00 35.34 1670 PRO A C 1
ATOM 13331 O O . PRO A 1 1670 ? -40.201 17.366 -47.724 1.00 35.34 1670 PRO A O 1
ATOM 13334 N N . VAL A 1 1671 ? -38.112 16.681 -47.232 1.00 33.66 1671 VAL A N 1
ATOM 13335 C CA . VAL A 1 1671 ? -37.698 16.018 -48.503 1.00 33.66 1671 VAL A CA 1
ATOM 13336 C C . VAL A 1 1671 ? -36.586 14.996 -48.156 1.00 33.66 1671 VAL A C 1
ATOM 13338 O O . VAL A 1 1671 ? -35.754 15.344 -47.321 1.00 33.66 1671 VAL A O 1
ATOM 13341 N N . VAL A 1 1672 ? -36.418 13.774 -48.699 1.00 35.25 1672 VAL A N 1
ATOM 13342 C CA . VAL A 1 1672 ? -37.211 12.804 -49.512 1.00 35.25 1672 VAL A CA 1
ATOM 13343 C C . VAL A 1 1672 ? -36.679 11.389 -49.120 1.00 35.25 1672 VAL A C 1
ATOM 13345 O O . VAL A 1 1672 ? -35.509 11.295 -48.755 1.00 35.25 1672 VAL A O 1
ATOM 13348 N N . VAL A 1 1673 ? -37.507 10.376 -48.809 1.00 31.33 1673 VAL A N 1
ATOM 13349 C CA . VAL A 1 1673 ? -37.993 9.203 -49.611 1.00 31.33 1673 VAL A CA 1
ATOM 13350 C C . VAL A 1 1673 ? -36.929 8.344 -50.351 1.00 31.33 1673 VAL A C 1
ATOM 13352 O O . VAL A 1 1673 ? -35.858 8.832 -50.691 1.00 31.33 1673 VAL A O 1
ATOM 13355 N N . ASP A 1 1674 ? -37.294 7.072 -50.584 1.00 33.34 1674 ASP A N 1
ATOM 13356 C CA . ASP A 1 1674 ? -36.744 6.056 -51.513 1.00 33.34 1674 ASP A CA 1
ATOM 13357 C C . ASP A 1 1674 ? -35.575 5.136 -51.048 1.00 33.34 1674 ASP A C 1
ATOM 13359 O O . ASP A 1 1674 ? -34.566 5.608 -50.530 1.00 33.34 1674 ASP A O 1
ATOM 13363 N N . VAL A 1 1675 ? -35.609 3.797 -51.240 1.00 35.84 1675 VAL A N 1
ATOM 13364 C CA . VAL A 1 1675 ? -36.739 2.864 -51.520 1.00 35.84 1675 VAL A CA 1
ATOM 13365 C C . VAL A 1 1675 ? -36.325 1.386 -51.244 1.00 35.84 1675 VAL A C 1
ATOM 13367 O O . VAL A 1 1675 ? -35.187 1.040 -51.537 1.00 35.84 1675 VAL A O 1
ATOM 13370 N N . GLU A 1 1676 ? -37.233 0.574 -50.662 1.00 34.31 1676 GLU A N 1
ATOM 13371 C CA . GLU A 1 1676 ? -37.515 -0.887 -50.880 1.00 34.31 1676 GLU A CA 1
ATOM 13372 C C . GLU A 1 1676 ? -36.391 -1.983 -50.892 1.00 34.31 1676 GLU A C 1
ATOM 13374 O O . GLU A 1 1676 ? -35.215 -1.702 -51.087 1.00 34.31 1676 GLU A O 1
ATOM 13379 N N . ASP A 1 1677 ? -36.630 -3.304 -50.722 1.00 31.77 1677 ASP A N 1
ATOM 13380 C CA . ASP A 1 1677 ? -37.729 -4.149 -50.169 1.00 31.77 1677 ASP A CA 1
ATOM 13381 C C . ASP A 1 1677 ? -37.250 -5.646 -50.117 1.00 31.77 1677 ASP A C 1
ATOM 13383 O O . ASP A 1 1677 ? -36.151 -5.953 -50.578 1.00 31.77 1677 ASP A O 1
ATOM 13387 N N . GLN A 1 1678 ? -38.090 -6.571 -49.614 1.00 33.66 1678 GLN A N 1
ATOM 13388 C CA . GLN A 1 1678 ? -38.094 -8.047 -49.815 1.00 33.66 1678 GLN A CA 1
ATOM 13389 C C . GLN A 1 1678 ? -37.010 -8.873 -49.079 1.00 33.66 1678 GLN A C 1
ATOM 13391 O O . GLN A 1 1678 ? -35.846 -8.498 -49.012 1.00 33.66 1678 GLN A O 1
ATOM 13396 N N . SER A 1 1679 ? -37.241 -10.087 -48.553 1.00 35.41 1679 SER A N 1
ATOM 13397 C CA . SER A 1 1679 ? -38.415 -10.848 -48.045 1.00 35.41 1679 SER A CA 1
ATOM 13398 C C . SER A 1 1679 ? -37.836 -12.173 -47.477 1.00 35.41 1679 SER A C 1
ATOM 13400 O O . SER A 1 1679 ? -36.972 -12.757 -48.123 1.00 35.41 1679 SER A O 1
ATOM 13402 N N . ALA A 1 1680 ? -38.060 -12.588 -46.220 1.00 30.27 1680 ALA A N 1
ATOM 13403 C CA . ALA A 1 1680 ? -39.110 -13.522 -45.745 1.00 30.27 1680 ALA A CA 1
ATOM 13404 C C . ALA A 1 1680 ? -39.210 -14.891 -46.491 1.00 30.27 1680 ALA A C 1
ATOM 13406 O O . ALA A 1 1680 ? -39.007 -14.897 -47.701 1.00 30.27 1680 ALA A O 1
ATOM 13407 N N . PRO A 1 1681 ? -39.581 -16.036 -45.847 1.00 32.88 1681 PRO A N 1
ATOM 13408 C CA . PRO A 1 1681 ? -40.058 -16.247 -44.463 1.00 32.88 1681 PRO A CA 1
ATOM 13409 C C . PRO A 1 1681 ? -39.326 -17.380 -43.664 1.00 32.88 1681 PRO A C 1
ATOM 13411 O O . PRO A 1 1681 ? -38.287 -17.889 -44.075 1.00 32.88 1681 PRO A O 1
ATOM 13414 N N . ARG A 1 1682 ? -39.878 -17.773 -42.496 1.00 27.20 1682 ARG A N 1
ATOM 13415 C CA . ARG A 1 1682 ? -39.523 -18.978 -41.684 1.00 27.20 1682 ARG A CA 1
ATOM 13416 C C . ARG A 1 1682 ? -40.299 -20.230 -42.202 1.00 27.20 1682 ARG A C 1
ATOM 13418 O O . ARG A 1 1682 ? -41.233 -20.002 -42.971 1.00 27.20 1682 ARG A O 1
ATOM 13425 N N . PRO A 1 1683 ? -39.994 -21.506 -41.824 1.00 33.38 1683 PRO A N 1
ATOM 13426 C CA . PRO A 1 1683 ? -40.304 -22.036 -40.473 1.00 33.38 1683 PRO A CA 1
ATOM 13427 C C . PRO A 1 1683 ? -39.371 -23.140 -39.881 1.00 33.38 1683 PRO A C 1
ATOM 13429 O O . PRO A 1 1683 ? -38.560 -23.755 -40.562 1.00 33.38 1683 PRO A O 1
ATOM 13432 N N . GLU A 1 1684 ? -39.534 -23.340 -38.566 1.00 28.05 1684 GLU A N 1
ATOM 13433 C CA . GLU A 1 1684 ? -39.475 -24.565 -37.723 1.00 28.05 1684 GLU A CA 1
ATOM 13434 C C . GLU A 1 1684 ? -38.748 -25.867 -38.159 1.00 28.05 1684 GLU A C 1
ATOM 13436 O O . GLU A 1 1684 ? -38.993 -26.416 -39.228 1.00 28.05 1684 GLU A O 1
ATOM 13441 N N . GLY A 1 1685 ? -38.024 -26.498 -37.209 1.00 28.95 1685 GLY A N 1
ATOM 13442 C CA . GLY A 1 1685 ? -37.914 -27.971 -37.159 1.00 28.95 1685 GLY A CA 1
ATOM 13443 C C . GLY A 1 1685 ? -36.625 -28.617 -36.604 1.00 28.95 1685 GLY A C 1
ATOM 13444 O O . GLY A 1 1685 ? -35.516 -28.158 -36.843 1.00 28.95 1685 GLY A O 1
ATOM 13445 N N . ALA A 1 1686 ? -36.811 -29.774 -35.948 1.00 30.05 1686 ALA A N 1
ATOM 13446 C CA . ALA A 1 1686 ? -35.869 -30.897 -35.751 1.00 30.05 1686 ALA A CA 1
ATOM 13447 C C . ALA A 1 1686 ? -34.540 -30.718 -34.960 1.00 30.05 1686 ALA A C 1
ATOM 13449 O O . ALA A 1 1686 ? -33.516 -30.241 -35.445 1.00 30.05 1686 ALA A O 1
ATOM 13450 N N . VAL A 1 1687 ? -34.495 -31.339 -33.772 1.00 25.30 1687 VAL A N 1
ATOM 13451 C CA . VAL A 1 1687 ? -33.274 -31.603 -32.982 1.00 25.30 1687 VAL A CA 1
ATOM 13452 C C . VAL A 1 1687 ? -32.469 -32.776 -33.572 1.00 25.30 1687 VAL A C 1
ATOM 13454 O O . VAL A 1 1687 ? -32.870 -33.928 -33.399 1.00 25.30 1687 VAL A O 1
ATOM 13457 N N . VAL A 1 1688 ? -31.290 -32.541 -34.175 1.00 28.34 1688 VAL A N 1
ATOM 13458 C CA . VAL A 1 1688 ? -30.366 -33.633 -34.572 1.00 28.34 1688 VAL A CA 1
ATOM 13459 C C . VAL A 1 1688 ? -28.898 -33.407 -34.177 1.00 28.34 1688 VAL A C 1
ATOM 13461 O O . VAL A 1 1688 ? -28.251 -32.406 -34.461 1.00 28.34 1688 VAL A O 1
ATOM 13464 N N . ARG A 1 1689 ? -28.367 -34.446 -33.528 1.00 23.53 1689 ARG A N 1
ATOM 13465 C CA . ARG A 1 1689 ? -26.992 -34.661 -33.061 1.00 23.53 1689 ARG A CA 1
ATOM 13466 C C . ARG A 1 1689 ? -25.959 -34.942 -34.180 1.00 23.53 1689 ARG A C 1
ATOM 13468 O O . ARG A 1 1689 ? -26.263 -35.652 -35.127 1.00 23.53 1689 ARG A O 1
ATOM 13475 N N . ARG A 1 1690 ? -24.678 -34.707 -33.828 1.00 24.72 1690 ARG A N 1
ATOM 13476 C CA . ARG A 1 1690 ? -23.477 -35.566 -34.080 1.00 24.72 1690 ARG A CA 1
ATOM 13477 C C . ARG A 1 1690 ? -22.750 -35.580 -35.458 1.00 24.72 1690 ARG A C 1
ATOM 13479 O O . ARG A 1 1690 ? -23.171 -36.222 -36.407 1.00 24.72 1690 ARG A O 1
ATOM 13486 N N . THR A 1 1691 ? -21.459 -35.216 -35.368 1.00 26.41 1691 THR A N 1
ATOM 13487 C CA . THR A 1 1691 ? -20.250 -35.921 -35.899 1.00 26.41 1691 THR A CA 1
ATOM 13488 C C . THR A 1 1691 ? -19.954 -36.029 -37.405 1.00 26.41 1691 THR A C 1
ATOM 13490 O O . THR A 1 1691 ? -20.682 -36.689 -38.136 1.00 26.41 1691 THR A O 1
ATOM 13493 N N . ARG A 1 1692 ? -18.710 -35.671 -37.781 1.00 31.98 1692 ARG A N 1
ATOM 13494 C CA . ARG A 1 1692 ? -17.558 -36.555 -38.151 1.00 31.98 1692 ARG A CA 1
ATOM 13495 C C . ARG A 1 1692 ? -16.280 -35.665 -38.211 1.00 31.98 1692 ARG A C 1
ATOM 13497 O O . ARG A 1 1692 ? -16.438 -34.492 -38.505 1.00 31.98 1692 ARG A O 1
ATOM 13504 N N . ARG A 1 1693 ? -15.046 -35.999 -37.779 1.00 26.72 1693 ARG A N 1
ATOM 13505 C CA . ARG A 1 1693 ? -14.133 -37.186 -37.784 1.00 26.72 1693 ARG A CA 1
ATOM 13506 C C . ARG A 1 1693 ? -13.108 -37.113 -38.946 1.00 26.72 1693 ARG A C 1
ATOM 13508 O O . ARG A 1 1693 ? -13.481 -36.643 -40.007 1.00 26.72 1693 ARG A O 1
ATOM 13515 N N . ALA A 1 1694 ? -11.890 -37.656 -38.736 1.00 32.22 1694 ALA A N 1
ATOM 13516 C CA . ALA A 1 1694 ? -10.667 -37.599 -39.587 1.00 32.22 1694 ALA A CA 1
ATOM 13517 C C . ALA A 1 1694 ? -9.894 -36.259 -39.523 1.00 32.22 1694 ALA A C 1
ATOM 13519 O O . ALA A 1 1694 ? -10.532 -35.217 -39.517 1.00 32.22 1694 ALA A O 1
ATOM 13520 N N . ARG A 1 1695 ? -8.550 -36.176 -39.468 1.00 33.38 1695 ARG A N 1
ATOM 13521 C CA . ARG A 1 1695 ? -7.376 -37.085 -39.253 1.00 33.38 1695 ARG A CA 1
ATOM 13522 C C . ARG A 1 1695 ? -6.235 -36.161 -38.726 1.00 33.38 1695 ARG A C 1
ATOM 13524 O O . ARG A 1 1695 ? -6.306 -34.973 -38.998 1.00 33.38 1695 ARG A O 1
ATOM 13531 N N . ALA A 1 1696 ? -5.115 -36.535 -38.106 1.00 29.00 1696 ALA A N 1
ATOM 13532 C CA . ALA A 1 1696 ? -4.589 -37.663 -37.325 1.00 29.00 1696 ALA A CA 1
ATOM 13533 C C . ALA A 1 1696 ? -3.061 -37.390 -37.176 1.00 29.00 1696 ALA A C 1
ATOM 13535 O O . ALA A 1 1696 ? -2.447 -36.967 -38.151 1.00 29.00 1696 ALA A O 1
ATOM 13536 N N . GLY A 1 1697 ? -2.443 -37.655 -36.014 1.00 29.42 1697 GLY A N 1
ATOM 13537 C CA . GLY A 1 1697 ? -0.998 -37.438 -35.760 1.00 29.42 1697 GLY A CA 1
ATOM 13538 C C . GLY A 1 1697 ? -0.629 -36.005 -35.310 1.00 29.42 1697 GLY A C 1
ATOM 13539 O O . GLY A 1 1697 ? -1.221 -35.048 -35.789 1.00 29.42 1697 GLY A O 1
ATOM 13540 N N . GLN A 1 1698 ? 0.300 -35.769 -34.372 1.00 32.59 1698 GLN A N 1
ATOM 13541 C CA . GLN A 1 1698 ? 1.077 -36.669 -33.494 1.00 32.59 1698 GLN A CA 1
ATOM 13542 C C . GLN A 1 1698 ? 1.126 -36.105 -32.047 1.00 32.59 1698 GLN A C 1
ATOM 13544 O O . GLN A 1 1698 ? 0.851 -34.928 -31.817 1.00 32.59 1698 GLN A O 1
ATOM 13549 N N . HIS A 1 1699 ? 1.461 -36.945 -31.058 1.00 28.38 1699 HIS A N 1
ATOM 13550 C CA . HIS A 1 1699 ? 1.711 -36.543 -29.656 1.00 28.38 1699 HIS A CA 1
ATOM 13551 C C . HIS A 1 1699 ? 3.118 -35.879 -29.524 1.00 28.38 1699 HIS A C 1
ATOM 13553 O O . HIS A 1 1699 ? 3.889 -35.926 -30.472 1.00 28.38 1699 HIS A O 1
ATOM 13559 N N . SER A 1 1700 ? 3.555 -35.229 -28.430 1.00 31.81 1700 SER A N 1
ATOM 13560 C CA . SER A 1 1700 ? 3.152 -35.324 -27.013 1.00 31.81 1700 SER A CA 1
ATOM 13561 C C . SER A 1 1700 ? 3.507 -34.085 -26.156 1.00 31.81 1700 SER A C 1
ATOM 13563 O O . SER A 1 1700 ? 4.564 -33.489 -26.347 1.00 31.81 1700 SER A O 1
ATOM 13565 N N . ASN A 1 1701 ? 2.727 -33.804 -25.102 1.00 34.03 1701 ASN A N 1
ATOM 13566 C CA . ASN A 1 1701 ? 3.200 -33.140 -23.868 1.00 34.03 1701 ASN A CA 1
ATOM 13567 C C . ASN A 1 1701 ? 2.484 -33.761 -22.643 1.00 34.03 1701 ASN A C 1
ATOM 13569 O O . ASN A 1 1701 ? 1.362 -33.353 -22.342 1.00 34.03 1701 ASN A O 1
ATOM 13573 N N . PRO A 1 1702 ? 3.080 -34.748 -21.942 1.00 36.72 1702 PRO A N 1
ATOM 13574 C CA . PRO A 1 1702 ? 2.360 -35.550 -20.940 1.00 36.72 1702 PRO A CA 1
ATOM 13575 C C . PRO A 1 1702 ? 2.032 -34.878 -19.592 1.00 36.72 1702 PRO A C 1
ATOM 13577 O O . PRO A 1 1702 ? 1.428 -35.528 -18.745 1.00 36.72 1702 PRO A O 1
ATOM 13580 N N . TYR A 1 1703 ? 2.442 -33.626 -19.344 1.00 34.41 1703 TYR A N 1
ATOM 13581 C CA . TYR A 1 1703 ? 2.514 -33.075 -17.975 1.00 34.41 1703 TYR A CA 1
ATOM 13582 C C . TYR A 1 1703 ? 1.587 -31.892 -17.652 1.00 34.41 1703 TYR A C 1
ATOM 13584 O O . TYR A 1 1703 ? 1.715 -31.315 -16.576 1.00 34.41 1703 TYR A O 1
ATOM 13592 N N . HIS A 1 1704 ? 0.676 -31.497 -18.552 1.00 34.00 1704 HIS A N 1
ATOM 13593 C CA . HIS A 1 1704 ? -0.250 -30.358 -18.357 1.00 34.00 1704 HIS A CA 1
ATOM 13594 C C . HIS A 1 1704 ? 0.406 -29.021 -17.928 1.00 34.00 1704 HIS A C 1
ATOM 13596 O O . HIS A 1 1704 ? -0.273 -28.107 -17.462 1.00 34.00 1704 HIS A O 1
ATOM 13602 N N . LEU A 1 1705 ? 1.716 -28.866 -18.139 1.00 32.12 1705 LEU A N 1
ATOM 13603 C CA . LEU A 1 1705 ? 2.409 -27.593 -17.969 1.00 32.12 1705 LEU A CA 1
ATOM 13604 C C . LEU A 1 1705 ? 2.004 -26.632 -19.101 1.00 32.12 1705 LEU A C 1
ATOM 13606 O O . LEU A 1 1705 ? 2.091 -27.032 -20.270 1.00 32.12 1705 LEU A O 1
ATOM 13610 N N . PRO A 1 1706 ? 1.640 -25.371 -18.795 1.00 33.88 1706 PRO A N 1
ATOM 13611 C CA . PRO A 1 1706 ? 1.601 -24.308 -19.792 1.00 33.88 1706 PRO A CA 1
ATOM 13612 C C . PRO A 1 1706 ? 2.944 -24.225 -20.527 1.00 33.88 1706 PRO A C 1
ATOM 13614 O O . PRO A 1 1706 ? 4.006 -24.363 -19.911 1.00 33.88 1706 PRO A O 1
ATOM 13617 N N . ARG A 1 1707 ? 2.908 -24.013 -21.847 1.00 28.55 1707 ARG A N 1
ATOM 13618 C CA . ARG A 1 1707 ? 4.132 -23.755 -22.617 1.00 28.55 1707 ARG A CA 1
ATOM 13619 C C . ARG A 1 1707 ? 4.705 -22.395 -22.197 1.00 28.55 1707 ARG A C 1
ATOM 13621 O O . ARG A 1 1707 ? 3.929 -21.445 -22.118 1.00 28.55 1707 ARG A O 1
ATOM 13628 N N . PRO A 1 1708 ? 6.024 -22.265 -21.972 1.00 25.67 1708 PRO A N 1
ATOM 13629 C CA . PRO A 1 1708 ? 6.647 -20.952 -21.948 1.00 25.67 1708 PRO A CA 1
ATOM 13630 C C . PRO A 1 1708 ? 6.589 -20.356 -23.359 1.00 25.67 1708 PRO A C 1
ATOM 13632 O O . PRO A 1 1708 ? 6.859 -21.049 -24.342 1.00 25.67 1708 PRO A O 1
ATOM 13635 N N . VAL A 1 1709 ? 6.244 -19.078 -23.445 1.00 29.48 1709 VAL A N 1
ATOM 13636 C CA . VAL A 1 1709 ? 6.387 -18.257 -24.650 1.00 29.48 1709 VAL A CA 1
ATOM 13637 C C . VAL A 1 1709 ? 7.550 -17.308 -24.367 1.00 29.48 1709 VAL A C 1
ATOM 13639 O O . VAL A 1 1709 ? 7.551 -16.667 -23.320 1.00 29.48 1709 VAL A O 1
ATOM 13642 N N . HIS A 1 1710 ? 8.561 -17.276 -25.239 1.00 29.38 1710 HIS A N 1
ATOM 13643 C CA . HIS A 1 1710 ? 9.616 -16.252 -25.195 1.00 29.38 1710 HIS A CA 1
ATOM 13644 C C . HIS A 1 1710 ? 8.961 -14.894 -25.532 1.00 29.38 1710 HIS A C 1
ATOM 13646 O O . HIS A 1 1710 ? 8.112 -14.863 -26.417 1.00 29.38 1710 HIS A O 1
ATOM 13652 N N . VAL A 1 1711 ? 9.182 -13.770 -24.841 1.00 25.78 1711 VAL A N 1
ATOM 13653 C CA . VAL A 1 1711 ? 10.399 -13.220 -24.199 1.00 25.78 1711 VAL A CA 1
ATOM 13654 C C . VAL A 1 1711 ? 11.482 -12.831 -25.209 1.00 25.78 1711 VAL A C 1
ATOM 13656 O O . VAL A 1 1711 ? 12.521 -13.483 -25.278 1.00 25.78 1711 VAL A O 1
ATOM 13659 N N . SER A 1 1712 ? 11.210 -11.764 -25.966 1.00 28.39 1712 SER A N 1
ATOM 13660 C CA . SER A 1 1712 ? 12.077 -10.574 -26.090 1.00 28.39 1712 SER A CA 1
ATOM 13661 C C . SER A 1 1712 ? 11.412 -9.506 -26.987 1.00 28.39 1712 SER A C 1
ATOM 13663 O O . SER A 1 1712 ? 10.772 -9.839 -27.976 1.00 28.39 1712 SER A O 1
ATOM 13665 N N . GLU A 1 1713 ? 11.486 -8.202 -26.712 1.00 28.00 1713 GLU A N 1
ATOM 13666 C CA . GLU A 1 1713 ? 11.542 -7.541 -25.397 1.00 28.00 1713 GLU A CA 1
ATOM 13667 C C . GLU A 1 1713 ? 10.874 -6.155 -25.501 1.00 28.00 1713 GLU A C 1
ATOM 13669 O O . GLU A 1 1713 ? 11.521 -5.113 -25.488 1.00 28.00 1713 GLU A O 1
ATOM 13674 N N . ALA A 1 1714 ? 9.557 -6.138 -25.717 1.00 24.50 1714 ALA A N 1
ATOM 13675 C CA . ALA A 1 1714 ? 8.830 -4.919 -26.059 1.00 24.50 1714 ALA A CA 1
ATOM 13676 C C . ALA A 1 1714 ? 7.363 -4.977 -25.598 1.00 24.50 1714 ALA A C 1
ATOM 13678 O O . ALA A 1 1714 ? 6.865 -6.035 -25.240 1.00 24.50 1714 ALA A O 1
ATOM 13679 N N . GLU A 1 1715 ? 6.664 -3.842 -25.684 1.00 24.64 1715 GLU A N 1
ATOM 13680 C CA . GLU A 1 1715 ? 5.339 -3.796 -26.337 1.00 24.64 1715 GLU A CA 1
ATOM 13681 C C . GLU A 1 1715 ? 4.254 -4.758 -25.861 1.00 24.64 1715 GLU A C 1
ATOM 13683 O O . GLU A 1 1715 ? 3.484 -5.338 -26.626 1.00 24.64 1715 GLU A O 1
ATOM 13688 N N . LEU A 1 1716 ? 4.167 -4.907 -24.552 1.00 31.80 1716 LEU A N 1
ATOM 13689 C CA . LEU A 1 1716 ? 3.180 -5.729 -23.897 1.00 31.80 1716 LEU A CA 1
ATOM 13690 C C . LEU A 1 1716 ? 2.604 -4.892 -22.722 1.00 31.80 1716 LEU A C 1
ATOM 13692 O O . LEU A 1 1716 ? 3.366 -4.386 -21.907 1.00 31.80 1716 LEU A O 1
ATOM 13696 N N . HIS A 1 1717 ? 1.268 -4.688 -22.671 1.00 24.44 1717 HIS A N 1
ATOM 13697 C CA . HIS A 1 1717 ? 0.552 -3.956 -21.607 1.00 24.44 1717 HIS A CA 1
ATOM 13698 C C . HIS A 1 1717 ? -0.771 -4.521 -20.975 1.00 24.44 1717 HIS A C 1
ATOM 13700 O O . HIS A 1 1717 ? -0.919 -4.387 -19.770 1.00 24.44 1717 HIS A O 1
ATOM 13706 N N . SER A 1 1718 ? -1.778 -4.975 -21.753 1.00 25.95 1718 SER A N 1
ATOM 13707 C CA . SER A 1 1718 ? -2.739 -6.101 -21.550 1.00 25.95 1718 SER A CA 1
ATOM 13708 C C . SER A 1 1718 ? -3.758 -6.267 -22.722 1.00 25.95 1718 SER A C 1
ATOM 13710 O O . SER A 1 1718 ? -4.277 -5.306 -23.286 1.00 25.95 1718 SER A O 1
ATOM 13712 N N . HIS A 1 1719 ? -4.129 -7.502 -23.060 1.00 27.72 1719 HIS A N 1
ATOM 13713 C CA . HIS A 1 1719 ? -5.417 -7.916 -23.654 1.00 27.72 1719 HIS A CA 1
ATOM 13714 C C . HIS A 1 1719 ? -5.800 -9.198 -22.874 1.00 27.72 1719 HIS A C 1
ATOM 13716 O O . HIS A 1 1719 ? -4.911 -9.938 -22.471 1.00 27.72 1719 HIS A O 1
ATOM 13722 N N . VAL A 1 1720 ? -7.057 -9.555 -22.602 1.00 25.06 1720 VAL A N 1
ATOM 13723 C CA . VAL A 1 1720 ? -8.347 -8.981 -23.010 1.00 25.06 1720 VAL A CA 1
ATOM 13724 C C . VAL A 1 1720 ? -9.397 -9.220 -21.901 1.00 25.06 1720 VAL A C 1
ATOM 13726 O O . VAL A 1 1720 ? -9.139 -9.970 -20.971 1.00 25.06 1720 VAL A O 1
ATOM 13729 N N . ALA A 1 1721 ? -10.556 -8.560 -22.021 1.00 25.16 1721 ALA A N 1
ATOM 13730 C CA . ALA A 1 1721 ? -11.849 -8.760 -21.338 1.00 25.16 1721 ALA A CA 1
ATOM 13731 C C . ALA A 1 1721 ? -11.983 -9.722 -20.128 1.00 25.16 1721 ALA A C 1
ATOM 13733 O O . ALA A 1 1721 ? -11.647 -10.895 -20.206 1.00 25.16 1721 ALA A O 1
ATOM 13734 N N . LEU A 1 1722 ? -12.721 -9.263 -19.106 1.00 23.16 1722 LEU A N 1
ATOM 13735 C CA . LEU A 1 1722 ? -13.993 -9.846 -18.617 1.00 23.16 1722 LEU A CA 1
ATOM 13736 C C . LEU A 1 1722 ? -14.698 -8.779 -17.721 1.00 23.16 1722 LEU A C 1
ATOM 13738 O O . LEU A 1 1722 ? -14.087 -7.746 -17.424 1.00 23.16 1722 LEU A O 1
ATOM 13742 N N . PRO A 1 1723 ? -16.016 -8.864 -17.444 1.00 23.27 1723 PRO A N 1
ATOM 13743 C CA . PRO A 1 1723 ? -16.862 -7.666 -17.511 1.00 23.27 1723 PRO A CA 1
ATOM 13744 C C . PRO A 1 1723 ? -16.915 -6.803 -16.240 1.00 23.27 1723 PRO A C 1
ATOM 13746 O O . PRO A 1 1723 ? -17.617 -7.121 -15.284 1.00 23.27 1723 PRO A O 1
ATOM 13749 N N . VAL A 1 1724 ? -16.349 -5.592 -16.303 1.00 22.66 1724 VAL A N 1
ATOM 13750 C CA . VAL A 1 1724 ? -16.665 -4.495 -15.361 1.00 22.66 1724 VAL A CA 1
ATOM 13751 C C . VAL A 1 1724 ? -18.004 -3.845 -15.748 1.00 22.66 1724 VAL A C 1
ATOM 13753 O O . VAL A 1 1724 ? -18.070 -2.702 -16.192 1.00 22.66 1724 VAL A O 1
ATOM 13756 N N . THR A 1 1725 ? -19.093 -4.607 -15.637 1.00 24.64 1725 THR A N 1
ATOM 13757 C CA . THR A 1 1725 ? -20.477 -4.116 -15.768 1.00 24.64 1725 THR A CA 1
ATOM 13758 C C . THR A 1 1725 ? -21.404 -4.921 -14.866 1.00 24.64 1725 THR A C 1
ATOM 13760 O O . THR A 1 1725 ? -21.700 -6.076 -15.160 1.00 24.64 1725 THR A O 1
ATOM 13763 N N . GLY A 1 1726 ? -21.899 -4.274 -13.810 1.00 24.28 1726 GLY A N 1
ATOM 13764 C CA . GLY A 1 1726 ? -22.936 -4.818 -12.937 1.00 24.28 1726 GLY A CA 1
ATOM 13765 C C . GLY A 1 1726 ? -22.484 -5.130 -11.512 1.00 24.28 1726 GLY A C 1
ATOM 13766 O O . GLY A 1 1726 ? -22.510 -6.281 -11.096 1.00 24.28 1726 GLY A O 1
ATOM 13767 N N . LEU A 1 1727 ? -22.174 -4.096 -10.716 1.00 23.42 1727 LEU A N 1
ATOM 13768 C CA . LEU A 1 1727 ? -22.488 -4.155 -9.279 1.00 23.42 1727 LEU A CA 1
ATOM 13769 C C . LEU A 1 1727 ? -23.947 -3.726 -9.093 1.00 23.42 1727 LEU A C 1
ATOM 13771 O O . LEU A 1 1727 ? -24.288 -2.666 -8.577 1.00 23.42 1727 LEU A O 1
ATOM 13775 N N . SER A 1 1728 ? -24.778 -4.593 -9.653 1.00 24.11 1728 SER A N 1
ATOM 13776 C CA . SER A 1 1728 ? -26.212 -4.547 -9.837 1.00 24.11 1728 SER A CA 1
ATOM 13777 C C . SER A 1 1728 ? -26.597 -6.041 -9.869 1.00 24.11 1728 SER A C 1
ATOM 13779 O O . SER A 1 1728 ? -25.975 -6.808 -10.596 1.00 24.11 1728 SER A O 1
ATOM 13781 N N . SER A 1 1729 ? -27.529 -6.466 -9.005 1.00 26.64 1729 SER A N 1
ATOM 13782 C CA . SER A 1 1729 ? -27.790 -7.854 -8.535 1.00 26.64 1729 SER A CA 1
ATOM 13783 C C . SER A 1 1729 ? -26.675 -8.469 -7.651 1.00 26.64 1729 SER A C 1
ATOM 13785 O O . SER A 1 1729 ? -25.489 -8.402 -7.958 1.00 26.64 1729 SER A O 1
ATOM 13787 N N . ASN A 1 1730 ? -26.948 -9.043 -6.474 1.00 26.62 1730 ASN A N 1
ATOM 13788 C CA . ASN A 1 1730 ? -28.215 -9.275 -5.763 1.00 26.62 1730 ASN A CA 1
ATOM 13789 C C . ASN A 1 1730 ? -28.316 -8.422 -4.482 1.00 26.62 1730 ASN A C 1
ATOM 13791 O O . ASN A 1 1730 ? -27.332 -7.839 -4.024 1.00 26.62 1730 ASN A O 1
ATOM 13795 N N . VAL A 1 1731 ? -29.527 -8.251 -3.952 1.00 29.98 1731 VAL A N 1
ATOM 13796 C CA . VAL A 1 1731 ? -29.763 -8.141 -2.495 1.00 29.98 1731 VAL A CA 1
ATOM 13797 C C . VAL A 1 1731 ? -30.158 -9.549 -2.034 1.00 29.98 1731 VAL A C 1
ATOM 13799 O O . VAL A 1 1731 ? -30.607 -10.323 -2.875 1.00 29.98 1731 VAL A O 1
ATOM 13802 N N . LEU A 1 1732 ? -30.021 -9.847 -0.738 1.00 25.80 1732 LEU A N 1
ATOM 13803 C CA . LEU A 1 1732 ? -30.026 -11.184 -0.120 1.00 25.80 1732 LEU A CA 1
ATOM 13804 C C . LEU A 1 1732 ? -28.646 -11.860 -0.173 1.00 25.80 1732 LEU A C 1
ATOM 13806 O O . LEU A 1 1732 ? -27.895 -11.697 -1.133 1.00 25.80 1732 LEU A O 1
ATOM 13810 N N . ASN A 1 1733 ? -28.363 -12.582 0.915 1.00 27.91 1733 ASN A N 1
ATOM 13811 C CA . ASN A 1 1733 ? -27.148 -13.318 1.281 1.00 27.91 1733 ASN A CA 1
ATOM 13812 C C . ASN A 1 1733 ? -25.872 -12.442 1.427 1.00 27.91 1733 ASN A C 1
ATOM 13814 O O . ASN A 1 1733 ? -25.457 -11.736 0.515 1.00 27.91 1733 ASN A O 1
ATOM 13818 N N . GLY A 1 1734 ? -25.173 -12.439 2.566 1.00 28.89 1734 GLY A N 1
ATOM 13819 C CA . GLY A 1 1734 ? -25.454 -13.162 3.811 1.00 28.89 1734 GLY A CA 1
ATOM 13820 C C . GLY A 1 1734 ? -24.371 -12.952 4.873 1.00 28.89 1734 GLY A C 1
ATOM 13821 O O . GLY A 1 1734 ? -23.461 -13.759 4.992 1.00 28.89 1734 GLY A O 1
ATOM 13822 N N . LEU A 1 1735 ? -24.474 -11.851 5.624 1.00 27.80 1735 LEU A N 1
ATOM 13823 C CA . LEU A 1 1735 ? -23.999 -11.703 7.010 1.00 27.80 1735 LEU A CA 1
ATOM 13824 C C . LEU A 1 1735 ? -22.712 -12.463 7.424 1.00 27.80 1735 LEU A C 1
ATOM 13826 O O . LEU A 1 1735 ? -22.812 -13.414 8.185 1.00 27.80 1735 LEU A O 1
ATOM 13830 N N . PHE A 1 1736 ? -21.511 -11.999 7.045 1.00 27.94 1736 PHE A N 1
ATOM 13831 C CA . PHE A 1 1736 ? -20.309 -12.117 7.900 1.00 27.94 1736 PHE A CA 1
ATOM 13832 C C . PHE A 1 1736 ? -19.149 -11.213 7.443 1.00 27.94 1736 PHE A C 1
ATOM 13834 O O . PHE A 1 1736 ? -18.616 -11.350 6.342 1.00 27.94 1736 PHE A O 1
ATOM 13841 N N . ARG A 1 1737 ? -18.677 -10.354 8.353 1.00 25.62 1737 ARG A N 1
ATOM 13842 C CA . ARG A 1 1737 ? -17.272 -9.926 8.440 1.00 25.62 1737 ARG A CA 1
ATOM 13843 C C . ARG A 1 1737 ? -16.867 -9.990 9.918 1.00 25.62 1737 ARG A C 1
ATOM 13845 O O . ARG A 1 1737 ? -17.469 -9.254 10.696 1.00 25.62 1737 ARG A O 1
ATOM 13852 N N . PRO A 1 1738 ? -15.907 -10.840 10.322 1.00 27.50 1738 PRO A N 1
ATOM 13853 C CA . PRO A 1 1738 ? -15.328 -10.740 11.657 1.00 27.50 1738 PRO A CA 1
ATOM 13854 C C . PRO A 1 1738 ? -14.571 -9.417 11.812 1.00 27.50 1738 PRO A C 1
ATOM 13856 O O . PRO A 1 1738 ? -14.034 -8.894 10.833 1.00 27.50 1738 PRO A O 1
ATOM 13859 N N . TRP A 1 1739 ? -14.508 -8.914 13.042 1.00 23.25 1739 TRP A N 1
ATOM 13860 C CA . TRP A 1 1739 ? -13.573 -7.858 13.419 1.00 23.25 1739 TRP A CA 1
ATOM 13861 C C . TRP A 1 1739 ? -12.177 -8.458 13.613 1.00 23.25 1739 TRP A C 1
ATOM 13863 O O . TRP A 1 1739 ? -12.017 -9.353 14.441 1.00 23.25 1739 TRP A O 1
ATOM 13873 N N . LEU A 1 1740 ? -11.219 -7.951 12.837 1.00 26.30 1740 LEU A N 1
ATOM 13874 C CA . LEU A 1 1740 ? -9.761 -7.967 13.008 1.00 26.30 1740 LEU A CA 1
ATOM 13875 C C . LEU A 1 1740 ? -9.222 -6.765 12.216 1.00 26.30 1740 LEU A C 1
ATOM 13877 O O . LEU A 1 1740 ? -9.700 -6.593 11.068 1.00 26.30 1740 LEU A O 1
#

pLDDT: mean 71.75, std 22.19, range [22.66, 96.5]

Sequence (1740 aa):
MEQELMDLRERVQSLQAQNEELMRLRPPSSSDAPSQPHPSVSNDPSSVSFNRMLYVPRERKCPRFYGNMDSNLSIEDWIDEAKVCIEGRGWADKEKVVFLLDHLGGEARMEVKLHPPVTRQTPESVFEVLKDLYGGKQTFVQLQQRFYERKQKEGESLTEFSHALMSLMDLILNSNPGSVPNSDRVLRDQFVEYVQDVTLKRELKRLVREKPSLTLLEVRREALRWVEEGSREATLSYSQPWCNATQTRVVDQEPKVRFQESTELKEMKEMLRQQQAQLNDLTQRLDRLMPTKNDPPAVALPRQNTLRRCLRCNKMGHIARFCRSPWPTESNSGSPQANVNEISVGESDTVAPTAILSQIVEGTREASKSPVCPTILQRLVGKCPVVNAQIGMGVDISCLLDTGSMVTTITESFFEKHFHQLGVNGLKKCNWLQLKAANGLEIPYVGYFETDVKVLGQTLRGQGILVVKDPVDVFFHQKKEFTPGLLGMNIIGQCYNDLFEKHGPALFSVPQVRQAEQGWRDALSQCHRVEDAPVPGFVGYARVQSCQPVQIPAGTMRLVPALCPKNIHSGTVVVLEPQNPENGGLPAGVLISSAMLQCVQGIVHVPIVNVGTEPLYLPPKIRLGSLLNVEIISSSQGIFFQGDRSQDPNVVVVQCHAVTSESSIDMQGVELSGLSEIEEEEVKRLLMKYSDVFSKHDGDLGCTNLIDHQIPLVDDTPVRQRYRRIPPSQFEDVKAHIRQLLDSHIIRESSSPYASPIVLVKKKDGSLRMCIDYRQLNARTRKDAYPLPRIEESLDALTGAKWFSTLDLASGYNQVPVAESDRFKTAFCTPFGLFEFNRMPFGLCNAPSTFQRLMERIFGDQSFQSLLLYLDDVIVFSTTIKQHIQRLGLVLDRLRQQNLKIKLSKCCFFRSEVRYLGHVVSSTGVSTDPEKISAVAKWNQPQSLQELRSFLGFASYYRRFVKDFSKMAGPLNALVAELIRGQKSKRPKINLGSNWTDSCEHAFQALKMALTNAPVLAYADFSKPFILDIDASHQGLGAVLSQEHGGKNRPVAFASRGLRPPERNMQNYSSMKLEFLALKWAVTEKFREYLLGQKCFVYTDNNPLSHLQTAKLGALEQRWANQLADFDLEIKYKPGRSNVNADALSRKTPSVVELALTTPVPKELHQYGPNSCHTVASETMSVFPEQPREDLGALQEADPAIGRFLVYWNRQKTPDAQERAMESSEVLELVRQWGKLVKMEGVLYRKFHPQEEHREIRQVVLPSVLRERVLASLHDDHGHQGIERTASLVRTRCYWPGMFKFIEEWCKRCQRCTLAKVVRPRVRSFMGHLMAERPLDILAIDFTLLEPASNGLENVLVMTDVFSKFSQAIPTKDQTAVTVARVLVERWFYLFGVPRQIHSDQGRCFESKLIYELCKLYGISKTRTTPYRPQGNGQCERFNRTMHDLLRTLPPKEKCRWPDHLAQVVFAYNTTEHQSTGYSPHVLMFGQEPHLPVDFLLGLDDGFQSDVDWMVYHKDNLERIFNNARARLQCATEHRARTNDQLVRQEKLKEGQLVYRRAHNIKGRNKIQDAWDSTPYKVVRCLDELGAVYAIVPVEGGNIRNLHRSELRPAYTPPNDFGLLDQADYQENFTDEEGDIVMMSLRPGGVLSQEKVIPQPRTQIIEDMSPSLPVVVDVEDQSAPRPEGAVVRRTRRARAGQHSNPYHLPRPVHVSEAELHSHVALPVTGLSSNVLNGLFRPWL